Protein 2RPN (pdb70)

Nearest PDB structures (foldseek):
  2rpn-assembly1_A  TM=9.963E-01  e=4.600E-10  Saccharomyces cerevisiae
  4hxj-assembly2_B  TM=8.553E-01  e=1.019E-04  Homo sapiens
  3h0i-assembly2_B  TM=8.326E-01  e=1.019E-04  Homo sapiens
  4hvw-assembly1_A  TM=8.534E-01  e=1.618E-04  Gallus gallus
  3h0h-assembly1_A  TM=8.301E-01  e=1.714E-04  Homo sapiens

InterPro domains:
  IPR001452 SH3 domain [PF00018] (539-585)
  IPR001452 SH3 domain [PR00452] (535-545)
  IPR001452 SH3 domain [PR00452] (549-564)
  IPR001452 SH3 domain [PR00452] (566-575)
  IPR001452 SH3 domain [PR00452] (579-591)
  IPR001452 SH3 domain [PS50002] (532-592)
  IPR001452 SH3 domain [SM00326] (535-592)
  IPR002108 Actin-depolymerising factor homology domain [PF00241] (11-135)
  IPR002108 Actin-depolymerising factor homology domain [PS51263] (7-136)
  IPR002108 Actin-depolymerising factor homology domain [SM00102] (10-136)
  IPR029006 ADF-H/Gelsolin-like domain superfamily [G3DSA:3.40.20.10] (1-141)
  IPR035718 Fungal actin-binding protein 1, second SH3 domain [cd11961] (536-590)
  IPR036028 SH3-like domain superfamily [SSF50044] (514-589)

GO terms:
  GO:0051015 actin filament binding (F, IDA)
  GO:0005938 cell cortex (C, IDA)
  GO:0030479 actin cortical patch (C, IDA)
  GO:2000601 positive regulation of Arp2/3 complex-mediated actin nucleation (P, IDA)
  GO:0043332 mating projection tip (C, HDA)
  GO:0005737 cytoplasm (C, HDA)
  GO:0044379 protein localization to actin cortical patch (P, IMP)
  GO:0051016 barbed-end actin filament capping (P, IMP)
  GO:0000147 actin cortical patch assembly (P, IMP)
  GO:0005515 protein binding (F, IPI)

Solvent-accessible surface area: 4550 Å² total; per-residue (Å²): 85,38,85,0,42,3,74,55,60,3,108,22,71,75,115,64,11,3,61,7,87,89,104,6,62,0,44,49,0,84,131,66,10,146,56,0,34,42,0,50,10,103,107,118,31,45,125,9,22,0,0,21,72,0,7,52,60,37,112,142,75,191,96,60,40,116,29,39,115,18,27,98,142,25,58,53,252

CATH classification: 2.30.30.40

Organism: Saccharomyces cerevisiae (strain ATCC 204508 / S288c) (NCBI:txid559292)

Secondary structure (P-SEA, 3-state):
ccbbbbccccccccccbbbbcccbbbcccccccccbbbbbbcccbbbbbcccccccccc/cccccccccccccccccc

Radius of gyration: 11.12 Å; Cα contacts (8 Å, |Δi|>4): 176; chains: 2; bounding box: 30×29×27 Å

Sequence (77 aa):
APWATAEYDYDAAEDNELTFVENDKIINIEFVDDDWWLGELEKDGSKGLFPSNYVSLGNAKKTKPTPPPKPSHLKPKAPWATAEYDYDAAEDNELTFVENDKIINIEFVDDDWWLGELEKDGSKGLFPSNYVSLGNAKKTKPTPPPKPSHLKPKAPWATAEYDYDAAEDNELTFVENDKIINIEFVDDDWWLGELEKDGSKGLFPSNYVSLGNAKKTKPTPPPKPSHLKPKAPWATAEYDYDAAEDNELTFVENDKIINIEFVDDDWWLGELEKDGSKGLFPSNYVSLGNAKKTKPTPPPKPSHLKPKAPWATAEYDYDAAEDNELTFVENDKIINIEFVDDDWWLGELEKDGSKGLFPSNYVSLGNAKKTKPTPPPKPSHLKPKAPWATAEYDYDAAEDNELTFVENDKIINIEFVDDDWWLGELEKDGSKGLFPSNYVSLGNAKKTKPTPPPKPSHLKPKAPWATAEYDYDAAEDNELTFVENDKIINIEFVDDDWWLGELEKDGSKGLFPSNYVSLGNAKKTKPTPPPKPSHLKPKAPWATAEYDYDAAEDNELTFVENDKIINIEFVDDDWWLGELEKDGSKGLFPSNYVSLGNAKKTKPTPPPKPSHLKPKAPWATAEYDYDAAEDNELTFVENDKIINIEFVDDDWWLGELEKDGSKGLFPSNYVSLGNAKKTKPTPPPKPSHLKPKAPWATAEYDYDAAEDNELTFVENDKIINIEFVDDDWWLGELEKDGSKGLFPSNYVSLGNAKKTKPTPPPKPSHLKPKAPWATAEYDYDAAEDNELTFVENDKIINIEFVDDDWWLGELEKDGSKGLFPSNYVSLGNAKKTKPTPPPKPSHLKPKAPWATAEYDYDAAEDNELTFVENDKIINIEFVDDDWWLGELEKDGSKGLFPSNYVSLGNAKKTKPTPPPKPSHLKPKAPWATAEYDYDAAEDNELTFVENDKIINIEFVDDDWWLGELEKDGSKGLFPSNYVSLGNAKKTKPTPPPKPSHLKPKAPWATAEYDYDAAEDNELTFVENDKIINIEFVDDDWWLGELEKDGSKGLFPSNYVSLGNAKKTKPTPPPKPSHLKPKAPWATAEYDYDAAEDNELTFVENDKIINIEFVDDDWWLGELEKDGSKGLFPSNYVSLGNAKKTKPTPPPKPSHLKPKAPWATAEYDYDAAEDNELTFVENDKIINIEFVDDDWWLGELEKDGSKGLFPSNYVSLGNAKKTKPTPPPKPSHLKPKAPWATAEYDYDAAEDNELTFVENDKIINIEFVDDDWWLGELEKDGSKGLFPSNYVSLGNAKKTKPTPPPKPSHLKPKAPWATAEYDYDAAEDNELTFVENDKIINIEFVDDDWWLGELEKDGSKGLFPSNYVSLGNAKKTKPTPPPKPSHLKPKAPWATAEYDYDAAEDNELTFVENDKIINIEFVDDDWWLGELEKDGSKGLFPSNYVSLGNAKKTKPTPPPKPSHLKPKAPWATAEYDYDAAEDNELTFVENDKIINIEFVDDDWWLGELEKDGSKGLFPSNYVSLGNAKKTKPTPPPKPSHLKPK

Foldseek 3Di:
DWKWAFDAQDDPPPVQAWGGGRGWIWAPQAPPDPQWTWTATPVPGDIGIHGCVRIGTPD/DDPDDDDPPPPDPVPDDD

Structure (mmCIF, N/CA/C/O backbone):
data_2RPN
#
_entry.id   2RPN
#
loop_
_entity.id
_entity.type
_entity.pdbx_description
1 polymer 'Actin-binding protein'
2 polymer 'Actin-regulating kinase 1'
#
loop_
_atom_site.group_PDB
_atom_site.id
_atom_site.type_symbol
_atom_site.label_atom_id
_atom_site.label_alt_id
_atom_site.label_comp_id
_atom_site.label_asym_id
_atom_site.label_entity_id
_atom_site.label_seq_id
_atom_site.pdbx_PDB_ins_code
_atom_site.Cartn_x
_atom_site.Cartn_y
_atom_site.Cartn_z
_atom_site.occupancy
_atom_site.B_iso_or_equiv
_atom_site.auth_seq_id
_atom_site.auth_comp_id
_atom_site.auth_asym_id
_atom_site.auth_atom_id
_atom_site.pdbx_PDB_model_num
ATOM 1 N N . ALA A 1 1 ? 4.218 -14.237 -4.144 1.00 0.00 1 ALA A N 1
ATOM 2 C CA . ALA A 1 1 ? 3.435 -13.732 -2.988 1.00 0.00 1 ALA A CA 1
ATOM 3 C C . ALA A 1 1 ? 2.015 -13.355 -3.409 1.00 0.00 1 ALA A C 1
ATOM 4 O O . ALA A 1 1 ? 1.736 -13.179 -4.595 1.00 0.00 1 ALA A O 1
ATOM 13 N N . PRO A 1 2 ? 1.100 -13.229 -2.434 1.00 0.00 2 PRO A N 1
ATOM 14 C CA . PRO A 1 2 ? -0.301 -12.858 -2.690 1.00 0.00 2 PRO A CA 1
ATOM 15 C C . PRO A 1 2 ? -0.406 -11.523 -3.410 1.00 0.00 2 PRO A C 1
ATOM 16 O O . PRO A 1 2 ? 0.565 -10.778 -3.509 1.00 0.00 2 PRO A O 1
ATOM 24 N N . TRP A 1 3 ? -1.590 -11.237 -3.917 1.00 0.00 3 TRP A N 1
ATOM 25 C CA . TRP A 1 3 ? -1.839 -10.010 -4.654 1.00 0.00 3 TRP A CA 1
ATOM 26 C C . TRP A 1 3 ? -3.136 -9.364 -4.200 1.00 0.00 3 TRP A C 1
ATOM 27 O O . TRP A 1 3 ? -3.992 -9.996 -3.580 1.00 0.00 3 TRP A O 1
ATOM 47 N N . ALA A 1 4 ? -3.255 -8.084 -4.529 1.00 0.00 4 ALA A N 1
ATOM 48 C CA . ALA A 1 4 ? -4.437 -7.345 -4.139 1.00 0.00 4 ALA A CA 1
ATOM 49 C C . ALA A 1 4 ? -4.767 -6.206 -5.091 1.00 0.00 4 ALA A C 1
ATOM 50 O O . ALA A 1 4 ? -3.933 -5.786 -5.881 1.00 0.00 4 ALA A O 1
ATOM 57 N N . THR A 1 5 ? -5.983 -5.724 -5.010 1.00 0.00 5 THR A N 1
ATOM 58 C CA . THR A 1 5 ? -6.428 -4.613 -5.837 1.00 0.00 5 THR A CA 1
ATOM 59 C C . THR A 1 5 ? -6.742 -3.409 -4.974 1.00 0.00 5 THR A C 1
ATOM 60 O O . THR A 1 5 ? -7.182 -3.554 -3.834 1.00 0.00 5 THR A O 1
ATOM 71 N N . ALA A 1 6 ? -6.522 -2.209 -5.513 1.00 0.00 6 ALA A N 1
ATOM 72 C CA . ALA A 1 6 ? -6.802 -0.972 -4.789 1.00 0.00 6 ALA A CA 1
ATOM 73 C C . ALA A 1 6 ? -8.280 -0.615 -4.884 1.00 0.00 6 ALA A C 1
ATOM 74 O O . ALA A 1 6 ? -8.905 -0.764 -5.933 1.00 0.00 6 ALA A O 1
ATOM 81 N N . GLU A 1 7 ? -8.824 -0.137 -3.772 1.00 0.00 7 GLU A N 1
ATOM 82 C CA . GLU A 1 7 ? -10.225 0.261 -3.714 1.00 0.00 7 GLU A CA 1
ATOM 83 C C . GLU A 1 7 ? -10.383 1.771 -3.501 1.00 0.00 7 GLU A C 1
ATOM 84 O O . GLU A 1 7 ? -11.487 2.307 -3.608 1.00 0.00 7 GLU A O 1
ATOM 94 N N . TYR A 1 8 ? -9.274 2.452 -3.200 1.00 0.00 8 TYR A N 1
ATOM 95 C CA . TYR A 1 8 ? -9.274 3.894 -2.951 1.00 0.00 8 TYR A CA 1
ATOM 96 C C . TYR A 1 8 ? -7.954 4.502 -3.385 1.00 0.00 8 TYR A C 1
ATOM 97 O O . TYR A 1 8 ? -6.903 3.882 -3.224 1.00 0.00 8 TYR A O 1
ATOM 114 N N . ASP A 1 9 ? -7.992 5.713 -3.936 1.00 0.00 9 ASP A N 1
ATOM 115 C CA . ASP A 1 9 ? -6.811 6.426 -4.411 1.00 0.00 9 ASP A CA 1
ATOM 116 C C . ASP A 1 9 ? -5.914 6.745 -3.233 1.00 0.00 9 ASP A C 1
ATOM 117 O O . ASP A 1 9 ? -6.005 7.817 -2.634 1.00 0.00 9 ASP A O 1
ATOM 125 N N . TYR A 1 10 ? -5.051 5.804 -2.906 1.00 0.00 10 TYR A N 1
ATOM 126 C CA . TYR A 1 10 ? -4.166 5.946 -1.759 1.00 0.00 10 TYR A CA 1
ATOM 127 C C . TYR A 1 10 ? -2.944 6.798 -2.072 1.00 0.00 10 TYR A C 1
ATOM 128 O O . TYR A 1 10 ? -2.259 6.569 -3.068 1.00 0.00 10 TYR A O 1
ATOM 145 N N . ASP A 1 11 ? -2.691 7.798 -1.226 1.00 0.00 11 ASP A N 1
ATOM 146 C CA . ASP A 1 11 ? -1.522 8.647 -1.420 1.00 0.00 11 ASP A CA 1
ATOM 147 C C . ASP A 1 11 ? -0.533 8.543 -0.244 1.00 0.00 11 ASP A C 1
ATOM 148 O O . ASP A 1 11 ? -0.288 9.535 0.441 1.00 0.00 11 ASP A O 1
ATOM 156 N N . ALA A 1 12 ? 0.022 7.334 -0.029 1.00 0.00 12 ALA A N 1
ATOM 157 C CA . ALA A 1 12 ? 1.028 7.046 1.019 1.00 0.00 12 ALA A CA 1
ATOM 158 C C . ALA A 1 12 ? 1.186 8.164 2.063 1.00 0.00 12 ALA A C 1
ATOM 159 O O . ALA A 1 12 ? 1.957 9.102 1.869 1.00 0.00 12 ALA A O 1
ATOM 166 N N . ALA A 1 13 ? 0.451 8.050 3.158 1.00 0.00 13 ALA A N 1
ATOM 167 C CA . ALA A 1 13 ? 0.491 9.036 4.241 1.00 0.00 13 ALA A CA 1
ATOM 168 C C . ALA A 1 13 ? 1.869 9.191 4.954 1.00 0.00 13 ALA A C 1
ATOM 169 O O . ALA A 1 13 ? 2.150 10.268 5.479 1.00 0.00 13 ALA A O 1
ATOM 176 N N . GLU A 1 14 ? 2.721 8.163 4.991 1.00 0.00 14 GLU A N 1
ATOM 177 C CA . GLU A 1 14 ? 4.000 8.265 5.753 1.00 0.00 14 GLU A CA 1
ATOM 178 C C . GLU A 1 14 ? 5.329 8.275 4.971 1.00 0.00 14 GLU A C 1
ATOM 179 O O . GLU A 1 14 ? 6.383 8.376 5.597 1.00 0.00 14 GLU A O 1
ATOM 189 N N . ASP A 1 15 ? 5.294 8.152 3.653 1.00 0.00 15 ASP A N 1
ATOM 190 C CA . ASP A 1 15 ? 6.507 8.168 2.798 1.00 0.00 15 ASP A CA 1
ATOM 191 C C . ASP A 1 15 ? 6.825 6.736 2.412 1.00 0.00 15 ASP A C 1
ATOM 192 O O . ASP A 1 15 ? 6.726 6.398 1.230 1.00 0.00 15 ASP A O 1
ATOM 200 N N . ASN A 1 16 ? 7.209 5.867 3.371 1.00 0.00 16 ASN A N 1
ATOM 201 C CA . ASN A 1 16 ? 7.460 4.505 2.916 1.00 0.00 16 ASN A CA 1
ATOM 202 C C . ASN A 1 16 ? 6.189 3.698 3.096 1.00 0.00 16 ASN A C 1
ATOM 203 O O . ASN A 1 16 ? 6.149 2.688 3.804 1.00 0.00 16 ASN A O 1
ATOM 213 N N . GLU A 1 17 ? 5.155 4.144 2.437 1.00 0.00 17 GLU A N 1
ATOM 214 C CA . GLU A 1 17 ? 3.948 3.425 2.226 1.00 0.00 17 GLU A CA 1
ATOM 215 C C . GLU A 1 17 ? 3.873 3.221 0.722 1.00 0.00 17 GLU A C 1
ATOM 216 O O . GLU A 1 17 ? 4.662 3.830 -0.003 1.00 0.00 17 GLU A O 1
ATOM 226 N N . LEU A 1 18 ? 2.979 2.413 0.216 1.00 0.00 18 LEU A N 1
ATOM 227 C CA . LEU A 1 18 ? 2.851 2.303 -1.224 1.00 0.00 18 LEU A CA 1
ATOM 228 C C . LEU A 1 18 ? 1.779 3.297 -1.591 1.00 0.00 18 LEU A C 1
ATOM 229 O O . LEU A 1 18 ? 1.094 3.844 -0.727 1.00 0.00 18 LEU A O 1
ATOM 244 N N . THR A 1 19 ? 1.636 3.529 -2.879 1.00 0.00 19 THR A N 1
ATOM 245 C CA . THR A 1 19 ? 0.659 4.477 -3.343 1.00 0.00 19 THR A CA 1
ATOM 246 C C . THR A 1 19 ? -0.027 3.944 -4.568 1.00 0.00 19 THR A C 1
ATOM 247 O O . THR A 1 19 ? 0.627 3.499 -5.511 1.00 0.00 19 THR A O 1
ATOM 258 N N . PHE A 1 20 ? -1.335 3.981 -4.566 1.00 0.00 20 PHE A N 1
ATOM 259 C CA . PHE A 1 20 ? -2.074 3.446 -5.687 1.00 0.00 20 PHE A CA 1
ATOM 260 C C . PHE A 1 20 ? -3.398 4.155 -5.886 1.00 0.00 20 PHE A C 1
ATOM 261 O O . PHE A 1 20 ? -3.890 4.871 -5.014 1.00 0.00 20 PHE A O 1
ATOM 277 N N . VAL A 1 21 ? -3.954 3.930 -7.061 1.00 0.00 21 VAL A N 1
ATOM 278 C CA . VAL A 1 21 ? -5.224 4.514 -7.435 1.00 0.00 21 VAL A CA 1
ATOM 279 C C . VAL A 1 21 ? -6.206 3.417 -7.752 1.00 0.00 21 VAL A C 1
ATOM 280 O O . VAL A 1 21 ? -5.876 2.503 -8.499 1.00 0.00 21 VAL A O 1
ATOM 293 N N . GLU A 1 22 ? -7.405 3.514 -7.181 1.00 0.00 22 GLU A N 1
ATOM 294 C CA . GLU A 1 22 ? -8.471 2.541 -7.351 1.00 0.00 22 GLU A CA 1
ATOM 295 C C . GLU A 1 22 ? -8.328 1.637 -8.556 1.00 0.00 22 GLU A C 1
ATOM 296 O O . GLU A 1 22 ? -7.899 2.039 -9.638 1.00 0.00 22 GLU A O 1
ATOM 306 N N . ASN A 1 23 ? -8.759 0.415 -8.345 1.00 0.00 23 ASN A N 1
ATOM 307 C CA . ASN A 1 23 ? -8.660 -0.573 -9.397 1.00 0.00 23 ASN A CA 1
ATOM 308 C C . ASN A 1 23 ? -7.191 -0.889 -9.708 1.00 0.00 23 ASN A C 1
ATOM 309 O O . ASN A 1 23 ? -6.901 -1.623 -10.652 1.00 0.00 23 ASN A O 1
ATOM 319 N N . ASP A 1 24 ? -6.254 -0.333 -8.911 1.00 0.00 24 ASP A N 1
ATOM 320 C CA . ASP A 1 24 ? -4.833 -0.600 -9.120 1.00 0.00 24 ASP A CA 1
ATOM 321 C C . ASP A 1 24 ? -4.558 -2.001 -8.634 1.00 0.00 24 ASP A C 1
ATOM 322 O O . ASP A 1 24 ? -5.016 -2.421 -7.573 1.00 0.00 24 ASP A O 1
ATOM 330 N N . LYS A 1 25 ? -3.796 -2.711 -9.437 1.00 0.00 25 LYS A N 1
ATOM 331 C CA . LYS A 1 25 ? -3.442 -4.054 -9.119 1.00 0.00 25 LYS A CA 1
ATOM 332 C C . LYS A 1 25 ? -2.144 -4.059 -8.295 1.00 0.00 25 LYS A C 1
ATOM 333 O O . LYS A 1 25 ? -1.206 -3.319 -8.584 1.00 0.00 25 LYS A O 1
ATOM 348 N N . ILE A 1 26 ? -2.102 -4.902 -7.275 1.00 0.00 26 ILE A N 1
ATOM 349 C CA . ILE A 1 26 ? -0.924 -5.034 -6.420 1.00 0.00 26 ILE A CA 1
ATOM 350 C C . ILE A 1 26 ? -0.542 -6.509 -6.342 1.00 0.00 26 ILE A C 1
ATOM 351 O O . ILE A 1 26 ? -1.402 -7.374 -6.214 1.00 0.00 26 ILE A O 1
ATOM 366 N N . ILE A 1 27 ? 0.755 -6.777 -6.411 1.00 0.00 27 ILE A N 1
ATOM 367 C CA . ILE A 1 27 ? 1.248 -8.151 -6.409 1.00 0.00 27 ILE A CA 1
ATOM 368 C C . ILE A 1 27 ? 2.505 -8.300 -5.571 1.00 0.00 27 ILE A C 1
ATOM 369 O O . ILE A 1 27 ? 3.106 -7.318 -5.132 1.00 0.00 27 ILE A O 1
ATOM 384 N N . ASN A 1 28 ? 2.888 -9.552 -5.363 1.00 0.00 28 ASN A N 1
ATOM 385 C CA . ASN A 1 28 ? 4.031 -9.887 -4.549 1.00 0.00 28 ASN A CA 1
ATOM 386 C C . ASN A 1 28 ? 3.822 -9.328 -3.170 1.00 0.00 28 ASN A C 1
ATOM 387 O O . ASN A 1 28 ? 4.720 -8.757 -2.552 1.00 0.00 28 ASN A O 1
ATOM 397 N N . ILE A 1 29 ? 2.599 -9.511 -2.705 1.00 0.00 29 ILE A N 1
ATOM 398 C CA . ILE A 1 29 ? 2.201 -9.017 -1.416 1.00 0.00 29 ILE A CA 1
ATOM 399 C C . ILE A 1 29 ? 2.843 -9.854 -0.329 1.00 0.00 29 ILE A C 1
ATOM 400 O O . ILE A 1 29 ? 3.009 -11.056 -0.469 1.00 0.00 29 ILE A O 1
ATOM 415 N N . GLU A 1 30 ? 3.199 -9.210 0.754 1.00 0.00 30 GLU A N 1
ATOM 416 C CA . GLU A 1 30 ? 3.771 -9.954 1.866 1.00 0.00 30 GLU A CA 1
ATOM 417 C C . GLU A 1 30 ? 3.226 -9.471 3.192 1.00 0.00 30 GLU A C 1
ATOM 418 O O . GLU A 1 30 ? 2.689 -8.383 3.313 1.00 0.00 30 GLU A O 1
ATOM 428 N N . PHE A 1 31 ? 3.456 -10.295 4.200 1.00 0.00 31 PHE A N 1
ATOM 429 C CA . PHE A 1 31 ? 2.955 -9.964 5.522 1.00 0.00 31 PHE A CA 1
ATOM 430 C C . PHE A 1 31 ? 4.029 -9.412 6.439 1.00 0.00 31 PHE A C 1
ATOM 431 O O . PHE A 1 31 ? 4.279 -9.928 7.528 1.00 0.00 31 PHE A O 1
ATOM 447 N N . VAL A 1 32 ? 4.655 -8.348 5.966 1.00 0.00 32 VAL A N 1
ATOM 448 C CA . VAL A 1 32 ? 5.672 -7.641 6.716 1.00 0.00 32 VAL A CA 1
ATOM 449 C C . VAL A 1 32 ? 5.084 -7.182 8.046 1.00 0.00 32 VAL A C 1
ATOM 450 O O . VAL A 1 32 ? 5.746 -7.249 9.081 1.00 0.00 32 VAL A O 1
ATOM 463 N N . ASP A 1 33 ? 3.843 -6.719 8.018 1.00 0.00 33 ASP A N 1
ATOM 464 C CA . ASP A 1 33 ? 3.147 -6.298 9.222 1.00 0.00 33 ASP A CA 1
ATOM 465 C C . ASP A 1 33 ? 1.719 -6.832 9.188 1.00 0.00 33 ASP A C 1
ATOM 466 O O . ASP A 1 33 ? 1.185 -7.108 8.114 1.00 0.00 33 ASP A O 1
ATOM 474 N N . ASP A 1 34 ? 1.097 -6.980 10.352 1.00 0.00 34 ASP A N 1
ATOM 475 C CA . ASP A 1 34 ? -0.282 -7.451 10.409 1.00 0.00 34 ASP A CA 1
ATOM 476 C C . ASP A 1 34 ? -1.180 -6.489 9.635 1.00 0.00 34 ASP A C 1
ATOM 477 O O . ASP A 1 34 ? -1.992 -6.891 8.802 1.00 0.00 34 ASP A O 1
ATOM 485 N N . ASP A 1 35 ? -1.003 -5.208 9.940 1.00 0.00 35 ASP A N 1
ATOM 486 C CA . ASP A 1 35 ? -1.835 -4.144 9.383 1.00 0.00 35 ASP A CA 1
ATOM 487 C C . ASP A 1 35 ? -1.351 -3.562 8.056 1.00 0.00 35 ASP A C 1
ATOM 488 O O . ASP A 1 35 ? -2.169 -3.244 7.193 1.00 0.00 35 ASP A O 1
ATOM 496 N N . TRP A 1 36 ? -0.043 -3.415 7.876 1.00 0.00 36 TRP A N 1
ATOM 497 C CA . TRP A 1 36 ? 0.463 -2.939 6.585 1.00 0.00 36 TRP A CA 1
ATOM 498 C C . TRP A 1 36 ? 1.257 -4.029 5.910 1.00 0.00 36 TRP A C 1
ATOM 499 O O . TRP A 1 36 ? 2.311 -4.418 6.404 1.00 0.00 36 TRP A O 1
ATOM 519 N N . TRP A 1 37 ? 0.800 -4.530 4.774 1.00 0.00 37 TRP A N 1
ATOM 520 C CA . TRP A 1 37 ? 1.502 -5.554 4.045 1.00 0.00 37 TRP A CA 1
ATOM 521 C C . TRP A 1 37 ? 2.369 -4.860 3.029 1.00 0.00 37 TRP A C 1
ATOM 522 O O . TRP A 1 37 ? 2.214 -3.662 2.800 1.00 0.00 37 TRP A O 1
ATOM 542 N N . LEU A 1 38 ? 3.274 -5.584 2.412 1.00 0.00 38 LEU A N 1
ATOM 543 C CA . LEU A 1 38 ? 4.141 -4.989 1.438 1.00 0.00 38 LEU A CA 1
ATOM 544 C C . LEU A 1 38 ? 3.713 -5.423 0.060 1.00 0.00 38 LEU A C 1
ATOM 545 O O . LEU A 1 38 ? 3.110 -6.473 -0.105 1.00 0.00 38 LEU A O 1
ATOM 560 N N . GLY A 1 39 ? 4.017 -4.591 -0.913 1.00 0.00 39 GLY A N 1
ATOM 561 C CA . GLY A 1 39 ? 3.589 -4.945 -2.243 1.00 0.00 39 GLY A CA 1
ATOM 562 C C . GLY A 1 39 ? 4.609 -4.844 -3.347 1.00 0.00 39 GLY A C 1
ATOM 563 O O . GLY A 1 39 ? 5.815 -4.705 -3.141 1.00 0.00 39 GLY A O 1
ATOM 567 N N . GLU A 1 40 ? 4.035 -4.929 -4.534 1.00 0.00 40 GLU A N 1
ATOM 568 C CA . GLU A 1 40 ? 4.709 -4.811 -5.809 1.00 0.00 40 GLU A CA 1
ATOM 569 C C . GLU A 1 40 ? 3.587 -4.577 -6.813 1.00 0.00 40 GLU A C 1
ATOM 570 O O . GLU A 1 40 ? 2.736 -5.434 -6.956 1.00 0.00 40 GLU A O 1
ATOM 580 N N . LEU A 1 41 ? 3.550 -3.458 -7.504 1.00 0.00 41 LEU A N 1
ATOM 581 C CA . LEU A 1 41 ? 2.432 -3.250 -8.425 1.00 0.00 41 LEU A CA 1
ATOM 582 C C . LEU A 1 41 ? 2.631 -3.992 -9.735 1.00 0.00 41 LEU A C 1
ATOM 583 O O . LEU A 1 41 ? 3.647 -3.854 -10.387 1.00 0.00 41 LEU A O 1
ATOM 598 N N . GLU A 1 42 ? 1.689 -4.843 -10.091 1.00 0.00 42 GLU A N 1
ATOM 599 C CA . GLU A 1 42 ? 1.808 -5.583 -11.332 1.00 0.00 42 GLU A CA 1
ATOM 600 C C . GLU A 1 42 ? 1.879 -4.615 -12.517 1.00 0.00 42 GLU A C 1
ATOM 601 O O . GLU A 1 42 ? 2.586 -4.868 -13.493 1.00 0.00 42 GLU A O 1
ATOM 611 N N . LYS A 1 43 ? 1.144 -3.505 -12.425 1.00 0.00 43 LYS A N 1
ATOM 612 C CA . LYS A 1 43 ? 1.113 -2.539 -13.513 1.00 0.00 43 LYS A CA 1
ATOM 613 C C . LYS A 1 43 ? 2.443 -1.786 -13.669 1.00 0.00 43 LYS A C 1
ATOM 614 O O . LYS A 1 43 ? 2.912 -1.598 -14.792 1.00 0.00 43 LYS A O 1
ATOM 629 N N . ASP A 1 44 ? 3.058 -1.351 -12.566 1.00 0.00 44 ASP A N 1
ATOM 630 C CA . ASP A 1 44 ? 4.319 -0.586 -12.666 1.00 0.00 44 ASP A CA 1
ATOM 631 C C . ASP A 1 44 ? 5.482 -1.195 -11.878 1.00 0.00 44 ASP A C 1
ATOM 632 O O . ASP A 1 44 ? 6.629 -0.778 -12.032 1.00 0.00 44 ASP A O 1
ATOM 640 N N . GLY A 1 45 ? 5.185 -2.170 -11.044 1.00 0.00 45 GLY A N 1
ATOM 641 C CA . GLY A 1 45 ? 6.230 -2.805 -10.249 1.00 0.00 45 GLY A CA 1
ATOM 642 C C . GLY A 1 45 ? 6.654 -2.013 -9.022 1.00 0.00 45 GLY A C 1
ATOM 643 O O . GLY A 1 45 ? 7.802 -2.115 -8.590 1.00 0.00 45 GLY A O 1
ATOM 647 N N . SER A 1 46 ? 5.748 -1.226 -8.453 1.00 0.00 46 SER A N 1
ATOM 648 C CA . SER A 1 46 ? 6.082 -0.439 -7.267 1.00 0.00 46 SER A CA 1
ATOM 649 C C . SER A 1 46 ? 5.848 -1.248 -5.998 1.00 0.00 46 SER A C 1
ATOM 650 O O . SER A 1 46 ? 4.828 -1.918 -5.861 1.00 0.00 46 SER A O 1
ATOM 657 N N . LYS A 1 47 ? 6.780 -1.133 -5.048 1.00 0.00 47 LYS A N 1
ATOM 658 C CA . LYS A 1 47 ? 6.683 -1.861 -3.783 1.00 0.00 47 LYS A CA 1
ATOM 659 C C . LYS A 1 47 ? 6.634 -0.904 -2.605 1.00 0.00 47 LYS A C 1
ATOM 660 O O . LYS A 1 47 ? 7.255 0.158 -2.627 1.00 0.00 47 LYS A O 1
ATOM 675 N N . GLY A 1 48 ? 5.895 -1.286 -1.573 1.00 0.00 48 GLY A N 1
ATOM 676 C CA . GLY A 1 48 ? 5.795 -0.465 -0.383 1.00 0.00 48 GLY A CA 1
ATOM 677 C C . GLY A 1 48 ? 4.720 -0.948 0.566 1.00 0.00 48 GLY A C 1
ATOM 678 O O . GLY A 1 48 ? 3.807 -1.668 0.163 1.00 0.00 48 GLY A O 1
ATOM 682 N N . LEU A 1 49 ? 4.820 -0.557 1.831 1.00 0.00 49 LEU A N 1
ATOM 683 C CA . LEU A 1 49 ? 3.834 -0.979 2.809 1.00 0.00 49 LEU A CA 1
ATOM 684 C C . LEU A 1 49 ? 2.550 -0.211 2.547 1.00 0.00 49 LEU A C 1
ATOM 685 O O . LEU A 1 49 ? 2.591 0.971 2.226 1.00 0.00 49 LEU A O 1
ATOM 700 N N . PHE A 1 50 ? 1.407 -0.861 2.680 1.00 0.00 50 PHE A N 1
ATOM 701 C CA . PHE A 1 50 ? 0.124 -0.234 2.409 1.00 0.00 50 PHE A CA 1
ATOM 702 C C . PHE A 1 50 ? -0.867 -0.617 3.475 1.00 0.00 50 PHE A C 1
ATOM 703 O O . PHE A 1 50 ? -0.737 -1.687 4.069 1.00 0.00 50 PHE A O 1
ATOM 719 N N . PRO A 1 51 ? -1.882 0.215 3.757 1.00 0.00 51 PRO A N 1
ATOM 720 C CA . PRO A 1 51 ? -2.817 -0.165 4.778 1.00 0.00 51 PRO A CA 1
ATOM 721 C C . PRO A 1 51 ? -3.827 -1.077 4.135 1.00 0.00 51 PRO A C 1
ATOM 722 O O . PRO A 1 51 ? -4.702 -0.663 3.396 1.00 0.00 51 PRO A O 1
ATOM 730 N N . SER A 1 52 ? -3.569 -2.335 4.383 1.00 0.00 52 SER A N 1
ATOM 731 C CA . SER A 1 52 ? -4.382 -3.412 3.821 1.00 0.00 52 SER A CA 1
ATOM 732 C C . SER A 1 52 ? -5.887 -3.077 3.660 1.00 0.00 52 SER A C 1
ATOM 733 O O . SER A 1 52 ? -6.573 -3.671 2.828 1.00 0.00 52 SER A O 1
ATOM 740 N N . ASN A 1 53 ? -6.393 -2.121 4.467 1.00 0.00 53 ASN A N 1
ATOM 741 C CA . ASN A 1 53 ? -7.797 -1.716 4.399 1.00 0.00 53 ASN A CA 1
ATOM 742 C C . ASN A 1 53 ? -8.082 -0.787 3.206 1.00 0.00 53 ASN A C 1
ATOM 743 O O . ASN A 1 53 ? -9.236 -0.581 2.829 1.00 0.00 53 ASN A O 1
ATOM 753 N N . TYR A 1 54 ? -7.016 -0.232 2.620 1.00 0.00 54 TYR A N 1
ATOM 754 C CA . TYR A 1 54 ? -7.133 0.631 1.445 1.00 0.00 54 TYR A CA 1
ATOM 755 C C . TYR A 1 54 ? -7.157 -0.235 0.176 1.00 0.00 54 TYR A C 1
ATOM 756 O O . TYR A 1 54 ? -7.334 0.269 -0.933 1.00 0.00 54 TYR A O 1
ATOM 773 N N . VAL A 1 55 ? -6.972 -1.556 0.363 1.00 0.00 55 VAL A N 1
ATOM 774 C CA . VAL A 1 55 ? -6.915 -2.497 -0.746 1.00 0.00 55 VAL A CA 1
ATOM 775 C C . VAL A 1 55 ? -7.597 -3.822 -0.413 1.00 0.00 55 VAL A C 1
ATOM 776 O O . VAL A 1 55 ? -7.716 -4.198 0.753 1.00 0.00 55 VAL A O 1
ATOM 789 N N . SER A 1 56 ? -8.041 -4.516 -1.442 1.00 0.00 56 SER A N 1
ATOM 790 C CA . SER A 1 56 ? -8.669 -5.818 -1.286 1.00 0.00 56 SER A CA 1
ATOM 791 C C . SER A 1 56 ? -7.730 -6.904 -1.807 1.00 0.00 56 SER A C 1
ATOM 792 O O . SER A 1 56 ? -7.203 -6.793 -2.913 1.00 0.00 56 SER A O 1
ATOM 799 N N . LEU A 1 57 ? -7.539 -7.966 -1.022 1.00 0.00 57 LEU A N 1
ATOM 800 C CA . LEU A 1 57 ? -6.646 -9.037 -1.452 1.00 0.00 57 LEU A CA 1
ATOM 801 C C . LEU A 1 57 ? -7.331 -9.929 -2.463 1.00 0.00 57 LEU A C 1
ATOM 802 O O . LEU A 1 57 ? -8.446 -10.404 -2.245 1.00 0.00 57 LEU A O 1
ATOM 817 N N . GLY A 1 58 ? -6.651 -10.149 -3.569 1.00 0.00 58 GLY A N 1
ATOM 818 C CA . GLY A 1 58 ? -7.197 -10.979 -4.617 1.00 0.00 58 GLY A CA 1
ATOM 819 C C . GLY A 1 58 ? -7.016 -12.465 -4.345 1.00 0.00 58 GLY A C 1
ATOM 820 O O . GLY A 1 58 ? -7.320 -13.296 -5.201 1.00 0.00 58 GLY A O 1
ATOM 824 N N . ASN A 1 59 ? -6.521 -12.803 -3.155 1.00 0.00 59 ASN A N 1
ATOM 825 C CA . ASN A 1 59 ? -6.281 -14.194 -2.792 1.00 0.00 59 ASN A CA 1
ATOM 826 C C . ASN A 1 59 ? -7.180 -14.625 -1.638 1.00 0.00 59 ASN A C 1
ATOM 827 O O . ASN A 1 59 ? -7.838 -15.660 -1.716 1.00 0.00 59 ASN A O 1
ATOM 837 N N . ALA B 2 1 ? -9.233 15.490 -0.150 1.00 0.00 7 ALA B N 1
ATOM 838 C CA . ALA B 2 1 ? -8.882 15.145 -1.552 1.00 0.00 7 ALA B CA 1
ATOM 839 C C . ALA B 2 1 ? -9.119 13.662 -1.829 1.00 0.00 7 ALA B C 1
ATOM 840 O O . ALA B 2 1 ? -8.408 12.822 -1.286 1.00 0.00 7 ALA B O 1
ATOM 849 N N . LYS B 2 2 ? -10.141 13.387 -2.668 1.00 0.00 6 LYS B N 1
ATOM 850 C CA . LYS B 2 2 ? -10.568 12.015 -3.044 1.00 0.00 6 LYS B CA 1
ATOM 851 C C . LYS B 2 2 ? -12.043 11.788 -2.723 1.00 0.00 6 LYS B C 1
ATOM 852 O O . LYS B 2 2 ? -12.849 11.427 -3.580 1.00 0.00 6 LYS B O 1
ATOM 867 N N . LYS B 2 3 ? -12.360 12.016 -1.442 1.00 0.00 5 LYS B N 1
ATOM 868 C CA . LYS B 2 3 ? -13.720 11.887 -0.906 1.00 0.00 5 LYS B CA 1
ATOM 869 C C . LYS B 2 3 ? -14.255 10.467 -1.080 1.00 0.00 5 LYS B C 1
ATOM 870 O O . LYS B 2 3 ? -15.026 10.217 -2.003 1.00 0.00 5 LYS B O 1
ATOM 885 N N . THR B 2 4 ? -13.821 9.556 -0.178 1.00 0.00 4 THR B N 1
ATOM 886 C CA . THR B 2 4 ? -14.276 8.144 -0.146 1.00 0.00 4 THR B CA 1
ATOM 887 C C . THR B 2 4 ? -13.150 7.132 -0.040 1.00 0.00 4 THR B C 1
ATOM 888 O O . THR B 2 4 ? -13.247 6.044 -0.599 1.00 0.00 4 THR B O 1
ATOM 899 N N . LYS B 2 5 ? -12.095 7.467 0.697 1.00 0.00 3 LYS B N 1
ATOM 900 C CA . LYS B 2 5 ? -11.007 6.523 0.954 1.00 0.00 3 LYS B CA 1
ATOM 901 C C . LYS B 2 5 ? -10.773 6.394 2.453 1.00 0.00 3 LYS B C 1
ATOM 902 O O . LYS B 2 5 ? -10.656 7.399 3.153 1.00 0.00 3 LYS B O 1
ATOM 917 N N . PRO B 2 6 ? -10.698 5.163 2.970 1.00 0.00 2 PRO B N 1
ATOM 918 C CA . PRO B 2 6 ? -10.432 4.930 4.387 1.00 0.00 2 PRO B CA 1
ATOM 919 C C . PRO B 2 6 ? -9.277 5.800 4.868 1.00 0.00 2 PRO B C 1
ATOM 920 O O . PRO B 2 6 ? -8.566 6.375 4.056 1.00 0.00 2 PRO B O 1
ATOM 928 N N . THR B 2 7 ? -9.110 5.944 6.168 1.00 0.00 1 THR B N 1
ATOM 929 C CA . THR B 2 7 ? -7.988 6.716 6.687 1.00 0.00 1 THR B CA 1
ATOM 930 C C . THR B 2 7 ? -6.825 5.773 6.961 1.00 0.00 1 THR B C 1
ATOM 931 O O . THR B 2 7 ? -6.922 4.926 7.848 1.00 0.00 1 THR B O 1
ATOM 942 N N . PRO B 2 8 ? -5.698 5.888 6.222 1.00 0.00 0 PRO B N 1
ATOM 943 C CA . PRO B 2 8 ? -4.563 4.984 6.418 1.00 0.00 0 PRO B CA 1
ATOM 944 C C . PRO B 2 8 ? -4.251 4.799 7.897 1.00 0.00 0 PRO B C 1
ATOM 945 O O . PRO B 2 8 ? -3.595 5.639 8.514 1.00 0.00 0 PRO B O 1
ATOM 953 N N . PRO B 2 9 ? -4.725 3.684 8.485 1.00 0.00 -1 PRO B N 1
ATOM 954 C CA . PRO B 2 9 ? -4.541 3.401 9.907 1.00 0.00 -1 PRO B CA 1
ATOM 955 C C . PRO B 2 9 ? -3.089 3.472 10.348 1.00 0.00 -1 PRO B C 1
ATOM 956 O O . PRO B 2 9 ? -2.178 3.523 9.522 1.00 0.00 -1 PRO B O 1
ATOM 964 N N . PRO B 2 10 ? -2.866 3.484 11.673 1.00 0.00 -2 PRO B N 1
ATOM 965 C CA . PRO B 2 10 ? -1.531 3.520 12.262 1.00 0.00 -2 PRO B CA 1
ATOM 966 C C . PRO B 2 10 ? -0.533 2.688 11.474 1.00 0.00 -2 PRO B C 1
ATOM 967 O O . PRO B 2 10 ? -0.920 1.823 10.695 1.00 0.00 -2 PRO B O 1
ATOM 975 N N . LYS B 2 11 ? 0.743 2.933 11.694 1.00 0.00 -3 LYS B N 1
ATOM 976 C CA . LYS B 2 11 ? 1.798 2.206 11.013 1.00 0.00 -3 LYS B CA 1
ATOM 977 C C . LYS B 2 11 ? 2.798 1.711 12.027 1.00 0.00 -3 LYS B C 1
ATOM 978 O O . LYS B 2 11 ? 3.262 2.485 12.865 1.00 0.00 -3 LYS B O 1
ATOM 993 N N . PRO B 2 12 ? 3.162 0.426 11.988 1.00 0.00 -4 PRO B N 1
ATOM 994 C CA . PRO B 2 12 ? 4.121 -0.082 12.943 1.00 0.00 -4 PRO B CA 1
ATOM 995 C C . PRO B 2 12 ? 5.422 0.699 12.759 1.00 0.00 -4 PRO B C 1
ATOM 996 O O . PRO B 2 12 ? 6.076 0.632 11.719 1.00 0.00 -4 PRO B O 1
ATOM 1004 N N . SER B 2 13 ? 5.768 1.438 13.807 1.00 0.00 -5 SER B N 1
ATOM 1005 C CA . SER B 2 13 ? 6.890 2.378 13.802 1.00 0.00 -5 SER B CA 1
ATOM 1006 C C . SER B 2 13 ? 8.240 1.844 13.320 1.00 0.00 -5 SER B C 1
ATOM 1007 O O . SER B 2 13 ? 9.175 2.614 13.103 1.00 0.00 -5 SER B O 1
ATOM 1014 N N . HIS B 2 14 ? 8.337 0.531 13.151 1.00 0.00 -6 HIS B N 1
ATOM 1015 C CA . HIS B 2 14 ? 9.562 -0.090 12.654 1.00 0.00 -6 HIS B CA 1
ATOM 1016 C C . HIS B 2 14 ? 9.609 -0.075 11.119 1.00 0.00 -6 HIS B C 1
ATOM 1017 O O . HIS B 2 14 ? 10.586 -0.526 10.520 1.00 0.00 -6 HIS B O 1
ATOM 1031 N N . LEU B 2 15 ? 8.547 0.444 10.486 1.00 0.00 -7 LEU B N 1
ATOM 1032 C CA . LEU B 2 15 ? 8.524 0.484 9.020 1.00 0.00 -7 LEU B CA 1
ATOM 1033 C C . LEU B 2 15 ? 8.499 1.893 8.440 1.00 0.00 -7 LEU B C 1
ATOM 1034 O O . LEU B 2 15 ? 7.729 2.178 7.524 1.00 0.00 -7 LEU B O 1
ATOM 1049 N N . LYS B 2 16 ? 9.339 2.774 8.970 1.00 0.00 -8 LYS B N 1
ATOM 1050 C CA . LYS B 2 16 ? 9.433 4.138 8.465 1.00 0.00 -8 LYS B CA 1
ATOM 1051 C C . LYS B 2 16 ? 10.821 4.386 7.880 1.00 0.00 -8 LYS B C 1
ATOM 1052 O O . LYS B 2 16 ? 11.788 3.728 8.263 1.00 0.00 -8 LYS B O 1
ATOM 1067 N N . PRO B 2 17 ? 10.941 5.340 6.942 1.00 0.00 -9 PRO B N 1
ATOM 1068 C CA . PRO B 2 17 ? 12.222 5.647 6.296 1.00 0.00 -9 PRO B CA 1
ATOM 1069 C C . PRO B 2 17 ? 13.329 5.921 7.307 1.00 0.00 -9 PRO B C 1
ATOM 1070 O O . PRO B 2 17 ? 13.050 6.334 8.433 1.00 0.00 -9 PRO B O 1
ATOM 1078 N N . LYS B 2 18 ? 14.581 5.695 6.923 1.00 0.00 -10 LYS B N 1
ATOM 1079 C CA . LYS B 2 18 ? 15.700 5.960 7.819 1.00 0.00 -10 LYS B CA 1
ATOM 1080 C C . LYS B 2 18 ? 15.595 5.116 9.085 1.00 0.00 -10 LYS B C 1
ATOM 1081 O O . LYS B 2 18 ? 16.557 4.458 9.475 1.00 0.00 -10 LYS B O 1
ATOM 1096 N N . ALA A 1 1 ? 4.298 -14.056 -4.704 1.00 0.00 1 ALA A N 2
ATOM 1097 C CA . ALA A 1 1 ? 3.487 -13.768 -3.493 1.00 0.00 1 ALA A CA 2
ATOM 1098 C C . ALA A 1 1 ? 2.079 -13.307 -3.874 1.00 0.00 1 ALA A C 2
ATOM 1099 O O . ALA A 1 1 ? 1.818 -12.976 -5.030 1.00 0.00 1 ALA A O 2
ATOM 1108 N N . PRO A 1 2 ? 1.152 -13.283 -2.898 1.00 0.00 2 PRO A N 2
ATOM 1109 C CA . PRO A 1 2 ? -0.244 -12.866 -3.124 1.00 0.00 2 PRO A CA 2
ATOM 1110 C C . PRO A 1 2 ? -0.347 -11.489 -3.775 1.00 0.00 2 PRO A C 2
ATOM 1111 O O . PRO A 1 2 ? 0.623 -10.741 -3.844 1.00 0.00 2 PRO A O 2
ATOM 1119 N N . TRP A 1 3 ? -1.527 -11.188 -4.284 1.00 0.00 3 TRP A N 2
ATOM 1120 C CA . TRP A 1 3 ? -1.777 -9.934 -4.984 1.00 0.00 3 TRP A CA 2
ATOM 1121 C C . TRP A 1 3 ? -3.032 -9.267 -4.441 1.00 0.00 3 TRP A C 2
ATOM 1122 O O . TRP A 1 3 ? -3.952 -9.931 -3.964 1.00 0.00 3 TRP A O 2
ATOM 1142 N N . ALA A 1 4 ? -3.055 -7.936 -4.525 1.00 0.00 4 ALA A N 2
ATOM 1143 C CA . ALA A 1 4 ? -4.193 -7.187 -4.031 1.00 0.00 4 ALA A CA 2
ATOM 1144 C C . ALA A 1 4 ? -4.589 -6.054 -4.957 1.00 0.00 4 ALA A C 2
ATOM 1145 O O . ALA A 1 4 ? -3.794 -5.578 -5.759 1.00 0.00 4 ALA A O 2
ATOM 1152 N N . THR A 1 5 ? -5.822 -5.634 -4.827 1.00 0.00 5 THR A N 2
ATOM 1153 C CA . THR A 1 5 ? -6.349 -4.544 -5.616 1.00 0.00 5 THR A CA 2
ATOM 1154 C C . THR A 1 5 ? -6.706 -3.389 -4.713 1.00 0.00 5 THR A C 2
ATOM 1155 O O . THR A 1 5 ? -7.072 -3.587 -3.555 1.00 0.00 5 THR A O 2
ATOM 1166 N N . ALA A 1 6 ? -6.602 -2.179 -5.238 1.00 0.00 6 ALA A N 2
ATOM 1167 C CA . ALA A 1 6 ? -6.919 -0.993 -4.471 1.00 0.00 6 ALA A CA 2
ATOM 1168 C C . ALA A 1 6 ? -8.397 -0.685 -4.584 1.00 0.00 6 ALA A C 2
ATOM 1169 O O . ALA A 1 6 ? -8.985 -0.766 -5.663 1.00 0.00 6 ALA A O 2
ATOM 1176 N N . GLU A 1 7 ? -8.987 -0.331 -3.459 1.00 0.00 7 GLU A N 2
ATOM 1177 C CA . GLU A 1 7 ? -10.391 0.017 -3.408 1.00 0.00 7 GLU A CA 2
ATOM 1178 C C . GLU A 1 7 ? -10.577 1.507 -3.126 1.00 0.00 7 GLU A C 2
ATOM 1179 O O . GLU A 1 7 ? -11.691 2.029 -3.169 1.00 0.00 7 GLU A O 2
ATOM 1189 N N . TYR A 1 8 ? -9.458 2.186 -2.835 1.00 0.00 8 TYR A N 2
ATOM 1190 C CA . TYR A 1 8 ? -9.429 3.612 -2.556 1.00 0.00 8 TYR A CA 2
ATOM 1191 C C . TYR A 1 8 ? -8.121 4.207 -3.058 1.00 0.00 8 TYR A C 2
ATOM 1192 O O . TYR A 1 8 ? -7.067 3.582 -2.935 1.00 0.00 8 TYR A O 2
ATOM 1209 N N . ASP A 1 9 ? -8.177 5.400 -3.619 1.00 0.00 9 ASP A N 2
ATOM 1210 C CA . ASP A 1 9 ? -7.009 6.095 -4.163 1.00 0.00 9 ASP A CA 2
ATOM 1211 C C . ASP A 1 9 ? -6.043 6.467 -3.042 1.00 0.00 9 ASP A C 2
ATOM 1212 O O . ASP A 1 9 ? -6.148 7.547 -2.467 1.00 0.00 9 ASP A O 2
ATOM 1220 N N . TYR A 1 10 ? -5.093 5.581 -2.733 1.00 0.00 10 TYR A N 2
ATOM 1221 C CA . TYR A 1 10 ? -4.157 5.848 -1.640 1.00 0.00 10 TYR A CA 2
ATOM 1222 C C . TYR A 1 10 ? -2.984 6.731 -2.062 1.00 0.00 10 TYR A C 2
ATOM 1223 O O . TYR A 1 10 ? -2.344 6.509 -3.090 1.00 0.00 10 TYR A O 2
ATOM 1240 N N . ASP A 1 11 ? -2.729 7.737 -1.231 1.00 0.00 11 ASP A N 2
ATOM 1241 C CA . ASP A 1 11 ? -1.594 8.627 -1.448 1.00 0.00 11 ASP A CA 2
ATOM 1242 C C . ASP A 1 11 ? -0.569 8.559 -0.266 1.00 0.00 11 ASP A C 2
ATOM 1243 O O . ASP A 1 11 ? -0.386 9.543 0.449 1.00 0.00 11 ASP A O 2
ATOM 1251 N N . ALA A 1 12 ? 0.072 7.378 -0.065 1.00 0.00 12 ALA A N 2
ATOM 1252 C CA . ALA A 1 12 ? 1.092 7.133 0.983 1.00 0.00 12 ALA A CA 2
ATOM 1253 C C . ALA A 1 12 ? 1.158 8.215 2.063 1.00 0.00 12 ALA A C 2
ATOM 1254 O O . ALA A 1 12 ? 1.699 9.295 1.831 1.00 0.00 12 ALA A O 2
ATOM 1261 N N . ALA A 1 13 ? 0.607 7.925 3.246 1.00 0.00 13 ALA A N 2
ATOM 1262 C CA . ALA A 1 13 ? 0.561 8.854 4.373 1.00 0.00 13 ALA A CA 2
ATOM 1263 C C . ALA A 1 13 ? 1.904 9.001 5.141 1.00 0.00 13 ALA A C 2
ATOM 1264 O O . ALA A 1 13 ? 2.138 10.050 5.740 1.00 0.00 13 ALA A O 2
ATOM 1271 N N . GLU A 1 14 ? 2.781 7.992 5.140 1.00 0.00 14 GLU A N 2
ATOM 1272 C CA . GLU A 1 14 ? 4.037 8.080 5.934 1.00 0.00 14 GLU A CA 2
ATOM 1273 C C . GLU A 1 14 ? 5.372 8.180 5.166 1.00 0.00 14 GLU A C 2
ATOM 1274 O O . GLU A 1 14 ? 6.416 8.300 5.805 1.00 0.00 14 GLU A O 2
ATOM 1284 N N . ASP A 1 15 ? 5.346 8.113 3.842 1.00 0.00 15 ASP A N 2
ATOM 1285 C CA . ASP A 1 15 ? 6.558 8.224 2.994 1.00 0.00 15 ASP A CA 2
ATOM 1286 C C . ASP A 1 15 ? 6.932 6.835 2.514 1.00 0.00 15 ASP A C 2
ATOM 1287 O O . ASP A 1 15 ? 6.857 6.574 1.311 1.00 0.00 15 ASP A O 2
ATOM 1295 N N . ASN A 1 16 ? 7.338 5.923 3.418 1.00 0.00 16 ASN A N 2
ATOM 1296 C CA . ASN A 1 16 ? 7.664 4.608 2.883 1.00 0.00 16 ASN A CA 2
ATOM 1297 C C . ASN A 1 16 ? 6.431 3.728 2.957 1.00 0.00 16 ASN A C 2
ATOM 1298 O O . ASN A 1 16 ? 6.417 2.681 3.608 1.00 0.00 16 ASN A O 2
ATOM 1308 N N . GLU A 1 17 ? 5.404 4.152 2.274 1.00 0.00 17 GLU A N 2
ATOM 1309 C CA . GLU A 1 17 ? 4.255 3.365 1.975 1.00 0.00 17 GLU A CA 2
ATOM 1310 C C . GLU A 1 17 ? 4.264 3.199 0.468 1.00 0.00 17 GLU A C 2
ATOM 1311 O O . GLU A 1 17 ? 5.007 3.906 -0.214 1.00 0.00 17 GLU A O 2
ATOM 1321 N N . LEU A 1 18 ? 3.481 2.307 -0.075 1.00 0.00 18 LEU A N 2
ATOM 1322 C CA . LEU A 1 18 ? 3.357 2.222 -1.508 1.00 0.00 18 LEU A CA 2
ATOM 1323 C C . LEU A 1 18 ? 2.203 3.158 -1.823 1.00 0.00 18 LEU A C 2
ATOM 1324 O O . LEU A 1 18 ? 1.524 3.635 -0.915 1.00 0.00 18 LEU A O 2
ATOM 1339 N N . THR A 1 19 ? 1.959 3.438 -3.086 1.00 0.00 19 THR A N 2
ATOM 1340 C CA . THR A 1 19 ? 0.906 4.372 -3.434 1.00 0.00 19 THR A CA 2
ATOM 1341 C C . THR A 1 19 ? 0.160 3.890 -4.643 1.00 0.00 19 THR A C 2
ATOM 1342 O O . THR A 1 19 ? 0.770 3.520 -5.647 1.00 0.00 19 THR A O 2
ATOM 1353 N N . PHE A 1 20 ? -1.151 3.887 -4.566 1.00 0.00 20 PHE A N 2
ATOM 1354 C CA . PHE A 1 20 ? -1.933 3.374 -5.674 1.00 0.00 20 PHE A CA 2
ATOM 1355 C C . PHE A 1 20 ? -3.302 4.027 -5.781 1.00 0.00 20 PHE A C 2
ATOM 1356 O O . PHE A 1 20 ? -3.782 4.695 -4.865 1.00 0.00 20 PHE A O 2
ATOM 1372 N N . VAL A 1 21 ? -3.907 3.807 -6.931 1.00 0.00 21 VAL A N 2
ATOM 1373 C CA . VAL A 1 21 ? -5.228 4.328 -7.239 1.00 0.00 21 VAL A CA 2
ATOM 1374 C C . VAL A 1 21 ? -6.149 3.174 -7.549 1.00 0.00 21 VAL A C 2
ATOM 1375 O O . VAL A 1 21 ? -5.744 2.250 -8.249 1.00 0.00 21 VAL A O 2
ATOM 1388 N N . GLU A 1 22 ? -7.374 3.213 -7.015 1.00 0.00 22 GLU A N 2
ATOM 1389 C CA . GLU A 1 22 ? -8.364 2.151 -7.194 1.00 0.00 22 GLU A CA 2
ATOM 1390 C C . GLU A 1 22 ? -8.179 1.338 -8.466 1.00 0.00 22 GLU A C 2
ATOM 1391 O O . GLU A 1 22 ? -7.726 1.832 -9.498 1.00 0.00 22 GLU A O 2
ATOM 1401 N N . ASN A 1 23 ? -8.592 0.091 -8.368 1.00 0.00 23 ASN A N 2
ATOM 1402 C CA . ASN A 1 23 ? -8.443 -0.807 -9.497 1.00 0.00 23 ASN A CA 2
ATOM 1403 C C . ASN A 1 23 ? -6.956 -1.054 -9.797 1.00 0.00 23 ASN A C 2
ATOM 1404 O O . ASN A 1 23 ? -6.621 -1.697 -10.793 1.00 0.00 23 ASN A O 2
ATOM 1414 N N . ASP A 1 24 ? -6.060 -0.542 -8.929 1.00 0.00 24 ASP A N 2
ATOM 1415 C CA . ASP A 1 24 ? -4.623 -0.728 -9.113 1.00 0.00 24 ASP A CA 2
ATOM 1416 C C . ASP A 1 24 ? -4.260 -2.113 -8.620 1.00 0.00 24 ASP A C 2
ATOM 1417 O O . ASP A 1 24 ? -4.631 -2.522 -7.521 1.00 0.00 24 ASP A O 2
ATOM 1425 N N . LYS A 1 25 ? -3.522 -2.824 -9.454 1.00 0.00 25 LYS A N 2
ATOM 1426 C CA . LYS A 1 25 ? -3.111 -4.152 -9.127 1.00 0.00 25 LYS A CA 2
ATOM 1427 C C . LYS A 1 25 ? -1.878 -4.143 -8.233 1.00 0.00 25 LYS A C 2
ATOM 1428 O O . LYS A 1 25 ? -0.952 -3.359 -8.435 1.00 0.00 25 LYS A O 2
ATOM 1443 N N . ILE A 1 26 ? -1.880 -5.030 -7.249 1.00 0.00 26 ILE A N 2
ATOM 1444 C CA . ILE A 1 26 ? -0.763 -5.175 -6.331 1.00 0.00 26 ILE A CA 2
ATOM 1445 C C . ILE A 1 26 ? -0.346 -6.639 -6.320 1.00 0.00 26 ILE A C 2
ATOM 1446 O O . ILE A 1 26 ? -1.170 -7.527 -6.139 1.00 0.00 26 ILE A O 2
ATOM 1461 N N . ILE A 1 27 ? 0.935 -6.869 -6.494 1.00 0.00 27 ILE A N 2
ATOM 1462 C CA . ILE A 1 27 ? 1.443 -8.231 -6.557 1.00 0.00 27 ILE A CA 2
ATOM 1463 C C . ILE A 1 27 ? 2.681 -8.396 -5.695 1.00 0.00 27 ILE A C 2
ATOM 1464 O O . ILE A 1 27 ? 3.243 -7.426 -5.186 1.00 0.00 27 ILE A O 2
ATOM 1479 N N . ASN A 1 28 ? 3.095 -9.645 -5.542 1.00 0.00 28 ASN A N 2
ATOM 1480 C CA . ASN A 1 28 ? 4.221 -9.985 -4.710 1.00 0.00 28 ASN A CA 2
ATOM 1481 C C . ASN A 1 28 ? 3.953 -9.503 -3.305 1.00 0.00 28 ASN A C 2
ATOM 1482 O O . ASN A 1 28 ? 4.816 -8.926 -2.643 1.00 0.00 28 ASN A O 2
ATOM 1492 N N . ILE A 1 29 ? 2.725 -9.758 -2.862 1.00 0.00 29 ILE A N 2
ATOM 1493 C CA . ILE A 1 29 ? 2.301 -9.331 -1.553 1.00 0.00 29 ILE A CA 2
ATOM 1494 C C . ILE A 1 29 ? 2.983 -10.162 -0.485 1.00 0.00 29 ILE A C 2
ATOM 1495 O O . ILE A 1 29 ? 3.155 -11.369 -0.608 1.00 0.00 29 ILE A O 2
ATOM 1510 N N . GLU A 1 30 ? 3.321 -9.493 0.581 1.00 0.00 30 GLU A N 2
ATOM 1511 C CA . GLU A 1 30 ? 3.930 -10.166 1.697 1.00 0.00 30 GLU A CA 2
ATOM 1512 C C . GLU A 1 30 ? 3.355 -9.620 2.973 1.00 0.00 30 GLU A C 2
ATOM 1513 O O . GLU A 1 30 ? 2.752 -8.559 2.953 1.00 0.00 30 GLU A O 2
ATOM 1523 N N . PHE A 1 31 ? 3.583 -10.291 4.085 1.00 0.00 31 PHE A N 2
ATOM 1524 C CA . PHE A 1 31 ? 3.009 -9.808 5.329 1.00 0.00 31 PHE A CA 2
ATOM 1525 C C . PHE A 1 31 ? 4.068 -9.352 6.308 1.00 0.00 31 PHE A C 2
ATOM 1526 O O . PHE A 1 31 ? 4.237 -9.914 7.390 1.00 0.00 31 PHE A O 2
ATOM 1542 N N . VAL A 1 32 ? 4.780 -8.312 5.896 1.00 0.00 32 VAL A N 2
ATOM 1543 C CA . VAL A 1 32 ? 5.809 -7.695 6.708 1.00 0.00 32 VAL A CA 2
ATOM 1544 C C . VAL A 1 32 ? 5.204 -7.319 8.059 1.00 0.00 32 VAL A C 2
ATOM 1545 O O . VAL A 1 32 ? 5.879 -7.377 9.087 1.00 0.00 32 VAL A O 2
ATOM 1558 N N . ASP A 1 33 ? 3.931 -6.935 8.059 1.00 0.00 33 ASP A N 2
ATOM 1559 C CA . ASP A 1 33 ? 3.212 -6.623 9.290 1.00 0.00 33 ASP A CA 2
ATOM 1560 C C . ASP A 1 33 ? 1.803 -7.222 9.218 1.00 0.00 33 ASP A C 2
ATOM 1561 O O . ASP A 1 33 ? 1.397 -7.701 8.166 1.00 0.00 33 ASP A O 2
ATOM 1569 N N . ASP A 1 34 ? 1.073 -7.231 10.335 1.00 0.00 34 ASP A N 2
ATOM 1570 C CA . ASP A 1 34 ? -0.298 -7.757 10.347 1.00 0.00 34 ASP A CA 2
ATOM 1571 C C . A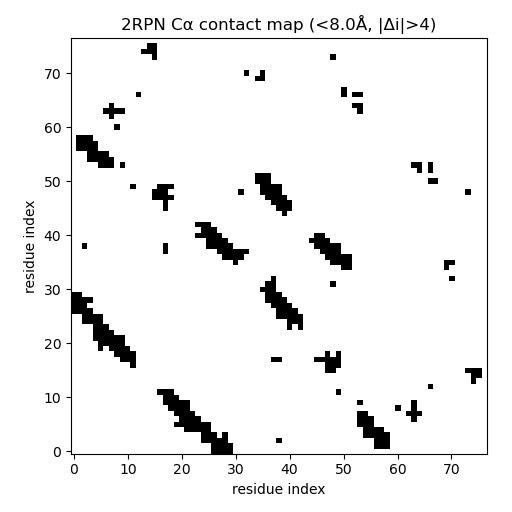SP A 1 34 ? -1.239 -6.812 9.606 1.00 0.00 34 ASP A C 2
ATOM 1572 O O . ASP A 1 34 ? -2.036 -7.227 8.767 1.00 0.00 34 ASP A O 2
ATOM 1580 N N . ASP A 1 35 ? -1.139 -5.538 9.954 1.00 0.00 35 ASP A N 2
ATOM 1581 C CA . ASP A 1 35 ? -2.023 -4.504 9.417 1.00 0.00 35 ASP A CA 2
ATOM 1582 C C . ASP A 1 35 ? -1.553 -3.883 8.109 1.00 0.00 35 ASP A C 2
ATOM 1583 O O . ASP A 1 35 ? -2.365 -3.573 7.237 1.00 0.00 35 ASP A O 2
ATOM 1591 N N . TRP A 1 36 ? -0.252 -3.700 7.969 1.00 0.00 36 TRP A N 2
ATOM 1592 C CA . TRP A 1 36 ? 0.305 -3.212 6.717 1.00 0.00 36 TRP A CA 2
ATOM 1593 C C . TRP A 1 36 ? 1.175 -4.310 6.133 1.00 0.00 36 TRP A C 2
ATOM 1594 O O . TRP A 1 36 ? 2.196 -4.655 6.729 1.00 0.00 36 TRP A O 2
ATOM 1614 N N . TRP A 1 37 ? 0.813 -4.876 4.988 1.00 0.00 37 TRP A N 2
ATOM 1615 C CA . TRP A 1 37 ? 1.581 -5.931 4.345 1.00 0.00 37 TRP A CA 2
ATOM 1616 C C . TRP A 1 37 ? 2.362 -5.274 3.229 1.00 0.00 37 TRP A C 2
ATOM 1617 O O . TRP A 1 37 ? 2.152 -4.093 2.953 1.00 0.00 37 TRP A O 2
ATOM 1637 N N . LEU A 1 38 ? 3.262 -5.998 2.570 1.00 0.00 38 LEU A N 2
ATOM 1638 C CA . LEU A 1 38 ? 4.061 -5.385 1.536 1.00 0.00 38 LEU A CA 2
ATOM 1639 C C . LEU A 1 38 ? 3.638 -5.825 0.152 1.00 0.00 38 LEU A C 2
ATOM 1640 O O . LEU A 1 38 ? 3.070 -6.892 -0.032 1.00 0.00 38 LEU A O 2
ATOM 1655 N N . GLY A 1 39 ? 3.919 -4.953 -0.798 1.00 0.00 39 GLY A N 2
ATOM 1656 C CA . GLY A 1 39 ? 3.536 -5.283 -2.151 1.00 0.00 39 GLY A CA 2
ATOM 1657 C C . GLY A 1 39 ? 4.585 -5.075 -3.220 1.00 0.00 39 GLY A C 2
ATOM 1658 O O . GLY A 1 39 ? 5.777 -4.914 -2.964 1.00 0.00 39 GLY A O 2
ATOM 1662 N N . GLU A 1 40 ? 4.060 -5.091 -4.433 1.00 0.00 40 GLU A N 2
ATOM 1663 C CA . GLU A 1 40 ? 4.785 -4.869 -5.666 1.00 0.00 40 GLU A CA 2
ATOM 1664 C C . GLU A 1 40 ? 3.698 -4.589 -6.699 1.00 0.00 40 GLU A C 2
ATOM 1665 O O . GLU A 1 40 ? 2.895 -5.466 -6.955 1.00 0.00 40 GLU A O 2
ATOM 1675 N N . LEU A 1 41 ? 3.645 -3.417 -7.303 1.00 0.00 41 LEU A N 2
ATOM 1676 C CA . LEU A 1 41 ? 2.552 -3.181 -8.243 1.00 0.00 41 LEU A CA 2
ATOM 1677 C C . LEU A 1 41 ? 2.786 -3.854 -9.576 1.00 0.00 41 LEU A C 2
ATOM 1678 O O . LEU A 1 41 ? 3.795 -3.648 -10.217 1.00 0.00 41 LEU A O 2
ATOM 1693 N N . GLU A 1 42 ? 1.873 -4.723 -9.956 1.00 0.00 42 GLU A N 2
ATOM 1694 C CA . GLU A 1 42 ? 1.985 -5.417 -11.222 1.00 0.00 42 GLU A CA 2
ATOM 1695 C C . GLU A 1 42 ? 2.065 -4.414 -12.368 1.00 0.00 42 GLU A C 2
ATOM 1696 O O . GLU A 1 42 ? 2.825 -4.596 -13.318 1.00 0.00 42 GLU A O 2
ATOM 1706 N N . LYS A 1 43 ? 1.272 -3.352 -12.264 1.00 0.00 43 LYS A N 2
ATOM 1707 C CA . LYS A 1 43 ? 1.214 -2.360 -13.320 1.00 0.00 43 LYS A CA 2
ATOM 1708 C C . LYS A 1 43 ? 2.530 -1.584 -13.499 1.00 0.00 43 LYS A C 2
ATOM 1709 O O . LYS A 1 43 ? 2.959 -1.359 -14.631 1.00 0.00 43 LYS A O 2
ATOM 1724 N N . ASP A 1 44 ? 3.178 -1.174 -12.406 1.00 0.00 44 ASP A N 2
ATOM 1725 C CA . ASP A 1 44 ? 4.423 -0.383 -12.525 1.00 0.00 44 ASP A CA 2
ATOM 1726 C C . ASP A 1 44 ? 5.610 -0.985 -11.761 1.00 0.00 44 ASP A C 2
ATOM 1727 O O . ASP A 1 44 ? 6.731 -0.487 -11.851 1.00 0.00 44 ASP A O 2
ATOM 1735 N N . GLY A 1 45 ? 5.355 -2.044 -11.019 1.00 0.00 45 GLY A N 2
ATOM 1736 C CA . GLY A 1 45 ? 6.420 -2.683 -10.256 1.00 0.00 45 GLY A CA 2
ATOM 1737 C C . GLY A 1 45 ? 6.847 -1.908 -9.021 1.00 0.00 45 GLY A C 2
ATOM 1738 O O . GLY A 1 45 ? 8.018 -1.946 -8.642 1.00 0.00 45 GLY A O 2
ATOM 1742 N N . SER A 1 46 ? 5.919 -1.203 -8.388 1.00 0.00 46 SER A N 2
ATOM 1743 C CA . SER A 1 46 ? 6.257 -0.431 -7.195 1.00 0.00 46 SER A CA 2
ATOM 1744 C C . SER A 1 46 ? 6.064 -1.282 -5.947 1.00 0.00 46 SER A C 2
ATOM 1745 O O . SER A 1 46 ? 5.059 -1.972 -5.819 1.00 0.00 46 SER A O 2
ATOM 1752 N N . LYS A 1 47 ? 6.996 -1.176 -4.997 1.00 0.00 47 LYS A N 2
ATOM 1753 C CA . LYS A 1 47 ? 6.912 -1.956 -3.762 1.00 0.00 47 LYS A CA 2
ATOM 1754 C C . LYS A 1 47 ? 6.836 -1.050 -2.542 1.00 0.00 47 LYS A C 2
ATOM 1755 O O . LYS A 1 47 ? 7.365 0.060 -2.550 1.00 0.00 47 LYS A O 2
ATOM 1770 N N . GLY A 1 48 ? 6.175 -1.529 -1.494 1.00 0.00 48 GLY A N 2
ATOM 1771 C CA . GLY A 1 48 ? 6.058 -0.773 -0.264 1.00 0.00 48 GLY A CA 2
ATOM 1772 C C . GLY A 1 48 ? 5.001 -1.343 0.659 1.00 0.00 48 GLY A C 2
ATOM 1773 O O . GLY A 1 48 ? 4.111 -2.067 0.210 1.00 0.00 48 GLY A O 2
ATOM 1777 N N . LEU A 1 49 ? 5.084 -1.025 1.947 1.00 0.00 49 LEU A N 2
ATOM 1778 C CA . LEU A 1 49 ? 4.098 -1.531 2.887 1.00 0.00 49 LEU A CA 2
ATOM 1779 C C . LEU A 1 49 ? 2.816 -0.791 2.632 1.00 0.00 49 LEU A C 2
ATOM 1780 O O . LEU A 1 49 ? 2.793 0.440 2.658 1.00 0.00 49 LEU A O 2
ATOM 1795 N N . PHE A 1 50 ? 1.743 -1.515 2.387 1.00 0.00 50 PHE A N 2
ATOM 1796 C CA . PHE A 1 50 ? 0.477 -0.906 2.084 1.00 0.00 50 PHE A CA 2
ATOM 1797 C C . PHE A 1 50 ? -0.554 -1.277 3.140 1.00 0.00 50 PHE A C 2
ATOM 1798 O O . PHE A 1 50 ? -0.344 -2.186 3.942 1.00 0.00 50 PHE A O 2
ATOM 1814 N N . PRO A 1 51 ? -1.680 -0.567 3.144 1.00 0.00 51 PRO A N 2
ATOM 1815 C CA . PRO A 1 51 ? -2.740 -0.733 4.113 1.00 0.00 51 PRO A CA 2
ATOM 1816 C C . PRO A 1 51 ? -3.729 -1.872 3.875 1.00 0.00 51 PRO A C 2
ATOM 1817 O O . PRO A 1 51 ? -3.632 -2.691 2.964 1.00 0.00 51 PRO A O 2
ATOM 1825 N N . SER A 1 52 ? -4.650 -1.853 4.815 1.00 0.00 52 SER A N 2
ATOM 1826 C CA . SER A 1 52 ? -5.770 -2.768 4.874 1.00 0.00 52 SER A CA 2
ATOM 1827 C C . SER A 1 52 ? -7.050 -2.127 4.367 1.00 0.00 52 SER A C 2
ATOM 1828 O O . SER A 1 52 ? -7.651 -2.594 3.402 1.00 0.00 52 SER A O 2
ATOM 1835 N N . ASN A 1 53 ? -7.467 -1.060 5.025 1.00 0.00 53 ASN A N 2
ATOM 1836 C CA . ASN A 1 53 ? -8.712 -0.397 4.708 1.00 0.00 53 ASN A CA 2
ATOM 1837 C C . ASN A 1 53 ? -8.730 0.221 3.316 1.00 0.00 53 ASN A C 2
ATOM 1838 O O . ASN A 1 53 ? -9.781 0.248 2.676 1.00 0.00 53 ASN A O 2
ATOM 1848 N N . TYR A 1 54 ? -7.591 0.723 2.823 1.00 0.00 54 TYR A N 2
ATOM 1849 C CA . TYR A 1 54 ? -7.571 1.356 1.514 1.00 0.00 54 TYR A CA 2
ATOM 1850 C C . TYR A 1 54 ? -7.539 0.290 0.389 1.00 0.00 54 TYR A C 2
ATOM 1851 O O . TYR A 1 54 ? -7.793 0.608 -0.773 1.00 0.00 54 TYR A O 2
ATOM 1868 N N . VAL A 1 55 ? -7.202 -0.984 0.731 1.00 0.00 55 VAL A N 2
ATOM 1869 C CA . VAL A 1 55 ? -7.071 -2.050 -0.290 1.00 0.00 55 VAL A CA 2
ATOM 1870 C C . VAL A 1 55 ? -7.655 -3.411 0.110 1.00 0.00 55 VAL A C 2
ATOM 1871 O O . VAL A 1 55 ? -7.816 -3.723 1.287 1.00 0.00 55 VAL A O 2
ATOM 1884 N N . SER A 1 56 ? -7.962 -4.206 -0.906 1.00 0.00 56 SER A N 2
ATOM 1885 C CA . SER A 1 56 ? -8.477 -5.558 -0.739 1.00 0.00 56 SER A CA 2
ATOM 1886 C C . SER A 1 56 ? -7.512 -6.574 -1.375 1.00 0.00 56 SER A C 2
ATOM 1887 O O . SER A 1 56 ? -6.932 -6.305 -2.425 1.00 0.00 56 SER A O 2
ATOM 1894 N N . LEU A 1 57 ? -7.379 -7.755 -0.758 1.00 0.00 57 LEU A N 2
ATOM 1895 C CA . LEU A 1 57 ? -6.474 -8.790 -1.285 1.00 0.00 57 LEU A CA 2
ATOM 1896 C C . LEU A 1 57 ? -7.177 -9.671 -2.314 1.00 0.00 57 LEU A C 2
ATOM 1897 O O . LEU A 1 57 ? -8.278 -10.166 -2.076 1.00 0.00 57 LEU A O 2
ATOM 1912 N N . GLY A 1 58 ? -6.531 -9.858 -3.457 1.00 0.00 58 GLY A N 2
ATOM 1913 C CA . GLY A 1 58 ? -7.097 -10.671 -4.514 1.00 0.00 58 GLY A CA 2
ATOM 1914 C C . GLY A 1 58 ? -6.866 -12.161 -4.298 1.00 0.00 58 GLY A C 2
ATOM 1915 O O . GLY A 1 58 ? -7.163 -12.969 -5.178 1.00 0.00 58 GLY A O 2
ATOM 1919 N N . ASN A 1 59 ? -6.353 -12.529 -3.119 1.00 0.00 59 ASN A N 2
ATOM 1920 C CA . ASN A 1 59 ? -6.082 -13.926 -2.797 1.00 0.00 59 ASN A CA 2
ATOM 1921 C C . ASN A 1 59 ? -5.483 -14.057 -1.395 1.00 0.00 59 ASN A C 2
ATOM 1922 O O . ASN A 1 59 ? -5.952 -14.859 -0.591 1.00 0.00 59 ASN A O 2
ATOM 1932 N N . ALA B 2 1 ? -15.461 7.719 -10.057 1.00 0.00 7 ALA B N 2
ATOM 1933 C CA . ALA B 2 1 ? -14.756 6.705 -9.232 1.00 0.00 7 ALA B CA 2
ATOM 1934 C C . ALA B 2 1 ? -15.412 6.572 -7.847 1.00 0.00 7 ALA B C 2
ATOM 1935 O O . ALA B 2 1 ? -16.638 6.566 -7.742 1.00 0.00 7 ALA B O 2
ATOM 1944 N N . LYS B 2 2 ? -14.603 6.466 -6.785 1.00 0.00 6 LYS B N 2
ATOM 1945 C CA . LYS B 2 2 ? -15.154 6.297 -5.445 1.00 0.00 6 LYS B CA 2
ATOM 1946 C C . LYS B 2 2 ? -14.880 7.503 -4.555 1.00 0.00 6 LYS B C 2
ATOM 1947 O O . LYS B 2 2 ? -14.192 7.379 -3.550 1.00 0.00 6 LYS B O 2
ATOM 1962 N N . LYS B 2 3 ? -15.397 8.673 -4.897 1.00 0.00 5 LYS B N 2
ATOM 1963 C CA . LYS B 2 3 ? -15.139 9.854 -4.074 1.00 0.00 5 LYS B CA 2
ATOM 1964 C C . LYS B 2 3 ? -15.370 9.547 -2.592 1.00 0.00 5 LYS B C 2
ATOM 1965 O O . LYS B 2 3 ? -16.471 9.182 -2.185 1.00 0.00 5 LYS B O 2
ATOM 1980 N N . THR B 2 4 ? -14.295 9.711 -1.821 1.00 0.00 4 THR B N 2
ATOM 1981 C CA . THR B 2 4 ? -14.231 9.394 -0.390 1.00 0.00 4 THR B CA 2
ATOM 1982 C C . THR B 2 4 ? -13.275 8.219 -0.243 1.00 0.00 4 THR B C 2
ATOM 1983 O O . THR B 2 4 ? -13.443 7.193 -0.902 1.00 0.00 4 THR B O 2
ATOM 1994 N N . LYS B 2 5 ? -12.281 8.362 0.619 1.00 0.00 3 LYS B N 2
ATOM 1995 C CA . LYS B 2 5 ? -11.342 7.278 0.869 1.00 0.00 3 LYS B CA 2
ATOM 1996 C C . LYS B 2 5 ? -11.039 7.183 2.363 1.00 0.00 3 LYS B C 2
ATOM 1997 O O . LYS B 2 5 ? -10.839 8.200 3.026 1.00 0.00 3 LYS B O 2
ATOM 2012 N N . PRO B 2 6 ? -11.029 5.958 2.910 1.00 0.00 2 PRO B N 2
ATOM 2013 C CA . PRO B 2 6 ? -10.734 5.712 4.322 1.00 0.00 2 PRO B CA 2
ATOM 2014 C C . PRO B 2 6 ? -9.568 6.555 4.828 1.00 0.00 2 PRO B C 2
ATOM 2015 O O . PRO B 2 6 ? -8.898 7.233 4.052 1.00 0.00 2 PRO B O 2
ATOM 2023 N N . THR B 2 7 ? -9.352 6.538 6.133 1.00 0.00 1 THR B N 2
ATOM 2024 C CA . THR B 2 7 ? -8.213 7.227 6.721 1.00 0.00 1 THR B CA 2
ATOM 2025 C C . THR B 2 7 ? -7.173 6.178 7.089 1.00 0.00 1 THR B C 2
ATOM 2026 O O . THR B 2 7 ? -7.419 5.350 7.965 1.00 0.00 1 THR B O 2
ATOM 2037 N N . PRO B 2 8 ? -5.998 6.180 6.433 1.00 0.00 0 PRO B N 2
ATOM 2038 C CA . PRO B 2 8 ? -4.970 5.171 6.688 1.00 0.00 0 PRO B CA 2
ATOM 2039 C C . PRO B 2 8 ? -4.797 4.875 8.169 1.00 0.00 0 PRO B C 2
ATOM 2040 O O . PRO B 2 8 ? -4.475 5.765 8.955 1.00 0.00 0 PRO B O 2
ATOM 2048 N N . PRO B 2 9 ? -5.006 3.609 8.573 1.00 0.00 -1 PRO B N 2
ATOM 2049 C CA . PRO B 2 9 ? -4.889 3.212 9.968 1.00 0.00 -1 PRO B CA 2
ATOM 2050 C C . PRO B 2 9 ? -3.461 3.306 10.458 1.00 0.00 -1 PRO B C 2
ATOM 2051 O O . PRO B 2 9 ? -2.538 3.505 9.666 1.00 0.00 -1 PRO B O 2
ATOM 2059 N N . PRO B 2 10 ? -3.256 3.172 11.774 1.00 0.00 -2 PRO B N 2
ATOM 2060 C CA . PRO B 2 10 ? -1.927 3.202 12.373 1.00 0.00 -2 PRO B CA 2
ATOM 2061 C C . PRO B 2 10 ? -0.908 2.476 11.501 1.00 0.00 -2 PRO B C 2
ATOM 2062 O O . PRO B 2 10 ? -1.279 1.586 10.742 1.00 0.00 -2 PRO B O 2
ATOM 2070 N N . LYS B 2 11 ? 0.355 2.830 11.608 1.00 0.00 -3 LYS B N 2
ATOM 2071 C CA . LYS B 2 11 ? 1.411 2.211 10.821 1.00 0.00 -3 LYS B CA 2
ATOM 2072 C C . LYS B 2 11 ? 2.541 1.795 11.730 1.00 0.00 -3 LYS B C 2
ATOM 2073 O O . LYS B 2 11 ? 3.059 2.615 12.488 1.00 0.00 -3 LYS B O 2
ATOM 2088 N N . PRO B 2 12 ? 2.956 0.526 11.686 1.00 0.00 -4 PRO B N 2
ATOM 2089 C CA . PRO B 2 12 ? 4.023 0.079 12.555 1.00 0.00 -4 PRO B CA 2
ATOM 2090 C C . PRO B 2 12 ? 5.273 0.910 12.267 1.00 0.00 -4 PRO B C 2
ATOM 2091 O O . PRO B 2 12 ? 5.785 0.937 11.149 1.00 0.00 -4 PRO B O 2
ATOM 2099 N N . SER B 2 13 ? 5.740 1.592 13.306 1.00 0.00 -5 SER B N 2
ATOM 2100 C CA . SER B 2 13 ? 6.845 2.547 13.208 1.00 0.00 -5 SER B CA 2
ATOM 2101 C C . SER B 2 13 ? 8.189 1.993 12.736 1.00 0.00 -5 SER B C 2
ATOM 2102 O O . SER B 2 13 ? 9.150 2.742 12.559 1.00 0.00 -5 SER B O 2
ATOM 2109 N N . HIS B 2 14 ? 8.250 0.678 12.529 1.00 0.00 -6 HIS B N 2
ATOM 2110 C CA . HIS B 2 14 ? 9.459 0.045 12.015 1.00 0.00 -6 HIS B CA 2
ATOM 2111 C C . HIS B 2 14 ? 9.451 0.059 10.481 1.00 0.00 -6 HIS B C 2
ATOM 2112 O O . HIS B 2 14 ? 10.444 -0.293 9.845 1.00 0.00 -6 HIS B O 2
ATOM 2126 N N . LEU B 2 15 ? 8.322 0.469 9.892 1.00 0.00 -7 LEU B N 2
ATOM 2127 C CA . LEU B 2 15 ? 8.224 0.517 8.436 1.00 0.00 -7 LEU B CA 2
ATOM 2128 C C . LEU B 2 15 ? 8.188 1.945 7.924 1.00 0.00 -7 LEU B C 2
ATOM 2129 O O . LEU B 2 15 ? 7.466 2.273 6.983 1.00 0.00 -7 LEU B O 2
ATOM 2144 N N . LYS B 2 16 ? 8.991 2.786 8.567 1.00 0.00 -8 LYS B N 2
ATOM 2145 C CA . LYS B 2 16 ? 9.148 4.181 8.192 1.00 0.00 -8 LYS B CA 2
ATOM 2146 C C . LYS B 2 16 ? 10.512 4.338 7.528 1.00 0.00 -8 LYS B C 2
ATOM 2147 O O . LYS B 2 16 ? 11.423 3.559 7.809 1.00 0.00 -8 LYS B O 2
ATOM 2162 N N . PRO B 2 17 ? 10.696 5.327 6.645 1.00 0.00 -9 PRO B N 2
ATOM 2163 C CA . PRO B 2 17 ? 11.974 5.496 5.960 1.00 0.00 -9 PRO B CA 2
ATOM 2164 C C . PRO B 2 17 ? 12.979 6.239 6.830 1.00 0.00 -9 PRO B C 2
ATOM 2165 O O . PRO B 2 17 ? 12.732 7.375 7.234 1.00 0.00 -9 PRO B O 2
ATOM 2173 N N . LYS B 2 18 ? 14.109 5.609 7.121 1.00 0.00 -10 LYS B N 2
ATOM 2174 C CA . LYS B 2 18 ? 15.138 6.225 7.951 1.00 0.00 -10 LYS B CA 2
ATOM 2175 C C . LYS B 2 18 ? 16.530 5.803 7.495 1.00 0.00 -10 LYS B C 2
ATOM 2176 O O . LYS B 2 18 ? 17.402 6.646 7.297 1.00 0.00 -10 LYS B O 2
ATOM 2191 N N . ALA A 1 1 ? 4.304 -13.959 -4.332 1.00 0.00 1 ALA A N 3
ATOM 2192 C CA . ALA A 1 1 ? 3.459 -13.663 -3.146 1.00 0.00 1 ALA A CA 3
ATOM 2193 C C . ALA A 1 1 ? 2.047 -13.254 -3.566 1.00 0.00 1 ALA A C 3
ATOM 2194 O O . ALA A 1 1 ? 1.796 -12.978 -4.739 1.00 0.00 1 ALA A O 3
ATOM 2203 N N . PRO A 1 2 ? 1.104 -13.215 -2.607 1.00 0.00 2 PRO A N 3
ATOM 2204 C CA . PRO A 1 2 ? -0.292 -12.832 -2.873 1.00 0.00 2 PRO A CA 3
ATOM 2205 C C . PRO A 1 2 ? -0.396 -11.472 -3.558 1.00 0.00 2 PRO A C 3
ATOM 2206 O O . PRO A 1 2 ? 0.570 -10.718 -3.616 1.00 0.00 2 PRO A O 3
ATOM 2214 N N . TRP A 1 3 ? -1.570 -11.176 -4.085 1.00 0.00 3 TRP A N 3
ATOM 2215 C CA . TRP A 1 3 ? -1.800 -9.931 -4.812 1.00 0.00 3 TRP A CA 3
ATOM 2216 C C . TRP A 1 3 ? -3.094 -9.270 -4.365 1.00 0.00 3 TRP A C 3
ATOM 2217 O O . TRP A 1 3 ? -4.002 -9.925 -3.855 1.00 0.00 3 TRP A O 3
ATOM 2237 N N . ALA A 1 4 ? -3.161 -7.949 -4.568 1.00 0.00 4 ALA A N 3
ATOM 2238 C CA . ALA A 1 4 ? -4.339 -7.200 -4.163 1.00 0.00 4 ALA A CA 3
ATOM 2239 C C . ALA A 1 4 ? -4.698 -6.077 -5.124 1.00 0.00 4 ALA A C 3
ATOM 2240 O O . ALA A 1 4 ? -3.886 -5.644 -5.937 1.00 0.00 4 ALA A O 3
ATOM 2247 N N . THR A 1 5 ? -5.925 -5.623 -5.014 1.00 0.00 5 THR A N 3
ATOM 2248 C CA . THR A 1 5 ? -6.426 -4.532 -5.827 1.00 0.00 5 THR A CA 3
ATOM 2249 C C . THR A 1 5 ? -6.763 -3.355 -4.945 1.00 0.00 5 THR A C 3
ATOM 2250 O O . THR A 1 5 ? -7.141 -3.526 -3.785 1.00 0.00 5 THR A O 3
ATOM 2261 N N . ALA A 1 6 ? -6.629 -2.154 -5.487 1.00 0.00 6 ALA A N 3
ATOM 2262 C CA . ALA A 1 6 ? -6.932 -0.944 -4.740 1.00 0.00 6 ALA A CA 3
ATOM 2263 C C . ALA A 1 6 ? -8.423 -0.654 -4.775 1.00 0.00 6 ALA A C 3
ATOM 2264 O O . ALA A 1 6 ? -9.088 -0.850 -5.792 1.00 0.00 6 ALA A O 3
ATOM 2271 N N . GLU A 1 7 ? -8.935 -0.184 -3.647 1.00 0.00 7 GLU A N 3
ATOM 2272 C CA . GLU A 1 7 ? -10.341 0.159 -3.521 1.00 0.00 7 GLU A CA 3
ATOM 2273 C C . GLU A 1 7 ? -10.531 1.661 -3.304 1.00 0.00 7 GLU A C 3
ATOM 2274 O O . GLU A 1 7 ? -11.644 2.179 -3.395 1.00 0.00 7 GLU A O 3
ATOM 2284 N N . TYR A 1 8 ? -9.422 2.349 -3.014 1.00 0.00 8 TYR A N 3
ATOM 2285 C CA . TYR A 1 8 ? -9.406 3.786 -2.777 1.00 0.00 8 TYR A CA 3
ATOM 2286 C C . TYR A 1 8 ? -8.082 4.369 -3.238 1.00 0.00 8 TYR A C 3
ATOM 2287 O O . TYR A 1 8 ? -7.042 3.722 -3.111 1.00 0.00 8 TYR A O 3
ATOM 2304 N N . ASP A 1 9 ? -8.103 5.576 -3.772 1.00 0.00 9 ASP A N 3
ATOM 2305 C CA . ASP A 1 9 ? -6.901 6.257 -4.250 1.00 0.00 9 ASP A CA 3
ATOM 2306 C C . ASP A 1 9 ? -5.977 6.515 -3.070 1.00 0.00 9 ASP A C 3
ATOM 2307 O O . ASP A 1 9 ? -6.041 7.569 -2.438 1.00 0.00 9 ASP A O 3
ATOM 2315 N N . TYR A 1 10 ? -5.114 5.545 -2.775 1.00 0.00 10 TYR A N 3
ATOM 2316 C CA . TYR A 1 10 ? -4.217 5.662 -1.625 1.00 0.00 10 TYR A CA 3
ATOM 2317 C C . TYR A 1 10 ? -3.008 6.529 -1.934 1.00 0.00 10 TYR A C 3
ATOM 2318 O O . TYR A 1 10 ? -2.329 6.330 -2.941 1.00 0.00 10 TYR A O 3
ATOM 2335 N N . ASP A 1 11 ? -2.758 7.507 -1.068 1.00 0.00 11 ASP A N 3
ATOM 2336 C CA . ASP A 1 11 ? -1.609 8.378 -1.264 1.00 0.00 11 ASP A CA 3
ATOM 2337 C C . ASP A 1 11 ? -0.585 8.266 -0.108 1.00 0.00 11 ASP A C 3
ATOM 2338 O O . ASP A 1 11 ? -0.364 9.231 0.622 1.00 0.00 11 ASP A O 3
ATOM 2346 N N . ALA A 1 12 ? 0.011 7.063 0.050 1.00 0.00 12 ALA A N 3
ATOM 2347 C CA . ALA A 1 12 ? 1.059 6.768 1.061 1.00 0.00 12 ALA A CA 3
ATOM 2348 C C . ALA A 1 12 ? 1.221 7.860 2.130 1.00 0.00 12 ALA A C 3
ATOM 2349 O O . ALA A 1 12 ? 1.964 8.822 1.936 1.00 0.00 12 ALA A O 3
ATOM 2356 N N . ALA A 1 13 ? 0.528 7.702 3.244 1.00 0.00 13 ALA A N 3
ATOM 2357 C CA . ALA A 1 13 ? 0.580 8.665 4.349 1.00 0.00 13 ALA A CA 3
ATOM 2358 C C . ALA A 1 13 ? 1.967 8.841 5.029 1.00 0.00 13 ALA A C 3
ATOM 2359 O O . ALA A 1 13 ? 2.236 9.931 5.536 1.00 0.00 13 ALA A O 3
ATOM 2366 N N . GLU A 1 14 ? 2.850 7.838 5.065 1.00 0.00 14 GLU A N 3
ATOM 2367 C CA . GLU A 1 14 ? 4.137 8.010 5.793 1.00 0.00 14 GLU A CA 3
ATOM 2368 C C . GLU A 1 14 ? 5.443 8.048 4.975 1.00 0.00 14 GLU A C 3
ATOM 2369 O O . GLU A 1 14 ? 6.511 8.144 5.579 1.00 0.00 14 GLU A O 3
ATOM 2379 N N . ASP A 1 15 ? 5.377 7.950 3.656 1.00 0.00 15 ASP A N 3
ATOM 2380 C CA . ASP A 1 15 ? 6.571 8.006 2.774 1.00 0.00 15 ASP A CA 3
ATOM 2381 C C . ASP A 1 15 ? 6.909 6.592 2.341 1.00 0.00 15 ASP A C 3
ATOM 2382 O O . ASP A 1 15 ? 6.840 6.298 1.146 1.00 0.00 15 ASP A O 3
ATOM 2390 N N . ASN A 1 16 ? 7.277 5.694 3.277 1.00 0.00 16 ASN A N 3
ATOM 2391 C CA . ASN A 1 16 ? 7.547 4.351 2.781 1.00 0.00 16 ASN A CA 3
ATOM 2392 C C . ASN A 1 16 ? 6.279 3.529 2.913 1.00 0.00 16 ASN A C 3
ATOM 2393 O O . ASN A 1 16 ? 6.237 2.503 3.593 1.00 0.00 16 ASN A O 3
ATOM 2403 N N . GLU A 1 17 ? 5.250 3.981 2.246 1.00 0.00 17 GLU A N 3
ATOM 2404 C CA . GLU A 1 17 ? 4.053 3.250 2.007 1.00 0.00 17 GLU A CA 3
ATOM 2405 C C . GLU A 1 17 ? 3.972 3.059 0.514 1.00 0.00 17 GLU A C 3
ATOM 2406 O O . GLU A 1 17 ? 4.772 3.643 -0.217 1.00 0.00 17 GLU A O 3
ATOM 2416 N N . LEU A 1 18 ? 3.051 2.276 0.037 1.00 0.00 18 LEU A N 3
ATOM 2417 C CA . LEU A 1 18 ? 2.870 2.173 -1.388 1.00 0.00 18 LEU A CA 3
ATOM 2418 C C . LEU A 1 18 ? 1.808 3.182 -1.716 1.00 0.00 18 LEU A C 3
ATOM 2419 O O . LEU A 1 18 ? 1.224 3.800 -0.826 1.00 0.00 18 LEU A O 3
ATOM 2434 N N . THR A 1 19 ? 1.554 3.351 -2.991 1.00 0.00 19 THR A N 3
ATOM 2435 C CA . THR A 1 19 ? 0.621 4.366 -3.411 1.00 0.00 19 THR A CA 3
ATOM 2436 C C . THR A 1 19 ? -0.058 3.930 -4.674 1.00 0.00 19 THR A C 3
ATOM 2437 O O . THR A 1 19 ? 0.600 3.581 -5.654 1.00 0.00 19 THR A O 3
ATOM 2448 N N . PHE A 1 20 ? -1.369 3.945 -4.669 1.00 0.00 20 PHE A N 3
ATOM 2449 C CA . PHE A 1 20 ? -2.098 3.479 -5.826 1.00 0.00 20 PHE A CA 3
ATOM 2450 C C . PHE A 1 20 ? -3.441 4.172 -5.977 1.00 0.00 20 PHE A C 3
ATOM 2451 O O . PHE A 1 20 ? -3.898 4.905 -5.100 1.00 0.00 20 PHE A O 3
ATOM 2467 N N . VAL A 1 21 ? -4.049 3.915 -7.114 1.00 0.00 21 VAL A N 3
ATOM 2468 C CA . VAL A 1 21 ? -5.345 4.474 -7.452 1.00 0.00 21 VAL A CA 3
ATOM 2469 C C . VAL A 1 21 ? -6.294 3.367 -7.826 1.00 0.00 21 VAL A C 3
ATOM 2470 O O . VAL A 1 21 ? -5.917 2.466 -8.569 1.00 0.00 21 VAL A O 3
ATOM 2483 N N . GLU A 1 22 ? -7.516 3.428 -7.298 1.00 0.00 22 GLU A N 3
ATOM 2484 C CA . GLU A 1 22 ? -8.555 2.443 -7.532 1.00 0.00 22 GLU A CA 3
ATOM 2485 C C . GLU A 1 22 ? -8.349 1.573 -8.758 1.00 0.00 22 GLU A C 3
ATOM 2486 O O . GLU A 1 22 ? -7.899 2.020 -9.813 1.00 0.00 22 GLU A O 3
ATOM 2496 N N . ASN A 1 23 ? -8.738 0.328 -8.592 1.00 0.00 23 ASN A N 3
ATOM 2497 C CA . ASN A 1 23 ? -8.581 -0.622 -9.674 1.00 0.00 23 ASN A CA 3
ATOM 2498 C C . ASN A 1 23 ? -7.096 -0.871 -9.974 1.00 0.00 23 ASN A C 3
ATOM 2499 O O . ASN A 1 23 ? -6.766 -1.571 -10.930 1.00 0.00 23 ASN A O 3
ATOM 2509 N N . ASP A 1 24 ? -6.193 -0.295 -9.154 1.00 0.00 24 ASP A N 3
ATOM 2510 C CA . ASP A 1 24 ? -4.760 -0.488 -9.357 1.00 0.00 24 ASP A CA 3
ATOM 2511 C C . ASP A 1 24 ? -4.379 -1.832 -8.787 1.00 0.00 24 ASP A C 3
ATOM 2512 O O . ASP A 1 24 ? -4.737 -2.180 -7.663 1.00 0.00 24 ASP A O 3
ATOM 2520 N N . LYS A 1 25 ? -3.644 -2.581 -9.586 1.00 0.00 25 LYS A N 3
ATOM 2521 C CA . LYS A 1 25 ? -3.232 -3.897 -9.200 1.00 0.00 25 LYS A CA 3
ATOM 2522 C C . LYS A 1 25 ? -1.992 -3.893 -8.306 1.00 0.00 25 LYS A C 3
ATOM 2523 O O . LYS A 1 25 ? -1.074 -3.094 -8.495 1.00 0.00 25 LYS A O 3
ATOM 2538 N N . ILE A 1 26 ? -1.982 -4.802 -7.328 1.00 0.00 26 ILE A N 3
ATOM 2539 C CA . ILE A 1 26 ? -0.856 -4.953 -6.411 1.00 0.00 26 ILE A CA 3
ATOM 2540 C C . ILE A 1 26 ? -0.464 -6.431 -6.334 1.00 0.00 26 ILE A C 3
ATOM 2541 O O . ILE A 1 26 ? -1.331 -7.298 -6.371 1.00 0.00 26 ILE A O 3
ATOM 2556 N N . ILE A 1 27 ? 0.825 -6.717 -6.217 1.00 0.00 27 ILE A N 3
ATOM 2557 C CA . ILE A 1 27 ? 1.287 -8.105 -6.168 1.00 0.00 27 ILE A CA 3
ATOM 2558 C C . ILE A 1 27 ? 2.467 -8.276 -5.225 1.00 0.00 27 ILE A C 3
ATOM 2559 O O . ILE A 1 27 ? 3.002 -7.306 -4.695 1.00 0.00 27 ILE A O 3
ATOM 2574 N N . ASN A 1 28 ? 2.860 -9.527 -5.021 1.00 0.00 28 ASN A N 3
ATOM 2575 C CA . ASN A 1 28 ? 3.938 -9.859 -4.112 1.00 0.00 28 ASN A CA 3
ATOM 2576 C C . ASN A 1 28 ? 3.625 -9.317 -2.726 1.00 0.00 28 ASN A C 3
ATOM 2577 O O . ASN A 1 28 ? 4.466 -8.705 -2.068 1.00 0.00 28 ASN A O 3
ATOM 2587 N N . ILE A 1 29 ? 2.387 -9.561 -2.298 1.00 0.00 29 ILE A N 3
ATOM 2588 C CA . ILE A 1 29 ? 1.890 -9.038 -1.037 1.00 0.00 29 ILE A CA 3
ATOM 2589 C C . ILE A 1 29 ? 2.478 -9.729 0.175 1.00 0.00 29 ILE A C 3
ATOM 2590 O O . ILE A 1 29 ? 1.753 -10.400 0.911 1.00 0.00 29 ILE A O 3
ATOM 2605 N N . GLU A 1 30 ? 3.768 -9.601 0.398 1.00 0.00 30 GLU A N 3
ATOM 2606 C CA . GLU A 1 30 ? 4.324 -10.213 1.587 1.00 0.00 30 GLU A CA 3
ATOM 2607 C C . GLU A 1 30 ? 3.688 -9.642 2.835 1.00 0.00 30 GLU A C 3
ATOM 2608 O O . GLU A 1 30 ? 3.034 -8.612 2.767 1.00 0.00 30 GLU A O 3
ATOM 2618 N N . PHE A 1 31 ? 3.898 -10.278 3.977 1.00 0.00 31 PHE A N 3
ATOM 2619 C CA . PHE A 1 31 ? 3.269 -9.774 5.191 1.00 0.00 31 PHE A CA 3
ATOM 2620 C C . PHE A 1 31 ? 4.269 -9.167 6.160 1.00 0.00 31 PHE A C 3
ATOM 2621 O O . PHE A 1 31 ? 4.504 -9.681 7.253 1.00 0.00 31 PHE A O 3
ATOM 2637 N N . VAL A 1 32 ? 4.853 -8.060 5.726 1.00 0.00 32 VAL A N 3
ATOM 2638 C CA . VAL A 1 32 ? 5.805 -7.308 6.525 1.00 0.00 32 VAL A CA 3
ATOM 2639 C C . VAL A 1 32 ? 5.165 -6.928 7.862 1.00 0.00 32 VAL A C 3
ATOM 2640 O O . VAL A 1 32 ? 5.821 -6.996 8.901 1.00 0.00 32 VAL A O 3
ATOM 2653 N N . ASP A 1 33 ? 3.900 -6.532 7.849 1.00 0.00 33 ASP A N 3
ATOM 2654 C CA . ASP A 1 33 ? 3.182 -6.219 9.082 1.00 0.00 33 ASP A CA 3
ATOM 2655 C C . ASP A 1 33 ? 1.774 -6.806 9.014 1.00 0.00 33 ASP A C 3
ATOM 2656 O O . ASP A 1 33 ? 1.212 -6.927 7.935 1.00 0.00 33 ASP A O 3
ATOM 2664 N N . ASP A 1 34 ? 1.197 -7.159 10.163 1.00 0.00 34 ASP A N 3
ATOM 2665 C CA . ASP A 1 34 ? -0.166 -7.693 10.188 1.00 0.00 34 ASP A CA 3
ATOM 2666 C C . ASP A 1 34 ? -1.090 -6.752 9.418 1.00 0.00 34 ASP A C 3
ATOM 2667 O O . ASP A 1 34 ? -1.880 -7.168 8.571 1.00 0.00 34 ASP A O 3
ATOM 2675 N N . ASP A 1 35 ? -0.958 -5.474 9.748 1.00 0.00 35 ASP A N 3
ATOM 2676 C CA . ASP A 1 35 ? -1.808 -4.426 9.198 1.00 0.00 35 ASP A CA 3
ATOM 2677 C C . ASP A 1 35 ? -1.312 -3.815 7.892 1.00 0.00 35 ASP A C 3
ATOM 2678 O O . ASP A 1 35 ? -2.115 -3.503 7.013 1.00 0.00 35 ASP A O 3
ATOM 2686 N N . TRP A 1 36 ? -0.002 -3.642 7.750 1.00 0.00 36 TRP A N 3
ATOM 2687 C CA . TRP A 1 36 ? 0.535 -3.152 6.484 1.00 0.00 36 TRP A CA 3
ATOM 2688 C C . TRP A 1 36 ? 1.386 -4.229 5.836 1.00 0.00 36 TRP A C 3
ATOM 2689 O O . TRP A 1 36 ? 2.458 -4.548 6.341 1.00 0.00 36 TRP A O 3
ATOM 2709 N N . TRP A 1 37 ? 0.947 -4.800 4.715 1.00 0.00 37 TRP A N 3
ATOM 2710 C CA . TRP A 1 37 ? 1.684 -5.831 4.006 1.00 0.00 37 TRP A CA 3
ATOM 2711 C C . TRP A 1 37 ? 2.509 -5.147 2.951 1.00 0.00 37 TRP A C 3
ATOM 2712 O O . TRP A 1 37 ? 2.278 -3.978 2.647 1.00 0.00 37 TRP A O 3
ATOM 2732 N N . LEU A 1 38 ? 3.464 -5.852 2.378 1.00 0.00 38 LEU A N 3
ATOM 2733 C CA . LEU A 1 38 ? 4.315 -5.258 1.382 1.00 0.00 38 LEU A CA 3
ATOM 2734 C C . LEU A 1 38 ? 3.922 -5.720 0.009 1.00 0.00 38 LEU A C 3
ATOM 2735 O O . LEU A 1 38 ? 3.444 -6.822 -0.164 1.00 0.00 38 LEU A O 3
ATOM 2750 N N . GLY A 1 39 ? 4.188 -4.869 -0.955 1.00 0.00 39 GLY A N 3
ATOM 2751 C CA . GLY A 1 39 ? 3.792 -5.244 -2.287 1.00 0.00 39 GLY A CA 3
ATOM 2752 C C . GLY A 1 39 ? 4.812 -5.080 -3.380 1.00 0.00 39 GLY A C 3
ATOM 2753 O O . GLY A 1 39 ? 6.016 -4.933 -3.164 1.00 0.00 39 GLY A O 3
ATOM 2757 N N . GLU A 1 40 ? 4.242 -5.121 -4.567 1.00 0.00 40 GLU A N 3
ATOM 2758 C CA . GLU A 1 40 ? 4.907 -4.945 -5.836 1.00 0.00 40 GLU A CA 3
ATOM 2759 C C . GLU A 1 40 ? 3.769 -4.685 -6.806 1.00 0.00 40 GLU A C 3
ATOM 2760 O O . GLU A 1 40 ? 2.880 -5.515 -6.916 1.00 0.00 40 GLU A O 3
ATOM 2770 N N . LEU A 1 41 ? 3.735 -3.559 -7.471 1.00 0.00 41 LEU A N 3
ATOM 2771 C CA . LEU A 1 41 ? 2.603 -3.320 -8.353 1.00 0.00 41 LEU A CA 3
ATOM 2772 C C . LEU A 1 41 ? 2.740 -4.056 -9.663 1.00 0.00 41 LEU A C 3
ATOM 2773 O O . LEU A 1 41 ? 3.708 -3.906 -10.385 1.00 0.00 41 LEU A O 3
ATOM 2788 N N . GLU A 1 42 ? 1.776 -4.913 -9.947 1.00 0.00 42 GLU A N 3
ATOM 2789 C CA . GLU A 1 42 ? 1.789 -5.647 -11.192 1.00 0.00 42 GLU A CA 3
ATOM 2790 C C . GLU A 1 42 ? 1.879 -4.658 -12.345 1.00 0.00 42 GLU A C 3
ATOM 2791 O O . GLU A 1 42 ? 2.558 -4.898 -13.344 1.00 0.00 42 GLU A O 3
ATOM 2801 N N . LYS A 1 43 ? 1.180 -3.539 -12.185 1.00 0.00 43 LYS A N 3
ATOM 2802 C CA . LYS A 1 43 ? 1.153 -2.527 -13.218 1.00 0.00 43 LYS A CA 3
ATOM 2803 C C . LYS A 1 43 ? 2.490 -1.770 -13.365 1.00 0.00 43 LYS A C 3
ATOM 2804 O O . LYS A 1 43 ? 2.950 -1.563 -14.488 1.00 0.00 43 LYS A O 3
ATOM 2819 N N . ASP A 1 44 ? 3.122 -1.354 -12.258 1.00 0.00 44 ASP A N 3
ATOM 2820 C CA . ASP A 1 44 ? 4.378 -0.575 -12.362 1.00 0.00 44 ASP A CA 3
ATOM 2821 C C . ASP A 1 44 ? 5.564 -1.162 -11.577 1.00 0.00 44 ASP A C 3
ATOM 2822 O O . ASP A 1 44 ? 6.697 -0.706 -11.728 1.00 0.00 44 ASP A O 3
ATOM 2830 N N . GLY A 1 45 ? 5.304 -2.157 -10.753 1.00 0.00 45 GLY A N 3
ATOM 2831 C CA . GLY A 1 45 ? 6.383 -2.773 -9.985 1.00 0.00 45 GLY A CA 3
ATOM 2832 C C . GLY A 1 45 ? 6.825 -1.989 -8.757 1.00 0.00 45 GLY A C 3
ATOM 2833 O O . GLY A 1 45 ? 7.980 -2.093 -8.347 1.00 0.00 45 GLY A O 3
ATOM 2837 N N . SER A 1 46 ? 5.933 -1.208 -8.164 1.00 0.00 46 SER A N 3
ATOM 2838 C CA . SER A 1 46 ? 6.305 -0.446 -6.970 1.00 0.00 46 SER A CA 3
ATOM 2839 C C . SER A 1 46 ? 6.151 -1.310 -5.719 1.00 0.00 46 SER A C 3
ATOM 2840 O O . SER A 1 46 ? 5.160 -2.018 -5.572 1.00 0.00 46 SER A O 3
ATOM 2847 N N . LYS A 1 47 ? 7.114 -1.203 -4.791 1.00 0.00 47 LYS A N 3
ATOM 2848 C CA . LYS A 1 47 ? 7.075 -1.993 -3.555 1.00 0.00 47 LYS A CA 3
ATOM 2849 C C . LYS A 1 47 ? 7.034 -1.106 -2.321 1.00 0.00 47 LYS A C 3
ATOM 2850 O O . LYS A 1 47 ? 7.595 -0.010 -2.312 1.00 0.00 47 LYS A O 3
ATOM 2865 N N . GLY A 1 48 ? 6.367 -1.586 -1.278 1.00 0.00 48 GLY A N 3
ATOM 2866 C CA . GLY A 1 48 ? 6.286 -0.867 -0.019 1.00 0.00 48 GLY A CA 3
ATOM 2867 C C . GLY A 1 48 ? 5.189 -1.412 0.871 1.00 0.00 48 GLY A C 3
ATOM 2868 O O . GLY A 1 48 ? 4.294 -2.104 0.388 1.00 0.00 48 GLY A O 3
ATOM 2872 N N . LEU A 1 49 ? 5.239 -1.125 2.172 1.00 0.00 49 LEU A N 3
ATOM 2873 C CA . LEU A 1 49 ? 4.185 -1.609 3.041 1.00 0.00 49 LEU A CA 3
ATOM 2874 C C . LEU A 1 49 ? 2.977 -0.778 2.741 1.00 0.00 49 LEU A C 3
ATOM 2875 O O . LEU A 1 49 ? 3.017 0.448 2.833 1.00 0.00 49 LEU A O 3
ATOM 2890 N N . PHE A 1 50 ? 1.901 -1.429 2.390 1.00 0.00 50 PHE A N 3
ATOM 2891 C CA . PHE A 1 50 ? 0.697 -0.727 2.017 1.00 0.00 50 PHE A CA 3
ATOM 2892 C C . PHE A 1 50 ? -0.422 -1.000 2.994 1.00 0.00 50 PHE A C 3
ATOM 2893 O O . PHE A 1 50 ? -0.395 -1.980 3.737 1.00 0.00 50 PHE A O 3
ATOM 2909 N N . PRO A 1 51 ? -1.427 -0.123 3.000 1.00 0.00 51 PRO A N 3
ATOM 2910 C CA . PRO A 1 51 ? -2.561 -0.244 3.884 1.00 0.00 51 PRO A CA 3
ATOM 2911 C C . PRO A 1 51 ? -3.363 -1.502 3.637 1.00 0.00 51 PRO A C 3
ATOM 2912 O O . PRO A 1 51 ? -3.064 -2.324 2.772 1.00 0.00 51 PRO A O 3
ATOM 2920 N N . SER A 1 52 ? -4.388 -1.601 4.456 1.00 0.00 52 SER A N 3
ATOM 2921 C CA . SER A 1 52 ? -5.259 -2.754 4.254 1.00 0.00 52 SER A CA 3
ATOM 2922 C C . SER A 1 52 ? -6.717 -2.409 4.116 1.00 0.00 52 SER A C 3
ATOM 2923 O O . SER A 1 52 ? -7.496 -3.160 3.527 1.00 0.00 52 SER A O 3
ATOM 2930 N N . ASN A 1 53 ? -7.087 -1.264 4.662 1.0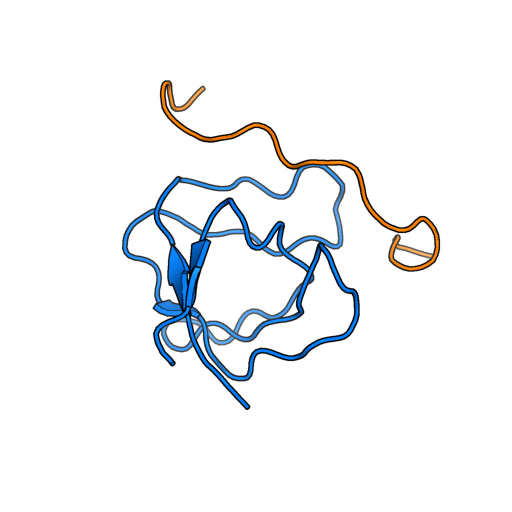0 0.00 53 ASN A N 3
ATOM 2931 C CA . ASN A 1 53 ? -8.429 -0.756 4.558 1.00 0.00 53 ASN A CA 3
ATOM 2932 C C . ASN A 1 53 ? -8.587 0.018 3.247 1.00 0.00 53 ASN A C 3
ATOM 2933 O O . ASN A 1 53 ? -9.694 0.146 2.723 1.00 0.00 53 ASN A O 3
ATOM 2943 N N . TYR A 1 54 ? -7.459 0.543 2.712 1.00 0.00 54 TYR A N 3
ATOM 2944 C CA . TYR A 1 54 ? -7.465 1.285 1.451 1.00 0.00 54 TYR A CA 3
ATOM 2945 C C . TYR A 1 54 ? -7.456 0.303 0.258 1.00 0.00 54 TYR A C 3
ATOM 2946 O O . TYR A 1 54 ? -7.702 0.701 -0.881 1.00 0.00 54 TYR A O 3
ATOM 2963 N N . VAL A 1 55 ? -7.167 -0.994 0.535 1.00 0.00 55 VAL A N 3
ATOM 2964 C CA . VAL A 1 55 ? -7.072 -2.019 -0.523 1.00 0.00 55 VAL A CA 3
ATOM 2965 C C . VAL A 1 55 ? -7.663 -3.371 -0.123 1.00 0.00 55 VAL A C 3
ATOM 2966 O O . VAL A 1 55 ? -7.771 -3.697 1.060 1.00 0.00 55 VAL A O 3
ATOM 2979 N N . SER A 1 56 ? -8.038 -4.145 -1.132 1.00 0.00 56 SER A N 3
ATOM 2980 C CA . SER A 1 56 ? -8.583 -5.484 -0.948 1.00 0.00 56 SER A CA 3
ATOM 2981 C C . SER A 1 56 ? -7.633 -6.532 -1.541 1.00 0.00 56 SER A C 3
ATOM 2982 O O . SER A 1 56 ? -7.115 -6.348 -2.639 1.00 0.00 56 SER A O 3
ATOM 2989 N N . LEU A 1 57 ? -7.458 -7.654 -0.836 1.00 0.00 57 LEU A N 3
ATOM 2990 C CA . LEU A 1 57 ? -6.558 -8.710 -1.320 1.00 0.00 57 LEU A CA 3
ATOM 2991 C C . LEU A 1 57 ? -7.263 -9.620 -2.317 1.00 0.00 57 LEU A C 3
ATOM 2992 O O . LEU A 1 57 ? -8.368 -10.102 -2.065 1.00 0.00 57 LEU A O 3
ATOM 3007 N N . GLY A 1 58 ? -6.614 -9.850 -3.449 1.00 0.00 58 GLY A N 3
ATOM 3008 C CA . GLY A 1 58 ? -7.184 -10.701 -4.475 1.00 0.00 58 GLY A CA 3
ATOM 3009 C C . GLY A 1 58 ? -6.945 -12.180 -4.201 1.00 0.00 58 GLY A C 3
ATOM 3010 O O . GLY A 1 58 ? -7.206 -13.022 -5.060 1.00 0.00 58 GLY A O 3
ATOM 3014 N N . ASN A 1 59 ? -6.447 -12.500 -3.005 1.00 0.00 59 ASN A N 3
ATOM 3015 C CA . ASN A 1 59 ? -6.171 -13.882 -2.634 1.00 0.00 59 ASN A CA 3
ATOM 3016 C C . ASN A 1 59 ? -6.305 -14.078 -1.127 1.00 0.00 59 ASN A C 3
ATOM 3017 O O . ASN A 1 59 ? -6.984 -14.998 -0.678 1.00 0.00 59 ASN A O 3
ATOM 3027 N N . ALA B 2 1 ? -13.433 8.740 -9.434 1.00 0.00 7 ALA B N 3
ATOM 3028 C CA . ALA B 2 1 ? -14.866 8.347 -9.459 1.00 0.00 7 ALA B CA 3
ATOM 3029 C C . ALA B 2 1 ? -15.466 8.311 -8.053 1.00 0.00 7 ALA B C 3
ATOM 3030 O O . ALA B 2 1 ? -16.686 8.296 -7.891 1.00 0.00 7 ALA B O 3
ATOM 3039 N N . LYS B 2 2 ? -14.602 8.299 -7.040 1.00 0.00 6 LYS B N 3
ATOM 3040 C CA . LYS B 2 2 ? -15.067 8.237 -5.660 1.00 0.00 6 LYS B CA 3
ATOM 3041 C C . LYS B 2 2 ? -14.672 9.484 -4.877 1.00 0.00 6 LYS B C 3
ATOM 3042 O O . LYS B 2 2 ? -13.791 10.221 -5.324 1.00 0.00 6 LYS B O 3
ATOM 3057 N N . LYS B 2 3 ? -15.288 9.750 -3.723 1.00 0.00 5 LYS B N 3
ATOM 3058 C CA . LYS B 2 3 ? -14.807 10.898 -2.962 1.00 0.00 5 LYS B CA 3
ATOM 3059 C C . LYS B 2 3 ? -14.685 10.651 -1.465 1.00 0.00 5 LYS B C 3
ATOM 3060 O O . LYS B 2 3 ? -14.668 11.582 -0.659 1.00 0.00 5 LYS B O 3
ATOM 3075 N N . THR B 2 4 ? -14.601 9.373 -1.113 1.00 0.00 4 THR B N 3
ATOM 3076 C CA . THR B 2 4 ? -14.371 8.996 0.275 1.00 0.00 4 THR B CA 3
ATOM 3077 C C . THR B 2 4 ? -13.403 7.824 0.338 1.00 0.00 4 THR B C 3
ATOM 3078 O O . THR B 2 4 ? -13.638 6.772 -0.256 1.00 0.00 4 THR B O 3
ATOM 3089 N N . LYS B 2 5 ? -12.316 8.021 1.066 1.00 0.00 3 LYS B N 3
ATOM 3090 C CA . LYS B 2 5 ? -11.317 6.980 1.237 1.00 0.00 3 LYS B CA 3
ATOM 3091 C C . LYS B 2 5 ? -10.975 6.836 2.714 1.00 0.00 3 LYS B C 3
ATOM 3092 O O . LYS B 2 5 ? -10.757 7.833 3.401 1.00 0.00 3 LYS B O 3
ATOM 3107 N N . PRO B 2 6 ? -10.952 5.596 3.226 1.00 0.00 2 PRO B N 3
ATOM 3108 C CA . PRO B 2 6 ? -10.623 5.325 4.624 1.00 0.00 2 PRO B CA 3
ATOM 3109 C C . PRO B 2 6 ? -9.446 6.159 5.110 1.00 0.00 2 PRO B C 3
ATOM 3110 O O . PRO B 2 6 ? -8.795 6.842 4.325 1.00 0.00 2 PRO B O 3
ATOM 3118 N N . THR B 2 7 ? -9.210 6.153 6.409 1.00 0.00 1 THR B N 3
ATOM 3119 C CA . THR B 2 7 ? -8.059 6.846 6.965 1.00 0.00 1 THR B CA 3
ATOM 3120 C C . THR B 2 7 ? -6.977 5.818 7.244 1.00 0.00 1 THR B C 3
ATOM 3121 O O . THR B 2 7 ? -7.177 4.928 8.072 1.00 0.00 1 THR B O 3
ATOM 3132 N N . PRO B 2 8 ? -5.811 5.901 6.573 1.00 0.00 0 PRO B N 3
ATOM 3133 C CA . PRO B 2 8 ? -4.743 4.919 6.767 1.00 0.00 0 PRO B CA 3
ATOM 3134 C C . PRO B 2 8 ? -4.534 4.618 8.248 1.00 0.00 0 PRO B C 3
ATOM 3135 O O . PRO B 2 8 ? -4.297 5.526 9.046 1.00 0.00 0 PRO B O 3
ATOM 3143 N N . PRO B 2 9 ? -4.620 3.334 8.635 1.00 0.00 -1 PRO B N 3
ATOM 3144 C CA . PRO B 2 9 ? -4.512 2.936 10.035 1.00 0.00 -1 PRO B CA 3
ATOM 3145 C C . PRO B 2 9 ? -3.104 3.060 10.609 1.00 0.00 -1 PRO B C 3
ATOM 3146 O O . PRO B 2 9 ? -2.125 3.082 9.870 1.00 0.00 -1 PRO B O 3
ATOM 3154 N N . PRO B 2 10 ? -3.021 3.167 11.956 1.00 0.00 -2 PRO B N 3
ATOM 3155 C CA . PRO B 2 10 ? -1.762 3.274 12.716 1.00 0.00 -2 PRO B CA 3
ATOM 3156 C C . PRO B 2 10 ? -0.631 2.366 12.194 1.00 0.00 -2 PRO B C 3
ATOM 3157 O O . PRO B 2 10 ? -0.286 1.392 12.871 1.00 0.00 -2 PRO B O 3
ATOM 3165 N N . LYS B 2 11 ? -0.023 2.604 11.035 1.00 0.00 -3 LYS B N 3
ATOM 3166 C CA . LYS B 2 11 ? 1.030 1.752 10.506 1.00 0.00 -3 LYS B CA 3
ATOM 3167 C C . LYS B 2 11 ? 2.163 1.619 11.511 1.00 0.00 -3 LYS B C 3
ATOM 3168 O O . LYS B 2 11 ? 2.496 2.570 12.219 1.00 0.00 -3 LYS B O 3
ATOM 3183 N N . PRO B 2 12 ? 2.763 0.420 11.595 1.00 0.00 -4 PRO B N 3
ATOM 3184 C CA . PRO B 2 12 ? 3.832 0.161 12.547 1.00 0.00 -4 PRO B CA 3
ATOM 3185 C C . PRO B 2 12 ? 5.068 1.008 12.252 1.00 0.00 -4 PRO B C 3
ATOM 3186 O O . PRO B 2 12 ? 5.599 1.015 11.142 1.00 0.00 -4 PRO B O 3
ATOM 3194 N N . SER B 2 13 ? 5.503 1.717 13.290 1.00 0.00 -5 SER B N 3
ATOM 3195 C CA . SER B 2 13 ? 6.591 2.688 13.202 1.00 0.00 -5 SER B CA 3
ATOM 3196 C C . SER B 2 13 ? 7.967 2.145 12.816 1.00 0.00 -5 SER B C 3
ATOM 3197 O O . SER B 2 13 ? 8.883 2.917 12.530 1.00 0.00 -5 SER B O 3
ATOM 3204 N N . HIS B 2 14 ? 8.118 0.822 12.806 1.00 0.00 -6 HIS B N 3
ATOM 3205 C CA . HIS B 2 14 ? 9.381 0.214 12.394 1.00 0.00 -6 HIS B CA 3
ATOM 3206 C C . HIS B 2 14 ? 9.469 0.168 10.863 1.00 0.00 -6 HIS B C 3
ATOM 3207 O O . HIS B 2 14 ? 10.490 -0.227 10.299 1.00 0.00 -6 HIS B O 3
ATOM 3221 N N . LEU B 2 15 ? 8.385 0.578 10.201 1.00 0.00 -7 LEU B N 3
ATOM 3222 C CA . LEU B 2 15 ? 8.368 0.547 8.743 1.00 0.00 -7 LEU B CA 3
ATOM 3223 C C . LEU B 2 15 ? 8.330 1.936 8.124 1.00 0.00 -7 LEU B C 3
ATOM 3224 O O . LEU B 2 15 ? 7.576 2.196 7.186 1.00 0.00 -7 LEU B O 3
ATOM 3239 N N . LYS B 2 16 ? 9.164 2.822 8.659 1.00 0.00 -8 LYS B N 3
ATOM 3240 C CA . LYS B 2 16 ? 9.311 4.174 8.139 1.00 0.00 -8 LYS B CA 3
ATOM 3241 C C . LYS B 2 16 ? 10.677 4.279 7.470 1.00 0.00 -8 LYS B C 3
ATOM 3242 O O . LYS B 2 16 ? 11.589 3.528 7.815 1.00 0.00 -8 LYS B O 3
ATOM 3257 N N . PRO B 2 17 ? 10.856 5.197 6.512 1.00 0.00 -9 PRO B N 3
ATOM 3258 C CA . PRO B 2 17 ? 12.130 5.320 5.813 1.00 0.00 -9 PRO B CA 3
ATOM 3259 C C . PRO B 2 17 ? 13.129 6.134 6.623 1.00 0.00 -9 PRO B C 3
ATOM 3260 O O . PRO B 2 17 ? 12.866 7.290 6.958 1.00 0.00 -9 PRO B O 3
ATOM 3268 N N . LYS B 2 18 ? 14.272 5.541 6.941 1.00 0.00 -10 LYS B N 3
ATOM 3269 C CA . LYS B 2 18 ? 15.305 6.225 7.710 1.00 0.00 -10 LYS B CA 3
ATOM 3270 C C . LYS B 2 18 ? 14.865 6.423 9.159 1.00 0.00 -10 LYS B C 3
ATOM 3271 O O . LYS B 2 18 ? 15.605 6.096 10.084 1.00 0.00 -10 LYS B O 3
ATOM 3286 N N . ALA A 1 1 ? 4.227 -14.102 -4.377 1.00 0.00 1 ALA A N 4
ATOM 3287 C CA . ALA A 1 1 ? 3.419 -13.757 -3.179 1.00 0.00 1 ALA A CA 4
ATOM 3288 C C . ALA A 1 1 ? 2.002 -13.340 -3.576 1.00 0.00 1 ALA A C 4
ATOM 3289 O O . ALA A 1 1 ? 1.724 -13.103 -4.752 1.00 0.00 1 ALA A O 4
ATOM 3298 N N . PRO A 1 2 ? 1.087 -13.245 -2.595 1.00 0.00 2 PRO A N 4
ATOM 3299 C CA . PRO A 1 2 ? -0.310 -12.854 -2.842 1.00 0.00 2 PRO A CA 4
ATOM 3300 C C . PRO A 1 2 ? -0.415 -11.491 -3.515 1.00 0.00 2 PRO A C 4
ATOM 3301 O O . PRO A 1 2 ? 0.551 -10.738 -3.573 1.00 0.00 2 PRO A O 4
ATOM 3309 N N . TRP A 1 3 ? -1.592 -11.193 -4.035 1.00 0.00 3 TRP A N 4
ATOM 3310 C CA . TRP A 1 3 ? -1.832 -9.937 -4.735 1.00 0.00 3 TRP A CA 4
ATOM 3311 C C . TRP A 1 3 ? -3.114 -9.283 -4.262 1.00 0.00 3 TRP A C 4
ATOM 3312 O O . TRP A 1 3 ? -3.972 -9.919 -3.648 1.00 0.00 3 TRP A O 4
ATOM 3332 N N . ALA A 1 4 ? -3.226 -7.988 -4.560 1.00 0.00 4 ALA A N 4
ATOM 3333 C CA . ALA A 1 4 ? -4.398 -7.236 -4.165 1.00 0.00 4 ALA A CA 4
ATOM 3334 C C . ALA A 1 4 ? -4.758 -6.138 -5.153 1.00 0.00 4 ALA A C 4
ATOM 3335 O O . ALA A 1 4 ? -3.937 -5.715 -5.965 1.00 0.00 4 ALA A O 4
ATOM 3342 N N . THR A 1 5 ? -5.988 -5.692 -5.070 1.00 0.00 5 THR A N 4
ATOM 3343 C CA . THR A 1 5 ? -6.479 -4.620 -5.913 1.00 0.00 5 THR A CA 4
ATOM 3344 C C . THR A 1 5 ? -6.845 -3.448 -5.037 1.00 0.00 5 THR A C 4
ATOM 3345 O O . THR A 1 5 ? -7.316 -3.632 -3.915 1.00 0.00 5 THR A O 4
ATOM 3356 N N . ALA A 1 6 ? -6.635 -2.238 -5.531 1.00 0.00 6 ALA A N 4
ATOM 3357 C CA . ALA A 1 6 ? -6.966 -1.044 -4.772 1.00 0.00 6 ALA A CA 4
ATOM 3358 C C . ALA A 1 6 ? -8.457 -0.753 -4.845 1.00 0.00 6 ALA A C 4
ATOM 3359 O O . ALA A 1 6 ? -9.086 -0.912 -5.892 1.00 0.00 6 ALA A O 4
ATOM 3366 N N . GLU A 1 7 ? -9.011 -0.321 -3.721 1.00 0.00 7 GLU A N 4
ATOM 3367 C CA . GLU A 1 7 ? -10.422 0.022 -3.634 1.00 0.00 7 GLU A CA 4
ATOM 3368 C C . GLU A 1 7 ? -10.606 1.520 -3.382 1.00 0.00 7 GLU A C 4
ATOM 3369 O O . GLU A 1 7 ? -11.709 2.052 -3.506 1.00 0.00 7 GLU A O 4
ATOM 3379 N N . TYR A 1 8 ? -9.507 2.191 -3.025 1.00 0.00 8 TYR A N 4
ATOM 3380 C CA . TYR A 1 8 ? -9.492 3.619 -2.744 1.00 0.00 8 TYR A CA 4
ATOM 3381 C C . TYR A 1 8 ? -8.174 4.216 -3.194 1.00 0.00 8 TYR A C 4
ATOM 3382 O O . TYR A 1 8 ? -7.126 3.587 -3.051 1.00 0.00 8 TYR A O 4
ATOM 3399 N N . ASP A 1 9 ? -8.208 5.421 -3.736 1.00 0.00 9 ASP A N 4
ATOM 3400 C CA . ASP A 1 9 ? -7.017 6.118 -4.212 1.00 0.00 9 ASP A CA 4
ATOM 3401 C C . ASP A 1 9 ? -6.099 6.401 -3.032 1.00 0.00 9 ASP A C 4
ATOM 3402 O O . ASP A 1 9 ? -6.177 7.461 -2.414 1.00 0.00 9 ASP A O 4
ATOM 3410 N N . TYR A 1 10 ? -5.228 5.447 -2.725 1.00 0.00 10 TYR A N 4
ATOM 3411 C CA . TYR A 1 10 ? -4.331 5.587 -1.580 1.00 0.00 10 TYR A CA 4
ATOM 3412 C C . TYR A 1 10 ? -3.134 6.465 -1.913 1.00 0.00 10 TYR A C 4
ATOM 3413 O O . TYR A 1 10 ? -2.433 6.225 -2.895 1.00 0.00 10 TYR A O 4
ATOM 3430 N N . ASP A 1 11 ? -2.912 7.491 -1.094 1.00 0.00 11 ASP A N 4
ATOM 3431 C CA . ASP A 1 11 ? -1.787 8.384 -1.328 1.00 0.00 11 ASP A CA 4
ATOM 3432 C C . ASP A 1 11 ? -0.755 8.359 -0.173 1.00 0.00 11 ASP A C 4
ATOM 3433 O O . ASP A 1 11 ? -0.563 9.364 0.511 1.00 0.00 11 ASP A O 4
ATOM 3441 N N . ALA A 1 12 ? -0.125 7.187 0.040 1.00 0.00 12 ALA A N 4
ATOM 3442 C CA . ALA A 1 12 ? 0.934 6.974 1.061 1.00 0.00 12 ALA A CA 4
ATOM 3443 C C . ALA A 1 12 ? 1.083 8.123 2.071 1.00 0.00 12 ALA A C 4
ATOM 3444 O O . ALA A 1 12 ? 1.790 9.098 1.814 1.00 0.00 12 ALA A O 4
ATOM 3451 N N . ALA A 1 13 ? 0.420 7.995 3.206 1.00 0.00 13 ALA A N 4
ATOM 3452 C CA . ALA A 1 13 ? 0.477 8.998 4.275 1.00 0.00 13 ALA A CA 4
ATOM 3453 C C . ALA A 1 13 ? 1.863 9.180 4.964 1.00 0.00 13 ALA A C 4
ATOM 3454 O O . ALA A 1 13 ? 2.131 10.271 5.466 1.00 0.00 13 ALA A O 4
ATOM 3461 N N . GLU A 1 14 ? 2.741 8.174 5.008 1.00 0.00 14 GLU A N 4
ATOM 3462 C CA . GLU A 1 14 ? 4.024 8.330 5.749 1.00 0.00 14 GLU A CA 4
ATOM 3463 C C . GLU A 1 14 ? 5.339 8.356 4.944 1.00 0.00 14 GLU A C 4
ATOM 3464 O O . GLU A 1 14 ? 6.394 8.529 5.551 1.00 0.00 14 GLU A O 4
ATOM 3474 N N . ASP A 1 15 ? 5.291 8.164 3.636 1.00 0.00 15 ASP A N 4
ATOM 3475 C CA . ASP A 1 15 ? 6.492 8.182 2.763 1.00 0.00 15 ASP A CA 4
ATOM 3476 C C . ASP A 1 15 ? 6.844 6.749 2.406 1.00 0.00 15 ASP A C 4
ATOM 3477 O O . ASP A 1 15 ? 6.764 6.394 1.227 1.00 0.00 15 ASP A O 4
ATOM 3485 N N . ASN A 1 16 ? 7.235 5.898 3.379 1.00 0.00 16 ASN A N 4
ATOM 3486 C CA . ASN A 1 16 ? 7.518 4.536 2.938 1.00 0.00 16 ASN A CA 4
ATOM 3487 C C . ASN A 1 16 ? 6.260 3.705 3.126 1.00 0.00 16 ASN A C 4
ATOM 3488 O O . ASN A 1 16 ? 6.241 2.702 3.843 1.00 0.00 16 ASN A O 4
ATOM 3498 N N . GLU A 1 17 ? 5.217 4.121 2.461 1.00 0.00 17 GLU A N 4
ATOM 3499 C CA . GLU A 1 17 ? 4.023 3.374 2.264 1.00 0.00 17 GLU A CA 4
ATOM 3500 C C . GLU A 1 17 ? 3.935 3.141 0.769 1.00 0.00 17 GLU A C 4
ATOM 3501 O O . GLU A 1 17 ? 4.717 3.731 0.022 1.00 0.00 17 GLU A O 4
ATOM 3511 N N . LEU A 1 18 ? 3.036 2.321 0.297 1.00 0.00 18 LEU A N 4
ATOM 3512 C CA . LEU A 1 18 ? 2.876 2.180 -1.136 1.00 0.00 18 LEU A CA 4
ATOM 3513 C C . LEU A 1 18 ? 1.806 3.187 -1.492 1.00 0.00 18 LEU A C 4
ATOM 3514 O O . LEU A 1 18 ? 1.216 3.814 -0.616 1.00 0.00 18 LEU A O 4
ATOM 3529 N N . THR A 1 19 ? 1.565 3.357 -2.774 1.00 0.00 19 THR A N 4
ATOM 3530 C CA . THR A 1 19 ? 0.640 4.377 -3.208 1.00 0.00 19 THR A CA 4
ATOM 3531 C C . THR A 1 19 ? -0.019 3.950 -4.490 1.00 0.00 19 THR A C 4
ATOM 3532 O O . THR A 1 19 ? 0.659 3.590 -5.453 1.00 0.00 19 THR A O 4
ATOM 3543 N N . PHE A 1 20 ? -1.330 3.984 -4.521 1.00 0.00 20 PHE A N 4
ATOM 3544 C CA . PHE A 1 20 ? -2.037 3.532 -5.697 1.00 0.00 20 PHE A CA 4
ATOM 3545 C C . PHE A 1 20 ? -3.372 4.238 -5.861 1.00 0.00 20 PHE A C 4
ATOM 3546 O O . PHE A 1 20 ? -3.815 4.996 -4.998 1.00 0.00 20 PHE A O 4
ATOM 3562 N N . VAL A 1 21 ? -3.989 3.967 -6.989 1.00 0.00 21 VAL A N 4
ATOM 3563 C CA . VAL A 1 21 ? -5.283 4.536 -7.323 1.00 0.00 21 VAL A CA 4
ATOM 3564 C C . VAL A 1 21 ? -6.258 3.427 -7.629 1.00 0.00 21 VAL A C 4
ATOM 3565 O O . VAL A 1 21 ? -5.904 2.493 -8.338 1.00 0.00 21 VAL A O 4
ATOM 3578 N N . GLU A 1 22 ? -7.473 3.512 -7.080 1.00 0.00 22 GLU A N 4
ATOM 3579 C CA . GLU A 1 22 ? -8.512 2.497 -7.253 1.00 0.00 22 GLU A CA 4
ATOM 3580 C C . GLU A 1 22 ? -8.350 1.648 -8.504 1.00 0.00 22 GLU A C 4
ATOM 3581 O O . GLU A 1 22 ? -7.907 2.107 -9.558 1.00 0.00 22 GLU A O 4
ATOM 3591 N N . ASN A 1 23 ? -8.772 0.414 -8.362 1.00 0.00 23 ASN A N 4
ATOM 3592 C CA . ASN A 1 23 ? -8.650 -0.523 -9.462 1.00 0.00 23 ASN A CA 4
ATOM 3593 C C . ASN A 1 23 ? -7.174 -0.791 -9.794 1.00 0.00 23 ASN A C 4
ATOM 3594 O O . ASN A 1 23 ? -6.875 -1.513 -10.745 1.00 0.00 23 ASN A O 4
ATOM 3604 N N . ASP A 1 24 ? -6.242 -0.211 -9.011 1.00 0.00 24 ASP A N 4
ATOM 3605 C CA . ASP A 1 24 ? -4.821 -0.428 -9.255 1.00 0.00 24 ASP A CA 4
ATOM 3606 C C . ASP A 1 24 ? -4.459 -1.773 -8.690 1.00 0.00 24 ASP A C 4
ATOM 3607 O O . ASP A 1 24 ? -4.861 -2.136 -7.584 1.00 0.00 24 ASP A O 4
ATOM 3615 N N . LYS A 1 25 ? -3.695 -2.509 -9.466 1.00 0.00 25 LYS A N 4
ATOM 3616 C CA . LYS A 1 25 ? -3.309 -3.833 -9.064 1.00 0.00 25 LYS A CA 4
ATOM 3617 C C . LYS A 1 25 ? -2.036 -3.806 -8.209 1.00 0.00 25 LYS A C 4
ATOM 3618 O O . LYS A 1 25 ? -1.129 -3.007 -8.434 1.00 0.00 25 LYS A O 4
ATOM 3633 N N . ILE A 1 26 ? -2.002 -4.707 -7.224 1.00 0.00 26 ILE A N 4
ATOM 3634 C CA . ILE A 1 26 ? -0.854 -4.860 -6.335 1.00 0.00 26 ILE A CA 4
ATOM 3635 C C . ILE A 1 26 ? -0.474 -6.342 -6.268 1.00 0.00 26 ILE A C 4
ATOM 3636 O O . ILE A 1 26 ? -1.346 -7.209 -6.326 1.00 0.00 26 ILE A O 4
ATOM 3651 N N . ILE A 1 27 ? 0.812 -6.636 -6.150 1.00 0.00 27 ILE A N 4
ATOM 3652 C CA . ILE A 1 27 ? 1.258 -8.028 -6.110 1.00 0.00 27 ILE A CA 4
ATOM 3653 C C . ILE A 1 27 ? 2.441 -8.218 -5.179 1.00 0.00 27 ILE A C 4
ATOM 3654 O O . ILE A 1 27 ? 2.997 -7.258 -4.648 1.00 0.00 27 ILE A O 4
ATOM 3669 N N . ASN A 1 28 ? 2.816 -9.475 -4.989 1.00 0.00 28 ASN A N 4
ATOM 3670 C CA . ASN A 1 28 ? 3.891 -9.829 -4.088 1.00 0.00 28 ASN A CA 4
ATOM 3671 C C . ASN A 1 28 ? 3.586 -9.293 -2.700 1.00 0.00 28 ASN A C 4
ATOM 3672 O O . ASN A 1 28 ? 4.434 -8.692 -2.041 1.00 0.00 28 ASN A O 4
ATOM 3682 N N . ILE A 1 29 ? 2.348 -9.529 -2.273 1.00 0.00 29 ILE A N 4
ATOM 3683 C CA . ILE A 1 29 ? 1.858 -9.009 -1.008 1.00 0.00 29 ILE A CA 4
ATOM 3684 C C . ILE A 1 29 ? 2.442 -9.720 0.193 1.00 0.00 29 ILE A C 4
ATOM 3685 O O . ILE A 1 29 ? 1.707 -10.377 0.931 1.00 0.00 29 ILE A O 4
ATOM 3700 N N . GLU A 1 30 ? 3.735 -9.614 0.408 1.00 0.00 30 GLU A N 4
ATOM 3701 C CA . GLU A 1 30 ? 4.289 -10.250 1.588 1.00 0.00 30 GLU A CA 4
ATOM 3702 C C . GLU A 1 30 ? 3.664 -9.689 2.845 1.00 0.00 30 GLU A C 4
ATOM 3703 O O . GLU A 1 30 ? 3.036 -8.641 2.800 1.00 0.00 30 GLU A O 4
ATOM 3713 N N . PHE A 1 31 ? 3.871 -10.351 3.973 1.00 0.00 31 PHE A N 4
ATOM 3714 C CA . PHE A 1 31 ? 3.252 -9.866 5.200 1.00 0.00 31 PHE A CA 4
ATOM 3715 C C . PHE A 1 31 ? 4.261 -9.260 6.161 1.00 0.00 31 PHE A C 4
ATOM 3716 O O . PHE A 1 31 ? 4.555 -9.810 7.222 1.00 0.00 31 PHE A O 4
ATOM 3732 N N . VAL A 1 32 ? 4.779 -8.112 5.754 1.00 0.00 32 VAL A N 4
ATOM 3733 C CA . VAL A 1 32 ? 5.731 -7.350 6.546 1.00 0.00 32 VAL A CA 4
ATOM 3734 C C . VAL A 1 32 ? 5.101 -6.960 7.883 1.00 0.00 32 VAL A C 4
ATOM 3735 O O . VAL A 1 32 ? 5.770 -7.003 8.916 1.00 0.00 32 VAL A O 4
ATOM 3748 N N . ASP A 1 33 ? 3.831 -6.581 7.879 1.00 0.00 33 ASP A N 4
ATOM 3749 C CA . ASP A 1 33 ? 3.123 -6.254 9.110 1.00 0.00 33 ASP A CA 4
ATOM 3750 C C . ASP A 1 33 ? 1.719 -6.847 9.051 1.00 0.00 33 ASP A C 4
ATOM 3751 O O . ASP A 1 33 ? 1.176 -7.045 7.972 1.00 0.00 33 ASP A O 4
ATOM 3759 N N . ASP A 1 34 ? 1.130 -7.125 10.209 1.00 0.00 34 ASP A N 4
ATOM 3760 C CA . ASP A 1 34 ? -0.228 -7.651 10.247 1.00 0.00 34 ASP A CA 4
ATOM 3761 C C . ASP A 1 34 ? -1.140 -6.709 9.468 1.00 0.00 34 ASP A C 4
ATOM 3762 O O . ASP A 1 34 ? -1.939 -7.126 8.630 1.00 0.00 34 ASP A O 4
ATOM 3770 N N . ASP A 1 35 ? -0.989 -5.427 9.776 1.00 0.00 35 ASP A N 4
ATOM 3771 C CA . ASP A 1 35 ? -1.823 -4.379 9.203 1.00 0.00 35 ASP A CA 4
ATOM 3772 C C . ASP A 1 35 ? -1.331 -3.809 7.873 1.00 0.00 35 ASP A C 4
ATOM 3773 O O . ASP A 1 35 ? -2.143 -3.516 6.997 1.00 0.00 35 ASP A O 4
ATOM 3781 N N . TRP A 1 36 ? -0.019 -3.645 7.702 1.00 0.00 36 TRP A N 4
ATOM 3782 C CA . TRP A 1 36 ? 0.492 -3.211 6.398 1.00 0.00 36 TRP A CA 4
ATOM 3783 C C . TRP A 1 36 ? 1.337 -4.315 5.796 1.00 0.00 36 TRP A C 4
ATOM 3784 O O . TRP A 1 36 ? 2.363 -4.681 6.364 1.00 0.00 36 TRP A O 4
ATOM 3804 N N . TRP A 1 37 ? 0.945 -4.858 4.655 1.00 0.00 37 TRP A N 4
ATOM 3805 C CA . TRP A 1 37 ? 1.685 -5.903 3.981 1.00 0.00 37 TRP A CA 4
ATOM 3806 C C . TRP A 1 37 ? 2.556 -5.225 2.960 1.00 0.00 37 TRP A C 4
ATOM 3807 O O . TRP A 1 37 ? 2.392 -4.034 2.704 1.00 0.00 37 TRP A O 4
ATOM 3827 N N . LEU A 1 38 ? 3.489 -5.949 2.373 1.00 0.00 38 LEU A N 4
ATOM 3828 C CA . LEU A 1 38 ? 4.369 -5.351 1.405 1.00 0.00 38 LEU A CA 4
ATOM 3829 C C . LEU A 1 38 ? 3.969 -5.763 0.021 1.00 0.00 38 LEU A C 4
ATOM 3830 O O . LEU A 1 38 ? 3.486 -6.856 -0.183 1.00 0.00 38 LEU A O 4
ATOM 3845 N N . GLY A 1 39 ? 4.247 -4.892 -0.922 1.00 0.00 39 GLY A N 4
ATOM 3846 C CA . GLY A 1 39 ? 3.837 -5.220 -2.260 1.00 0.00 39 GLY A CA 4
ATOM 3847 C C . GLY A 1 39 ? 4.859 -5.063 -3.353 1.00 0.00 39 GLY A C 4
ATOM 3848 O O . GLY A 1 39 ? 6.061 -4.918 -3.142 1.00 0.00 39 GLY A O 4
ATOM 3852 N N . GLU A 1 40 ? 4.285 -5.098 -4.535 1.00 0.00 40 GLU A N 4
ATOM 3853 C CA . GLU A 1 40 ? 4.946 -4.921 -5.801 1.00 0.00 40 GLU A CA 4
ATOM 3854 C C . GLU A 1 40 ? 3.807 -4.647 -6.764 1.00 0.00 40 GLU A C 4
ATOM 3855 O O . GLU A 1 40 ? 2.907 -5.468 -6.870 1.00 0.00 40 GLU A O 4
ATOM 3865 N N . LEU A 1 41 ? 3.778 -3.514 -7.416 1.00 0.00 41 LEU A N 4
ATOM 3866 C CA . LEU A 1 41 ? 2.651 -3.266 -8.300 1.00 0.00 41 LEU A CA 4
ATOM 3867 C C . LEU A 1 41 ? 2.818 -3.995 -9.615 1.00 0.00 41 LEU A C 4
ATOM 3868 O O . LEU A 1 41 ? 3.783 -3.800 -10.328 1.00 0.00 41 LEU A O 4
ATOM 3883 N N . GLU A 1 42 ? 1.898 -4.893 -9.922 1.00 0.00 42 GLU A N 4
ATOM 3884 C CA . GLU A 1 42 ? 1.990 -5.626 -11.167 1.00 0.00 42 GLU A CA 4
ATOM 3885 C C . GLU A 1 42 ? 2.030 -4.631 -12.330 1.00 0.00 42 GLU A C 4
ATOM 3886 O O . GLU A 1 42 ? 2.671 -4.876 -13.351 1.00 0.00 42 GLU A O 4
ATOM 3896 N N . LYS A 1 43 ? 1.332 -3.503 -12.157 1.00 0.00 43 LYS A N 4
ATOM 3897 C CA . LYS A 1 43 ? 1.279 -2.494 -13.203 1.00 0.00 43 LYS A CA 4
ATOM 3898 C C . LYS A 1 43 ? 2.608 -1.736 -13.361 1.00 0.00 43 LYS A C 4
ATOM 3899 O O . LYS A 1 43 ? 3.072 -1.546 -14.484 1.00 0.00 43 LYS A O 4
ATOM 3914 N N . ASP A 1 44 ? 3.228 -1.299 -12.257 1.00 0.00 44 ASP A N 4
ATOM 3915 C CA . ASP A 1 44 ? 4.479 -0.515 -12.365 1.00 0.00 44 ASP A CA 4
ATOM 3916 C C . ASP A 1 44 ? 5.661 -1.101 -11.580 1.00 0.00 44 ASP A C 4
ATOM 3917 O O . ASP A 1 44 ? 6.796 -0.648 -11.728 1.00 0.00 44 ASP A O 4
ATOM 3925 N N . GLY A 1 45 ? 5.396 -2.095 -10.758 1.00 0.00 45 GLY A N 4
ATOM 3926 C CA . GLY A 1 45 ? 6.464 -2.714 -9.983 1.00 0.00 45 GLY A CA 4
ATOM 3927 C C . GLY A 1 45 ? 6.876 -1.950 -8.733 1.00 0.00 45 GLY A C 4
ATOM 3928 O O . GLY A 1 45 ? 8.026 -2.052 -8.305 1.00 0.00 45 GLY A O 4
ATOM 3932 N N . SER A 1 46 ? 5.966 -1.186 -8.142 1.00 0.00 46 SER A N 4
ATOM 3933 C CA . SER A 1 46 ? 6.313 -0.440 -6.933 1.00 0.00 46 SER A CA 4
ATOM 3934 C C . SER A 1 46 ? 6.141 -1.315 -5.693 1.00 0.00 46 SER A C 4
ATOM 3935 O O . SER A 1 46 ? 5.141 -2.016 -5.558 1.00 0.00 46 SER A O 4
ATOM 3942 N N . LYS A 1 47 ? 7.096 -1.219 -4.756 1.00 0.00 47 LYS A N 4
ATOM 3943 C CA . LYS A 1 47 ? 7.056 -2.019 -3.526 1.00 0.00 47 LYS A CA 4
ATOM 3944 C C . LYS A 1 47 ? 7.018 -1.136 -2.288 1.00 0.00 47 LYS A C 4
ATOM 3945 O O . LYS A 1 47 ? 7.601 -0.051 -2.274 1.00 0.00 47 LYS A O 4
ATOM 3960 N N . GLY A 1 48 ? 6.334 -1.596 -1.244 1.00 0.00 48 GLY A N 4
ATOM 3961 C CA . GLY A 1 48 ? 6.267 -0.860 0.006 1.00 0.00 48 GLY A CA 4
ATOM 3962 C C . GLY A 1 48 ? 5.191 -1.388 0.934 1.00 0.00 48 GLY A C 4
ATOM 3963 O O . GLY A 1 48 ? 4.276 -2.081 0.487 1.00 0.00 48 GLY A O 4
ATOM 3967 N N . LEU A 1 49 ? 5.284 -1.070 2.227 1.00 0.00 49 LEU A N 4
ATOM 3968 C CA . LEU A 1 49 ? 4.270 -1.522 3.158 1.00 0.00 49 LEU A CA 4
ATOM 3969 C C . LEU A 1 49 ? 3.034 -0.703 2.876 1.00 0.00 49 LEU A C 4
ATOM 3970 O O . LEU A 1 49 ? 3.091 0.524 2.859 1.00 0.00 49 LEU A O 4
ATOM 3985 N N . PHE A 1 50 ? 1.914 -1.360 2.656 1.00 0.00 50 PHE A N 4
ATOM 3986 C CA . PHE A 1 50 ? 0.704 -0.666 2.288 1.00 0.00 50 PHE A CA 4
ATOM 3987 C C . PHE A 1 50 ? -0.442 -0.995 3.212 1.00 0.00 50 PHE A C 4
ATOM 3988 O O . PHE A 1 50 ? -0.453 -2.030 3.870 1.00 0.00 50 PHE A O 4
ATOM 4004 N N . PRO A 1 51 ? -1.435 -0.107 3.249 1.00 0.00 51 PRO A N 4
ATOM 4005 C CA . PRO A 1 51 ? -2.603 -0.271 4.080 1.00 0.00 51 PRO A CA 4
ATOM 4006 C C . PRO A 1 51 ? -3.395 -1.515 3.742 1.00 0.00 51 PRO A C 4
ATOM 4007 O O . PRO A 1 51 ? -3.046 -2.303 2.863 1.00 0.00 51 PRO A O 4
ATOM 4015 N N . SER A 1 52 ? -4.469 -1.642 4.493 1.00 0.00 52 SER A N 4
ATOM 4016 C CA . SER A 1 52 ? -5.325 -2.781 4.173 1.00 0.00 52 SER A CA 4
ATOM 4017 C C . SER A 1 52 ? -6.784 -2.440 4.018 1.00 0.00 52 SER A C 4
ATOM 4018 O O . SER A 1 52 ? -7.556 -3.199 3.431 1.00 0.00 52 SER A O 4
ATOM 4025 N N . ASN A 1 53 ? -7.161 -1.289 4.547 1.00 0.00 53 ASN A N 4
ATOM 4026 C CA . ASN A 1 53 ? -8.506 -0.790 4.433 1.00 0.00 53 ASN A CA 4
ATOM 4027 C C . ASN A 1 53 ? -8.667 -0.003 3.127 1.00 0.00 53 ASN A C 4
ATOM 4028 O O . ASN A 1 53 ? -9.776 0.132 2.610 1.00 0.00 53 ASN A O 4
ATOM 4038 N N . TYR A 1 54 ? -7.539 0.521 2.592 1.00 0.00 54 TYR A N 4
ATOM 4039 C CA . TYR A 1 54 ? -7.550 1.271 1.333 1.00 0.00 54 TYR A CA 4
ATOM 4040 C C . TYR A 1 54 ? -7.532 0.287 0.140 1.00 0.00 54 TYR A C 4
ATOM 4041 O O . TYR A 1 54 ? -7.768 0.682 -1.003 1.00 0.00 54 TYR A O 4
ATOM 4058 N N . VAL A 1 55 ? -7.246 -1.013 0.423 1.00 0.00 55 VAL A N 4
ATOM 4059 C CA . VAL A 1 55 ? -7.138 -2.044 -0.627 1.00 0.00 55 VAL A CA 4
ATOM 4060 C C . VAL A 1 55 ? -7.725 -3.397 -0.216 1.00 0.00 55 VAL A C 4
ATOM 4061 O O . VAL A 1 55 ? -7.832 -3.713 0.969 1.00 0.00 55 VAL A O 4
ATOM 4074 N N . SER A 1 56 ? -8.098 -4.184 -1.216 1.00 0.00 56 SER A N 4
ATOM 4075 C CA . SER A 1 56 ? -8.640 -5.523 -1.017 1.00 0.00 56 SER A CA 4
ATOM 4076 C C . SER A 1 56 ? -7.685 -6.580 -1.588 1.00 0.00 56 SER A C 4
ATOM 4077 O O . SER A 1 56 ? -7.160 -6.412 -2.686 1.00 0.00 56 SER A O 4
ATOM 4084 N N . LEU A 1 57 ? -7.501 -7.687 -0.859 1.00 0.00 57 LEU A N 4
ATOM 4085 C CA . LEU A 1 57 ? -6.598 -8.750 -1.324 1.00 0.00 57 LEU A CA 4
ATOM 4086 C C . LEU A 1 57 ? -7.302 -9.676 -2.306 1.00 0.00 57 LEU A C 4
ATOM 4087 O O . LEU A 1 57 ? -8.404 -10.159 -2.044 1.00 0.00 57 LEU A O 4
ATOM 4102 N N . GLY A 1 58 ? -6.657 -9.917 -3.435 1.00 0.00 58 GLY A N 4
ATOM 4103 C CA . GLY A 1 58 ? -7.229 -10.780 -4.447 1.00 0.00 58 GLY A CA 4
ATOM 4104 C C . GLY A 1 58 ? -6.999 -12.258 -4.162 1.00 0.00 58 GLY A C 4
ATOM 4105 O O . GLY A 1 58 ? -7.267 -13.105 -5.015 1.00 0.00 58 GLY A O 4
ATOM 4109 N N . ASN A 1 59 ? -6.504 -12.573 -2.965 1.00 0.00 59 ASN A N 4
ATOM 4110 C CA . ASN A 1 59 ? -6.235 -13.956 -2.586 1.00 0.00 59 ASN A CA 4
ATOM 4111 C C . ASN A 1 59 ? -6.696 -14.228 -1.159 1.00 0.00 59 ASN A C 4
ATOM 4112 O O . ASN A 1 59 ? -7.402 -15.202 -0.909 1.00 0.00 59 ASN A O 4
ATOM 4122 N N . ALA B 2 1 ? -16.210 8.824 -10.954 1.00 0.00 7 ALA B N 4
ATOM 4123 C CA . ALA B 2 1 ? -15.351 7.888 -10.186 1.00 0.00 7 ALA B CA 4
ATOM 4124 C C . ALA B 2 1 ? -15.723 7.866 -8.707 1.00 0.00 7 ALA B C 4
ATOM 4125 O O . ALA B 2 1 ? -16.217 8.842 -8.142 1.00 0.00 7 ALA B O 4
ATOM 4134 N N . LYS B 2 2 ? -15.462 6.702 -8.106 1.00 0.00 6 LYS B N 4
ATOM 4135 C CA . LYS B 2 2 ? -15.741 6.552 -6.677 1.00 0.00 6 LYS B CA 4
ATOM 4136 C C . LYS B 2 2 ? -15.332 7.770 -5.842 1.00 0.00 6 LYS B C 4
ATOM 4137 O O . LYS B 2 2 ? -14.405 8.493 -6.207 1.00 0.00 6 LYS B O 4
ATOM 4152 N N . LYS B 2 3 ? -16.019 7.999 -4.723 1.00 0.00 5 LYS B N 4
ATOM 4153 C CA . LYS B 2 3 ? -15.609 9.102 -3.860 1.00 0.00 5 LYS B CA 4
ATOM 4154 C C . LYS B 2 3 ? -15.804 8.808 -2.379 1.00 0.00 5 LYS B C 4
ATOM 4155 O O . LYS B 2 3 ? -16.873 8.375 -1.951 1.00 0.00 5 LYS B O 4
ATOM 4170 N N . THR B 2 4 ? -14.736 9.057 -1.628 1.00 0.00 4 THR B N 4
ATOM 4171 C CA . THR B 2 4 ? -14.647 8.810 -0.189 1.00 0.00 4 THR B CA 4
ATOM 4172 C C . THR B 2 4 ? -13.674 7.660 -0.015 1.00 0.00 4 THR B C 4
ATOM 4173 O O . THR B 2 4 ? -13.899 6.566 -0.533 1.00 0.00 4 THR B O 4
ATOM 4184 N N . LYS B 2 5 ? -12.598 7.897 0.710 1.00 0.00 3 LYS B N 4
ATOM 4185 C CA . LYS B 2 5 ? -11.614 6.855 0.934 1.00 0.00 3 LYS B CA 4
ATOM 4186 C C . LYS B 2 5 ? -11.204 6.808 2.403 1.00 0.00 3 LYS B C 4
ATOM 4187 O O . LYS B 2 5 ? -10.946 7.845 3.014 1.00 0.00 3 LYS B O 4
ATOM 4202 N N . PRO B 2 6 ? -11.169 5.598 2.993 1.00 0.00 2 PRO B N 4
ATOM 4203 C CA . PRO B 2 6 ? -10.779 5.398 4.391 1.00 0.00 2 PRO B CA 4
ATOM 4204 C C . PRO B 2 6 ? -9.569 6.236 4.783 1.00 0.00 2 PRO B C 4
ATOM 4205 O O . PRO B 2 6 ? -8.962 6.895 3.945 1.00 0.00 2 PRO B O 4
ATOM 4213 N N . THR B 2 7 ? -9.252 6.248 6.067 1.00 0.00 1 THR B N 4
ATOM 4214 C CA . THR B 2 7 ? -8.064 6.937 6.542 1.00 0.00 1 THR B CA 4
ATOM 4215 C C . THR B 2 7 ? -6.977 5.902 6.790 1.00 0.00 1 THR B C 4
ATOM 4216 O O . THR B 2 7 ? -7.168 4.988 7.594 1.00 0.00 1 THR B O 4
ATOM 4227 N N . PRO B 2 8 ? -5.819 6.006 6.114 1.00 0.00 0 PRO B N 4
ATOM 4228 C CA . PRO B 2 8 ? -4.744 5.026 6.273 1.00 0.00 0 PRO B CA 4
ATOM 4229 C C . PRO B 2 8 ? -4.493 4.722 7.745 1.00 0.00 0 PRO B C 4
ATOM 4230 O O . PRO B 2 8 ? -3.997 5.570 8.486 1.00 0.00 0 PRO B O 4
ATOM 4238 N N . PRO B 2 9 ? -4.834 3.499 8.188 1.00 0.00 -1 PRO B N 4
ATOM 4239 C CA . PRO B 2 9 ? -4.689 3.106 9.588 1.00 0.00 -1 PRO B CA 4
ATOM 4240 C C . PRO B 2 9 ? -3.251 3.176 10.078 1.00 0.00 -1 PRO B C 4
ATOM 4241 O O . PRO B 2 9 ? -2.317 3.280 9.285 1.00 0.00 -1 PRO B O 4
ATOM 4249 N N . PRO B 2 10 ? -3.068 3.130 11.410 1.00 0.00 -2 PRO B N 4
ATOM 4250 C CA . PRO B 2 10 ? -1.748 3.160 12.038 1.00 0.00 -2 PRO B CA 4
ATOM 4251 C C . PRO B 2 10 ? -0.711 2.391 11.233 1.00 0.00 -2 PRO B C 4
ATOM 4252 O O . PRO B 2 10 ? -1.063 1.550 10.411 1.00 0.00 -2 PRO B O 4
ATOM 4260 N N . LYS B 2 11 ? 0.560 2.655 11.480 1.00 0.00 -3 LYS B N 4
ATOM 4261 C CA . LYS B 2 11 ? 1.635 1.984 10.768 1.00 0.00 -3 LYS B CA 4
ATOM 4262 C C . LYS B 2 11 ? 2.726 1.588 11.739 1.00 0.00 -3 LYS B C 4
ATOM 4263 O O . LYS B 2 11 ? 3.217 2.425 12.497 1.00 0.00 -3 LYS B O 4
ATOM 4278 N N . PRO B 2 12 ? 3.131 0.314 11.744 1.00 0.00 -4 PRO B N 4
ATOM 4279 C CA . PRO B 2 12 ? 4.160 -0.122 12.664 1.00 0.00 -4 PRO B CA 4
ATOM 4280 C C . PRO B 2 12 ? 5.428 0.695 12.426 1.00 0.00 -4 PRO B C 4
ATOM 4281 O O . PRO B 2 12 ? 5.982 0.721 11.328 1.00 0.00 -4 PRO B O 4
ATOM 4289 N N . SER B 2 13 ? 5.862 1.367 13.486 1.00 0.00 -5 SER B N 4
ATOM 4290 C CA . SER B 2 13 ? 6.979 2.309 13.437 1.00 0.00 -5 SER B CA 4
ATOM 4291 C C . SER B 2 13 ? 8.347 1.755 13.029 1.00 0.00 -5 SER B C 4
ATOM 4292 O O . SER B 2 13 ? 9.324 2.501 12.953 1.00 0.00 -5 SER B O 4
ATOM 4299 N N . HIS B 2 14 ? 8.418 0.452 12.770 1.00 0.00 -6 HIS B N 4
ATOM 4300 C CA . HIS B 2 14 ? 9.660 -0.170 12.316 1.00 0.00 -6 HIS B CA 4
ATOM 4301 C C . HIS B 2 14 ? 9.718 -0.204 10.781 1.00 0.00 -6 HIS B C 4
ATOM 4302 O O . HIS B 2 14 ? 10.723 -0.614 10.199 1.00 0.00 -6 HIS B O 4
ATOM 4316 N N . LEU B 2 15 ? 8.632 0.231 10.137 1.00 0.00 -7 LEU B N 4
ATOM 4317 C CA . LEU B 2 15 ? 8.593 0.204 8.674 1.00 0.00 -7 LEU B CA 4
ATOM 4318 C C . LEU B 2 15 ? 8.487 1.589 8.046 1.00 0.00 -7 LEU B C 4
ATOM 4319 O O . LEU B 2 15 ? 7.711 1.803 7.116 1.00 0.00 -7 LEU B O 4
ATOM 4334 N N . LYS B 2 16 ? 9.273 2.528 8.561 1.00 0.00 -8 LYS B N 4
ATOM 4335 C CA . LYS B 2 16 ? 9.305 3.885 8.030 1.00 0.00 -8 LYS B CA 4
ATOM 4336 C C . LYS B 2 16 ? 10.692 4.188 7.469 1.00 0.00 -8 LYS B C 4
ATOM 4337 O O . LYS B 2 16 ? 11.632 3.422 7.684 1.00 0.00 -8 LYS B O 4
ATOM 4352 N N . PRO B 2 17 ? 10.845 5.305 6.741 1.00 0.00 -9 PRO B N 4
ATOM 4353 C CA . PRO B 2 17 ? 12.132 5.680 6.146 1.00 0.00 -9 PRO B CA 4
ATOM 4354 C C . PRO B 2 17 ? 13.204 5.916 7.205 1.00 0.00 -9 PRO B C 4
ATOM 4355 O O . PRO B 2 17 ? 12.885 6.278 8.337 1.00 0.00 -9 PRO B O 4
ATOM 4363 N N . LYS B 2 18 ? 14.472 5.715 6.856 1.00 0.00 -10 LYS B N 4
ATOM 4364 C CA . LYS B 2 18 ? 15.556 5.952 7.802 1.00 0.00 -10 LYS B CA 4
ATOM 4365 C C . LYS B 2 18 ? 15.802 7.447 7.987 1.00 0.00 -10 LYS B C 4
ATOM 4366 O O . LYS B 2 18 ? 15.867 7.932 9.114 1.00 0.00 -10 LYS B O 4
ATOM 4381 N N . ALA A 1 1 ? 4.341 -14.090 -4.030 1.00 0.00 1 ALA A N 5
ATOM 4382 C CA . ALA A 1 1 ? 3.523 -13.643 -2.874 1.00 0.00 1 ALA A CA 5
ATOM 4383 C C . ALA A 1 1 ? 2.101 -13.294 -3.310 1.00 0.00 1 ALA A C 5
ATOM 4384 O O . ALA A 1 1 ? 1.823 -13.165 -4.502 1.00 0.00 1 ALA A O 5
ATOM 4393 N N . PRO A 1 2 ? 1.184 -13.136 -2.341 1.00 0.00 2 PRO A N 5
ATOM 4394 C CA . PRO A 1 2 ? -0.216 -12.791 -2.622 1.00 0.00 2 PRO A CA 5
ATOM 4395 C C . PRO A 1 2 ? -0.333 -11.441 -3.314 1.00 0.00 2 PRO A C 5
ATOM 4396 O O . PRO A 1 2 ? 0.626 -10.686 -3.383 1.00 0.00 2 PRO A O 5
ATOM 4404 N N . TRP A 1 3 ? -1.503 -11.156 -3.845 1.00 0.00 3 TRP A N 5
ATOM 4405 C CA . TRP A 1 3 ? -1.722 -9.915 -4.573 1.00 0.00 3 TRP A CA 5
ATOM 4406 C C . TRP A 1 3 ? -3.038 -9.264 -4.180 1.00 0.00 3 TRP A C 5
ATOM 4407 O O . TRP A 1 3 ? -3.934 -9.913 -3.640 1.00 0.00 3 TRP A O 5
ATOM 4427 N N . ALA A 1 4 ? -3.141 -7.959 -4.462 1.00 0.00 4 ALA A N 5
ATOM 4428 C CA . ALA A 1 4 ? -4.342 -7.222 -4.112 1.00 0.00 4 ALA A CA 5
ATOM 4429 C C . ALA A 1 4 ? -4.706 -6.127 -5.107 1.00 0.00 4 ALA A C 5
ATOM 4430 O O . ALA A 1 4 ? -3.890 -5.705 -5.926 1.00 0.00 4 ALA A O 5
ATOM 4437 N N . THR A 1 5 ? -5.941 -5.686 -5.015 1.00 0.00 5 THR A N 5
ATOM 4438 C CA . THR A 1 5 ? -6.456 -4.623 -5.858 1.00 0.00 5 THR A CA 5
ATOM 4439 C C . THR A 1 5 ? -6.827 -3.436 -5.004 1.00 0.00 5 THR A C 5
ATOM 4440 O O . THR A 1 5 ? -7.235 -3.597 -3.854 1.00 0.00 5 THR A O 5
ATOM 4451 N N . ALA A 1 6 ? -6.688 -2.239 -5.555 1.00 0.00 6 ALA A N 5
ATOM 4452 C CA . ALA A 1 6 ? -7.025 -1.024 -4.829 1.00 0.00 6 ALA A CA 5
ATOM 4453 C C . ALA A 1 6 ? -8.522 -0.759 -4.891 1.00 0.00 6 ALA A C 5
ATOM 4454 O O . ALA A 1 6 ? -9.166 -0.968 -5.920 1.00 0.00 6 ALA A O 5
ATOM 4461 N N . GLU A 1 7 ? -9.064 -0.299 -3.773 1.00 0.00 7 GLU A N 5
ATOM 4462 C CA . GLU A 1 7 ? -10.479 0.024 -3.673 1.00 0.00 7 GLU A CA 5
ATOM 4463 C C . GLU A 1 7 ? -10.691 1.525 -3.466 1.00 0.00 7 GLU A C 5
ATOM 4464 O O . GLU A 1 7 ? -11.802 2.035 -3.606 1.00 0.00 7 GLU A O 5
ATOM 4474 N N . TYR A 1 8 ? -9.603 2.223 -3.131 1.00 0.00 8 TYR A N 5
ATOM 4475 C CA . TYR A 1 8 ? -9.607 3.661 -2.897 1.00 0.00 8 TYR A CA 5
ATOM 4476 C C . TYR A 1 8 ? -8.296 4.251 -3.376 1.00 0.00 8 TYR A C 5
ATOM 4477 O O . TYR A 1 8 ? -7.246 3.624 -3.238 1.00 0.00 8 TYR A O 5
ATOM 4494 N N . ASP A 1 9 ? -8.340 5.444 -3.935 1.00 0.00 9 ASP A N 5
ATOM 4495 C CA . ASP A 1 9 ? -7.158 6.131 -4.443 1.00 0.00 9 ASP A CA 5
ATOM 4496 C C . ASP A 1 9 ? -6.231 6.442 -3.275 1.00 0.00 9 ASP A C 5
ATOM 4497 O O . ASP A 1 9 ? -6.301 7.519 -2.687 1.00 0.00 9 ASP A O 5
ATOM 4505 N N . TYR A 1 10 ? -5.348 5.496 -2.955 1.00 0.00 10 TYR A N 5
ATOM 4506 C CA . TYR A 1 10 ? -4.455 5.651 -1.807 1.00 0.00 10 TYR A CA 5
ATOM 4507 C C . TYR A 1 10 ? -3.264 6.546 -2.108 1.00 0.00 10 TYR A C 5
ATOM 4508 O O . TYR A 1 10 ? -2.548 6.341 -3.088 1.00 0.00 10 TYR A O 5
ATOM 4525 N N . ASP A 1 11 ? -3.063 7.547 -1.255 1.00 0.00 11 ASP A N 5
ATOM 4526 C CA . ASP A 1 11 ? -1.942 8.453 -1.442 1.00 0.00 11 ASP A CA 5
ATOM 4527 C C . ASP A 1 11 ? -0.953 8.431 -0.251 1.00 0.00 11 ASP A C 5
ATOM 4528 O O . ASP A 1 11 ? -0.796 9.440 0.436 1.00 0.00 11 ASP A O 5
ATOM 4536 N N . ALA A 1 12 ? -0.312 7.267 -0.013 1.00 0.00 12 ALA A N 5
ATOM 4537 C CA . ALA A 1 12 ? 0.713 7.070 1.047 1.00 0.00 12 ALA A CA 5
ATOM 4538 C C . ALA A 1 12 ? 0.812 8.234 2.042 1.00 0.00 12 ALA A C 5
ATOM 4539 O O . ALA A 1 12 ? 1.399 9.271 1.735 1.00 0.00 12 ALA A O 5
ATOM 4546 N N . ALA A 1 13 ? 0.241 8.057 3.222 1.00 0.00 13 ALA A N 5
ATOM 4547 C CA . ALA A 1 13 ? 0.241 9.074 4.275 1.00 0.00 13 ALA A CA 5
ATOM 4548 C C . ALA A 1 13 ? 1.611 9.293 4.979 1.00 0.00 13 ALA A C 5
ATOM 4549 O O . ALA A 1 13 ? 1.851 10.394 5.476 1.00 0.00 13 ALA A O 5
ATOM 4556 N N . GLU A 1 14 ? 2.509 8.304 5.039 1.00 0.00 14 GLU A N 5
ATOM 4557 C CA . GLU A 1 14 ? 3.780 8.493 5.791 1.00 0.00 14 GLU A CA 5
ATOM 4558 C C . GLU A 1 14 ? 5.101 8.542 4.996 1.00 0.00 14 GLU A C 5
ATOM 4559 O O . GLU A 1 14 ? 6.144 8.727 5.614 1.00 0.00 14 GLU A O 5
ATOM 4569 N N . ASP A 1 15 ? 5.074 8.369 3.685 1.00 0.00 15 ASP A N 5
ATOM 4570 C CA . ASP A 1 15 ? 6.289 8.418 2.831 1.00 0.00 15 ASP A CA 5
ATOM 4571 C C . ASP A 1 15 ? 6.685 6.991 2.476 1.00 0.00 15 ASP A C 5
ATOM 4572 O O . ASP A 1 15 ? 6.628 6.636 1.296 1.00 0.00 15 ASP A O 5
ATOM 4580 N N . ASN A 1 16 ? 7.088 6.147 3.450 1.00 0.00 16 ASN A N 5
ATOM 4581 C CA . ASN A 1 16 ? 7.421 4.796 3.007 1.00 0.00 16 ASN A CA 5
ATOM 4582 C C . ASN A 1 16 ? 6.191 3.923 3.167 1.00 0.00 16 ASN A C 5
ATOM 4583 O O . ASN A 1 16 ? 6.191 2.925 3.891 1.00 0.00 16 ASN A O 5
ATOM 4593 N N . GLU A 1 17 ? 5.150 4.306 2.479 1.00 0.00 17 GLU A N 5
ATOM 4594 C CA . GLU A 1 17 ? 3.987 3.522 2.254 1.00 0.00 17 GLU A CA 5
ATOM 4595 C C . GLU A 1 17 ? 3.927 3.294 0.755 1.00 0.00 17 GLU A C 5
ATOM 4596 O O . GLU A 1 17 ? 4.704 3.907 0.023 1.00 0.00 17 GLU A O 5
ATOM 4606 N N . LEU A 1 18 ? 3.052 2.456 0.268 1.00 0.00 18 LEU A N 5
ATOM 4607 C CA . LEU A 1 18 ? 2.908 2.320 -1.166 1.00 0.00 18 LEU A CA 5
ATOM 4608 C C . LEU A 1 18 ? 1.809 3.298 -1.526 1.00 0.00 18 LEU A C 5
ATOM 4609 O O . LEU A 1 18 ? 1.191 3.897 -0.646 1.00 0.00 18 LEU A O 5
ATOM 4624 N N . THR A 1 19 ? 1.559 3.464 -2.808 1.00 0.00 19 THR A N 5
ATOM 4625 C CA . THR A 1 19 ? 0.599 4.451 -3.243 1.00 0.00 19 THR A CA 5
ATOM 4626 C C . THR A 1 19 ? -0.044 3.999 -4.524 1.00 0.00 19 THR A C 5
ATOM 4627 O O . THR A 1 19 ? 0.649 3.636 -5.475 1.00 0.00 19 THR A O 5
ATOM 4638 N N . PHE A 1 20 ? -1.353 4.011 -4.567 1.00 0.00 20 PHE A N 5
ATOM 4639 C CA . PHE A 1 20 ? -2.038 3.544 -5.750 1.00 0.00 20 PHE A CA 5
ATOM 4640 C C . PHE A 1 20 ? -3.377 4.233 -5.939 1.00 0.00 20 PHE A C 5
ATOM 4641 O O . PHE A 1 20 ? -3.859 4.966 -5.075 1.00 0.00 20 PHE A O 5
ATOM 4657 N N . VAL A 1 21 ? -3.955 3.975 -7.089 1.00 0.00 21 VAL A N 5
ATOM 4658 C CA . VAL A 1 21 ? -5.247 4.530 -7.452 1.00 0.00 21 VAL A CA 5
ATOM 4659 C C . VAL A 1 21 ? -6.200 3.414 -7.798 1.00 0.00 21 VAL A C 5
ATOM 4660 O O . VAL A 1 21 ? -5.822 2.497 -8.518 1.00 0.00 21 VAL A O 5
ATOM 4673 N N . GLU A 1 22 ? -7.428 3.478 -7.273 1.00 0.00 22 GLU A N 5
ATOM 4674 C CA . GLU A 1 22 ? -8.457 2.476 -7.486 1.00 0.00 22 GLU A CA 5
ATOM 4675 C C . GLU A 1 22 ? -8.255 1.612 -8.714 1.00 0.00 22 GLU A C 5
ATOM 4676 O O . GLU A 1 22 ? -7.803 2.061 -9.768 1.00 0.00 22 GLU A O 5
ATOM 4686 N N . ASN A 1 23 ? -8.651 0.372 -8.550 1.00 0.00 23 ASN A N 5
ATOM 4687 C CA . ASN A 1 23 ? -8.499 -0.582 -9.628 1.00 0.00 23 ASN A CA 5
ATOM 4688 C C . ASN A 1 23 ? -7.017 -0.829 -9.942 1.00 0.00 23 ASN A C 5
ATOM 4689 O O . ASN A 1 23 ? -6.698 -1.559 -10.880 1.00 0.00 23 ASN A O 5
ATOM 4699 N N . ASP A 1 24 ? -6.103 -0.223 -9.160 1.00 0.00 24 ASP A N 5
ATOM 4700 C CA . ASP A 1 24 ? -4.677 -0.419 -9.386 1.00 0.00 24 ASP A CA 5
ATOM 4701 C C . ASP A 1 24 ? -4.302 -1.765 -8.828 1.00 0.00 24 ASP A C 5
ATOM 4702 O O . ASP A 1 24 ? -4.658 -2.124 -7.706 1.00 0.00 24 ASP A O 5
ATOM 4710 N N . LYS A 1 25 ? -3.577 -2.504 -9.639 1.00 0.00 25 LYS A N 5
ATOM 4711 C CA . LYS A 1 25 ? -3.166 -3.834 -9.280 1.00 0.00 25 LYS A CA 5
ATOM 4712 C C . LYS A 1 25 ? -1.976 -3.834 -8.321 1.00 0.00 25 LYS A C 5
ATOM 4713 O O . LYS A 1 25 ? -1.038 -3.053 -8.480 1.00 0.00 25 LYS A O 5
ATOM 4728 N N . ILE A 1 26 ? -2.022 -4.718 -7.320 1.00 0.00 26 ILE A N 5
ATOM 4729 C CA . ILE A 1 26 ? -0.935 -4.852 -6.354 1.00 0.00 26 ILE A CA 5
ATOM 4730 C C . ILE A 1 26 ? -0.540 -6.323 -6.247 1.00 0.00 26 ILE A C 5
ATOM 4731 O O . ILE A 1 26 ? -1.406 -7.194 -6.270 1.00 0.00 26 ILE A O 5
ATOM 4746 N N . ILE A 1 27 ? 0.748 -6.606 -6.117 1.00 0.00 27 ILE A N 5
ATOM 4747 C CA . ILE A 1 27 ? 1.199 -7.994 -6.035 1.00 0.00 27 ILE A CA 5
ATOM 4748 C C . ILE A 1 27 ? 2.407 -8.134 -5.130 1.00 0.00 27 ILE A C 5
ATOM 4749 O O . ILE A 1 27 ? 2.944 -7.152 -4.628 1.00 0.00 27 ILE A O 5
ATOM 4764 N N . ASN A 1 28 ? 2.816 -9.375 -4.920 1.00 0.00 28 ASN A N 5
ATOM 4765 C CA . ASN A 1 28 ? 3.924 -9.679 -4.041 1.00 0.00 28 ASN A CA 5
ATOM 4766 C C . ASN A 1 28 ? 3.637 -9.120 -2.656 1.00 0.00 28 ASN A C 5
ATOM 4767 O O . ASN A 1 28 ? 4.487 -8.497 -2.021 1.00 0.00 28 ASN A O 5
ATOM 4777 N N . ILE A 1 29 ? 2.409 -9.367 -2.208 1.00 0.00 29 ILE A N 5
ATOM 4778 C CA . ILE A 1 29 ? 1.921 -8.850 -0.941 1.00 0.00 29 ILE A CA 5
ATOM 4779 C C . ILE A 1 29 ? 2.505 -9.575 0.254 1.00 0.00 29 ILE A C 5
ATOM 4780 O O . ILE A 1 29 ? 1.775 -10.255 0.977 1.00 0.00 29 ILE A O 5
ATOM 4795 N N . GLU A 1 30 ? 3.793 -9.457 0.482 1.00 0.00 30 GLU A N 5
ATOM 4796 C CA . GLU A 1 30 ? 4.343 -10.111 1.657 1.00 0.00 30 GLU A CA 5
ATOM 4797 C C . GLU A 1 30 ? 3.700 -9.580 2.918 1.00 0.00 30 GLU A C 5
ATOM 4798 O O . GLU A 1 30 ? 3.058 -8.542 2.888 1.00 0.00 30 GLU A O 5
ATOM 4808 N N . PHE A 1 31 ? 3.906 -10.268 4.030 1.00 0.00 31 PHE A N 5
ATOM 4809 C CA . PHE A 1 31 ? 3.283 -9.816 5.269 1.00 0.00 31 PHE A CA 5
ATOM 4810 C C . PHE A 1 31 ? 4.299 -9.301 6.269 1.00 0.00 31 PHE A C 5
ATOM 4811 O O . PHE A 1 31 ? 4.402 -9.794 7.392 1.00 0.00 31 PHE A O 5
ATOM 4827 N N . VAL A 1 32 ? 5.043 -8.296 5.839 1.00 0.00 32 VAL A N 5
ATOM 4828 C CA . VAL A 1 32 ? 6.032 -7.645 6.680 1.00 0.00 32 VAL A CA 5
ATOM 4829 C C . VAL A 1 32 ? 5.377 -7.231 8.001 1.00 0.00 32 VAL A C 5
ATOM 4830 O O . VAL A 1 32 ? 6.012 -7.283 9.054 1.00 0.00 32 VAL A O 5
ATOM 4843 N N . ASP A 1 33 ? 4.116 -6.821 7.946 1.00 0.00 33 ASP A N 5
ATOM 4844 C CA . ASP A 1 33 ? 3.363 -6.460 9.146 1.00 0.00 33 ASP A CA 5
ATOM 4845 C C . ASP A 1 33 ? 1.961 -7.075 9.071 1.00 0.00 33 ASP A C 5
ATOM 4846 O O . ASP A 1 33 ? 1.556 -7.569 8.024 1.00 0.00 33 ASP A O 5
ATOM 4854 N N . ASP A 1 34 ? 1.235 -7.064 10.187 1.00 0.00 34 ASP A N 5
ATOM 4855 C CA . ASP A 1 34 ? -0.131 -7.584 10.209 1.00 0.00 34 ASP A CA 5
ATOM 4856 C C . ASP A 1 34 ? -1.045 -6.638 9.431 1.00 0.00 34 ASP A C 5
ATOM 4857 O O . ASP A 1 34 ? -1.826 -7.052 8.576 1.00 0.00 34 ASP A O 5
ATOM 4865 N N . ASP A 1 35 ? -0.918 -5.358 9.759 1.00 0.00 35 ASP A N 5
ATOM 4866 C CA . ASP A 1 35 ? -1.773 -4.312 9.197 1.00 0.00 35 ASP A CA 5
ATOM 4867 C C . ASP A 1 35 ? -1.250 -3.680 7.909 1.00 0.00 35 ASP A C 5
ATOM 4868 O O . ASP A 1 35 ? -2.037 -3.363 7.018 1.00 0.00 35 ASP A O 5
ATOM 4876 N N . TRP A 1 36 ? 0.060 -3.493 7.797 1.00 0.00 36 TRP A N 5
ATOM 4877 C CA . TRP A 1 36 ? 0.616 -2.982 6.541 1.00 0.00 36 TRP A CA 5
ATOM 4878 C C . TRP A 1 36 ? 1.459 -4.056 5.880 1.00 0.00 36 TRP A C 5
ATOM 4879 O O . TRP A 1 36 ? 2.549 -4.351 6.352 1.00 0.00 36 TRP A O 5
ATOM 4899 N N . TRP A 1 37 ? 1.011 -4.632 4.771 1.00 0.00 37 TRP A N 5
ATOM 4900 C CA . TRP A 1 37 ? 1.755 -5.660 4.070 1.00 0.00 37 TRP A CA 5
ATOM 4901 C C . TRP A 1 37 ? 2.582 -4.977 3.015 1.00 0.00 37 TRP A C 5
ATOM 4902 O O . TRP A 1 37 ? 2.368 -3.800 2.726 1.00 0.00 37 TRP A O 5
ATOM 4922 N N . LEU A 1 38 ? 3.530 -5.687 2.436 1.00 0.00 38 LEU A N 5
ATOM 4923 C CA . LEU A 1 38 ? 4.384 -5.096 1.441 1.00 0.00 38 LEU A CA 5
ATOM 4924 C C . LEU A 1 38 ? 3.996 -5.560 0.063 1.00 0.00 38 LEU A C 5
ATOM 4925 O O . LEU A 1 38 ? 3.546 -6.672 -0.113 1.00 0.00 38 LEU A O 5
ATOM 4940 N N . GLY A 1 39 ? 4.250 -4.706 -0.907 1.00 0.00 39 GLY A N 5
ATOM 4941 C CA . GLY A 1 39 ? 3.841 -5.082 -2.239 1.00 0.00 39 GLY A CA 5
ATOM 4942 C C . GLY A 1 39 ? 4.849 -4.941 -3.350 1.00 0.00 39 GLY A C 5
ATOM 4943 O O . GLY A 1 39 ? 6.051 -4.764 -3.151 1.00 0.00 39 GLY A O 5
ATOM 4947 N N . GLU A 1 40 ? 4.270 -5.038 -4.534 1.00 0.00 40 GLU A N 5
ATOM 4948 C CA . GLU A 1 40 ? 4.924 -4.909 -5.813 1.00 0.00 40 GLU A CA 5
ATOM 4949 C C . GLU A 1 40 ? 3.777 -4.710 -6.795 1.00 0.00 40 GLU A C 5
ATOM 4950 O O . GLU A 1 40 ? 2.892 -5.550 -6.845 1.00 0.00 40 GLU A O 5
ATOM 4960 N N . LEU A 1 41 ? 3.728 -3.624 -7.532 1.00 0.00 41 LEU A N 5
ATOM 4961 C CA . LEU A 1 41 ? 2.592 -3.449 -8.431 1.00 0.00 41 LEU A CA 5
ATOM 4962 C C . LEU A 1 41 ? 2.778 -4.204 -9.732 1.00 0.00 41 LEU A C 5
ATOM 4963 O O . LEU A 1 41 ? 3.768 -4.044 -10.419 1.00 0.00 41 LEU A O 5
ATOM 4978 N N . GLU A 1 42 ? 1.842 -5.085 -10.039 1.00 0.00 42 GLU A N 5
ATOM 4979 C CA . GLU A 1 42 ? 1.918 -5.845 -11.271 1.00 0.00 42 GLU A CA 5
ATOM 4980 C C . GLU A 1 42 ? 1.978 -4.888 -12.463 1.00 0.00 42 GLU A C 5
ATOM 4981 O O . GLU A 1 42 ? 2.690 -5.133 -13.436 1.00 0.00 42 GLU A O 5
ATOM 4991 N N . LYS A 1 43 ? 1.222 -3.794 -12.369 1.00 0.00 43 LYS A N 5
ATOM 4992 C CA . LYS A 1 43 ? 1.157 -2.844 -13.469 1.00 0.00 43 LYS A CA 5
ATOM 4993 C C . LYS A 1 43 ? 2.465 -2.065 -13.682 1.00 0.00 43 LYS A C 5
ATOM 4994 O O . LYS A 1 43 ? 2.885 -1.885 -14.824 1.00 0.00 43 LYS A O 5
ATOM 5009 N N . ASP A 1 44 ? 3.118 -1.598 -12.615 1.00 0.00 44 ASP A N 5
ATOM 5010 C CA . ASP A 1 44 ? 4.353 -0.806 -12.782 1.00 0.00 44 ASP A CA 5
ATOM 5011 C C . ASP A 1 44 ? 5.542 -1.355 -11.985 1.00 0.00 44 ASP A C 5
ATOM 5012 O O . ASP A 1 44 ? 6.663 -0.858 -12.106 1.00 0.00 44 ASP A O 5
ATOM 5020 N N . GLY A 1 45 ? 5.292 -2.368 -11.182 1.00 0.00 45 GLY A N 5
ATOM 5021 C CA . GLY A 1 45 ? 6.359 -2.958 -10.387 1.00 0.00 45 GLY A CA 5
ATOM 5022 C C . GLY A 1 45 ? 6.778 -2.116 -9.195 1.00 0.00 45 GLY A C 5
ATOM 5023 O O . GLY A 1 45 ? 7.941 -2.159 -8.792 1.00 0.00 45 GLY A O 5
ATOM 5027 N N . SER A 1 46 ? 5.857 -1.351 -8.625 1.00 0.00 46 SER A N 5
ATOM 5028 C CA . SER A 1 46 ? 6.203 -0.523 -7.471 1.00 0.00 46 SER A CA 5
ATOM 5029 C C . SER A 1 46 ? 6.039 -1.321 -6.187 1.00 0.00 46 SER A C 5
ATOM 5030 O O . SER A 1 46 ? 5.047 -2.021 -6.010 1.00 0.00 46 SER A O 5
ATOM 5037 N N . LYS A 1 47 ? 6.992 -1.157 -5.264 1.00 0.00 47 LYS A N 5
ATOM 5038 C CA . LYS A 1 47 ? 6.950 -1.869 -3.989 1.00 0.00 47 LYS A CA 5
ATOM 5039 C C . LYS A 1 47 ? 6.886 -0.895 -2.827 1.00 0.00 47 LYS A C 5
ATOM 5040 O O . LYS A 1 47 ? 7.372 0.232 -2.924 1.00 0.00 47 LYS A O 5
ATOM 5055 N N . GLY A 1 48 ? 6.287 -1.329 -1.726 1.00 0.00 48 GLY A N 5
ATOM 5056 C CA . GLY A 1 48 ? 6.189 -0.501 -0.543 1.00 0.00 48 GLY A CA 5
ATOM 5057 C C . GLY A 1 48 ? 5.174 -1.030 0.442 1.00 0.00 48 GLY A C 5
ATOM 5058 O O . GLY A 1 48 ? 4.281 -1.790 0.067 1.00 0.00 48 GLY A O 5
ATOM 5062 N N . LEU A 1 49 ? 5.299 -0.635 1.702 1.00 0.00 49 LEU A N 5
ATOM 5063 C CA . LEU A 1 49 ? 4.361 -1.093 2.706 1.00 0.00 49 LEU A CA 5
ATOM 5064 C C . LEU A 1 49 ? 3.057 -0.387 2.441 1.00 0.00 49 LEU A C 5
ATOM 5065 O O . LEU A 1 49 ? 3.054 0.811 2.178 1.00 0.00 49 LEU A O 5
ATOM 5080 N N . PHE A 1 50 ? 1.943 -1.087 2.489 1.00 0.00 50 PHE A N 5
ATOM 5081 C CA . PHE A 1 50 ? 0.679 -0.473 2.179 1.00 0.00 50 PHE A CA 5
ATOM 5082 C C . PHE A 1 50 ? -0.405 -0.821 3.176 1.00 0.00 50 PHE A C 5
ATOM 5083 O O . PHE A 1 50 ? -0.332 -1.826 3.882 1.00 0.00 50 PHE A O 5
ATOM 5099 N N . PRO A 1 51 ? -1.433 0.032 3.232 1.00 0.00 51 PRO A N 5
ATOM 5100 C CA . PRO A 1 51 ? -2.566 -0.143 4.114 1.00 0.00 51 PRO A CA 5
ATOM 5101 C C . PRO A 1 51 ? -3.338 -1.412 3.825 1.00 0.00 51 PRO A C 5
ATOM 5102 O O . PRO A 1 51 ? -2.995 -2.217 2.958 1.00 0.00 51 PRO A O 5
ATOM 5110 N N . SER A 1 52 ? -4.388 -1.541 4.607 1.00 0.00 52 SER A N 5
ATOM 5111 C CA . SER A 1 52 ? -5.225 -2.713 4.348 1.00 0.00 52 SER A CA 5
ATOM 5112 C C . SER A 1 52 ? -6.693 -2.416 4.188 1.00 0.00 52 SER A C 5
ATOM 5113 O O . SER A 1 52 ? -7.443 -3.215 3.630 1.00 0.00 52 SER A O 5
ATOM 5120 N N . ASN A 1 53 ? -7.103 -1.263 4.682 1.00 0.00 53 ASN A N 5
ATOM 5121 C CA . ASN A 1 53 ? -8.464 -0.814 4.548 1.00 0.00 53 ASN A CA 5
ATOM 5122 C C . ASN A 1 53 ? -8.635 -0.036 3.239 1.00 0.00 53 ASN A C 5
ATOM 5123 O O . ASN A 1 53 ? -9.746 0.085 2.723 1.00 0.00 53 ASN A O 5
ATOM 5133 N N . TYR A 1 54 ? -7.514 0.496 2.700 1.00 0.00 54 TYR A N 5
ATOM 5134 C CA . TYR A 1 54 ? -7.527 1.242 1.441 1.00 0.00 54 TYR A CA 5
ATOM 5135 C C . TYR A 1 54 ? -7.513 0.268 0.241 1.00 0.00 54 TYR A C 5
ATOM 5136 O O . TYR A 1 54 ? -7.744 0.677 -0.897 1.00 0.00 54 TYR A O 5
ATOM 5153 N N . VAL A 1 55 ? -7.238 -1.031 0.507 1.00 0.00 55 VAL A N 5
ATOM 5154 C CA . VAL A 1 55 ? -7.151 -2.046 -0.558 1.00 0.00 55 VAL A CA 5
ATOM 5155 C C . VAL A 1 55 ? -7.748 -3.395 -0.161 1.00 0.00 55 VAL A C 5
ATOM 5156 O O . VAL A 1 55 ? -7.871 -3.716 1.021 1.00 0.00 55 VAL A O 5
ATOM 5169 N N . SER A 1 56 ? -8.117 -4.170 -1.169 1.00 0.00 56 SER A N 5
ATOM 5170 C CA . SER A 1 56 ? -8.667 -5.506 -0.984 1.00 0.00 56 SER A CA 5
ATOM 5171 C C . SER A 1 56 ? -7.701 -6.557 -1.540 1.00 0.00 56 SER A C 5
ATOM 5172 O O . SER A 1 56 ? -7.189 -6.403 -2.647 1.00 0.00 56 SER A O 5
ATOM 5179 N N . LEU A 1 57 ? -7.497 -7.647 -0.793 1.00 0.00 57 LEU A N 5
ATOM 5180 C CA . LEU A 1 57 ? -6.580 -8.700 -1.246 1.00 0.00 57 LEU A CA 5
ATOM 5181 C C . LEU A 1 57 ? -7.271 -9.638 -2.226 1.00 0.00 57 LEU A C 5
ATOM 5182 O O . LEU A 1 57 ? -8.368 -10.133 -1.964 1.00 0.00 57 LEU A O 5
ATOM 5197 N N . GLY A 1 58 ? -6.620 -9.875 -3.352 1.00 0.00 58 GLY A N 5
ATOM 5198 C CA . GLY A 1 58 ? -7.181 -10.745 -4.368 1.00 0.00 58 GLY A CA 5
ATOM 5199 C C . GLY A 1 58 ? -6.936 -12.220 -4.083 1.00 0.00 58 GLY A C 5
ATOM 5200 O O . GLY A 1 58 ? -7.175 -13.067 -4.943 1.00 0.00 58 GLY A O 5
ATOM 5204 N N . ASN A 1 59 ? -6.458 -12.531 -2.877 1.00 0.00 59 ASN A N 5
ATOM 5205 C CA . ASN A 1 59 ? -6.177 -13.911 -2.499 1.00 0.00 59 ASN A CA 5
ATOM 5206 C C . ASN A 1 59 ? -6.571 -14.170 -1.049 1.00 0.00 59 ASN A C 5
ATOM 5207 O O . ASN A 1 59 ? -7.268 -15.139 -0.758 1.00 0.00 59 ASN A O 5
ATOM 5217 N N . ALA B 2 1 ? -12.539 7.851 -9.973 1.00 0.00 7 ALA B N 5
ATOM 5218 C CA . ALA B 2 1 ? -12.244 9.174 -9.368 1.00 0.00 7 ALA B CA 5
ATOM 5219 C C . ALA B 2 1 ? -12.607 9.197 -7.888 1.00 0.00 7 ALA B C 5
ATOM 5220 O O . ALA B 2 1 ? -11.737 9.429 -7.048 1.00 0.00 7 ALA B O 5
ATOM 5229 N N . LYS B 2 2 ? -13.870 8.924 -7.559 1.00 0.00 6 LYS B N 5
ATOM 5230 C CA . LYS B 2 2 ? -14.288 8.844 -6.159 1.00 0.00 6 LYS B CA 5
ATOM 5231 C C . LYS B 2 2 ? -13.964 10.111 -5.371 1.00 0.00 6 LYS B C 5
ATOM 5232 O O . LYS B 2 2 ? -13.107 10.894 -5.779 1.00 0.00 6 LYS B O 5
ATOM 5247 N N . LYS B 2 3 ? -14.652 10.344 -4.248 1.00 0.00 5 LYS B N 5
ATOM 5248 C CA . LYS B 2 3 ? -14.255 11.496 -3.446 1.00 0.00 5 LYS B CA 5
ATOM 5249 C C . LYS B 2 3 ? -14.204 11.216 -1.947 1.00 0.00 5 LYS B C 5
ATOM 5250 O O . LYS B 2 3 ? -14.213 12.128 -1.119 1.00 0.00 5 LYS B O 5
ATOM 5265 N N . THR B 2 4 ? -14.148 9.924 -1.626 1.00 0.00 4 THR B N 5
ATOM 5266 C CA . THR B 2 4 ? -13.981 9.493 -0.243 1.00 0.00 4 THR B CA 5
ATOM 5267 C C . THR B 2 4 ? -13.076 8.270 -0.197 1.00 0.00 4 THR B C 5
ATOM 5268 O O . THR B 2 4 ? -13.204 7.355 -1.012 1.00 0.00 4 THR B O 5
ATOM 5279 N N . LYS B 2 5 ? -12.163 8.259 0.763 1.00 0.00 3 LYS B N 5
ATOM 5280 C CA . LYS B 2 5 ? -11.279 7.121 0.956 1.00 0.00 3 LYS B CA 5
ATOM 5281 C C . LYS B 2 5 ? -11.003 6.933 2.442 1.00 0.00 3 LYS B C 5
ATOM 5282 O O . LYS B 2 5 ? -10.819 7.908 3.169 1.00 0.00 3 LYS B O 5
ATOM 5297 N N . PRO B 2 6 ? -11.000 5.677 2.917 1.00 0.00 2 PRO B N 5
ATOM 5298 C CA . PRO B 2 6 ? -10.729 5.362 4.321 1.00 0.00 2 PRO B CA 5
ATOM 5299 C C . PRO B 2 6 ? -9.563 6.176 4.871 1.00 0.00 2 PRO B C 5
ATOM 5300 O O . PRO B 2 6 ? -8.890 6.881 4.129 1.00 0.00 2 PRO B O 5
ATOM 5308 N N . THR B 2 7 ? -9.363 6.127 6.175 1.00 0.00 1 THR B N 5
ATOM 5309 C CA . THR B 2 7 ? -8.225 6.802 6.785 1.00 0.00 1 THR B CA 5
ATOM 5310 C C . THR B 2 7 ? -7.123 5.777 7.020 1.00 0.00 1 THR B C 5
ATOM 5311 O O . THR B 2 7 ? -7.311 4.840 7.795 1.00 0.00 1 THR B O 5
ATOM 5322 N N . PRO B 2 8 ? -5.953 5.921 6.365 1.00 0.00 0 PRO B N 5
ATOM 5323 C CA . PRO B 2 8 ? -4.865 4.951 6.515 1.00 0.00 0 PRO B CA 5
ATOM 5324 C C . PRO B 2 8 ? -4.648 4.585 7.981 1.00 0.00 0 PRO B C 5
ATOM 5325 O O . PRO B 2 8 ? -4.219 5.417 8.781 1.00 0.00 0 PRO B O 5
ATOM 5333 N N . PRO B 2 9 ? -4.946 3.324 8.348 1.00 0.00 -1 PRO B N 5
ATOM 5334 C CA . PRO B 2 9 ? -4.837 2.854 9.733 1.00 0.00 -1 PRO B CA 5
ATOM 5335 C C . PRO B 2 9 ? -3.426 2.939 10.287 1.00 0.00 -1 PRO B C 5
ATOM 5336 O O . PRO B 2 9 ? -2.459 3.065 9.537 1.00 0.00 -1 PRO B O 5
ATOM 5344 N N . PRO B 2 10 ? -3.299 2.874 11.626 1.00 0.00 -2 PRO B N 5
ATOM 5345 C CA . PRO B 2 10 ? -2.008 2.902 12.310 1.00 0.00 -2 PRO B CA 5
ATOM 5346 C C . PRO B 2 10 ? -0.949 2.136 11.530 1.00 0.00 -2 PRO B C 5
ATOM 5347 O O . PRO B 2 10 ? -1.285 1.258 10.741 1.00 0.00 -2 PRO B O 5
ATOM 5355 N N . LYS B 2 11 ? 0.316 2.431 11.764 1.00 0.00 -3 LYS B N 5
ATOM 5356 C CA . LYS B 2 11 ? 1.398 1.764 11.059 1.00 0.00 -3 LYS B CA 5
ATOM 5357 C C . LYS B 2 11 ? 2.507 1.411 12.030 1.00 0.00 -3 LYS B C 5
ATOM 5358 O O . LYS B 2 11 ? 2.898 2.238 12.854 1.00 0.00 -3 LYS B O 5
ATOM 5373 N N . PRO B 2 12 ? 3.037 0.183 11.957 1.00 0.00 -4 PRO B N 5
ATOM 5374 C CA . PRO B 2 12 ? 4.086 -0.225 12.872 1.00 0.00 -4 PRO B CA 5
ATOM 5375 C C . PRO B 2 12 ? 5.347 0.599 12.628 1.00 0.00 -4 PRO B C 5
ATOM 5376 O O . PRO B 2 12 ? 5.895 0.632 11.526 1.00 0.00 -4 PRO B O 5
ATOM 5384 N N . SER B 2 13 ? 5.786 1.264 13.691 1.00 0.00 -5 SER B N 5
ATOM 5385 C CA . SER B 2 13 ? 6.900 2.209 13.642 1.00 0.00 -5 SER B CA 5
ATOM 5386 C C . SER B 2 13 ? 8.283 1.648 13.297 1.00 0.00 -5 SER B C 5
ATOM 5387 O O . SER B 2 13 ? 9.269 2.385 13.285 1.00 0.00 -5 SER B O 5
ATOM 5394 N N . HIS B 2 14 ? 8.357 0.346 13.023 1.00 0.00 -6 HIS B N 5
ATOM 5395 C CA . HIS B 2 14 ? 9.615 -0.274 12.618 1.00 0.00 -6 HIS B CA 5
ATOM 5396 C C . HIS B 2 14 ? 9.724 -0.307 11.087 1.00 0.00 -6 HIS B C 5
ATOM 5397 O O . HIS B 2 14 ? 10.758 -0.687 10.535 1.00 0.00 -6 HIS B O 5
ATOM 5411 N N . LEU B 2 15 ? 8.646 0.096 10.410 1.00 0.00 -7 LEU B N 5
ATOM 5412 C CA . LEU B 2 15 ? 8.652 0.074 8.949 1.00 0.00 -7 LEU B CA 5
ATOM 5413 C C . LEU B 2 15 ? 8.616 1.469 8.341 1.00 0.00 -7 LEU B C 5
ATOM 5414 O O . LEU B 2 15 ? 7.847 1.743 7.420 1.00 0.00 -7 LEU B O 5
ATOM 5429 N N . LYS B 2 16 ? 9.463 2.346 8.872 1.00 0.00 -8 LYS B N 5
ATOM 5430 C CA . LYS B 2 16 ? 9.603 3.704 8.369 1.00 0.00 -8 LYS B CA 5
ATOM 5431 C C . LYS B 2 16 ? 10.952 3.851 7.665 1.00 0.00 -8 LYS B C 5
ATOM 5432 O O . LYS B 2 16 ? 11.794 2.955 7.739 1.00 0.00 -8 LYS B O 5
ATOM 5447 N N . PRO B 2 17 ? 11.181 4.975 6.972 1.00 0.00 -9 PRO B N 5
ATOM 5448 C CA . PRO B 2 17 ? 12.440 5.217 6.254 1.00 0.00 -9 PRO B CA 5
ATOM 5449 C C . PRO B 2 17 ? 13.564 5.633 7.196 1.00 0.00 -9 PRO B C 5
ATOM 5450 O O . PRO B 2 17 ? 13.298 6.121 8.296 1.00 0.00 -9 PRO B O 5
ATOM 5458 N N . LYS B 2 18 ? 14.815 5.450 6.786 1.00 0.00 -10 LYS B N 5
ATOM 5459 C CA . LYS B 2 18 ? 15.944 5.847 7.619 1.00 0.00 -10 LYS B CA 5
ATOM 5460 C C . LYS B 2 18 ? 15.911 5.124 8.961 1.00 0.00 -10 LYS B C 5
ATOM 5461 O O . LYS B 2 18 ? 16.912 4.548 9.382 1.00 0.00 -10 LYS B O 5
ATOM 5476 N N . ALA A 1 1 ? 4.339 -13.925 -4.531 1.00 0.00 1 ALA A N 6
ATOM 5477 C CA . ALA A 1 1 ? 3.525 -13.656 -3.316 1.00 0.00 1 ALA A CA 6
ATOM 5478 C C . ALA A 1 1 ? 2.104 -13.228 -3.692 1.00 0.00 1 ALA A C 6
ATOM 5479 O O . ALA A 1 1 ? 1.833 -12.895 -4.846 1.00 0.00 1 ALA A O 6
ATOM 5488 N N . PRO A 1 2 ? 1.180 -13.230 -2.714 1.00 0.00 2 PRO A N 6
ATOM 5489 C CA . PRO A 1 2 ? -0.224 -12.837 -2.927 1.00 0.00 2 PRO A CA 6
ATOM 5490 C C . PRO A 1 2 ? -0.348 -11.486 -3.622 1.00 0.00 2 PRO A C 6
ATOM 5491 O O . PRO A 1 2 ? 0.613 -10.730 -3.711 1.00 0.00 2 PRO A O 6
ATOM 5499 N N . TRP A 1 3 ? -1.534 -11.202 -4.120 1.00 0.00 3 TRP A N 6
ATOM 5500 C CA . TRP A 1 3 ? -1.791 -9.966 -4.846 1.00 0.00 3 TRP A CA 6
ATOM 5501 C C . TRP A 1 3 ? -3.066 -9.312 -4.349 1.00 0.00 3 TRP A C 6
ATOM 5502 O O . TRP A 1 3 ? -3.943 -9.963 -3.782 1.00 0.00 3 TRP A O 6
ATOM 5522 N N . ALA A 1 4 ? -3.148 -8.003 -4.576 1.00 0.00 4 ALA A N 6
ATOM 5523 C CA . ALA A 1 4 ? -4.306 -7.253 -4.135 1.00 0.00 4 ALA A CA 6
ATOM 5524 C C . ALA A 1 4 ? -4.717 -6.162 -5.111 1.00 0.00 4 ALA A C 6
ATOM 5525 O O . ALA A 1 4 ? -3.938 -5.743 -5.961 1.00 0.00 4 ALA A O 6
ATOM 5532 N N . THR A 1 5 ? -5.948 -5.721 -4.977 1.00 0.00 5 THR A N 6
ATOM 5533 C CA . THR A 1 5 ? -6.483 -4.658 -5.808 1.00 0.00 5 THR A CA 6
ATOM 5534 C C . THR A 1 5 ? -6.802 -3.460 -4.951 1.00 0.00 5 THR A C 6
ATOM 5535 O O . THR A 1 5 ? -7.156 -3.602 -3.780 1.00 0.00 5 THR A O 6
ATOM 5546 N N . ALA A 1 6 ? -6.678 -2.274 -5.524 1.00 0.00 6 ALA A N 6
ATOM 5547 C CA . ALA A 1 6 ? -6.979 -1.049 -4.802 1.00 0.00 6 ALA A CA 6
ATOM 5548 C C . ALA A 1 6 ? -8.470 -0.762 -4.846 1.00 0.00 6 ALA A C 6
ATOM 5549 O O . ALA A 1 6 ? -9.120 -0.928 -5.879 1.00 0.00 6 ALA A O 6
ATOM 5556 N N . GLU A 1 7 ? -9.004 -0.327 -3.714 1.00 0.00 7 GLU A N 6
ATOM 5557 C CA . GLU A 1 7 ? -10.414 0.010 -3.602 1.00 0.00 7 GLU A CA 6
ATOM 5558 C C . GLU A 1 7 ? -10.603 1.509 -3.374 1.00 0.00 7 GLU A C 6
ATOM 5559 O O . GLU A 1 7 ? -11.713 2.033 -3.477 1.00 0.00 7 GLU A O 6
ATOM 5569 N N . TYR A 1 8 ? -9.499 2.194 -3.062 1.00 0.00 8 TYR A N 6
ATOM 5570 C CA . TYR A 1 8 ? -9.487 3.626 -2.806 1.00 0.00 8 TYR A CA 6
ATOM 5571 C C . TYR A 1 8 ? -8.173 4.217 -3.274 1.00 0.00 8 TYR A C 6
ATOM 5572 O O . TYR A 1 8 ? -7.116 3.613 -3.090 1.00 0.00 8 TYR A O 6
ATOM 5589 N N . ASP A 1 9 ? -8.228 5.386 -3.874 1.00 0.00 9 ASP A N 6
ATOM 5590 C CA . ASP A 1 9 ? -7.042 6.079 -4.371 1.00 0.00 9 ASP A CA 6
ATOM 5591 C C . ASP A 1 9 ? -6.104 6.374 -3.205 1.00 0.00 9 ASP A C 6
ATOM 5592 O O . ASP A 1 9 ? -6.171 7.442 -2.601 1.00 0.00 9 ASP A O 6
ATOM 5600 N N . TYR A 1 10 ? -5.219 5.429 -2.901 1.00 0.00 10 TYR A N 6
ATOM 5601 C CA . TYR A 1 10 ? -4.311 5.582 -1.760 1.00 0.00 10 TYR A CA 6
ATOM 5602 C C . TYR A 1 10 ? -3.122 6.472 -2.080 1.00 0.00 10 TYR A C 6
ATOM 5603 O O . TYR A 1 10 ? -2.425 6.264 -3.073 1.00 0.00 10 TYR A O 6
ATOM 5620 N N . ASP A 1 11 ? -2.896 7.471 -1.229 1.00 0.00 11 ASP A N 6
ATOM 5621 C CA . ASP A 1 11 ? -1.776 8.372 -1.437 1.00 0.00 11 ASP A CA 6
ATOM 5622 C C . ASP A 1 11 ? -0.756 8.345 -0.272 1.00 0.00 11 ASP A C 6
ATOM 5623 O O . ASP A 1 11 ? -0.565 9.353 0.408 1.00 0.00 11 ASP A O 6
ATOM 5631 N N . ALA A 1 12 ? -0.125 7.175 -0.053 1.00 0.00 12 ALA A N 6
ATOM 5632 C CA . ALA A 1 12 ? 0.922 6.960 0.978 1.00 0.00 12 ALA A CA 6
ATOM 5633 C C . ALA A 1 12 ? 1.063 8.104 1.996 1.00 0.00 12 ALA A C 6
ATOM 5634 O O . ALA A 1 12 ? 1.744 9.096 1.737 1.00 0.00 12 ALA A O 6
ATOM 5641 N N . ALA A 1 13 ? 0.418 7.952 3.141 1.00 0.00 13 ALA A N 6
ATOM 5642 C CA . ALA A 1 13 ? 0.454 8.937 4.227 1.00 0.00 13 ALA A CA 6
ATOM 5643 C C . ALA A 1 13 ? 1.823 9.084 4.956 1.00 0.00 13 ALA A C 6
ATOM 5644 O O . ALA A 1 13 ? 2.088 10.151 5.512 1.00 0.00 13 ALA A O 6
ATOM 5651 N N . GLU A 1 14 ? 2.687 8.065 4.972 1.00 0.00 14 GLU A N 6
ATOM 5652 C CA . GLU A 1 14 ? 3.955 8.163 5.751 1.00 0.00 14 GLU A CA 6
ATOM 5653 C C . GLU A 1 14 ? 5.293 8.229 4.986 1.00 0.00 14 GLU A C 6
ATOM 5654 O O . GLU A 1 14 ? 6.336 8.343 5.629 1.00 0.00 14 GLU A O 6
ATOM 5664 N N . ASP A 1 15 ? 5.277 8.138 3.667 1.00 0.00 15 ASP A N 6
ATOM 5665 C CA . ASP A 1 15 ? 6.500 8.206 2.829 1.00 0.00 15 ASP A CA 6
ATOM 5666 C C . ASP A 1 15 ? 6.854 6.793 2.415 1.00 0.00 15 ASP A C 6
ATOM 5667 O O . ASP A 1 15 ? 6.783 6.481 1.223 1.00 0.00 15 ASP A O 6
ATOM 5675 N N . ASN A 1 16 ? 7.239 5.911 3.359 1.00 0.00 16 ASN A N 6
ATOM 5676 C CA . ASN A 1 16 ? 7.525 4.568 2.878 1.00 0.00 16 ASN A CA 6
ATOM 5677 C C . ASN A 1 16 ? 6.268 3.732 3.012 1.00 0.00 16 ASN A C 6
ATOM 5678 O O . ASN A 1 16 ? 6.238 2.701 3.689 1.00 0.00 16 ASN A O 6
ATOM 5688 N N . GLU A 1 17 ? 5.235 4.169 2.346 1.00 0.00 17 GLU A N 6
ATOM 5689 C CA . GLU A 1 17 ? 4.054 3.418 2.114 1.00 0.00 17 GLU A CA 6
ATOM 5690 C C . GLU A 1 17 ? 3.997 3.209 0.612 1.00 0.00 17 GLU A C 6
ATOM 5691 O O . GLU A 1 17 ? 4.775 3.830 -0.111 1.00 0.00 17 GLU A O 6
ATOM 5701 N N . LEU A 1 18 ? 3.125 2.375 0.111 1.00 0.00 18 LEU A N 6
ATOM 5702 C CA . LEU A 1 18 ? 2.990 2.255 -1.327 1.00 0.00 18 LEU A CA 6
ATOM 5703 C C . LEU A 1 18 ? 1.902 3.242 -1.678 1.00 0.00 18 LEU A C 6
ATOM 5704 O O . LEU A 1 18 ? 1.304 3.859 -0.800 1.00 0.00 18 LEU A O 6
ATOM 5719 N N . THR A 1 19 ? 1.651 3.409 -2.957 1.00 0.00 19 THR A N 6
ATOM 5720 C CA . THR A 1 19 ? 0.695 4.403 -3.376 1.00 0.00 19 THR A CA 6
ATOM 5721 C C . THR A 1 19 ? 0.036 3.974 -4.656 1.00 0.00 19 THR A C 6
ATOM 5722 O O . THR A 1 19 ? 0.712 3.620 -5.622 1.00 0.00 19 THR A O 6
ATOM 5733 N N . PHE A 1 20 ? -1.274 4.000 -4.678 1.00 0.00 20 PHE A N 6
ATOM 5734 C CA . PHE A 1 20 ? -1.988 3.557 -5.851 1.00 0.00 20 PHE A CA 6
ATOM 5735 C C . PHE A 1 20 ? -3.323 4.262 -5.994 1.00 0.00 20 PHE A C 6
ATOM 5736 O O . PHE A 1 20 ? -3.763 5.004 -5.115 1.00 0.00 20 PHE A O 6
ATOM 5752 N N . VAL A 1 21 ? -3.946 4.009 -7.119 1.00 0.00 21 VAL A N 6
ATOM 5753 C CA . VAL A 1 21 ? -5.246 4.565 -7.422 1.00 0.00 21 VAL A CA 6
ATOM 5754 C C . VAL A 1 21 ? -6.212 3.437 -7.632 1.00 0.00 21 VAL A C 6
ATOM 5755 O O . VAL A 1 21 ? -5.859 2.460 -8.287 1.00 0.00 21 VAL A O 6
ATOM 5768 N N . GLU A 1 22 ? -7.407 3.532 -7.044 1.00 0.00 22 GLU A N 6
ATOM 5769 C CA . GLU A 1 22 ? -8.434 2.501 -7.138 1.00 0.00 22 GLU A CA 6
ATOM 5770 C C . GLU A 1 22 ? -8.319 1.635 -8.394 1.00 0.00 22 GLU A C 6
ATOM 5771 O O . GLU A 1 22 ? -7.886 2.083 -9.456 1.00 0.00 22 GLU A O 6
ATOM 5781 N N . ASN A 1 23 ? -8.770 0.400 -8.252 1.00 0.00 23 ASN A N 6
ATOM 5782 C CA . ASN A 1 23 ? -8.702 -0.554 -9.363 1.00 0.00 23 ASN A CA 6
ATOM 5783 C C . ASN A 1 23 ? -7.242 -0.847 -9.761 1.00 0.00 23 ASN A C 6
ATOM 5784 O O . ASN A 1 23 ? -7.000 -1.535 -10.752 1.00 0.00 23 ASN A O 6
ATOM 5794 N N . ASP A 1 24 ? -6.269 -0.326 -8.993 1.00 0.00 24 ASP A N 6
ATOM 5795 C CA . ASP A 1 24 ? -4.858 -0.571 -9.283 1.00 0.00 24 ASP A CA 6
ATOM 5796 C C . ASP A 1 24 ? -4.490 -1.931 -8.734 1.00 0.00 24 ASP A C 6
ATOM 5797 O O . ASP A 1 24 ? -4.877 -2.303 -7.627 1.00 0.00 24 ASP A O 6
ATOM 5805 N N . LYS A 1 25 ? -3.730 -2.666 -9.530 1.00 0.00 25 LYS A N 6
ATOM 5806 C CA . LYS A 1 25 ? -3.334 -3.996 -9.165 1.00 0.00 25 LYS A CA 6
ATOM 5807 C C . LYS A 1 25 ? -2.069 -3.985 -8.303 1.00 0.00 25 LYS A C 6
ATOM 5808 O O . LYS A 1 25 ? -1.154 -3.191 -8.524 1.00 0.00 25 LYS A O 6
ATOM 5823 N N . ILE A 1 26 ? -2.036 -4.881 -7.317 1.00 0.00 26 ILE A N 6
ATOM 5824 C CA . ILE A 1 26 ? -0.892 -5.027 -6.422 1.00 0.00 26 ILE A CA 6
ATOM 5825 C C . ILE A 1 26 ? -0.495 -6.504 -6.376 1.00 0.00 26 ILE A C 6
ATOM 5826 O O . ILE A 1 26 ? -1.355 -7.377 -6.328 1.00 0.00 26 ILE A O 6
ATOM 5841 N N . ILE A 1 27 ? 0.802 -6.771 -6.376 1.00 0.00 27 ILE A N 6
ATOM 5842 C CA . ILE A 1 27 ? 1.290 -8.147 -6.388 1.00 0.00 27 ILE A CA 6
ATOM 5843 C C . ILE A 1 27 ? 2.542 -8.307 -5.543 1.00 0.00 27 ILE A C 6
ATOM 5844 O O . ILE A 1 27 ? 3.119 -7.337 -5.055 1.00 0.00 27 ILE A O 6
ATOM 5859 N N . ASN A 1 28 ? 2.944 -9.564 -5.381 1.00 0.00 28 ASN A N 6
ATOM 5860 C CA . ASN A 1 28 ? 4.087 -9.914 -4.573 1.00 0.00 28 ASN A CA 6
ATOM 5861 C C . ASN A 1 28 ? 3.859 -9.408 -3.175 1.00 0.00 28 ASN A C 6
ATOM 5862 O O . ASN A 1 28 ? 4.740 -8.824 -2.542 1.00 0.00 28 ASN A O 6
ATOM 5872 N N . ILE A 1 29 ? 2.644 -9.647 -2.708 1.00 0.00 29 ILE A N 6
ATOM 5873 C CA . ILE A 1 29 ? 2.239 -9.214 -1.400 1.00 0.00 29 ILE A CA 6
ATOM 5874 C C . ILE A 1 29 ? 2.899 -10.082 -0.346 1.00 0.00 29 ILE A C 6
ATOM 5875 O O . ILE A 1 29 ? 3.000 -11.297 -0.477 1.00 0.00 29 ILE A O 6
ATOM 5890 N N . GLU A 1 30 ? 3.302 -9.441 0.713 1.00 0.00 30 GLU A N 6
ATOM 5891 C CA . GLU A 1 30 ? 3.898 -10.157 1.815 1.00 0.00 30 GLU A CA 6
ATOM 5892 C C . GLU A 1 30 ? 3.337 -9.619 3.100 1.00 0.00 30 GLU A C 6
ATOM 5893 O O . GLU A 1 30 ? 2.759 -8.548 3.103 1.00 0.00 30 GLU A O 6
ATOM 5903 N N . PHE A 1 31 ? 3.562 -10.320 4.197 1.00 0.00 31 PHE A N 6
ATOM 5904 C CA . PHE A 1 31 ? 3.001 -9.851 5.455 1.00 0.00 31 PHE A CA 6
ATOM 5905 C C . PHE A 1 31 ? 4.068 -9.407 6.433 1.00 0.00 31 PHE A C 6
ATOM 5906 O O . PHE A 1 31 ? 4.197 -9.938 7.536 1.00 0.00 31 PHE A O 6
ATOM 5922 N N . VAL A 1 32 ? 4.830 -8.417 5.998 1.00 0.00 32 VAL A N 6
ATOM 5923 C CA . VAL A 1 32 ? 5.871 -7.815 6.808 1.00 0.00 32 VAL A CA 6
ATOM 5924 C C . VAL A 1 32 ? 5.266 -7.374 8.141 1.00 0.00 32 VAL A C 6
ATOM 5925 O O . VAL A 1 32 ? 5.925 -7.435 9.179 1.00 0.00 32 VAL A O 6
ATOM 5938 N N . ASP A 1 33 ? 4.015 -6.930 8.107 1.00 0.00 33 ASP A N 6
ATOM 5939 C CA . ASP A 1 33 ? 3.291 -6.539 9.315 1.00 0.00 33 ASP A CA 6
ATOM 5940 C C . ASP A 1 33 ? 1.880 -7.127 9.259 1.00 0.00 33 ASP A C 6
ATOM 5941 O O . ASP A 1 33 ? 1.461 -7.633 8.222 1.00 0.00 33 ASP A O 6
ATOM 5949 N N . ASP A 1 34 ? 1.161 -7.085 10.376 1.00 0.00 34 ASP A N 6
ATOM 5950 C CA . ASP A 1 34 ? -0.216 -7.571 10.407 1.00 0.00 34 ASP A CA 6
ATOM 5951 C C . ASP A 1 34 ? -1.115 -6.587 9.665 1.00 0.00 34 ASP A C 6
ATOM 5952 O O . ASP A 1 34 ? -1.919 -6.965 8.814 1.00 0.00 34 ASP A O 6
ATOM 5960 N N . ASP A 1 35 ? -0.955 -5.314 10.014 1.00 0.00 35 ASP A N 6
ATOM 5961 C CA . ASP A 1 35 ? -1.797 -4.247 9.484 1.00 0.00 35 ASP A CA 6
ATOM 5962 C C . ASP A 1 35 ? -1.302 -3.617 8.185 1.00 0.00 35 ASP A C 6
ATOM 5963 O O . ASP A 1 35 ? -2.108 -3.289 7.315 1.00 0.00 35 ASP A O 6
ATOM 5971 N N . TRP A 1 36 ? 0.006 -3.443 8.036 1.00 0.00 36 TRP A N 6
ATOM 5972 C CA . TRP A 1 36 ? 0.530 -2.929 6.772 1.00 0.00 36 TRP A CA 6
ATOM 5973 C C . TRP A 1 36 ? 1.377 -3.998 6.111 1.00 0.00 36 TRP A C 6
ATOM 5974 O O . TRP A 1 36 ? 2.507 -4.221 6.528 1.00 0.00 36 TRP A O 6
ATOM 5994 N N . TRP A 1 37 ? 0.899 -4.646 5.052 1.00 0.00 37 TRP A N 6
ATOM 5995 C CA . TRP A 1 37 ? 1.648 -5.689 4.378 1.00 0.00 37 TRP A CA 6
ATOM 5996 C C . TRP A 1 37 ? 2.432 -5.043 3.264 1.00 0.00 37 TRP A C 6
ATOM 5997 O O . TRP A 1 37 ? 2.228 -3.865 2.971 1.00 0.00 37 TRP A O 6
ATOM 6017 N N . LEU A 1 38 ? 3.331 -5.782 2.627 1.00 0.00 38 LEU A N 6
ATOM 6018 C CA . LEU A 1 38 ? 4.142 -5.204 1.588 1.00 0.00 38 LEU A CA 6
ATOM 6019 C C . LEU A 1 38 ? 3.710 -5.679 0.221 1.00 0.00 38 LEU A C 6
ATOM 6020 O O . LEU A 1 38 ? 3.140 -6.750 0.071 1.00 0.00 38 LEU A O 6
ATOM 6035 N N . GLY A 1 39 ? 3.986 -4.842 -0.758 1.00 0.00 39 GLY A N 6
ATOM 6036 C CA . GLY A 1 39 ? 3.586 -5.216 -2.091 1.00 0.00 39 GLY A CA 6
ATOM 6037 C C . GLY A 1 39 ? 4.617 -5.048 -3.183 1.00 0.00 39 GLY A C 6
ATOM 6038 O O . GLY A 1 39 ? 5.820 -4.911 -2.956 1.00 0.00 39 GLY A O 6
ATOM 6042 N N . GLU A 1 40 ? 4.062 -5.067 -4.383 1.00 0.00 40 GLU A N 6
ATOM 6043 C CA . GLU A 1 40 ? 4.756 -4.873 -5.638 1.00 0.00 40 GLU A CA 6
ATOM 6044 C C . GLU A 1 40 ? 3.649 -4.579 -6.641 1.00 0.00 40 GLU A C 6
ATOM 6045 O O . GLU A 1 40 ? 2.803 -5.429 -6.841 1.00 0.00 40 GLU A O 6
ATOM 6055 N N . LEU A 1 41 ? 3.616 -3.423 -7.272 1.00 0.00 41 LEU A N 6
ATOM 6056 C CA . LEU A 1 41 ? 2.503 -3.172 -8.181 1.00 0.00 41 LEU A CA 6
ATOM 6057 C C . LEU A 1 41 ? 2.684 -3.879 -9.506 1.00 0.00 41 LEU A C 6
ATOM 6058 O O . LEU A 1 41 ? 3.666 -3.696 -10.193 1.00 0.00 41 LEU A O 6
ATOM 6073 N N . GLU A 1 42 ? 1.747 -4.749 -9.825 1.00 0.00 42 GLU A N 6
ATOM 6074 C CA . GLU A 1 42 ? 1.798 -5.484 -11.072 1.00 0.00 42 GLU A CA 6
ATOM 6075 C C . GLU A 1 42 ? 1.836 -4.516 -12.254 1.00 0.00 42 GLU A C 6
ATOM 6076 O O . GLU A 1 42 ? 2.521 -4.759 -13.248 1.00 0.00 42 GLU A O 6
ATOM 6086 N N . LYS A 1 43 ? 1.094 -3.417 -12.135 1.00 0.00 43 LYS A N 6
ATOM 6087 C CA . LYS A 1 43 ? 1.013 -2.456 -13.223 1.00 0.00 43 LYS A CA 6
ATOM 6088 C C . LYS A 1 43 ? 2.342 -1.724 -13.488 1.00 0.00 43 LYS A C 6
ATOM 6089 O O . LYS A 1 43 ? 2.721 -1.543 -14.644 1.00 0.00 43 LYS A O 6
ATOM 6104 N N . ASP A 1 44 ? 3.051 -1.303 -12.440 1.00 0.00 44 ASP A N 6
ATOM 6105 C CA . ASP A 1 44 ? 4.311 -0.553 -12.635 1.00 0.00 44 ASP A CA 6
ATOM 6106 C C . ASP A 1 44 ? 5.505 -1.152 -11.881 1.00 0.00 44 ASP A C 6
ATOM 6107 O O . ASP A 1 44 ? 6.630 -0.667 -11.998 1.00 0.00 44 ASP A O 6
ATOM 6115 N N . GLY A 1 45 ? 5.252 -2.196 -11.119 1.00 0.00 45 GLY A N 6
ATOM 6116 C CA . GLY A 1 45 ? 6.320 -2.836 -10.362 1.00 0.00 45 GLY A CA 6
ATOM 6117 C C . GLY A 1 45 ? 6.797 -2.028 -9.170 1.00 0.00 45 GLY A C 6
ATOM 6118 O O . GLY A 1 45 ? 7.980 -2.062 -8.836 1.00 0.00 45 GLY A O 6
ATOM 6122 N N . SER A 1 46 ? 5.897 -1.293 -8.529 1.00 0.00 46 SER A N 6
ATOM 6123 C CA . SER A 1 46 ? 6.288 -0.493 -7.373 1.00 0.00 46 SER A CA 6
ATOM 6124 C C . SER A 1 46 ? 6.151 -1.312 -6.098 1.00 0.00 46 SER A C 6
ATOM 6125 O O . SER A 1 46 ? 5.151 -1.990 -5.902 1.00 0.00 46 SER A O 6
ATOM 6132 N N . LYS A 1 47 ? 7.133 -1.191 -5.201 1.00 0.00 47 LYS A N 6
ATOM 6133 C CA . LYS A 1 47 ? 7.110 -1.937 -3.946 1.00 0.00 47 LYS A CA 6
ATOM 6134 C C . LYS A 1 47 ? 7.057 -0.999 -2.758 1.00 0.00 47 LYS A C 6
ATOM 6135 O O . LYS A 1 47 ? 7.623 0.093 -2.789 1.00 0.00 47 LYS A O 6
ATOM 6150 N N . GLY A 1 48 ? 6.374 -1.428 -1.708 1.00 0.00 48 GLY A N 6
ATOM 6151 C CA . GLY A 1 48 ? 6.277 -0.635 -0.506 1.00 0.00 48 GLY A CA 6
ATOM 6152 C C . GLY A 1 48 ? 5.229 -1.162 0.445 1.00 0.00 48 GLY A C 6
ATOM 6153 O O . GLY A 1 48 ? 4.338 -1.909 0.044 1.00 0.00 48 GLY A O 6
ATOM 6157 N N . LEU A 1 49 ? 5.330 -0.785 1.710 1.00 0.00 49 LEU A N 6
ATOM 6158 C CA . LEU A 1 49 ? 4.361 -1.238 2.683 1.00 0.00 49 LEU A CA 6
ATOM 6159 C C . LEU A 1 49 ? 3.072 -0.514 2.406 1.00 0.00 49 LEU A C 6
ATOM 6160 O O . LEU A 1 49 ? 3.045 0.710 2.360 1.00 0.00 49 LEU A O 6
ATOM 6175 N N . PHE A 1 50 ? 1.992 -1.239 2.214 1.00 0.00 50 PHE A N 6
ATOM 6176 C CA . PHE A 1 50 ? 0.738 -0.617 1.872 1.00 0.00 50 PHE A CA 6
ATOM 6177 C C . PHE A 1 50 ? -0.346 -0.933 2.881 1.00 0.00 50 PHE A C 6
ATOM 6178 O O . PHE A 1 50 ? -0.270 -1.917 3.615 1.00 0.00 50 PHE A O 6
ATOM 6194 N N . PRO A 1 51 ? -1.372 -0.080 2.921 1.00 0.00 51 PRO A N 6
ATOM 6195 C CA . PRO A 1 51 ? -2.495 -0.234 3.815 1.00 0.00 51 PRO A CA 6
ATOM 6196 C C . PRO A 1 51 ? -3.271 -1.507 3.590 1.00 0.00 51 PRO A C 6
ATOM 6197 O O . PRO A 1 51 ? -2.965 -2.341 2.739 1.00 0.00 51 PRO A O 6
ATOM 6205 N N . SER A 1 52 ? -4.287 -1.598 4.417 1.00 0.00 52 SER A N 6
ATOM 6206 C CA . SER A 1 52 ? -5.144 -2.759 4.241 1.00 0.00 52 SER A CA 6
ATOM 6207 C C . SER A 1 52 ? -6.609 -2.432 4.128 1.00 0.00 52 SER A C 6
ATOM 6208 O O . SER A 1 52 ? -7.395 -3.216 3.596 1.00 0.00 52 SER A O 6
ATOM 6215 N N . ASN A 1 53 ? -6.980 -1.267 4.632 1.00 0.00 53 ASN A N 6
ATOM 6216 C CA . ASN A 1 53 ? -8.332 -0.779 4.543 1.00 0.00 53 ASN A CA 6
ATOM 6217 C C . ASN A 1 53 ? -8.527 0.000 3.238 1.00 0.00 53 ASN A C 6
ATOM 6218 O O . ASN A 1 53 ? -9.647 0.126 2.744 1.00 0.00 53 ASN A O 6
ATOM 6228 N N . TYR A 1 54 ? -7.414 0.527 2.675 1.00 0.00 54 TYR A N 6
ATOM 6229 C CA . TYR A 1 54 ? -7.452 1.275 1.415 1.00 0.00 54 TYR A CA 6
ATOM 6230 C C . TYR A 1 54 ? -7.457 0.295 0.220 1.00 0.00 54 TYR A C 6
ATOM 6231 O O . TYR A 1 54 ? -7.714 0.693 -0.916 1.00 0.00 54 TYR A O 6
ATOM 6248 N N . VAL A 1 55 ? -7.165 -0.999 0.495 1.00 0.00 55 VAL A N 6
ATOM 6249 C CA . VAL A 1 55 ? -7.083 -2.028 -0.558 1.00 0.00 55 VAL A CA 6
ATOM 6250 C C . VAL A 1 55 ? -7.646 -3.382 -0.124 1.00 0.00 55 VAL A C 6
ATOM 6251 O O . VAL A 1 55 ? -7.737 -3.685 1.066 1.00 0.00 55 VAL A O 6
ATOM 6264 N N . SER A 1 56 ? -8.018 -4.183 -1.111 1.00 0.00 56 SER A N 6
ATOM 6265 C CA . SER A 1 56 ? -8.545 -5.523 -0.894 1.00 0.00 56 SER A CA 6
ATOM 6266 C C . SER A 1 56 ? -7.587 -6.571 -1.474 1.00 0.00 56 SER A C 6
ATOM 6267 O O . SER A 1 56 ? -7.050 -6.385 -2.565 1.00 0.00 56 SER A O 6
ATOM 6274 N N . LEU A 1 57 ? -7.404 -7.684 -0.757 1.00 0.00 57 LEU A N 6
ATOM 6275 C CA . LEU A 1 57 ? -6.499 -8.739 -1.229 1.00 0.00 57 LEU A CA 6
ATOM 6276 C C . LEU A 1 57 ? -7.205 -9.675 -2.197 1.00 0.00 57 LEU A C 6
ATOM 6277 O O . LEU A 1 57 ? -8.299 -10.168 -1.921 1.00 0.00 57 LEU A O 6
ATOM 6292 N N . GLY A 1 58 ? -6.568 -9.911 -3.330 1.00 0.00 58 GLY A N 6
ATOM 6293 C CA . GLY A 1 58 ? -7.140 -10.781 -4.338 1.00 0.00 58 GLY A CA 6
ATOM 6294 C C . GLY A 1 58 ? -6.897 -12.255 -4.049 1.00 0.00 58 GLY A C 6
ATOM 6295 O O . GLY A 1 58 ? -7.173 -13.107 -4.893 1.00 0.00 58 GLY A O 6
ATOM 6299 N N . ASN A 1 59 ? -6.382 -12.562 -2.858 1.00 0.00 59 ASN A N 6
ATOM 6300 C CA . ASN A 1 59 ? -6.101 -13.941 -2.478 1.00 0.00 59 ASN A CA 6
ATOM 6301 C C . ASN A 1 59 ? -6.579 -14.226 -1.059 1.00 0.00 59 ASN A C 6
ATOM 6302 O O . ASN A 1 59 ? -7.275 -15.211 -0.823 1.00 0.00 59 ASN A O 6
ATOM 6312 N N . ALA B 2 1 ? -13.350 7.056 -9.472 1.00 0.00 7 ALA B N 6
ATOM 6313 C CA . ALA B 2 1 ? -14.759 6.647 -9.236 1.00 0.00 7 ALA B CA 6
ATOM 6314 C C . ALA B 2 1 ? -15.043 6.656 -7.738 1.00 0.00 7 ALA B C 6
ATOM 6315 O O . ALA B 2 1 ? -14.106 6.823 -6.964 1.00 0.00 7 ALA B O 6
ATOM 6324 N N . LYS B 2 2 ? -16.291 6.423 -7.319 1.00 0.00 6 LYS B N 6
ATOM 6325 C CA . LYS B 2 2 ? -16.651 6.307 -5.887 1.00 0.00 6 LYS B CA 6
ATOM 6326 C C . LYS B 2 2 ? -16.311 7.523 -4.980 1.00 0.00 6 LYS B C 6
ATOM 6327 O O . LYS B 2 2 ? -17.176 8.077 -4.303 1.00 0.00 6 LYS B O 6
ATOM 6342 N N . LYS B 2 3 ? -15.038 7.906 -5.000 1.00 0.00 5 LYS B N 6
ATOM 6343 C CA . LYS B 2 3 ? -14.617 8.970 -4.089 1.00 0.00 5 LYS B CA 6
ATOM 6344 C C . LYS B 2 3 ? -14.635 8.561 -2.624 1.00 0.00 5 LYS B C 6
ATOM 6345 O O . LYS B 2 3 ? -15.043 7.448 -2.304 1.00 0.00 5 LYS B O 6
ATOM 6360 N N . THR B 2 4 ? -14.256 9.466 -1.729 1.00 0.00 4 THR B N 6
ATOM 6361 C CA . THR B 2 4 ? -14.114 9.105 -0.318 1.00 0.00 4 THR B CA 6
ATOM 6362 C C . THR B 2 4 ? -13.156 7.933 -0.187 1.00 0.00 4 THR B C 6
ATOM 6363 O O . THR B 2 4 ? -13.349 6.872 -0.777 1.00 0.00 4 THR B O 6
ATOM 6374 N N . LYS B 2 5 ? -12.124 8.129 0.607 1.00 0.00 3 LYS B N 6
ATOM 6375 C CA . LYS B 2 5 ? -11.161 7.079 0.844 1.00 0.00 3 LYS B CA 6
ATOM 6376 C C . LYS B 2 5 ? -10.892 6.940 2.338 1.00 0.00 3 LYS B C 6
ATOM 6377 O O . LYS B 2 5 ? -10.714 7.941 3.032 1.00 0.00 3 LYS B O 6
ATOM 6392 N N . PRO B 2 6 ? -10.893 5.700 2.853 1.00 0.00 2 PRO B N 6
ATOM 6393 C CA . PRO B 2 6 ? -10.623 5.429 4.267 1.00 0.00 2 PRO B CA 6
ATOM 6394 C C . PRO B 2 6 ? -9.461 6.262 4.793 1.00 0.00 2 PRO B C 6
ATOM 6395 O O . PRO B 2 6 ? -8.791 6.951 4.033 1.00 0.00 2 PRO B O 6
ATOM 6403 N N . THR B 2 7 ? -9.257 6.243 6.096 1.00 0.00 1 THR B N 6
ATOM 6404 C CA . THR B 2 7 ? -8.120 6.933 6.684 1.00 0.00 1 THR B CA 6
ATOM 6405 C C . THR B 2 7 ? -7.032 5.907 6.961 1.00 0.00 1 THR B C 6
ATOM 6406 O O . THR B 2 7 ? -7.237 5.000 7.770 1.00 0.00 1 THR B O 6
ATOM 6417 N N . PRO B 2 8 ? -5.856 6.009 6.308 1.00 0.00 0 PRO B N 6
ATOM 6418 C CA . PRO B 2 8 ? -4.784 5.030 6.502 1.00 0.00 0 PRO B CA 6
ATOM 6419 C C . PRO B 2 8 ? -4.589 4.711 7.979 1.00 0.00 0 PRO B C 6
ATOM 6420 O O . PRO B 2 8 ? -4.238 5.586 8.770 1.00 0.00 0 PRO B O 6
ATOM 6428 N N . PRO B 2 9 ? -4.817 3.445 8.370 1.00 0.00 -1 PRO B N 6
ATOM 6429 C CA . PRO B 2 9 ? -4.719 3.033 9.767 1.00 0.00 -1 PRO B CA 6
ATOM 6430 C C . PRO B 2 9 ? -3.295 3.031 10.290 1.00 0.00 -1 PRO B C 6
ATOM 6431 O O . PRO B 2 9 ? -2.338 3.036 9.514 1.00 0.00 -1 PRO B O 6
ATOM 6439 N N . PRO B 2 10 ? -3.143 3.032 11.628 1.00 0.00 -2 PRO B N 6
ATOM 6440 C CA . PRO B 2 10 ? -1.841 3.005 12.288 1.00 0.00 -2 PRO B CA 6
ATOM 6441 C C . PRO B 2 10 ? -0.827 2.168 11.523 1.00 0.00 -2 PRO B C 6
ATOM 6442 O O . PRO B 2 10 ? -1.207 1.207 10.859 1.00 0.00 -2 PRO B O 6
ATOM 6450 N N . LYS B 2 11 ? 0.448 2.490 11.631 1.00 0.00 -3 LYS B N 6
ATOM 6451 C CA . LYS B 2 11 ? 1.487 1.728 10.954 1.00 0.00 -3 LYS B CA 6
ATOM 6452 C C . LYS B 2 11 ? 2.615 1.439 11.918 1.00 0.00 -3 LYS B C 6
ATOM 6453 O O . LYS B 2 11 ? 3.061 2.327 12.643 1.00 0.00 -3 LYS B O 6
ATOM 6468 N N . PRO B 2 12 ? 3.096 0.197 11.948 1.00 0.00 -4 PRO B N 6
ATOM 6469 C CA . PRO B 2 12 ? 4.169 -0.155 12.853 1.00 0.00 -4 PRO B CA 6
ATOM 6470 C C . PRO B 2 12 ? 5.402 0.694 12.543 1.00 0.00 -4 PRO B C 6
ATOM 6471 O O . PRO B 2 12 ? 5.924 0.692 11.432 1.00 0.00 -4 PRO B O 6
ATOM 6479 N N . SER B 2 13 ? 5.833 1.437 13.553 1.00 0.00 -5 SER B N 6
ATOM 6480 C CA . SER B 2 13 ? 6.912 2.419 13.414 1.00 0.00 -5 SER B CA 6
ATOM 6481 C C . SER B 2 13 ? 8.268 1.878 12.975 1.00 0.00 -5 SER B C 6
ATOM 6482 O O . SER B 2 13 ? 9.190 2.647 12.699 1.00 0.00 -5 SER B O 6
ATOM 6489 N N . HIS B 2 14 ? 8.392 0.557 12.911 1.00 0.00 -6 HIS B N 6
ATOM 6490 C CA . HIS B 2 14 ? 9.631 -0.060 12.450 1.00 0.00 -6 HIS B CA 6
ATOM 6491 C C . HIS B 2 14 ? 9.673 -0.083 10.918 1.00 0.00 -6 HIS B C 6
ATOM 6492 O O . HIS B 2 14 ? 10.671 -0.488 10.321 1.00 0.00 -6 HIS B O 6
ATOM 6506 N N . LEU B 2 15 ? 8.577 0.357 10.292 1.00 0.00 -7 LEU B N 6
ATOM 6507 C CA . LEU B 2 15 ? 8.522 0.360 8.835 1.00 0.00 -7 LEU B CA 6
ATOM 6508 C C . LEU B 2 15 ? 8.411 1.764 8.254 1.00 0.00 -7 LEU B C 6
ATOM 6509 O O . LEU B 2 15 ? 7.656 1.999 7.310 1.00 0.00 -7 LEU B O 6
ATOM 6524 N N . LYS B 2 16 ? 9.172 2.695 8.823 1.00 0.00 -8 LYS B N 6
ATOM 6525 C CA . LYS B 2 16 ? 9.194 4.070 8.343 1.00 0.00 -8 LYS B CA 6
ATOM 6526 C C . LYS B 2 16 ? 10.588 4.418 7.825 1.00 0.00 -8 LYS B C 6
ATOM 6527 O O . LYS B 2 16 ? 11.569 3.774 8.195 1.00 0.00 -8 LYS B O 6
ATOM 6542 N N . PRO B 2 17 ? 10.697 5.441 6.962 1.00 0.00 -9 PRO B N 6
ATOM 6543 C CA . PRO B 2 17 ? 11.984 5.843 6.385 1.00 0.00 -9 PRO B CA 6
ATOM 6544 C C . PRO B 2 17 ? 13.047 6.098 7.450 1.00 0.00 -9 PRO B C 6
ATOM 6545 O O . PRO B 2 17 ? 12.714 6.472 8.574 1.00 0.00 -9 PRO B O 6
ATOM 6553 N N . LYS B 2 18 ? 14.317 5.904 7.113 1.00 0.00 -10 LYS B N 6
ATOM 6554 C CA . LYS B 2 18 ? 15.393 6.151 8.067 1.00 0.00 -10 LYS B CA 6
ATOM 6555 C C . LYS B 2 18 ? 15.372 5.120 9.191 1.00 0.00 -10 LYS B C 6
ATOM 6556 O O . LYS B 2 18 ? 16.398 4.519 9.503 1.00 0.00 -10 LYS B O 6
ATOM 6571 N N . ALA A 1 1 ? 4.156 -14.259 -4.129 1.00 0.00 1 ALA A N 7
ATOM 6572 C CA . ALA A 1 1 ? 3.417 -13.671 -2.982 1.00 0.00 1 ALA A CA 7
ATOM 6573 C C . ALA A 1 1 ? 1.986 -13.318 -3.375 1.00 0.00 1 ALA A C 7
ATOM 6574 O O . ALA A 1 1 ? 1.682 -13.146 -4.556 1.00 0.00 1 ALA A O 7
ATOM 6583 N N . PRO A 1 2 ? 1.087 -13.206 -2.383 1.00 0.00 2 PRO A N 7
ATOM 6584 C CA . PRO A 1 2 ? -0.319 -12.844 -2.616 1.00 0.00 2 PRO A CA 7
ATOM 6585 C C . PRO A 1 2 ? -0.425 -11.511 -3.339 1.00 0.00 2 PRO A C 7
ATOM 6586 O O . PRO A 1 2 ? 0.552 -10.778 -3.452 1.00 0.00 2 PRO A O 7
ATOM 6594 N N . TRP A 1 3 ? -1.606 -11.208 -3.835 1.00 0.00 3 TRP A N 7
ATOM 6595 C CA . TRP A 1 3 ? -1.829 -9.976 -4.574 1.00 0.00 3 TRP A CA 7
ATOM 6596 C C . TRP A 1 3 ? -3.127 -9.325 -4.153 1.00 0.00 3 TRP A C 7
ATOM 6597 O O . TRP A 1 3 ? -3.991 -9.953 -3.545 1.00 0.00 3 TRP A O 7
ATOM 6617 N N . ALA A 1 4 ? -3.239 -8.042 -4.485 1.00 0.00 4 ALA A N 7
ATOM 6618 C CA . ALA A 1 4 ? -4.423 -7.299 -4.106 1.00 0.00 4 ALA A CA 7
ATOM 6619 C C . ALA A 1 4 ? -4.741 -6.143 -5.041 1.00 0.00 4 ALA A C 7
ATOM 6620 O O . ALA A 1 4 ? -3.901 -5.711 -5.825 1.00 0.00 4 ALA A O 7
ATOM 6627 N N . THR A 1 5 ? -5.959 -5.658 -4.948 1.00 0.00 5 THR A N 7
ATOM 6628 C CA . THR A 1 5 ? -6.408 -4.533 -5.752 1.00 0.00 5 THR A CA 7
ATOM 6629 C C . THR A 1 5 ? -6.715 -3.341 -4.866 1.00 0.00 5 THR A C 7
ATOM 6630 O O . THR A 1 5 ? -7.111 -3.502 -3.712 1.00 0.00 5 THR A O 7
ATOM 6641 N N . ALA A 1 6 ? -6.532 -2.138 -5.407 1.00 0.00 6 ALA A N 7
ATOM 6642 C CA . ALA A 1 6 ? -6.802 -0.910 -4.670 1.00 0.00 6 ALA A CA 7
ATOM 6643 C C . ALA A 1 6 ? -8.276 -0.547 -4.755 1.00 0.00 6 ALA A C 7
ATOM 6644 O O . ALA A 1 6 ? -8.909 -0.691 -5.801 1.00 0.00 6 ALA A O 7
ATOM 6651 N N . GLU A 1 7 ? -8.811 -0.074 -3.638 1.00 0.00 7 GLU A N 7
ATOM 6652 C CA . GLU A 1 7 ? -10.206 0.331 -3.568 1.00 0.00 7 GLU A CA 7
ATOM 6653 C C . GLU A 1 7 ? -10.352 1.838 -3.344 1.00 0.00 7 GLU A C 7
ATOM 6654 O O . GLU A 1 7 ? -11.452 2.383 -3.437 1.00 0.00 7 GLU A O 7
ATOM 6664 N N . TYR A 1 8 ? -9.236 2.506 -3.048 1.00 0.00 8 TYR A N 7
ATOM 6665 C CA . TYR A 1 8 ? -9.213 3.942 -2.793 1.00 0.00 8 TYR A CA 7
ATOM 6666 C C . TYR A 1 8 ? -7.907 4.545 -3.270 1.00 0.00 8 TYR A C 7
ATOM 6667 O O . TYR A 1 8 ? -6.863 3.898 -3.188 1.00 0.00 8 TYR A O 7
ATOM 6684 N N . ASP A 1 9 ? -7.939 5.784 -3.774 1.00 0.00 9 ASP A N 7
ATOM 6685 C CA . ASP A 1 9 ? -6.769 6.488 -4.284 1.00 0.00 9 ASP A CA 7
ATOM 6686 C C . ASP A 1 9 ? -5.849 6.813 -3.127 1.00 0.00 9 ASP A C 7
ATOM 6687 O O . ASP A 1 9 ? -5.921 7.890 -2.537 1.00 0.00 9 ASP A O 7
ATOM 6695 N N . TYR A 1 10 ? -4.986 5.868 -2.808 1.00 0.00 10 TYR A N 7
ATOM 6696 C CA . TYR A 1 10 ? -4.083 6.011 -1.683 1.00 0.00 10 TYR A CA 7
ATOM 6697 C C . TYR A 1 10 ? -2.855 6.840 -2.024 1.00 0.00 10 TYR A C 7
ATOM 6698 O O . TYR A 1 10 ? -2.196 6.601 -3.034 1.00 0.00 10 TYR A O 7
ATOM 6715 N N . ASP A 1 11 ? -2.573 7.834 -1.185 1.00 0.00 11 ASP A N 7
ATOM 6716 C CA . ASP A 1 11 ? -1.395 8.666 -1.399 1.00 0.00 11 ASP A CA 7
ATOM 6717 C C . ASP A 1 11 ? -0.389 8.532 -0.243 1.00 0.00 11 ASP A C 7
ATOM 6718 O O . ASP A 1 11 ? -0.116 9.512 0.448 1.00 0.00 11 ASP A O 7
ATOM 6726 N N . ALA A 1 12 ? 0.148 7.311 -0.053 1.00 0.00 12 ALA A N 7
ATOM 6727 C CA . ALA A 1 12 ? 1.164 6.994 0.979 1.00 0.00 12 ALA A CA 7
ATOM 6728 C C . ALA A 1 12 ? 1.341 8.095 2.034 1.00 0.00 12 ALA A C 7
ATOM 6729 O O . ALA A 1 12 ? 2.128 9.023 1.846 1.00 0.00 12 ALA A O 7
ATOM 6736 N N . ALA A 1 13 ? 0.608 7.988 3.130 1.00 0.00 13 ALA A N 7
ATOM 6737 C CA . ALA A 1 13 ? 0.678 8.975 4.210 1.00 0.00 13 ALA A CA 7
ATOM 6738 C C . ALA A 1 13 ? 2.078 9.151 4.872 1.00 0.00 13 ALA A C 7
ATOM 6739 O O . ALA A 1 13 ? 2.370 10.245 5.354 1.00 0.00 13 ALA A O 7
ATOM 6746 N N . GLU A 1 14 ? 2.939 8.132 4.915 1.00 0.00 14 GLU A N 7
ATOM 6747 C CA . GLU A 1 14 ? 4.236 8.278 5.634 1.00 0.00 14 GLU A CA 7
ATOM 6748 C C . GLU A 1 14 ? 5.544 8.271 4.812 1.00 0.00 14 GLU A C 7
ATOM 6749 O O . GLU A 1 14 ? 6.616 8.324 5.414 1.00 0.00 14 GLU A O 7
ATOM 6759 N N . ASP A 1 15 ? 5.476 8.186 3.494 1.00 0.00 15 ASP A N 7
ATOM 6760 C CA . ASP A 1 15 ? 6.675 8.199 2.621 1.00 0.00 15 ASP A CA 7
ATOM 6761 C C . ASP A 1 15 ? 6.990 6.765 2.246 1.00 0.00 15 ASP A C 7
ATOM 6762 O O . ASP A 1 15 ? 6.874 6.415 1.069 1.00 0.00 15 ASP A O 7
ATOM 6770 N N . ASN A 1 16 ? 7.391 5.910 3.209 1.00 0.00 16 ASN A N 7
ATOM 6771 C CA . ASN A 1 16 ? 7.632 4.543 2.769 1.00 0.00 16 ASN A CA 7
ATOM 6772 C C . ASN A 1 16 ? 6.367 3.738 3.000 1.00 0.00 16 ASN A C 7
ATOM 6773 O O . ASN A 1 16 ? 6.352 2.742 3.728 1.00 0.00 16 ASN A O 7
ATOM 6783 N N . GLU A 1 17 ? 5.316 4.174 2.364 1.00 0.00 17 GLU A N 7
ATOM 6784 C CA . GLU A 1 17 ? 4.101 3.456 2.190 1.00 0.00 17 GLU A CA 7
ATOM 6785 C C . GLU A 1 17 ? 3.997 3.246 0.688 1.00 0.00 17 GLU A C 7
ATOM 6786 O O . GLU A 1 17 ? 4.770 3.856 -0.054 1.00 0.00 17 GLU A O 7
ATOM 6796 N N . LEU A 1 18 ? 3.100 2.432 0.199 1.00 0.00 18 LEU A N 7
ATOM 6797 C CA . LEU A 1 18 ? 2.957 2.316 -1.239 1.00 0.00 18 LEU A CA 7
ATOM 6798 C C . LEU A 1 18 ? 1.875 3.300 -1.605 1.00 0.00 18 LEU A C 7
ATOM 6799 O O . LEU A 1 18 ? 1.189 3.844 -0.742 1.00 0.00 18 LEU A O 7
ATOM 6814 N N . THR A 1 19 ? 1.732 3.527 -2.894 1.00 0.00 19 THR A N 7
ATOM 6815 C CA . THR A 1 19 ? 0.744 4.463 -3.359 1.00 0.00 19 THR A CA 7
ATOM 6816 C C . THR A 1 19 ? 0.040 3.912 -4.567 1.00 0.00 19 THR A C 7
ATOM 6817 O O . THR A 1 19 ? 0.680 3.462 -5.518 1.00 0.00 19 THR A O 7
ATOM 6828 N N . PHE A 1 20 ? -1.269 3.941 -4.539 1.00 0.00 20 PHE A N 7
ATOM 6829 C CA . PHE A 1 20 ? -2.028 3.392 -5.640 1.00 0.00 20 PHE A CA 7
ATOM 6830 C C . PHE A 1 20 ? -3.366 4.090 -5.802 1.00 0.00 20 PHE A C 7
ATOM 6831 O O . PHE A 1 20 ? -3.856 4.773 -4.903 1.00 0.00 20 PHE A O 7
ATOM 6847 N N . VAL A 1 21 ? -3.937 3.891 -6.971 1.00 0.00 21 VAL A N 7
ATOM 6848 C CA . VAL A 1 21 ? -5.223 4.466 -7.315 1.00 0.00 21 VAL A CA 7
ATOM 6849 C C . VAL A 1 21 ? -6.197 3.362 -7.642 1.00 0.00 21 VAL A C 7
ATOM 6850 O O . VAL A 1 21 ? -5.844 2.429 -8.353 1.00 0.00 21 VAL A O 7
ATOM 6863 N N . GLU A 1 22 ? -7.411 3.461 -7.107 1.00 0.00 22 GLU A N 7
ATOM 6864 C CA . GLU A 1 22 ? -8.462 2.477 -7.301 1.00 0.00 22 GLU A CA 7
ATOM 6865 C C . GLU A 1 22 ? -8.307 1.616 -8.541 1.00 0.00 22 GLU A C 7
ATOM 6866 O O . GLU A 1 22 ? -7.851 2.054 -9.598 1.00 0.00 22 GLU A O 7
ATOM 6876 N N . ASN A 1 23 ? -8.741 0.389 -8.374 1.00 0.00 23 ASN A N 7
ATOM 6877 C CA . ASN A 1 23 ? -8.646 -0.567 -9.459 1.00 0.00 23 ASN A CA 7
ATOM 6878 C C . ASN A 1 23 ? -7.181 -0.864 -9.818 1.00 0.00 23 ASN A C 7
ATOM 6879 O O . ASN A 1 23 ? -6.916 -1.615 -10.756 1.00 0.00 23 ASN A O 7
ATOM 6889 N N . ASP A 1 24 ? -6.221 -0.281 -9.070 1.00 0.00 24 ASP A N 7
ATOM 6890 C CA . ASP A 1 24 ? -4.806 -0.523 -9.344 1.00 0.00 24 ASP A CA 7
ATOM 6891 C C . ASP A 1 24 ? -4.438 -1.856 -8.747 1.00 0.00 24 ASP A C 7
ATOM 6892 O O . ASP A 1 24 ? -4.755 -2.160 -7.597 1.00 0.00 24 ASP A O 7
ATOM 6900 N N . LYS A 1 25 ? -3.761 -2.646 -9.555 1.00 0.00 25 LYS A N 7
ATOM 6901 C CA . LYS A 1 25 ? -3.360 -3.959 -9.151 1.00 0.00 25 LYS A CA 7
ATOM 6902 C C . LYS A 1 25 ? -2.086 -3.946 -8.303 1.00 0.00 25 LYS A C 7
ATOM 6903 O O . LYS A 1 25 ? -1.136 -3.221 -8.593 1.00 0.00 25 LYS A O 7
ATOM 6918 N N . ILE A 1 26 ? -2.085 -4.762 -7.248 1.00 0.00 26 ILE A N 7
ATOM 6919 C CA . ILE A 1 26 ? -0.937 -4.900 -6.355 1.00 0.00 26 ILE A CA 7
ATOM 6920 C C . ILE A 1 26 ? -0.563 -6.384 -6.289 1.00 0.00 26 ILE A C 7
ATOM 6921 O O . ILE A 1 26 ? -1.437 -7.245 -6.210 1.00 0.00 26 ILE A O 7
ATOM 6936 N N . ILE A 1 27 ? 0.733 -6.669 -6.318 1.00 0.00 27 ILE A N 7
ATOM 6937 C CA . ILE A 1 27 ? 1.205 -8.050 -6.331 1.00 0.00 27 ILE A CA 7
ATOM 6938 C C . ILE A 1 27 ? 2.455 -8.229 -5.490 1.00 0.00 27 ILE A C 7
ATOM 6939 O O . ILE A 1 27 ? 3.064 -7.264 -5.027 1.00 0.00 27 ILE A O 7
ATOM 6954 N N . ASN A 1 28 ? 2.821 -9.489 -5.304 1.00 0.00 28 ASN A N 7
ATOM 6955 C CA . ASN A 1 28 ? 3.963 -9.849 -4.501 1.00 0.00 28 ASN A CA 7
ATOM 6956 C C . ASN A 1 28 ? 3.773 -9.303 -3.116 1.00 0.00 28 ASN A C 7
ATOM 6957 O O . ASN A 1 28 ? 4.677 -8.731 -2.509 1.00 0.00 28 ASN A O 7
ATOM 6967 N N . ILE A 1 29 ? 2.559 -9.494 -2.634 1.00 0.00 29 ILE A N 7
ATOM 6968 C CA . ILE A 1 29 ? 2.180 -9.013 -1.338 1.00 0.00 29 ILE A CA 7
ATOM 6969 C C . ILE A 1 29 ? 2.830 -9.869 -0.272 1.00 0.00 29 ILE A C 7
ATOM 6970 O O . ILE A 1 29 ? 3.008 -11.066 -0.437 1.00 0.00 29 ILE A O 7
ATOM 6985 N N . GLU A 1 30 ? 3.189 -9.238 0.816 1.00 0.00 30 GLU A N 7
ATOM 6986 C CA . GLU A 1 30 ? 3.762 -9.997 1.914 1.00 0.00 30 GLU A CA 7
ATOM 6987 C C . GLU A 1 30 ? 3.225 -9.522 3.244 1.00 0.00 30 GLU A C 7
ATOM 6988 O O . GLU A 1 30 ? 2.692 -8.434 3.377 1.00 0.00 30 GLU A O 7
ATOM 6998 N N . PHE A 1 31 ? 3.453 -10.357 4.241 1.00 0.00 31 PHE A N 7
ATOM 6999 C CA . PHE A 1 31 ? 2.958 -10.032 5.565 1.00 0.00 31 PHE A CA 7
ATOM 7000 C C . PHE A 1 31 ? 4.039 -9.488 6.474 1.00 0.00 31 PHE A C 7
ATOM 7001 O O . PHE A 1 31 ? 4.285 -10.001 7.566 1.00 0.00 31 PHE A O 7
ATOM 7017 N N . VAL A 1 32 ? 4.679 -8.432 5.995 1.00 0.00 32 VAL A N 7
ATOM 7018 C CA . VAL A 1 32 ? 5.703 -7.738 6.749 1.00 0.00 32 VAL A CA 7
ATOM 7019 C C . VAL A 1 32 ? 5.107 -7.301 8.085 1.00 0.00 32 VAL A C 7
ATOM 7020 O O . VAL A 1 32 ? 5.768 -7.383 9.119 1.00 0.00 32 VAL A O 7
ATOM 7033 N N . ASP A 1 33 ? 3.862 -6.837 8.064 1.00 0.00 33 ASP A N 7
ATOM 7034 C CA . ASP A 1 33 ? 3.159 -6.469 9.287 1.00 0.00 33 ASP A CA 7
ATOM 7035 C C . ASP A 1 33 ? 1.720 -6.977 9.220 1.00 0.00 33 ASP A C 7
ATOM 7036 O O . ASP A 1 33 ? 1.224 -7.303 8.142 1.00 0.00 33 ASP A O 7
ATOM 7044 N N . ASP A 1 34 ? 1.052 -7.046 10.367 1.00 0.00 34 ASP A N 7
ATOM 7045 C CA . ASP A 1 34 ? -0.337 -7.494 10.410 1.00 0.00 34 ASP A CA 7
ATOM 7046 C C . ASP A 1 34 ? -1.232 -6.518 9.646 1.00 0.00 34 ASP A C 7
ATOM 7047 O O . ASP A 1 34 ? -2.045 -6.909 8.809 1.00 0.00 34 ASP A O 7
ATOM 7055 N N . ASP A 1 35 ? -1.053 -5.239 9.959 1.00 0.00 35 ASP A N 7
ATOM 7056 C CA . ASP A 1 35 ? -1.887 -4.171 9.410 1.00 0.00 35 ASP A CA 7
ATOM 7057 C C . ASP A 1 35 ? -1.405 -3.585 8.084 1.00 0.00 35 ASP A C 7
ATOM 7058 O O . ASP A 1 35 ? -2.223 -3.263 7.221 1.00 0.00 35 ASP A O 7
ATOM 7066 N N . TRP A 1 36 ? -0.099 -3.443 7.907 1.00 0.00 36 TRP A N 7
ATOM 7067 C CA . TRP A 1 36 ? 0.419 -2.966 6.628 1.00 0.00 36 TRP A CA 7
ATOM 7068 C C . TRP A 1 36 ? 1.240 -4.052 5.973 1.00 0.00 36 TRP A C 7
ATOM 7069 O O . TRP A 1 36 ? 2.259 -4.465 6.524 1.00 0.00 36 TRP A O 7
ATOM 7089 N N . TRP A 1 37 ? 0.831 -4.534 4.806 1.00 0.00 37 TRP A N 7
ATOM 7090 C CA . TRP A 1 37 ? 1.552 -5.552 4.077 1.00 0.00 37 TRP A CA 7
ATOM 7091 C C . TRP A 1 37 ? 2.439 -4.856 3.075 1.00 0.00 37 TRP A C 7
ATOM 7092 O O . TRP A 1 37 ? 2.307 -3.651 2.864 1.00 0.00 37 TRP A O 7
ATOM 7112 N N . LEU A 1 38 ? 3.339 -5.587 2.452 1.00 0.00 38 LEU A N 7
ATOM 7113 C CA . LEU A 1 38 ? 4.219 -4.996 1.483 1.00 0.00 38 LEU A CA 7
ATOM 7114 C C . LEU A 1 38 ? 3.790 -5.422 0.102 1.00 0.00 38 LEU A C 7
ATOM 7115 O O . LEU A 1 38 ? 3.183 -6.468 -0.065 1.00 0.00 38 LEU A O 7
ATOM 7130 N N . GLY A 1 39 ? 4.099 -4.590 -0.871 1.00 0.00 39 GLY A N 7
ATOM 7131 C CA . GLY A 1 39 ? 3.662 -4.942 -2.201 1.00 0.00 39 GLY A CA 7
ATOM 7132 C C . GLY A 1 39 ? 4.667 -4.847 -3.321 1.00 0.00 39 GLY A C 7
ATOM 7133 O O . GLY A 1 39 ? 5.877 -4.719 -3.135 1.00 0.00 39 GLY A O 7
ATOM 7137 N N . GLU A 1 40 ? 4.070 -4.922 -4.499 1.00 0.00 40 GLU A N 7
ATOM 7138 C CA . GLU A 1 40 ? 4.719 -4.808 -5.793 1.00 0.00 40 GLU A CA 7
ATOM 7139 C C . GLU A 1 40 ? 3.585 -4.552 -6.773 1.00 0.00 40 GLU A C 7
ATOM 7140 O O . GLU A 1 40 ? 2.747 -5.421 -6.948 1.00 0.00 40 GLU A O 7
ATOM 7150 N N . LEU A 1 41 ? 3.547 -3.418 -7.439 1.00 0.00 41 LEU A N 7
ATOM 7151 C CA . LEU A 1 41 ? 2.415 -3.185 -8.327 1.00 0.00 41 LEU A CA 7
ATOM 7152 C C . LEU A 1 41 ? 2.539 -3.949 -9.624 1.00 0.00 41 LEU A C 7
ATOM 7153 O O . LEU A 1 41 ? 3.517 -3.841 -10.336 1.00 0.00 41 LEU A O 7
ATOM 7168 N N . GLU A 1 42 ? 1.563 -4.789 -9.895 1.00 0.00 42 GLU A N 7
ATOM 7169 C CA . GLU A 1 42 ? 1.568 -5.556 -11.119 1.00 0.00 42 GLU A CA 7
ATOM 7170 C C . GLU A 1 42 ? 1.615 -4.608 -12.312 1.00 0.00 42 GLU A C 7
ATOM 7171 O O . GLU A 1 42 ? 2.256 -4.894 -13.324 1.00 0.00 42 GLU A O 7
ATOM 7181 N N . LYS A 1 43 ? 0.927 -3.477 -12.180 1.00 0.00 43 LYS A N 7
ATOM 7182 C CA . LYS A 1 43 ? 0.856 -2.525 -13.272 1.00 0.00 43 LYS A CA 7
ATOM 7183 C C . LYS A 1 43 ? 2.188 -1.797 -13.526 1.00 0.00 43 LYS A C 7
ATOM 7184 O O . LYS A 1 43 ? 2.577 -1.622 -14.682 1.00 0.00 43 LYS A O 7
ATOM 7199 N N . ASP A 1 44 ? 2.892 -1.369 -12.475 1.00 0.00 44 ASP A N 7
ATOM 7200 C CA . ASP A 1 44 ? 4.153 -0.623 -12.667 1.00 0.00 44 ASP A CA 7
ATOM 7201 C C . ASP A 1 44 ? 5.346 -1.217 -11.910 1.00 0.00 44 ASP A C 7
ATOM 7202 O O . ASP A 1 44 ? 6.485 -0.790 -12.097 1.00 0.00 44 ASP A O 7
ATOM 7210 N N . GLY A 1 45 ? 5.078 -2.192 -11.065 1.00 0.00 45 GLY A N 7
ATOM 7211 C CA . GLY A 1 45 ? 6.148 -2.816 -10.300 1.00 0.00 45 GLY A CA 7
ATOM 7212 C C . GLY A 1 45 ? 6.601 -2.016 -9.091 1.00 0.00 45 GLY A C 7
ATOM 7213 O O . GLY A 1 45 ? 7.759 -2.114 -8.685 1.00 0.00 45 GLY A O 7
ATOM 7217 N N . SER A 1 46 ? 5.708 -1.223 -8.509 1.00 0.00 46 SER A N 7
ATOM 7218 C CA . SER A 1 46 ? 6.067 -0.427 -7.338 1.00 0.00 46 SER A CA 7
ATOM 7219 C C . SER A 1 46 ? 5.859 -1.231 -6.064 1.00 0.00 46 SER A C 7
ATOM 7220 O O . SER A 1 46 ? 4.846 -1.907 -5.908 1.00 0.00 46 SER A O 7
ATOM 7227 N N . LYS A 1 47 ? 6.803 -1.113 -5.133 1.00 0.00 47 LYS A N 7
ATOM 7228 C CA . LYS A 1 47 ? 6.723 -1.841 -3.872 1.00 0.00 47 LYS A CA 7
ATOM 7229 C C . LYS A 1 47 ? 6.692 -0.889 -2.690 1.00 0.00 47 LYS A C 7
ATOM 7230 O O . LYS A 1 47 ? 7.317 0.170 -2.714 1.00 0.00 47 LYS A O 7
ATOM 7245 N N . GLY A 1 48 ? 5.959 -1.272 -1.655 1.00 0.00 48 GLY A N 7
ATOM 7246 C CA . GLY A 1 48 ? 5.874 -0.457 -0.461 1.00 0.00 48 GLY A CA 7
ATOM 7247 C C . GLY A 1 48 ? 4.808 -0.940 0.498 1.00 0.00 48 GLY A C 7
ATOM 7248 O O . GLY A 1 48 ? 3.883 -1.649 0.101 1.00 0.00 48 GLY A O 7
ATOM 7252 N N . LEU A 1 49 ? 4.931 -0.563 1.764 1.00 0.00 49 LEU A N 7
ATOM 7253 C CA . LEU A 1 49 ? 3.958 -0.979 2.758 1.00 0.00 49 LEU A CA 7
ATOM 7254 C C . LEU A 1 49 ? 2.673 -0.195 2.533 1.00 0.00 49 LEU A C 7
ATOM 7255 O O . LEU A 1 49 ? 2.719 0.988 2.214 1.00 0.00 49 LEU A O 7
ATOM 7270 N N . PHE A 1 50 ? 1.525 -0.834 2.701 1.00 0.00 50 PHE A N 7
ATOM 7271 C CA . PHE A 1 50 ? 0.236 -0.202 2.457 1.00 0.00 50 PHE A CA 7
ATOM 7272 C C . PHE A 1 50 ? -0.752 -0.612 3.519 1.00 0.00 50 PHE A C 7
ATOM 7273 O O . PHE A 1 50 ? -0.601 -1.676 4.115 1.00 0.00 50 PHE A O 7
ATOM 7289 N N . PRO A 1 51 ? -1.790 0.196 3.790 1.00 0.00 51 PRO A N 7
ATOM 7290 C CA . PRO A 1 51 ? -2.726 -0.200 4.808 1.00 0.00 51 PRO A CA 7
ATOM 7291 C C . PRO A 1 51 ? -3.741 -1.111 4.167 1.00 0.00 51 PRO A C 7
ATOM 7292 O O . PRO A 1 51 ? -4.625 -0.697 3.438 1.00 0.00 51 PRO A O 7
ATOM 7300 N N . SER A 1 52 ? -3.482 -2.371 4.413 1.00 0.00 52 SER A N 7
ATOM 7301 C CA . SER A 1 52 ? -4.298 -3.450 3.856 1.00 0.00 52 SER A CA 7
ATOM 7302 C C . SER A 1 52 ? -5.805 -3.118 3.708 1.00 0.00 52 SER A C 7
ATOM 7303 O O . SER A 1 52 ? -6.494 -3.712 2.878 1.00 0.00 52 SER A O 7
ATOM 7310 N N . ASN A 1 53 ? -6.307 -2.164 4.517 1.00 0.00 53 ASN A N 7
ATOM 7311 C CA . ASN A 1 53 ? -7.715 -1.772 4.460 1.00 0.00 53 ASN A CA 7
ATOM 7312 C C . ASN A 1 53 ? -8.010 -0.844 3.271 1.00 0.00 53 ASN A C 7
ATOM 7313 O O . ASN A 1 53 ? -9.167 -0.631 2.907 1.00 0.00 53 ASN A O 7
ATOM 7323 N N . TYR A 1 54 ? -6.946 -0.298 2.675 1.00 0.00 54 TYR A N 7
ATOM 7324 C CA . TYR A 1 54 ? -7.064 0.569 1.505 1.00 0.00 54 TYR A CA 7
ATOM 7325 C C . TYR A 1 54 ? -7.095 -0.283 0.228 1.00 0.00 54 TYR A C 7
ATOM 7326 O O . TYR A 1 54 ? -7.271 0.235 -0.874 1.00 0.00 54 TYR A O 7
ATOM 7343 N N . VAL A 1 55 ? -6.922 -1.604 0.398 1.00 0.00 55 VAL A N 7
ATOM 7344 C CA . VAL A 1 55 ? -6.873 -2.531 -0.722 1.00 0.00 55 VAL A CA 7
ATOM 7345 C C . VAL A 1 55 ? -7.554 -3.860 -0.403 1.00 0.00 55 VAL A C 7
ATOM 7346 O O . VAL A 1 55 ? -7.650 -4.258 0.757 1.00 0.00 55 VAL A O 7
ATOM 7359 N N . SER A 1 56 ? -8.022 -4.533 -1.437 1.00 0.00 56 SER A N 7
ATOM 7360 C CA . SER A 1 56 ? -8.643 -5.837 -1.290 1.00 0.00 56 SER A CA 7
ATOM 7361 C C . SER A 1 56 ? -7.698 -6.915 -1.823 1.00 0.00 56 SER A C 7
ATOM 7362 O O . SER A 1 56 ? -7.191 -6.802 -2.938 1.00 0.00 56 SER A O 7
ATOM 7369 N N . LEU A 1 57 ? -7.490 -7.973 -1.038 1.00 0.00 57 LEU A N 7
ATOM 7370 C CA . LEU A 1 57 ? -6.581 -9.033 -1.469 1.00 0.00 57 LEU A CA 7
ATOM 7371 C C . LEU A 1 57 ? -7.229 -9.913 -2.519 1.00 0.00 57 LEU A C 7
ATOM 7372 O O . LEU A 1 57 ? -8.345 -10.404 -2.347 1.00 0.00 57 LEU A O 7
ATOM 7387 N N . GLY A 1 58 ? -6.506 -10.098 -3.607 1.00 0.00 58 GLY A N 7
ATOM 7388 C CA . GLY A 1 58 ? -6.995 -10.910 -4.695 1.00 0.00 58 GLY A CA 7
ATOM 7389 C C . GLY A 1 58 ? -6.803 -12.395 -4.434 1.00 0.00 58 GLY A C 7
ATOM 7390 O O . GLY A 1 58 ? -7.176 -13.225 -5.264 1.00 0.00 58 GLY A O 7
ATOM 7394 N N . ASN A 1 59 ? -6.231 -12.731 -3.274 1.00 0.00 59 ASN A N 7
ATOM 7395 C CA . ASN A 1 59 ? -5.969 -14.121 -2.914 1.00 0.00 59 ASN A CA 7
ATOM 7396 C C . ASN A 1 59 ? -5.215 -14.202 -1.590 1.00 0.00 59 ASN A C 7
ATOM 7397 O O . ASN A 1 59 ? -5.610 -14.944 -0.694 1.00 0.00 59 ASN A O 7
ATOM 7407 N N . ALA B 2 1 ? -6.417 16.071 1.776 1.00 0.00 7 ALA B N 7
ATOM 7408 C CA . ALA B 2 1 ? -7.844 15.704 1.964 1.00 0.00 7 ALA B CA 7
ATOM 7409 C C . ALA B 2 1 ? -8.032 14.184 1.803 1.00 0.00 7 ALA B C 7
ATOM 7410 O O . ALA B 2 1 ? -7.196 13.426 2.284 1.00 0.00 7 ALA B O 7
ATOM 7419 N N . LYS B 2 2 ? -9.139 13.780 1.125 1.00 0.00 6 LYS B N 7
ATOM 7420 C CA . LYS B 2 2 ? -9.529 12.356 0.945 1.00 0.00 6 LYS B CA 7
ATOM 7421 C C . LYS B 2 2 ? -10.940 12.154 1.494 1.00 0.00 6 LYS B C 7
ATOM 7422 O O . LYS B 2 2 ? -11.092 12.019 2.710 1.00 0.00 6 LYS B O 7
ATOM 7437 N N . LYS B 2 3 ? -11.979 12.140 0.672 1.00 0.00 5 LYS B N 7
ATOM 7438 C CA . LYS B 2 3 ? -13.319 11.979 1.230 1.00 0.00 5 LYS B CA 7
ATOM 7439 C C . LYS B 2 3 ? -13.720 10.504 1.221 1.00 0.00 5 LYS B C 7
ATOM 7440 O O . LYS B 2 3 ? -13.378 9.771 2.146 1.00 0.00 5 LYS B O 7
ATOM 7455 N N . THR B 2 4 ? -14.460 10.076 0.203 1.00 0.00 4 THR B N 7
ATOM 7456 C CA . THR B 2 4 ? -14.950 8.693 0.112 1.00 0.00 4 THR B CA 7
ATOM 7457 C C . THR B 2 4 ? -13.892 7.588 0.061 1.00 0.00 4 THR B C 7
ATOM 7458 O O . THR B 2 4 ? -13.933 6.732 -0.822 1.00 0.00 4 THR B O 7
ATOM 7469 N N . LYS B 2 5 ? -12.946 7.595 0.999 1.00 0.00 3 LYS B N 7
ATOM 7470 C CA . LYS B 2 5 ? -11.972 6.523 1.100 1.00 0.00 3 LYS B CA 7
ATOM 7471 C C . LYS B 2 5 ? -11.531 6.377 2.555 1.00 0.00 3 LYS B C 7
ATOM 7472 O O . LYS B 2 5 ? -11.620 7.330 3.329 1.00 0.00 3 LYS B O 7
ATOM 7487 N N . PRO B 2 6 ? -11.068 5.188 2.958 1.00 0.00 2 PRO B N 7
ATOM 7488 C CA . PRO B 2 6 ? -10.611 4.949 4.330 1.00 0.00 2 PRO B CA 7
ATOM 7489 C C . PRO B 2 6 ? -9.390 5.797 4.658 1.00 0.00 2 PRO B C 7
ATOM 7490 O O . PRO B 2 6 ? -8.726 6.288 3.759 1.00 0.00 2 PRO B O 7
ATOM 7498 N N . THR B 2 7 ? -9.117 6.002 5.937 1.00 0.00 1 THR B N 7
ATOM 7499 C CA . THR B 2 7 ? -7.944 6.770 6.340 1.00 0.00 1 THR B CA 7
ATOM 7500 C C . THR B 2 7 ? -6.811 5.815 6.686 1.00 0.00 1 THR B C 7
ATOM 7501 O O . THR B 2 7 ? -6.966 4.976 7.572 1.00 0.00 1 THR B O 7
ATOM 7512 N N . PRO B 2 8 ? -5.648 5.917 6.011 1.00 0.00 0 PRO B N 7
ATOM 7513 C CA . PRO B 2 8 ? -4.531 5.008 6.273 1.00 0.00 0 PRO B CA 7
ATOM 7514 C C . PRO B 2 8 ? -4.280 4.861 7.767 1.00 0.00 0 PRO B C 7
ATOM 7515 O O . PRO B 2 8 ? -3.656 5.720 8.390 1.00 0.00 0 PRO B O 7
ATOM 7523 N N . PRO B 2 9 ? -4.771 3.758 8.363 1.00 0.00 -1 PRO B N 7
ATOM 7524 C CA . PRO B 2 9 ? -4.638 3.512 9.798 1.00 0.00 -1 PRO B CA 7
ATOM 7525 C C . PRO B 2 9 ? -3.201 3.584 10.277 1.00 0.00 -1 PRO B C 7
ATOM 7526 O O . PRO B 2 9 ? -2.270 3.674 9.477 1.00 0.00 -1 PRO B O 7
ATOM 7534 N N . PRO B 2 10 ? -3.006 3.549 11.607 1.00 0.00 -2 PRO B N 7
ATOM 7535 C CA . PRO B 2 10 ? -1.682 3.576 12.222 1.00 0.00 -2 PRO B CA 7
ATOM 7536 C C . PRO B 2 10 ? -0.672 2.767 11.420 1.00 0.00 -2 PRO B C 7
ATOM 7537 O O . PRO B 2 10 ? -1.052 1.916 10.617 1.00 0.00 -2 PRO B O 7
ATOM 7545 N N . LYS B 2 11 ? 0.604 3.015 11.639 1.00 0.00 -3 LYS B N 7
ATOM 7546 C CA . LYS B 2 11 ? 1.662 2.309 10.936 1.00 0.00 -3 LYS B CA 7
ATOM 7547 C C . LYS B 2 11 ? 2.684 1.820 11.936 1.00 0.00 -3 LYS B C 7
ATOM 7548 O O . LYS B 2 11 ? 3.213 2.612 12.716 1.00 0.00 -3 LYS B O 7
ATOM 7563 N N . PRO B 2 12 ? 2.995 0.517 11.948 1.00 0.00 -4 PRO B N 7
ATOM 7564 C CA . PRO B 2 12 ? 3.963 0.007 12.900 1.00 0.00 -4 PRO B CA 7
ATOM 7565 C C . PRO B 2 12 ? 5.273 0.771 12.715 1.00 0.00 -4 PRO B C 7
ATOM 7566 O O . PRO B 2 12 ? 5.892 0.744 11.651 1.00 0.00 -4 PRO B O 7
ATOM 7574 N N . SER B 2 13 ? 5.674 1.451 13.784 1.00 0.00 -5 SER B N 7
ATOM 7575 C CA . SER B 2 13 ? 6.822 2.358 13.778 1.00 0.00 -5 SER B CA 7
ATOM 7576 C C . SER B 2 13 ? 8.156 1.788 13.289 1.00 0.00 -5 SER B C 7
ATOM 7577 O O . SER B 2 13 ? 9.123 2.529 13.106 1.00 0.00 -5 SER B O 7
ATOM 7584 N N . HIS B 2 14 ? 8.205 0.478 13.079 1.00 0.00 -6 HIS B N 7
ATOM 7585 C CA . HIS B 2 14 ? 9.408 -0.171 12.570 1.00 0.00 -6 HIS B CA 7
ATOM 7586 C C . HIS B 2 14 ? 9.409 -0.193 11.033 1.00 0.00 -6 HIS B C 7
ATOM 7587 O O . HIS B 2 14 ? 10.370 -0.650 10.415 1.00 0.00 -6 HIS B O 7
ATOM 7601 N N . LEU B 2 15 ? 8.324 0.303 10.424 1.00 0.00 -7 LEU B N 7
ATOM 7602 C CA . LEU B 2 15 ? 8.246 0.302 8.962 1.00 0.00 -7 LEU B CA 7
ATOM 7603 C C . LEU B 2 15 ? 8.242 1.696 8.352 1.00 0.00 -7 LEU B C 7
ATOM 7604 O O . LEU B 2 15 ? 7.462 1.985 7.445 1.00 0.00 -7 LEU B O 7
ATOM 7619 N N . LYS B 2 16 ? 9.117 2.558 8.853 1.00 0.00 -8 LYS B N 7
ATOM 7620 C CA . LYS B 2 16 ? 9.277 3.900 8.314 1.00 0.00 -8 LYS B CA 7
ATOM 7621 C C . LYS B 2 16 ? 10.637 3.983 7.630 1.00 0.00 -8 LYS B C 7
ATOM 7622 O O . LYS B 2 16 ? 11.530 3.191 7.934 1.00 0.00 -8 LYS B O 7
ATOM 7637 N N . PRO B 2 17 ? 10.831 4.928 6.702 1.00 0.00 -9 PRO B N 7
ATOM 7638 C CA . PRO B 2 17 ? 12.099 5.032 5.979 1.00 0.00 -9 PRO B CA 7
ATOM 7639 C C . PRO B 2 17 ? 13.162 5.742 6.806 1.00 0.00 -9 PRO B C 7
ATOM 7640 O O . PRO B 2 17 ? 12.979 6.895 7.196 1.00 0.00 -9 PRO B O 7
ATOM 7648 N N . LYS B 2 18 ? 14.269 5.065 7.076 1.00 0.00 -10 LYS B N 7
ATOM 7649 C CA . LYS B 2 18 ? 15.352 5.643 7.858 1.00 0.00 -10 LYS B CA 7
ATOM 7650 C C . LYS B 2 18 ? 14.885 5.978 9.272 1.00 0.00 -10 LYS B C 7
ATOM 7651 O O . LYS B 2 18 ? 15.535 5.605 10.246 1.00 0.00 -10 LYS B O 7
ATOM 7666 N N . ALA A 1 1 ? 4.243 -14.027 -4.501 1.00 0.00 1 ALA A N 8
ATOM 7667 C CA . ALA A 1 1 ? 3.432 -13.733 -3.292 1.00 0.00 1 ALA A CA 8
ATOM 7668 C C . ALA A 1 1 ? 2.018 -13.290 -3.675 1.00 0.00 1 ALA A C 8
ATOM 7669 O O . ALA A 1 1 ? 1.754 -12.961 -4.832 1.00 0.00 1 ALA A O 8
ATOM 7678 N N . PRO A 1 2 ? 1.091 -13.277 -2.699 1.00 0.00 2 PRO A N 8
ATOM 7679 C CA . PRO A 1 2 ? -0.308 -12.870 -2.920 1.00 0.00 2 PRO A CA 8
ATOM 7680 C C . PRO A 1 2 ? -0.414 -11.519 -3.618 1.00 0.00 2 PRO A C 8
ATOM 7681 O O . PRO A 1 2 ? 0.557 -10.777 -3.713 1.00 0.00 2 PRO A O 8
ATOM 7689 N N . TRP A 1 3 ? -1.597 -11.220 -4.118 1.00 0.00 3 TRP A N 8
ATOM 7690 C CA . TRP A 1 3 ? -1.835 -9.984 -4.855 1.00 0.00 3 TRP A CA 8
ATOM 7691 C C . TRP A 1 3 ? -3.112 -9.310 -4.377 1.00 0.00 3 TRP A C 8
ATOM 7692 O O . TRP A 1 3 ? -4.008 -9.953 -3.832 1.00 0.00 3 TRP A O 8
ATOM 7712 N N . ALA A 1 4 ? -3.175 -7.994 -4.595 1.00 0.00 4 ALA A N 8
ATOM 7713 C CA . ALA A 1 4 ? -4.333 -7.234 -4.163 1.00 0.00 4 ALA A CA 8
ATOM 7714 C C . ALA A 1 4 ? -4.700 -6.109 -5.115 1.00 0.00 4 ALA A C 8
ATOM 7715 O O . ALA A 1 4 ? -3.897 -5.683 -5.932 1.00 0.00 4 ALA A O 8
ATOM 7722 N N . THR A 1 5 ? -5.923 -5.645 -5.002 1.00 0.00 5 THR A N 8
ATOM 7723 C CA . THR A 1 5 ? -6.408 -4.549 -5.821 1.00 0.00 5 THR A CA 8
ATOM 7724 C C . THR A 1 5 ? -6.728 -3.351 -4.960 1.00 0.00 5 THR A C 8
ATOM 7725 O O . THR A 1 5 ? -7.056 -3.489 -3.781 1.00 0.00 5 THR A O 8
ATOM 7736 N N . ALA A 1 6 ? -6.632 -2.169 -5.550 1.00 0.00 6 ALA A N 8
ATOM 7737 C CA . ALA A 1 6 ? -6.928 -0.936 -4.839 1.00 0.00 6 ALA A CA 8
ATOM 7738 C C . ALA A 1 6 ? -8.408 -0.610 -4.944 1.00 0.00 6 ALA A C 8
ATOM 7739 O O . ALA A 1 6 ? -9.016 -0.741 -6.007 1.00 0.00 6 ALA A O 8
ATOM 7746 N N . GLU A 1 7 ? -8.980 -0.185 -3.828 1.00 0.00 7 GLU A N 8
ATOM 7747 C CA . GLU A 1 7 ? -10.388 0.176 -3.775 1.00 0.00 7 GLU A CA 8
ATOM 7748 C C . GLU A 1 7 ? -10.572 1.681 -3.571 1.00 0.00 7 GLU A C 8
ATOM 7749 O O . GLU A 1 7 ? -11.685 2.201 -3.666 1.00 0.00 7 GLU A O 8
ATOM 7759 N N . TYR A 1 8 ? -9.467 2.374 -3.291 1.00 0.00 8 TYR A N 8
ATOM 7760 C CA . TYR A 1 8 ? -9.462 3.812 -3.064 1.00 0.00 8 TYR A CA 8
ATOM 7761 C C . TYR A 1 8 ? -8.150 4.416 -3.523 1.00 0.00 8 TYR A C 8
ATOM 7762 O O . TYR A 1 8 ? -7.106 3.773 -3.414 1.00 0.00 8 TYR A O 8
ATOM 7779 N N . ASP A 1 9 ? -8.176 5.640 -4.037 1.00 0.00 9 ASP A N 8
ATOM 7780 C CA . ASP A 1 9 ? -6.972 6.329 -4.491 1.00 0.00 9 ASP A CA 8
ATOM 7781 C C . ASP A 1 9 ? -6.066 6.575 -3.290 1.00 0.00 9 ASP A C 8
ATOM 7782 O O . ASP A 1 9 ? -6.142 7.622 -2.649 1.00 0.00 9 ASP A O 8
ATOM 7790 N N . TYR A 1 10 ? -5.208 5.602 -2.989 1.00 0.00 10 TYR A N 8
ATOM 7791 C CA . TYR A 1 10 ? -4.334 5.698 -1.820 1.00 0.00 10 TYR A CA 8
ATOM 7792 C C . TYR A 1 10 ? -3.115 6.572 -2.072 1.00 0.00 10 TYR A C 8
ATOM 7793 O O . TYR A 1 10 ? -2.405 6.398 -3.062 1.00 0.00 10 TYR A O 8
ATOM 7810 N N . ASP A 1 11 ? -2.877 7.520 -1.165 1.00 0.00 11 ASP A N 8
ATOM 7811 C CA . ASP A 1 11 ? -1.725 8.396 -1.310 1.00 0.00 11 ASP A CA 8
ATOM 7812 C C . ASP A 1 11 ? -0.736 8.303 -0.118 1.00 0.00 11 ASP A C 8
ATOM 7813 O O . ASP A 1 11 ? -0.552 9.276 0.613 1.00 0.00 11 ASP A O 8
ATOM 7821 N N . ALA A 1 12 ? -0.133 7.113 0.075 1.00 0.00 12 ALA A N 8
ATOM 7822 C CA . ALA A 1 12 ? 0.892 6.844 1.120 1.00 0.00 12 ALA A CA 8
ATOM 7823 C C . ALA A 1 12 ? 1.050 7.966 2.159 1.00 0.00 12 ALA A C 8
ATOM 7824 O O . ALA A 1 12 ? 1.767 8.938 1.927 1.00 0.00 12 ALA A O 8
ATOM 7831 N N . ALA A 1 13 ? 0.384 7.821 3.291 1.00 0.00 13 ALA A N 8
ATOM 7832 C CA . ALA A 1 13 ? 0.443 8.799 4.384 1.00 0.00 13 ALA A CA 8
ATOM 7833 C C . ALA A 1 13 ? 1.817 8.930 5.105 1.00 0.00 13 ALA A C 8
ATOM 7834 O O . ALA A 1 13 ? 2.097 9.993 5.659 1.00 0.00 13 ALA A O 8
ATOM 7841 N N . GLU A 1 14 ? 2.670 7.903 5.120 1.00 0.00 14 GLU A N 8
ATOM 7842 C CA . GLU A 1 14 ? 3.941 7.994 5.895 1.00 0.00 14 GLU A CA 8
ATOM 7843 C C . GLU A 1 14 ? 5.276 8.044 5.125 1.00 0.00 14 GLU A C 8
ATOM 7844 O O . GLU A 1 14 ? 6.326 8.092 5.765 1.00 0.00 14 GLU A O 8
ATOM 7854 N N . ASP A 1 15 ? 5.255 8.012 3.802 1.00 0.00 15 ASP A N 8
ATOM 7855 C CA . ASP A 1 15 ? 6.482 8.077 2.973 1.00 0.00 15 ASP A CA 8
ATOM 7856 C C . ASP A 1 15 ? 6.840 6.659 2.575 1.00 0.00 15 ASP A C 8
ATOM 7857 O O . ASP A 1 15 ? 6.755 6.333 1.388 1.00 0.00 15 ASP A O 8
ATOM 7865 N N . ASN A 1 16 ? 7.244 5.789 3.525 1.00 0.00 16 ASN A N 8
ATOM 7866 C CA . ASN A 1 16 ? 7.533 4.442 3.050 1.00 0.00 16 ASN A CA 8
ATOM 7867 C C . ASN A 1 16 ? 6.271 3.609 3.181 1.00 0.00 16 ASN A C 8
ATOM 7868 O O . ASN A 1 16 ? 6.234 2.582 3.861 1.00 0.00 16 ASN A O 8
ATOM 7878 N N . GLU A 1 17 ? 5.242 4.050 2.509 1.00 0.00 17 GLU A N 8
ATOM 7879 C CA . GLU A 1 17 ? 4.057 3.307 2.273 1.00 0.00 17 GLU A CA 8
ATOM 7880 C C . GLU A 1 17 ? 3.992 3.098 0.774 1.00 0.00 17 GLU A C 8
ATOM 7881 O O . GLU A 1 17 ? 4.785 3.697 0.046 1.00 0.00 17 GLU A O 8
ATOM 7891 N N . LEU A 1 18 ? 3.095 2.288 0.280 1.00 0.00 18 LEU A N 8
ATOM 7892 C CA . LEU A 1 18 ? 2.945 2.170 -1.156 1.00 0.00 18 LEU A CA 8
ATOM 7893 C C . LEU A 1 18 ? 1.874 3.181 -1.502 1.00 0.00 18 LEU A C 8
ATOM 7894 O O . LEU A 1 18 ? 1.268 3.786 -0.618 1.00 0.00 18 LEU A O 8
ATOM 7909 N N . THR A 1 19 ? 1.636 3.364 -2.786 1.00 0.00 19 THR A N 8
ATOM 7910 C CA . THR A 1 19 ? 0.712 4.387 -3.213 1.00 0.00 19 THR A CA 8
ATOM 7911 C C . THR A 1 19 ? 0.075 3.986 -4.514 1.00 0.00 19 THR A C 8
ATOM 7912 O O . THR A 1 19 ? 0.770 3.628 -5.465 1.00 0.00 19 THR A O 8
ATOM 7923 N N . PHE A 1 20 ? -1.233 4.041 -4.576 1.00 0.00 20 PHE A N 8
ATOM 7924 C CA . PHE A 1 20 ? -1.916 3.623 -5.777 1.00 0.00 20 PHE A CA 8
ATOM 7925 C C . PHE A 1 20 ? -3.234 4.347 -5.959 1.00 0.00 20 PHE A C 8
ATOM 7926 O O . PHE A 1 20 ? -3.677 5.115 -5.105 1.00 0.00 20 PHE A O 8
ATOM 7942 N N . VAL A 1 21 ? -3.842 4.083 -7.095 1.00 0.00 21 VAL A N 8
ATOM 7943 C CA . VAL A 1 21 ? -5.128 4.656 -7.429 1.00 0.00 21 VAL A CA 8
ATOM 7944 C C . VAL A 1 21 ? -6.107 3.544 -7.671 1.00 0.00 21 VAL A C 8
ATOM 7945 O O . VAL A 1 21 ? -5.781 2.606 -8.387 1.00 0.00 21 VAL A O 8
ATOM 7958 N N . GLU A 1 22 ? -7.293 3.638 -7.064 1.00 0.00 22 GLU A N 8
ATOM 7959 C CA . GLU A 1 22 ? -8.342 2.626 -7.172 1.00 0.00 22 GLU A CA 8
ATOM 7960 C C . GLU A 1 22 ? -8.222 1.736 -8.409 1.00 0.00 22 GLU A C 8
ATOM 7961 O O . GLU A 1 22 ? -7.811 2.168 -9.486 1.00 0.00 22 GLU A O 8
ATOM 7971 N N . ASN A 1 23 ? -8.663 0.500 -8.240 1.00 0.00 23 ASN A N 8
ATOM 7972 C CA . ASN A 1 23 ? -8.583 -0.475 -9.329 1.00 0.00 23 ASN A CA 8
ATOM 7973 C C . ASN A 1 23 ? -7.117 -0.783 -9.682 1.00 0.00 23 ASN A C 8
ATOM 7974 O O . ASN A 1 23 ? -6.850 -1.469 -10.669 1.00 0.00 23 ASN A O 8
ATOM 7984 N N . ASP A 1 24 ? -6.164 -0.279 -8.876 1.00 0.00 24 ASP A N 8
ATOM 7985 C CA . ASP A 1 24 ? -4.744 -0.547 -9.115 1.00 0.00 24 ASP A CA 8
ATOM 7986 C C . ASP A 1 24 ? -4.451 -1.955 -8.654 1.00 0.00 24 ASP A C 8
ATOM 7987 O O . ASP A 1 24 ? -4.920 -2.402 -7.608 1.00 0.00 24 ASP A O 8
ATOM 7995 N N . LYS A 1 25 ? -3.665 -2.643 -9.458 1.00 0.00 25 LYS A N 8
ATOM 7996 C CA . LYS A 1 25 ? -3.289 -3.977 -9.138 1.00 0.00 25 LYS A CA 8
ATOM 7997 C C . LYS A 1 25 ? -2.032 -4.000 -8.274 1.00 0.00 25 LYS A C 8
ATOM 7998 O O . LYS A 1 25 ? -1.104 -3.225 -8.490 1.00 0.00 25 LYS A O 8
ATOM 8013 N N . ILE A 1 26 ? -2.013 -4.906 -7.303 1.00 0.00 26 ILE A N 8
ATOM 8014 C CA . ILE A 1 26 ? -0.873 -5.071 -6.409 1.00 0.00 26 ILE A CA 8
ATOM 8015 C C . ILE A 1 26 ? -0.490 -6.549 -6.364 1.00 0.00 26 ILE A C 8
ATOM 8016 O O . ILE A 1 26 ? -1.356 -7.417 -6.302 1.00 0.00 26 ILE A O 8
ATOM 8031 N N . ILE A 1 27 ? 0.804 -6.820 -6.383 1.00 0.00 27 ILE A N 8
ATOM 8032 C CA . ILE A 1 27 ? 1.288 -8.196 -6.398 1.00 0.00 27 ILE A CA 8
ATOM 8033 C C . ILE A 1 27 ? 2.525 -8.366 -5.534 1.00 0.00 27 ILE A C 8
ATOM 8034 O O . ILE A 1 27 ? 3.071 -7.403 -4.999 1.00 0.00 27 ILE A O 8
ATOM 8049 N N . ASN A 1 28 ? 2.925 -9.620 -5.381 1.00 0.00 28 ASN A N 8
ATOM 8050 C CA . ASN A 1 28 ? 4.057 -9.980 -4.553 1.00 0.00 28 ASN A CA 8
ATOM 8051 C C . ASN A 1 28 ? 3.814 -9.475 -3.157 1.00 0.00 28 ASN A C 8
ATOM 8052 O O . ASN A 1 28 ? 4.691 -8.902 -2.511 1.00 0.00 28 ASN A O 8
ATOM 8062 N N . ILE A 1 29 ? 2.590 -9.702 -2.707 1.00 0.00 29 ILE A N 8
ATOM 8063 C CA . ILE A 1 29 ? 2.176 -9.265 -1.405 1.00 0.00 29 ILE A CA 8
ATOM 8064 C C . ILE A 1 29 ? 2.829 -10.132 -0.347 1.00 0.00 29 ILE A C 8
ATOM 8065 O O . ILE A 1 29 ? 2.922 -11.347 -0.473 1.00 0.00 29 ILE A O 8
ATOM 8080 N N . GLU A 1 30 ? 3.237 -9.490 0.711 1.00 0.00 30 GLU A N 8
ATOM 8081 C CA . GLU A 1 30 ? 3.833 -10.213 1.812 1.00 0.00 30 GLU A CA 8
ATOM 8082 C C . GLU A 1 30 ? 3.292 -9.684 3.110 1.00 0.00 30 GLU A C 8
ATOM 8083 O O . GLU A 1 30 ? 2.753 -8.596 3.151 1.00 0.00 30 GLU A O 8
ATOM 8093 N N . PHE A 1 31 ? 3.513 -10.422 4.182 1.00 0.00 31 PHE A N 8
ATOM 8094 C CA . PHE A 1 31 ? 2.980 -9.979 5.461 1.00 0.00 31 PHE A CA 8
ATOM 8095 C C . PHE A 1 31 ? 4.068 -9.540 6.415 1.00 0.00 31 PHE A C 8
ATOM 8096 O O . PHE A 1 31 ? 4.198 -10.051 7.527 1.00 0.00 31 PHE A O 8
ATOM 8112 N N . VAL A 1 32 ? 4.847 -8.575 5.951 1.00 0.00 32 VAL A N 8
ATOM 8113 C CA . VAL A 1 32 ? 5.909 -7.984 6.742 1.00 0.00 32 VAL A CA 8
ATOM 8114 C C . VAL A 1 32 ? 5.321 -7.514 8.072 1.00 0.00 32 VAL A C 8
ATOM 8115 O O . VAL A 1 32 ? 5.986 -7.563 9.106 1.00 0.00 32 VAL A O 8
ATOM 8128 N N . ASP A 1 33 ? 4.070 -7.060 8.040 1.00 0.00 33 ASP A N 8
ATOM 8129 C CA . ASP A 1 33 ? 3.363 -6.645 9.246 1.00 0.00 33 ASP A CA 8
ATOM 8130 C C . ASP A 1 33 ? 1.931 -7.190 9.210 1.00 0.00 33 ASP A C 8
ATOM 8131 O O . ASP A 1 33 ? 1.467 -7.645 8.167 1.00 0.00 33 ASP A O 8
ATOM 8139 N N . ASP A 1 34 ? 1.235 -7.158 10.349 1.00 0.00 34 ASP A N 8
ATOM 8140 C CA . ASP A 1 34 ? -0.155 -7.620 10.404 1.00 0.00 34 ASP A CA 8
ATOM 8141 C C . ASP A 1 34 ? -1.064 -6.643 9.656 1.00 0.00 34 ASP A C 8
ATOM 8142 O O . ASP A 1 34 ? -1.864 -7.030 8.806 1.00 0.00 34 ASP A O 8
ATOM 8150 N N . ASP A 1 35 ? -0.913 -5.366 10.000 1.00 0.00 35 ASP A N 8
ATOM 8151 C CA . ASP A 1 35 ? -1.771 -4.303 9.471 1.00 0.00 35 ASP A CA 8
ATOM 8152 C C . ASP A 1 35 ? -1.303 -3.687 8.159 1.00 0.00 35 ASP A C 8
ATOM 8153 O O . ASP A 1 35 ? -2.123 -3.368 7.298 1.00 0.00 35 ASP A O 8
ATOM 8161 N N . TRP A 1 36 ? -0.001 -3.518 7.995 1.00 0.00 36 TRP A N 8
ATOM 8162 C CA . TRP A 1 36 ? 0.520 -3.022 6.727 1.00 0.00 36 TRP A CA 8
ATOM 8163 C C . TRP A 1 36 ? 1.339 -4.116 6.078 1.00 0.00 36 TRP A C 8
ATOM 8164 O O . TRP A 1 36 ? 2.400 -4.469 6.594 1.00 0.00 36 TRP A O 8
ATOM 8184 N N . TRP A 1 37 ? 0.886 -4.673 4.956 1.00 0.00 37 TRP A N 8
ATOM 8185 C CA . TRP A 1 37 ? 1.599 -5.718 4.253 1.00 0.00 37 TRP A CA 8
ATOM 8186 C C . TRP A 1 37 ? 2.426 -5.055 3.177 1.00 0.00 37 TRP A C 8
ATOM 8187 O O . TRP A 1 37 ? 2.254 -3.864 2.917 1.00 0.00 37 TRP A O 8
ATOM 8207 N N . LEU A 1 38 ? 3.322 -5.794 2.537 1.00 0.00 38 LEU A N 8
ATOM 8208 C CA . LEU A 1 38 ? 4.157 -5.208 1.521 1.00 0.00 38 LEU A CA 8
ATOM 8209 C C . LEU A 1 38 ? 3.731 -5.664 0.143 1.00 0.00 38 LEU A C 8
ATOM 8210 O O . LEU A 1 38 ? 3.150 -6.728 -0.021 1.00 0.00 38 LEU A O 8
ATOM 8225 N N . GLY A 1 39 ? 4.025 -4.827 -0.831 1.00 0.00 39 GLY A N 8
ATOM 8226 C CA . GLY A 1 39 ? 3.616 -5.194 -2.166 1.00 0.00 39 GLY A CA 8
ATOM 8227 C C . GLY A 1 39 ? 4.637 -5.041 -3.272 1.00 0.00 39 GLY A C 8
ATOM 8228 O O . GLY A 1 39 ? 5.843 -4.912 -3.064 1.00 0.00 39 GLY A O 8
ATOM 8232 N N . GLU A 1 40 ? 4.060 -5.064 -4.463 1.00 0.00 40 GLU A N 8
ATOM 8233 C CA . GLU A 1 40 ? 4.730 -4.884 -5.742 1.00 0.00 40 GLU A CA 8
ATOM 8234 C C . GLU A 1 40 ? 3.602 -4.586 -6.720 1.00 0.00 40 GLU A C 8
ATOM 8235 O O . GLU A 1 40 ? 2.749 -5.433 -6.901 1.00 0.00 40 GLU A O 8
ATOM 8245 N N . LEU A 1 41 ? 3.560 -3.433 -7.358 1.00 0.00 41 LEU A N 8
ATOM 8246 C CA . LEU A 1 41 ? 2.422 -3.191 -8.242 1.00 0.00 41 LEU A CA 8
ATOM 8247 C C . LEU A 1 41 ? 2.550 -3.943 -9.546 1.00 0.00 41 LEU A C 8
ATOM 8248 O O . LEU A 1 41 ? 3.513 -3.797 -10.271 1.00 0.00 41 LEU A O 8
ATOM 8263 N N . GLU A 1 42 ? 1.588 -4.805 -9.812 1.00 0.00 42 GLU A N 8
ATOM 8264 C CA . GLU A 1 42 ? 1.588 -5.571 -11.040 1.00 0.00 42 GLU A CA 8
ATOM 8265 C C . GLU A 1 42 ? 1.654 -4.630 -12.237 1.00 0.00 42 GLU A C 8
ATOM 8266 O O . GLU A 1 42 ? 2.328 -4.906 -13.229 1.00 0.00 42 GLU A O 8
ATOM 8276 N N . LYS A 1 43 ? 0.942 -3.516 -12.126 1.00 0.00 43 LYS A N 8
ATOM 8277 C CA . LYS A 1 43 ? 0.879 -2.567 -13.221 1.00 0.00 43 LYS A CA 8
ATOM 8278 C C . LYS A 1 43 ? 2.220 -1.854 -13.500 1.00 0.00 43 LYS A C 8
ATOM 8279 O O . LYS A 1 43 ? 2.587 -1.684 -14.663 1.00 0.00 43 LYS A O 8
ATOM 8294 N N . ASP A 1 44 ? 2.955 -1.435 -12.465 1.00 0.00 44 ASP A N 8
ATOM 8295 C CA . ASP A 1 44 ? 4.218 -0.698 -12.685 1.00 0.00 44 ASP A CA 8
ATOM 8296 C C . ASP A 1 44 ? 5.418 -1.284 -11.925 1.00 0.00 44 ASP A C 8
ATOM 8297 O O . ASP A 1 44 ? 6.545 -0.812 -12.070 1.00 0.00 44 ASP A O 8
ATOM 8305 N N . GLY A 1 45 ? 5.166 -2.302 -11.127 1.00 0.00 45 GLY A N 8
ATOM 8306 C CA . GLY A 1 45 ? 6.240 -2.925 -10.363 1.00 0.00 45 GLY A CA 8
ATOM 8307 C C . GLY A 1 45 ? 6.700 -2.113 -9.167 1.00 0.00 45 GLY A C 8
ATOM 8308 O O . GLY A 1 45 ? 7.865 -2.194 -8.780 1.00 0.00 45 GLY A O 8
ATOM 8312 N N . SER A 1 46 ? 5.808 -1.336 -8.575 1.00 0.00 46 SER A N 8
ATOM 8313 C CA . SER A 1 46 ? 6.192 -0.531 -7.420 1.00 0.00 46 SER A CA 8
ATOM 8314 C C . SER A 1 46 ? 6.050 -1.348 -6.146 1.00 0.00 46 SER A C 8
ATOM 8315 O O . SER A 1 46 ? 5.038 -2.003 -5.933 1.00 0.00 46 SER A O 8
ATOM 8322 N N . LYS A 1 47 ? 7.045 -1.241 -5.267 1.00 0.00 47 LYS A N 8
ATOM 8323 C CA . LYS A 1 47 ? 7.031 -1.986 -4.010 1.00 0.00 47 LYS A CA 8
ATOM 8324 C C . LYS A 1 47 ? 6.992 -1.047 -2.818 1.00 0.00 47 LYS A C 8
ATOM 8325 O O . LYS A 1 47 ? 7.568 0.041 -2.853 1.00 0.00 47 LYS A O 8
ATOM 8340 N N . GLY A 1 48 ? 6.311 -1.468 -1.760 1.00 0.00 48 GLY A N 8
ATOM 8341 C CA . GLY A 1 48 ? 6.227 -0.673 -0.557 1.00 0.00 48 GLY A CA 8
ATOM 8342 C C . GLY A 1 48 ? 5.191 -1.203 0.407 1.00 0.00 48 GLY A C 8
ATOM 8343 O O . GLY A 1 48 ? 4.287 -1.938 0.010 1.00 0.00 48 GLY A O 8
ATOM 8347 N N . LEU A 1 49 ? 5.315 -0.834 1.673 1.00 0.00 49 LEU A N 8
ATOM 8348 C CA . LEU A 1 49 ? 4.364 -1.293 2.668 1.00 0.00 49 LEU A CA 8
ATOM 8349 C C . LEU A 1 49 ? 3.070 -0.570 2.411 1.00 0.00 49 LEU A C 8
ATOM 8350 O O . LEU A 1 49 ? 3.045 0.651 2.352 1.00 0.00 49 LEU A O 8
ATOM 8365 N N . PHE A 1 50 ? 1.982 -1.291 2.245 1.00 0.00 50 PHE A N 8
ATOM 8366 C CA . PHE A 1 50 ? 0.726 -0.664 1.923 1.00 0.00 50 PHE A CA 8
ATOM 8367 C C . PHE A 1 50 ? -0.354 -0.996 2.932 1.00 0.00 50 PHE A C 8
ATOM 8368 O O . PHE A 1 50 ? -0.282 -2.001 3.640 1.00 0.00 50 PHE A O 8
ATOM 8384 N N . PRO A 1 51 ? -1.372 -0.137 2.999 1.00 0.00 51 PRO A N 8
ATOM 8385 C CA . PRO A 1 51 ? -2.499 -0.305 3.892 1.00 0.00 51 PRO A CA 8
ATOM 8386 C C . PRO A 1 51 ? -3.270 -1.584 3.633 1.00 0.00 51 PRO A C 8
ATOM 8387 O O . PRO A 1 51 ? -2.936 -2.399 2.773 1.00 0.00 51 PRO A O 8
ATOM 8395 N N . SER A 1 52 ? -4.312 -1.703 4.433 1.00 0.00 52 SER A N 8
ATOM 8396 C CA . SER A 1 52 ? -5.147 -2.881 4.195 1.00 0.00 52 SER A CA 8
ATOM 8397 C C . SER A 1 52 ? -6.614 -2.583 4.067 1.00 0.00 52 SER A C 8
ATOM 8398 O O . SER A 1 52 ? -7.378 -3.384 3.525 1.00 0.00 52 SER A O 8
ATOM 8405 N N . ASN A 1 53 ? -7.017 -1.432 4.565 1.00 0.00 53 ASN A N 8
ATOM 8406 C CA . ASN A 1 53 ? -8.385 -1.012 4.438 1.00 0.00 53 ASN A CA 8
ATOM 8407 C C . ASN A 1 53 ? -8.570 -0.115 3.203 1.00 0.00 53 ASN A C 8
ATOM 8408 O O . ASN A 1 53 ? -9.696 0.116 2.762 1.00 0.00 53 ASN A O 8
ATOM 8418 N N . TYR A 1 54 ? -7.442 0.398 2.640 1.00 0.00 54 TYR A N 8
ATOM 8419 C CA . TYR A 1 54 ? -7.465 1.209 1.416 1.00 0.00 54 TYR A CA 8
ATOM 8420 C C . TYR A 1 54 ? -7.467 0.271 0.185 1.00 0.00 54 TYR A C 8
ATOM 8421 O O . TYR A 1 54 ? -7.697 0.712 -0.942 1.00 0.00 54 TYR A O 8
ATOM 8438 N N . VAL A 1 55 ? -7.206 -1.040 0.423 1.00 0.00 55 VAL A N 8
ATOM 8439 C CA . VAL A 1 55 ? -7.128 -2.040 -0.655 1.00 0.00 55 VAL A CA 8
ATOM 8440 C C . VAL A 1 55 ? -7.701 -3.401 -0.247 1.00 0.00 55 VAL A C 8
ATOM 8441 O O . VAL A 1 55 ? -7.807 -3.719 0.938 1.00 0.00 55 VAL A O 8
ATOM 8454 N N . SER A 1 56 ? -8.067 -4.191 -1.246 1.00 0.00 56 SER A N 8
ATOM 8455 C CA . SER A 1 56 ? -8.601 -5.534 -1.042 1.00 0.00 56 SER A CA 8
ATOM 8456 C C . SER A 1 56 ? -7.637 -6.584 -1.612 1.00 0.00 56 SER A C 8
ATOM 8457 O O . SER A 1 56 ? -7.102 -6.408 -2.703 1.00 0.00 56 SER A O 8
ATOM 8464 N N . LEU A 1 57 ? -7.453 -7.692 -0.883 1.00 0.00 57 LEU A N 8
ATOM 8465 C CA . LEU A 1 57 ? -6.539 -8.747 -1.341 1.00 0.00 57 LEU A CA 8
ATOM 8466 C C . LEU A 1 57 ? -7.214 -9.667 -2.348 1.00 0.00 57 LEU A C 8
ATOM 8467 O O . LEU A 1 57 ? -8.317 -10.162 -2.119 1.00 0.00 57 LEU A O 8
ATOM 8482 N N . GLY A 1 58 ? -6.535 -9.885 -3.462 1.00 0.00 58 GLY A N 8
ATOM 8483 C CA . GLY A 1 58 ? -7.067 -10.740 -4.503 1.00 0.00 58 GLY A CA 8
ATOM 8484 C C . GLY A 1 58 ? -6.833 -12.215 -4.214 1.00 0.00 58 GLY A C 8
ATOM 8485 O O . GLY A 1 58 ? -7.119 -13.067 -5.056 1.00 0.00 58 GLY A O 8
ATOM 8489 N N . ASN A 1 59 ? -6.314 -12.523 -3.022 1.00 0.00 59 ASN A N 8
ATOM 8490 C CA . ASN A 1 59 ? -6.038 -13.901 -2.639 1.00 0.00 59 ASN A CA 8
ATOM 8491 C C . ASN A 1 59 ? -6.070 -14.062 -1.123 1.00 0.00 59 ASN A C 8
ATOM 8492 O O . ASN A 1 59 ? -6.733 -14.959 -0.607 1.00 0.00 59 ASN A O 8
ATOM 8502 N N . ALA B 2 1 ? -17.038 11.842 -7.102 1.00 0.00 7 ALA B N 8
ATOM 8503 C CA . ALA B 2 1 ? -15.615 12.265 -7.075 1.00 0.00 7 ALA B CA 8
ATOM 8504 C C . ALA B 2 1 ? -14.804 11.380 -6.122 1.00 0.00 7 ALA B C 8
ATOM 8505 O O . ALA B 2 1 ? -14.502 10.240 -6.474 1.00 0.00 7 ALA B O 8
ATOM 8514 N N . LYS B 2 2 ? -14.436 11.882 -4.930 1.00 0.00 6 LYS B N 8
ATOM 8515 C CA . LYS B 2 2 ? -13.611 11.077 -4.018 1.00 0.00 6 LYS B CA 8
ATOM 8516 C C . LYS B 2 2 ? -13.920 9.583 -3.991 1.00 0.00 6 LYS B C 8
ATOM 8517 O O . LYS B 2 2 ? -13.040 8.732 -3.862 1.00 0.00 6 LYS B O 8
ATOM 8532 N N . LYS B 2 3 ? -15.237 9.308 -4.120 1.00 0.00 5 LYS B N 8
ATOM 8533 C CA . LYS B 2 3 ? -15.660 7.928 -3.946 1.00 0.00 5 LYS B CA 8
ATOM 8534 C C . LYS B 2 3 ? -15.280 7.427 -2.547 1.00 0.00 5 LYS B C 8
ATOM 8535 O O . LYS B 2 3 ? -15.265 6.224 -2.290 1.00 0.00 5 LYS B O 8
ATOM 8550 N N . THR B 2 4 ? -14.994 8.391 -1.646 1.00 0.00 4 THR B N 8
ATOM 8551 C CA . THR B 2 4 ? -14.649 8.140 -0.244 1.00 0.00 4 THR B CA 8
ATOM 8552 C C . THR B 2 4 ? -13.585 7.079 -0.074 1.00 0.00 4 THR B C 8
ATOM 8553 O O . THR B 2 4 ? -13.746 5.932 -0.483 1.00 0.00 4 THR B O 8
ATOM 8564 N N . LYS B 2 5 ? -12.491 7.475 0.566 1.00 0.00 3 LYS B N 8
ATOM 8565 C CA . LYS B 2 5 ? -11.398 6.576 0.849 1.00 0.00 3 LYS B CA 8
ATOM 8566 C C . LYS B 2 5 ? -11.066 6.592 2.337 1.00 0.00 3 LYS B C 8
ATOM 8567 O O . LYS B 2 5 ? -10.844 7.657 2.913 1.00 0.00 3 LYS B O 8
ATOM 8582 N N . PRO B 2 6 ? -11.073 5.410 2.980 1.00 0.00 2 PRO B N 8
ATOM 8583 C CA . PRO B 2 6 ? -10.745 5.260 4.401 1.00 0.00 2 PRO B CA 8
ATOM 8584 C C . PRO B 2 6 ? -9.577 6.138 4.837 1.00 0.00 2 PRO B C 8
ATOM 8585 O O . PRO B 2 6 ? -8.941 6.791 4.016 1.00 0.00 2 PRO B O 8
ATOM 8593 N N . THR B 2 7 ? -9.323 6.190 6.133 1.00 0.00 1 THR B N 8
ATOM 8594 C CA . THR B 2 7 ? -8.178 6.929 6.644 1.00 0.00 1 THR B CA 8
ATOM 8595 C C . THR B 2 7 ? -7.059 5.941 6.948 1.00 0.00 1 THR B C 8
ATOM 8596 O O . THR B 2 7 ? -7.230 5.055 7.786 1.00 0.00 1 THR B O 8
ATOM 8607 N N . PRO B 2 8 ? -5.893 6.062 6.284 1.00 0.00 0 PRO B N 8
ATOM 8608 C CA . PRO B 2 8 ? -4.780 5.132 6.494 1.00 0.00 0 PRO B CA 8
ATOM 8609 C C . PRO B 2 8 ? -4.568 4.845 7.976 1.00 0.00 0 PRO B C 8
ATOM 8610 O O . PRO B 2 8 ? -4.196 5.735 8.741 1.00 0.00 0 PRO B O 8
ATOM 8618 N N . PRO B 2 9 ? -4.805 3.588 8.397 1.00 0.00 -1 PRO B N 8
ATOM 8619 C CA . PRO B 2 9 ? -4.694 3.201 9.801 1.00 0.00 -1 PRO B CA 8
ATOM 8620 C C . PRO B 2 9 ? -3.278 3.296 10.335 1.00 0.00 -1 PRO B C 8
ATOM 8621 O O . PRO B 2 9 ? -2.318 3.370 9.567 1.00 0.00 -1 PRO B O 8
ATOM 8629 N N . PRO B 2 10 ? -3.134 3.304 11.675 1.00 0.00 -2 PRO B N 8
ATOM 8630 C CA . PRO B 2 10 ? -1.835 3.349 12.340 1.00 0.00 -2 PRO B CA 8
ATOM 8631 C C . PRO B 2 10 ? -0.803 2.525 11.584 1.00 0.00 -2 PRO B C 8
ATOM 8632 O O . PRO B 2 10 ? -1.174 1.620 10.842 1.00 0.00 -2 PRO B O 8
ATOM 8640 N N . LYS B 2 11 ? 0.472 2.796 11.775 1.00 0.00 -3 LYS B N 8
ATOM 8641 C CA . LYS B 2 11 ? 1.508 2.035 11.099 1.00 0.00 -3 LYS B CA 8
ATOM 8642 C C . LYS B 2 11 ? 2.588 1.645 12.076 1.00 0.00 -3 LYS B C 8
ATOM 8643 O O . LYS B 2 11 ? 2.982 2.445 12.925 1.00 0.00 -3 LYS B O 8
ATOM 8658 N N . PRO B 2 12 ? 3.092 0.414 11.981 1.00 0.00 -4 PRO B N 8
ATOM 8659 C CA . PRO B 2 12 ? 4.136 -0.021 12.880 1.00 0.00 -4 PRO B CA 8
ATOM 8660 C C . PRO B 2 12 ? 5.389 0.806 12.604 1.00 0.00 -4 PRO B C 8
ATOM 8661 O O . PRO B 2 12 ? 5.996 0.729 11.536 1.00 0.00 -4 PRO B O 8
ATOM 8669 N N . SER B 2 13 ? 5.750 1.599 13.605 1.00 0.00 -5 SER B N 8
ATOM 8670 C CA . SER B 2 13 ? 6.823 2.584 13.493 1.00 0.00 -5 SER B CA 8
ATOM 8671 C C . SER B 2 13 ? 8.196 2.055 13.095 1.00 0.00 -5 SER B C 8
ATOM 8672 O O . SER B 2 13 ? 9.106 2.834 12.810 1.00 0.00 -5 SER B O 8
ATOM 8679 N N . HIS B 2 14 ? 8.350 0.736 13.073 1.00 0.00 -6 HIS B N 8
ATOM 8680 C CA . HIS B 2 14 ? 9.608 0.143 12.642 1.00 0.00 -6 HIS B CA 8
ATOM 8681 C C . HIS B 2 14 ? 9.698 0.158 11.109 1.00 0.00 -6 HIS B C 8
ATOM 8682 O O . HIS B 2 14 ? 10.697 -0.267 10.529 1.00 0.00 -6 HIS B O 8
ATOM 8696 N N . LEU B 2 15 ? 8.633 0.654 10.464 1.00 0.00 -7 LEU B N 8
ATOM 8697 C CA . LEU B 2 15 ? 8.614 0.715 9.007 1.00 0.00 -7 LEU B CA 8
ATOM 8698 C C . LEU B 2 15 ? 8.595 2.148 8.488 1.00 0.00 -7 LEU B C 8
ATOM 8699 O O . LEU B 2 15 ? 7.852 2.476 7.564 1.00 0.00 -7 LEU B O 8
ATOM 8714 N N . LYS B 2 16 ? 9.423 2.997 9.094 1.00 0.00 -8 LYS B N 8
ATOM 8715 C CA . LYS B 2 16 ? 9.543 4.391 8.687 1.00 0.00 -8 LYS B CA 8
ATOM 8716 C C . LYS B 2 16 ? 10.870 4.613 7.965 1.00 0.00 -8 LYS B C 8
ATOM 8717 O O . LYS B 2 16 ? 11.871 3.974 8.290 1.00 0.00 -8 LYS B O 8
ATOM 8732 N N . PRO B 2 17 ? 10.903 5.518 6.974 1.00 0.00 -9 PRO B N 8
ATOM 8733 C CA . PRO B 2 17 ? 12.127 5.802 6.221 1.00 0.00 -9 PRO B CA 8
ATOM 8734 C C . PRO B 2 17 ? 13.284 6.162 7.144 1.00 0.00 -9 PRO B C 8
ATOM 8735 O O . PRO B 2 17 ? 13.060 6.631 8.261 1.00 0.00 -9 PRO B O 8
ATOM 8743 N N . LYS B 2 18 ? 14.519 5.953 6.700 1.00 0.00 -10 LYS B N 8
ATOM 8744 C CA . LYS B 2 18 ? 15.674 6.301 7.517 1.00 0.00 -10 LYS B CA 8
ATOM 8745 C C . LYS B 2 18 ? 15.624 5.589 8.865 1.00 0.00 -10 LYS B C 8
ATOM 8746 O O . LYS B 2 18 ? 16.602 4.970 9.278 1.00 0.00 -10 LYS B O 8
ATOM 8761 N N . ALA A 1 1 ? 4.256 -13.727 -4.197 1.00 0.00 1 ALA A N 9
ATOM 8762 C CA . ALA A 1 1 ? 3.373 -13.464 -3.031 1.00 0.00 1 ALA A CA 9
ATOM 8763 C C . ALA A 1 1 ? 1.978 -13.031 -3.484 1.00 0.00 1 ALA A C 9
ATOM 8764 O O . ALA A 1 1 ? 1.772 -12.695 -4.651 1.00 0.00 1 ALA A O 9
ATOM 8773 N N . PRO A 1 2 ? 1.003 -13.035 -2.560 1.00 0.00 2 PRO A N 9
ATOM 8774 C CA . PRO A 1 2 ? -0.386 -12.644 -2.852 1.00 0.00 2 PRO A CA 9
ATOM 8775 C C . PRO A 1 2 ? -0.485 -11.294 -3.550 1.00 0.00 2 PRO A C 9
ATOM 8776 O O . PRO A 1 2 ? 0.474 -10.524 -3.592 1.00 0.00 2 PRO A O 9
ATOM 8784 N N . TRP A 1 3 ? -1.654 -11.023 -4.096 1.00 0.00 3 TRP A N 9
ATOM 8785 C CA . TRP A 1 3 ? -1.903 -9.797 -4.842 1.00 0.00 3 TRP A CA 9
ATOM 8786 C C . TRP A 1 3 ? -3.198 -9.143 -4.392 1.00 0.00 3 TRP A C 9
ATOM 8787 O O . TRP A 1 3 ? -4.036 -9.765 -3.738 1.00 0.00 3 TRP A O 9
ATOM 8807 N N . ALA A 1 4 ? -3.347 -7.867 -4.751 1.00 0.00 4 ALA A N 9
ATOM 8808 C CA . ALA A 1 4 ? -4.531 -7.127 -4.363 1.00 0.00 4 ALA A CA 9
ATOM 8809 C C . ALA A 1 4 ? -4.888 -5.990 -5.319 1.00 0.00 4 ALA A C 9
ATOM 8810 O O . ALA A 1 4 ? -4.054 -5.528 -6.099 1.00 0.00 4 ALA A O 9
ATOM 8817 N N . THR A 1 5 ? -6.132 -5.550 -5.244 1.00 0.00 5 THR A N 9
ATOM 8818 C CA . THR A 1 5 ? -6.612 -4.430 -6.041 1.00 0.00 5 THR A CA 9
ATOM 8819 C C . THR A 1 5 ? -7.043 -3.364 -5.089 1.00 0.00 5 THR A C 9
ATOM 8820 O O . THR A 1 5 ? -7.889 -3.607 -4.228 1.00 0.00 5 THR A O 9
ATOM 8831 N N . ALA A 1 6 ? -6.489 -2.181 -5.213 1.00 0.00 6 ALA A N 9
ATOM 8832 C CA . ALA A 1 6 ? -6.844 -1.101 -4.322 1.00 0.00 6 ALA A CA 9
ATOM 8833 C C . ALA A 1 6 ? -8.357 -0.912 -4.240 1.00 0.00 6 ALA A C 9
ATOM 8834 O O . ALA A 1 6 ? -9.137 -1.545 -4.948 1.00 0.00 6 ALA A O 9
ATOM 8841 N N . GLU A 1 7 ? -8.735 -0.074 -3.302 1.00 0.00 7 GLU A N 9
ATOM 8842 C CA . GLU A 1 7 ? -10.145 0.239 -3.089 1.00 0.00 7 GLU A CA 9
ATOM 8843 C C . GLU A 1 7 ? -10.408 1.745 -3.026 1.00 0.00 7 GLU A C 9
ATOM 8844 O O . GLU A 1 7 ? -11.550 2.195 -3.111 1.00 0.00 7 GLU A O 9
ATOM 8854 N N . TYR A 1 8 ? -9.334 2.513 -2.878 1.00 0.00 8 TYR A N 9
ATOM 8855 C CA . TYR A 1 8 ? -9.395 3.960 -2.777 1.00 0.00 8 TYR A CA 9
ATOM 8856 C C . TYR A 1 8 ? -8.092 4.560 -3.263 1.00 0.00 8 TYR A C 9
ATOM 8857 O O . TYR A 1 8 ? -7.034 3.953 -3.092 1.00 0.00 8 TYR A O 9
ATOM 8874 N N . ASP A 1 9 ? -8.142 5.731 -3.865 1.00 0.00 9 ASP A N 9
ATOM 8875 C CA . ASP A 1 9 ? -6.942 6.408 -4.353 1.00 0.00 9 ASP A CA 9
ATOM 8876 C C . ASP A 1 9 ? -6.019 6.646 -3.169 1.00 0.00 9 ASP A C 9
ATOM 8877 O O . ASP A 1 9 ? -6.054 7.702 -2.543 1.00 0.00 9 ASP A O 9
ATOM 8885 N N . TYR A 1 10 ? -5.182 5.652 -2.868 1.00 0.00 10 TYR A N 9
ATOM 8886 C CA . TYR A 1 10 ? -4.293 5.744 -1.714 1.00 0.00 10 TYR A CA 9
ATOM 8887 C C . TYR A 1 10 ? -3.081 6.612 -2.010 1.00 0.00 10 TYR A C 9
ATOM 8888 O O . TYR A 1 10 ? -2.379 6.396 -2.998 1.00 0.00 10 TYR A O 9
ATOM 8905 N N . ASP A 1 11 ? -2.846 7.599 -1.155 1.00 0.00 11 ASP A N 9
ATOM 8906 C CA . ASP A 1 11 ? -1.699 8.470 -1.351 1.00 0.00 11 ASP A CA 9
ATOM 8907 C C . ASP A 1 11 ? -0.690 8.391 -0.179 1.00 0.00 11 ASP A C 9
ATOM 8908 O O . ASP A 1 11 ? -0.491 9.370 0.540 1.00 0.00 11 ASP A O 9
ATOM 8916 N N . ALA A 1 12 ? -0.087 7.198 0.008 1.00 0.00 12 ALA A N 9
ATOM 8917 C CA . ALA A 1 12 ? 0.953 6.928 1.034 1.00 0.00 12 ALA A CA 9
ATOM 8918 C C . ALA A 1 12 ? 1.104 8.044 2.080 1.00 0.00 12 ALA A C 9
ATOM 8919 O O . ALA A 1 12 ? 1.846 9.005 1.870 1.00 0.00 12 ALA A O 9
ATOM 8926 N N . ALA A 1 13 ? 0.400 7.911 3.194 1.00 0.00 13 ALA A N 9
ATOM 8927 C CA . ALA A 1 13 ? 0.434 8.903 4.274 1.00 0.00 13 ALA A CA 9
ATOM 8928 C C . ALA A 1 13 ? 1.816 9.123 4.956 1.00 0.00 13 ALA A C 9
ATOM 8929 O O . ALA A 1 13 ? 2.067 10.232 5.428 1.00 0.00 13 ALA A O 9
ATOM 8936 N N . GLU A 1 14 ? 2.712 8.132 5.028 1.00 0.00 14 GLU A N 9
ATOM 8937 C CA . GLU A 1 14 ? 3.997 8.342 5.755 1.00 0.00 14 GLU A CA 9
ATOM 8938 C C . GLU A 1 14 ? 5.301 8.378 4.933 1.00 0.00 14 GLU A C 9
ATOM 8939 O O . GLU A 1 14 ? 6.364 8.561 5.523 1.00 0.00 14 GLU A O 9
ATOM 8949 N N . ASP A 1 15 ? 5.233 8.187 3.623 1.00 0.00 15 ASP A N 9
ATOM 8950 C CA . ASP A 1 15 ? 6.417 8.229 2.729 1.00 0.00 15 ASP A CA 9
ATOM 8951 C C . ASP A 1 15 ? 6.776 6.808 2.341 1.00 0.00 15 ASP A C 9
ATOM 8952 O O . ASP A 1 15 ? 6.737 6.484 1.152 1.00 0.00 15 ASP A O 9
ATOM 8960 N N . ASN A 1 16 ? 7.129 5.935 3.306 1.00 0.00 16 ASN A N 9
ATOM 8961 C CA . ASN A 1 16 ? 7.432 4.586 2.845 1.00 0.00 16 ASN A CA 9
ATOM 8962 C C . ASN A 1 16 ? 6.180 3.735 2.948 1.00 0.00 16 ASN A C 9
ATOM 8963 O O . ASN A 1 16 ? 6.144 2.704 3.624 1.00 0.00 16 ASN A O 9
ATOM 8973 N N . GLU A 1 17 ? 5.163 4.166 2.254 1.00 0.00 17 GLU A N 9
ATOM 8974 C CA . GLU A 1 17 ? 3.989 3.414 1.978 1.00 0.00 17 GLU A CA 9
ATOM 8975 C C . GLU A 1 17 ? 3.951 3.222 0.475 1.00 0.00 17 GLU A C 9
ATOM 8976 O O . GLU A 1 17 ? 4.753 3.828 -0.236 1.00 0.00 17 GLU A O 9
ATOM 8986 N N . LEU A 1 18 ? 3.061 2.413 -0.027 1.00 0.00 18 LEU A N 9
ATOM 8987 C CA . LEU A 1 18 ? 2.908 2.301 -1.462 1.00 0.00 18 LEU A CA 9
ATOM 8988 C C . LEU A 1 18 ? 1.819 3.292 -1.802 1.00 0.00 18 LEU A C 9
ATOM 8989 O O . LEU A 1 18 ? 1.246 3.920 -0.913 1.00 0.00 18 LEU A O 9
ATOM 9004 N N . THR A 1 19 ? 1.534 3.455 -3.072 1.00 0.00 19 THR A N 9
ATOM 9005 C CA . THR A 1 19 ? 0.563 4.444 -3.480 1.00 0.00 19 THR A CA 9
ATOM 9006 C C . THR A 1 19 ? -0.148 3.969 -4.716 1.00 0.00 19 THR A C 9
ATOM 9007 O O . THR A 1 19 ? 0.488 3.620 -5.710 1.00 0.00 19 THR A O 9
ATOM 9018 N N . PHE A 1 20 ? -1.460 3.953 -4.667 1.00 0.00 20 PHE A N 9
ATOM 9019 C CA . PHE A 1 20 ? -2.216 3.434 -5.787 1.00 0.00 20 PHE A CA 9
ATOM 9020 C C . PHE A 1 20 ? -3.608 4.041 -5.896 1.00 0.00 20 PHE A C 9
ATOM 9021 O O . PHE A 1 20 ? -4.020 4.885 -5.100 1.00 0.00 20 PHE A O 9
ATOM 9037 N N . VAL A 1 21 ? -4.305 3.574 -6.911 1.00 0.00 21 VAL A N 9
ATOM 9038 C CA . VAL A 1 21 ? -5.685 3.945 -7.165 1.00 0.00 21 VAL A CA 9
ATOM 9039 C C . VAL A 1 21 ? -6.509 2.676 -7.069 1.00 0.00 21 VAL A C 9
ATOM 9040 O O . VAL A 1 21 ? -6.033 1.628 -7.445 1.00 0.00 21 VAL A O 9
ATOM 9053 N N . GLU A 1 22 ? -7.712 2.751 -6.521 1.00 0.00 22 GLU A N 9
ATOM 9054 C CA . GLU A 1 22 ? -8.579 1.582 -6.312 1.00 0.00 22 GLU A CA 9
ATOM 9055 C C . GLU A 1 22 ? -8.490 0.479 -7.371 1.00 0.00 22 GLU A C 9
ATOM 9056 O O . GLU A 1 22 ? -8.671 -0.700 -7.093 1.00 0.00 22 GLU A O 9
ATOM 9066 N N . ASN A 1 23 ? -8.214 0.884 -8.558 1.00 0.00 23 ASN A N 9
ATOM 9067 C CA . ASN A 1 23 ? -8.138 -0.100 -9.647 1.00 0.00 23 ASN A CA 9
ATOM 9068 C C . ASN A 1 23 ? -6.702 -0.458 -10.001 1.00 0.00 23 ASN A C 9
ATOM 9069 O O . ASN A 1 23 ? -6.450 -1.125 -11.004 1.00 0.00 23 ASN A O 9
ATOM 9079 N N . ASP A 1 24 ? -5.772 -0.019 -9.184 1.00 0.00 24 ASP A N 9
ATOM 9080 C CA . ASP A 1 24 ? -4.377 -0.333 -9.399 1.00 0.00 24 ASP A CA 9
ATOM 9081 C C . ASP A 1 24 ? -4.089 -1.696 -8.826 1.00 0.00 24 ASP A C 9
ATOM 9082 O O . ASP A 1 24 ? -4.412 -1.987 -7.675 1.00 0.00 24 ASP A O 9
ATOM 9090 N N . LYS A 1 25 ? -3.480 -2.526 -9.635 1.00 0.00 25 LYS A N 9
ATOM 9091 C CA . LYS A 1 25 ? -3.152 -3.864 -9.236 1.00 0.00 25 LYS A CA 9
ATOM 9092 C C . LYS A 1 25 ? -1.947 -3.861 -8.296 1.00 0.00 25 LYS A C 9
ATOM 9093 O O . LYS A 1 25 ? -1.031 -3.051 -8.445 1.00 0.00 25 LYS A O 9
ATOM 9108 N N . ILE A 1 26 ? -1.957 -4.778 -7.327 1.00 0.00 26 ILE A N 9
ATOM 9109 C CA . ILE A 1 26 ? -0.859 -4.914 -6.379 1.00 0.00 26 ILE A CA 9
ATOM 9110 C C . ILE A 1 26 ? -0.467 -6.389 -6.277 1.00 0.00 26 ILE A C 9
ATOM 9111 O O . ILE A 1 26 ? -1.331 -7.260 -6.303 1.00 0.00 26 ILE A O 9
ATOM 9126 N N . ILE A 1 27 ? 0.819 -6.665 -6.153 1.00 0.00 27 ILE A N 9
ATOM 9127 C CA . ILE A 1 27 ? 1.287 -8.046 -6.085 1.00 0.00 27 ILE A CA 9
ATOM 9128 C C . ILE A 1 27 ? 2.458 -8.193 -5.135 1.00 0.00 27 ILE A C 9
ATOM 9129 O O . ILE A 1 27 ? 2.980 -7.212 -4.616 1.00 0.00 27 ILE A O 9
ATOM 9144 N N . ASN A 1 28 ? 2.852 -9.433 -4.908 1.00 0.00 28 ASN A N 9
ATOM 9145 C CA . ASN A 1 28 ? 3.925 -9.735 -3.989 1.00 0.00 28 ASN A CA 9
ATOM 9146 C C . ASN A 1 28 ? 3.578 -9.183 -2.616 1.00 0.00 28 ASN A C 9
ATOM 9147 O O . ASN A 1 28 ? 4.400 -8.552 -1.951 1.00 0.00 28 ASN A O 9
ATOM 9157 N N . ILE A 1 29 ? 2.334 -9.436 -2.206 1.00 0.00 29 ILE A N 9
ATOM 9158 C CA . ILE A 1 29 ? 1.817 -8.910 -0.952 1.00 0.00 29 ILE A CA 9
ATOM 9159 C C . ILE A 1 29 ? 2.381 -9.641 0.252 1.00 0.00 29 ILE A C 9
ATOM 9160 O O . ILE A 1 29 ? 1.640 -10.338 0.947 1.00 0.00 29 ILE A O 9
ATOM 9175 N N . GLU A 1 30 ? 3.661 -9.518 0.517 1.00 0.00 30 GLU A N 9
ATOM 9176 C CA . GLU A 1 30 ? 4.181 -10.171 1.703 1.00 0.00 30 GLU A CA 9
ATOM 9177 C C . GLU A 1 30 ? 3.527 -9.605 2.941 1.00 0.00 30 GLU A C 9
ATOM 9178 O O . GLU A 1 30 ? 2.875 -8.576 2.870 1.00 0.00 30 GLU A O 9
ATOM 9188 N N . PHE A 1 31 ? 3.728 -10.258 4.076 1.00 0.00 31 PHE A N 9
ATOM 9189 C CA . PHE A 1 31 ? 3.103 -9.768 5.297 1.00 0.00 31 PHE A CA 9
ATOM 9190 C C . PHE A 1 31 ? 4.129 -9.323 6.318 1.00 0.00 31 PHE A C 9
ATOM 9191 O O . PHE A 1 31 ? 4.187 -9.836 7.435 1.00 0.00 31 PHE A O 9
ATOM 9207 N N . VAL A 1 32 ? 4.938 -8.359 5.912 1.00 0.00 32 VAL A N 9
ATOM 9208 C CA . VAL A 1 32 ? 5.952 -7.782 6.775 1.00 0.00 32 VAL A CA 9
ATOM 9209 C C . VAL A 1 32 ? 5.304 -7.351 8.093 1.00 0.00 32 VAL A C 9
ATOM 9210 O O . VAL A 1 32 ? 5.949 -7.384 9.141 1.00 0.00 32 VAL A O 9
ATOM 9223 N N . ASP A 1 33 ? 4.038 -6.951 8.049 1.00 0.00 33 ASP A N 9
ATOM 9224 C CA . ASP A 1 33 ? 3.308 -6.595 9.262 1.00 0.00 33 ASP A CA 9
ATOM 9225 C C . ASP A 1 33 ? 1.886 -7.153 9.198 1.00 0.00 33 ASP A C 9
ATOM 9226 O O . ASP A 1 33 ? 1.463 -7.660 8.162 1.00 0.00 33 ASP A O 9
ATOM 9234 N N . ASP A 1 34 ? 1.154 -7.076 10.313 1.00 0.00 34 ASP A N 9
ATOM 9235 C CA . ASP A 1 34 ? -0.234 -7.536 10.345 1.00 0.00 34 ASP A CA 9
ATOM 9236 C C . ASP A 1 34 ? -1.122 -6.560 9.572 1.00 0.00 34 ASP A C 9
ATOM 9237 O O . ASP A 1 34 ? -1.907 -6.952 8.709 1.00 0.00 34 ASP A O 9
ATOM 9245 N N . ASP A 1 35 ? -0.977 -5.279 9.905 1.00 0.00 35 ASP A N 9
ATOM 9246 C CA . ASP A 1 35 ? -1.822 -4.230 9.344 1.00 0.00 35 ASP A CA 9
ATOM 9247 C C . ASP A 1 35 ? -1.304 -3.621 8.049 1.00 0.00 35 ASP A C 9
ATOM 9248 O O . ASP A 1 35 ? -2.090 -3.317 7.150 1.00 0.00 35 ASP A O 9
ATOM 9256 N N . TRP A 1 36 ? 0.005 -3.435 7.939 1.00 0.00 36 TRP A N 9
ATOM 9257 C CA . TRP A 1 36 ? 0.571 -2.944 6.689 1.00 0.00 36 TRP A CA 9
ATOM 9258 C C . TRP A 1 36 ? 1.434 -4.027 6.069 1.00 0.00 36 TRP A C 9
ATOM 9259 O O . TRP A 1 36 ? 2.496 -4.342 6.605 1.00 0.00 36 TRP A O 9
ATOM 9279 N N . TRP A 1 37 ? 1.010 -4.611 4.949 1.00 0.00 37 TRP A N 9
ATOM 9280 C CA . TRP A 1 37 ? 1.755 -5.649 4.258 1.00 0.00 37 TRP A CA 9
ATOM 9281 C C . TRP A 1 37 ? 2.557 -4.981 3.169 1.00 0.00 37 TRP A C 9
ATOM 9282 O O . TRP A 1 37 ? 2.329 -3.810 2.864 1.00 0.00 37 TRP A O 9
ATOM 9302 N N . LEU A 1 38 ? 3.492 -5.695 2.576 1.00 0.00 38 LEU A N 9
ATOM 9303 C CA . LEU A 1 38 ? 4.320 -5.112 1.553 1.00 0.00 38 LEU A CA 9
ATOM 9304 C C . LEU A 1 38 ? 3.917 -5.591 0.185 1.00 0.00 38 LEU A C 9
ATOM 9305 O O . LEU A 1 38 ? 3.424 -6.694 0.026 1.00 0.00 38 LEU A O 9
ATOM 9320 N N . GLY A 1 39 ? 4.182 -4.754 -0.796 1.00 0.00 39 GLY A N 9
ATOM 9321 C CA . GLY A 1 39 ? 3.776 -5.133 -2.126 1.00 0.00 39 GLY A CA 9
ATOM 9322 C C . GLY A 1 39 ? 4.801 -4.995 -3.227 1.00 0.00 39 GLY A C 9
ATOM 9323 O O . GLY A 1 39 ? 6.002 -4.840 -3.014 1.00 0.00 39 GLY A O 9
ATOM 9327 N N . GLU A 1 40 ? 4.232 -5.063 -4.419 1.00 0.00 40 GLU A N 9
ATOM 9328 C CA . GLU A 1 40 ? 4.903 -4.922 -5.688 1.00 0.00 40 GLU A CA 9
ATOM 9329 C C . GLU A 1 40 ? 3.778 -4.682 -6.687 1.00 0.00 40 GLU A C 9
ATOM 9330 O O . GLU A 1 40 ? 2.902 -5.519 -6.792 1.00 0.00 40 GLU A O 9
ATOM 9340 N N . LEU A 1 41 ? 3.737 -3.569 -7.389 1.00 0.00 41 LEU A N 9
ATOM 9341 C CA . LEU A 1 41 ? 2.620 -3.377 -8.309 1.00 0.00 41 LEU A CA 9
ATOM 9342 C C . LEU A 1 41 ? 2.853 -4.107 -9.615 1.00 0.00 41 LEU A C 9
ATOM 9343 O O . LEU A 1 41 ? 3.849 -3.900 -10.276 1.00 0.00 41 LEU A O 9
ATOM 9358 N N . GLU A 1 42 ? 1.960 -5.018 -9.957 1.00 0.00 42 GLU A N 9
ATOM 9359 C CA . GLU A 1 42 ? 2.109 -5.767 -11.191 1.00 0.00 42 GLU A CA 9
ATOM 9360 C C . GLU A 1 42 ? 2.136 -4.818 -12.392 1.00 0.00 42 GLU A C 9
ATOM 9361 O O . GLU A 1 42 ? 2.851 -5.058 -13.365 1.00 0.00 42 GLU A O 9
ATOM 9371 N N . LYS A 1 43 ? 1.352 -3.741 -12.320 1.00 0.00 43 LYS A N 9
ATOM 9372 C CA . LYS A 1 43 ? 1.267 -2.811 -13.437 1.00 0.00 43 LYS A CA 9
ATOM 9373 C C . LYS A 1 43 ? 2.570 -2.039 -13.675 1.00 0.00 43 LYS A C 9
ATOM 9374 O O . LYS A 1 43 ? 2.974 -1.863 -14.825 1.00 0.00 43 LYS A O 9
ATOM 9389 N N . ASP A 1 44 ? 3.236 -1.575 -12.619 1.00 0.00 44 ASP A N 9
ATOM 9390 C CA . ASP A 1 44 ? 4.479 -0.800 -12.801 1.00 0.00 44 ASP A CA 9
ATOM 9391 C C . ASP A 1 44 ? 5.665 -1.357 -12.006 1.00 0.00 44 ASP A C 9
ATOM 9392 O O . ASP A 1 44 ? 6.786 -0.861 -12.119 1.00 0.00 44 ASP A O 9
ATOM 9400 N N . GLY A 1 45 ? 5.412 -2.380 -11.212 1.00 0.00 45 GLY A N 9
ATOM 9401 C CA . GLY A 1 45 ? 6.474 -2.978 -10.415 1.00 0.00 45 GLY A CA 9
ATOM 9402 C C . GLY A 1 45 ? 6.902 -2.137 -9.227 1.00 0.00 45 GLY A C 9
ATOM 9403 O O . GLY A 1 45 ? 8.070 -2.167 -8.840 1.00 0.00 45 GLY A O 9
ATOM 9407 N N . SER A 1 46 ? 5.977 -1.388 -8.641 1.00 0.00 46 SER A N 9
ATOM 9408 C CA . SER A 1 46 ? 6.326 -0.557 -7.493 1.00 0.00 46 SER A CA 9
ATOM 9409 C C . SER A 1 46 ? 6.185 -1.353 -6.208 1.00 0.00 46 SER A C 9
ATOM 9410 O O . SER A 1 46 ? 5.195 -2.049 -6.014 1.00 0.00 46 SER A O 9
ATOM 9417 N N . LYS A 1 47 ? 7.151 -1.192 -5.303 1.00 0.00 47 LYS A N 9
ATOM 9418 C CA . LYS A 1 47 ? 7.128 -1.913 -4.036 1.00 0.00 47 LYS A CA 9
ATOM 9419 C C . LYS A 1 47 ? 7.065 -0.954 -2.864 1.00 0.00 47 LYS A C 9
ATOM 9420 O O . LYS A 1 47 ? 7.647 0.131 -2.902 1.00 0.00 47 LYS A O 9
ATOM 9435 N N . GLY A 1 48 ? 6.359 -1.358 -1.824 1.00 0.00 48 GLY A N 9
ATOM 9436 C CA . GLY A 1 48 ? 6.251 -0.550 -0.634 1.00 0.00 48 GLY A CA 9
ATOM 9437 C C . GLY A 1 48 ? 5.185 -1.070 0.297 1.00 0.00 48 GLY A C 9
ATOM 9438 O O . GLY A 1 48 ? 4.322 -1.844 -0.116 1.00 0.00 48 GLY A O 9
ATOM 9442 N N . LEU A 1 49 ? 5.237 -0.669 1.554 1.00 0.00 49 LEU A N 9
ATOM 9443 C CA . LEU A 1 49 ? 4.235 -1.127 2.492 1.00 0.00 49 LEU A CA 9
ATOM 9444 C C . LEU A 1 49 ? 2.954 -0.430 2.167 1.00 0.00 49 LEU A C 9
ATOM 9445 O O . LEU A 1 49 ? 2.950 0.757 1.863 1.00 0.00 49 LEU A O 9
ATOM 9460 N N . PHE A 1 50 ? 1.861 -1.141 2.213 1.00 0.00 50 PHE A N 9
ATOM 9461 C CA . PHE A 1 50 ? 0.594 -0.551 1.876 1.00 0.00 50 PHE A CA 9
ATOM 9462 C C . PHE A 1 50 ? -0.485 -0.903 2.875 1.00 0.00 50 PHE A C 9
ATOM 9463 O O . PHE A 1 50 ? -0.434 -1.940 3.538 1.00 0.00 50 PHE A O 9
ATOM 9479 N N . PRO A 1 51 ? -1.480 -0.023 2.984 1.00 0.00 51 PRO A N 9
ATOM 9480 C CA . PRO A 1 51 ? -2.602 -0.198 3.878 1.00 0.00 51 PRO A CA 9
ATOM 9481 C C . PRO A 1 51 ? -3.336 -1.501 3.670 1.00 0.00 51 PRO A C 9
ATOM 9482 O O . PRO A 1 51 ? -2.981 -2.343 2.844 1.00 0.00 51 PRO A O 9
ATOM 9490 N N . SER A 1 52 ? -4.370 -1.607 4.472 1.00 0.00 52 SER A N 9
ATOM 9491 C CA . SER A 1 52 ? -5.183 -2.803 4.286 1.00 0.00 52 SER A CA 9
ATOM 9492 C C . SER A 1 52 ? -6.657 -2.532 4.154 1.00 0.00 52 SER A C 9
ATOM 9493 O O . SER A 1 52 ? -7.416 -3.371 3.668 1.00 0.00 52 SER A O 9
ATOM 9500 N N . ASN A 1 53 ? -7.067 -1.354 4.589 1.00 0.00 53 ASN A N 9
ATOM 9501 C CA . ASN A 1 53 ? -8.436 -0.927 4.466 1.00 0.00 53 ASN A CA 9
ATOM 9502 C C . ASN A 1 53 ? -8.624 -0.105 3.185 1.00 0.00 53 ASN A C 9
ATOM 9503 O O . ASN A 1 53 ? -9.741 0.041 2.689 1.00 0.00 53 ASN A O 9
ATOM 9513 N N . TYR A 1 54 ? -7.504 0.438 2.650 1.00 0.00 54 TYR A N 9
ATOM 9514 C CA . TYR A 1 54 ? -7.517 1.224 1.412 1.00 0.00 54 TYR A CA 9
ATOM 9515 C C . TYR A 1 54 ? -7.504 0.281 0.185 1.00 0.00 54 TYR A C 9
ATOM 9516 O O . TYR A 1 54 ? -7.714 0.724 -0.945 1.00 0.00 54 TYR A O 9
ATOM 9533 N N . VAL A 1 55 ? -7.252 -1.028 0.422 1.00 0.00 55 VAL A N 9
ATOM 9534 C CA . VAL A 1 55 ? -7.171 -2.019 -0.667 1.00 0.00 55 VAL A CA 9
ATOM 9535 C C . VAL A 1 55 ? -7.821 -3.355 -0.316 1.00 0.00 55 VAL A C 9
ATOM 9536 O O . VAL A 1 55 ? -7.976 -3.698 0.856 1.00 0.00 55 VAL A O 9
ATOM 9549 N N . SER A 1 56 ? -8.194 -4.098 -1.346 1.00 0.00 56 SER A N 9
ATOM 9550 C CA . SER A 1 56 ? -8.784 -5.418 -1.186 1.00 0.00 56 SER A CA 9
ATOM 9551 C C . SER A 1 56 ? -7.819 -6.482 -1.715 1.00 0.00 56 SER A C 9
ATOM 9552 O O . SER A 1 56 ? -7.325 -6.366 -2.834 1.00 0.00 56 SER A O 9
ATOM 9559 N N . LEU A 1 57 ? -7.591 -7.539 -0.933 1.00 0.00 57 LEU A N 9
ATOM 9560 C CA . LEU A 1 57 ? -6.666 -8.591 -1.369 1.00 0.00 57 LEU A CA 9
ATOM 9561 C C . LEU A 1 57 ? -7.333 -9.549 -2.339 1.00 0.00 57 LEU A C 9
ATOM 9562 O O . LEU A 1 57 ? -8.429 -10.051 -2.091 1.00 0.00 57 LEU A O 9
ATOM 9577 N N . GLY A 1 58 ? -6.653 -9.795 -3.448 1.00 0.00 58 GLY A N 9
ATOM 9578 C CA . GLY A 1 58 ? -7.180 -10.688 -4.461 1.00 0.00 58 GLY A CA 9
ATOM 9579 C C . GLY A 1 58 ? -6.926 -12.154 -4.136 1.00 0.00 58 GLY A C 9
ATOM 9580 O O . GLY A 1 58 ? -7.186 -13.028 -4.964 1.00 0.00 58 GLY A O 9
ATOM 9584 N N . ASN A 1 59 ? -6.419 -12.428 -2.933 1.00 0.00 59 ASN A N 9
ATOM 9585 C CA . ASN A 1 59 ? -6.131 -13.794 -2.516 1.00 0.00 59 ASN A CA 9
ATOM 9586 C C . ASN A 1 59 ? -6.204 -13.928 -0.999 1.00 0.00 59 ASN A C 9
ATOM 9587 O O . ASN A 1 59 ? -6.866 -14.827 -0.485 1.00 0.00 59 ASN A O 9
ATOM 9597 N N . ALA B 2 1 ? -5.680 12.652 -6.224 1.00 0.00 7 ALA B N 9
ATOM 9598 C CA . ALA B 2 1 ? -6.100 12.912 -4.822 1.00 0.00 7 ALA B CA 9
ATOM 9599 C C . ALA B 2 1 ? -7.542 12.481 -4.578 1.00 0.00 7 ALA B C 9
ATOM 9600 O O . ALA B 2 1 ? -8.283 12.170 -5.510 1.00 0.00 7 ALA B O 9
ATOM 9609 N N . LYS B 2 2 ? -7.923 12.468 -3.303 1.00 0.00 6 LYS B N 9
ATOM 9610 C CA . LYS B 2 2 ? -9.291 12.107 -2.940 1.00 0.00 6 LYS B CA 9
ATOM 9611 C C . LYS B 2 2 ? -9.593 12.427 -1.474 1.00 0.00 6 LYS B C 9
ATOM 9612 O O . LYS B 2 2 ? -8.701 12.791 -0.708 1.00 0.00 6 LYS B O 9
ATOM 9627 N N . LYS B 2 3 ? -10.859 12.285 -1.101 1.00 0.00 5 LYS B N 9
ATOM 9628 C CA . LYS B 2 3 ? -11.304 12.551 0.270 1.00 0.00 5 LYS B CA 9
ATOM 9629 C C . LYS B 2 3 ? -12.458 11.637 0.713 1.00 0.00 5 LYS B C 9
ATOM 9630 O O . LYS B 2 3 ? -12.969 11.749 1.827 1.00 0.00 5 LYS B O 9
ATOM 9645 N N . THR B 2 4 ? -12.853 10.734 -0.183 1.00 0.00 4 THR B N 9
ATOM 9646 C CA . THR B 2 4 ? -13.817 9.681 0.093 1.00 0.00 4 THR B CA 9
ATOM 9647 C C . THR B 2 4 ? -13.038 8.381 -0.020 1.00 0.00 4 THR B C 9
ATOM 9648 O O . THR B 2 4 ? -13.221 7.575 -0.931 1.00 0.00 4 THR B O 9
ATOM 9659 N N . LYS B 2 5 ? -12.156 8.226 0.966 1.00 0.00 3 LYS B N 9
ATOM 9660 C CA . LYS B 2 5 ? -11.330 7.043 1.132 1.00 0.00 3 LYS B CA 9
ATOM 9661 C C . LYS B 2 5 ? -11.109 6.799 2.617 1.00 0.00 3 LYS B C 9
ATOM 9662 O O . LYS B 2 5 ? -11.073 7.744 3.404 1.00 0.00 3 LYS B O 9
ATOM 9677 N N . PRO B 2 6 ? -10.956 5.540 3.026 1.00 0.00 2 PRO B N 9
ATOM 9678 C CA . PRO B 2 6 ? -10.700 5.206 4.427 1.00 0.00 2 PRO B CA 9
ATOM 9679 C C . PRO B 2 6 ? -9.527 6.019 4.965 1.00 0.00 2 PRO B C 9
ATOM 9680 O O . PRO B 2 6 ? -8.930 6.804 4.234 1.00 0.00 2 PRO B O 9
ATOM 9688 N N . THR B 2 7 ? -9.257 5.901 6.256 1.00 0.00 1 THR B N 9
ATOM 9689 C CA . THR B 2 7 ? -8.092 6.555 6.843 1.00 0.00 1 THR B CA 9
ATOM 9690 C C . THR B 2 7 ? -6.971 5.529 6.971 1.00 0.00 1 THR B C 9
ATOM 9691 O O . THR B 2 7 ? -7.122 4.540 7.688 1.00 0.00 1 THR B O 9
ATOM 9702 N N . PRO B 2 8 ? -5.827 5.729 6.286 1.00 0.00 0 PRO B N 9
ATOM 9703 C CA . PRO B 2 8 ? -4.730 4.762 6.330 1.00 0.00 0 PRO B CA 9
ATOM 9704 C C . PRO B 2 8 ? -4.433 4.307 7.758 1.00 0.00 0 PRO B C 9
ATOM 9705 O O . PRO B 2 8 ? -3.919 5.077 8.570 1.00 0.00 0 PRO B O 9
ATOM 9713 N N . PRO B 2 9 ? -4.764 3.040 8.077 1.00 0.00 -1 PRO B N 9
ATOM 9714 C CA . PRO B 2 9 ? -4.579 2.479 9.408 1.00 0.00 -1 PRO B CA 9
ATOM 9715 C C . PRO B 2 9 ? -3.293 2.901 10.071 1.00 0.00 -1 PRO B C 9
ATOM 9716 O O . PRO B 2 9 ? -2.379 3.411 9.424 1.00 0.00 -1 PRO B O 9
ATOM 9724 N N . PRO B 2 10 ? -3.206 2.684 11.392 1.00 0.00 -2 PRO B N 9
ATOM 9725 C CA . PRO B 2 10 ? -1.976 2.927 12.125 1.00 0.00 -2 PRO B CA 9
ATOM 9726 C C . PRO B 2 10 ? -0.895 2.112 11.441 1.00 0.00 -2 PRO B C 9
ATOM 9727 O O . PRO B 2 10 ? -1.214 1.099 10.823 1.00 0.00 -2 PRO B O 9
ATOM 9735 N N . LYS B 2 11 ? 0.351 2.486 11.544 1.00 0.00 -3 LYS B N 9
ATOM 9736 C CA . LYS B 2 11 ? 1.414 1.741 10.899 1.00 0.00 -3 LYS B CA 9
ATOM 9737 C C . LYS B 2 11 ? 2.514 1.439 11.893 1.00 0.00 -3 LYS B C 9
ATOM 9738 O O . LYS B 2 11 ? 3.068 2.349 12.508 1.00 0.00 -3 LYS B O 9
ATOM 9753 N N . PRO B 2 12 ? 2.851 0.156 12.082 1.00 0.00 -4 PRO B N 9
ATOM 9754 C CA . PRO B 2 12 ? 3.883 -0.211 13.032 1.00 0.00 -4 PRO B CA 9
ATOM 9755 C C . PRO B 2 12 ? 5.138 0.636 12.793 1.00 0.00 -4 PRO B C 9
ATOM 9756 O O . PRO B 2 12 ? 5.730 0.634 11.716 1.00 0.00 -4 PRO B O 9
ATOM 9764 N N . SER B 2 13 ? 5.514 1.369 13.836 1.00 0.00 -5 SER B N 9
ATOM 9765 C CA . SER B 2 13 ? 6.600 2.350 13.782 1.00 0.00 -5 SER B CA 9
ATOM 9766 C C . SER B 2 13 ? 7.999 1.842 13.417 1.00 0.00 -5 SER B C 9
ATOM 9767 O O . SER B 2 13 ? 8.953 2.619 13.391 1.00 0.00 -5 SER B O 9
ATOM 9774 N N . HIS B 2 14 ? 8.125 0.547 13.136 1.00 0.00 -6 HIS B N 9
ATOM 9775 C CA . HIS B 2 14 ? 9.404 -0.018 12.724 1.00 0.00 -6 HIS B CA 9
ATOM 9776 C C . HIS B 2 14 ? 9.521 -0.049 11.191 1.00 0.00 -6 HIS B C 9
ATOM 9777 O O . HIS B 2 14 ? 10.539 -0.473 10.645 1.00 0.00 -6 HIS B O 9
ATOM 9791 N N . LEU B 2 15 ? 8.464 0.405 10.507 1.00 0.00 -7 LEU B N 9
ATOM 9792 C CA . LEU B 2 15 ? 8.490 0.405 9.042 1.00 0.00 -7 LEU B CA 9
ATOM 9793 C C . LEU B 2 15 ? 8.455 1.802 8.441 1.00 0.00 -7 LEU B C 9
ATOM 9794 O O . LEU B 2 15 ? 7.675 2.074 7.528 1.00 0.00 -7 LEU B O 9
ATOM 9809 N N . LYS B 2 16 ? 9.301 2.688 8.956 1.00 0.00 -8 LYS B N 9
ATOM 9810 C CA . LYS B 2 16 ? 9.414 4.039 8.428 1.00 0.00 -8 LYS B CA 9
ATOM 9811 C C . LYS B 2 16 ? 10.737 4.188 7.678 1.00 0.00 -8 LYS B C 9
ATOM 9812 O O . LYS B 2 16 ? 11.646 3.376 7.849 1.00 0.00 -8 LYS B O 9
ATOM 9827 N N . PRO B 2 17 ? 10.867 5.225 6.837 1.00 0.00 -9 PRO B N 9
ATOM 9828 C CA . PRO B 2 17 ? 12.085 5.450 6.049 1.00 0.00 -9 PRO B CA 9
ATOM 9829 C C . PRO B 2 17 ? 13.236 5.976 6.900 1.00 0.00 -9 PRO B C 9
ATOM 9830 O O . PRO B 2 17 ? 13.007 6.548 7.967 1.00 0.00 -9 PRO B O 9
ATOM 9838 N N . LYS B 2 18 ? 14.471 5.791 6.445 1.00 0.00 -10 LYS B N 9
ATOM 9839 C CA . LYS B 2 18 ? 15.627 6.282 7.185 1.00 0.00 -10 LYS B CA 9
ATOM 9840 C C . LYS B 2 18 ? 15.774 5.550 8.514 1.00 0.00 -10 LYS B C 9
ATOM 9841 O O . LYS B 2 18 ? 16.855 5.064 8.840 1.00 0.00 -10 LYS B O 9
ATOM 9856 N N . ALA A 1 1 ? 4.272 -14.082 -4.310 1.00 0.00 1 ALA A N 10
ATOM 9857 C CA . ALA A 1 1 ? 3.430 -13.730 -3.138 1.00 0.00 1 ALA A CA 10
ATOM 9858 C C . ALA A 1 1 ? 2.023 -13.320 -3.575 1.00 0.00 1 ALA A C 10
ATOM 9859 O O . ALA A 1 1 ? 1.777 -13.078 -4.757 1.00 0.00 1 ALA A O 10
ATOM 9868 N N . PRO A 1 2 ? 1.081 -13.238 -2.619 1.00 0.00 2 PRO A N 10
ATOM 9869 C CA . PRO A 1 2 ? -0.313 -12.851 -2.897 1.00 0.00 2 PRO A CA 10
ATOM 9870 C C . PRO A 1 2 ? -0.406 -11.491 -3.580 1.00 0.00 2 PRO A C 10
ATOM 9871 O O . PRO A 1 2 ? 0.562 -10.740 -3.625 1.00 0.00 2 PRO A O 10
ATOM 9879 N N . TRP A 1 3 ? -1.570 -11.191 -4.126 1.00 0.00 3 TRP A N 10
ATOM 9880 C CA . TRP A 1 3 ? -1.787 -9.942 -4.848 1.00 0.00 3 TRP A CA 10
ATOM 9881 C C . TRP A 1 3 ? -3.099 -9.293 -4.437 1.00 0.00 3 TRP A C 10
ATOM 9882 O O . TRP A 1 3 ? -3.972 -9.932 -3.847 1.00 0.00 3 TRP A O 10
ATOM 9902 N N . ALA A 1 4 ? -3.222 -8.004 -4.759 1.00 0.00 4 ALA A N 10
ATOM 9903 C CA . ALA A 1 4 ? -4.420 -7.272 -4.401 1.00 0.00 4 ALA A CA 10
ATOM 9904 C C . ALA A 1 4 ? -4.765 -6.145 -5.363 1.00 0.00 4 ALA A C 10
ATOM 9905 O O . ALA A 1 4 ? -3.934 -5.702 -6.156 1.00 0.00 4 ALA A O 10
ATOM 9912 N N . THR A 1 5 ? -6.000 -5.696 -5.275 1.00 0.00 5 THR A N 10
ATOM 9913 C CA . THR A 1 5 ? -6.479 -4.584 -6.067 1.00 0.00 5 THR A CA 10
ATOM 9914 C C . THR A 1 5 ? -6.895 -3.519 -5.108 1.00 0.00 5 THR A C 10
ATOM 9915 O O . THR A 1 5 ? -7.682 -3.778 -4.198 1.00 0.00 5 THR A O 10
ATOM 9926 N N . ALA A 1 6 ? -6.392 -2.325 -5.282 1.00 0.00 6 ALA A N 10
ATOM 9927 C CA . ALA A 1 6 ? -6.726 -1.247 -4.387 1.00 0.00 6 ALA A CA 10
ATOM 9928 C C . ALA A 1 6 ? -8.229 -1.049 -4.294 1.00 0.00 6 ALA A C 10
ATOM 9929 O O . ALA A 1 6 ? -9.005 -1.571 -5.092 1.00 0.00 6 ALA A O 10
ATOM 9936 N N . GLU A 1 7 ? -8.611 -0.305 -3.280 1.00 0.00 7 GLU A N 10
ATOM 9937 C CA . GLU A 1 7 ? -10.016 0.011 -3.035 1.00 0.00 7 GLU A CA 10
ATOM 9938 C C . GLU A 1 7 ? -10.247 1.518 -2.890 1.00 0.00 7 GLU A C 10
ATOM 9939 O O . GLU A 1 7 ? -11.377 1.998 -2.987 1.00 0.00 7 GLU A O 10
ATOM 9949 N N . TYR A 1 8 ? -9.162 2.253 -2.656 1.00 0.00 8 TYR A N 10
ATOM 9950 C CA . TYR A 1 8 ? -9.195 3.695 -2.467 1.00 0.00 8 TYR A CA 10
ATOM 9951 C C . TYR A 1 8 ? -7.876 4.297 -2.915 1.00 0.00 8 TYR A C 10
ATOM 9952 O O . TYR A 1 8 ? -6.819 3.699 -2.718 1.00 0.00 8 TYR A O 10
ATOM 9969 N N . ASP A 1 9 ? -7.929 5.472 -3.515 1.00 0.00 9 ASP A N 10
ATOM 9970 C CA . ASP A 1 9 ? -6.751 6.180 -4.006 1.00 0.00 9 ASP A CA 10
ATOM 9971 C C . ASP A 1 9 ? -5.847 6.564 -2.842 1.00 0.00 9 ASP A C 10
ATOM 9972 O O . ASP A 1 9 ? -5.955 7.663 -2.300 1.00 0.00 9 ASP A O 10
ATOM 9980 N N . TYR A 1 10 ? -4.945 5.664 -2.465 1.00 0.00 10 TYR A N 10
ATOM 9981 C CA . TYR A 1 10 ? -4.049 5.940 -1.346 1.00 0.00 10 TYR A CA 10
ATOM 9982 C C . TYR A 1 10 ? -2.863 6.791 -1.781 1.00 0.00 10 TYR A C 10
ATOM 9983 O O . TYR A 1 10 ? -2.152 6.448 -2.725 1.00 0.00 10 TYR A O 10
ATOM 10000 N N . ASP A 1 11 ? -2.664 7.900 -1.089 1.00 0.00 11 ASP A N 10
ATOM 10001 C CA . ASP A 1 11 ? -1.534 8.753 -1.375 1.00 0.00 11 ASP A CA 10
ATOM 10002 C C . ASP A 1 11 ? -0.501 8.649 -0.235 1.00 0.00 11 ASP A C 10
ATOM 10003 O O . ASP A 1 11 ? -0.219 9.637 0.442 1.00 0.00 11 ASP A O 10
ATOM 10011 N N . ALA A 1 12 ? 0.053 7.429 -0.043 1.00 0.00 12 ALA A N 10
ATOM 10012 C CA . ALA A 1 12 ? 1.090 7.129 0.967 1.00 0.00 12 ALA A CA 10
ATOM 10013 C C . ALA A 1 12 ? 1.219 8.185 2.056 1.00 0.00 12 ALA A C 10
ATOM 10014 O O . ALA A 1 12 ? 1.978 9.145 1.923 1.00 0.00 12 ALA A O 10
ATOM 10021 N N . ALA A 1 13 ? 0.472 7.999 3.132 1.00 0.00 13 ALA A N 10
ATOM 10022 C CA . ALA A 1 13 ? 0.479 8.928 4.254 1.00 0.00 13 ALA A CA 10
ATOM 10023 C C . ALA A 1 13 ? 1.855 9.111 4.962 1.00 0.00 13 ALA A C 10
ATOM 10024 O O . ALA A 1 13 ? 2.111 10.196 5.483 1.00 0.00 13 ALA A O 10
ATOM 10031 N N . GLU A 1 14 ? 2.738 8.106 4.998 1.00 0.00 14 GLU A N 10
ATOM 10032 C CA . GLU A 1 14 ? 4.021 8.260 5.745 1.00 0.00 14 GLU A CA 10
ATOM 10033 C C . GLU A 1 14 ? 5.343 8.305 4.950 1.00 0.00 14 GLU A C 10
ATOM 10034 O O . GLU A 1 14 ? 6.401 8.374 5.574 1.00 0.00 14 GLU A O 10
ATOM 10044 N N . ASP A 1 15 ? 5.305 8.243 3.627 1.00 0.00 15 ASP A N 10
ATOM 10045 C CA . ASP A 1 15 ? 6.523 8.316 2.778 1.00 0.00 15 ASP A CA 10
ATOM 10046 C C . ASP A 1 15 ? 6.889 6.907 2.354 1.00 0.00 15 ASP A C 10
ATOM 10047 O O . ASP A 1 15 ? 6.789 6.594 1.166 1.00 0.00 15 ASP A O 10
ATOM 10055 N N . ASN A 1 16 ? 7.313 6.034 3.289 1.00 0.00 16 ASN A N 10
ATOM 10056 C CA . ASN A 1 16 ? 7.631 4.697 2.798 1.00 0.00 16 ASN A CA 10
ATOM 10057 C C . ASN A 1 16 ? 6.377 3.846 2.869 1.00 0.00 16 ASN A C 10
ATOM 10058 O O . ASN A 1 16 ? 6.325 2.823 3.549 1.00 0.00 16 ASN A O 10
ATOM 10068 N N . GLU A 1 17 ? 5.368 4.269 2.157 1.00 0.00 17 GLU A N 10
ATOM 10069 C CA . GLU A 1 17 ? 4.205 3.503 1.876 1.00 0.00 17 GLU A CA 10
ATOM 10070 C C . GLU A 1 17 ? 4.158 3.259 0.386 1.00 0.00 17 GLU A C 10
ATOM 10071 O O . GLU A 1 17 ? 4.973 3.797 -0.363 1.00 0.00 17 GLU A O 10
ATOM 10081 N N . LEU A 1 18 ? 3.224 2.460 -0.047 1.00 0.00 18 LEU A N 10
ATOM 10082 C CA . LEU A 1 18 ? 2.992 2.259 -1.454 1.00 0.00 18 LEU A CA 10
ATOM 10083 C C . LEU A 1 18 ? 1.888 3.238 -1.799 1.00 0.00 18 LEU A C 10
ATOM 10084 O O . LEU A 1 18 ? 1.352 3.896 -0.919 1.00 0.00 18 LEU A O 10
ATOM 10099 N N . THR A 1 19 ? 1.553 3.372 -3.060 1.00 0.00 19 THR A N 10
ATOM 10100 C CA . THR A 1 19 ? 0.565 4.356 -3.440 1.00 0.00 19 THR A CA 10
ATOM 10101 C C . THR A 1 19 ? -0.237 3.854 -4.599 1.00 0.00 19 THR A C 10
ATOM 10102 O O . THR A 1 19 ? 0.318 3.469 -5.628 1.00 0.00 19 THR A O 10
ATOM 10113 N N . PHE A 1 20 ? -1.542 3.852 -4.451 1.00 0.00 20 PHE A N 10
ATOM 10114 C CA . PHE A 1 20 ? -2.367 3.290 -5.501 1.00 0.00 20 PHE A CA 10
ATOM 10115 C C . PHE A 1 20 ? -3.776 3.871 -5.564 1.00 0.00 20 PHE A C 10
ATOM 10116 O O . PHE A 1 20 ? -4.170 4.738 -4.783 1.00 0.00 20 PHE A O 10
ATOM 10132 N N . VAL A 1 21 ? -4.504 3.345 -6.531 1.00 0.00 21 VAL A N 10
ATOM 10133 C CA . VAL A 1 21 ? -5.894 3.682 -6.781 1.00 0.00 21 VAL A CA 10
ATOM 10134 C C . VAL A 1 21 ? -6.703 2.396 -6.812 1.00 0.00 21 VAL A C 10
ATOM 10135 O O . VAL A 1 21 ? -6.181 1.341 -7.156 1.00 0.00 21 VAL A O 10
ATOM 10148 N N . GLU A 1 22 ? -7.974 2.475 -6.439 1.00 0.00 22 GLU A N 10
ATOM 10149 C CA . GLU A 1 22 ? -8.877 1.325 -6.365 1.00 0.00 22 GLU A CA 10
ATOM 10150 C C . GLU A 1 22 ? -8.726 0.323 -7.515 1.00 0.00 22 GLU A C 10
ATOM 10151 O O . GLU A 1 22 ? -9.009 -0.866 -7.384 1.00 0.00 22 GLU A O 10
ATOM 10161 N N . ASN A 1 23 ? -8.290 0.836 -8.611 1.00 0.00 23 ASN A N 10
ATOM 10162 C CA . ASN A 1 23 ? -8.164 0.007 -9.808 1.00 0.00 23 ASN A CA 10
ATOM 10163 C C . ASN A 1 23 ? -6.713 -0.346 -10.136 1.00 0.00 23 ASN A C 10
ATOM 10164 O O . ASN A 1 23 ? -6.453 -1.044 -11.116 1.00 0.00 23 ASN A O 10
ATOM 10174 N N . ASP A 1 24 ? -5.767 0.126 -9.331 1.00 0.00 24 ASP A N 10
ATOM 10175 C CA . ASP A 1 24 ? -4.363 -0.216 -9.560 1.00 0.00 24 ASP A CA 10
ATOM 10176 C C . ASP A 1 24 ? -4.066 -1.580 -8.968 1.00 0.00 24 ASP A C 10
ATOM 10177 O O . ASP A 1 24 ? -4.439 -1.876 -7.833 1.00 0.00 24 ASP A O 10
ATOM 10185 N N . LYS A 1 25 ? -3.394 -2.402 -9.745 1.00 0.00 25 LYS A N 10
ATOM 10186 C CA . LYS A 1 25 ? -3.063 -3.737 -9.323 1.00 0.00 25 LYS A CA 10
ATOM 10187 C C . LYS A 1 25 ? -1.873 -3.769 -8.364 1.00 0.00 25 LYS A C 10
ATOM 10188 O O . LYS A 1 25 ? -0.935 -2.983 -8.496 1.00 0.00 25 LYS A O 10
ATOM 10203 N N . ILE A 1 26 ? -1.920 -4.692 -7.394 1.00 0.00 26 ILE A N 10
ATOM 10204 C CA . ILE A 1 26 ? -0.835 -4.863 -6.430 1.00 0.00 26 ILE A CA 10
ATOM 10205 C C . ILE A 1 26 ? -0.459 -6.347 -6.352 1.00 0.00 26 ILE A C 10
ATOM 10206 O O . ILE A 1 26 ? -1.332 -7.211 -6.412 1.00 0.00 26 ILE A O 10
ATOM 10221 N N . ILE A 1 27 ? 0.827 -6.641 -6.213 1.00 0.00 27 ILE A N 10
ATOM 10222 C CA . ILE A 1 27 ? 1.279 -8.032 -6.160 1.00 0.00 27 ILE A CA 10
ATOM 10223 C C . ILE A 1 27 ? 2.444 -8.216 -5.199 1.00 0.00 27 ILE A C 10
ATOM 10224 O O . ILE A 1 27 ? 2.982 -7.253 -4.658 1.00 0.00 27 ILE A O 10
ATOM 10239 N N . ASN A 1 28 ? 2.818 -9.473 -4.994 1.00 0.00 28 ASN A N 10
ATOM 10240 C CA . ASN A 1 28 ? 3.881 -9.824 -4.075 1.00 0.00 28 ASN A CA 10
ATOM 10241 C C . ASN A 1 28 ? 3.554 -9.290 -2.692 1.00 0.00 28 ASN A C 10
ATOM 10242 O O . ASN A 1 28 ? 4.390 -8.685 -2.021 1.00 0.00 28 ASN A O 10
ATOM 10252 N N . ILE A 1 29 ? 2.311 -9.529 -2.279 1.00 0.00 29 ILE A N 10
ATOM 10253 C CA . ILE A 1 29 ? 1.806 -9.011 -1.021 1.00 0.00 29 ILE A CA 10
ATOM 10254 C C . ILE A 1 29 ? 2.388 -9.714 0.189 1.00 0.00 29 ILE A C 10
ATOM 10255 O O . ILE A 1 29 ? 1.658 -10.384 0.920 1.00 0.00 29 ILE A O 10
ATOM 10270 N N . GLU A 1 30 ? 3.680 -9.596 0.418 1.00 0.00 30 GLU A N 10
ATOM 10271 C CA . GLU A 1 30 ? 4.231 -10.220 1.605 1.00 0.00 30 GLU A CA 10
ATOM 10272 C C . GLU A 1 30 ? 3.599 -9.646 2.851 1.00 0.00 30 GLU A C 10
ATOM 10273 O O . GLU A 1 30 ? 2.967 -8.601 2.790 1.00 0.00 30 GLU A O 10
ATOM 10283 N N . PHE A 1 31 ? 3.805 -10.293 3.986 1.00 0.00 31 PHE A N 10
ATOM 10284 C CA . PHE A 1 31 ? 3.179 -9.802 5.207 1.00 0.00 31 PHE A CA 10
ATOM 10285 C C . PHE A 1 31 ? 4.179 -9.199 6.181 1.00 0.00 31 PHE A C 10
ATOM 10286 O O . PHE A 1 31 ? 4.484 -9.765 7.231 1.00 0.00 31 PHE A O 10
ATOM 10302 N N . VAL A 1 32 ? 4.677 -8.030 5.801 1.00 0.00 32 VAL A N 10
ATOM 10303 C CA . VAL A 1 32 ? 5.620 -7.267 6.607 1.00 0.00 32 VAL A CA 10
ATOM 10304 C C . VAL A 1 32 ? 4.974 -6.888 7.945 1.00 0.00 32 VAL A C 10
ATOM 10305 O O . VAL A 1 32 ? 5.636 -6.944 8.981 1.00 0.00 32 VAL A O 10
ATOM 10318 N N . ASP A 1 33 ? 3.701 -6.514 7.944 1.00 0.00 33 ASP A N 10
ATOM 10319 C CA . ASP A 1 33 ? 2.999 -6.206 9.188 1.00 0.00 33 ASP A CA 10
ATOM 10320 C C . ASP A 1 33 ? 1.577 -6.780 9.136 1.00 0.00 33 ASP A C 10
ATOM 10321 O O . ASP A 1 33 ? 0.969 -6.821 8.073 1.00 0.00 33 ASP A O 10
ATOM 10329 N N . ASP A 1 34 ? 1.037 -7.208 10.285 1.00 0.00 34 ASP A N 10
ATOM 10330 C CA . ASP A 1 34 ? -0.331 -7.749 10.333 1.00 0.00 34 ASP A CA 10
ATOM 10331 C C . ASP A 1 34 ? -1.271 -6.830 9.559 1.00 0.00 34 ASP A C 10
ATOM 10332 O O . ASP A 1 34 ? -2.067 -7.263 8.726 1.00 0.00 34 ASP A O 10
ATOM 10340 N N . ASP A 1 35 ? -1.145 -5.551 9.872 1.00 0.00 35 ASP A N 10
ATOM 10341 C CA . ASP A 1 35 ? -2.008 -4.515 9.308 1.00 0.00 35 ASP A CA 10
ATOM 10342 C C . ASP A 1 35 ? -1.495 -3.936 8.004 1.00 0.00 35 ASP A C 10
ATOM 10343 O O . ASP A 1 35 ? -2.281 -3.629 7.108 1.00 0.00 35 ASP A O 10
ATOM 10351 N N . TRP A 1 36 ? -0.183 -3.782 7.884 1.00 0.00 36 TRP A N 10
ATOM 10352 C CA . TRP A 1 36 ? 0.381 -3.329 6.620 1.00 0.00 36 TRP A CA 10
ATOM 10353 C C . TRP A 1 36 ? 1.224 -4.429 5.997 1.00 0.00 36 TRP A C 10
ATOM 10354 O O . TRP A 1 36 ? 2.212 -4.855 6.587 1.00 0.00 36 TRP A O 10
ATOM 10374 N N . TRP A 1 37 ? 0.862 -4.908 4.812 1.00 0.00 37 TRP A N 10
ATOM 10375 C CA . TRP A 1 37 ? 1.604 -5.937 4.110 1.00 0.00 37 TRP A CA 10
ATOM 10376 C C . TRP A 1 37 ? 2.459 -5.245 3.078 1.00 0.00 37 TRP A C 10
ATOM 10377 O O . TRP A 1 37 ? 2.281 -4.054 2.827 1.00 0.00 37 TRP A O 10
ATOM 10397 N N . LEU A 1 38 ? 3.388 -5.960 2.471 1.00 0.00 38 LEU A N 10
ATOM 10398 C CA . LEU A 1 38 ? 4.254 -5.354 1.493 1.00 0.00 38 LEU A CA 10
ATOM 10399 C C . LEU A 1 38 ? 3.850 -5.756 0.106 1.00 0.00 38 LEU A C 10
ATOM 10400 O O . LEU A 1 38 ? 3.340 -6.835 -0.103 1.00 0.00 38 LEU A O 10
ATOM 10415 N N . GLY A 1 39 ? 4.142 -4.884 -0.835 1.00 0.00 39 GLY A N 10
ATOM 10416 C CA . GLY A 1 39 ? 3.734 -5.196 -2.178 1.00 0.00 39 GLY A CA 10
ATOM 10417 C C . GLY A 1 39 ? 4.767 -5.045 -3.261 1.00 0.00 39 GLY A C 10
ATOM 10418 O O . GLY A 1 39 ? 5.971 -4.922 -3.036 1.00 0.00 39 GLY A O 10
ATOM 10422 N N . GLU A 1 40 ? 4.206 -5.063 -4.454 1.00 0.00 40 GLU A N 10
ATOM 10423 C CA . GLU A 1 40 ? 4.892 -4.889 -5.709 1.00 0.00 40 GLU A CA 10
ATOM 10424 C C . GLU A 1 40 ? 3.779 -4.587 -6.702 1.00 0.00 40 GLU A C 10
ATOM 10425 O O . GLU A 1 40 ? 2.888 -5.408 -6.861 1.00 0.00 40 GLU A O 10
ATOM 10435 N N . LEU A 1 41 ? 3.768 -3.437 -7.338 1.00 0.00 41 LEU A N 10
ATOM 10436 C CA . LEU A 1 41 ? 2.661 -3.173 -8.246 1.00 0.00 41 LEU A CA 10
ATOM 10437 C C . LEU A 1 41 ? 2.836 -3.896 -9.558 1.00 0.00 41 LEU A C 10
ATOM 10438 O O . LEU A 1 41 ? 3.818 -3.727 -10.253 1.00 0.00 41 LEU A O 10
ATOM 10453 N N . GLU A 1 42 ? 1.891 -4.761 -9.867 1.00 0.00 42 GLU A N 10
ATOM 10454 C CA . GLU A 1 42 ? 1.937 -5.501 -11.108 1.00 0.00 42 GLU A CA 10
ATOM 10455 C C . GLU A 1 42 ? 2.038 -4.531 -12.280 1.00 0.00 42 GLU A C 10
ATOM 10456 O O . GLU A 1 42 ? 2.729 -4.793 -13.265 1.00 0.00 42 GLU A O 10
ATOM 10466 N N . LYS A 1 43 ? 1.340 -3.409 -12.155 1.00 0.00 43 LYS A N 10
ATOM 10467 C CA . LYS A 1 43 ? 1.316 -2.430 -13.225 1.00 0.00 43 LYS A CA 10
ATOM 10468 C C . LYS A 1 43 ? 2.665 -1.710 -13.431 1.00 0.00 43 LYS A C 10
ATOM 10469 O O . LYS A 1 43 ? 3.097 -1.542 -14.571 1.00 0.00 43 LYS A O 10
ATOM 10484 N N . ASP A 1 44 ? 3.338 -1.286 -12.355 1.00 0.00 44 ASP A N 10
ATOM 10485 C CA . ASP A 1 44 ? 4.606 -0.541 -12.508 1.00 0.00 44 ASP A CA 10
ATOM 10486 C C . ASP A 1 44 ? 5.774 -1.135 -11.708 1.00 0.00 44 ASP A C 10
ATOM 10487 O O . ASP A 1 44 ? 6.906 -0.661 -11.806 1.00 0.00 44 ASP A O 10
ATOM 10495 N N . GLY A 1 45 ? 5.496 -2.159 -10.928 1.00 0.00 45 GLY A N 10
ATOM 10496 C CA . GLY A 1 45 ? 6.545 -2.794 -10.138 1.00 0.00 45 GLY A CA 10
ATOM 10497 C C . GLY A 1 45 ? 6.963 -2.014 -8.902 1.00 0.00 45 GLY A C 10
ATOM 10498 O O . GLY A 1 45 ? 8.120 -2.094 -8.486 1.00 0.00 45 GLY A O 10
ATOM 10502 N N . SER A 1 46 ? 6.046 -1.262 -8.310 1.00 0.00 46 SER A N 10
ATOM 10503 C CA . SER A 1 46 ? 6.384 -0.494 -7.115 1.00 0.00 46 SER A CA 10
ATOM 10504 C C . SER A 1 46 ? 6.176 -1.344 -5.864 1.00 0.00 46 SER A C 10
ATOM 10505 O O . SER A 1 46 ? 5.158 -2.018 -5.740 1.00 0.00 46 SER A O 10
ATOM 10512 N N . LYS A 1 47 ? 7.112 -1.254 -4.908 1.00 0.00 47 LYS A N 10
ATOM 10513 C CA . LYS A 1 47 ? 7.025 -2.041 -3.672 1.00 0.00 47 LYS A CA 10
ATOM 10514 C C . LYS A 1 47 ? 6.982 -1.150 -2.439 1.00 0.00 47 LYS A C 10
ATOM 10515 O O . LYS A 1 47 ? 7.559 -0.064 -2.428 1.00 0.00 47 LYS A O 10
ATOM 10530 N N . GLY A 1 48 ? 6.296 -1.614 -1.397 1.00 0.00 48 GLY A N 10
ATOM 10531 C CA . GLY A 1 48 ? 6.216 -0.885 -0.146 1.00 0.00 48 GLY A CA 10
ATOM 10532 C C . GLY A 1 48 ? 5.110 -1.409 0.747 1.00 0.00 48 GLY A C 10
ATOM 10533 O O . GLY A 1 48 ? 4.226 -2.125 0.277 1.00 0.00 48 GLY A O 10
ATOM 10537 N N . LEU A 1 49 ? 5.145 -1.072 2.035 1.00 0.00 49 LEU A N 10
ATOM 10538 C CA . LEU A 1 49 ? 4.096 -1.525 2.921 1.00 0.00 49 LEU A CA 10
ATOM 10539 C C . LEU A 1 49 ? 2.837 -0.779 2.572 1.00 0.00 49 LEU A C 10
ATOM 10540 O O . LEU A 1 49 ? 2.892 0.336 2.056 1.00 0.00 49 LEU A O 10
ATOM 10555 N N . PHE A 1 50 ? 1.704 -1.390 2.831 1.00 0.00 50 PHE A N 10
ATOM 10556 C CA . PHE A 1 50 ? 0.441 -0.791 2.478 1.00 0.00 50 PHE A CA 10
ATOM 10557 C C . PHE A 1 50 ? -0.685 -1.239 3.380 1.00 0.00 50 PHE A C 10
ATOM 10558 O O . PHE A 1 50 ? -0.629 -2.298 3.997 1.00 0.00 50 PHE A O 10
ATOM 10574 N N . PRO A 1 51 ? -1.744 -0.426 3.429 1.00 0.00 51 PRO A N 10
ATOM 10575 C CA . PRO A 1 51 ? -2.910 -0.676 4.245 1.00 0.00 51 PRO A CA 10
ATOM 10576 C C . PRO A 1 51 ? -3.614 -1.974 3.935 1.00 0.00 51 PRO A C 10
ATOM 10577 O O . PRO A 1 51 ? -3.215 -2.776 3.090 1.00 0.00 51 PRO A O 10
ATOM 10585 N N . SER A 1 52 ? -4.679 -2.115 4.683 1.00 0.00 52 SER A N 10
ATOM 10586 C CA . SER A 1 52 ? -5.491 -3.290 4.397 1.00 0.00 52 SER A CA 10
ATOM 10587 C C . SER A 1 52 ? -6.947 -2.977 4.202 1.00 0.00 52 SER A C 10
ATOM 10588 O O . SER A 1 52 ? -7.705 -3.786 3.665 1.00 0.00 52 SER A O 10
ATOM 10595 N N . ASN A 1 53 ? -7.341 -1.795 4.642 1.00 0.00 53 ASN A N 10
ATOM 10596 C CA . ASN A 1 53 ? -8.682 -1.321 4.469 1.00 0.00 53 ASN A CA 10
ATOM 10597 C C . ASN A 1 53 ? -8.777 -0.433 3.219 1.00 0.00 53 ASN A C 10
ATOM 10598 O O . ASN A 1 53 ? -9.860 -0.235 2.670 1.00 0.00 53 ASN A O 10
ATOM 10608 N N . TYR A 1 54 ? -7.611 0.105 2.770 1.00 0.00 54 TYR A N 10
ATOM 10609 C CA . TYR A 1 54 ? -7.539 0.947 1.574 1.00 0.00 54 TYR A CA 10
ATOM 10610 C C . TYR A 1 54 ? -7.491 0.066 0.299 1.00 0.00 54 TYR A C 10
ATOM 10611 O O . TYR A 1 54 ? -7.642 0.568 -0.814 1.00 0.00 54 TYR A O 10
ATOM 10628 N N . VAL A 1 55 ? -7.273 -1.261 0.482 1.00 0.00 55 VAL A N 10
ATOM 10629 C CA . VAL A 1 55 ? -7.174 -2.211 -0.648 1.00 0.00 55 VAL A CA 10
ATOM 10630 C C . VAL A 1 55 ? -7.811 -3.569 -0.346 1.00 0.00 55 VAL A C 10
ATOM 10631 O O . VAL A 1 55 ? -7.975 -3.950 0.813 1.00 0.00 55 VAL A O 10
ATOM 10644 N N . SER A 1 56 ? -8.165 -4.283 -1.406 1.00 0.00 56 SER A N 10
ATOM 10645 C CA . SER A 1 56 ? -8.742 -5.618 -1.296 1.00 0.00 56 SER A CA 10
ATOM 10646 C C . SER A 1 56 ? -7.768 -6.665 -1.852 1.00 0.00 56 SER A C 10
ATOM 10647 O O . SER A 1 56 ? -7.258 -6.509 -2.958 1.00 0.00 56 SER A O 10
ATOM 10654 N N . LEU A 1 57 ? -7.564 -7.756 -1.108 1.00 0.00 57 LEU A N 10
ATOM 10655 C CA . LEU A 1 57 ? -6.635 -8.802 -1.561 1.00 0.00 57 LEU A CA 10
ATOM 10656 C C . LEU A 1 57 ? -7.280 -9.712 -2.594 1.00 0.00 57 LEU A C 10
ATOM 10657 O O . LEU A 1 57 ? -8.389 -10.212 -2.402 1.00 0.00 57 LEU A O 10
ATOM 10672 N N . GLY A 1 58 ? -6.567 -9.916 -3.691 1.00 0.00 58 GLY A N 10
ATOM 10673 C CA . GLY A 1 58 ? -7.063 -10.755 -4.763 1.00 0.00 58 GLY A CA 10
ATOM 10674 C C . GLY A 1 58 ? -6.839 -12.234 -4.490 1.00 0.00 58 GLY A C 10
ATOM 10675 O O . GLY A 1 58 ? -7.111 -13.074 -5.348 1.00 0.00 58 GLY A O 10
ATOM 10679 N N . ASN A 1 59 ? -6.341 -12.557 -3.295 1.00 0.00 59 ASN A N 10
ATOM 10680 C CA . ASN A 1 59 ? -6.069 -13.940 -2.929 1.00 0.00 59 ASN A CA 10
ATOM 10681 C C . ASN A 1 59 ? -5.700 -14.050 -1.454 1.00 0.00 59 ASN A C 10
ATOM 10682 O O . ASN A 1 59 ? -6.259 -14.873 -0.733 1.00 0.00 59 ASN A O 10
ATOM 10692 N N . ALA B 2 1 ? -13.440 6.206 -9.768 1.00 0.00 7 ALA B N 10
ATOM 10693 C CA . ALA B 2 1 ? -13.119 7.566 -9.266 1.00 0.00 7 ALA B CA 10
ATOM 10694 C C . ALA B 2 1 ? -13.439 7.698 -7.782 1.00 0.00 7 ALA B C 10
ATOM 10695 O O . ALA B 2 1 ? -12.563 8.036 -6.986 1.00 0.00 7 ALA B O 10
ATOM 10704 N N . LYS B 2 2 ? -14.688 7.438 -7.402 1.00 0.00 6 LYS B N 10
ATOM 10705 C CA . LYS B 2 2 ? -15.064 7.493 -5.997 1.00 0.00 6 LYS B CA 10
ATOM 10706 C C . LYS B 2 2 ? -14.751 8.885 -5.414 1.00 0.00 6 LYS B C 10
ATOM 10707 O O . LYS B 2 2 ? -15.496 9.831 -5.665 1.00 0.00 6 LYS B O 10
ATOM 10722 N N . LYS B 2 3 ? -13.643 8.965 -4.629 1.00 0.00 5 LYS B N 10
ATOM 10723 C CA . LYS B 2 3 ? -13.154 10.226 -4.039 1.00 0.00 5 LYS B CA 10
ATOM 10724 C C . LYS B 2 3 ? -13.027 10.098 -2.532 1.00 0.00 5 LYS B C 10
ATOM 10725 O O . LYS B 2 3 ? -11.960 10.361 -1.978 1.00 0.00 5 LYS B O 10
ATOM 10740 N N . THR B 2 4 ? -14.105 9.697 -1.855 1.00 0.00 4 THR B N 10
ATOM 10741 C CA . THR B 2 4 ? -14.009 9.506 -0.413 1.00 0.00 4 THR B CA 10
ATOM 10742 C C . THR B 2 4 ? -13.030 8.367 -0.188 1.00 0.00 4 THR B C 10
ATOM 10743 O O . THR B 2 4 ? -13.207 7.276 -0.732 1.00 0.00 4 THR B O 10
ATOM 10754 N N . LYS B 2 5 ? -12.000 8.609 0.607 1.00 0.00 3 LYS B N 10
ATOM 10755 C CA . LYS B 2 5 ? -11.027 7.570 0.895 1.00 0.00 3 LYS B CA 10
ATOM 10756 C C . LYS B 2 5 ? -10.824 7.401 2.400 1.00 0.00 3 LYS B C 10
ATOM 10757 O O . LYS B 2 5 ? -10.632 8.380 3.120 1.00 0.00 3 LYS B O 10
ATOM 10772 N N . PRO B 2 6 ? -10.871 6.151 2.892 1.00 0.00 2 PRO B N 10
ATOM 10773 C CA . PRO B 2 6 ? -10.659 5.846 4.307 1.00 0.00 2 PRO B CA 10
ATOM 10774 C C . PRO B 2 6 ? -9.481 6.625 4.874 1.00 0.00 2 PRO B C 10
ATOM 10775 O O . PRO B 2 6 ? -8.737 7.258 4.132 1.00 0.00 2 PRO B O 10
ATOM 10783 N N . THR B 2 7 ? -9.324 6.597 6.184 1.00 0.00 1 THR B N 10
ATOM 10784 C CA . THR B 2 7 ? -8.181 7.239 6.812 1.00 0.00 1 THR B CA 10
ATOM 10785 C C . THR B 2 7 ? -7.135 6.169 7.102 1.00 0.00 1 THR B C 10
ATOM 10786 O O . THR B 2 7 ? -7.319 5.364 8.015 1.00 0.00 1 THR B O 10
ATOM 10797 N N . PRO B 2 8 ? -6.024 6.133 6.333 1.00 0.00 0 PRO B N 10
ATOM 10798 C CA . PRO B 2 8 ? -4.985 5.112 6.510 1.00 0.00 0 PRO B CA 10
ATOM 10799 C C . PRO B 2 8 ? -4.726 4.796 7.981 1.00 0.00 0 PRO B C 10
ATOM 10800 O O . PRO B 2 8 ? -4.262 5.652 8.733 1.00 0.00 0 PRO B O 10
ATOM 10808 N N . PRO B 2 9 ? -5.027 3.555 8.410 1.00 0.00 -1 PRO B N 10
ATOM 10809 C CA . PRO B 2 9 ? -4.854 3.148 9.802 1.00 0.00 -1 PRO B CA 10
ATOM 10810 C C . PRO B 2 9 ? -3.424 3.308 10.279 1.00 0.00 -1 PRO B C 10
ATOM 10811 O O . PRO B 2 9 ? -2.507 3.481 9.480 1.00 0.00 -1 PRO B O 10
ATOM 10819 N N . PRO B 2 10 ? -3.219 3.264 11.603 1.00 0.00 -2 PRO B N 10
ATOM 10820 C CA . PRO B 2 10 ? -1.891 3.363 12.204 1.00 0.00 -2 PRO B CA 10
ATOM 10821 C C . PRO B 2 10 ? -0.851 2.606 11.387 1.00 0.00 -2 PRO B C 10
ATOM 10822 O O . PRO B 2 10 ? -1.204 1.757 10.573 1.00 0.00 -2 PRO B O 10
ATOM 10830 N N . LYS B 2 11 ? 0.417 2.892 11.606 1.00 0.00 -3 LYS B N 10
ATOM 10831 C CA . LYS B 2 11 ? 1.490 2.238 10.875 1.00 0.00 -3 LYS B CA 10
ATOM 10832 C C . LYS B 2 11 ? 2.560 1.791 11.841 1.00 0.00 -3 LYS B C 10
ATOM 10833 O O . LYS B 2 11 ? 3.027 2.586 12.656 1.00 0.00 -3 LYS B O 10
ATOM 10848 N N . PRO B 2 12 ? 2.976 0.524 11.785 1.00 0.00 -4 PRO B N 10
ATOM 10849 C CA . PRO B 2 12 ? 3.996 0.062 12.695 1.00 0.00 -4 PRO B CA 10
ATOM 10850 C C . PRO B 2 12 ? 5.266 0.862 12.423 1.00 0.00 -4 PRO B C 10
ATOM 10851 O O . PRO B 2 12 ? 5.811 0.846 11.319 1.00 0.00 -4 PRO B O 10
ATOM 10859 N N . SER B 2 13 ? 5.719 1.561 13.454 1.00 0.00 -5 SER B N 10
ATOM 10860 C CA . SER B 2 13 ? 6.834 2.503 13.353 1.00 0.00 -5 SER B CA 10
ATOM 10861 C C . SER B 2 13 ? 8.198 1.957 12.911 1.00 0.00 -5 SER B C 10
ATOM 10862 O O . SER B 2 13 ? 9.184 2.692 12.889 1.00 0.00 -5 SER B O 10
ATOM 10869 N N . HIS B 2 14 ? 8.254 0.671 12.561 1.00 0.00 -6 HIS B N 10
ATOM 10870 C CA . HIS B 2 14 ? 9.486 0.065 12.075 1.00 0.00 -6 HIS B CA 10
ATOM 10871 C C . HIS B 2 14 ? 9.530 0.050 10.539 1.00 0.00 -6 HIS B C 10
ATOM 10872 O O . HIS B 2 14 ? 10.524 -0.372 9.947 1.00 0.00 -6 HIS B O 10
ATOM 10886 N N . LEU B 2 15 ? 8.447 0.511 9.897 1.00 0.00 -7 LEU B N 10
ATOM 10887 C CA . LEU B 2 15 ? 8.413 0.516 8.432 1.00 0.00 -7 LEU B CA 10
ATOM 10888 C C . LEU B 2 15 ? 8.372 1.912 7.827 1.00 0.00 -7 LEU B C 10
ATOM 10889 O O . LEU B 2 15 ? 7.612 2.169 6.895 1.00 0.00 -7 LEU B O 10
ATOM 10904 N N . LYS B 2 16 ? 9.187 2.813 8.352 1.00 0.00 -8 LYS B N 10
ATOM 10905 C CA . LYS B 2 16 ? 9.285 4.158 7.810 1.00 0.00 -8 LYS B CA 10
ATOM 10906 C C . LYS B 2 16 ? 10.664 4.335 7.187 1.00 0.00 -8 LYS B C 10
ATOM 10907 O O . LYS B 2 16 ? 11.537 3.488 7.373 1.00 0.00 -8 LYS B O 10
ATOM 10922 N N . PRO B 2 17 ? 10.897 5.422 6.438 1.00 0.00 -9 PRO B N 10
ATOM 10923 C CA . PRO B 2 17 ? 12.187 5.624 5.784 1.00 0.00 -9 PRO B CA 10
ATOM 10924 C C . PRO B 2 17 ? 13.210 6.192 6.761 1.00 0.00 -9 PRO B C 10
ATOM 10925 O O . PRO B 2 17 ? 13.028 7.301 7.265 1.00 0.00 -9 PRO B O 10
ATOM 10933 N N . LYS B 2 18 ? 14.281 5.459 7.041 1.00 0.00 -10 LYS B N 10
ATOM 10934 C CA . LYS B 2 18 ? 15.305 5.926 7.967 1.00 0.00 -10 LYS B CA 10
ATOM 10935 C C . LYS B 2 18 ? 16.651 5.275 7.664 1.00 0.00 -10 LYS B C 10
ATOM 10936 O O . LYS B 2 18 ? 17.663 5.963 7.549 1.00 0.00 -10 LYS B O 10
ATOM 10951 N N . ALA A 1 1 ? 4.116 -14.118 -4.603 1.00 0.00 1 ALA A N 11
ATOM 10952 C CA . ALA A 1 1 ? 3.340 -13.807 -3.375 1.00 0.00 1 ALA A CA 11
ATOM 10953 C C . ALA A 1 1 ? 1.925 -13.340 -3.725 1.00 0.00 1 ALA A C 11
ATOM 10954 O O . ALA A 1 1 ? 1.635 -13.026 -4.880 1.00 0.00 1 ALA A O 11
ATOM 10963 N N . PRO A 1 2 ? 1.024 -13.292 -2.725 1.00 0.00 2 PRO A N 11
ATOM 10964 C CA . PRO A 1 2 ? -0.372 -12.862 -2.920 1.00 0.00 2 PRO A CA 11
ATOM 10965 C C . PRO A 1 2 ? -0.471 -11.509 -3.621 1.00 0.00 2 PRO A C 11
ATOM 10966 O O . PRO A 1 2 ? 0.506 -10.777 -3.726 1.00 0.00 2 PRO A O 11
ATOM 10974 N N . TRP A 1 3 ? -1.655 -11.203 -4.120 1.00 0.00 3 TRP A N 11
ATOM 10975 C CA . TRP A 1 3 ? -1.891 -9.969 -4.862 1.00 0.00 3 TRP A CA 11
ATOM 10976 C C . TRP A 1 3 ? -3.143 -9.268 -4.358 1.00 0.00 3 TRP A C 11
ATOM 10977 O O . TRP A 1 3 ? -4.051 -9.901 -3.822 1.00 0.00 3 TRP A O 11
ATOM 10997 N N . ALA A 1 4 ? -3.174 -7.941 -4.532 1.00 0.00 4 ALA A N 11
ATOM 10998 C CA . ALA A 1 4 ? -4.313 -7.160 -4.075 1.00 0.00 4 ALA A CA 11
ATOM 10999 C C . ALA A 1 4 ? -4.664 -6.006 -5.006 1.00 0.00 4 ALA A C 11
ATOM 11000 O O . ALA A 1 4 ? -3.854 -5.571 -5.819 1.00 0.00 4 ALA A O 11
ATOM 11007 N N . THR A 1 5 ? -5.886 -5.532 -4.874 1.00 0.00 5 THR A N 11
ATOM 11008 C CA . THR A 1 5 ? -6.375 -4.413 -5.664 1.00 0.00 5 THR A CA 11
ATOM 11009 C C . THR A 1 5 ? -6.705 -3.230 -4.772 1.00 0.00 5 THR A C 11
ATOM 11010 O O . THR A 1 5 ? -7.055 -3.399 -3.604 1.00 0.00 5 THR A O 11
ATOM 11021 N N . ALA A 1 6 ? -6.593 -2.026 -5.326 1.00 0.00 6 ALA A N 11
ATOM 11022 C CA . ALA A 1 6 ? -6.883 -0.806 -4.586 1.00 0.00 6 ALA A CA 11
ATOM 11023 C C . ALA A 1 6 ? -8.363 -0.470 -4.669 1.00 0.00 6 ALA A C 11
ATOM 11024 O O . ALA A 1 6 ? -9.004 -0.658 -5.703 1.00 0.00 6 ALA A O 11
ATOM 11031 N N . GLU A 1 7 ? -8.892 0.028 -3.561 1.00 0.00 7 GLU A N 11
ATOM 11032 C CA . GLU A 1 7 ? -10.292 0.414 -3.486 1.00 0.00 7 GLU A CA 11
ATOM 11033 C C . GLU A 1 7 ? -10.460 1.922 -3.282 1.00 0.00 7 GLU A C 11
ATOM 11034 O O . GLU A 1 7 ? -11.568 2.451 -3.349 1.00 0.00 7 GLU A O 11
ATOM 11044 N N . TYR A 1 8 ? -9.336 2.605 -3.031 1.00 0.00 8 TYR A N 11
ATOM 11045 C CA . TYR A 1 8 ? -9.297 4.049 -2.826 1.00 0.00 8 TYR A CA 11
ATOM 11046 C C . TYR A 1 8 ? -7.981 4.607 -3.345 1.00 0.00 8 TYR A C 11
ATOM 11047 O O . TYR A 1 8 ? -6.942 3.957 -3.223 1.00 0.00 8 TYR A O 11
ATOM 11064 N N . ASP A 1 9 ? -8.006 5.798 -3.919 1.00 0.00 9 ASP A N 11
ATOM 11065 C CA . ASP A 1 9 ? -6.817 6.455 -4.452 1.00 0.00 9 ASP A CA 11
ATOM 11066 C C . ASP A 1 9 ? -5.892 6.807 -3.297 1.00 0.00 9 ASP A C 11
ATOM 11067 O O . ASP A 1 9 ? -5.974 7.900 -2.735 1.00 0.00 9 ASP A O 11
ATOM 11075 N N . TYR A 1 10 ? -5.009 5.879 -2.945 1.00 0.00 10 TYR A N 11
ATOM 11076 C CA . TYR A 1 10 ? -4.112 6.093 -1.811 1.00 0.00 10 TYR A CA 11
ATOM 11077 C C . TYR A 1 10 ? -2.891 6.938 -2.185 1.00 0.00 10 TYR A C 11
ATOM 11078 O O . TYR A 1 10 ? -2.243 6.710 -3.206 1.00 0.00 10 TYR A O 11
ATOM 11095 N N . ASP A 1 11 ? -2.605 7.928 -1.333 1.00 0.00 11 ASP A N 11
ATOM 11096 C CA . ASP A 1 11 ? -1.416 8.764 -1.512 1.00 0.00 11 ASP A CA 11
ATOM 11097 C C . ASP A 1 11 ? -0.426 8.611 -0.313 1.00 0.00 11 ASP A C 11
ATOM 11098 O O . ASP A 1 11 ? -0.198 9.571 0.421 1.00 0.00 11 ASP A O 11
ATOM 11106 N N . ALA A 1 12 ? 0.142 7.390 -0.136 1.00 0.00 12 ALA A N 11
ATOM 11107 C CA . ALA A 1 12 ? 1.119 7.047 0.930 1.00 0.00 12 ALA A CA 11
ATOM 11108 C C . ALA A 1 12 ? 1.220 8.110 2.035 1.00 0.00 12 ALA A C 11
ATOM 11109 O O . ALA A 1 12 ? 1.875 9.136 1.854 1.00 0.00 12 ALA A O 11
ATOM 11116 N N . ALA A 1 13 ? 0.570 7.862 3.180 1.00 0.00 13 ALA A N 11
ATOM 11117 C CA . ALA A 1 13 ? 0.529 8.796 4.300 1.00 0.00 13 ALA A CA 11
ATOM 11118 C C . ALA A 1 13 ? 1.885 8.977 5.034 1.00 0.00 13 ALA A C 11
ATOM 11119 O O . ALA A 1 13 ? 2.133 10.058 5.568 1.00 0.00 13 ALA A O 11
ATOM 11126 N N . GLU A 1 14 ? 2.760 7.969 5.079 1.00 0.00 14 GLU A N 11
ATOM 11127 C CA . GLU A 1 14 ? 4.034 8.110 5.834 1.00 0.00 14 GLU A CA 11
ATOM 11128 C C . GLU A 1 14 ? 5.344 8.142 5.025 1.00 0.00 14 GLU A C 11
ATOM 11129 O O . GLU A 1 14 ? 6.408 8.286 5.626 1.00 0.00 14 GLU A O 11
ATOM 11139 N N . ASP A 1 15 ? 5.280 7.991 3.709 1.00 0.00 15 ASP A N 11
ATOM 11140 C CA . ASP A 1 15 ? 6.468 8.028 2.823 1.00 0.00 15 ASP A CA 11
ATOM 11141 C C . ASP A 1 15 ? 6.800 6.608 2.410 1.00 0.00 15 ASP A C 11
ATOM 11142 O O . ASP A 1 15 ? 6.780 6.312 1.212 1.00 0.00 15 ASP A O 11
ATOM 11150 N N . ASN A 1 16 ? 7.110 5.707 3.361 1.00 0.00 16 ASN A N 11
ATOM 11151 C CA . ASN A 1 16 ? 7.385 4.362 2.880 1.00 0.00 16 ASN A CA 11
ATOM 11152 C C . ASN A 1 16 ? 6.113 3.548 2.992 1.00 0.00 16 ASN A C 11
ATOM 11153 O O . ASN A 1 16 ? 6.053 2.517 3.666 1.00 0.00 16 ASN A O 11
ATOM 11163 N N . GLU A 1 17 ? 5.103 4.012 2.310 1.00 0.00 17 GLU A N 11
ATOM 11164 C CA . GLU A 1 17 ? 3.902 3.296 2.044 1.00 0.00 17 GLU A CA 11
ATOM 11165 C C . GLU A 1 17 ? 3.883 3.103 0.546 1.00 0.00 17 GLU A C 11
ATOM 11166 O O . GLU A 1 17 ? 4.708 3.694 -0.154 1.00 0.00 17 GLU A O 11
ATOM 11176 N N . LEU A 1 18 ? 2.991 2.313 0.026 1.00 0.00 18 LEU A N 11
ATOM 11177 C CA . LEU A 1 18 ? 2.875 2.219 -1.408 1.00 0.00 18 LEU A CA 11
ATOM 11178 C C . LEU A 1 18 ? 1.830 3.246 -1.761 1.00 0.00 18 LEU A C 11
ATOM 11179 O O . LEU A 1 18 ? 1.220 3.859 -0.885 1.00 0.00 18 LEU A O 11
ATOM 11194 N N . THR A 1 19 ? 1.622 3.432 -3.042 1.00 0.00 19 THR A N 11
ATOM 11195 C CA . THR A 1 19 ? 0.712 4.464 -3.479 1.00 0.00 19 THR A CA 11
ATOM 11196 C C . THR A 1 19 ? 0.008 3.998 -4.717 1.00 0.00 19 THR A C 11
ATOM 11197 O O . THR A 1 19 ? 0.649 3.619 -5.697 1.00 0.00 19 THR A O 11
ATOM 11208 N N . PHE A 1 20 ? -1.300 4.018 -4.691 1.00 0.00 20 PHE A N 11
ATOM 11209 C CA . PHE A 1 20 ? -2.037 3.509 -5.828 1.00 0.00 20 PHE A CA 11
ATOM 11210 C C . PHE A 1 20 ? -3.383 4.184 -6.002 1.00 0.00 20 PHE A C 11
ATOM 11211 O O . PHE A 1 20 ? -3.862 4.923 -5.143 1.00 0.00 20 PHE A O 11
ATOM 11227 N N . VAL A 1 21 ? -3.970 3.900 -7.146 1.00 0.00 21 VAL A N 11
ATOM 11228 C CA . VAL A 1 21 ? -5.268 4.427 -7.512 1.00 0.00 21 VAL A CA 11
ATOM 11229 C C . VAL A 1 21 ? -6.191 3.273 -7.812 1.00 0.00 21 VAL A C 11
ATOM 11230 O O . VAL A 1 21 ? -5.791 2.341 -8.504 1.00 0.00 21 VAL A O 11
ATOM 11243 N N . GLU A 1 22 ? -7.410 3.330 -7.282 1.00 0.00 22 GLU A N 11
ATOM 11244 C CA . GLU A 1 22 ? -8.406 2.272 -7.446 1.00 0.00 22 GLU A CA 11
ATOM 11245 C C . GLU A 1 22 ? -8.223 1.426 -8.699 1.00 0.00 22 GLU A C 11
ATOM 11246 O O . GLU A 1 22 ? -7.768 1.891 -9.745 1.00 0.00 22 GLU A O 11
ATOM 11256 N N . ASN A 1 23 ? -8.642 0.185 -8.564 1.00 0.00 23 ASN A N 11
ATOM 11257 C CA . ASN A 1 23 ? -8.506 -0.750 -9.667 1.00 0.00 23 ASN A CA 11
ATOM 11258 C C . ASN A 1 23 ? -7.026 -1.048 -9.958 1.00 0.00 23 ASN A C 11
ATOM 11259 O O . ASN A 1 23 ? -6.715 -1.757 -10.915 1.00 0.00 23 ASN A O 11
ATOM 11269 N N . ASP A 1 24 ? -6.108 -0.507 -9.134 1.00 0.00 24 ASP A N 11
ATOM 11270 C CA . ASP A 1 24 ? -4.680 -0.757 -9.326 1.00 0.00 24 ASP A CA 11
ATOM 11271 C C . ASP A 1 24 ? -4.383 -2.169 -8.859 1.00 0.00 24 ASP A C 11
ATOM 11272 O O . ASP A 1 24 ? -4.864 -2.623 -7.820 1.00 0.00 24 ASP A O 11
ATOM 11280 N N . LYS A 1 25 ? -3.575 -2.851 -9.656 1.00 0.00 25 LYS A N 11
ATOM 11281 C CA . LYS A 1 25 ? -3.202 -4.207 -9.367 1.00 0.00 25 LYS A CA 11
ATOM 11282 C C . LYS A 1 25 ? -1.960 -4.231 -8.471 1.00 0.00 25 LYS A C 11
ATOM 11283 O O . LYS A 1 25 ? -0.989 -3.519 -8.727 1.00 0.00 25 LYS A O 11
ATOM 11298 N N . ILE A 1 26 ? -1.993 -5.051 -7.423 1.00 0.00 26 ILE A N 11
ATOM 11299 C CA . ILE A 1 26 ? -0.861 -5.185 -6.505 1.00 0.00 26 ILE A CA 11
ATOM 11300 C C . ILE A 1 26 ? -0.461 -6.655 -6.441 1.00 0.00 26 ILE A C 11
ATOM 11301 O O . ILE A 1 26 ? -1.309 -7.526 -6.281 1.00 0.00 26 ILE A O 11
ATOM 11316 N N . ILE A 1 27 ? 0.831 -6.915 -6.542 1.00 0.00 27 ILE A N 11
ATOM 11317 C CA . ILE A 1 27 ? 1.316 -8.291 -6.550 1.00 0.00 27 ILE A CA 11
ATOM 11318 C C . ILE A 1 27 ? 2.553 -8.464 -5.685 1.00 0.00 27 ILE A C 11
ATOM 11319 O O . ILE A 1 27 ? 3.135 -7.496 -5.195 1.00 0.00 27 ILE A O 11
ATOM 11334 N N . ASN A 1 28 ? 2.940 -9.723 -5.510 1.00 0.00 28 ASN A N 11
ATOM 11335 C CA . ASN A 1 28 ? 4.066 -10.082 -4.681 1.00 0.00 28 ASN A CA 11
ATOM 11336 C C . ASN A 1 28 ? 3.835 -9.560 -3.286 1.00 0.00 28 ASN A C 11
ATOM 11337 O O . ASN A 1 28 ? 4.719 -8.979 -2.658 1.00 0.00 28 ASN A O 11
ATOM 11347 N N . ILE A 1 29 ? 2.617 -9.782 -2.811 1.00 0.00 29 ILE A N 11
ATOM 11348 C CA . ILE A 1 29 ? 2.230 -9.321 -1.504 1.00 0.00 29 ILE A CA 11
ATOM 11349 C C . ILE A 1 29 ? 2.919 -10.143 -0.429 1.00 0.00 29 ILE A C 11
ATOM 11350 O O . ILE A 1 29 ? 3.058 -11.357 -0.527 1.00 0.00 29 ILE A O 11
ATOM 11365 N N . GLU A 1 30 ? 3.309 -9.455 0.610 1.00 0.00 30 GLU A N 11
ATOM 11366 C CA . GLU A 1 30 ? 3.932 -10.113 1.731 1.00 0.00 30 GLU A CA 11
ATOM 11367 C C . GLU A 1 30 ? 3.398 -9.521 3.004 1.00 0.00 30 GLU A C 11
ATOM 11368 O O . GLU A 1 30 ? 2.844 -8.435 2.980 1.00 0.00 30 GLU A O 11
ATOM 11378 N N . PHE A 1 31 ? 3.631 -10.182 4.121 1.00 0.00 31 PHE A N 11
ATOM 11379 C CA . PHE A 1 31 ? 3.086 -9.669 5.368 1.00 0.00 31 PHE A CA 11
ATOM 11380 C C . PHE A 1 31 ? 4.153 -9.116 6.298 1.00 0.00 31 PHE A C 11
ATOM 11381 O O . PHE A 1 31 ? 4.397 -9.636 7.386 1.00 0.00 31 PHE A O 11
ATOM 11397 N N . VAL A 1 32 ? 4.777 -8.042 5.832 1.00 0.00 32 VAL A N 11
ATOM 11398 C CA . VAL A 1 32 ? 5.789 -7.326 6.591 1.00 0.00 32 VAL A CA 11
ATOM 11399 C C . VAL A 1 32 ? 5.203 -6.942 7.950 1.00 0.00 32 VAL A C 11
ATOM 11400 O O . VAL A 1 32 ? 5.910 -6.975 8.957 1.00 0.00 32 VAL A O 11
ATOM 11413 N N . ASP A 1 33 ? 3.929 -6.580 7.992 1.00 0.00 33 ASP A N 11
ATOM 11414 C CA . ASP A 1 33 ? 3.261 -6.288 9.257 1.00 0.00 33 ASP A CA 11
ATOM 11415 C C . ASP A 1 33 ? 1.840 -6.849 9.225 1.00 0.00 33 ASP A C 11
ATOM 11416 O O . ASP A 1 33 ? 1.360 -7.236 8.169 1.00 0.00 33 ASP A O 11
ATOM 11424 N N . ASP A 1 34 ? 1.176 -6.920 10.376 1.00 0.00 34 ASP A N 11
ATOM 11425 C CA . ASP A 1 34 ? -0.200 -7.428 10.428 1.00 0.00 34 ASP A CA 11
ATOM 11426 C C . ASP A 1 34 ? -1.129 -6.509 9.641 1.00 0.00 34 ASP A C 11
ATOM 11427 O O . ASP A 1 34 ? -1.916 -6.949 8.802 1.00 0.00 34 ASP A O 11
ATOM 11435 N N . ASP A 1 35 ? -1.010 -5.226 9.939 1.00 0.00 35 ASP A N 11
ATOM 11436 C CA . ASP A 1 35 ? -1.873 -4.202 9.368 1.00 0.00 35 ASP A CA 11
ATOM 11437 C C . ASP A 1 35 ? -1.389 -3.635 8.042 1.00 0.00 35 ASP A C 11
ATOM 11438 O O . ASP A 1 35 ? -2.195 -3.337 7.162 1.00 0.00 35 ASP A O 11
ATOM 11446 N N . TRP A 1 36 ? -0.083 -3.482 7.894 1.00 0.00 36 TRP A N 11
ATOM 11447 C CA . TRP A 1 36 ? 0.464 -3.042 6.621 1.00 0.00 36 TRP A CA 11
ATOM 11448 C C . TRP A 1 36 ? 1.307 -4.155 6.024 1.00 0.00 36 TRP A C 11
ATOM 11449 O O . TRP A 1 36 ? 2.358 -4.485 6.573 1.00 0.00 36 TRP A O 11
ATOM 11469 N N . TRP A 1 37 ? 0.877 -4.751 4.909 1.00 0.00 37 TRP A N 11
ATOM 11470 C CA . TRP A 1 37 ? 1.603 -5.818 4.243 1.00 0.00 37 TRP A CA 11
ATOM 11471 C C . TRP A 1 37 ? 2.414 -5.176 3.140 1.00 0.00 37 TRP A C 11
ATOM 11472 O O . TRP A 1 37 ? 2.242 -3.991 2.868 1.00 0.00 37 TRP A O 11
ATOM 11492 N N . LEU A 1 38 ? 3.298 -5.924 2.488 1.00 0.00 38 LEU A N 11
ATOM 11493 C CA . LEU A 1 38 ? 4.113 -5.340 1.449 1.00 0.00 38 LEU A CA 11
ATOM 11494 C C . LEU A 1 38 ? 3.665 -5.787 0.079 1.00 0.00 38 LEU A C 11
ATOM 11495 O O . LEU A 1 38 ? 3.074 -6.844 -0.084 1.00 0.00 38 LEU A O 11
ATOM 11510 N N . GLY A 1 39 ? 3.953 -4.937 -0.885 1.00 0.00 39 GLY A N 11
ATOM 11511 C CA . GLY A 1 39 ? 3.544 -5.277 -2.224 1.00 0.00 39 GLY A CA 11
ATOM 11512 C C . GLY A 1 39 ? 4.587 -5.125 -3.304 1.00 0.00 39 GLY A C 11
ATOM 11513 O O . GLY A 1 39 ? 5.784 -4.969 -3.064 1.00 0.00 39 GLY A O 11
ATOM 11517 N N . GLU A 1 40 ? 4.053 -5.174 -4.509 1.00 0.00 40 GLU A N 11
ATOM 11518 C CA . GLU A 1 40 ? 4.774 -5.007 -5.750 1.00 0.00 40 GLU A CA 11
ATOM 11519 C C . GLU A 1 40 ? 3.690 -4.734 -6.780 1.00 0.00 40 GLU A C 11
ATOM 11520 O O . GLU A 1 40 ? 2.860 -5.594 -7.009 1.00 0.00 40 GLU A O 11
ATOM 11530 N N . LEU A 1 41 ? 3.665 -3.576 -7.398 1.00 0.00 41 LEU A N 11
ATOM 11531 C CA . LEU A 1 41 ? 2.583 -3.322 -8.343 1.00 0.00 41 LEU A CA 11
ATOM 11532 C C . LEU A 1 41 ? 2.817 -4.016 -9.669 1.00 0.00 41 LEU A C 11
ATOM 11533 O O . LEU A 1 41 ? 3.826 -3.823 -10.313 1.00 0.00 41 LEU A O 11
ATOM 11548 N N . GLU A 1 42 ? 1.903 -4.885 -10.049 1.00 0.00 42 GLU A N 11
ATOM 11549 C CA . GLU A 1 42 ? 2.035 -5.592 -11.307 1.00 0.00 42 GLU A CA 11
ATOM 11550 C C . GLU A 1 42 ? 2.143 -4.589 -12.456 1.00 0.00 42 GLU A C 11
ATOM 11551 O O . GLU A 1 42 ? 2.878 -4.809 -13.419 1.00 0.00 42 GLU A O 11
ATOM 11561 N N . LYS A 1 43 ? 1.401 -3.487 -12.344 1.00 0.00 43 LYS A N 11
ATOM 11562 C CA . LYS A 1 43 ? 1.397 -2.483 -13.397 1.00 0.00 43 LYS A CA 11
ATOM 11563 C C . LYS A 1 43 ? 2.738 -1.736 -13.517 1.00 0.00 43 LYS A C 11
ATOM 11564 O O . LYS A 1 43 ? 3.215 -1.514 -14.630 1.00 0.00 43 LYS A O 11
ATOM 11579 N N . ASP A 1 44 ? 3.352 -1.346 -12.395 1.00 0.00 44 ASP A N 11
ATOM 11580 C CA . ASP A 1 44 ? 4.618 -0.582 -12.467 1.00 0.00 44 ASP A CA 11
ATOM 11581 C C . ASP A 1 44 ? 5.774 -1.201 -11.669 1.00 0.00 44 ASP A C 11
ATOM 11582 O O . ASP A 1 44 ? 6.915 -0.750 -11.769 1.00 0.00 44 ASP A O 11
ATOM 11590 N N . GLY A 1 45 ? 5.478 -2.221 -10.892 1.00 0.00 45 GLY A N 11
ATOM 11591 C CA . GLY A 1 45 ? 6.513 -2.872 -10.097 1.00 0.00 45 GLY A CA 11
ATOM 11592 C C . GLY A 1 45 ? 6.938 -2.098 -8.858 1.00 0.00 45 GLY A C 11
ATOM 11593 O O . GLY A 1 45 ? 8.098 -2.177 -8.451 1.00 0.00 45 GLY A O 11
ATOM 11597 N N . SER A 1 46 ? 6.022 -1.354 -8.251 1.00 0.00 46 SER A N 11
ATOM 11598 C CA . SER A 1 46 ? 6.365 -0.589 -7.051 1.00 0.00 46 SER A CA 11
ATOM 11599 C C . SER A 1 46 ? 6.148 -1.439 -5.802 1.00 0.00 46 SER A C 11
ATOM 11600 O O . SER A 1 46 ? 5.124 -2.103 -5.679 1.00 0.00 46 SER A O 11
ATOM 11607 N N . LYS A 1 47 ? 7.081 -1.355 -4.844 1.00 0.00 47 LYS A N 11
ATOM 11608 C CA . LYS A 1 47 ? 6.982 -2.139 -3.608 1.00 0.00 47 LYS A CA 11
ATOM 11609 C C . LYS A 1 47 ? 6.951 -1.247 -2.375 1.00 0.00 47 LYS A C 11
ATOM 11610 O O . LYS A 1 47 ? 7.551 -0.172 -2.361 1.00 0.00 47 LYS A O 11
ATOM 11625 N N . GLY A 1 48 ? 6.251 -1.696 -1.339 1.00 0.00 48 GLY A N 11
ATOM 11626 C CA . GLY A 1 48 ? 6.184 -0.963 -0.089 1.00 0.00 48 GLY A CA 11
ATOM 11627 C C . GLY A 1 48 ? 5.105 -1.492 0.834 1.00 0.00 48 GLY A C 11
ATOM 11628 O O . GLY A 1 48 ? 4.198 -2.193 0.387 1.00 0.00 48 GLY A O 11
ATOM 11632 N N . LEU A 1 49 ? 5.192 -1.170 2.124 1.00 0.00 49 LEU A N 11
ATOM 11633 C CA . LEU A 1 49 ? 4.178 -1.625 3.051 1.00 0.00 49 LEU A CA 11
ATOM 11634 C C . LEU A 1 49 ? 2.941 -0.814 2.776 1.00 0.00 49 LEU A C 11
ATOM 11635 O O . LEU A 1 49 ? 2.977 0.415 2.811 1.00 0.00 49 LEU A O 11
ATOM 11650 N N . PHE A 1 50 ? 1.844 -1.484 2.504 1.00 0.00 50 PHE A N 11
ATOM 11651 C CA . PHE A 1 50 ? 0.613 -0.821 2.161 1.00 0.00 50 PHE A CA 11
ATOM 11652 C C . PHE A 1 50 ? -0.465 -1.158 3.179 1.00 0.00 50 PHE A C 11
ATOM 11653 O O . PHE A 1 50 ? -0.351 -2.138 3.913 1.00 0.00 50 PHE A O 11
ATOM 11669 N N . PRO A 1 51 ? -1.528 -0.354 3.229 1.00 0.00 51 PRO A N 11
ATOM 11670 C CA . PRO A 1 51 ? -2.620 -0.532 4.175 1.00 0.00 51 PRO A CA 11
ATOM 11671 C C . PRO A 1 51 ? -3.467 -1.744 3.868 1.00 0.00 51 PRO A C 11
ATOM 11672 O O . PRO A 1 51 ? -3.189 -2.533 2.966 1.00 0.00 51 PRO A O 11
ATOM 11680 N N . SER A 1 52 ? -4.506 -1.852 4.673 1.00 0.00 52 SER A N 11
ATOM 11681 C CA . SER A 1 52 ? -5.389 -2.985 4.414 1.00 0.00 52 SER A CA 11
ATOM 11682 C C . SER A 1 52 ? -6.845 -2.636 4.242 1.00 0.00 52 SER A C 11
ATOM 11683 O O . SER A 1 52 ? -7.617 -3.419 3.689 1.00 0.00 52 SER A O 11
ATOM 11690 N N . ASN A 1 53 ? -7.228 -1.461 4.710 1.00 0.00 53 ASN A N 11
ATOM 11691 C CA . ASN A 1 53 ? -8.585 -0.995 4.556 1.00 0.00 53 ASN A CA 11
ATOM 11692 C C . ASN A 1 53 ? -8.730 -0.132 3.294 1.00 0.00 53 ASN A C 11
ATOM 11693 O O . ASN A 1 53 ? -9.840 0.057 2.794 1.00 0.00 53 ASN A O 11
ATOM 11703 N N . TYR A 1 54 ? -7.595 0.399 2.773 1.00 0.00 54 TYR A N 11
ATOM 11704 C CA . TYR A 1 54 ? -7.608 1.198 1.540 1.00 0.00 54 TYR A CA 11
ATOM 11705 C C . TYR A 1 54 ? -7.575 0.259 0.313 1.00 0.00 54 TYR A C 11
ATOM 11706 O O . TYR A 1 54 ? -7.798 0.691 -0.818 1.00 0.00 54 TYR A O 11
ATOM 11723 N N . VAL A 1 55 ? -7.290 -1.042 0.562 1.00 0.00 55 VAL A N 11
ATOM 11724 C CA . VAL A 1 55 ? -7.164 -2.035 -0.515 1.00 0.00 55 VAL A CA 11
ATOM 11725 C C . VAL A 1 55 ? -7.730 -3.404 -0.135 1.00 0.00 55 VAL A C 11
ATOM 11726 O O . VAL A 1 55 ? -7.851 -3.739 1.043 1.00 0.00 55 VAL A O 11
ATOM 11739 N N . SER A 1 56 ? -8.068 -4.182 -1.152 1.00 0.00 56 SER A N 11
ATOM 11740 C CA . SER A 1 56 ? -8.594 -5.527 -0.974 1.00 0.00 56 SER A CA 11
ATOM 11741 C C . SER A 1 56 ? -7.620 -6.562 -1.549 1.00 0.00 56 SER A C 11
ATOM 11742 O O . SER A 1 56 ? -7.055 -6.358 -2.620 1.00 0.00 56 SER A O 11
ATOM 11749 N N . LEU A 1 57 ? -7.459 -7.687 -0.846 1.00 0.00 57 LEU A N 11
ATOM 11750 C CA . LEU A 1 57 ? -6.545 -8.735 -1.312 1.00 0.00 57 LEU A CA 11
ATOM 11751 C C . LEU A 1 57 ? -7.221 -9.627 -2.342 1.00 0.00 57 LEU A C 11
ATOM 11752 O O . LEU A 1 57 ? -8.331 -10.114 -2.132 1.00 0.00 57 LEU A O 11
ATOM 11767 N N . GLY A 1 58 ? -6.536 -9.830 -3.454 1.00 0.00 58 GLY A N 11
ATOM 11768 C CA . GLY A 1 58 ? -7.070 -10.645 -4.522 1.00 0.00 58 GLY A CA 11
ATOM 11769 C C . GLY A 1 58 ? -6.871 -12.135 -4.287 1.00 0.00 58 GLY A C 11
ATOM 11770 O O . GLY A 1 58 ? -7.214 -12.946 -5.145 1.00 0.00 58 GLY A O 11
ATOM 11774 N N . ASN A 1 59 ? -6.336 -12.490 -3.113 1.00 0.00 59 ASN A N 11
ATOM 11775 C CA . ASN A 1 59 ? -6.081 -13.887 -2.753 1.00 0.00 59 ASN A CA 11
ATOM 11776 C C . ASN A 1 59 ? -5.232 -13.968 -1.488 1.00 0.00 59 ASN A C 11
ATOM 11777 O O . ASN A 1 59 ? -5.576 -14.688 -0.553 1.00 0.00 59 ASN A O 11
ATOM 11787 N N . ALA B 2 1 ? -5.414 13.916 5.196 1.00 0.00 7 ALA B N 11
ATOM 11788 C CA . ALA B 2 1 ? -6.739 13.300 5.453 1.00 0.00 7 ALA B CA 11
ATOM 11789 C C . ALA B 2 1 ? -7.777 13.771 4.440 1.00 0.00 7 ALA B C 11
ATOM 11790 O O . ALA B 2 1 ? -8.171 14.937 4.442 1.00 0.00 7 ALA B O 11
ATOM 11799 N N . LYS B 2 2 ? -8.215 12.863 3.574 1.00 0.00 6 LYS B N 11
ATOM 11800 C CA . LYS B 2 2 ? -9.244 13.221 2.597 1.00 0.00 6 LYS B CA 11
ATOM 11801 C C . LYS B 2 2 ? -10.642 12.838 3.117 1.00 0.00 6 LYS B C 11
ATOM 11802 O O . LYS B 2 2 ? -10.811 12.617 4.315 1.00 0.00 6 LYS B O 11
ATOM 11817 N N . LYS B 2 3 ? -11.647 12.758 2.232 1.00 0.00 5 LYS B N 11
ATOM 11818 C CA . LYS B 2 3 ? -13.005 12.442 2.652 1.00 0.00 5 LYS B CA 11
ATOM 11819 C C . LYS B 2 3 ? -13.377 10.961 2.378 1.00 0.00 5 LYS B C 11
ATOM 11820 O O . LYS B 2 3 ? -13.116 10.091 3.209 1.00 0.00 5 LYS B O 11
ATOM 11835 N N . THR B 2 4 ? -13.986 10.686 1.211 1.00 0.00 4 THR B N 11
ATOM 11836 C CA . THR B 2 4 ? -14.468 9.334 0.834 1.00 0.00 4 THR B CA 11
ATOM 11837 C C . THR B 2 4 ? -13.453 8.174 0.727 1.00 0.00 4 THR B C 11
ATOM 11838 O O . THR B 2 4 ? -13.537 7.369 -0.201 1.00 0.00 4 THR B O 11
ATOM 11849 N N . LYS B 2 5 ? -12.511 8.083 1.655 1.00 0.00 3 LYS B N 11
ATOM 11850 C CA . LYS B 2 5 ? -11.597 6.942 1.714 1.00 0.00 3 LYS B CA 11
ATOM 11851 C C . LYS B 2 5 ? -11.192 6.730 3.157 1.00 0.00 3 LYS B C 11
ATOM 11852 O O . LYS B 2 5 ? -10.992 7.688 3.896 1.00 0.00 3 LYS B O 11
ATOM 11867 N N . PRO B 2 6 ? -11.080 5.481 3.597 1.00 0.00 2 PRO B N 11
ATOM 11868 C CA . PRO B 2 6 ? -10.683 5.185 4.969 1.00 0.00 2 PRO B CA 11
ATOM 11869 C C . PRO B 2 6 ? -9.482 6.022 5.386 1.00 0.00 2 PRO B C 11
ATOM 11870 O O . PRO B 2 6 ? -8.839 6.643 4.546 1.00 0.00 2 PRO B O 11
ATOM 11878 N N . THR B 2 7 ? -9.225 6.102 6.676 1.00 0.00 1 THR B N 11
ATOM 11879 C CA . THR B 2 7 ? -8.059 6.820 7.158 1.00 0.00 1 THR B CA 11
ATOM 11880 C C . THR B 2 7 ? -6.958 5.808 7.409 1.00 0.00 1 THR B C 11
ATOM 11881 O O . THR B 2 7 ? -7.123 4.924 8.250 1.00 0.00 1 THR B O 11
ATOM 11892 N N . PRO B 2 8 ? -5.814 5.894 6.699 1.00 0.00 0 PRO B N 11
ATOM 11893 C CA . PRO B 2 8 ? -4.742 4.917 6.879 1.00 0.00 0 PRO B CA 11
ATOM 11894 C C . PRO B 2 8 ? -4.469 4.699 8.363 1.00 0.00 0 PRO B C 11
ATOM 11895 O O . PRO B 2 8 ? -4.269 5.658 9.110 1.00 0.00 0 PRO B O 11
ATOM 11903 N N . PRO B 2 9 ? -4.456 3.434 8.813 1.00 0.00 -1 PRO B N 11
ATOM 11904 C CA . PRO B 2 9 ? -4.300 3.124 10.223 1.00 0.00 -1 PRO B CA 11
ATOM 11905 C C . PRO B 2 9 ? -2.879 3.270 10.746 1.00 0.00 -1 PRO B C 11
ATOM 11906 O O . PRO B 2 9 ? -1.938 3.452 9.979 1.00 0.00 -1 PRO B O 11
ATOM 11914 N N . PRO B 2 10 ? -2.746 3.224 12.089 1.00 0.00 -2 PRO B N 11
ATOM 11915 C CA . PRO B 2 10 ? -1.459 3.317 12.802 1.00 0.00 -2 PRO B CA 11
ATOM 11916 C C . PRO B 2 10 ? -0.379 2.384 12.227 1.00 0.00 -2 PRO B C 11
ATOM 11917 O O . PRO B 2 10 ? 0.045 1.459 12.927 1.00 0.00 -2 PRO B O 11
ATOM 11925 N N . LYS B 2 11 ? 0.111 2.553 11.001 1.00 0.00 -3 LYS B N 11
ATOM 11926 C CA . LYS B 2 11 ? 1.095 1.653 10.426 1.00 0.00 -3 LYS B CA 11
ATOM 11927 C C . LYS B 2 11 ? 2.309 1.551 11.342 1.00 0.00 -3 LYS B C 11
ATOM 11928 O O . LYS B 2 11 ? 2.937 2.556 11.673 1.00 0.00 -3 LYS B O 11
ATOM 11943 N N . PRO B 2 12 ? 2.651 0.319 11.765 1.00 0.00 -4 PRO B N 11
ATOM 11944 C CA . PRO B 2 12 ? 3.758 0.087 12.681 1.00 0.00 -4 PRO B CA 11
ATOM 11945 C C . PRO B 2 12 ? 4.981 0.928 12.318 1.00 0.00 -4 PRO B C 11
ATOM 11946 O O . PRO B 2 12 ? 5.468 0.911 11.188 1.00 0.00 -4 PRO B O 11
ATOM 11954 N N . SER B 2 13 ? 5.457 1.665 13.322 1.00 0.00 -5 SER B N 11
ATOM 11955 C CA . SER B 2 13 ? 6.542 2.634 13.169 1.00 0.00 -5 SER B CA 11
ATOM 11956 C C . SER B 2 13 ? 7.919 2.071 12.815 1.00 0.00 -5 SER B C 11
ATOM 11957 O O . SER B 2 13 ? 8.892 2.818 12.701 1.00 0.00 -5 SER B O 11
ATOM 11964 N N . HIS B 2 14 ? 7.997 0.756 12.641 1.00 0.00 -6 HIS B N 11
ATOM 11965 C CA . HIS B 2 14 ? 9.244 0.107 12.234 1.00 0.00 -6 HIS B CA 11
ATOM 11966 C C . HIS B 2 14 ? 9.338 0.076 10.702 1.00 0.00 -6 HIS B C 11
ATOM 11967 O O . HIS B 2 14 ? 10.356 -0.327 10.139 1.00 0.00 -6 HIS B O 11
ATOM 11981 N N . LEU B 2 15 ? 8.260 0.505 10.040 1.00 0.00 -7 LEU B N 11
ATOM 11982 C CA . LEU B 2 15 ? 8.245 0.491 8.581 1.00 0.00 -7 LEU B CA 11
ATOM 11983 C C . LEU B 2 15 ? 8.214 1.887 7.979 1.00 0.00 -7 LEU B C 11
ATOM 11984 O O . LEU B 2 15 ? 7.485 2.146 7.021 1.00 0.00 -7 LEU B O 11
ATOM 11999 N N . LYS B 2 16 ? 9.026 2.780 8.533 1.00 0.00 -8 LYS B N 11
ATOM 12000 C CA . LYS B 2 16 ? 9.134 4.141 8.034 1.00 0.00 -8 LYS B CA 11
ATOM 12001 C C . LYS B 2 16 ? 10.538 4.385 7.485 1.00 0.00 -8 LYS B C 11
ATOM 12002 O O . LYS B 2 16 ? 11.469 3.643 7.798 1.00 0.00 -8 LYS B O 11
ATOM 12017 N N . PRO B 2 17 ? 10.711 5.428 6.659 1.00 0.00 -9 PRO B N 11
ATOM 12018 C CA . PRO B 2 17 ? 12.013 5.752 6.061 1.00 0.00 -9 PRO B CA 11
ATOM 12019 C C . PRO B 2 17 ? 13.081 5.990 7.124 1.00 0.00 -9 PRO B C 11
ATOM 12020 O O . PRO B 2 17 ? 12.756 6.369 8.250 1.00 0.00 -9 PRO B O 11
ATOM 12028 N N . LYS B 2 18 ? 14.349 5.777 6.788 1.00 0.00 -10 LYS B N 11
ATOM 12029 C CA . LYS B 2 18 ? 15.424 6.012 7.745 1.00 0.00 -10 LYS B CA 11
ATOM 12030 C C . LYS B 2 18 ? 15.445 7.469 8.195 1.00 0.00 -10 LYS B C 11
ATOM 12031 O O . LYS B 2 18 ? 15.484 7.750 9.391 1.00 0.00 -10 LYS B O 11
ATOM 12046 N N . ALA A 1 1 ? 4.289 -13.870 -4.409 1.00 0.00 1 ALA A N 12
ATOM 12047 C CA . ALA A 1 1 ? 3.438 -13.553 -3.233 1.00 0.00 1 ALA A CA 12
ATOM 12048 C C . ALA A 1 1 ? 2.028 -13.152 -3.668 1.00 0.00 1 ALA A C 12
ATOM 12049 O O . ALA A 1 1 ? 1.784 -12.900 -4.849 1.00 0.00 1 ALA A O 12
ATOM 12058 N N . PRO A 1 2 ? 1.082 -13.086 -2.716 1.00 0.00 2 PRO A N 12
ATOM 12059 C CA . PRO A 1 2 ? -0.314 -12.711 -2.999 1.00 0.00 2 PRO A CA 12
ATOM 12060 C C . PRO A 1 2 ? -0.423 -11.349 -3.669 1.00 0.00 2 PRO A C 12
ATOM 12061 O O . PRO A 1 2 ? 0.539 -10.587 -3.717 1.00 0.00 2 PRO A O 12
ATOM 12069 N N . TRP A 1 3 ? -1.601 -11.058 -4.192 1.00 0.00 3 TRP A N 12
ATOM 12070 C CA . TRP A 1 3 ? -1.848 -9.808 -4.902 1.00 0.00 3 TRP A CA 12
ATOM 12071 C C . TRP A 1 3 ? -3.160 -9.181 -4.459 1.00 0.00 3 TRP A C 12
ATOM 12072 O O . TRP A 1 3 ? -3.998 -9.824 -3.827 1.00 0.00 3 TRP A O 12
ATOM 12092 N N . ALA A 1 4 ? -3.318 -7.904 -4.808 1.00 0.00 4 ALA A N 12
ATOM 12093 C CA . ALA A 1 4 ? -4.524 -7.193 -4.430 1.00 0.00 4 ALA A CA 12
ATOM 12094 C C . ALA A 1 4 ? -4.902 -6.066 -5.382 1.00 0.00 4 ALA A C 12
ATOM 12095 O O . ALA A 1 4 ? -4.095 -5.612 -6.192 1.00 0.00 4 ALA A O 12
ATOM 12102 N N . THR A 1 5 ? -6.142 -5.627 -5.264 1.00 0.00 5 THR A N 12
ATOM 12103 C CA . THR A 1 5 ? -6.652 -4.516 -6.046 1.00 0.00 5 THR A CA 12
ATOM 12104 C C . THR A 1 5 ? -7.077 -3.468 -5.072 1.00 0.00 5 THR A C 12
ATOM 12105 O O . THR A 1 5 ? -7.926 -3.730 -4.219 1.00 0.00 5 THR A O 12
ATOM 12116 N N . ALA A 1 6 ? -6.524 -2.287 -5.161 1.00 0.00 6 ALA A N 12
ATOM 12117 C CA . ALA A 1 6 ? -6.890 -1.242 -4.235 1.00 0.00 6 ALA A CA 12
ATOM 12118 C C . ALA A 1 6 ? -8.405 -1.036 -4.195 1.00 0.00 6 ALA A C 12
ATOM 12119 O O . ALA A 1 6 ? -9.149 -1.533 -5.035 1.00 0.00 6 ALA A O 12
ATOM 12126 N N . GLU A 1 7 ? -8.829 -0.325 -3.174 1.00 0.00 7 GLU A N 12
ATOM 12127 C CA . GLU A 1 7 ? -10.254 -0.027 -2.980 1.00 0.00 7 GLU A CA 12
ATOM 12128 C C . GLU A 1 7 ? -10.516 1.471 -2.839 1.00 0.00 7 GLU A C 12
ATOM 12129 O O . GLU A 1 7 ? -11.657 1.923 -2.930 1.00 0.00 7 GLU A O 12
ATOM 12139 N N . TYR A 1 8 ? -9.456 2.229 -2.616 1.00 0.00 8 TYR A N 12
ATOM 12140 C CA . TYR A 1 8 ? -9.539 3.661 -2.421 1.00 0.00 8 TYR A CA 12
ATOM 12141 C C . TYR A 1 8 ? -8.252 4.274 -2.887 1.00 0.00 8 TYR A C 12
ATOM 12142 O O . TYR A 1 8 ? -7.186 3.681 -2.724 1.00 0.00 8 TYR A O 12
ATOM 12159 N N . ASP A 1 9 ? -8.326 5.446 -3.467 1.00 0.00 9 ASP A N 12
ATOM 12160 C CA . ASP A 1 9 ? -7.166 6.141 -3.970 1.00 0.00 9 ASP A CA 12
ATOM 12161 C C . ASP A 1 9 ? -6.193 6.383 -2.831 1.00 0.00 9 ASP A C 12
ATOM 12162 O O . ASP A 1 9 ? -6.196 7.442 -2.216 1.00 0.00 9 ASP A O 12
ATOM 12170 N N . TYR A 1 10 ? -5.343 5.398 -2.558 1.00 0.00 10 TYR A N 12
ATOM 12171 C CA . TYR A 1 10 ? -4.396 5.518 -1.461 1.00 0.00 10 TYR A CA 12
ATOM 12172 C C . TYR A 1 10 ? -3.220 6.371 -1.878 1.00 0.00 10 TYR A C 12
ATOM 12173 O O . TYR A 1 10 ? -2.519 6.056 -2.838 1.00 0.00 10 TYR A O 12
ATOM 12190 N N . ASP A 1 11 ? -3.010 7.457 -1.155 1.00 0.00 11 ASP A N 12
ATOM 12191 C CA . ASP A 1 11 ? -1.918 8.341 -1.498 1.00 0.00 11 ASP A CA 12
ATOM 12192 C C . ASP A 1 11 ? -0.836 8.403 -0.411 1.00 0.00 11 ASP A C 12
ATOM 12193 O O . ASP A 1 11 ? -0.595 9.466 0.163 1.00 0.00 11 ASP A O 12
ATOM 12201 N N . ALA A 1 12 ? -0.191 7.253 -0.154 1.00 0.00 12 ALA A N 12
ATOM 12202 C CA . ALA A 1 12 ? 0.919 7.110 0.807 1.00 0.00 12 ALA A CA 12
ATOM 12203 C C . ALA A 1 12 ? 1.050 8.270 1.797 1.00 0.00 12 ALA A C 12
ATOM 12204 O O . ALA A 1 12 ? 1.487 9.359 1.425 1.00 0.00 12 ALA A O 12
ATOM 12211 N N . ALA A 1 13 ? 0.672 8.042 3.058 1.00 0.00 13 ALA A N 12
ATOM 12212 C CA . ALA A 1 13 ? 0.720 9.047 4.127 1.00 0.00 13 ALA A CA 12
ATOM 12213 C C . ALA A 1 13 ? 2.110 9.222 4.826 1.00 0.00 13 ALA A C 12
ATOM 12214 O O . ALA A 1 13 ? 2.384 10.306 5.342 1.00 0.00 13 ALA A O 12
ATOM 12221 N N . GLU A 1 14 ? 2.979 8.204 4.855 1.00 0.00 14 GLU A N 12
ATOM 12222 C CA . GLU A 1 14 ? 4.282 8.297 5.575 1.00 0.00 14 GLU A CA 12
ATOM 12223 C C . GLU A 1 14 ? 5.591 8.336 4.744 1.00 0.00 14 GLU A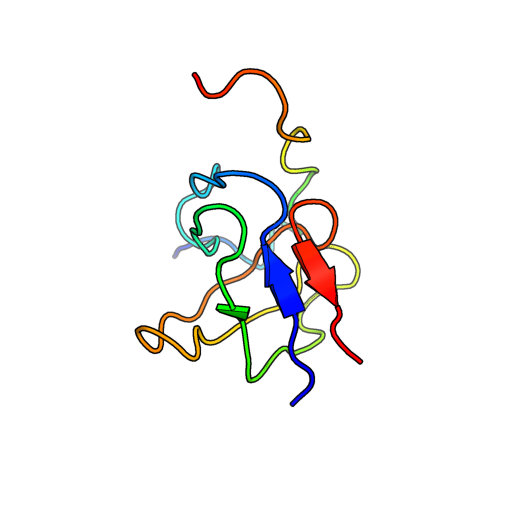 C 12
ATOM 12224 O O . GLU A 1 14 ? 6.598 8.801 5.273 1.00 0.00 14 GLU A O 12
ATOM 12234 N N . ASP A 1 15 ? 5.578 7.856 3.497 1.00 0.00 15 ASP A N 12
ATOM 12235 C CA . ASP A 1 15 ? 6.760 7.832 2.582 1.00 0.00 15 ASP A CA 12
ATOM 12236 C C . ASP A 1 15 ? 7.075 6.402 2.145 1.00 0.00 15 ASP A C 12
ATOM 12237 O O . ASP A 1 15 ? 6.885 6.081 0.970 1.00 0.00 15 ASP A O 12
ATOM 12245 N N . ASN A 1 16 ? 7.550 5.521 3.050 1.00 0.00 16 ASN A N 12
ATOM 12246 C CA . ASN A 1 16 ? 7.839 4.175 2.543 1.00 0.00 16 ASN A CA 12
ATOM 12247 C C . ASN A 1 16 ? 6.610 3.294 2.715 1.00 0.00 16 ASN A C 12
ATOM 12248 O O . ASN A 1 16 ? 6.632 2.269 3.399 1.00 0.00 16 ASN A O 12
ATOM 12258 N N . GLU A 1 17 ? 5.555 3.692 2.065 1.00 0.00 17 GLU A N 12
ATOM 12259 C CA . GLU A 1 17 ? 4.376 2.909 1.862 1.00 0.00 17 GLU A CA 12
ATOM 12260 C C . GLU A 1 17 ? 4.245 2.684 0.371 1.00 0.00 17 GLU A C 12
ATOM 12261 O O . GLU A 1 17 ? 5.039 3.218 -0.402 1.00 0.00 17 GLU A O 12
ATOM 12271 N N . LEU A 1 18 ? 3.276 1.916 -0.052 1.00 0.00 18 LEU A N 12
ATOM 12272 C CA . LEU A 1 18 ? 3.006 1.802 -1.467 1.00 0.00 18 LEU A CA 12
ATOM 12273 C C . LEU A 1 18 ? 1.909 2.828 -1.730 1.00 0.00 18 LEU A C 12
ATOM 12274 O O . LEU A 1 18 ? 1.374 3.411 -0.790 1.00 0.00 18 LEU A O 12
ATOM 12289 N N . THR A 1 19 ? 1.577 3.075 -2.986 1.00 0.00 19 THR A N 12
ATOM 12290 C CA . THR A 1 19 ? 0.581 4.063 -3.329 1.00 0.00 19 THR A CA 12
ATOM 12291 C C . THR A 1 19 ? -0.238 3.529 -4.467 1.00 0.00 19 THR A C 12
ATOM 12292 O O . THR A 1 19 ? 0.307 3.125 -5.493 1.00 0.00 19 THR A O 12
ATOM 12303 N N . PHE A 1 20 ? -1.538 3.520 -4.307 1.00 0.00 20 PHE A N 12
ATOM 12304 C CA . PHE A 1 20 ? -2.369 2.933 -5.320 1.00 0.00 20 PHE A CA 12
ATOM 12305 C C . PHE A 1 20 ? -3.743 3.534 -5.354 1.00 0.00 20 PHE A C 12
ATOM 12306 O O . PHE A 1 20 ? -4.144 4.327 -4.503 1.00 0.00 20 PHE A O 12
ATOM 12322 N N . VAL A 1 21 ? -4.434 3.124 -6.369 1.00 0.00 21 VAL A N 12
ATOM 12323 C CA . VAL A 1 21 ? -5.780 3.539 -6.608 1.00 0.00 21 VAL A CA 12
ATOM 12324 C C . VAL A 1 21 ? -6.663 2.300 -6.691 1.00 0.00 21 VAL A C 12
ATOM 12325 O O . VAL A 1 21 ? -6.181 1.223 -7.019 1.00 0.00 21 VAL A O 12
ATOM 12338 N N . GLU A 1 22 ? -7.943 2.437 -6.374 1.00 0.00 22 GLU A N 12
ATOM 12339 C CA . GLU A 1 22 ? -8.908 1.331 -6.322 1.00 0.00 22 GLU A CA 12
ATOM 12340 C C . GLU A 1 22 ? -8.798 0.326 -7.460 1.00 0.00 22 GLU A C 12
ATOM 12341 O O . GLU A 1 22 ? -9.100 -0.857 -7.320 1.00 0.00 22 GLU A O 12
ATOM 12351 N N . ASN A 1 23 ? -8.385 0.826 -8.555 1.00 0.00 23 ASN A N 12
ATOM 12352 C CA . ASN A 1 23 ? -8.282 -0.028 -9.737 1.00 0.00 23 ASN A CA 12
ATOM 12353 C C . ASN A 1 23 ? -6.836 -0.363 -10.076 1.00 0.00 23 ASN A C 12
ATOM 12354 O O . ASN A 1 23 ? -6.562 -1.006 -11.090 1.00 0.00 23 ASN A O 12
ATOM 12364 N N . ASP A 1 24 ? -5.914 0.071 -9.231 1.00 0.00 24 ASP A N 12
ATOM 12365 C CA . ASP A 1 24 ? -4.511 -0.225 -9.430 1.00 0.00 24 ASP A CA 12
ATOM 12366 C C . ASP A 1 24 ? -4.210 -1.606 -8.882 1.00 0.00 24 ASP A C 12
ATOM 12367 O O . ASP A 1 24 ? -4.568 -1.934 -7.751 1.00 0.00 24 ASP A O 12
ATOM 12375 N N . LYS A 1 25 ? -3.553 -2.409 -9.693 1.00 0.00 25 LYS A N 12
ATOM 12376 C CA . LYS A 1 25 ? -3.224 -3.757 -9.318 1.00 0.00 25 LYS A CA 12
ATOM 12377 C C . LYS A 1 25 ? -1.984 -3.779 -8.418 1.00 0.00 25 LYS A C 12
ATOM 12378 O O . LYS A 1 25 ? -1.032 -3.035 -8.645 1.00 0.00 25 LYS A O 12
ATOM 12393 N N . ILE A 1 26 ? -1.996 -4.644 -7.402 1.00 0.00 26 ILE A N 12
ATOM 12394 C CA . ILE A 1 26 ? -0.859 -4.783 -6.495 1.00 0.00 26 ILE A CA 12
ATOM 12395 C C . ILE A 1 26 ? -0.474 -6.261 -6.404 1.00 0.00 26 ILE A C 12
ATOM 12396 O O . ILE A 1 26 ? -1.344 -7.126 -6.436 1.00 0.00 26 ILE A O 12
ATOM 12411 N N . ILE A 1 27 ? 0.814 -6.550 -6.285 1.00 0.00 27 ILE A N 12
ATOM 12412 C CA . ILE A 1 27 ? 1.267 -7.936 -6.225 1.00 0.00 27 ILE A CA 12
ATOM 12413 C C . ILE A 1 27 ? 2.443 -8.099 -5.283 1.00 0.00 27 ILE A C 12
ATOM 12414 O O . ILE A 1 27 ? 2.987 -7.125 -4.768 1.00 0.00 27 ILE A O 12
ATOM 12429 N N . ASN A 1 28 ? 2.825 -9.347 -5.063 1.00 0.00 28 ASN A N 12
ATOM 12430 C CA . ASN A 1 28 ? 3.894 -9.673 -4.148 1.00 0.00 28 ASN A CA 12
ATOM 12431 C C . ASN A 1 28 ? 3.567 -9.140 -2.760 1.00 0.00 28 ASN A C 12
ATOM 12432 O O . ASN A 1 28 ? 4.406 -8.539 -2.089 1.00 0.00 28 ASN A O 12
ATOM 12442 N N . ILE A 1 29 ? 2.319 -9.377 -2.347 1.00 0.00 29 ILE A N 12
ATOM 12443 C CA . ILE A 1 29 ? 1.819 -8.866 -1.079 1.00 0.00 29 ILE A CA 12
ATOM 12444 C C . ILE A 1 29 ? 2.393 -9.604 0.113 1.00 0.00 29 ILE A C 12
ATOM 12445 O O . ILE A 1 29 ? 1.655 -10.280 0.831 1.00 0.00 29 ILE A O 12
ATOM 12460 N N . GLU A 1 30 ? 3.684 -9.506 0.340 1.00 0.00 30 GLU A N 12
ATOM 12461 C CA . GLU A 1 30 ? 4.230 -10.166 1.510 1.00 0.00 30 GLU A CA 12
ATOM 12462 C C . GLU A 1 30 ? 3.612 -9.616 2.774 1.00 0.00 30 GLU A C 12
ATOM 12463 O O . GLU A 1 30 ? 2.986 -8.568 2.739 1.00 0.00 30 GLU A O 12
ATOM 12473 N N . PHE A 1 31 ? 3.821 -10.286 3.895 1.00 0.00 31 PHE A N 12
ATOM 12474 C CA . PHE A 1 31 ? 3.214 -9.808 5.130 1.00 0.00 31 PHE A CA 12
ATOM 12475 C C . PHE A 1 31 ? 4.245 -9.310 6.124 1.00 0.00 31 PHE A C 12
ATOM 12476 O O . PHE A 1 31 ? 4.452 -9.895 7.187 1.00 0.00 31 PHE A O 12
ATOM 12492 N N . VAL A 1 32 ? 4.889 -8.216 5.752 1.00 0.00 32 VAL A N 12
ATOM 12493 C CA . VAL A 1 32 ? 5.878 -7.573 6.593 1.00 0.00 32 VAL A CA 12
ATOM 12494 C C . VAL A 1 32 ? 5.237 -7.194 7.929 1.00 0.00 32 VAL A C 12
ATOM 12495 O O . VAL A 1 32 ? 5.884 -7.288 8.972 1.00 0.00 32 VAL A O 12
ATOM 12508 N N . ASP A 1 33 ? 3.979 -6.769 7.909 1.00 0.00 33 ASP A N 12
ATOM 12509 C CA . ASP A 1 33 ? 3.262 -6.453 9.142 1.00 0.00 33 ASP A CA 12
ATOM 12510 C C . ASP A 1 33 ? 1.837 -7.005 9.075 1.00 0.00 33 ASP A C 12
ATOM 12511 O O . ASP A 1 33 ? 1.364 -7.370 8.005 1.00 0.00 33 ASP A O 12
ATOM 12519 N N . ASP A 1 34 ? 1.158 -7.079 10.220 1.00 0.00 34 ASP A N 12
ATOM 12520 C CA . ASP A 1 34 ? -0.221 -7.570 10.255 1.00 0.00 34 ASP A CA 12
ATOM 12521 C C . ASP A 1 34 ? -1.137 -6.615 9.491 1.00 0.00 34 ASP A C 12
ATOM 12522 O O . ASP A 1 34 ? -1.931 -7.025 8.644 1.00 0.00 34 ASP A O 12
ATOM 12530 N N . ASP A 1 35 ? -1.002 -5.336 9.816 1.00 0.00 35 ASP A N 12
ATOM 12531 C CA . ASP A 1 35 ? -1.860 -4.295 9.258 1.00 0.00 35 ASP A CA 12
ATOM 12532 C C . ASP A 1 35 ? -1.386 -3.719 7.933 1.00 0.00 35 ASP A C 12
ATOM 12533 O O . ASP A 1 35 ? -2.200 -3.420 7.060 1.00 0.00 35 ASP A O 12
ATOM 12541 N N . TRP A 1 36 ? -0.081 -3.559 7.772 1.00 0.00 36 TRP A N 12
ATOM 12542 C CA . TRP A 1 36 ? 0.443 -3.111 6.490 1.00 0.00 36 TRP A CA 12
ATOM 12543 C C . TRP A 1 36 ? 1.300 -4.210 5.889 1.00 0.00 36 TRP A C 12
ATOM 12544 O O . TRP A 1 36 ? 2.264 -4.646 6.517 1.00 0.00 36 TRP A O 12
ATOM 12564 N N . TRP A 1 37 ? 0.976 -4.671 4.688 1.00 0.00 37 TRP A N 12
ATOM 12565 C CA . TRP A 1 37 ? 1.722 -5.704 3.992 1.00 0.00 37 TRP A CA 12
ATOM 12566 C C . TRP A 1 37 ? 2.583 -5.013 2.964 1.00 0.00 37 TRP A C 12
ATOM 12567 O O . TRP A 1 37 ? 2.411 -3.821 2.717 1.00 0.00 37 TRP A O 12
ATOM 12587 N N . LEU A 1 38 ? 3.515 -5.730 2.361 1.00 0.00 38 LEU A N 12
ATOM 12588 C CA . LEU A 1 38 ? 4.390 -5.127 1.387 1.00 0.00 38 LEU A CA 12
ATOM 12589 C C . LEU A 1 38 ? 3.993 -5.539 -0.008 1.00 0.00 38 LEU A C 12
ATOM 12590 O O . LEU A 1 38 ? 3.476 -6.621 -0.213 1.00 0.00 38 LEU A O 12
ATOM 12605 N N . GLY A 1 39 ? 4.287 -4.676 -0.958 1.00 0.00 39 GLY A N 12
ATOM 12606 C CA . GLY A 1 39 ? 3.880 -5.008 -2.303 1.00 0.00 39 GLY A CA 12
ATOM 12607 C C . GLY A 1 39 ? 4.912 -4.893 -3.398 1.00 0.00 39 GLY A C 12
ATOM 12608 O O . GLY A 1 39 ? 6.110 -4.713 -3.183 1.00 0.00 39 GLY A O 12
ATOM 12612 N N . GLU A 1 40 ? 4.351 -5.011 -4.590 1.00 0.00 40 GLU A N 12
ATOM 12613 C CA . GLU A 1 40 ? 5.026 -4.913 -5.863 1.00 0.00 40 GLU A CA 12
ATOM 12614 C C . GLU A 1 40 ? 3.891 -4.691 -6.849 1.00 0.00 40 GLU A C 12
ATOM 12615 O O . GLU A 1 40 ? 2.981 -5.501 -6.892 1.00 0.00 40 GLU A O 12
ATOM 12625 N N . LEU A 1 41 ? 3.869 -3.608 -7.589 1.00 0.00 41 LEU A N 12
ATOM 12626 C CA . LEU A 1 41 ? 2.749 -3.407 -8.489 1.00 0.00 41 LEU A CA 12
ATOM 12627 C C . LEU A 1 41 ? 2.942 -4.122 -9.809 1.00 0.00 41 LEU A C 12
ATOM 12628 O O . LEU A 1 41 ? 3.948 -3.963 -10.474 1.00 0.00 41 LEU A O 12
ATOM 12643 N N . GLU A 1 42 ? 1.995 -4.972 -10.149 1.00 0.00 42 GLU A N 12
ATOM 12644 C CA . GLU A 1 42 ? 2.061 -5.704 -11.397 1.00 0.00 42 GLU A CA 12
ATOM 12645 C C . GLU A 1 42 ? 2.083 -4.736 -12.583 1.00 0.00 42 GLU A C 12
ATOM 12646 O O . GLU A 1 42 ? 2.771 -4.977 -13.576 1.00 0.00 42 GLU A O 12
ATOM 12656 N N . LYS A 1 43 ? 1.330 -3.640 -12.473 1.00 0.00 43 LYS A N 12
ATOM 12657 C CA . LYS A 1 43 ? 1.241 -2.681 -13.568 1.00 0.00 43 LYS A CA 12
ATOM 12658 C C . LYS A 1 43 ? 2.558 -1.924 -13.803 1.00 0.00 43 LYS A C 12
ATOM 12659 O O . LYS A 1 43 ? 2.974 -1.763 -14.950 1.00 0.00 43 LYS A O 12
ATOM 12674 N N . ASP A 1 44 ? 3.218 -1.458 -12.741 1.00 0.00 44 ASP A N 12
ATOM 12675 C CA . ASP A 1 44 ? 4.466 -0.685 -12.913 1.00 0.00 44 ASP A CA 12
ATOM 12676 C C . ASP A 1 44 ? 5.658 -1.267 -12.142 1.00 0.00 44 ASP A C 12
ATOM 12677 O O . ASP A 1 44 ? 6.785 -0.794 -12.281 1.00 0.00 44 ASP A O 12
ATOM 12685 N N . GLY A 1 45 ? 5.402 -2.282 -11.340 1.00 0.00 45 GLY A N 12
ATOM 12686 C CA . GLY A 1 45 ? 6.478 -2.904 -10.572 1.00 0.00 45 GLY A CA 12
ATOM 12687 C C . GLY A 1 45 ? 6.919 -2.111 -9.354 1.00 0.00 45 GLY A C 12
ATOM 12688 O O . GLY A 1 45 ? 8.084 -2.179 -8.964 1.00 0.00 45 GLY A O 12
ATOM 12692 N N . SER A 1 46 ? 6.009 -1.361 -8.745 1.00 0.00 46 SER A N 12
ATOM 12693 C CA . SER A 1 46 ? 6.366 -0.576 -7.567 1.00 0.00 46 SER A CA 12
ATOM 12694 C C . SER A 1 46 ? 6.168 -1.408 -6.305 1.00 0.00 46 SER A C 12
ATOM 12695 O O . SER A 1 46 ? 5.144 -2.058 -6.145 1.00 0.00 46 SER A O 12
ATOM 12702 N N . LYS A 1 47 ? 7.111 -1.313 -5.372 1.00 0.00 47 LYS A N 12
ATOM 12703 C CA . LYS A 1 47 ? 7.033 -2.081 -4.131 1.00 0.00 47 LYS A CA 12
ATOM 12704 C C . LYS A 1 47 ? 6.979 -1.161 -2.931 1.00 0.00 47 LYS A C 12
ATOM 12705 O O . LYS A 1 47 ? 7.551 -0.070 -2.948 1.00 0.00 47 LYS A O 12
ATOM 12720 N N . GLY A 1 48 ? 6.291 -1.594 -1.886 1.00 0.00 48 GLY A N 12
ATOM 12721 C CA . GLY A 1 48 ? 6.203 -0.803 -0.683 1.00 0.00 48 GLY A CA 12
ATOM 12722 C C . GLY A 1 48 ? 5.200 -1.338 0.310 1.00 0.00 48 GLY A C 12
ATOM 12723 O O . GLY A 1 48 ? 4.292 -2.089 -0.046 1.00 0.00 48 GLY A O 12
ATOM 12727 N N . LEU A 1 49 ? 5.373 -0.946 1.560 1.00 0.00 49 LEU A N 12
ATOM 12728 C CA . LEU A 1 49 ? 4.506 -1.371 2.623 1.00 0.00 49 LEU A CA 12
ATOM 12729 C C . LEU A 1 49 ? 3.186 -0.648 2.424 1.00 0.00 49 LEU A C 12
ATOM 12730 O O . LEU A 1 49 ? 3.182 0.504 2.024 1.00 0.00 49 LEU A O 12
ATOM 12745 N N . PHE A 1 50 ? 2.054 -1.287 2.651 1.00 0.00 50 PHE A N 12
ATOM 12746 C CA . PHE A 1 50 ? 0.802 -0.621 2.385 1.00 0.00 50 PHE A CA 12
ATOM 12747 C C . PHE A 1 50 ? -0.316 -0.992 3.332 1.00 0.00 50 PHE A C 12
ATOM 12748 O O . PHE A 1 50 ? -0.346 -2.081 3.896 1.00 0.00 50 PHE A O 12
ATOM 12764 N N . PRO A 1 51 ? -1.270 -0.063 3.479 1.00 0.00 51 PRO A N 12
ATOM 12765 C CA . PRO A 1 51 ? -2.435 -0.238 4.322 1.00 0.00 51 PRO A CA 12
ATOM 12766 C C . PRO A 1 51 ? -3.249 -1.457 3.942 1.00 0.00 51 PRO A C 12
ATOM 12767 O O . PRO A 1 51 ? -2.898 -2.228 3.047 1.00 0.00 51 PRO A O 12
ATOM 12775 N N . SER A 1 52 ? -4.344 -1.590 4.670 1.00 0.00 52 SER A N 12
ATOM 12776 C CA . SER A 1 52 ? -5.198 -2.721 4.303 1.00 0.00 52 SER A CA 12
ATOM 12777 C C . SER A 1 52 ? -6.662 -2.398 4.147 1.00 0.00 52 SER A C 12
ATOM 12778 O O . SER A 1 52 ? -7.427 -3.179 3.583 1.00 0.00 52 SER A O 12
ATOM 12785 N N . ASN A 1 53 ? -7.053 -1.241 4.651 1.00 0.00 53 ASN A N 12
ATOM 12786 C CA . ASN A 1 53 ? -8.410 -0.773 4.531 1.00 0.00 53 ASN A CA 12
ATOM 12787 C C . ASN A 1 53 ? -8.598 -0.007 3.216 1.00 0.00 53 ASN A C 12
ATOM 12788 O O . ASN A 1 53 ? -9.717 0.120 2.720 1.00 0.00 53 ASN A O 12
ATOM 12798 N N . TYR A 1 54 ? -7.483 0.505 2.648 1.00 0.00 54 TYR A N 12
ATOM 12799 C CA . TYR A 1 54 ? -7.518 1.243 1.385 1.00 0.00 54 TYR A CA 12
ATOM 12800 C C . TYR A 1 54 ? -7.548 0.258 0.186 1.00 0.00 54 TYR A C 12
ATOM 12801 O O . TYR A 1 54 ? -7.786 0.671 -0.948 1.00 0.00 54 TYR A O 12
ATOM 12818 N N . VAL A 1 55 ? -7.302 -1.056 0.445 1.00 0.00 55 VAL A N 12
ATOM 12819 C CA . VAL A 1 55 ? -7.251 -2.075 -0.635 1.00 0.00 55 VAL A CA 12
ATOM 12820 C C . VAL A 1 55 ? -7.892 -3.417 -0.269 1.00 0.00 55 VAL A C 12
ATOM 12821 O O . VAL A 1 55 ? -8.053 -3.750 0.905 1.00 0.00 55 VAL A O 12
ATOM 12834 N N . SER A 1 56 ? -8.254 -4.174 -1.301 1.00 0.00 56 SER A N 12
ATOM 12835 C CA . SER A 1 56 ? -8.817 -5.509 -1.145 1.00 0.00 56 SER A CA 12
ATOM 12836 C C . SER A 1 56 ? -7.854 -6.548 -1.736 1.00 0.00 56 SER A C 12
ATOM 12837 O O . SER A 1 56 ? -7.370 -6.381 -2.853 1.00 0.00 56 SER A O 12
ATOM 12844 N N . LEU A 1 57 ? -7.630 -7.640 -1.005 1.00 0.00 57 LEU A N 12
ATOM 12845 C CA . LEU A 1 57 ? -6.709 -8.679 -1.482 1.00 0.00 57 LEU A CA 12
ATOM 12846 C C . LEU A 1 57 ? -7.386 -9.606 -2.482 1.00 0.00 57 LEU A C 12
ATOM 12847 O O . LEU A 1 57 ? -8.484 -10.108 -2.244 1.00 0.00 57 LEU A O 12
ATOM 12862 N N . GLY A 1 58 ? -6.714 -9.819 -3.604 1.00 0.00 58 GLY A N 12
ATOM 12863 C CA . GLY A 1 58 ? -7.251 -10.673 -4.647 1.00 0.00 58 GLY A CA 12
ATOM 12864 C C . GLY A 1 58 ? -7.018 -12.151 -4.372 1.00 0.00 58 GLY A C 12
ATOM 12865 O O . GLY A 1 58 ? -7.283 -12.991 -5.232 1.00 0.00 58 GLY A O 12
ATOM 12869 N N . ASN A 1 59 ? -6.522 -12.474 -3.177 1.00 0.00 59 ASN A N 12
ATOM 12870 C CA . ASN A 1 59 ? -6.245 -13.857 -2.813 1.00 0.00 59 ASN A CA 12
ATOM 12871 C C . ASN A 1 59 ? -6.596 -14.116 -1.351 1.00 0.00 59 ASN A C 12
ATOM 12872 O O . ASN A 1 59 ? -7.294 -15.078 -1.040 1.00 0.00 59 ASN A O 12
ATOM 12882 N N . ALA B 2 1 ? -15.697 7.534 -10.190 1.00 0.00 7 ALA B N 12
ATOM 12883 C CA . ALA B 2 1 ? -15.471 8.832 -9.504 1.00 0.00 7 ALA B CA 12
ATOM 12884 C C . ALA B 2 1 ? -16.051 8.812 -8.094 1.00 0.00 7 ALA B C 12
ATOM 12885 O O . ALA B 2 1 ? -17.269 8.784 -7.917 1.00 0.00 7 ALA B O 12
ATOM 12894 N N . LYS B 2 2 ? -15.178 8.828 -7.092 1.00 0.00 6 LYS B N 12
ATOM 12895 C CA . LYS B 2 2 ? -15.641 8.803 -5.712 1.00 0.00 6 LYS B CA 12
ATOM 12896 C C . LYS B 2 2 ? -15.391 10.163 -5.025 1.00 0.00 6 LYS B C 12
ATOM 12897 O O . LYS B 2 2 ? -16.005 11.153 -5.412 1.00 0.00 6 LYS B O 12
ATOM 12912 N N . LYS B 2 3 ? -14.483 10.169 -4.026 1.00 0.00 5 LYS B N 12
ATOM 12913 C CA . LYS B 2 3 ? -14.089 11.379 -3.269 1.00 0.00 5 LYS B CA 12
ATOM 12914 C C . LYS B 2 3 ? -14.051 11.137 -1.757 1.00 0.00 5 LYS B C 12
ATOM 12915 O O . LYS B 2 3 ? -14.045 12.071 -0.955 1.00 0.00 5 LYS B O 12
ATOM 12930 N N . THR B 2 4 ? -14.027 9.852 -1.395 1.00 0.00 4 THR B N 12
ATOM 12931 C CA . THR B 2 4 ? -13.875 9.460 -0.010 1.00 0.00 4 THR B CA 12
ATOM 12932 C C . THR B 2 4 ? -12.966 8.254 0.043 1.00 0.00 4 THR B C 12
ATOM 12933 O O . THR B 2 4 ? -13.173 7.269 -0.667 1.00 0.00 4 THR B O 12
ATOM 12944 N N . LYS B 2 5 ? -11.962 8.339 0.883 1.00 0.00 3 LYS B N 12
ATOM 12945 C CA . LYS B 2 5 ? -11.039 7.244 1.055 1.00 0.00 3 LYS B CA 12
ATOM 12946 C C . LYS B 2 5 ? -10.679 7.117 2.530 1.00 0.00 3 LYS B C 12
ATOM 12947 O O . LYS B 2 5 ? -10.380 8.118 3.181 1.00 0.00 3 LYS B O 12
ATOM 12962 N N . PRO B 2 6 ? -10.744 5.893 3.083 1.00 0.00 2 PRO B N 12
ATOM 12963 C CA . PRO B 2 6 ? -10.414 5.632 4.485 1.00 0.00 2 PRO B CA 12
ATOM 12964 C C . PRO B 2 6 ? -9.208 6.433 4.944 1.00 0.00 2 PRO B C 12
ATOM 12965 O O . PRO B 2 6 ? -8.507 7.020 4.135 1.00 0.00 2 PRO B O 12
ATOM 12973 N N . THR B 2 7 ? -8.980 6.490 6.237 1.00 0.00 1 THR B N 12
ATOM 12974 C CA . THR B 2 7 ? -7.800 7.164 6.743 1.00 0.00 1 THR B CA 12
ATOM 12975 C C . THR B 2 7 ? -6.729 6.108 6.935 1.00 0.00 1 THR B C 12
ATOM 12976 O O . THR B 2 7 ? -6.903 5.215 7.766 1.00 0.00 1 THR B O 12
ATOM 12987 N N . PRO B 2 8 ? -5.606 6.160 6.180 1.00 0.00 0 PRO B N 12
ATOM 12988 C CA . PRO B 2 8 ? -4.557 5.140 6.293 1.00 0.00 0 PRO B CA 12
ATOM 12989 C C . PRO B 2 8 ? -4.295 4.793 7.752 1.00 0.00 0 PRO B C 12
ATOM 12990 O O . PRO B 2 8 ? -3.653 5.551 8.477 1.00 0.00 0 PRO B O 12
ATOM 12998 N N . PRO B 2 9 ? -4.801 3.626 8.198 1.00 0.00 -1 PRO B N 12
ATOM 12999 C CA . PRO B 2 9 ? -4.693 3.211 9.591 1.00 0.00 -1 PRO B CA 12
ATOM 13000 C C . PRO B 2 9 ? -3.271 3.257 10.099 1.00 0.00 -1 PRO B C 12
ATOM 13001 O O . PRO B 2 9 ? -2.325 3.356 9.317 1.00 0.00 -1 PRO B O 12
ATOM 13009 N N . PRO B 2 10 ? -3.107 3.196 11.429 1.00 0.00 -2 PRO B N 12
ATOM 13010 C CA . PRO B 2 10 ? -1.797 3.203 12.066 1.00 0.00 -2 PRO B CA 12
ATOM 13011 C C . PRO B 2 10 ? -0.769 2.423 11.258 1.00 0.00 -2 PRO B C 12
ATOM 13012 O O . PRO B 2 10 ? -1.130 1.573 10.445 1.00 0.00 -2 PRO B O 12
ATOM 13020 N N . LYS B 2 11 ? 0.495 2.701 11.477 1.00 0.00 -3 LYS B N 12
ATOM 13021 C CA . LYS B 2 11 ? 1.562 2.012 10.780 1.00 0.00 -3 LYS B CA 12
ATOM 13022 C C . LYS B 2 11 ? 2.597 1.600 11.793 1.00 0.00 -3 LYS B C 12
ATOM 13023 O O . LYS B 2 11 ? 3.225 2.462 12.409 1.00 0.00 -3 LYS B O 12
ATOM 13038 N N . PRO B 2 12 ? 2.788 0.286 12.008 1.00 0.00 -4 PRO B N 12
ATOM 13039 C CA . PRO B 2 12 ? 3.752 -0.187 12.989 1.00 0.00 -4 PRO B CA 12
ATOM 13040 C C . PRO B 2 12 ? 5.041 0.637 12.891 1.00 0.00 -4 PRO B C 12
ATOM 13041 O O . PRO B 2 12 ? 5.765 0.604 11.897 1.00 0.00 -4 PRO B O 12
ATOM 13049 N N . SER B 2 13 ? 5.285 1.382 13.966 1.00 0.00 -5 SER B N 12
ATOM 13050 C CA . SER B 2 13 ? 6.366 2.364 14.045 1.00 0.00 -5 SER B CA 12
ATOM 13051 C C . SER B 2 13 ? 7.734 1.897 13.557 1.00 0.00 -5 SER B C 12
ATOM 13052 O O . SER B 2 13 ? 8.625 2.711 13.314 1.00 0.00 -5 SER B O 12
ATOM 13059 N N . HIS B 2 14 ? 7.896 0.590 13.412 1.00 0.00 -6 HIS B N 12
ATOM 13060 C CA . HIS B 2 14 ? 9.137 0.028 12.901 1.00 0.00 -6 HIS B CA 12
ATOM 13061 C C . HIS B 2 14 ? 9.190 0.120 11.367 1.00 0.00 -6 HIS B C 12
ATOM 13062 O O . HIS B 2 14 ? 10.163 -0.311 10.747 1.00 0.00 -6 HIS B O 12
ATOM 13076 N N . LEU B 2 15 ? 8.131 0.684 10.757 1.00 0.00 -7 LEU B N 12
ATOM 13077 C CA . LEU B 2 15 ? 8.096 0.823 9.299 1.00 0.00 -7 LEU B CA 12
ATOM 13078 C C . LEU B 2 15 ? 8.089 2.274 8.847 1.00 0.00 -7 LEU B C 12
ATOM 13079 O O . LEU B 2 15 ? 7.356 2.646 7.931 1.00 0.00 -7 LEU B O 12
ATOM 13094 N N . LYS B 2 16 ? 8.909 3.097 9.493 1.00 0.00 -8 LYS B N 12
ATOM 13095 C CA . LYS B 2 16 ? 9.034 4.501 9.131 1.00 0.00 -8 LYS B CA 12
ATOM 13096 C C . LYS B 2 16 ? 10.421 4.769 8.552 1.00 0.00 -8 LYS B C 12
ATOM 13097 O O . LYS B 2 16 ? 11.421 4.257 9.059 1.00 0.00 -8 LYS B O 12
ATOM 13112 N N . PRO B 2 17 ? 10.503 5.575 7.482 1.00 0.00 -9 PRO B N 12
ATOM 13113 C CA . PRO B 2 17 ? 11.776 5.888 6.825 1.00 0.00 -9 PRO B CA 12
ATOM 13114 C C . PRO B 2 17 ? 12.881 6.201 7.827 1.00 0.00 -9 PRO B C 12
ATOM 13115 O O . PRO B 2 17 ? 12.599 6.624 8.948 1.00 0.00 -9 PRO B O 12
ATOM 13123 N N . LYS B 2 18 ? 14.138 6.000 7.441 1.00 0.00 -10 LYS B N 12
ATOM 13124 C CA . LYS B 2 18 ? 15.253 6.300 8.332 1.00 0.00 -10 LYS B CA 12
ATOM 13125 C C . LYS B 2 18 ? 16.547 6.485 7.544 1.00 0.00 -10 LYS B C 12
ATOM 13126 O O . LYS B 2 18 ? 17.254 7.472 7.732 1.00 0.00 -10 LYS B O 12
ATOM 13141 N N . ALA A 1 1 ? 4.047 -14.455 -3.922 1.00 0.00 1 ALA A N 13
ATOM 13142 C CA . ALA A 1 1 ? 3.281 -13.862 -2.795 1.00 0.00 1 ALA A CA 13
ATOM 13143 C C . ALA A 1 1 ? 1.847 -13.546 -3.213 1.00 0.00 1 ALA A C 13
ATOM 13144 O O . ALA A 1 1 ? 1.505 -13.624 -4.394 1.00 0.00 1 ALA A O 13
ATOM 13153 N N . PRO A 1 2 ? 0.990 -13.185 -2.244 1.00 0.00 2 PRO A N 13
ATOM 13154 C CA . PRO A 1 2 ? -0.412 -12.845 -2.509 1.00 0.00 2 PRO A CA 13
ATOM 13155 C C . PRO A 1 2 ? -0.528 -11.505 -3.218 1.00 0.00 2 PRO A C 13
ATOM 13156 O O . PRO A 1 2 ? 0.444 -10.763 -3.323 1.00 0.00 2 PRO A O 13
ATOM 13164 N N . TRP A 1 3 ? -1.716 -11.206 -3.709 1.00 0.00 3 TRP A N 13
ATOM 13165 C CA . TRP A 1 3 ? -1.951 -9.966 -4.435 1.00 0.00 3 TRP A CA 13
ATOM 13166 C C . TRP A 1 3 ? -3.287 -9.355 -4.050 1.00 0.00 3 TRP A C 13
ATOM 13167 O O . TRP A 1 3 ? -4.160 -10.009 -3.480 1.00 0.00 3 TRP A O 13
ATOM 13187 N N . ALA A 1 4 ? -3.418 -8.076 -4.383 1.00 0.00 4 ALA A N 13
ATOM 13188 C CA . ALA A 1 4 ? -4.627 -7.355 -4.044 1.00 0.00 4 ALA A CA 13
ATOM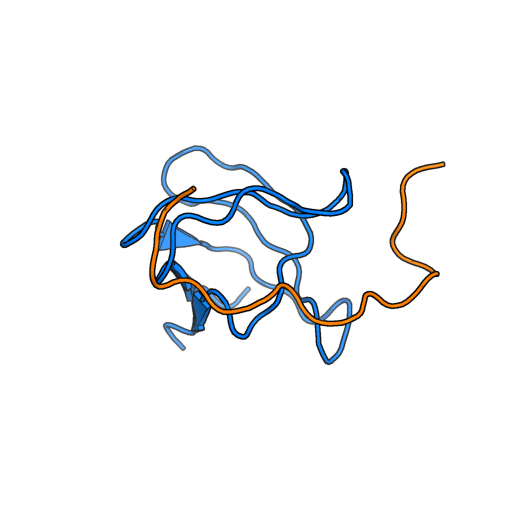 13189 C C . ALA A 1 4 ? -5.007 -6.301 -5.064 1.00 0.00 4 ALA A C 13
ATOM 13190 O O . ALA A 1 4 ? -4.205 -5.899 -5.907 1.00 0.00 4 ALA A O 13
ATOM 13197 N N . THR A 1 5 ? -6.244 -5.865 -4.967 1.00 0.00 5 THR A N 13
ATOM 13198 C CA . THR A 1 5 ? -6.769 -4.821 -5.818 1.00 0.00 5 THR A CA 13
ATOM 13199 C C . THR A 1 5 ? -7.073 -3.602 -4.980 1.00 0.00 5 THR A C 13
ATOM 13200 O O . THR A 1 5 ? -7.357 -3.712 -3.788 1.00 0.00 5 THR A O 13
ATOM 13211 N N . ALA A 1 6 ? -7.015 -2.437 -5.599 1.00 0.00 6 ALA A N 13
ATOM 13212 C CA . ALA A 1 6 ? -7.265 -1.206 -4.889 1.00 0.00 6 ALA A CA 13
ATOM 13213 C C . ALA A 1 6 ? -8.752 -0.919 -4.816 1.00 0.00 6 ALA A C 13
ATOM 13214 O O . ALA A 1 6 ? -9.507 -1.197 -5.747 1.00 0.00 6 ALA A O 13
ATOM 13221 N N . GLU A 1 7 ? -9.155 -0.353 -3.689 1.00 0.00 7 GLU A N 13
ATOM 13222 C CA . GLU A 1 7 ? -10.538 -0.004 -3.446 1.00 0.00 7 GLU A CA 13
ATOM 13223 C C . GLU A 1 7 ? -10.729 1.509 -3.356 1.00 0.00 7 GLU A C 13
ATOM 13224 O O . GLU A 1 7 ? -11.841 2.020 -3.490 1.00 0.00 7 GLU A O 13
ATOM 13234 N N . TYR A 1 8 ? -9.615 2.220 -3.126 1.00 0.00 8 TYR A N 13
ATOM 13235 C CA . TYR A 1 8 ? -9.609 3.676 -3.065 1.00 0.00 8 TYR A CA 13
ATOM 13236 C C . TYR A 1 8 ? -8.375 4.179 -3.802 1.00 0.00 8 TYR A C 13
ATOM 13237 O O . TYR A 1 8 ? -7.781 3.436 -4.579 1.00 0.00 8 TYR A O 13
ATOM 13254 N N . ASP A 1 9 ? -8.007 5.439 -3.609 1.00 0.00 9 ASP A N 13
ATOM 13255 C CA . ASP A 1 9 ? -6.809 6.067 -4.156 1.00 0.00 9 ASP A CA 13
ATOM 13256 C C . ASP A 1 9 ? -5.894 6.292 -2.962 1.00 0.00 9 ASP A C 13
ATOM 13257 O O . ASP A 1 9 ? -6.369 6.671 -1.891 1.00 0.00 9 ASP A O 13
ATOM 13265 N N . TYR A 1 10 ? -4.596 6.073 -3.111 1.00 0.00 10 TYR A N 13
ATOM 13266 C CA . TYR A 1 10 ? -3.710 6.175 -1.970 1.00 0.00 10 TYR A CA 13
ATOM 13267 C C . TYR A 1 10 ? -2.472 7.002 -2.264 1.00 0.00 10 TYR A C 13
ATOM 13268 O O . TYR A 1 10 ? -1.761 6.757 -3.240 1.00 0.00 10 TYR A O 13
ATOM 13285 N N . ASP A 1 11 ? -2.220 7.986 -1.411 1.00 0.00 11 ASP A N 13
ATOM 13286 C CA . ASP A 1 11 ? -1.034 8.811 -1.581 1.00 0.00 11 ASP A CA 13
ATOM 13287 C C . ASP A 1 11 ? -0.046 8.607 -0.423 1.00 0.00 11 ASP A C 13
ATOM 13288 O O . ASP A 1 11 ? 0.243 9.546 0.317 1.00 0.00 11 ASP A O 13
ATOM 13296 N N . ALA A 1 12 ? 0.463 7.364 -0.297 1.00 0.00 12 ALA A N 13
ATOM 13297 C CA . ALA A 1 12 ? 1.462 6.965 0.724 1.00 0.00 12 ALA A CA 13
ATOM 13298 C C . ALA A 1 12 ? 1.633 7.996 1.848 1.00 0.00 12 ALA A C 13
ATOM 13299 O O . ALA A 1 12 ? 2.444 8.915 1.737 1.00 0.00 12 ALA A O 13
ATOM 13306 N N . ALA A 1 13 ? 0.869 7.837 2.918 1.00 0.00 13 ALA A N 13
ATOM 13307 C CA . ALA A 1 13 ? 0.913 8.771 4.047 1.00 0.00 13 ALA A CA 13
ATOM 13308 C C . ALA A 1 13 ? 2.294 8.932 4.747 1.00 0.00 13 ALA A C 13
ATOM 13309 O O . ALA A 1 13 ? 2.575 10.023 5.242 1.00 0.00 13 ALA A O 13
ATOM 13316 N N . GLU A 1 14 ? 3.157 7.915 4.811 1.00 0.00 14 GLU A N 13
ATOM 13317 C CA . GLU A 1 14 ? 4.440 8.083 5.556 1.00 0.00 14 GLU A CA 13
ATOM 13318 C C . GLU A 1 14 ? 5.759 8.078 4.754 1.00 0.00 14 GLU A C 13
ATOM 13319 O O . GLU A 1 14 ? 6.821 8.151 5.371 1.00 0.00 14 GLU A O 13
ATOM 13329 N N . ASP A 1 15 ? 5.708 7.972 3.433 1.00 0.00 15 ASP A N 13
ATOM 13330 C CA . ASP A 1 15 ? 6.911 7.985 2.566 1.00 0.00 15 ASP A CA 13
ATOM 13331 C C . ASP A 1 15 ? 7.204 6.564 2.117 1.00 0.00 15 ASP A C 13
ATOM 13332 O O . ASP A 1 15 ? 7.223 6.310 0.909 1.00 0.00 15 ASP A O 13
ATOM 13340 N N . ASN A 1 16 ? 7.435 5.616 3.048 1.00 0.00 16 ASN A N 13
ATOM 13341 C CA . ASN A 1 16 ? 7.673 4.277 2.526 1.00 0.00 16 ASN A CA 13
ATOM 13342 C C . ASN A 1 16 ? 6.380 3.489 2.588 1.00 0.00 16 ASN A C 13
ATOM 13343 O O . ASN A 1 16 ? 6.287 2.433 3.218 1.00 0.00 16 ASN A O 13
ATOM 13353 N N . GLU A 1 17 ? 5.394 4.010 1.917 1.00 0.00 17 GLU A N 13
ATOM 13354 C CA . GLU A 1 17 ? 4.183 3.342 1.584 1.00 0.00 17 GLU A CA 13
ATOM 13355 C C . GLU A 1 17 ? 4.190 3.246 0.076 1.00 0.00 17 GLU A C 13
ATOM 13356 O O . GLU A 1 17 ? 5.039 3.865 -0.568 1.00 0.00 17 GLU A O 13
ATOM 13366 N N . LEU A 1 18 ? 3.297 2.510 -0.507 1.00 0.00 18 LEU A N 13
ATOM 13367 C CA . LEU A 1 18 ? 3.216 2.485 -1.948 1.00 0.00 18 LEU A CA 13
ATOM 13368 C C . LEU A 1 18 ? 2.175 3.527 -2.292 1.00 0.00 18 LEU A C 13
ATOM 13369 O O . LEU A 1 18 ? 1.476 4.036 -1.415 1.00 0.00 18 LEU A O 13
ATOM 13384 N N . THR A 1 19 ? 2.070 3.846 -3.570 1.00 0.00 19 THR A N 13
ATOM 13385 C CA . THR A 1 19 ? 1.121 4.842 -4.002 1.00 0.00 19 THR A CA 13
ATOM 13386 C C . THR A 1 19 ? 0.368 4.301 -5.177 1.00 0.00 19 THR A C 13
ATOM 13387 O O . THR A 1 19 ? 0.958 3.907 -6.183 1.00 0.00 19 THR A O 13
ATOM 13398 N N . PHE A 1 20 ? -0.934 4.279 -5.054 1.00 0.00 20 PHE A N 13
ATOM 13399 C CA . PHE A 1 20 ? -1.724 3.660 -6.084 1.00 0.00 20 PHE A CA 13
ATOM 13400 C C . PHE A 1 20 ? -3.105 4.290 -6.207 1.00 0.00 20 PHE A C 13
ATOM 13401 O O . PHE A 1 20 ? -3.427 5.271 -5.539 1.00 0.00 20 PHE A O 13
ATOM 13417 N N . VAL A 1 21 ? -3.869 3.758 -7.146 1.00 0.00 21 VAL A N 13
ATOM 13418 C CA . VAL A 1 21 ? -5.226 4.224 -7.395 1.00 0.00 21 VAL A CA 13
ATOM 13419 C C . VAL A 1 21 ? -6.151 3.060 -7.637 1.00 0.00 21 VAL A C 13
ATOM 13420 O O . VAL A 1 21 ? -5.749 2.073 -8.236 1.00 0.00 21 VAL A O 13
ATOM 13433 N N . GLU A 1 22 ? -7.380 3.158 -7.141 1.00 0.00 22 GLU A N 13
ATOM 13434 C CA . GLU A 1 22 ? -8.378 2.105 -7.281 1.00 0.00 22 GLU A CA 13
ATOM 13435 C C . GLU A 1 22 ? -8.228 1.292 -8.565 1.00 0.00 22 GLU A C 13
ATOM 13436 O O . GLU A 1 22 ? -7.714 1.765 -9.580 1.00 0.00 22 GLU A O 13
ATOM 13446 N N . ASN A 1 23 ? -8.720 0.066 -8.490 1.00 0.00 23 ASN A N 13
ATOM 13447 C CA . ASN A 1 23 ? -8.638 -0.852 -9.631 1.00 0.00 23 ASN A CA 13
ATOM 13448 C C . ASN A 1 23 ? -7.180 -1.181 -9.997 1.00 0.00 23 ASN A C 13
ATOM 13449 O O . ASN A 1 23 ? -6.937 -1.915 -10.955 1.00 0.00 23 ASN A O 13
ATOM 13459 N N . ASP A 1 24 ? -6.210 -0.648 -9.244 1.00 0.00 24 ASP A N 13
ATOM 13460 C CA . ASP A 1 24 ? -4.807 -0.914 -9.522 1.00 0.00 24 ASP A CA 13
ATOM 13461 C C . ASP A 1 24 ? -4.425 -2.224 -8.884 1.00 0.00 24 ASP A C 13
ATOM 13462 O O . ASP A 1 24 ? -4.953 -2.624 -7.846 1.00 0.00 24 ASP A O 13
ATOM 13470 N N . LYS A 1 25 ? -3.495 -2.879 -9.538 1.00 0.00 25 LYS A N 13
ATOM 13471 C CA . LYS A 1 25 ? -3.031 -4.155 -9.070 1.00 0.00 25 LYS A CA 13
ATOM 13472 C C . LYS A 1 25 ? -1.846 -4.054 -8.137 1.00 0.00 25 LYS A C 13
ATOM 13473 O O . LYS A 1 25 ? -0.829 -3.435 -8.452 1.00 0.00 25 LYS A O 13
ATOM 13488 N N . ILE A 1 26 ? -1.996 -4.676 -6.983 1.00 0.00 26 ILE A N 13
ATOM 13489 C CA . ILE A 1 26 ? -0.944 -4.723 -5.999 1.00 0.00 26 ILE A CA 13
ATOM 13490 C C . ILE A 1 26 ? -0.558 -6.184 -5.874 1.00 0.00 26 ILE A C 13
ATOM 13491 O O . ILE A 1 26 ? -1.373 -7.026 -5.504 1.00 0.00 26 ILE A O 13
ATOM 13506 N N . ILE A 1 27 ? 0.671 -6.474 -6.185 1.00 0.00 27 ILE A N 13
ATOM 13507 C CA . ILE A 1 27 ? 1.102 -7.854 -6.161 1.00 0.00 27 ILE A CA 13
ATOM 13508 C C . ILE A 1 27 ? 2.334 -8.036 -5.299 1.00 0.00 27 ILE A C 13
ATOM 13509 O O . ILE A 1 27 ? 2.937 -7.075 -4.829 1.00 0.00 27 ILE A O 13
ATOM 13524 N N . ASN A 1 28 ? 2.689 -9.290 -5.097 1.00 0.00 28 ASN A N 13
ATOM 13525 C CA . ASN A 1 28 ? 3.793 -9.649 -4.238 1.00 0.00 28 ASN A CA 13
ATOM 13526 C C . ASN A 1 28 ? 3.528 -9.106 -2.841 1.00 0.00 28 ASN A C 13
ATOM 13527 O O . ASN A 1 28 ? 4.403 -8.528 -2.198 1.00 0.00 28 ASN A O 13
ATOM 13537 N N . ILE A 1 29 ? 2.289 -9.312 -2.390 1.00 0.00 29 ILE A N 13
ATOM 13538 C CA . ILE A 1 29 ? 1.833 -8.788 -1.109 1.00 0.00 29 ILE A CA 13
ATOM 13539 C C . ILE A 1 29 ? 2.446 -9.509 0.077 1.00 0.00 29 ILE A C 13
ATOM 13540 O O . ILE A 1 29 ? 1.736 -10.187 0.820 1.00 0.00 29 ILE A O 13
ATOM 13555 N N . GLU A 1 30 ? 3.744 -9.400 0.264 1.00 0.00 30 GLU A N 13
ATOM 13556 C CA . GLU A 1 30 ? 4.324 -10.053 1.429 1.00 0.00 30 GLU A CA 13
ATOM 13557 C C . GLU A 1 30 ? 3.744 -9.517 2.724 1.00 0.00 30 GLU A C 13
ATOM 13558 O O . GLU A 1 30 ? 3.125 -8.462 2.751 1.00 0.00 30 GLU A O 13
ATOM 13568 N N . PHE A 1 31 ? 3.988 -10.251 3.801 1.00 0.00 31 PHE A N 13
ATOM 13569 C CA . PHE A 1 31 ? 3.454 -9.834 5.091 1.00 0.00 31 PHE A CA 13
ATOM 13570 C C . PHE A 1 31 ? 4.513 -9.243 6.002 1.00 0.00 31 PHE A C 13
ATOM 13571 O O . PHE A 1 31 ? 4.865 -9.813 7.035 1.00 0.00 31 PHE A O 13
ATOM 13587 N N . VAL A 1 32 ? 5.010 -8.090 5.594 1.00 0.00 32 VAL A N 13
ATOM 13588 C CA . VAL A 1 32 ? 6.000 -7.352 6.356 1.00 0.00 32 VAL A CA 13
ATOM 13589 C C . VAL A 1 32 ? 5.404 -6.914 7.698 1.00 0.00 32 VAL A C 13
ATOM 13590 O O . VAL A 1 32 ? 6.084 -6.970 8.722 1.00 0.00 32 VAL A O 13
ATOM 13603 N N . ASP A 1 33 ? 4.149 -6.481 7.706 1.00 0.00 33 ASP A N 13
ATOM 13604 C CA . ASP A 1 33 ? 3.476 -6.102 8.948 1.00 0.00 33 ASP A CA 13
ATOM 13605 C C . ASP A 1 33 ? 2.054 -6.667 8.955 1.00 0.00 33 ASP A C 13
ATOM 13606 O O . ASP A 1 33 ? 1.497 -6.956 7.904 1.00 0.00 33 ASP A O 13
ATOM 13614 N N . ASP A 1 34 ? 1.467 -6.818 10.139 1.00 0.00 34 ASP A N 13
ATOM 13615 C CA . ASP A 1 34 ? 0.098 -7.318 10.235 1.00 0.00 34 ASP A CA 13
ATOM 13616 C C . ASP A 1 34 ? -0.826 -6.382 9.464 1.00 0.00 34 ASP A C 13
ATOM 13617 O O . ASP A 1 34 ? -1.631 -6.801 8.633 1.00 0.00 34 ASP A O 13
ATOM 13625 N N . ASP A 1 35 ? -0.676 -5.101 9.776 1.00 0.00 35 ASP A N 13
ATOM 13626 C CA . ASP A 1 35 ? -1.524 -4.047 9.229 1.00 0.00 35 ASP A CA 13
ATOM 13627 C C . ASP A 1 35 ? -1.057 -3.463 7.902 1.00 0.00 35 ASP A C 13
ATOM 13628 O O . ASP A 1 35 ? -1.882 -3.149 7.045 1.00 0.00 35 ASP A O 13
ATOM 13636 N N . TRP A 1 36 ? 0.247 -3.312 7.714 1.00 0.00 36 TRP A N 13
ATOM 13637 C CA . TRP A 1 36 ? 0.735 -2.833 6.420 1.00 0.00 36 TRP A CA 13
ATOM 13638 C C . TRP A 1 36 ? 1.562 -3.916 5.735 1.00 0.00 36 TRP A C 13
ATOM 13639 O O . TRP A 1 36 ? 2.660 -4.223 6.184 1.00 0.00 36 TRP A O 13
ATOM 13659 N N . TRP A 1 37 ? 1.079 -4.493 4.631 1.00 0.00 37 TRP A N 13
ATOM 13660 C CA . TRP A 1 37 ? 1.795 -5.528 3.896 1.00 0.00 37 TRP A CA 13
ATOM 13661 C C . TRP A 1 37 ? 2.612 -4.849 2.841 1.00 0.00 37 TRP A C 13
ATOM 13662 O O . TRP A 1 37 ? 2.453 -3.652 2.610 1.00 0.00 37 TRP A O 13
ATOM 13682 N N . LEU A 1 38 ? 3.479 -5.588 2.187 1.00 0.00 38 LEU A N 13
ATOM 13683 C CA . LEU A 1 38 ? 4.314 -4.998 1.181 1.00 0.00 38 LEU A CA 13
ATOM 13684 C C . LEU A 1 38 ? 3.842 -5.374 -0.191 1.00 0.00 38 LEU A C 13
ATOM 13685 O O . LEU A 1 38 ? 3.246 -6.409 -0.380 1.00 0.00 38 LEU A O 13
ATOM 13700 N N . GLY A 1 39 ? 4.146 -4.513 -1.138 1.00 0.00 39 GLY A N 13
ATOM 13701 C CA . GLY A 1 39 ? 3.669 -4.806 -2.465 1.00 0.00 39 GLY A CA 13
ATOM 13702 C C . GLY A 1 39 ? 4.657 -4.722 -3.596 1.00 0.00 39 GLY A C 13
ATOM 13703 O O . GLY A 1 39 ? 5.868 -4.575 -3.427 1.00 0.00 39 GLY A O 13
ATOM 13707 N N . GLU A 1 40 ? 4.048 -4.826 -4.762 1.00 0.00 40 GLU A N 13
ATOM 13708 C CA . GLU A 1 40 ? 4.679 -4.734 -6.056 1.00 0.00 40 GLU A CA 13
ATOM 13709 C C . GLU A 1 40 ? 3.526 -4.488 -7.018 1.00 0.00 40 GLU A C 13
ATOM 13710 O O . GLU A 1 40 ? 2.648 -5.324 -7.120 1.00 0.00 40 GLU A O 13
ATOM 13720 N N . LEU A 1 41 ? 3.494 -3.376 -7.712 1.00 0.00 41 LEU A N 13
ATOM 13721 C CA . LEU A 1 41 ? 2.351 -3.143 -8.586 1.00 0.00 41 LEU A CA 13
ATOM 13722 C C . LEU A 1 41 ? 2.495 -3.881 -9.901 1.00 0.00 41 LEU A C 13
ATOM 13723 O O . LEU A 1 41 ? 3.472 -3.724 -10.605 1.00 0.00 41 LEU A O 13
ATOM 13738 N N . GLU A 1 42 ? 1.537 -4.740 -10.207 1.00 0.00 42 GLU A N 13
ATOM 13739 C CA . GLU A 1 42 ? 1.588 -5.495 -11.446 1.00 0.00 42 GLU A CA 13
ATOM 13740 C C . GLU A 1 42 ? 1.656 -4.542 -12.645 1.00 0.00 42 GLU A C 13
ATOM 13741 O O . GLU A 1 42 ? 2.317 -4.831 -13.643 1.00 0.00 42 GLU A O 13
ATOM 13751 N N . LYS A 1 43 ? 0.962 -3.406 -12.536 1.00 0.00 43 LYS A N 13
ATOM 13752 C CA . LYS A 1 43 ? 0.922 -2.453 -13.646 1.00 0.00 43 LYS A CA 13
ATOM 13753 C C . LYS A 1 43 ? 2.263 -1.739 -13.888 1.00 0.00 43 LYS A C 13
ATOM 13754 O O . LYS A 1 43 ? 2.660 -1.571 -15.041 1.00 0.00 43 LYS A O 13
ATOM 13769 N N . ASP A 1 44 ? 2.966 -1.314 -12.838 1.00 0.00 44 ASP A N 13
ATOM 13770 C CA . ASP A 1 44 ? 4.234 -0.583 -13.025 1.00 0.00 44 ASP A CA 13
ATOM 13771 C C . ASP A 1 44 ? 5.402 -1.198 -12.246 1.00 0.00 44 ASP A C 13
ATOM 13772 O O . ASP A 1 44 ? 6.541 -0.743 -12.353 1.00 0.00 44 ASP A O 13
ATOM 13780 N N . GLY A 1 45 ? 5.110 -2.225 -11.474 1.00 0.00 45 GLY A N 13
ATOM 13781 C CA . GLY A 1 45 ? 6.146 -2.872 -10.686 1.00 0.00 45 GLY A CA 13
ATOM 13782 C C . GLY A 1 45 ? 6.624 -2.034 -9.518 1.00 0.00 45 GLY A C 13
ATOM 13783 O O . GLY A 1 45 ? 7.796 -2.103 -9.146 1.00 0.00 45 GLY A O 13
ATOM 13787 N N . SER A 1 46 ? 5.735 -1.243 -8.931 1.00 0.00 46 SER A N 13
ATOM 13788 C CA . SER A 1 46 ? 6.121 -0.403 -7.805 1.00 0.00 46 SER A CA 13
ATOM 13789 C C . SER A 1 46 ? 5.928 -1.169 -6.508 1.00 0.00 46 SER A C 13
ATOM 13790 O O . SER A 1 46 ? 4.916 -1.836 -6.322 1.00 0.00 46 SER A O 13
ATOM 13797 N N . LYS A 1 47 ? 6.878 -1.027 -5.588 1.00 0.00 47 LYS A N 13
ATOM 13798 C CA . LYS A 1 47 ? 6.793 -1.720 -4.312 1.00 0.00 47 LYS A CA 13
ATOM 13799 C C . LYS A 1 47 ? 6.728 -0.737 -3.158 1.00 0.00 47 LYS A C 13
ATOM 13800 O O . LYS A 1 47 ? 7.323 0.339 -3.202 1.00 0.00 47 LYS A O 13
ATOM 13815 N N . GLY A 1 48 ? 5.997 -1.123 -2.126 1.00 0.00 48 GLY A N 13
ATOM 13816 C CA . GLY A 1 48 ? 5.849 -0.294 -0.953 1.00 0.00 48 GLY A CA 13
ATOM 13817 C C . GLY A 1 48 ? 4.744 -0.795 -0.055 1.00 0.00 48 GLY A C 13
ATOM 13818 O O . GLY A 1 48 ? 3.843 -1.501 -0.510 1.00 0.00 48 GLY A O 13
ATOM 13822 N N . LEU A 1 49 ? 4.796 -0.437 1.219 1.00 0.00 49 LEU A N 13
ATOM 13823 C CA . LEU A 1 49 ? 3.777 -0.891 2.145 1.00 0.00 49 LEU A CA 13
ATOM 13824 C C . LEU A 1 49 ? 2.479 -0.150 1.882 1.00 0.00 49 LEU A C 13
ATOM 13825 O O . LEU A 1 49 ? 2.478 0.922 1.281 1.00 0.00 49 LEU A O 13
ATOM 13840 N N . PHE A 1 50 ? 1.377 -0.722 2.331 1.00 0.00 50 PHE A N 13
ATOM 13841 C CA . PHE A 1 50 ? 0.054 -0.145 2.131 1.00 0.00 50 PHE A CA 13
ATOM 13842 C C . PHE A 1 50 ? -0.867 -0.496 3.280 1.00 0.00 50 PHE A C 13
ATOM 13843 O O . PHE A 1 50 ? -0.665 -1.519 3.935 1.00 0.00 50 PHE A O 13
ATOM 13859 N N . PRO A 1 51 ? -1.899 0.324 3.568 1.00 0.00 51 PRO A N 13
ATOM 13860 C CA . PRO A 1 51 ? -2.768 -0.003 4.670 1.00 0.00 51 PRO A CA 13
ATOM 13861 C C . PRO A 1 51 ? -3.795 -0.999 4.214 1.00 0.00 51 PRO A C 13
ATOM 13862 O O . PRO A 1 51 ? -4.725 -0.720 3.480 1.00 0.00 51 PRO A O 13
ATOM 13870 N N . SER A 1 52 ? -3.463 -2.186 4.611 1.00 0.00 52 SER A N 13
ATOM 13871 C CA . SER A 1 52 ? -4.260 -3.352 4.284 1.00 0.00 52 SER A CA 13
ATOM 13872 C C . SER A 1 52 ? -5.795 -3.102 4.225 1.00 0.00 52 SER A C 13
ATOM 13873 O O . SER A 1 52 ? -6.516 -3.850 3.565 1.00 0.00 52 SER A O 13
ATOM 13880 N N . ASN A 1 53 ? -6.290 -2.049 4.915 1.00 0.00 53 ASN A N 13
ATOM 13881 C CA . ASN A 1 53 ? -7.729 -1.725 4.897 1.00 0.00 53 ASN A CA 13
ATOM 13882 C C . ASN A 1 53 ? -8.105 -0.801 3.717 1.00 0.00 53 ASN A C 13
ATOM 13883 O O . ASN A 1 53 ? -9.284 -0.610 3.421 1.00 0.00 53 ASN A O 13
ATOM 13893 N N . TYR A 1 54 ? -7.097 -0.240 3.058 1.00 0.00 54 TYR A N 13
ATOM 13894 C CA . TYR A 1 54 ? -7.303 0.629 1.902 1.00 0.00 54 TYR A CA 13
ATOM 13895 C C . TYR A 1 54 ? -7.411 -0.237 0.620 1.00 0.00 54 TYR A C 13
ATOM 13896 O O . TYR A 1 54 ? -7.798 0.256 -0.440 1.00 0.00 54 TYR A O 13
ATOM 13913 N N . VAL A 1 55 ? -7.192 -1.560 0.762 1.00 0.00 55 VAL A N 13
ATOM 13914 C CA . VAL A 1 55 ? -7.188 -2.475 -0.390 1.00 0.00 55 VAL A CA 13
ATOM 13915 C C . VAL A 1 55 ? -7.845 -3.818 -0.097 1.00 0.00 55 VAL A C 13
ATOM 13916 O O . VAL A 1 55 ? -7.971 -4.228 1.057 1.00 0.00 55 VAL A O 13
ATOM 13929 N N . SER A 1 56 ? -8.260 -4.489 -1.158 1.00 0.00 56 SER A N 13
ATOM 13930 C CA . SER A 1 56 ? -8.856 -5.811 -1.062 1.00 0.00 56 SER A CA 13
ATOM 13931 C C . SER A 1 56 ? -7.890 -6.867 -1.614 1.00 0.00 56 SER A C 13
ATOM 13932 O O . SER A 1 56 ? -7.367 -6.719 -2.716 1.00 0.00 56 SER A O 13
ATOM 13939 N N . LEU A 1 57 ? -7.702 -7.954 -0.864 1.00 0.00 57 LEU A N 13
ATOM 13940 C CA . LEU A 1 57 ? -6.778 -9.005 -1.307 1.00 0.00 57 LEU A CA 13
ATOM 13941 C C . LEU A 1 57 ? -7.428 -9.913 -2.335 1.00 0.00 57 LEU A C 13
ATOM 13942 O O . LEU A 1 57 ? -8.541 -10.403 -2.146 1.00 0.00 57 LEU A O 13
ATOM 13957 N N . GLY A 1 58 ? -6.712 -10.125 -3.427 1.00 0.00 58 GLY A N 13
ATOM 13958 C CA . GLY A 1 58 ? -7.215 -10.963 -4.495 1.00 0.00 58 GLY A CA 13
ATOM 13959 C C . GLY A 1 58 ? -7.014 -12.445 -4.209 1.00 0.00 58 GLY A C 13
ATOM 13960 O O . GLY A 1 58 ? -7.309 -13.286 -5.056 1.00 0.00 58 GLY A O 13
ATOM 13964 N N . ASN A 1 59 ? -6.511 -12.765 -3.015 1.00 0.00 59 ASN A N 13
ATOM 13965 C CA . ASN A 1 59 ? -6.265 -14.150 -2.634 1.00 0.00 59 ASN A CA 13
ATOM 13966 C C . ASN A 1 59 ? -6.673 -14.398 -1.186 1.00 0.00 59 ASN A C 13
ATOM 13967 O O . ASN A 1 59 ? -7.394 -15.350 -0.897 1.00 0.00 59 ASN A O 13
ATOM 13977 N N . ALA B 2 1 ? -18.774 2.515 -5.937 1.00 0.00 7 ALA B N 13
ATOM 13978 C CA . ALA B 2 1 ? -18.527 3.857 -5.353 1.00 0.00 7 ALA B CA 13
ATOM 13979 C C . ALA B 2 1 ? -17.023 4.181 -5.344 1.00 0.00 7 ALA B C 13
ATOM 13980 O O . ALA B 2 1 ? -16.351 3.898 -6.334 1.00 0.00 7 ALA B O 13
ATOM 13989 N N . LYS B 2 2 ? -16.505 4.748 -4.226 1.00 0.00 6 LYS B N 13
ATOM 13990 C CA . LYS B 2 2 ? -15.070 5.078 -4.088 1.00 0.00 6 LYS B CA 13
ATOM 13991 C C . LYS B 2 2 ? -14.811 6.331 -3.264 1.00 0.00 6 LYS B C 13
ATOM 13992 O O . LYS B 2 2 ? -14.153 6.255 -2.227 1.00 0.00 6 LYS B O 13
ATOM 14007 N N . LYS B 2 3 ? -15.312 7.485 -3.709 1.00 0.00 5 LYS B N 13
ATOM 14008 C CA . LYS B 2 3 ? -15.055 8.729 -2.990 1.00 0.00 5 LYS B CA 13
ATOM 14009 C C . LYS B 2 3 ? -15.270 8.556 -1.494 1.00 0.00 5 LYS B C 13
ATOM 14010 O O . LYS B 2 3 ? -16.378 8.289 -1.032 1.00 0.00 5 LYS B O 13
ATOM 14025 N N . THR B 2 4 ? -14.173 8.750 -0.773 1.00 0.00 4 THR B N 13
ATOM 14026 C CA . THR B 2 4 ? -14.062 8.563 0.665 1.00 0.00 4 THR B CA 13
ATOM 14027 C C . THR B 2 4 ? -13.086 7.419 0.856 1.00 0.00 4 THR B C 13
ATOM 14028 O O . THR B 2 4 ? -13.341 6.299 0.414 1.00 0.00 4 THR B O 13
ATOM 14039 N N . LYS B 2 5 ? -11.981 7.689 1.511 1.00 0.00 3 LYS B N 13
ATOM 14040 C CA . LYS B 2 5 ? -10.984 6.662 1.726 1.00 0.00 3 LYS B CA 13
ATOM 14041 C C . LYS B 2 5 ? -10.568 6.609 3.185 1.00 0.00 3 LYS B C 13
ATOM 14042 O O . LYS B 2 5 ? -10.327 7.643 3.809 1.00 0.00 3 LYS B O 13
ATOM 14057 N N . PRO B 2 6 ? -10.485 5.397 3.752 1.00 0.00 2 PRO B N 13
ATOM 14058 C CA . PRO B 2 6 ? -10.082 5.208 5.142 1.00 0.00 2 PRO B CA 13
ATOM 14059 C C . PRO B 2 6 ? -8.859 6.044 5.478 1.00 0.00 2 PRO B C 13
ATOM 14060 O O . PRO B 2 6 ? -8.265 6.652 4.596 1.00 0.00 2 PRO B O 13
ATOM 14068 N N . THR B 2 7 ? -8.520 6.133 6.746 1.00 0.00 1 THR B N 13
ATOM 14069 C CA . THR B 2 7 ? -7.313 6.838 7.134 1.00 0.00 1 THR B CA 13
ATOM 14070 C C . THR B 2 7 ? -6.205 5.808 7.253 1.00 0.00 1 THR B C 13
ATOM 14071 O O . THR B 2 7 ? -6.263 4.956 8.138 1.00 0.00 1 THR B O 13
ATOM 14082 N N . PRO B 2 8 ? -5.184 5.847 6.366 1.00 0.00 0 PRO B N 13
ATOM 14083 C CA . PRO B 2 8 ? -4.093 4.862 6.382 1.00 0.00 0 PRO B CA 13
ATOM 14084 C C . PRO B 2 8 ? -3.701 4.457 7.802 1.00 0.00 0 PRO B C 13
ATOM 14085 O O . PRO B 2 8 ? -2.884 5.112 8.447 1.00 0.00 0 PRO B O 13
ATOM 14093 N N . PRO B 2 9 ? -4.317 3.357 8.298 1.00 0.00 -1 PRO B N 13
ATOM 14094 C CA . PRO B 2 9 ? -4.123 2.834 9.642 1.00 0.00 -1 PRO B CA 13
ATOM 14095 C C . PRO B 2 9 ? -2.766 3.138 10.266 1.00 0.00 -1 PRO B C 13
ATOM 14096 O O . PRO B 2 9 ? -1.772 3.297 9.562 1.00 0.00 -1 PRO B O 13
ATOM 14104 N N . PRO B 2 10 ? -2.738 3.236 11.617 1.00 0.00 -2 PRO B N 13
ATOM 14105 C CA . PRO B 2 10 ? -1.512 3.464 12.405 1.00 0.00 -2 PRO B CA 13
ATOM 14106 C C . PRO B 2 10 ? -0.363 2.546 11.955 1.00 0.00 -2 PRO B C 13
ATOM 14107 O O . PRO B 2 10 ? -0.010 1.619 12.692 1.00 0.00 -2 PRO B O 13
ATOM 14115 N N . LYS B 2 11 ? 0.262 2.728 10.797 1.00 0.00 -3 LYS B N 13
ATOM 14116 C CA . LYS B 2 11 ? 1.303 1.826 10.351 1.00 0.00 -3 LYS B CA 13
ATOM 14117 C C . LYS B 2 11 ? 2.380 1.709 11.431 1.00 0.00 -3 LYS B C 13
ATOM 14118 O O . LYS B 2 11 ? 3.026 2.694 11.794 1.00 0.00 -3 LYS B O 13
ATOM 14133 N N . PRO B 2 12 ? 2.574 0.480 11.957 1.00 0.00 -4 PRO B N 13
ATOM 14134 C CA . PRO B 2 12 ? 3.504 0.207 13.046 1.00 0.00 -4 PRO B CA 13
ATOM 14135 C C . PRO B 2 12 ? 4.769 1.058 12.998 1.00 0.00 -4 PRO B C 13
ATOM 14136 O O . PRO B 2 12 ? 5.431 1.174 11.970 1.00 0.00 -4 PRO B O 13
ATOM 14144 N N . SER B 2 13 ? 5.063 1.671 14.152 1.00 0.00 -5 SER B N 13
ATOM 14145 C CA . SER B 2 13 ? 6.179 2.601 14.303 1.00 0.00 -5 SER B CA 13
ATOM 14146 C C . SER B 2 13 ? 7.535 2.038 13.902 1.00 0.00 -5 SER B C 13
ATOM 14147 O O . SER B 2 13 ? 8.400 2.764 13.413 1.00 0.00 -5 SER B O 13
ATOM 14154 N N . HIS B 2 14 ? 7.717 0.734 14.111 1.00 0.00 -6 HIS B N 13
ATOM 14155 C CA . HIS B 2 14 ? 8.932 0.062 13.663 1.00 0.00 -6 HIS B CA 13
ATOM 14156 C C . HIS B 2 14 ? 8.896 -0.059 12.132 1.00 0.00 -6 HIS B C 13
ATOM 14157 O O . HIS B 2 14 ? 9.868 -0.472 11.501 1.00 0.00 -6 HIS B O 13
ATOM 14171 N N . LEU B 2 15 ? 7.746 0.310 11.554 1.00 0.00 -7 LEU B N 13
ATOM 14172 C CA . LEU B 2 15 ? 7.550 0.233 10.125 1.00 0.00 -7 LEU B CA 13
ATOM 14173 C C . LEU B 2 15 ? 7.512 1.620 9.496 1.00 0.00 -7 LEU B C 13
ATOM 14174 O O . LEU B 2 15 ? 6.763 1.878 8.553 1.00 0.00 -7 LEU B O 13
ATOM 14189 N N . LYS B 2 16 ? 8.344 2.509 10.043 1.00 0.00 -8 LYS B N 13
ATOM 14190 C CA . LYS B 2 16 ? 8.484 3.875 9.557 1.00 0.00 -8 LYS B CA 13
ATOM 14191 C C . LYS B 2 16 ? 9.790 4.018 8.780 1.00 0.00 -8 LYS B C 13
ATOM 14192 O O . LYS B 2 16 ? 10.652 3.141 8.843 1.00 0.00 -8 LYS B O 13
ATOM 14207 N N . PRO B 2 17 ? 9.956 5.121 8.038 1.00 0.00 -9 PRO B N 13
ATOM 14208 C CA . PRO B 2 17 ? 11.169 5.363 7.260 1.00 0.00 -9 PRO B CA 13
ATOM 14209 C C . PRO B 2 17 ? 12.351 5.729 8.150 1.00 0.00 -9 PRO B C 13
ATOM 14210 O O . PRO B 2 17 ? 12.157 6.218 9.263 1.00 0.00 -9 PRO B O 13
ATOM 14218 N N . LYS B 2 18 ? 13.573 5.499 7.676 1.00 0.00 -10 LYS B N 13
ATOM 14219 C CA . LYS B 2 18 ? 14.759 5.852 8.451 1.00 0.00 -10 LYS B CA 13
ATOM 14220 C C . LYS B 2 18 ? 14.665 5.314 9.875 1.00 0.00 -10 LYS B C 13
ATOM 14221 O O . LYS B 2 18 ? 15.596 4.675 10.361 1.00 0.00 -10 LYS B O 13
ATOM 14236 N N . ALA A 1 1 ? 4.188 -14.226 -4.596 1.00 0.00 1 ALA A N 14
ATOM 14237 C CA . ALA A 1 1 ? 3.394 -13.858 -3.396 1.00 0.00 1 ALA A CA 14
ATOM 14238 C C . ALA A 1 1 ? 1.979 -13.423 -3.782 1.00 0.00 1 ALA A C 14
ATOM 14239 O O . ALA A 1 1 ? 1.702 -13.152 -4.951 1.00 0.00 1 ALA A O 14
ATOM 14248 N N . PRO A 1 2 ? 1.067 -13.350 -2.796 1.00 0.00 2 PRO A N 14
ATOM 14249 C CA . PRO A 1 2 ? -0.330 -12.940 -3.020 1.00 0.00 2 PRO A CA 14
ATOM 14250 C C . PRO A 1 2 ? -0.428 -11.582 -3.703 1.00 0.00 2 PRO A C 14
ATOM 14251 O O . PRO A 1 2 ? 0.549 -10.845 -3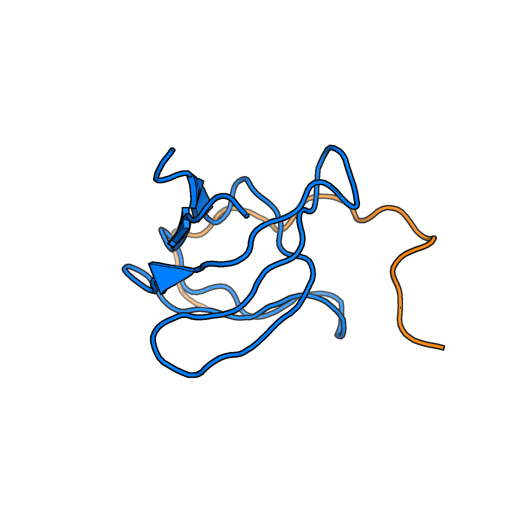.794 1.00 0.00 2 PRO A O 14
ATOM 14259 N N . TRP A 1 3 ? -1.609 -11.274 -4.201 1.00 0.00 3 TRP A N 14
ATOM 14260 C CA . TRP A 1 3 ? -1.844 -10.032 -4.924 1.00 0.00 3 TRP A CA 14
ATOM 14261 C C . TRP A 1 3 ? -3.114 -9.361 -4.433 1.00 0.00 3 TRP A C 14
ATOM 14262 O O . TRP A 1 3 ? -3.986 -9.997 -3.841 1.00 0.00 3 TRP A O 14
ATOM 14282 N N . ALA A 1 4 ? -3.204 -8.057 -4.691 1.00 0.00 4 ALA A N 14
ATOM 14283 C CA . ALA A 1 4 ? -4.362 -7.306 -4.252 1.00 0.00 4 ALA A CA 14
ATOM 14284 C C . ALA A 1 4 ? -4.729 -6.157 -5.177 1.00 0.00 4 ALA A C 14
ATOM 14285 O O . ALA A 1 4 ? -3.922 -5.705 -5.990 1.00 0.00 4 ALA A O 14
ATOM 14292 N N . THR A 1 5 ? -5.957 -5.699 -5.037 1.00 0.00 5 THR A N 14
ATOM 14293 C CA . THR A 1 5 ? -6.451 -4.571 -5.798 1.00 0.00 5 THR A CA 14
ATOM 14294 C C . THR A 1 5 ? -6.846 -3.507 -4.820 1.00 0.00 5 THR A C 14
ATOM 14295 O O . THR A 1 5 ? -7.452 -3.801 -3.790 1.00 0.00 5 THR A O 14
ATOM 14306 N N . ALA A 1 6 ? -6.518 -2.276 -5.117 1.00 0.00 6 ALA A N 14
ATOM 14307 C CA . ALA A 1 6 ? -6.854 -1.190 -4.238 1.00 0.00 6 ALA A CA 14
ATOM 14308 C C . ALA A 1 6 ? -8.363 -0.973 -4.178 1.00 0.00 6 ALA A C 14
ATOM 14309 O O . ALA A 1 6 ? -9.122 -1.453 -5.018 1.00 0.00 6 ALA A O 14
ATOM 14316 N N . GLU A 1 7 ? -8.763 -0.263 -3.153 1.00 0.00 7 GLU A N 14
ATOM 14317 C CA . GLU A 1 7 ? -10.176 0.048 -2.929 1.00 0.00 7 GLU A CA 14
ATOM 14318 C C . GLU A 1 7 ? -10.420 1.557 -2.810 1.00 0.00 7 GLU A C 14
ATOM 14319 O O . GLU A 1 7 ? -11.556 2.027 -2.880 1.00 0.00 7 GLU A O 14
ATOM 14329 N N . TYR A 1 8 ? -9.334 2.299 -2.628 1.00 0.00 8 TYR A N 14
ATOM 14330 C CA . TYR A 1 8 ? -9.363 3.744 -2.485 1.00 0.00 8 TYR A CA 14
ATOM 14331 C C . TYR A 1 8 ? -8.101 4.331 -3.066 1.00 0.00 8 TYR A C 14
ATOM 14332 O O . TYR A 1 8 ? -7.033 3.732 -2.943 1.00 0.00 8 TYR A O 14
ATOM 14349 N N . ASP A 1 9 ? -8.196 5.487 -3.703 1.00 0.00 9 ASP A N 14
ATOM 14350 C CA . ASP A 1 9 ? -7.037 6.165 -4.255 1.00 0.00 9 ASP A CA 14
ATOM 14351 C C . ASP A 1 9 ? -6.087 6.462 -3.105 1.00 0.00 9 ASP A C 14
ATOM 14352 O O . ASP A 1 9 ? -6.106 7.550 -2.533 1.00 0.00 9 ASP A O 14
ATOM 14360 N N . TYR A 1 10 ? -5.244 5.487 -2.776 1.00 0.00 10 TYR A N 14
ATOM 14361 C CA . TYR A 1 10 ? -4.331 5.628 -1.648 1.00 0.00 10 TYR A CA 14
ATOM 14362 C C . TYR A 1 10 ? -3.141 6.496 -2.001 1.00 0.00 10 TYR A C 14
ATOM 14363 O O . TYR A 1 10 ? -2.477 6.272 -3.011 1.00 0.00 10 TYR A O 14
ATOM 14380 N N . ASP A 1 11 ? -2.896 7.504 -1.173 1.00 0.00 11 ASP A N 14
ATOM 14381 C CA . ASP A 1 11 ? -1.773 8.389 -1.416 1.00 0.00 11 ASP A CA 14
ATOM 14382 C C . ASP A 1 11 ? -0.740 8.357 -0.268 1.00 0.00 11 ASP A C 14
ATOM 14383 O O . ASP A 1 11 ? -0.527 9.363 0.406 1.00 0.00 11 ASP A O 14
ATOM 14391 N N . ALA A 1 12 ? -0.122 7.179 -0.057 1.00 0.00 12 ALA A N 14
ATOM 14392 C CA . ALA A 1 12 ? 0.934 6.953 0.959 1.00 0.00 12 ALA A CA 14
ATOM 14393 C C . ALA A 1 12 ? 1.083 8.089 1.982 1.00 0.00 12 ALA A C 14
ATOM 14394 O O . ALA A 1 12 ? 1.782 9.073 1.736 1.00 0.00 12 ALA A O 14
ATOM 14401 N N . ALA A 1 13 ? 0.422 7.940 3.120 1.00 0.00 13 ALA A N 14
ATOM 14402 C CA . ALA A 1 13 ? 0.460 8.927 4.203 1.00 0.00 13 ALA A CA 14
ATOM 14403 C C . ALA A 1 13 ? 1.846 9.103 4.887 1.00 0.00 13 ALA A C 14
ATOM 14404 O O . ALA A 1 13 ? 2.119 10.189 5.397 1.00 0.00 13 ALA A O 14
ATOM 14411 N N . GLU A 1 14 ? 2.720 8.093 4.918 1.00 0.00 14 GLU A N 14
ATOM 14412 C CA . GLU A 1 14 ? 4.012 8.237 5.643 1.00 0.00 14 GLU A CA 14
ATOM 14413 C C . GLU A 1 14 ? 5.310 8.259 4.816 1.00 0.00 14 GLU A C 14
ATOM 14414 O O . GLU A 1 14 ? 6.382 8.375 5.408 1.00 0.00 14 GLU A O 14
ATOM 14424 N N . ASP A 1 15 ? 5.232 8.126 3.500 1.00 0.00 15 ASP A N 14
ATOM 14425 C CA . ASP A 1 15 ? 6.417 8.148 2.610 1.00 0.00 15 ASP A CA 14
ATOM 14426 C C . ASP A 1 15 ? 6.756 6.716 2.243 1.00 0.00 15 ASP A C 14
ATOM 14427 O O . ASP A 1 15 ? 6.655 6.362 1.066 1.00 0.00 15 ASP A O 14
ATOM 14435 N N . ASN A 1 16 ? 7.159 5.864 3.210 1.00 0.00 16 ASN A N 14
ATOM 14436 C CA . ASN A 1 16 ? 7.434 4.502 2.768 1.00 0.00 16 ASN A CA 14
ATOM 14437 C C . ASN A 1 16 ? 6.180 3.672 2.975 1.00 0.00 16 ASN A C 14
ATOM 14438 O O . ASN A 1 16 ? 6.168 2.670 3.694 1.00 0.00 16 ASN A O 14
ATOM 14448 N N . GLU A 1 17 ? 5.131 4.089 2.322 1.00 0.00 17 GLU A N 14
ATOM 14449 C CA . GLU A 1 17 ? 3.934 3.341 2.142 1.00 0.00 17 GLU A CA 14
ATOM 14450 C C . GLU A 1 17 ? 3.834 3.110 0.647 1.00 0.00 17 GLU A C 14
ATOM 14451 O O . GLU A 1 17 ? 4.598 3.717 -0.106 1.00 0.00 17 GLU A O 14
ATOM 14461 N N . LEU A 1 18 ? 2.945 2.279 0.181 1.00 0.00 18 LEU A N 14
ATOM 14462 C CA . LEU A 1 18 ? 2.779 2.140 -1.252 1.00 0.00 18 LEU A CA 14
ATOM 14463 C C . LEU A 1 18 ? 1.695 3.124 -1.612 1.00 0.00 18 LEU A C 14
ATOM 14464 O O . LEU A 1 18 ? 1.094 3.749 -0.739 1.00 0.00 18 LEU A O 14
ATOM 14479 N N . THR A 1 19 ? 1.443 3.262 -2.898 1.00 0.00 19 THR A N 14
ATOM 14480 C CA . THR A 1 19 ? 0.492 4.255 -3.342 1.00 0.00 19 THR A CA 14
ATOM 14481 C C . THR A 1 19 ? -0.227 3.750 -4.566 1.00 0.00 19 THR A C 14
ATOM 14482 O O . THR A 1 19 ? 0.403 3.373 -5.555 1.00 0.00 19 THR A O 14
ATOM 14493 N N . PHE A 1 20 ? -1.537 3.739 -4.508 1.00 0.00 20 PHE A N 14
ATOM 14494 C CA . PHE A 1 20 ? -2.304 3.197 -5.614 1.00 0.00 20 PHE A CA 14
ATOM 14495 C C . PHE A 1 20 ? -3.705 3.781 -5.708 1.00 0.00 20 PHE A C 14
ATOM 14496 O O . PHE A 1 20 ? -4.120 4.632 -4.920 1.00 0.00 20 PHE A O 14
ATOM 14512 N N . VAL A 1 21 ? -4.405 3.280 -6.707 1.00 0.00 21 VAL A N 14
ATOM 14513 C CA . VAL A 1 21 ? -5.791 3.616 -6.964 1.00 0.00 21 VAL A CA 14
ATOM 14514 C C . VAL A 1 21 ? -6.602 2.325 -6.934 1.00 0.00 21 VAL A C 14
ATOM 14515 O O . VAL A 1 21 ? -6.080 1.263 -7.239 1.00 0.00 21 VAL A O 14
ATOM 14528 N N . GLU A 1 22 ? -7.870 2.406 -6.554 1.00 0.00 22 GLU A N 14
ATOM 14529 C CA . GLU A 1 22 ? -8.761 1.245 -6.422 1.00 0.00 22 GLU A CA 14
ATOM 14530 C C . GLU A 1 22 ? -8.642 0.207 -7.538 1.00 0.00 22 GLU A C 14
ATOM 14531 O O . GLU A 1 22 ? -8.903 -0.981 -7.362 1.00 0.00 22 GLU A O 14
ATOM 14541 N N . ASN A 1 23 ? -8.251 0.696 -8.651 1.00 0.00 23 ASN A N 14
ATOM 14542 C CA . ASN A 1 23 ? -8.145 -0.168 -9.831 1.00 0.00 23 ASN A CA 14
ATOM 14543 C C . ASN A 1 23 ? -6.694 -0.534 -10.153 1.00 0.00 23 ASN A C 14
ATOM 14544 O O . ASN A 1 23 ? -6.406 -1.074 -11.221 1.00 0.00 23 ASN A O 14
ATOM 14554 N N . ASP A 1 24 ? -5.787 -0.237 -9.230 1.00 0.00 24 ASP A N 14
ATOM 14555 C CA . ASP A 1 24 ? -4.380 -0.584 -9.408 1.00 0.00 24 ASP A CA 14
ATOM 14556 C C . ASP A 1 24 ? -4.146 -2.017 -8.953 1.00 0.00 24 ASP A C 14
ATOM 14557 O O . ASP A 1 24 ? -4.610 -2.436 -7.894 1.00 0.00 24 ASP A O 14
ATOM 14565 N N . LYS A 1 25 ? -3.417 -2.753 -9.771 1.00 0.00 25 LYS A N 14
ATOM 14566 C CA . LYS A 1 25 ? -3.107 -4.124 -9.473 1.00 0.00 25 LYS A CA 14
ATOM 14567 C C . LYS A 1 25 ? -1.873 -4.182 -8.571 1.00 0.00 25 LYS A C 14
ATOM 14568 O O . LYS A 1 25 ? -0.881 -3.502 -8.830 1.00 0.00 25 LYS A O 14
ATOM 14583 N N . ILE A 1 26 ? -1.929 -4.991 -7.512 1.00 0.00 26 ILE A N 14
ATOM 14584 C CA . ILE A 1 26 ? -0.801 -5.136 -6.596 1.00 0.00 26 ILE A CA 14
ATOM 14585 C C . ILE A 1 26 ? -0.404 -6.610 -6.544 1.00 0.00 26 ILE A C 14
ATOM 14586 O O . ILE A 1 26 ? -1.258 -7.481 -6.420 1.00 0.00 26 ILE A O 14
ATOM 14601 N N . ILE A 1 27 ? 0.891 -6.876 -6.621 1.00 0.00 27 ILE A N 14
ATOM 14602 C CA . ILE A 1 27 ? 1.376 -8.255 -6.639 1.00 0.00 27 ILE A CA 14
ATOM 14603 C C . ILE A 1 27 ? 2.605 -8.436 -5.764 1.00 0.00 27 ILE A C 14
ATOM 14604 O O . ILE A 1 27 ? 3.184 -7.473 -5.262 1.00 0.00 27 ILE A O 14
ATOM 14619 N N . ASN A 1 28 ? 2.989 -9.697 -5.595 1.00 0.00 28 ASN A N 14
ATOM 14620 C CA . ASN A 1 28 ? 4.108 -10.062 -4.757 1.00 0.00 28 ASN A CA 14
ATOM 14621 C C . ASN A 1 28 ? 3.865 -9.542 -3.365 1.00 0.00 28 ASN A C 14
ATOM 14622 O O . ASN A 1 28 ? 4.747 -8.970 -2.724 1.00 0.00 28 ASN A O 14
ATOM 14632 N N . ILE A 1 29 ? 2.640 -9.756 -2.910 1.00 0.00 29 ILE A N 14
ATOM 14633 C CA . ILE A 1 29 ? 2.240 -9.290 -1.610 1.00 0.00 29 ILE A CA 14
ATOM 14634 C C . ILE A 1 29 ? 2.914 -10.116 -0.532 1.00 0.00 29 ILE A C 14
ATOM 14635 O O . ILE A 1 29 ? 3.051 -11.329 -0.639 1.00 0.00 29 ILE A O 14
ATOM 14650 N N . GLU A 1 30 ? 3.308 -9.438 0.512 1.00 0.00 30 GLU A N 14
ATOM 14651 C CA . GLU A 1 30 ? 3.924 -10.117 1.629 1.00 0.00 30 GLU A CA 14
ATOM 14652 C C . GLU A 1 30 ? 3.394 -9.549 2.916 1.00 0.00 30 GLU A C 14
ATOM 14653 O O . GLU A 1 30 ? 2.851 -8.459 2.923 1.00 0.00 30 GLU A O 14
ATOM 14663 N N . PHE A 1 31 ? 3.632 -10.236 4.016 1.00 0.00 31 PHE A N 14
ATOM 14664 C CA . PHE A 1 31 ? 3.088 -9.756 5.276 1.00 0.00 31 PHE A CA 14
ATOM 14665 C C . PHE A 1 31 ? 4.149 -9.190 6.203 1.00 0.00 31 PHE A C 14
ATOM 14666 O O . PHE A 1 31 ? 4.405 -9.709 7.289 1.00 0.00 31 PHE A O 14
ATOM 14682 N N . VAL A 1 32 ? 4.757 -8.109 5.736 1.00 0.00 32 VAL A N 14
ATOM 14683 C CA . VAL A 1 32 ? 5.760 -7.379 6.490 1.00 0.00 32 VAL A CA 14
ATOM 14684 C C . VAL A 1 32 ? 5.173 -6.970 7.841 1.00 0.00 32 VAL A C 14
ATOM 14685 O O . VAL A 1 32 ? 5.863 -7.023 8.859 1.00 0.00 32 VAL A O 14
ATOM 14698 N N . ASP A 1 33 ? 3.911 -6.567 7.859 1.00 0.00 33 ASP A N 14
ATOM 14699 C CA . ASP A 1 33 ? 3.230 -6.218 9.099 1.00 0.00 33 ASP A CA 14
ATOM 14700 C C . ASP A 1 33 ? 1.814 -6.793 9.074 1.00 0.00 33 ASP A C 14
ATOM 14701 O O . ASP A 1 33 ? 1.242 -6.972 8.006 1.00 0.00 33 ASP A O 14
ATOM 14709 N N . ASP A 1 34 ? 1.247 -7.081 10.244 1.00 0.00 34 ASP A N 14
ATOM 14710 C CA . ASP A 1 34 ? -0.122 -7.594 10.307 1.00 0.00 34 ASP A CA 14
ATOM 14711 C C . ASP A 1 34 ? -1.038 -6.636 9.559 1.00 0.00 34 ASP A C 14
ATOM 14712 O O . ASP A 1 34 ? -1.854 -7.034 8.728 1.00 0.00 34 ASP A O 14
ATOM 14720 N N . ASP A 1 35 ? -0.874 -5.362 9.886 1.00 0.00 35 ASP A N 14
ATOM 14721 C CA . ASP A 1 35 ? -1.718 -4.306 9.349 1.00 0.00 35 ASP A CA 14
ATOM 14722 C C . ASP A 1 35 ? -1.263 -3.739 8.011 1.00 0.00 35 ASP A C 14
ATOM 14723 O O . ASP A 1 35 ? -2.098 -3.435 7.159 1.00 0.00 35 ASP A O 14
ATOM 14731 N N . TRP A 1 36 ? 0.043 -3.588 7.803 1.00 0.00 36 TRP A N 14
ATOM 14732 C CA . TRP A 1 36 ? 0.511 -3.159 6.486 1.00 0.00 36 TRP A CA 14
ATOM 14733 C C . TRP A 1 36 ? 1.326 -4.261 5.846 1.00 0.00 36 TRP A C 14
ATOM 14734 O O . TRP A 1 36 ? 2.387 -4.614 6.352 1.00 0.00 36 TRP A O 14
ATOM 14754 N N . TRP A 1 37 ? 0.867 -4.818 4.732 1.00 0.00 37 TRP A N 14
ATOM 14755 C CA . TRP A 1 37 ? 1.570 -5.865 4.028 1.00 0.00 37 TRP A CA 14
ATOM 14756 C C . TRP A 1 37 ? 2.407 -5.192 2.969 1.00 0.00 37 TRP A C 14
ATOM 14757 O O . TRP A 1 37 ? 2.231 -4.002 2.715 1.00 0.00 37 TRP A O 14
ATOM 14777 N N . LEU A 1 38 ? 3.313 -5.916 2.338 1.00 0.00 38 LEU A N 14
ATOM 14778 C CA . LEU A 1 38 ? 4.158 -5.310 1.341 1.00 0.00 38 LEU A CA 14
ATOM 14779 C C . LEU A 1 38 ? 3.730 -5.736 -0.041 1.00 0.00 38 LEU A C 14
ATOM 14780 O O . LEU A 1 38 ? 3.147 -6.793 -0.225 1.00 0.00 38 LEU A O 14
ATOM 14795 N N . GLY A 1 39 ? 4.020 -4.878 -0.996 1.00 0.00 39 GLY A N 14
ATOM 14796 C CA . GLY A 1 39 ? 3.616 -5.210 -2.338 1.00 0.00 39 GLY A CA 14
ATOM 14797 C C . GLY A 1 39 ? 4.662 -5.061 -3.417 1.00 0.00 39 GLY A C 14
ATOM 14798 O O . GLY A 1 39 ? 5.858 -4.900 -3.175 1.00 0.00 39 GLY A O 14
ATOM 14802 N N . GLU A 1 40 ? 4.129 -5.117 -4.622 1.00 0.00 40 GLU A N 14
ATOM 14803 C CA . GLU A 1 40 ? 4.850 -4.962 -5.865 1.00 0.00 40 GLU A CA 14
ATOM 14804 C C . GLU A 1 40 ? 3.768 -4.691 -6.898 1.00 0.00 40 GLU A C 14
ATOM 14805 O O . GLU A 1 40 ? 2.923 -5.541 -7.115 1.00 0.00 40 GLU A O 14
ATOM 14815 N N . LEU A 1 41 ? 3.754 -3.536 -7.522 1.00 0.00 41 LEU A N 14
ATOM 14816 C CA . LEU A 1 41 ? 2.681 -3.273 -8.472 1.00 0.00 41 LEU A CA 14
ATOM 14817 C C . LEU A 1 41 ? 2.911 -3.952 -9.804 1.00 0.00 41 LEU A C 14
ATOM 14818 O O . LEU A 1 41 ? 3.925 -3.769 -10.448 1.00 0.00 41 LEU A O 14
ATOM 14833 N N . GLU A 1 42 ? 1.983 -4.804 -10.186 1.00 0.00 42 GLU A N 14
ATOM 14834 C CA . GLU A 1 42 ? 2.090 -5.491 -11.454 1.00 0.00 42 GLU A CA 14
ATOM 14835 C C . GLU A 1 42 ? 2.200 -4.467 -12.580 1.00 0.00 42 GLU A C 14
ATOM 14836 O O . GLU A 1 42 ? 2.910 -4.680 -13.563 1.00 0.00 42 GLU A O 14
ATOM 14846 N N . LYS A 1 43 ? 1.489 -3.353 -12.424 1.00 0.00 43 LYS A N 14
ATOM 14847 C CA . LYS A 1 43 ? 1.485 -2.320 -13.444 1.00 0.00 43 LYS A CA 14
ATOM 14848 C C . LYS A 1 43 ? 2.821 -1.556 -13.529 1.00 0.00 43 LYS A C 14
ATOM 14849 O O . LYS A 1 43 ? 3.308 -1.306 -14.632 1.00 0.00 43 LYS A O 14
ATOM 14864 N N . ASP A 1 44 ? 3.422 -1.182 -12.393 1.00 0.00 44 ASP A N 14
ATOM 14865 C CA . ASP A 1 44 ? 4.682 -0.413 -12.439 1.00 0.00 44 ASP A CA 14
ATOM 14866 C C . ASP A 1 44 ? 5.829 -1.041 -11.639 1.00 0.00 44 ASP A C 14
ATOM 14867 O O . ASP A 1 44 ? 6.978 -0.611 -11.750 1.00 0.00 44 ASP A O 14
ATOM 14875 N N . GLY A 1 45 ? 5.520 -2.047 -10.844 1.00 0.00 45 GLY A N 14
ATOM 14876 C CA . GLY A 1 45 ? 6.548 -2.705 -10.047 1.00 0.00 45 GLY A CA 14
ATOM 14877 C C . GLY A 1 45 ? 6.947 -1.964 -8.781 1.00 0.00 45 GLY A C 14
ATOM 14878 O O . GLY A 1 45 ? 8.097 -2.061 -8.350 1.00 0.00 45 GLY A O 14
ATOM 14882 N N . SER A 1 46 ? 6.024 -1.225 -8.174 1.00 0.00 46 SER A N 14
ATOM 14883 C CA . SER A 1 46 ? 6.354 -0.494 -6.948 1.00 0.00 46 SER A CA 14
ATOM 14884 C C . SER A 1 46 ? 6.133 -1.373 -5.718 1.00 0.00 46 SER A C 14
ATOM 14885 O O . SER A 1 46 ? 5.119 -2.057 -5.616 1.00 0.00 46 SER A O 14
ATOM 14892 N N . LYS A 1 47 ? 7.061 -1.295 -4.755 1.00 0.00 47 LYS A N 14
ATOM 14893 C CA . LYS A 1 47 ? 6.974 -2.097 -3.530 1.00 0.00 47 LYS A CA 14
ATOM 14894 C C . LYS A 1 47 ? 6.963 -1.218 -2.288 1.00 0.00 47 LYS A C 14
ATOM 14895 O O . LYS A 1 47 ? 7.563 -0.143 -2.275 1.00 0.00 47 LYS A O 14
ATOM 14910 N N . GLY A 1 48 ? 6.279 -1.672 -1.241 1.00 0.00 48 GLY A N 14
ATOM 14911 C CA . GLY A 1 48 ? 6.236 -0.937 0.012 1.00 0.00 48 GLY A CA 14
ATOM 14912 C C . GLY A 1 48 ? 5.174 -1.463 0.959 1.00 0.00 48 GLY A C 14
ATOM 14913 O O . GLY A 1 48 ? 4.262 -2.172 0.534 1.00 0.00 48 GLY A O 14
ATOM 14917 N N . LEU A 1 49 ? 5.283 -1.131 2.245 1.00 0.00 49 LEU A N 14
ATOM 14918 C CA . LEU A 1 49 ? 4.286 -1.580 3.198 1.00 0.00 49 LEU A CA 14
ATOM 14919 C C . LEU A 1 49 ? 3.043 -0.769 2.927 1.00 0.00 49 LEU A C 14
ATOM 14920 O O . LEU A 1 49 ? 3.089 0.459 2.921 1.00 0.00 49 LEU A O 14
ATOM 14935 N N . PHE A 1 50 ? 1.930 -1.438 2.705 1.00 0.00 50 PHE A N 14
ATOM 14936 C CA . PHE A 1 50 ? 0.711 -0.757 2.331 1.00 0.00 50 PHE A CA 14
ATOM 14937 C C . PHE A 1 50 ? -0.432 -1.062 3.269 1.00 0.00 50 PHE A C 14
ATOM 14938 O O . PHE A 1 50 ? -0.437 -2.079 3.954 1.00 0.00 50 PHE A O 14
ATOM 14954 N N . PRO A 1 51 ? -1.432 -0.177 3.282 1.00 0.00 51 PRO A N 14
ATOM 14955 C CA . PRO A 1 51 ? -2.588 -0.316 4.133 1.00 0.00 51 PRO A CA 14
ATOM 14956 C C . PRO A 1 51 ? -3.402 -1.553 3.819 1.00 0.00 51 PRO A C 14
ATOM 14957 O O . PRO A 1 51 ? -3.078 -2.354 2.943 1.00 0.00 51 PRO A O 14
ATOM 14965 N N . SER A 1 52 ? -4.461 -1.664 4.592 1.00 0.00 52 SER A N 14
ATOM 14966 C CA . SER A 1 52 ? -5.336 -2.798 4.301 1.00 0.00 52 SER A CA 14
ATOM 14967 C C . SER A 1 52 ? -6.789 -2.434 4.159 1.00 0.00 52 SER A C 14
ATOM 14968 O O . SER A 1 52 ? -7.579 -3.180 3.580 1.00 0.00 52 SER A O 14
ATOM 14975 N N . ASN A 1 53 ? -7.139 -1.277 4.694 1.00 0.00 53 ASN A N 14
ATOM 14976 C CA . ASN A 1 53 ? -8.469 -0.744 4.588 1.00 0.00 53 ASN A CA 14
ATOM 14977 C C . ASN A 1 53 ? -8.618 0.015 3.267 1.00 0.00 53 ASN A C 14
ATOM 14978 O O . ASN A 1 53 ? -9.722 0.138 2.735 1.00 0.00 53 ASN A O 14
ATOM 14988 N N . TYR A 1 54 ? -7.485 0.529 2.734 1.00 0.00 54 TYR A N 14
ATOM 14989 C CA . TYR A 1 54 ? -7.481 1.268 1.472 1.00 0.00 54 TYR A CA 14
ATOM 14990 C C . TYR A 1 54 ? -7.479 0.279 0.274 1.00 0.00 54 TYR A C 14
ATOM 14991 O O . TYR A 1 54 ? -7.722 0.680 -0.864 1.00 0.00 54 TYR A O 14
ATOM 15008 N N . VAL A 1 55 ? -7.199 -1.027 0.549 1.00 0.00 55 VAL A N 14
ATOM 15009 C CA . VAL A 1 55 ? -7.115 -2.063 -0.514 1.00 0.00 55 VAL A CA 14
ATOM 15010 C C . VAL A 1 55 ? -7.700 -3.420 -0.108 1.00 0.00 55 VAL A C 14
ATOM 15011 O O . VAL A 1 55 ? -7.835 -3.729 1.076 1.00 0.00 55 VAL A O 14
ATOM 15024 N N . SER A 1 56 ? -8.041 -4.212 -1.118 1.00 0.00 56 SER A N 14
ATOM 15025 C CA . SER A 1 56 ? -8.576 -5.555 -0.931 1.00 0.00 56 SER A CA 14
ATOM 15026 C C . SER A 1 56 ? -7.634 -6.598 -1.555 1.00 0.00 56 SER A C 14
ATOM 15027 O O . SER A 1 56 ? -7.098 -6.381 -2.638 1.00 0.00 56 SER A O 14
ATOM 15034 N N . LEU A 1 57 ? -7.480 -7.748 -0.887 1.00 0.00 57 LEU A N 14
ATOM 15035 C CA . LEU A 1 57 ? -6.590 -8.804 -1.395 1.00 0.00 57 LEU A CA 14
ATOM 15036 C C . LEU A 1 57 ? -7.289 -9.690 -2.417 1.00 0.00 57 LEU A C 14
ATOM 15037 O O . LEU A 1 57 ? -8.404 -10.161 -2.194 1.00 0.00 57 LEU A O 14
ATOM 15052 N N . GLY A 1 58 ? -6.618 -9.906 -3.539 1.00 0.00 58 GLY A N 14
ATOM 15053 C CA . GLY A 1 58 ? -7.168 -10.732 -4.593 1.00 0.00 58 GLY A CA 14
ATOM 15054 C C . GLY A 1 58 ? -6.953 -12.217 -4.337 1.00 0.00 58 GLY A C 14
ATOM 15055 O O . GLY A 1 58 ? -7.265 -13.047 -5.191 1.00 0.00 58 GLY A O 14
ATOM 15059 N N . ASN A 1 59 ? -6.427 -12.556 -3.157 1.00 0.00 59 ASN A N 14
ATOM 15060 C CA . ASN A 1 59 ? -6.170 -13.948 -2.803 1.00 0.00 59 ASN A CA 14
ATOM 15061 C C . ASN A 1 59 ? -5.585 -14.055 -1.393 1.00 0.00 59 ASN A C 14
ATOM 15062 O O . ASN A 1 59 ? -6.068 -14.837 -0.577 1.00 0.00 59 ASN A O 14
ATOM 15072 N N . ALA B 2 1 ? -12.848 4.259 -3.231 1.00 0.00 7 ALA B N 14
ATOM 15073 C CA . ALA B 2 1 ? -12.258 4.483 -4.577 1.00 0.00 7 ALA B CA 14
ATOM 15074 C C . ALA B 2 1 ? -12.776 5.764 -5.195 1.00 0.00 7 ALA B C 14
ATOM 15075 O O . ALA B 2 1 ? -13.487 5.736 -6.199 1.00 0.00 7 ALA B O 14
ATOM 15084 N N . LYS B 2 2 ? -12.403 6.901 -4.589 1.00 0.00 6 LYS B N 14
ATOM 15085 C CA . LYS B 2 2 ? -12.896 8.198 -5.069 1.00 0.00 6 LYS B CA 14
ATOM 15086 C C . LYS B 2 2 ? -12.471 9.330 -4.125 1.00 0.00 6 LYS B C 14
ATOM 15087 O O . LYS B 2 2 ? -11.770 9.084 -3.150 1.00 0.00 6 LYS B O 14
ATOM 15102 N N . LYS B 2 3 ? -12.887 10.557 -4.397 1.00 0.00 5 LYS B N 14
ATOM 15103 C CA . LYS B 2 3 ? -12.466 11.697 -3.588 1.00 0.00 5 LYS B CA 14
ATOM 15104 C C . LYS B 2 3 ? -12.397 11.432 -2.076 1.00 0.00 5 LYS B C 14
ATOM 15105 O O . LYS B 2 3 ? -11.333 11.606 -1.482 1.00 0.00 5 LYS B O 14
ATOM 15120 N N . THR B 2 4 ? -13.492 11.016 -1.433 1.00 0.00 4 THR B N 14
ATOM 15121 C CA . THR B 2 4 ? -13.402 10.738 0.010 1.00 0.00 4 THR B CA 14
ATOM 15122 C C . THR B 2 4 ? -12.441 9.557 0.196 1.00 0.00 4 THR B C 14
ATOM 15123 O O . THR B 2 4 ? -12.582 8.533 -0.474 1.00 0.00 4 THR B O 14
ATOM 15134 N N . LYS B 2 5 ? -11.466 9.691 1.101 1.00 0.00 3 LYS B N 14
ATOM 15135 C CA . LYS B 2 5 ? -10.525 8.605 1.372 1.00 0.00 3 LYS B CA 14
ATOM 15136 C C . LYS B 2 5 ? -10.471 8.221 2.852 1.00 0.00 3 LYS B C 14
ATOM 15137 O O . LYS B 2 5 ? -10.351 9.087 3.720 1.00 0.00 3 LYS B O 14
ATOM 15152 N N . PRO B 2 6 ? -10.559 6.912 3.156 1.00 0.00 2 PRO B N 14
ATOM 15153 C CA . PRO B 2 6 ? -10.440 6.409 4.525 1.00 0.00 2 PRO B CA 14
ATOM 15154 C C . PRO B 2 6 ? -9.244 7.045 5.218 1.00 0.00 2 PRO B C 14
ATOM 15155 O O . PRO B 2 6 ? -8.483 7.777 4.595 1.00 0.00 2 PRO B O 14
ATOM 15163 N N . THR B 2 7 ? -9.089 6.796 6.502 1.00 0.00 1 THR B N 14
ATOM 15164 C CA . THR B 2 7 ? -7.920 7.291 7.212 1.00 0.00 1 THR B CA 14
ATOM 15165 C C . THR B 2 7 ? -6.918 6.152 7.363 1.00 0.00 1 THR B C 14
ATOM 15166 O O . THR B 2 7 ? -7.115 5.266 8.194 1.00 0.00 1 THR B O 14
ATOM 15177 N N . PRO B 2 8 ? -5.828 6.143 6.560 1.00 0.00 0 PRO B N 14
ATOM 15178 C CA . PRO B 2 8 ? -4.823 5.073 6.616 1.00 0.00 0 PRO B CA 14
ATOM 15179 C C . PRO B 2 8 ? -4.540 4.623 8.052 1.00 0.00 0 PRO B C 14
ATOM 15180 O O . PRO B 2 8 ? -4.159 5.428 8.900 1.00 0.00 0 PRO B O 14
ATOM 15188 N N . PRO B 2 9 ? -4.729 3.317 8.336 1.00 0.00 -1 PRO B N 14
ATOM 15189 C CA . PRO B 2 9 ? -4.561 2.761 9.682 1.00 0.00 -1 PRO B CA 14
ATOM 15190 C C . PRO B 2 9 ? -3.223 3.089 10.354 1.00 0.00 -1 PRO B C 14
ATOM 15191 O O . PRO B 2 9 ? -2.254 3.474 9.700 1.00 0.00 -1 PRO B O 14
ATOM 15199 N N . PRO B 2 10 ? -3.185 2.928 11.695 1.00 0.00 -2 PRO B N 14
ATOM 15200 C CA . PRO B 2 10 ? -1.988 3.165 12.532 1.00 0.00 -2 PRO B CA 14
ATOM 15201 C C . PRO B 2 10 ? -0.810 2.282 12.102 1.00 0.00 -2 PRO B C 14
ATOM 15202 O O . PRO B 2 10 ? -0.449 1.351 12.827 1.00 0.00 -2 PRO B O 14
ATOM 15210 N N . LYS B 2 11 ? -0.179 2.491 10.957 1.00 0.00 -3 LYS B N 14
ATOM 15211 C CA . LYS B 2 11 ? 0.913 1.634 10.533 1.00 0.00 -3 LYS B CA 14
ATOM 15212 C C . LYS B 2 11 ? 1.991 1.568 11.601 1.00 0.00 -3 LYS B C 14
ATOM 15213 O O . LYS B 2 11 ? 2.171 2.500 12.386 1.00 0.00 -3 LYS B O 14
ATOM 15228 N N . PRO B 2 12 ? 2.717 0.441 11.643 1.00 0.00 -4 PRO B N 14
ATOM 15229 C CA . PRO B 2 12 ? 3.765 0.227 12.625 1.00 0.00 -4 PRO B CA 14
ATOM 15230 C C . PRO B 2 12 ? 5.006 1.036 12.287 1.00 0.00 -4 PRO B C 14
ATOM 15231 O O . PRO B 2 12 ? 5.469 1.039 11.146 1.00 0.00 -4 PRO B O 14
ATOM 15239 N N . SER B 2 13 ? 5.541 1.723 13.289 1.00 0.00 -5 SER B N 14
ATOM 15240 C CA . SER B 2 13 ? 6.673 2.607 13.072 1.00 0.00 -5 SER B CA 14
ATOM 15241 C C . SER B 2 13 ? 8.015 1.910 13.003 1.00 0.00 -5 SER B C 14
ATOM 15242 O O . SER B 2 13 ? 9.048 2.570 12.889 1.00 0.00 -5 SER B O 14
ATOM 15249 N N . HIS B 2 14 ? 8.027 0.577 13.072 1.00 0.00 -6 HIS B N 14
ATOM 15250 C CA . HIS B 2 14 ? 9.286 -0.117 12.846 1.00 0.00 -6 HIS B CA 14
ATOM 15251 C C . HIS B 2 14 ? 9.62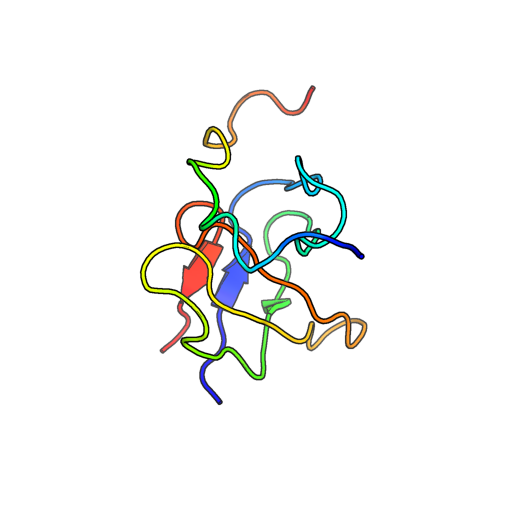3 0.011 11.351 1.00 0.00 -6 HIS B C 14
ATOM 15252 O O . HIS B 2 14 ? 10.699 -0.374 10.894 1.00 0.00 -6 HIS B O 14
ATOM 15266 N N . LEU B 2 15 ? 8.654 0.569 10.612 1.00 0.00 -7 LEU B N 14
ATOM 15267 C CA . LEU B 2 15 ? 8.839 0.812 9.221 1.00 0.00 -7 LEU B CA 14
ATOM 15268 C C . LEU B 2 15 ? 9.035 2.314 9.037 1.00 0.00 -7 LEU B C 14
ATOM 15269 O O . LEU B 2 15 ? 9.514 2.983 9.952 1.00 0.00 -7 LEU B O 14
ATOM 15284 N N . LYS B 2 16 ? 8.701 2.840 7.886 1.00 0.00 -8 LYS B N 14
ATOM 15285 C CA . LYS B 2 16 ? 8.885 4.259 7.583 1.00 0.00 -8 LYS B CA 14
ATOM 15286 C C . LYS B 2 16 ? 10.320 4.519 7.128 1.00 0.00 -8 LYS B C 14
ATOM 15287 O O . LYS B 2 16 ? 11.225 3.741 7.432 1.00 0.00 -8 LYS B O 14
ATOM 15302 N N . PRO B 2 17 ? 10.543 5.620 6.395 1.00 0.00 -9 PRO B N 14
ATOM 15303 C CA . PRO B 2 17 ? 11.875 5.977 5.875 1.00 0.00 -9 PRO B CA 14
ATOM 15304 C C . PRO B 2 17 ? 12.906 6.151 6.985 1.00 0.00 -9 PRO B C 14
ATOM 15305 O O . PRO B 2 17 ? 12.546 6.477 8.116 1.00 0.00 -9 PRO B O 14
ATOM 15313 N N . LYS B 2 18 ? 14.182 5.938 6.681 1.00 0.00 -10 LYS B N 14
ATOM 15314 C CA . LYS B 2 18 ? 15.230 6.117 7.678 1.00 0.00 -10 LYS B CA 14
ATOM 15315 C C . LYS B 2 18 ? 15.011 5.192 8.871 1.00 0.00 -10 LYS B C 14
ATOM 15316 O O . LYS B 2 18 ? 15.928 4.488 9.289 1.00 0.00 -10 LYS B O 14
ATOM 15331 N N . ALA A 1 1 ? 4.259 -14.168 -4.545 1.00 0.00 1 ALA A N 15
ATOM 15332 C CA . ALA A 1 1 ? 3.491 -13.820 -3.324 1.00 0.00 1 ALA A CA 15
ATOM 15333 C C . ALA A 1 1 ? 2.063 -13.400 -3.675 1.00 0.00 1 ALA A C 15
ATOM 15334 O O . ALA A 1 1 ? 1.756 -13.124 -4.835 1.00 0.00 1 ALA A O 15
ATOM 15343 N N . PRO A 1 2 ? 1.172 -13.346 -2.669 1.00 0.00 2 PRO A N 15
ATOM 15344 C CA . PRO A 1 2 ? -0.234 -12.952 -2.858 1.00 0.00 2 PRO A CA 15
ATOM 15345 C C . PRO A 1 2 ? -0.359 -11.611 -3.572 1.00 0.00 2 PRO A C 15
ATOM 15346 O O . PRO A 1 2 ? 0.611 -10.872 -3.703 1.00 0.00 2 PRO A O 15
ATOM 15354 N N . TRP A 1 3 ? -1.556 -11.318 -4.043 1.00 0.00 3 TRP A N 15
ATOM 15355 C CA . TRP A 1 3 ? -1.814 -10.089 -4.782 1.00 0.00 3 TRP A CA 15
ATOM 15356 C C . TRP A 1 3 ? -3.068 -9.413 -4.275 1.00 0.00 3 TRP A C 15
ATOM 15357 O O . TRP A 1 3 ? -3.969 -10.054 -3.738 1.00 0.00 3 TRP A O 15
ATOM 15377 N N . ALA A 1 4 ? -3.104 -8.095 -4.454 1.00 0.00 4 ALA A N 15
ATOM 15378 C CA . ALA A 1 4 ? -4.241 -7.323 -4.007 1.00 0.00 4 ALA A CA 15
ATOM 15379 C C . ALA A 1 4 ? -4.582 -6.193 -4.959 1.00 0.00 4 ALA A C 15
ATOM 15380 O O . ALA A 1 4 ? -3.761 -5.772 -5.758 1.00 0.00 4 ALA A O 15
ATOM 15387 N N . THR A 1 5 ? -5.793 -5.721 -4.866 1.00 0.00 5 THR A N 15
ATOM 15388 C CA . THR A 1 5 ? -6.254 -4.625 -5.692 1.00 0.00 5 THR A CA 15
ATOM 15389 C C . THR A 1 5 ? -6.502 -3.409 -4.841 1.00 0.00 5 THR A C 15
ATOM 15390 O O . THR A 1 5 ? -6.891 -3.524 -3.678 1.00 0.00 5 THR A O 15
ATOM 15401 N N . ALA A 1 6 ? -6.278 -2.229 -5.416 1.00 0.00 6 ALA A N 15
ATOM 15402 C CA . ALA A 1 6 ? -6.479 -0.978 -4.704 1.00 0.00 6 ALA A CA 15
ATOM 15403 C C . ALA A 1 6 ? -7.932 -0.571 -4.775 1.00 0.00 6 ALA A C 15
ATOM 15404 O O . ALA A 1 6 ? -8.603 -0.747 -5.792 1.00 0.00 6 ALA A O 15
ATOM 15411 N N . GLU A 1 7 ? -8.401 -0.024 -3.671 1.00 0.00 7 GLU A N 15
ATOM 15412 C CA . GLU A 1 7 ? -9.768 0.432 -3.586 1.00 0.00 7 GLU A CA 15
ATOM 15413 C C . GLU A 1 7 ? -9.871 1.946 -3.387 1.00 0.00 7 GLU A C 15
ATOM 15414 O O . GLU A 1 7 ? -10.963 2.512 -3.367 1.00 0.00 7 GLU A O 15
ATOM 15424 N N . TYR A 1 8 ? -8.700 2.597 -3.242 1.00 0.00 8 TYR A N 15
ATOM 15425 C CA . TYR A 1 8 ? -8.589 4.043 -3.072 1.00 0.00 8 TYR A CA 15
ATOM 15426 C C . TYR A 1 8 ? -7.244 4.559 -3.611 1.00 0.00 8 TYR A C 15
ATOM 15427 O O . TYR A 1 8 ? -6.216 3.932 -3.374 1.00 0.00 8 TYR A O 15
ATOM 15444 N N . ASP A 1 9 ? -7.249 5.698 -4.297 1.00 0.00 9 ASP A N 15
ATOM 15445 C CA . ASP A 1 9 ? -6.024 6.296 -4.886 1.00 0.00 9 ASP A CA 15
ATOM 15446 C C . ASP A 1 9 ? -4.925 6.406 -3.835 1.00 0.00 9 ASP A C 15
ATOM 15447 O O . ASP A 1 9 ? -3.758 6.116 -4.079 1.00 0.00 9 ASP A O 15
ATOM 15455 N N . TYR A 1 10 ? -5.355 6.815 -2.706 1.00 0.00 10 TYR A N 15
ATOM 15456 C CA . TYR A 1 10 ? -4.450 6.966 -1.565 1.00 0.00 10 TYR A CA 15
ATOM 15457 C C . TYR A 1 10 ? -3.189 7.788 -1.865 1.00 0.00 10 TYR A C 15
ATOM 15458 O O . TYR A 1 10 ? -2.554 7.655 -2.904 1.00 0.00 10 TYR A O 15
ATOM 15475 N N . ASP A 1 11 ? -2.842 8.644 -0.934 1.00 0.00 11 ASP A N 15
ATOM 15476 C CA . ASP A 1 11 ? -1.619 9.415 -1.081 1.00 0.00 11 ASP A CA 15
ATOM 15477 C C . ASP A 1 11 ? -0.631 9.096 0.054 1.00 0.00 11 ASP A C 15
ATOM 15478 O O . ASP A 1 11 ? -0.312 9.975 0.853 1.00 0.00 11 ASP A O 15
ATOM 15486 N N . ALA A 1 12 ? -0.157 7.820 0.103 1.00 0.00 12 ALA A N 15
ATOM 15487 C CA . ALA A 1 12 ? 0.843 7.331 1.082 1.00 0.00 12 ALA A CA 15
ATOM 15488 C C . ALA A 1 12 ? 1.096 8.326 2.228 1.00 0.00 12 ALA A C 15
ATOM 15489 O O . ALA A 1 12 ? 1.938 9.216 2.110 1.00 0.00 12 ALA A O 15
ATOM 15496 N N . ALA A 1 13 ? 0.370 8.166 3.323 1.00 0.00 13 ALA A N 15
ATOM 15497 C CA . ALA A 1 13 ? 0.478 9.063 4.477 1.00 0.00 13 ALA A CA 15
ATOM 15498 C C . ALA A 1 13 ? 1.878 9.173 5.155 1.00 0.00 13 ALA A C 15
ATOM 15499 O O . ALA A 1 13 ? 2.185 10.229 5.707 1.00 0.00 13 ALA A O 15
ATOM 15506 N N . GLU A 1 14 ? 2.724 8.142 5.134 1.00 0.00 14 GLU A N 15
ATOM 15507 C CA . GLU A 1 14 ? 4.020 8.216 5.866 1.00 0.00 14 GLU A CA 15
ATOM 15508 C C . GLU A 1 14 ? 5.328 8.253 5.049 1.00 0.00 14 GLU A C 15
ATOM 15509 O O . GLU A 1 14 ? 6.391 8.417 5.646 1.00 0.00 14 GLU A O 15
ATOM 15519 N N . ASP A 1 15 ? 5.263 8.086 3.735 1.00 0.00 15 ASP A N 15
ATOM 15520 C CA . ASP A 1 15 ? 6.450 8.119 2.841 1.00 0.00 15 ASP A CA 15
ATOM 15521 C C . ASP A 1 15 ? 6.751 6.701 2.399 1.00 0.00 15 ASP A C 15
ATOM 15522 O O . ASP A 1 15 ? 6.651 6.409 1.205 1.00 0.00 15 ASP A O 15
ATOM 15530 N N . ASN A 1 16 ? 7.119 5.795 3.325 1.00 0.00 16 ASN A N 15
ATOM 15531 C CA . ASN A 1 16 ? 7.348 4.447 2.827 1.00 0.00 16 ASN A CA 15
ATOM 15532 C C . ASN A 1 16 ? 6.066 3.656 3.001 1.00 0.00 16 ASN A C 15
ATOM 15533 O O . ASN A 1 16 ? 6.020 2.629 3.682 1.00 0.00 16 ASN A O 15
ATOM 15543 N N . GLU A 1 17 ? 5.027 4.127 2.364 1.00 0.00 17 GLU A N 15
ATOM 15544 C CA . GLU A 1 17 ? 3.807 3.421 2.181 1.00 0.00 17 GLU A CA 15
ATOM 15545 C C . GLU A 1 17 ? 3.664 3.199 0.691 1.00 0.00 17 GLU A C 15
ATOM 15546 O O . GLU A 1 17 ? 4.433 3.771 -0.081 1.00 0.00 17 GLU A O 15
ATOM 15556 N N . LEU A 1 18 ? 2.726 2.403 0.254 1.00 0.00 18 LEU A N 15
ATOM 15557 C CA . LEU A 1 18 ? 2.504 2.262 -1.167 1.00 0.00 18 LEU A CA 15
ATOM 15558 C C . LEU A 1 18 ? 1.402 3.250 -1.496 1.00 0.00 18 LEU A C 15
ATOM 15559 O O . LEU A 1 18 ? 0.825 3.874 -0.607 1.00 0.00 18 LEU A O 15
ATOM 15574 N N . THR A 1 19 ? 1.114 3.386 -2.773 1.00 0.00 19 THR A N 15
ATOM 15575 C CA . THR A 1 19 ? 0.145 4.348 -3.227 1.00 0.00 19 THR A CA 15
ATOM 15576 C C . THR A 1 19 ? -0.480 3.808 -4.484 1.00 0.00 19 THR A C 15
ATOM 15577 O O . THR A 1 19 ? 0.222 3.406 -5.411 1.00 0.00 19 THR A O 15
ATOM 15588 N N . PHE A 1 20 ? -1.781 3.791 -4.526 1.00 0.00 20 PHE A N 15
ATOM 15589 C CA . PHE A 1 20 ? -2.438 3.201 -5.694 1.00 0.00 20 PHE A CA 15
ATOM 15590 C C . PHE A 1 20 ? -3.806 3.772 -5.916 1.00 0.00 20 PHE A C 15
ATOM 15591 O O . PHE A 1 20 ? -4.504 4.097 -4.984 1.00 0.00 20 PHE A O 15
ATOM 15607 N N . VAL A 1 21 ? -4.225 3.701 -7.165 1.00 0.00 21 VAL A N 15
ATOM 15608 C CA . VAL A 1 21 ? -5.515 4.225 -7.577 1.00 0.00 21 VAL A CA 15
ATOM 15609 C C . VAL A 1 21 ? -6.469 3.102 -7.837 1.00 0.00 21 VAL A C 15
ATOM 15610 O O . VAL A 1 21 ? -6.142 2.184 -8.582 1.00 0.00 21 VAL A O 15
ATOM 15623 N N . GLU A 1 22 ? -7.647 3.179 -7.205 1.00 0.00 22 GLU A N 15
ATOM 15624 C CA . GLU A 1 22 ? -8.694 2.162 -7.317 1.00 0.00 22 GLU A CA 15
ATOM 15625 C C . GLU A 1 22 ? -8.566 1.272 -8.541 1.00 0.00 22 GLU A C 15
ATOM 15626 O O . GLU A 1 22 ? -8.196 1.708 -9.632 1.00 0.00 22 GLU A O 15
ATOM 15636 N N . ASN A 1 23 ? -8.951 0.033 -8.343 1.00 0.00 23 ASN A N 15
ATOM 15637 C CA . ASN A 1 23 ? -8.836 -0.928 -9.421 1.00 0.00 23 ASN A CA 15
ATOM 15638 C C . ASN A 1 23 ? -7.360 -1.195 -9.751 1.00 0.00 23 ASN A C 15
ATOM 15639 O O . ASN A 1 23 ? -7.058 -1.928 -10.693 1.00 0.00 23 ASN A O 15
ATOM 15649 N N . ASP A 1 24 ? -6.431 -0.597 -8.974 1.00 0.00 24 ASP A N 15
ATOM 15650 C CA . ASP A 1 24 ? -5.005 -0.803 -9.210 1.00 0.00 24 ASP A CA 15
ATOM 15651 C C . ASP A 1 24 ? -4.675 -2.193 -8.730 1.00 0.00 24 ASP A C 15
ATOM 15652 O O . ASP A 1 24 ? -5.182 -2.662 -7.716 1.00 0.00 24 ASP A O 15
ATOM 15660 N N . LYS A 1 25 ? -3.808 -2.833 -9.486 1.00 0.00 25 LYS A N 15
ATOM 15661 C CA . LYS A 1 25 ? -3.411 -4.170 -9.170 1.00 0.00 25 LYS A CA 15
ATOM 15662 C C . LYS A 1 25 ? -2.104 -4.164 -8.369 1.00 0.00 25 LYS A C 15
ATOM 15663 O O . LYS A 1 25 ? -1.170 -3.428 -8.686 1.00 0.00 25 LYS A O 15
ATOM 15678 N N . ILE A 1 26 ? -2.055 -5.000 -7.339 1.00 0.00 26 ILE A N 15
ATOM 15679 C CA . ILE A 1 26 ? -0.872 -5.140 -6.490 1.00 0.00 26 ILE A CA 15
ATOM 15680 C C . ILE A 1 26 ? -0.478 -6.613 -6.448 1.00 0.00 26 ILE A C 15
ATOM 15681 O O . ILE A 1 26 ? -1.336 -7.489 -6.357 1.00 0.00 26 ILE A O 15
ATOM 15696 N N . ILE A 1 27 ? 0.817 -6.873 -6.508 1.00 0.00 27 ILE A N 15
ATOM 15697 C CA . ILE A 1 27 ? 1.309 -8.248 -6.529 1.00 0.00 27 ILE A CA 15
ATOM 15698 C C . ILE A 1 27 ? 2.563 -8.413 -5.685 1.00 0.00 27 ILE A C 15
ATOM 15699 O O . ILE A 1 27 ? 3.155 -7.442 -5.214 1.00 0.00 27 ILE A O 15
ATOM 15714 N N . ASN A 1 28 ? 2.954 -9.671 -5.505 1.00 0.00 28 ASN A N 15
ATOM 15715 C CA . ASN A 1 28 ? 4.096 -10.027 -4.692 1.00 0.00 28 ASN A CA 15
ATOM 15716 C C . ASN A 1 28 ? 3.884 -9.514 -3.291 1.00 0.00 28 ASN A C 15
ATOM 15717 O O . ASN A 1 28 ? 4.780 -8.944 -2.668 1.00 0.00 28 ASN A O 15
ATOM 15727 N N . ILE A 1 29 ? 2.671 -9.734 -2.808 1.00 0.00 29 ILE A N 15
ATOM 15728 C CA . ILE A 1 29 ? 2.293 -9.282 -1.495 1.00 0.00 29 ILE A CA 15
ATOM 15729 C C . ILE A 1 29 ? 2.963 -10.131 -0.435 1.00 0.00 29 ILE A C 15
ATOM 15730 O O . ILE A 1 29 ? 3.113 -11.337 -0.573 1.00 0.00 29 ILE A O 15
ATOM 15745 N N . GLU A 1 30 ? 3.337 -9.480 0.633 1.00 0.00 30 GLU A N 15
ATOM 15746 C CA . GLU A 1 30 ? 3.933 -10.197 1.737 1.00 0.00 30 GLU A CA 15
ATOM 15747 C C . GLU A 1 30 ? 3.391 -9.683 3.046 1.00 0.00 30 GLU A C 15
ATOM 15748 O O . GLU A 1 30 ? 2.845 -8.595 3.111 1.00 0.00 30 GLU A O 15
ATOM 15758 N N . PHE A 1 31 ? 3.617 -10.441 4.102 1.00 0.00 31 PHE A N 15
ATOM 15759 C CA . PHE A 1 31 ? 3.086 -10.027 5.389 1.00 0.00 31 PHE A CA 15
ATOM 15760 C C . PHE A 1 31 ? 4.161 -9.507 6.320 1.00 0.00 31 PHE A C 15
ATOM 15761 O O . PHE A 1 31 ? 4.364 -10.015 7.422 1.00 0.00 31 PHE A O 15
ATOM 15777 N N . VAL A 1 32 ? 4.846 -8.479 5.844 1.00 0.00 32 VAL A N 15
ATOM 15778 C CA . VAL A 1 32 ? 5.876 -7.805 6.611 1.00 0.00 32 VAL A CA 15
ATOM 15779 C C . VAL A 1 32 ? 5.278 -7.359 7.942 1.00 0.00 32 VAL A C 15
ATOM 15780 O O . VAL A 1 32 ? 5.929 -7.444 8.983 1.00 0.00 32 VAL A O 15
ATOM 15793 N N . ASP A 1 33 ? 4.037 -6.885 7.905 1.00 0.00 33 ASP A N 15
ATOM 15794 C CA . ASP A 1 33 ? 3.319 -6.483 9.109 1.00 0.00 33 ASP A CA 15
ATOM 15795 C C . ASP A 1 33 ? 1.909 -7.068 9.075 1.00 0.00 33 ASP A C 15
ATOM 15796 O O . ASP A 1 33 ? 1.448 -7.526 8.033 1.00 0.00 33 ASP A O 15
ATOM 15804 N N . ASP A 1 34 ? 1.233 -7.057 10.217 1.00 0.00 34 ASP A N 15
ATOM 15805 C CA . ASP A 1 34 ? -0.137 -7.547 10.284 1.00 0.00 34 ASP A CA 15
ATOM 15806 C C . ASP A 1 34 ? -1.048 -6.581 9.532 1.00 0.00 34 ASP A C 15
ATOM 15807 O O . ASP A 1 34 ? -1.862 -6.978 8.698 1.00 0.00 34 ASP A O 15
ATOM 15815 N N . ASP A 1 35 ? -0.883 -5.303 9.856 1.00 0.00 35 ASP A N 15
ATOM 15816 C CA . ASP A 1 35 ? -1.726 -4.242 9.314 1.00 0.00 35 ASP A CA 15
ATOM 15817 C C . ASP A 1 35 ? -1.264 -3.665 7.979 1.00 0.00 35 ASP A C 15
ATOM 15818 O O . ASP A 1 35 ? -2.097 -3.358 7.126 1.00 0.00 35 ASP A O 15
ATOM 15826 N N . TRP A 1 36 ? 0.042 -3.509 7.776 1.00 0.00 36 TRP A N 15
ATOM 15827 C CA . TRP A 1 36 ? 0.515 -3.060 6.463 1.00 0.00 36 TRP A CA 15
ATOM 15828 C C . TRP A 1 36 ? 1.330 -4.153 5.813 1.00 0.00 36 TRP A C 15
ATOM 15829 O O . TRP A 1 36 ? 2.414 -4.472 6.287 1.00 0.00 36 TRP A O 15
ATOM 15849 N N . TRP A 1 37 ? 0.865 -4.724 4.715 1.00 0.00 37 TRP A N 15
ATOM 15850 C CA . TRP A 1 37 ? 1.577 -5.769 4.023 1.00 0.00 37 TRP A CA 15
ATOM 15851 C C . TRP A 1 37 ? 2.420 -5.100 2.974 1.00 0.00 37 TRP A C 15
ATOM 15852 O O . TRP A 1 37 ? 2.239 -3.912 2.702 1.00 0.00 37 TRP A O 15
ATOM 15872 N N . LEU A 1 38 ? 3.343 -5.825 2.374 1.00 0.00 38 LEU A N 15
ATOM 15873 C CA . LEU A 1 38 ? 4.199 -5.232 1.388 1.00 0.00 38 LEU A CA 15
ATOM 15874 C C . LEU A 1 38 ? 3.779 -5.678 0.016 1.00 0.00 38 LEU A C 15
ATOM 15875 O O . LEU A 1 38 ? 3.197 -6.741 -0.150 1.00 0.00 38 LEU A O 15
ATOM 15890 N N . GLY A 1 39 ? 4.069 -4.839 -0.950 1.00 0.00 39 GLY A N 15
ATOM 15891 C CA . GLY A 1 39 ? 3.655 -5.200 -2.280 1.00 0.00 39 GLY A CA 15
ATOM 15892 C C . GLY A 1 39 ? 4.671 -5.050 -3.379 1.00 0.00 39 GLY A C 15
ATOM 15893 O O . GLY A 1 39 ? 5.877 -4.919 -3.172 1.00 0.00 39 GLY A O 15
ATOM 15897 N N . GLU A 1 40 ? 4.095 -5.083 -4.563 1.00 0.00 40 GLU A N 15
ATOM 15898 C CA . GLU A 1 40 ? 4.762 -4.907 -5.831 1.00 0.00 40 GLU A CA 15
ATOM 15899 C C . GLU A 1 40 ? 3.633 -4.627 -6.812 1.00 0.00 40 GLU A C 15
ATOM 15900 O O . GLU A 1 40 ? 2.796 -5.489 -7.009 1.00 0.00 40 GLU A O 15
ATOM 15910 N N . LEU A 1 41 ? 3.581 -3.468 -7.435 1.00 0.00 41 LEU A N 15
ATOM 15911 C CA . LEU A 1 41 ? 2.451 -3.226 -8.326 1.00 0.00 41 LEU A CA 15
ATOM 15912 C C . LEU A 1 41 ? 2.620 -3.949 -9.644 1.00 0.00 41 LEU A C 15
ATOM 15913 O O . LEU A 1 41 ? 3.593 -3.770 -10.343 1.00 0.00 41 LEU A O 15
ATOM 15928 N N . GLU A 1 42 ? 1.690 -4.827 -9.950 1.00 0.00 42 GLU A N 15
ATOM 15929 C CA . GLU A 1 42 ? 1.747 -5.572 -11.191 1.00 0.00 42 GLU A CA 15
ATOM 15930 C C . GLU A 1 42 ? 1.821 -4.610 -12.374 1.00 0.00 42 GLU A C 15
ATOM 15931 O O . GLU A 1 42 ? 2.536 -4.854 -13.346 1.00 0.00 42 GLU A O 15
ATOM 15941 N N . LYS A 1 43 ? 1.074 -3.516 -12.275 1.00 0.00 43 LYS A N 15
ATOM 15942 C CA . LYS A 1 43 ? 1.020 -2.545 -13.354 1.00 0.00 43 LYS A CA 15
ATOM 15943 C C . LYS A 1 43 ? 2.352 -1.803 -13.570 1.00 0.00 43 LYS A C 15
ATOM 15944 O O . LYS A 1 43 ? 2.772 -1.627 -14.714 1.00 0.00 43 LYS A O 15
ATOM 15959 N N . ASP A 1 44 ? 3.021 -1.369 -12.500 1.00 0.00 44 ASP A N 15
ATOM 15960 C CA . ASP A 1 44 ? 4.278 -0.605 -12.661 1.00 0.00 44 ASP A CA 15
ATOM 15961 C C . ASP A 1 44 ? 5.472 -1.203 -11.903 1.00 0.00 44 ASP A C 15
ATOM 15962 O O . ASP A 1 44 ? 6.605 -0.747 -12.056 1.00 0.00 44 ASP A O 15
ATOM 15970 N N . GLY A 1 45 ? 5.211 -2.211 -11.100 1.00 0.00 45 GLY A N 15
ATOM 15971 C CA . GLY A 1 45 ? 6.279 -2.849 -10.338 1.00 0.00 45 GLY A CA 15
ATOM 15972 C C . GLY A 1 45 ? 6.723 -2.071 -9.110 1.00 0.00 45 GLY A C 15
ATOM 15973 O O . GLY A 1 45 ? 7.884 -2.162 -8.709 1.00 0.00 45 GLY A O 15
ATOM 15977 N N . SER A 1 46 ? 5.820 -1.308 -8.507 1.00 0.00 46 SER A N 15
ATOM 15978 C CA . SER A 1 46 ? 6.171 -0.529 -7.319 1.00 0.00 46 SER A CA 15
ATOM 15979 C C . SER A 1 46 ? 5.976 -1.357 -6.056 1.00 0.00 46 SER A C 15
ATOM 15980 O O . SER A 1 46 ? 4.956 -2.019 -5.894 1.00 0.00 46 SER A O 15
ATOM 15987 N N . LYS A 1 47 ? 6.937 -1.257 -5.133 1.00 0.00 47 LYS A N 15
ATOM 15988 C CA . LYS A 1 47 ? 6.878 -2.003 -3.879 1.00 0.00 47 LYS A CA 15
ATOM 15989 C C . LYS A 1 47 ? 6.851 -1.063 -2.687 1.00 0.00 47 LYS A C 15
ATOM 15990 O O . LYS A 1 47 ? 7.431 0.023 -2.727 1.00 0.00 47 LYS A O 15
ATOM 16005 N N . GLY A 1 48 ? 6.177 -1.480 -1.626 1.00 0.00 48 GLY A N 15
ATOM 16006 C CA . GLY A 1 48 ? 6.102 -0.684 -0.421 1.00 0.00 48 GLY A CA 15
ATOM 16007 C C . GLY A 1 48 ? 5.068 -1.209 0.544 1.00 0.00 48 GLY A C 15
ATOM 16008 O O . GLY A 1 48 ? 4.157 -1.937 0.148 1.00 0.00 48 GLY A O 15
ATOM 16012 N N . LEU A 1 49 ? 5.196 -0.847 1.813 1.00 0.00 49 LEU A N 15
ATOM 16013 C CA . LEU A 1 49 ? 4.241 -1.303 2.800 1.00 0.00 49 LEU A CA 15
ATOM 16014 C C . LEU A 1 49 ? 2.950 -0.579 2.526 1.00 0.00 49 LEU A C 15
ATOM 16015 O O . LEU A 1 49 ? 2.959 0.615 2.252 1.00 0.00 49 LEU A O 15
ATOM 16030 N N . PHE A 1 50 ? 1.835 -1.275 2.572 1.00 0.00 50 PHE A N 15
ATOM 16031 C CA . PHE A 1 50 ? 0.575 -0.677 2.236 1.00 0.00 50 PHE A CA 15
ATOM 16032 C C . PHE A 1 50 ? -0.507 -1.057 3.214 1.00 0.00 50 PHE A C 15
ATOM 16033 O O . PHE A 1 50 ? -0.430 -2.081 3.885 1.00 0.00 50 PHE A O 15
ATOM 16049 N N . PRO A 1 51 ? -1.544 -0.227 3.278 1.00 0.00 51 PRO A N 15
ATOM 16050 C CA . PRO A 1 51 ? -2.667 -0.434 4.165 1.00 0.00 51 PRO A CA 15
ATOM 16051 C C . PRO A 1 51 ? -3.386 -1.748 3.942 1.00 0.00 51 PRO A C 15
ATOM 16052 O O . PRO A 1 51 ? -3.037 -2.579 3.104 1.00 0.00 51 PRO A O 15
ATOM 16060 N N . SER A 1 52 ? -4.403 -1.868 4.763 1.00 0.00 52 SER A N 15
ATOM 16061 C CA . SER A 1 52 ? -5.228 -3.058 4.568 1.00 0.00 52 SER A CA 15
ATOM 16062 C C . SER A 1 52 ? -6.692 -2.745 4.444 1.00 0.00 52 SER A C 15
ATOM 16063 O O . SER A 1 52 ? -7.472 -3.538 3.916 1.00 0.00 52 SER A O 15
ATOM 16070 N N . ASN A 1 53 ? -7.066 -1.578 4.934 1.00 0.00 53 ASN A N 15
ATOM 16071 C CA . ASN A 1 53 ? -8.411 -1.093 4.823 1.00 0.00 53 ASN A CA 15
ATOM 16072 C C . ASN A 1 53 ? -8.564 -0.283 3.529 1.00 0.00 53 ASN A C 15
ATOM 16073 O O . ASN A 1 53 ? -9.672 -0.115 3.020 1.00 0.00 53 ASN A O 15
ATOM 16083 N N . TYR A 1 54 ? -7.424 0.224 2.996 1.00 0.00 54 TYR A N 15
ATOM 16084 C CA . TYR A 1 54 ? -7.408 1.003 1.758 1.00 0.00 54 TYR A CA 15
ATOM 16085 C C . TYR A 1 54 ? -7.394 0.067 0.527 1.00 0.00 54 TYR A C 15
ATOM 16086 O O . TYR A 1 54 ? -7.591 0.510 -0.603 1.00 0.00 54 TYR A O 15
ATOM 16103 N N . VAL A 1 55 ? -7.139 -1.240 0.761 1.00 0.00 55 VAL A N 15
ATOM 16104 C CA . VAL A 1 55 ? -7.050 -2.223 -0.334 1.00 0.00 55 VAL A CA 15
ATOM 16105 C C . VAL A 1 55 ? -7.632 -3.588 0.032 1.00 0.00 55 VAL A C 15
ATOM 16106 O O . VAL A 1 55 ? -7.745 -3.940 1.206 1.00 0.00 55 VAL A O 15
ATOM 16119 N N . SER A 1 56 ? -7.996 -4.343 -0.994 1.00 0.00 56 SER A N 15
ATOM 16120 C CA . SER A 1 56 ? -8.533 -5.686 -0.833 1.00 0.00 56 SER A CA 15
ATOM 16121 C C . SER A 1 56 ? -7.567 -6.723 -1.427 1.00 0.00 56 SER A C 15
ATOM 16122 O O . SER A 1 56 ? -7.024 -6.519 -2.510 1.00 0.00 56 SER A O 15
ATOM 16129 N N . LEU A 1 57 ? -7.393 -7.848 -0.727 1.00 0.00 57 LEU A N 15
ATOM 16130 C CA . LEU A 1 57 ? -6.480 -8.894 -1.207 1.00 0.00 57 LEU A CA 15
ATOM 16131 C C . LEU A 1 57 ? -7.151 -9.781 -2.246 1.00 0.00 57 LEU A C 15
ATOM 16132 O O . LEU A 1 57 ? -8.262 -10.273 -2.046 1.00 0.00 57 LEU A O 15
ATOM 16147 N N . GLY A 1 58 ? -6.456 -9.972 -3.354 1.00 0.00 58 GLY A N 15
ATOM 16148 C CA . GLY A 1 58 ? -6.973 -10.780 -4.435 1.00 0.00 58 GLY A CA 15
ATOM 16149 C C . GLY A 1 58 ? -6.778 -12.272 -4.208 1.00 0.00 58 GLY A C 15
ATOM 16150 O O . GLY A 1 58 ? -7.147 -13.078 -5.059 1.00 0.00 58 GLY A O 15
ATOM 16154 N N . ASN A 1 59 ? -6.218 -12.635 -3.049 1.00 0.00 59 ASN A N 15
ATOM 16155 C CA . ASN A 1 59 ? -5.964 -14.036 -2.709 1.00 0.00 59 ASN A CA 15
ATOM 16156 C C . ASN A 1 59 ? -5.118 -14.141 -1.444 1.00 0.00 59 ASN A C 15
ATOM 16157 O O . ASN A 1 59 ? -5.465 -14.877 -0.523 1.00 0.00 59 ASN A O 15
ATOM 16167 N N . ALA B 2 1 ? -18.798 3.864 -4.881 1.00 0.00 7 ALA B N 15
ATOM 16168 C CA . ALA B 2 1 ? -18.722 5.160 -4.158 1.00 0.00 7 ALA B CA 15
ATOM 16169 C C . ALA B 2 1 ? -17.282 5.565 -3.870 1.00 0.00 7 ALA B C 15
ATOM 16170 O O . ALA B 2 1 ? -16.929 5.812 -2.718 1.00 0.00 7 ALA B O 15
ATOM 16179 N N . LYS B 2 2 ? -16.445 5.636 -4.902 1.00 0.00 6 LYS B N 15
ATOM 16180 C CA . LYS B 2 2 ? -15.056 6.042 -4.706 1.00 0.00 6 LYS B CA 15
ATOM 16181 C C . LYS B 2 2 ? -14.862 7.342 -3.949 1.00 0.00 6 LYS B C 15
ATOM 16182 O O . LYS B 2 2 ? -14.171 7.356 -2.929 1.00 0.00 6 LYS B O 15
ATOM 16197 N N . LYS B 2 3 ? -15.449 8.441 -4.432 1.00 0.00 5 LYS B N 15
ATOM 16198 C CA . LYS B 2 3 ? -15.262 9.734 -3.774 1.00 0.00 5 LYS B CA 15
ATOM 16199 C C . LYS B 2 3 ? -15.409 9.594 -2.260 1.00 0.00 5 LYS B C 15
ATOM 16200 O O . LYS B 2 3 ? -16.495 9.334 -1.743 1.00 0.00 5 LYS B O 15
ATOM 16215 N N . THR B 2 4 ? -14.279 9.805 -1.591 1.00 0.00 4 THR B N 15
ATOM 16216 C CA . THR B 2 4 ? -14.100 9.640 -0.149 1.00 0.00 4 THR B CA 15
ATOM 16217 C C . THR B 2 4 ? -13.098 8.512 0.021 1.00 0.00 4 THR B C 15
ATOM 16218 O O . THR B 2 4 ? -13.310 7.412 -0.489 1.00 0.00 4 THR B O 15
ATOM 16229 N N . LYS B 2 5 ? -12.011 8.767 0.724 1.00 0.00 3 LYS B N 15
ATOM 16230 C CA . LYS B 2 5 ? -11.005 7.740 0.917 1.00 0.00 3 LYS B CA 15
ATOM 16231 C C . LYS B 2 5 ? -10.745 7.481 2.399 1.00 0.00 3 LYS B C 15
ATOM 16232 O O . LYS B 2 5 ? -10.483 8.411 3.159 1.00 0.00 3 LYS B O 15
ATOM 16247 N N . PRO B 2 6 ? -10.832 6.205 2.830 1.00 0.00 2 PRO B N 15
ATOM 16248 C CA . PRO B 2 6 ? -10.582 5.817 4.219 1.00 0.00 2 PRO B CA 15
ATOM 16249 C C . PRO B 2 6 ? -9.389 6.554 4.808 1.00 0.00 2 PRO B C 15
ATOM 16250 O O . PRO B 2 6 ? -8.625 7.186 4.087 1.00 0.00 2 PRO B O 15
ATOM 16258 N N . THR B 2 7 ? -9.246 6.497 6.120 1.00 0.00 1 THR B N 15
ATOM 16259 C CA . THR B 2 7 ? -8.102 7.107 6.776 1.00 0.00 1 THR B CA 15
ATOM 16260 C C . THR B 2 7 ? -7.050 6.033 7.013 1.00 0.00 1 THR B C 15
ATOM 16261 O O . THR B 2 7 ? -7.255 5.142 7.838 1.00 0.00 1 THR B O 15
ATOM 16272 N N . PRO B 2 8 ? -5.908 6.085 6.302 1.00 0.00 0 PRO B N 15
ATOM 16273 C CA . PRO B 2 8 ? -4.859 5.071 6.444 1.00 0.00 0 PRO B CA 15
ATOM 16274 C C . PRO B 2 8 ? -4.620 4.708 7.905 1.00 0.00 0 PRO B C 15
ATOM 16275 O O . PRO B 2 8 ? -4.139 5.529 8.685 1.00 0.00 0 PRO B O 15
ATOM 16283 N N . PRO B 2 9 ? -4.954 3.465 8.296 1.00 0.00 -1 PRO B N 15
ATOM 16284 C CA . PRO B 2 9 ? -4.806 3.016 9.678 1.00 0.00 -1 PRO B CA 15
ATOM 16285 C C . PRO B 2 9 ? -3.365 3.072 10.157 1.00 0.00 -1 PRO B C 15
ATOM 16286 O O . PRO B 2 9 ? -2.435 3.144 9.352 1.00 0.00 -1 PRO B O 15
ATOM 16294 N N . PRO B 2 10 ? -3.167 3.049 11.486 1.00 0.00 -2 PRO B N 15
ATOM 16295 C CA . PRO B 2 10 ? -1.841 3.070 12.099 1.00 0.00 -2 PRO B CA 15
ATOM 16296 C C . PRO B 2 10 ? -0.821 2.276 11.291 1.00 0.00 -2 PRO B C 15
ATOM 16297 O O . PRO B 2 10 ? -1.195 1.410 10.504 1.00 0.00 -2 PRO B O 15
ATOM 16305 N N . LYS B 2 11 ? 0.456 2.548 11.494 1.00 0.00 -3 LYS B N 15
ATOM 16306 C CA . LYS B 2 11 ? 1.525 1.851 10.794 1.00 0.00 -3 LYS B CA 15
ATOM 16307 C C . LYS B 2 11 ? 2.626 1.507 11.778 1.00 0.00 -3 LYS B C 15
ATOM 16308 O O . LYS B 2 11 ? 3.237 2.404 12.359 1.00 0.00 -3 LYS B O 15
ATOM 16323 N N . PRO B 2 12 ? 2.904 0.213 11.992 1.00 0.00 -4 PRO B N 15
ATOM 16324 C CA . PRO B 2 12 ? 3.928 -0.189 12.943 1.00 0.00 -4 PRO B CA 15
ATOM 16325 C C . PRO B 2 12 ? 5.203 0.638 12.740 1.00 0.00 -4 PRO B C 15
ATOM 16326 O O . PRO B 2 12 ? 5.807 0.648 11.670 1.00 0.00 -4 PRO B O 15
ATOM 16334 N N . SER B 2 13 ? 5.573 1.340 13.809 1.00 0.00 -5 SER B N 15
ATOM 16335 C CA . SER B 2 13 ? 6.674 2.305 13.803 1.00 0.00 -5 SER B CA 15
ATOM 16336 C C . SER B 2 13 ? 8.046 1.790 13.368 1.00 0.00 -5 SER B C 15
ATOM 16337 O O . SER B 2 13 ? 8.976 2.574 13.182 1.00 0.00 -5 SER B O 15
ATOM 16344 N N . HIS B 2 14 ? 8.173 0.478 13.203 1.00 0.00 -6 HIS B N 15
ATOM 16345 C CA . HIS B 2 14 ? 9.427 -0.109 12.743 1.00 0.00 -6 HIS B CA 15
ATOM 16346 C C . HIS B 2 14 ? 9.489 -0.115 11.209 1.00 0.00 -6 HIS B C 15
ATOM 16347 O O . HIS B 2 14 ? 10.475 -0.558 10.618 1.00 0.00 -6 HIS B O 15
ATOM 16361 N N . LEU B 2 15 ? 8.424 0.385 10.573 1.00 0.00 -7 LEU B N 15
ATOM 16362 C CA . LEU B 2 15 ? 8.383 0.393 9.113 1.00 0.00 -7 LEU B CA 15
ATOM 16363 C C . LEU B 2 15 ? 8.304 1.792 8.509 1.00 0.00 -7 LEU B C 15
ATOM 16364 O O . LEU B 2 15 ? 7.513 2.038 7.599 1.00 0.00 -7 LEU B O 15
ATOM 16379 N N . LYS B 2 16 ? 9.125 2.704 9.017 1.00 0.00 -8 LYS B N 15
ATOM 16380 C CA . LYS B 2 16 ? 9.179 4.065 8.496 1.00 0.00 -8 LYS B CA 15
ATOM 16381 C C . LYS B 2 16 ? 10.567 4.350 7.928 1.00 0.00 -8 LYS B C 15
ATOM 16382 O O . LYS B 2 16 ? 11.551 3.739 8.346 1.00 0.00 -8 LYS B O 15
ATOM 16397 N N . PRO B 2 17 ? 10.671 5.282 6.967 1.00 0.00 -9 PRO B N 15
ATOM 16398 C CA . PRO B 2 17 ? 11.951 5.621 6.339 1.00 0.00 -9 PRO B CA 15
ATOM 16399 C C . PRO B 2 17 ? 13.052 5.871 7.363 1.00 0.00 -9 PRO B C 15
ATOM 16400 O O . PRO B 2 17 ? 12.764 6.254 8.498 1.00 0.00 -9 PRO B O 15
ATOM 16408 N N . LYS B 2 18 ? 14.307 5.659 6.983 1.00 0.00 -10 LYS B N 15
ATOM 16409 C CA . LYS B 2 18 ? 15.419 5.903 7.894 1.00 0.00 -10 LYS B CA 15
ATOM 16410 C C . LYS B 2 18 ? 16.254 7.091 7.427 1.00 0.00 -10 LYS B C 15
ATOM 16411 O O . LYS B 2 18 ? 16.541 7.995 8.209 1.00 0.00 -10 LYS B O 15
ATOM 16426 N N . ALA A 1 1 ? 4.100 -14.049 -4.269 1.00 0.00 1 ALA A N 16
ATOM 16427 C CA . ALA A 1 1 ? 3.250 -13.730 -3.094 1.00 0.00 1 ALA A CA 16
ATOM 16428 C C . ALA A 1 1 ? 1.858 -13.274 -3.530 1.00 0.00 1 ALA A C 16
ATOM 16429 O O . ALA A 1 1 ? 1.632 -12.980 -4.704 1.00 0.00 1 ALA A O 16
ATOM 16438 N N . PRO A 1 2 ? 0.904 -13.215 -2.585 1.00 0.00 2 PRO A N 16
ATOM 16439 C CA . PRO A 1 2 ? -0.478 -12.792 -2.864 1.00 0.00 2 PRO A CA 16
ATOM 16440 C C . PRO A 1 2 ? -0.544 -11.418 -3.517 1.00 0.00 2 PRO A C 16
ATOM 16441 O O . PRO A 1 2 ? 0.434 -10.675 -3.535 1.00 0.00 2 PRO A O 16
ATOM 16449 N N . TRP A 1 3 ? -1.704 -11.095 -4.059 1.00 0.00 3 TRP A N 16
ATOM 16450 C CA . TRP A 1 3 ? -1.908 -9.838 -4.766 1.00 0.00 3 TRP A CA 16
ATOM 16451 C C . TRP A 1 3 ? -3.199 -9.169 -4.316 1.00 0.00 3 TRP A C 16
ATOM 16452 O O . TRP A 1 3 ? -4.116 -9.820 -3.816 1.00 0.00 3 TRP A O 16
ATOM 16472 N N . ALA A 1 4 ? -3.252 -7.847 -4.503 1.00 0.00 4 ALA A N 16
ATOM 16473 C CA . ALA A 1 4 ? -4.423 -7.095 -4.093 1.00 0.00 4 ALA A CA 16
ATOM 16474 C C . ALA A 1 4 ? -4.774 -5.959 -5.039 1.00 0.00 4 ALA A C 16
ATOM 16475 O O . ALA A 1 4 ? -3.962 -5.526 -5.850 1.00 0.00 4 ALA A O 16
ATOM 16482 N N . THR A 1 5 ? -5.997 -5.495 -4.917 1.00 0.00 5 THR A N 16
ATOM 16483 C CA . THR A 1 5 ? -6.493 -4.390 -5.714 1.00 0.00 5 THR A CA 16
ATOM 16484 C C . THR A 1 5 ? -6.834 -3.221 -4.817 1.00 0.00 5 THR A C 16
ATOM 16485 O O . THR A 1 5 ? -7.213 -3.406 -3.661 1.00 0.00 5 THR A O 16
ATOM 16496 N N . ALA A 1 6 ? -6.701 -2.013 -5.346 1.00 0.00 6 ALA A N 16
ATOM 16497 C CA . ALA A 1 6 ? -7.006 -0.813 -4.594 1.00 0.00 6 ALA A CA 16
ATOM 16498 C C . ALA A 1 6 ? -8.461 -0.441 -4.781 1.00 0.00 6 ALA A C 16
ATOM 16499 O O . ALA A 1 6 ? -8.998 -0.498 -5.887 1.00 0.00 6 ALA A O 16
ATOM 16506 N N . GLU A 1 7 ? -9.091 -0.060 -3.688 1.00 0.00 7 GLU A N 16
ATOM 16507 C CA . GLU A 1 7 ? -10.481 0.345 -3.715 1.00 0.00 7 GLU A CA 16
ATOM 16508 C C . GLU A 1 7 ? -10.628 1.841 -3.442 1.00 0.00 7 GLU A C 16
ATOM 16509 O O . GLU A 1 7 ? -11.733 2.381 -3.462 1.00 0.00 7 GLU A O 16
ATOM 16519 N N . TYR A 1 8 ? -9.492 2.506 -3.184 1.00 0.00 8 TYR A N 16
ATOM 16520 C CA . TYR A 1 8 ? -9.444 3.934 -2.909 1.00 0.00 8 TYR A CA 16
ATOM 16521 C C . TYR A 1 8 ? -8.099 4.506 -3.337 1.00 0.00 8 TYR A C 16
ATOM 16522 O O . TYR A 1 8 ? -7.069 3.849 -3.182 1.00 0.00 8 TYR A O 16
ATOM 16539 N N . ASP A 1 9 ? -8.095 5.718 -3.873 1.00 0.00 9 ASP A N 16
ATOM 16540 C CA . ASP A 1 9 ? -6.876 6.390 -4.326 1.00 0.00 9 ASP A CA 16
ATOM 16541 C C . ASP A 1 9 ? -5.962 6.626 -3.130 1.00 0.00 9 ASP A C 16
ATOM 16542 O O . ASP A 1 9 ? -6.000 7.684 -2.503 1.00 0.00 9 ASP A O 16
ATOM 16550 N N . TYR A 1 10 ? -5.125 5.635 -2.827 1.00 0.00 10 TYR A N 16
ATOM 16551 C CA . TYR A 1 10 ? -4.243 5.720 -1.666 1.00 0.00 10 TYR A CA 16
ATOM 16552 C C . TYR A 1 10 ? -3.007 6.562 -1.961 1.00 0.00 10 TYR A C 16
ATOM 16553 O O . TYR A 1 10 ? -2.308 6.332 -2.946 1.00 0.00 10 TYR A O 16
ATOM 16570 N N . ASP A 1 11 ? -2.749 7.543 -1.102 1.00 0.00 11 ASP A N 16
ATOM 16571 C CA . ASP A 1 11 ? -1.587 8.399 -1.299 1.00 0.00 11 ASP A CA 16
ATOM 16572 C C . ASP A 1 11 ? -0.563 8.287 -0.140 1.00 0.00 11 ASP A C 16
ATOM 16573 O O . ASP A 1 11 ? -0.341 9.251 0.592 1.00 0.00 11 ASP A O 16
ATOM 16581 N N . ALA A 1 12 ? 0.027 7.086 0.017 1.00 0.00 12 ALA A N 16
ATOM 16582 C CA . ALA A 1 12 ? 1.069 6.787 1.036 1.00 0.00 12 ALA A CA 16
ATOM 16583 C C . ALA A 1 12 ? 1.216 7.861 2.122 1.00 0.00 12 ALA A C 16
ATOM 16584 O O . ALA A 1 12 ? 1.980 8.813 1.969 1.00 0.00 12 ALA A O 16
ATOM 16591 N N . ALA A 1 13 ? 0.482 7.692 3.209 1.00 0.00 13 ALA A N 16
ATOM 16592 C CA . ALA A 1 13 ? 0.517 8.626 4.340 1.00 0.00 13 ALA A CA 16
ATOM 16593 C C . ALA A 1 13 ? 1.881 8.752 5.074 1.00 0.00 13 ALA A C 16
ATOM 16594 O O . ALA A 1 13 ? 2.155 9.818 5.624 1.00 0.00 13 ALA A O 16
ATOM 16601 N N . GLU A 1 14 ? 2.737 7.727 5.106 1.00 0.00 14 GLU A N 16
ATOM 16602 C CA . GLU A 1 14 ? 4.001 7.841 5.883 1.00 0.00 14 GLU A CA 16
ATOM 16603 C C . GLU A 1 14 ? 5.333 7.876 5.110 1.00 0.00 14 GLU A C 16
ATOM 16604 O O . GLU A 1 14 ? 6.374 8.026 5.745 1.00 0.00 14 GLU A O 16
ATOM 16614 N N . ASP A 1 15 ? 5.312 7.721 3.792 1.00 0.00 15 ASP A N 16
ATOM 16615 C CA . ASP A 1 15 ? 6.529 7.760 2.939 1.00 0.00 15 ASP A CA 16
ATOM 16616 C C . ASP A 1 15 ? 6.872 6.344 2.516 1.00 0.00 15 ASP A C 16
ATOM 16617 O O . ASP A 1 15 ? 6.830 6.053 1.318 1.00 0.00 15 ASP A O 16
ATOM 16625 N N . ASN A 1 16 ? 7.215 5.437 3.456 1.00 0.00 16 ASN A N 16
ATOM 16626 C CA . ASN A 1 16 ? 7.510 4.097 2.947 1.00 0.00 16 ASN A CA 16
ATOM 16627 C C . ASN A 1 16 ? 6.236 3.271 3.001 1.00 0.00 16 ASN A C 16
ATOM 16628 O O . ASN A 1 16 ? 6.155 2.237 3.662 1.00 0.00 16 ASN A O 16
ATOM 16638 N N . GLU A 1 17 ? 5.240 3.743 2.300 1.00 0.00 17 GLU A N 16
ATOM 16639 C CA . GLU A 1 17 ? 4.056 3.029 1.967 1.00 0.00 17 GLU A CA 16
ATOM 16640 C C . GLU A 1 17 ? 4.048 2.926 0.457 1.00 0.00 17 GLU A C 16
ATOM 16641 O O . GLU A 1 17 ? 4.879 3.550 -0.202 1.00 0.00 17 GLU A O 16
ATOM 16651 N N . LEU A 1 18 ? 3.151 2.171 -0.108 1.00 0.00 18 LEU A N 16
ATOM 16652 C CA . LEU A 1 18 ? 3.015 2.136 -1.539 1.00 0.00 18 LEU A CA 16
ATOM 16653 C C . LEU A 1 18 ? 1.952 3.157 -1.830 1.00 0.00 18 LEU A C 16
ATOM 16654 O O . LEU A 1 18 ? 1.354 3.725 -0.913 1.00 0.00 18 LEU A O 16
ATOM 16669 N N . THR A 1 19 ? 1.702 3.402 -3.084 1.00 0.00 19 THR A N 16
ATOM 16670 C CA . THR A 1 19 ? 0.736 4.399 -3.451 1.00 0.00 19 THR A CA 16
ATOM 16671 C C . THR A 1 19 ? 0.018 3.934 -4.675 1.00 0.00 19 THR A C 16
ATOM 16672 O O . THR A 1 19 ? 0.643 3.566 -5.669 1.00 0.00 19 THR A O 16
ATOM 16683 N N . PHE A 1 20 ? -1.288 3.942 -4.622 1.00 0.00 20 PHE A N 16
ATOM 16684 C CA . PHE A 1 20 ? -2.040 3.430 -5.735 1.00 0.00 20 PHE A CA 16
ATOM 16685 C C . PHE A 1 20 ? -3.386 4.106 -5.882 1.00 0.00 20 PHE A C 16
ATOM 16686 O O . PHE A 1 20 ? -3.867 4.810 -4.993 1.00 0.00 20 PHE A O 16
ATOM 16702 N N . VAL A 1 21 ? -3.968 3.865 -7.031 1.00 0.00 21 VAL A N 16
ATOM 16703 C CA . VAL A 1 21 ? -5.261 4.407 -7.381 1.00 0.00 21 VAL A CA 16
ATOM 16704 C C . VAL A 1 21 ? -6.192 3.274 -7.718 1.00 0.00 21 VAL A C 16
ATOM 16705 O O . VAL A 1 21 ? -5.794 2.346 -8.418 1.00 0.00 21 VAL A O 16
ATOM 16718 N N . GLU A 1 22 ? -7.417 3.339 -7.196 1.00 0.00 22 GLU A N 16
ATOM 16719 C CA . GLU A 1 22 ? -8.435 2.327 -7.395 1.00 0.00 22 GLU A CA 16
ATOM 16720 C C . GLU A 1 22 ? -8.231 1.460 -8.620 1.00 0.00 22 GLU A C 16
ATOM 16721 O O . GLU A 1 22 ? -7.772 1.906 -9.672 1.00 0.00 22 GLU A O 16
ATOM 16731 N N . ASN A 1 23 ? -8.630 0.220 -8.457 1.00 0.00 23 ASN A N 16
ATOM 16732 C CA . ASN A 1 23 ? -8.470 -0.733 -9.535 1.00 0.00 23 ASN A CA 16
ATOM 16733 C C . ASN A 1 23 ? -6.982 -1.008 -9.806 1.00 0.00 23 ASN A C 16
ATOM 16734 O O . ASN A 1 23 ? -6.645 -1.712 -10.758 1.00 0.00 23 ASN A O 16
ATOM 16744 N N . ASP A 1 24 ? -6.085 -0.448 -8.966 1.00 0.00 24 ASP A N 16
ATOM 16745 C CA . ASP A 1 24 ? -4.647 -0.658 -9.138 1.00 0.00 24 ASP A CA 16
ATOM 16746 C C . ASP A 1 24 ? -4.296 -2.033 -8.603 1.00 0.00 24 ASP A C 16
ATOM 16747 O O . ASP A 1 24 ? -4.711 -2.427 -7.512 1.00 0.00 24 ASP A O 16
ATOM 16755 N N . LYS A 1 25 ? -3.521 -2.754 -9.400 1.00 0.00 25 LYS A N 16
ATOM 16756 C CA . LYS A 1 25 ? -3.108 -4.079 -9.045 1.00 0.00 25 LYS A CA 16
ATOM 16757 C C . LYS A 1 25 ? -1.876 -4.062 -8.155 1.00 0.00 25 LYS A C 16
ATOM 16758 O O . LYS A 1 25 ? -0.919 -3.331 -8.410 1.00 0.00 25 LYS A O 16
ATOM 16773 N N . ILE A 1 26 ? -1.909 -4.875 -7.113 1.00 0.00 26 ILE A N 16
ATOM 16774 C CA . ILE A 1 26 ? -0.796 -4.996 -6.191 1.00 0.00 26 ILE A CA 16
ATOM 16775 C C . ILE A 1 26 ? -0.416 -6.466 -6.095 1.00 0.00 26 ILE A C 16
ATOM 16776 O O . ILE A 1 26 ? -1.286 -7.325 -6.009 1.00 0.00 26 ILE A O 16
ATOM 16791 N N . ILE A 1 27 ? 0.865 -6.748 -6.092 1.00 0.00 27 ILE A N 16
ATOM 16792 C CA . ILE A 1 27 ? 1.316 -8.134 -6.049 1.00 0.00 27 ILE A CA 16
ATOM 16793 C C . ILE A 1 27 ? 2.498 -8.312 -5.120 1.00 0.00 27 ILE A C 16
ATOM 16794 O O . ILE A 1 27 ? 3.048 -7.348 -4.591 1.00 0.00 27 ILE A O 16
ATOM 16809 N N . ASN A 1 28 ? 2.878 -9.565 -4.925 1.00 0.00 28 ASN A N 16
ATOM 16810 C CA . ASN A 1 28 ? 3.942 -9.913 -4.013 1.00 0.00 28 ASN A CA 16
ATOM 16811 C C . ASN A 1 28 ? 3.598 -9.376 -2.634 1.00 0.00 28 ASN A C 16
ATOM 16812 O O . ASN A 1 28 ? 4.430 -8.791 -1.941 1.00 0.00 28 ASN A O 16
ATOM 16822 N N . ILE A 1 29 ? 2.336 -9.594 -2.255 1.00 0.00 29 ILE A N 16
ATOM 16823 C CA . ILE A 1 29 ? 1.807 -9.065 -1.008 1.00 0.00 29 ILE A CA 16
ATOM 16824 C C . ILE A 1 29 ? 2.384 -9.756 0.204 1.00 0.00 29 ILE A C 16
ATOM 16825 O O . ILE A 1 29 ? 1.659 -10.428 0.938 1.00 0.00 29 ILE A O 16
ATOM 16840 N N . GLU A 1 30 ? 3.674 -9.631 0.424 1.00 0.00 30 GLU A N 16
ATOM 16841 C CA . GLU A 1 30 ? 4.227 -10.260 1.609 1.00 0.00 30 GLU A CA 16
ATOM 16842 C C . GLU A 1 30 ? 3.595 -9.707 2.868 1.00 0.00 30 GLU A C 16
ATOM 16843 O O . GLU A 1 30 ? 2.959 -8.662 2.829 1.00 0.00 30 GLU A O 16
ATOM 16853 N N . PHE A 1 31 ? 3.800 -10.383 3.989 1.00 0.00 31 PHE A N 16
ATOM 16854 C CA . PHE A 1 31 ? 3.193 -9.911 5.226 1.00 0.00 31 PHE A CA 16
ATOM 16855 C C . PHE A 1 31 ? 4.227 -9.433 6.226 1.00 0.00 31 PHE A C 16
ATOM 16856 O O . PHE A 1 31 ? 4.331 -9.947 7.339 1.00 0.00 31 PHE A O 16
ATOM 16872 N N . VAL A 1 32 ? 4.989 -8.439 5.804 1.00 0.00 32 VAL A N 16
ATOM 16873 C CA . VAL A 1 32 ? 6.001 -7.825 6.645 1.00 0.00 32 VAL A CA 16
ATOM 16874 C C . VAL A 1 32 ? 5.372 -7.404 7.972 1.00 0.00 32 VAL A C 16
ATOM 16875 O O . VAL A 1 32 ? 6.012 -7.489 9.020 1.00 0.00 32 VAL A O 16
ATOM 16888 N N . ASP A 1 33 ? 4.125 -6.949 7.933 1.00 0.00 33 ASP A N 16
ATOM 16889 C CA . ASP A 1 33 ? 3.407 -6.571 9.147 1.00 0.00 33 ASP A CA 16
ATOM 16890 C C . ASP A 1 33 ? 1.979 -7.122 9.103 1.00 0.00 33 ASP A C 16
ATOM 16891 O O . ASP A 1 33 ? 1.502 -7.513 8.044 1.00 0.00 33 ASP A O 16
ATOM 16899 N N . ASP A 1 34 ? 1.302 -7.171 10.254 1.00 0.00 34 ASP A N 16
ATOM 16900 C CA . ASP A 1 34 ? -0.082 -7.651 10.301 1.00 0.00 34 ASP A CA 16
ATOM 16901 C C . ASP A 1 34 ? -0.997 -6.691 9.536 1.00 0.00 34 ASP A C 16
ATOM 16902 O O . ASP A 1 34 ? -1.783 -7.095 8.679 1.00 0.00 34 ASP A O 16
ATOM 16910 N N . ASP A 1 35 ? -0.866 -5.414 9.875 1.00 0.00 35 ASP A N 16
ATOM 16911 C CA . ASP A 1 35 ? -1.727 -4.361 9.333 1.00 0.00 35 ASP A CA 16
ATOM 16912 C C . ASP A 1 35 ? -1.264 -3.763 8.014 1.00 0.00 35 ASP A C 16
ATOM 16913 O O . ASP A 1 35 ? -2.087 -3.450 7.154 1.00 0.00 35 ASP A O 16
ATOM 16921 N N . TRP A 1 36 ? 0.036 -3.600 7.840 1.00 0.00 36 TRP A N 16
ATOM 16922 C CA . TRP A 1 36 ? 0.541 -3.120 6.560 1.00 0.00 36 TRP A CA 16
ATOM 16923 C C . TRP A 1 36 ? 1.370 -4.216 5.910 1.00 0.00 36 TRP A C 16
ATOM 16924 O O . TRP A 1 36 ? 2.408 -4.595 6.451 1.00 0.00 36 TRP A O 16
ATOM 16944 N N . TRP A 1 37 ? 0.948 -4.739 4.758 1.00 0.00 37 TRP A N 16
ATOM 16945 C CA . TRP A 1 37 ? 1.667 -5.779 4.039 1.00 0.00 37 TRP A CA 16
ATOM 16946 C C . TRP A 1 37 ? 2.483 -5.099 2.966 1.00 0.00 37 TRP A C 16
ATOM 16947 O O . TRP A 1 37 ? 2.285 -3.914 2.695 1.00 0.00 37 TRP A O 16
ATOM 16967 N N . LEU A 1 38 ? 3.401 -5.822 2.345 1.00 0.00 38 LEU A N 16
ATOM 16968 C CA . LEU A 1 38 ? 4.248 -5.231 1.336 1.00 0.00 38 LEU A CA 16
ATOM 16969 C C . LEU A 1 38 ? 3.825 -5.650 -0.050 1.00 0.00 38 LEU A C 16
ATOM 16970 O O . LEU A 1 38 ? 3.310 -6.730 -0.241 1.00 0.00 38 LEU A O 16
ATOM 16985 N N . GLY A 1 39 ? 4.097 -4.782 -1.008 1.00 0.00 39 GLY A N 16
ATOM 16986 C CA . GLY A 1 39 ? 3.647 -5.117 -2.343 1.00 0.00 39 GLY A CA 16
ATOM 16987 C C . GLY A 1 39 ? 4.623 -4.966 -3.486 1.00 0.00 39 GLY A C 16
ATOM 16988 O O . GLY A 1 39 ? 5.832 -4.799 -3.333 1.00 0.00 39 GLY A O 16
ATOM 16992 N N . GLU A 1 40 ? 3.999 -5.016 -4.652 1.00 0.00 40 GLU A N 16
ATOM 16993 C CA . GLU A 1 40 ? 4.626 -4.852 -5.947 1.00 0.00 40 GLU A CA 16
ATOM 16994 C C . GLU A 1 40 ? 3.486 -4.585 -6.916 1.00 0.00 40 GLU A C 16
ATOM 16995 O O . GLU A 1 40 ? 2.640 -5.435 -7.087 1.00 0.00 40 GLU A O 16
ATOM 17005 N N . LEU A 1 41 ? 3.428 -3.440 -7.544 1.00 0.00 41 LEU A N 16
ATOM 17006 C CA . LEU A 1 41 ? 2.313 -3.221 -8.454 1.00 0.00 41 LEU A CA 16
ATOM 17007 C C . LEU A 1 41 ? 2.536 -3.921 -9.774 1.00 0.00 41 LEU A C 16
ATOM 17008 O O . LEU A 1 41 ? 3.441 -3.594 -10.509 1.00 0.00 41 LEU A O 16
ATOM 17023 N N . GLU A 1 42 ? 1.699 -4.897 -10.086 1.00 0.00 42 GLU A N 16
ATOM 17024 C CA . GLU A 1 42 ? 1.839 -5.635 -11.334 1.00 0.00 42 GLU A CA 16
ATOM 17025 C C . GLU A 1 42 ? 2.037 -4.651 -12.490 1.00 0.00 42 GLU A C 16
ATOM 17026 O O . GLU A 1 42 ? 2.768 -4.915 -13.445 1.00 0.00 42 GLU A O 16
ATOM 17036 N N . LYS A 1 43 ? 1.362 -3.517 -12.369 1.00 0.00 43 LYS A N 16
ATOM 17037 C CA . LYS A 1 43 ? 1.434 -2.483 -13.393 1.00 0.00 43 LYS A CA 16
ATOM 17038 C C . LYS A 1 43 ? 2.800 -1.778 -13.454 1.00 0.00 43 LYS A C 16
ATOM 17039 O O . LYS A 1 43 ? 3.322 -1.554 -14.546 1.00 0.00 43 LYS A O 16
ATOM 17054 N N . ASP A 1 44 ? 3.387 -1.423 -12.306 1.00 0.00 44 ASP A N 16
ATOM 17055 C CA . ASP A 1 44 ? 4.672 -0.685 -12.331 1.00 0.00 44 ASP A CA 16
ATOM 17056 C C . ASP A 1 44 ? 5.799 -1.319 -11.503 1.00 0.00 44 ASP A C 16
ATOM 17057 O O . ASP A 1 44 ? 6.944 -0.869 -11.561 1.00 0.00 44 ASP A O 16
ATOM 17065 N N . GLY A 1 45 ? 5.480 -2.346 -10.745 1.00 0.00 45 GLY A N 16
ATOM 17066 C CA . GLY A 1 45 ? 6.486 -2.992 -9.916 1.00 0.00 45 GLY A CA 16
ATOM 17067 C C . GLY A 1 45 ? 6.937 -2.144 -8.741 1.00 0.00 45 GLY A C 16
ATOM 17068 O O . GLY A 1 45 ? 8.094 -2.228 -8.329 1.00 0.00 45 GLY A O 16
ATOM 17072 N N . SER A 1 46 ? 6.043 -1.326 -8.193 1.00 0.00 46 SER A N 16
ATOM 17073 C CA . SER A 1 46 ? 6.414 -0.479 -7.060 1.00 0.00 46 SER A CA 16
ATOM 17074 C C . SER A 1 46 ? 6.255 -1.232 -5.741 1.00 0.00 46 SER A C 16
ATOM 17075 O O . SER A 1 46 ? 5.265 -1.922 -5.523 1.00 0.00 46 SER A O 16
ATOM 17082 N N . LYS A 1 47 ? 7.225 -1.038 -4.845 1.00 0.00 47 LYS A N 16
ATOM 17083 C CA . LYS A 1 47 ? 7.206 -1.674 -3.528 1.00 0.00 47 LYS A CA 16
ATOM 17084 C C . LYS A 1 47 ? 7.264 -0.616 -2.435 1.00 0.00 47 LYS A C 16
ATOM 17085 O O . LYS A 1 47 ? 7.424 0.569 -2.726 1.00 0.00 47 LYS A O 16
ATOM 17100 N N . GLY A 1 48 ? 7.137 -1.033 -1.175 1.00 0.00 48 GLY A N 16
ATOM 17101 C CA . GLY A 1 48 ? 7.250 -0.106 -0.066 1.00 0.00 48 GLY A CA 16
ATOM 17102 C C . GLY A 1 48 ? 6.537 -0.574 1.183 1.00 0.00 48 GLY A C 16
ATOM 17103 O O . GLY A 1 48 ? 7.178 -0.807 2.197 1.00 0.00 48 GLY A O 16
ATOM 17107 N N . LEU A 1 49 ? 5.217 -0.678 1.083 1.00 0.00 49 LEU A N 16
ATOM 17108 C CA . LEU A 1 49 ? 4.330 -1.157 2.126 1.00 0.00 49 LEU A CA 16
ATOM 17109 C C . LEU A 1 49 ? 2.920 -0.732 1.786 1.00 0.00 49 LEU A C 16
ATOM 17110 O O . LEU A 1 49 ? 2.737 -0.004 0.836 1.00 0.00 49 LEU A O 16
ATOM 17125 N N . PHE A 1 50 ? 1.925 -1.154 2.536 1.00 0.00 50 PHE A N 16
ATOM 17126 C CA . PHE A 1 50 ? 0.588 -0.710 2.207 1.00 0.00 50 PHE A CA 16
ATOM 17127 C C . PHE A 1 50 ? -0.472 -1.080 3.220 1.00 0.00 50 PHE A C 16
ATOM 17128 O O . PHE A 1 50 ? -0.379 -2.090 3.916 1.00 0.00 50 PHE A O 16
ATOM 17144 N N . PRO A 1 51 ? -1.510 -0.228 3.290 1.00 0.00 51 PRO A N 16
ATOM 17145 C CA . PRO A 1 51 ? -2.631 -0.402 4.187 1.00 0.00 51 PRO A CA 16
ATOM 17146 C C . PRO A 1 51 ? -3.454 -1.620 3.836 1.00 0.00 51 PRO A C 16
ATOM 17147 O O . PRO A 1 51 ? -3.137 -2.391 2.930 1.00 0.00 51 PRO A O 16
ATOM 17155 N N . SER A 1 52 ? -4.515 -1.746 4.604 1.00 0.00 52 SER A N 16
ATOM 17156 C CA . SER A 1 52 ? -5.392 -2.869 4.281 1.00 0.00 52 SER A CA 16
ATOM 17157 C C . SER A 1 52 ? -6.843 -2.508 4.106 1.00 0.00 52 SER A C 16
ATOM 17158 O O . SER A 1 52 ? -7.618 -3.270 3.528 1.00 0.00 52 SER A O 16
ATOM 17165 N N . ASN A 1 53 ? -7.216 -1.341 4.605 1.00 0.00 53 ASN A N 16
ATOM 17166 C CA . ASN A 1 53 ? -8.559 -0.843 4.463 1.00 0.00 53 ASN A CA 16
ATOM 17167 C C . ASN A 1 53 ? -8.694 -0.009 3.182 1.00 0.00 53 ASN A C 16
ATOM 17168 O O . ASN A 1 53 ? -9.797 0.164 2.664 1.00 0.00 53 ASN A O 16
ATOM 17178 N N . TYR A 1 54 ? -7.556 0.512 2.668 1.00 0.00 54 TYR A N 16
ATOM 17179 C CA . TYR A 1 54 ? -7.549 1.296 1.427 1.00 0.00 54 TYR A CA 16
ATOM 17180 C C . TYR A 1 54 ? -7.530 0.345 0.210 1.00 0.00 54 TYR A C 16
ATOM 17181 O O . TYR A 1 54 ? -7.745 0.772 -0.924 1.00 0.00 54 TYR A O 16
ATOM 17198 N N . VAL A 1 55 ? -7.265 -0.961 0.467 1.00 0.00 55 VAL A N 16
ATOM 17199 C CA . VAL A 1 55 ? -7.167 -1.969 -0.600 1.00 0.00 55 VAL A CA 16
ATOM 17200 C C . VAL A 1 55 ? -7.760 -3.323 -0.199 1.00 0.00 55 VAL A C 16
ATOM 17201 O O . VAL A 1 55 ? -7.866 -3.647 0.983 1.00 0.00 55 VAL A O 16
ATOM 17214 N N . SER A 1 56 ? -8.139 -4.099 -1.202 1.00 0.00 56 SER A N 16
ATOM 17215 C CA . SER A 1 56 ? -8.686 -5.437 -1.004 1.00 0.00 56 SER A CA 16
ATOM 17216 C C . SER A 1 56 ? -7.733 -6.493 -1.578 1.00 0.00 56 SER A C 16
ATOM 17217 O O . SER A 1 56 ? -7.199 -6.319 -2.672 1.00 0.00 56 SER A O 16
ATOM 17224 N N . LEU A 1 57 ? -7.561 -7.609 -0.857 1.00 0.00 57 LEU A N 16
ATOM 17225 C CA . LEU A 1 57 ? -6.656 -8.668 -1.322 1.00 0.00 57 LEU A CA 16
ATOM 17226 C C . LEU A 1 57 ? -7.336 -9.557 -2.353 1.00 0.00 57 LEU A C 16
ATOM 17227 O O . LEU A 1 57 ? -8.449 -10.038 -2.144 1.00 0.00 57 LEU A O 16
ATOM 17242 N N . GLY A 1 58 ? -6.651 -9.766 -3.467 1.00 0.00 58 GLY A N 16
ATOM 17243 C CA . GLY A 1 58 ? -7.192 -10.585 -4.534 1.00 0.00 58 GLY A CA 16
ATOM 17244 C C . GLY A 1 58 ? -6.982 -12.073 -4.292 1.00 0.00 58 GLY A C 16
ATOM 17245 O O . GLY A 1 58 ? -7.250 -12.889 -5.173 1.00 0.00 58 GLY A O 16
ATOM 17249 N N . ASN A 1 59 ? -6.504 -12.429 -3.099 1.00 0.00 59 ASN A N 16
ATOM 17250 C CA . ASN A 1 59 ? -6.253 -13.824 -2.765 1.00 0.00 59 ASN A CA 16
ATOM 17251 C C . ASN A 1 59 ? -6.055 -14.000 -1.262 1.00 0.00 59 ASN A C 16
ATOM 17252 O O . ASN A 1 59 ? -6.680 -14.863 -0.649 1.00 0.00 59 ASN A O 16
ATOM 17262 N N . ALA B 2 1 ? -15.710 7.098 -10.110 1.00 0.00 7 ALA B N 16
ATOM 17263 C CA . ALA B 2 1 ? -15.476 8.388 -9.411 1.00 0.00 7 ALA B CA 16
ATOM 17264 C C . ALA B 2 1 ? -16.065 8.360 -8.005 1.00 0.00 7 ALA B C 16
ATOM 17265 O O . ALA B 2 1 ? -17.284 8.344 -7.831 1.00 0.00 7 ALA B O 16
ATOM 17274 N N . LYS B 2 2 ? -15.191 8.355 -7.005 1.00 0.00 6 LYS B N 16
ATOM 17275 C CA . LYS B 2 2 ? -15.642 8.308 -5.620 1.00 0.00 6 LYS B CA 16
ATOM 17276 C C . LYS B 2 2 ? -15.211 9.551 -4.848 1.00 0.00 6 LYS B C 16
ATOM 17277 O O . LYS B 2 2 ? -14.329 10.268 -5.321 1.00 0.00 6 LYS B O 16
ATOM 17292 N N . LYS B 2 3 ? -15.793 9.838 -3.682 1.00 0.00 5 LYS B N 16
ATOM 17293 C CA . LYS B 2 3 ? -15.266 10.984 -2.942 1.00 0.00 5 LYS B CA 16
ATOM 17294 C C . LYS B 2 3 ? -15.085 10.736 -1.452 1.00 0.00 5 LYS B C 16
ATOM 17295 O O . LYS B 2 3 ? -15.028 11.670 -0.651 1.00 0.00 5 LYS B O 16
ATOM 17310 N N . THR B 2 4 ? -14.994 9.459 -1.096 1.00 0.00 4 THR B N 16
ATOM 17311 C CA . THR B 2 4 ? -14.721 9.086 0.286 1.00 0.00 4 THR B CA 16
ATOM 17312 C C . THR B 2 4 ? -13.791 7.879 0.341 1.00 0.00 4 THR B C 16
ATOM 17313 O O . THR B 2 4 ? -14.000 6.888 -0.359 1.00 0.00 4 THR B O 16
ATOM 17324 N N . LYS B 2 5 ? -12.765 7.970 1.177 1.00 0.00 3 LYS B N 16
ATOM 17325 C CA . LYS B 2 5 ? -11.848 6.855 1.367 1.00 0.00 3 LYS B CA 16
ATOM 17326 C C . LYS B 2 5 ? -11.433 6.763 2.822 1.00 0.00 3 LYS B C 16
ATOM 17327 O O . LYS B 2 5 ? -11.203 7.780 3.476 1.00 0.00 3 LYS B O 16
ATOM 17342 N N . PRO B 2 6 ? -11.346 5.540 3.356 1.00 0.00 2 PRO B N 16
ATOM 17343 C CA . PRO B 2 6 ? -10.934 5.316 4.738 1.00 0.00 2 PRO B CA 16
ATOM 17344 C C . PRO B 2 6 ? -9.715 6.153 5.098 1.00 0.00 2 PRO B C 16
ATOM 17345 O O . PRO B 2 6 ? -9.136 6.810 4.239 1.00 0.00 2 PRO B O 16
ATOM 17353 N N . THR B 2 7 ? -9.369 6.182 6.369 1.00 0.00 1 THR B N 16
ATOM 17354 C CA . THR B 2 7 ? -8.168 6.876 6.801 1.00 0.00 1 THR B CA 16
ATOM 17355 C C . THR B 2 7 ? -7.082 5.834 7.013 1.00 0.00 1 THR B C 16
ATOM 17356 O O . THR B 2 7 ? -7.275 4.910 7.804 1.00 0.00 1 THR B O 16
ATOM 17367 N N . PRO B 2 8 ? -5.928 5.936 6.320 1.00 0.00 0 PRO B N 16
ATOM 17368 C CA . PRO B 2 8 ? -4.861 4.942 6.459 1.00 0.00 0 PRO B CA 16
ATOM 17369 C C . PRO B 2 8 ? -4.646 4.571 7.921 1.00 0.00 0 PRO B C 16
ATOM 17370 O O . PRO B 2 8 ? -4.149 5.376 8.709 1.00 0.00 0 PRO B O 16
ATOM 17378 N N . PRO B 2 9 ? -5.020 3.336 8.302 1.00 0.00 -1 PRO B N 16
ATOM 17379 C CA . PRO B 2 9 ? -4.929 2.882 9.687 1.00 0.00 -1 PRO B CA 16
ATOM 17380 C C . PRO B 2 9 ? -3.535 3.020 10.250 1.00 0.00 -1 PRO B C 16
ATOM 17381 O O . PRO B 2 9 ? -2.571 3.197 9.505 1.00 0.00 -1 PRO B O 16
ATOM 17389 N N . PRO B 2 10 ? -3.410 2.954 11.587 1.00 0.00 -2 PRO B N 16
ATOM 17390 C CA . PRO B 2 10 ? -2.120 3.021 12.264 1.00 0.00 -2 PRO B CA 16
ATOM 17391 C C . PRO B 2 10 ? -1.064 2.257 11.480 1.00 0.00 -2 PRO B C 16
ATOM 17392 O O . PRO B 2 10 ? -1.406 1.409 10.657 1.00 0.00 -2 PRO B O 16
ATOM 17400 N N . LYS B 2 11 ? 0.199 2.523 11.724 1.00 0.00 -3 LYS B N 16
ATOM 17401 C CA . LYS B 2 11 ? 1.259 1.843 11.010 1.00 0.00 -3 LYS B CA 16
ATOM 17402 C C . LYS B 2 11 ? 2.382 1.514 11.964 1.00 0.00 -3 LYS B C 16
ATOM 17403 O O . LYS B 2 11 ? 2.781 2.356 12.768 1.00 0.00 -3 LYS B O 16
ATOM 17418 N N . PRO B 2 12 ? 2.918 0.295 11.903 1.00 0.00 -4 PRO B N 16
ATOM 17419 C CA . PRO B 2 12 ? 3.977 -0.081 12.809 1.00 0.00 -4 PRO B CA 16
ATOM 17420 C C . PRO B 2 12 ? 5.215 0.764 12.526 1.00 0.00 -4 PRO B C 16
ATOM 17421 O O . PRO B 2 12 ? 5.809 0.712 11.449 1.00 0.00 -4 PRO B O 16
ATOM 17429 N N . SER B 2 13 ? 5.578 1.544 13.542 1.00 0.00 -5 SER B N 16
ATOM 17430 C CA . SER B 2 13 ? 6.643 2.545 13.459 1.00 0.00 -5 SER B CA 16
ATOM 17431 C C . SER B 2 13 ? 8.013 2.050 13.004 1.00 0.00 -5 SER B C 16
ATOM 17432 O O . SER B 2 13 ? 8.920 2.847 12.761 1.00 0.00 -5 SER B O 16
ATOM 17439 N N . HIS B 2 14 ? 8.162 0.736 12.889 1.00 0.00 -6 HIS B N 16
ATOM 17440 C CA . HIS B 2 14 ? 9.407 0.154 12.409 1.00 0.00 -6 HIS B CA 16
ATOM 17441 C C . HIS B 2 14 ? 9.456 0.170 10.872 1.00 0.00 -6 HIS B C 16
ATOM 17442 O O . HIS B 2 14 ? 10.441 -0.258 10.272 1.00 0.00 -6 HIS B O 16
ATOM 17456 N N . LEU B 2 15 ? 8.380 0.669 10.242 1.00 0.00 -7 LEU B N 16
ATOM 17457 C CA . LEU B 2 15 ? 8.334 0.724 8.779 1.00 0.00 -7 LEU B CA 16
ATOM 17458 C C . LEU B 2 15 ? 8.339 2.146 8.237 1.00 0.00 -7 LEU B C 16
ATOM 17459 O O . LEU B 2 15 ? 7.586 2.478 7.322 1.00 0.00 -7 LEU B O 16
ATOM 17474 N N . LYS B 2 16 ? 9.200 2.982 8.813 1.00 0.00 -8 LYS B N 16
ATOM 17475 C CA . LYS B 2 16 ? 9.370 4.357 8.366 1.00 0.00 -8 LYS B CA 16
ATOM 17476 C C . LYS B 2 16 ? 10.733 4.518 7.694 1.00 0.00 -8 LYS B C 16
ATOM 17477 O O . LYS B 2 16 ? 11.691 3.836 8.055 1.00 0.00 -8 LYS B O 16
ATOM 17492 N N . PRO B 2 17 ? 10.839 5.421 6.707 1.00 0.00 -9 PRO B N 16
ATOM 17493 C CA . PRO B 2 17 ? 12.098 5.652 5.984 1.00 0.00 -9 PRO B CA 16
ATOM 17494 C C . PRO B 2 17 ? 13.240 5.995 6.933 1.00 0.00 -9 PRO B C 16
ATOM 17495 O O . PRO B 2 17 ? 12.998 6.451 8.050 1.00 0.00 -9 PRO B O 16
ATOM 17503 N N . LYS B 2 18 ? 14.480 5.783 6.507 1.00 0.00 -10 LYS B N 16
ATOM 17504 C CA . LYS B 2 18 ? 15.626 6.113 7.347 1.00 0.00 -10 LYS B CA 16
ATOM 17505 C C . LYS B 2 18 ? 16.396 7.298 6.772 1.00 0.00 -10 LYS B C 16
ATOM 17506 O O . LYS B 2 18 ? 16.689 8.255 7.486 1.00 0.00 -10 LYS B O 16
ATOM 17521 N N . ALA A 1 1 ? 4.283 -13.976 -4.842 1.00 0.00 1 ALA A N 17
ATOM 17522 C CA . ALA A 1 1 ? 3.501 -13.715 -3.606 1.00 0.00 1 ALA A CA 17
ATOM 17523 C C . ALA A 1 1 ? 2.066 -13.307 -3.941 1.00 0.00 1 ALA A C 17
ATOM 17524 O O . ALA A 1 1 ? 1.759 -12.973 -5.085 1.00 0.00 1 ALA A O 17
ATOM 17533 N N . PRO A 1 2 ? 1.169 -13.333 -2.937 1.00 0.00 2 PRO A N 17
ATOM 17534 C CA . PRO A 1 2 ? -0.240 -12.948 -3.112 1.00 0.00 2 PRO A CA 17
ATOM 17535 C C . PRO A 1 2 ? -0.371 -11.582 -3.771 1.00 0.00 2 PRO A C 17
ATOM 17536 O O . PRO A 1 2 ? 0.597 -10.837 -3.877 1.00 0.00 2 PRO A O 17
ATOM 17544 N N . TRP A 1 3 ? -1.566 -11.268 -4.228 1.00 0.00 3 TRP A N 17
ATOM 17545 C CA . TRP A 1 3 ? -1.813 -10.013 -4.924 1.00 0.00 3 TRP A CA 17
ATOM 17546 C C . TRP A 1 3 ? -3.076 -9.343 -4.414 1.00 0.00 3 TRP A C 17
ATOM 17547 O O . TRP A 1 3 ? -3.970 -9.992 -3.869 1.00 0.00 3 TRP A O 17
ATOM 17567 N N . ALA A 1 4 ? -3.133 -8.022 -4.602 1.00 0.00 4 ALA A N 17
ATOM 17568 C CA . ALA A 1 4 ? -4.278 -7.263 -4.136 1.00 0.00 4 ALA A CA 17
ATOM 17569 C C . ALA A 1 4 ? -4.639 -6.098 -5.048 1.00 0.00 4 ALA A C 17
ATOM 17570 O O . ALA A 1 4 ? -3.830 -5.649 -5.848 1.00 0.00 4 ALA A O 17
ATOM 17577 N N . THR A 1 5 ? -5.857 -5.628 -4.920 1.00 0.00 5 THR A N 17
ATOM 17578 C CA . THR A 1 5 ? -6.336 -4.499 -5.704 1.00 0.00 5 THR A CA 17
ATOM 17579 C C . THR A 1 5 ? -6.612 -3.314 -4.809 1.00 0.00 5 THR A C 17
ATOM 17580 O O . THR A 1 5 ? -6.935 -3.473 -3.631 1.00 0.00 5 THR A O 17
ATOM 17591 N N . ALA A 1 6 ? -6.488 -2.114 -5.369 1.00 0.00 6 ALA A N 17
ATOM 17592 C CA . ALA A 1 6 ? -6.733 -0.888 -4.631 1.00 0.00 6 ALA A CA 17
ATOM 17593 C C . ALA A 1 6 ? -8.196 -0.510 -4.728 1.00 0.00 6 ALA A C 17
ATOM 17594 O O . ALA A 1 6 ? -8.812 -0.609 -5.788 1.00 0.00 6 ALA A O 17
ATOM 17601 N N . GLU A 1 7 ? -8.743 -0.084 -3.607 1.00 0.00 7 GLU A N 17
ATOM 17602 C CA . GLU A 1 7 ? -10.131 0.325 -3.556 1.00 0.00 7 GLU A CA 17
ATOM 17603 C C . GLU A 1 7 ? -10.273 1.823 -3.291 1.00 0.00 7 GLU A C 17
ATOM 17604 O O . GLU A 1 7 ? -11.371 2.372 -3.376 1.00 0.00 7 GLU A O 17
ATOM 17614 N N . TYR A 1 8 ? -9.148 2.487 -2.991 1.00 0.00 8 TYR A N 17
ATOM 17615 C CA . TYR A 1 8 ? -9.123 3.917 -2.695 1.00 0.00 8 TYR A CA 17
ATOM 17616 C C . TYR A 1 8 ? -7.800 4.535 -3.121 1.00 0.00 8 TYR A C 17
ATOM 17617 O O . TYR A 1 8 ? -6.747 3.908 -2.992 1.00 0.00 8 TYR A O 17
ATOM 17634 N N . ASP A 1 9 ? -7.847 5.760 -3.630 1.00 0.00 9 ASP A N 17
ATOM 17635 C CA . ASP A 1 9 ? -6.677 6.502 -4.105 1.00 0.00 9 ASP A CA 17
ATOM 17636 C C . ASP A 1 9 ? -5.750 6.846 -2.945 1.00 0.00 9 ASP A C 17
ATOM 17637 O O . ASP A 1 9 ? -5.881 7.905 -2.332 1.00 0.00 9 ASP A O 17
ATOM 17645 N N . TYR A 1 10 ? -4.813 5.954 -2.645 1.00 0.00 10 TYR A N 17
ATOM 17646 C CA . TYR A 1 10 ? -3.895 6.179 -1.531 1.00 0.00 10 TYR A CA 17
ATOM 17647 C C . TYR A 1 10 ? -2.691 7.025 -1.921 1.00 0.00 10 TYR A C 17
ATOM 17648 O O . TYR A 1 10 ? -2.042 6.791 -2.941 1.00 0.00 10 TYR A O 17
ATOM 17665 N N . ASP A 1 11 ? -2.409 8.011 -1.081 1.00 0.00 11 ASP A N 17
ATOM 17666 C CA . ASP A 1 11 ? -1.231 8.839 -1.261 1.00 0.00 11 ASP A CA 17
ATOM 17667 C C . ASP A 1 11 ? -0.217 8.599 -0.108 1.00 0.00 11 ASP A C 17
ATOM 17668 O O . ASP A 1 11 ? 0.083 9.520 0.651 1.00 0.00 11 ASP A O 17
ATOM 17676 N N . ALA A 1 12 ? 0.301 7.346 0.004 1.00 0.00 12 ALA A N 17
ATOM 17677 C CA . ALA A 1 12 ? 1.324 6.937 1.000 1.00 0.00 12 ALA A CA 17
ATOM 17678 C C . ALA A 1 12 ? 1.491 7.920 2.156 1.00 0.00 12 ALA A C 17
ATOM 17679 O O . ALA A 1 12 ? 2.194 8.923 2.027 1.00 0.00 12 ALA A O 17
ATOM 17686 N N . ALA A 1 13 ? 0.850 7.635 3.285 1.00 0.00 13 ALA A N 17
ATOM 17687 C CA . ALA A 1 13 ? 0.888 8.489 4.463 1.00 0.00 13 ALA A CA 17
ATOM 17688 C C . ALA A 1 13 ? 2.261 8.524 5.189 1.00 0.00 13 ALA A C 17
ATOM 17689 O O . ALA A 1 13 ? 2.566 9.504 5.870 1.00 0.00 13 ALA A O 17
ATOM 17696 N N . GLU A 1 14 ? 3.082 7.478 5.052 1.00 0.00 14 GLU A N 17
ATOM 17697 C CA . GLU A 1 14 ? 4.360 7.389 5.811 1.00 0.00 14 GLU A CA 17
ATOM 17698 C C . GLU A 1 14 ? 5.709 7.523 5.069 1.00 0.00 14 GLU A C 17
ATOM 17699 O O . GLU A 1 14 ? 6.752 7.413 5.710 1.00 0.00 14 GLU A O 17
ATOM 17709 N N . ASP A 1 15 ? 5.701 7.735 3.764 1.00 0.00 15 ASP A N 17
ATOM 17710 C CA . ASP A 1 15 ? 6.942 7.906 2.972 1.00 0.00 15 ASP A CA 17
ATOM 17711 C C . ASP A 1 15 ? 7.291 6.535 2.441 1.00 0.00 15 ASP A C 17
ATOM 17712 O O . ASP A 1 15 ? 7.252 6.328 1.226 1.00 0.00 15 ASP A O 17
ATOM 17720 N N . ASN A 1 16 ? 7.636 5.577 3.320 1.00 0.00 16 ASN A N 17
ATOM 17721 C CA . ASN A 1 16 ? 7.909 4.270 2.745 1.00 0.00 16 ASN A CA 17
ATOM 17722 C C . ASN A 1 16 ? 6.631 3.463 2.814 1.00 0.00 16 ASN A C 17
ATOM 17723 O O . ASN A 1 16 ? 6.567 2.392 3.421 1.00 0.00 16 ASN A O 17
ATOM 17733 N N . GLU A 1 17 ? 5.619 3.983 2.174 1.00 0.00 17 GLU A N 17
ATOM 17734 C CA . GLU A 1 17 ? 4.404 3.311 1.888 1.00 0.00 17 GLU A CA 17
ATOM 17735 C C . GLU A 1 17 ? 4.342 3.152 0.379 1.00 0.00 17 GLU A C 17
ATOM 17736 O O . GLU A 1 17 ? 5.142 3.760 -0.333 1.00 0.00 17 GLU A O 17
ATOM 17746 N N . LEU A 1 18 ? 3.427 2.366 -0.122 1.00 0.00 18 LEU A N 17
ATOM 17747 C CA . LEU A 1 18 ? 3.225 2.273 -1.548 1.00 0.00 18 LEU A CA 17
ATOM 17748 C C . LEU A 1 18 ? 2.134 3.275 -1.838 1.00 0.00 18 LEU A C 17
ATOM 17749 O O . LEU A 1 18 ? 1.576 3.881 -0.923 1.00 0.00 18 LEU A O 17
ATOM 17764 N N . THR A 1 19 ? 1.822 3.456 -3.104 1.00 0.00 19 THR A N 17
ATOM 17765 C CA . THR A 1 19 ? 0.852 4.461 -3.468 1.00 0.00 19 THR A CA 17
ATOM 17766 C C . THR A 1 19 ? 0.095 4.029 -4.685 1.00 0.00 19 THR A C 17
ATOM 17767 O O . THR A 1 19 ? 0.691 3.654 -5.694 1.00 0.00 19 THR A O 17
ATOM 17778 N N . PHE A 1 20 ? -1.213 4.073 -4.609 1.00 0.00 20 PHE A N 17
ATOM 17779 C CA . PHE A 1 20 ? -2.003 3.617 -5.731 1.00 0.00 20 PHE A CA 17
ATOM 17780 C C . PHE A 1 20 ? -3.340 4.326 -5.828 1.00 0.00 20 PHE A C 17
ATOM 17781 O O . PHE A 1 20 ? -3.777 5.025 -4.914 1.00 0.00 20 PHE A O 17
ATOM 17797 N N . VAL A 1 21 ? -3.966 4.117 -6.964 1.00 0.00 21 VAL A N 17
ATOM 17798 C CA . VAL A 1 21 ? -5.266 4.686 -7.254 1.00 0.00 21 VAL A CA 17
ATOM 17799 C C . VAL A 1 21 ? -6.241 3.568 -7.486 1.00 0.00 21 VAL A C 17
ATOM 17800 O O . VAL A 1 21 ? -5.911 2.612 -8.182 1.00 0.00 21 VAL A O 17
ATOM 17813 N N . GLU A 1 22 ? -7.424 3.662 -6.880 1.00 0.00 22 GLU A N 17
ATOM 17814 C CA . GLU A 1 22 ? -8.469 2.647 -6.982 1.00 0.00 22 GLU A CA 17
ATOM 17815 C C . GLU A 1 22 ? -8.363 1.775 -8.231 1.00 0.00 22 GLU A C 17
ATOM 17816 O O . GLU A 1 22 ? -7.978 2.225 -9.311 1.00 0.00 22 GLU A O 17
ATOM 17826 N N . ASN A 1 23 ? -8.759 0.531 -8.055 1.00 0.00 23 ASN A N 17
ATOM 17827 C CA . ASN A 1 23 ? -8.688 -0.417 -9.158 1.00 0.00 23 ASN A CA 17
ATOM 17828 C C . ASN A 1 23 ? -7.230 -0.696 -9.565 1.00 0.00 23 ASN A C 17
ATOM 17829 O O . ASN A 1 23 ? -6.986 -1.404 -10.542 1.00 0.00 23 ASN A O 17
ATOM 17839 N N . ASP A 1 24 ? -6.257 -0.140 -8.818 1.00 0.00 24 ASP A N 17
ATOM 17840 C CA . ASP A 1 24 ? -4.845 -0.360 -9.124 1.00 0.00 24 ASP A CA 17
ATOM 17841 C C . ASP A 1 24 ? -4.451 -1.716 -8.593 1.00 0.00 24 ASP A C 17
ATOM 17842 O O . ASP A 1 24 ? -4.768 -2.083 -7.462 1.00 0.00 24 ASP A O 17
ATOM 17850 N N . LYS A 1 25 ? -3.752 -2.454 -9.435 1.00 0.00 25 LYS A N 17
ATOM 17851 C CA . LYS A 1 25 ? -3.337 -3.781 -9.097 1.00 0.00 25 LYS A CA 17
ATOM 17852 C C . LYS A 1 25 ? -2.078 -3.817 -8.232 1.00 0.00 25 LYS A C 17
ATOM 17853 O O . LYS A 1 25 ? -1.170 -3.001 -8.390 1.00 0.00 25 LYS A O 17
ATOM 17868 N N . ILE A 1 26 ? -2.047 -4.784 -7.317 1.00 0.00 26 ILE A N 17
ATOM 17869 C CA . ILE A 1 26 ? -0.912 -4.998 -6.429 1.00 0.00 26 ILE A CA 17
ATOM 17870 C C . ILE A 1 26 ? -0.556 -6.487 -6.439 1.00 0.00 26 ILE A C 17
ATOM 17871 O O . ILE A 1 26 ? -1.441 -7.336 -6.476 1.00 0.00 26 ILE A O 17
ATOM 17886 N N . ILE A 1 27 ? 0.731 -6.793 -6.401 1.00 0.00 27 ILE A N 17
ATOM 17887 C CA . ILE A 1 27 ? 1.184 -8.184 -6.460 1.00 0.00 27 ILE A CA 17
ATOM 17888 C C . ILE A 1 27 ? 2.422 -8.405 -5.622 1.00 0.00 27 ILE A C 17
ATOM 17889 O O . ILE A 1 27 ? 3.025 -7.466 -5.103 1.00 0.00 27 ILE A O 17
ATOM 17904 N N . ASN A 1 28 ? 2.791 -9.674 -5.500 1.00 0.00 28 ASN A N 17
ATOM 17905 C CA . ASN A 1 28 ? 3.945 -10.060 -4.735 1.00 0.00 28 ASN A CA 17
ATOM 17906 C C . ASN A 1 28 ? 3.801 -9.542 -3.326 1.00 0.00 28 ASN A C 17
ATOM 17907 O O . ASN A 1 28 ? 4.721 -8.972 -2.740 1.00 0.00 28 ASN A O 17
ATOM 17917 N N . ILE A 1 29 ? 2.604 -9.762 -2.803 1.00 0.00 29 ILE A N 17
ATOM 17918 C CA . ILE A 1 29 ? 2.257 -9.328 -1.480 1.00 0.00 29 ILE A CA 17
ATOM 17919 C C . ILE A 1 29 ? 2.936 -10.209 -0.449 1.00 0.00 29 ILE A C 17
ATOM 17920 O O . ILE A 1 29 ? 3.053 -11.421 -0.605 1.00 0.00 29 ILE A O 17
ATOM 17935 N N . GLU A 1 30 ? 3.346 -9.581 0.618 1.00 0.00 30 GLU A N 17
ATOM 17936 C CA . GLU A 1 30 ? 3.957 -10.314 1.702 1.00 0.00 30 GLU A CA 17
ATOM 17937 C C . GLU A 1 30 ? 3.432 -9.799 3.015 1.00 0.00 30 GLU A C 17
ATOM 17938 O O . GLU A 1 30 ? 2.877 -8.717 3.069 1.00 0.00 30 GLU A O 17
ATOM 17948 N N . PHE A 1 31 ? 3.672 -10.534 4.084 1.00 0.00 31 PHE A N 17
ATOM 17949 C CA . PHE A 1 31 ? 3.143 -10.101 5.369 1.00 0.00 31 PHE A CA 17
ATOM 17950 C C . PHE A 1 31 ? 4.226 -9.629 6.315 1.00 0.00 31 PHE A C 17
ATOM 17951 O O . PHE A 1 31 ? 4.577 -10.295 7.289 1.00 0.00 31 PHE A O 17
ATOM 17967 N N . VAL A 1 32 ? 4.743 -8.453 5.995 1.00 0.00 32 VAL A N 17
ATOM 17968 C CA . VAL A 1 32 ? 5.767 -7.800 6.786 1.00 0.00 32 VAL A CA 17
ATOM 17969 C C . VAL A 1 32 ? 5.177 -7.383 8.134 1.00 0.00 32 VAL A C 17
ATOM 17970 O O . VAL A 1 32 ? 5.850 -7.471 9.162 1.00 0.00 32 VAL A O 17
ATOM 17983 N N . ASP A 1 33 ? 3.927 -6.929 8.135 1.00 0.00 33 ASP A N 17
ATOM 17984 C CA . ASP A 1 33 ? 3.234 -6.556 9.364 1.00 0.00 33 ASP A CA 17
ATOM 17985 C C . ASP A 1 33 ? 1.804 -7.103 9.324 1.00 0.00 33 ASP A C 17
ATOM 17986 O O . ASP A 1 33 ? 1.245 -7.288 8.248 1.00 0.00 33 ASP A O 17
ATOM 17994 N N . ASP A 1 34 ? 1.211 -7.361 10.487 1.00 0.00 34 ASP A N 17
ATOM 17995 C CA . ASP A 1 34 ? -0.164 -7.867 10.548 1.00 0.00 34 ASP A CA 17
ATOM 17996 C C . ASP A 1 34 ? -1.117 -6.917 9.824 1.00 0.00 34 ASP A C 17
ATOM 17997 O O . ASP A 1 34 ? -1.945 -7.329 9.011 1.00 0.00 34 ASP A O 17
ATOM 18005 N N . ASP A 1 35 ? -0.972 -5.641 10.144 1.00 0.00 35 ASP A N 17
ATOM 18006 C CA . ASP A 1 35 ? -1.857 -4.596 9.633 1.00 0.00 35 ASP A CA 17
ATOM 18007 C C . ASP A 1 35 ? -1.437 -3.993 8.302 1.00 0.00 35 ASP A C 17
ATOM 18008 O O . ASP A 1 35 ? -2.285 -3.666 7.471 1.00 0.00 35 ASP A O 17
ATOM 18016 N N . TRP A 1 36 ? -0.142 -3.842 8.094 1.00 0.00 36 TRP A N 17
ATOM 18017 C CA . TRP A 1 36 ? 0.349 -3.334 6.822 1.00 0.00 36 TRP A CA 17
ATOM 18018 C C . TRP A 1 36 ? 1.234 -4.372 6.149 1.00 0.00 36 TRP A C 17
ATOM 18019 O O . TRP A 1 36 ? 2.313 -4.672 6.656 1.00 0.00 36 TRP A O 17
ATOM 18039 N N . TRP A 1 37 ? 0.817 -4.935 5.012 1.00 0.00 37 TRP A N 17
ATOM 18040 C CA . TRP A 1 37 ? 1.583 -5.938 4.283 1.00 0.00 37 TRP A CA 17
ATOM 18041 C C . TRP A 1 37 ? 2.409 -5.234 3.224 1.00 0.00 37 TRP A C 17
ATOM 18042 O O . TRP A 1 37 ? 2.247 -4.033 3.014 1.00 0.00 37 TRP A O 17
ATOM 18062 N N . LEU A 1 38 ? 3.298 -5.960 2.547 1.00 0.00 38 LEU A N 17
ATOM 18063 C CA . LEU A 1 38 ? 4.140 -5.352 1.542 1.00 0.00 38 LEU A CA 17
ATOM 18064 C C . LEU A 1 38 ? 3.707 -5.773 0.153 1.00 0.00 38 LEU A C 17
ATOM 18065 O O . LEU A 1 38 ? 3.153 -6.846 -0.035 1.00 0.00 38 LEU A O 17
ATOM 18080 N N . GLY A 1 39 ? 3.980 -4.906 -0.805 1.00 0.00 39 GLY A N 17
ATOM 18081 C CA . GLY A 1 39 ? 3.561 -5.239 -2.149 1.00 0.00 39 GLY A CA 17
ATOM 18082 C C . GLY A 1 39 ? 4.582 -5.074 -3.254 1.00 0.00 39 GLY A C 17
ATOM 18083 O O . GLY A 1 39 ? 5.780 -4.891 -3.035 1.00 0.00 39 GLY A O 17
ATOM 18087 N N . GLU A 1 40 ? 4.025 -5.149 -4.453 1.00 0.00 40 GLU A N 17
ATOM 18088 C CA . GLU A 1 40 ? 4.717 -4.987 -5.719 1.00 0.00 40 GLU A CA 17
ATOM 18089 C C . GLU A 1 40 ? 3.605 -4.769 -6.741 1.00 0.00 40 GLU A C 17
ATOM 18090 O O . GLU A 1 40 ? 2.823 -5.673 -6.962 1.00 0.00 40 GLU A O 17
ATOM 18100 N N . LEU A 1 41 ? 3.528 -3.622 -7.386 1.00 0.00 41 LEU A N 17
ATOM 18101 C CA . LEU A 1 41 ? 2.413 -3.409 -8.307 1.00 0.00 41 LEU A CA 17
ATOM 18102 C C . LEU A 1 41 ? 2.591 -4.106 -9.638 1.00 0.00 41 LEU A C 17
ATOM 18103 O O . LEU A 1 41 ? 3.578 -3.923 -10.324 1.00 0.00 41 LEU A O 17
ATOM 18118 N N . GLU A 1 42 ? 1.641 -4.964 -9.967 1.00 0.00 42 GLU A N 17
ATOM 18119 C CA . GLU A 1 42 ? 1.676 -5.686 -11.222 1.00 0.00 42 GLU A CA 17
ATOM 18120 C C . GLU A 1 42 ? 1.692 -4.708 -12.396 1.00 0.00 42 GLU A C 17
ATOM 18121 O O . GLU A 1 42 ? 2.381 -4.927 -13.392 1.00 0.00 42 GLU A O 17
ATOM 18131 N N . LYS A 1 43 ? 0.926 -3.627 -12.267 1.00 0.00 43 LYS A N 17
ATOM 18132 C CA . LYS A 1 43 ? 0.814 -2.662 -13.348 1.00 0.00 43 LYS A CA 17
ATOM 18133 C C . LYS A 1 43 ? 2.118 -1.900 -13.617 1.00 0.00 43 LYS A C 17
ATOM 18134 O O . LYS A 1 43 ? 2.480 -1.705 -14.777 1.00 0.00 43 LYS A O 17
ATOM 18149 N N . ASP A 1 44 ? 2.833 -1.465 -12.579 1.00 0.00 44 ASP A N 17
ATOM 18150 C CA . ASP A 1 44 ? 4.073 -0.693 -12.797 1.00 0.00 44 ASP A CA 17
ATOM 18151 C C . ASP A 1 44 ? 5.291 -1.289 -12.082 1.00 0.00 44 ASP A C 17
ATOM 18152 O O . ASP A 1 44 ? 6.414 -0.814 -12.251 1.00 0.00 44 ASP A O 17
ATOM 18160 N N . GLY A 1 45 ? 5.062 -2.320 -11.292 1.00 0.00 45 GLY A N 17
ATOM 18161 C CA . GLY A 1 45 ? 6.159 -2.952 -10.572 1.00 0.00 45 GLY A CA 17
ATOM 18162 C C . GLY A 1 45 ? 6.658 -2.150 -9.384 1.00 0.00 45 GLY A C 17
ATOM 18163 O O . GLY A 1 45 ? 7.838 -2.226 -9.041 1.00 0.00 45 GLY A O 17
ATOM 18167 N N . SER A 1 46 ? 5.781 -1.385 -8.751 1.00 0.00 46 SER A N 17
ATOM 18168 C CA . SER A 1 46 ? 6.193 -0.591 -7.596 1.00 0.00 46 SER A CA 17
ATOM 18169 C C . SER A 1 46 ? 6.068 -1.417 -6.328 1.00 0.00 46 SER A C 17
ATOM 18170 O O . SER A 1 46 ? 5.067 -2.094 -6.125 1.00 0.00 46 SER A O 17
ATOM 18177 N N . LYS A 1 47 ? 7.063 -1.309 -5.448 1.00 0.00 47 LYS A N 17
ATOM 18178 C CA . LYS A 1 47 ? 7.053 -2.062 -4.198 1.00 0.00 47 LYS A CA 17
ATOM 18179 C C . LYS A 1 47 ? 7.056 -1.130 -3.001 1.00 0.00 47 LYS A C 17
ATOM 18180 O O . LYS A 1 47 ? 7.621 -0.037 -3.054 1.00 0.00 47 LYS A O 17
ATOM 18195 N N . GLY A 1 48 ? 6.426 -1.565 -1.921 1.00 0.00 48 GLY A N 17
ATOM 18196 C CA . GLY A 1 48 ? 6.380 -0.780 -0.711 1.00 0.00 48 GLY A CA 17
ATOM 18197 C C . GLY A 1 48 ? 5.358 -1.312 0.266 1.00 0.00 48 GLY A C 17
ATOM 18198 O O . GLY A 1 48 ? 4.457 -2.056 -0.119 1.00 0.00 48 GLY A O 17
ATOM 18202 N N . LEU A 1 49 ? 5.491 -0.949 1.531 1.00 0.00 49 LEU A N 17
ATOM 18203 C CA . LEU A 1 49 ? 4.544 -1.415 2.523 1.00 0.00 49 LEU A CA 17
ATOM 18204 C C . LEU A 1 49 ? 3.246 -0.695 2.297 1.00 0.00 49 LEU A C 17
ATOM 18205 O O . LEU A 1 49 ? 3.211 0.534 2.270 1.00 0.00 49 LEU A O 17
ATOM 18220 N N . PHE A 1 50 ? 2.168 -1.438 2.132 1.00 0.00 50 PHE A N 17
ATOM 18221 C CA . PHE A 1 50 ? 0.885 -0.854 1.861 1.00 0.00 50 PHE A CA 17
ATOM 18222 C C . PHE A 1 50 ? -0.104 -1.216 2.958 1.00 0.00 50 PHE A C 17
ATOM 18223 O O . PHE A 1 50 ? 0.159 -2.085 3.790 1.00 0.00 50 PHE A O 17
ATOM 18239 N N . PRO A 1 51 ? -1.252 -0.546 2.966 1.00 0.00 51 PRO A N 17
ATOM 18240 C CA . PRO A 1 51 ? -2.296 -0.724 3.953 1.00 0.00 51 PRO A CA 17
ATOM 18241 C C . PRO A 1 51 ? -3.142 -1.955 3.723 1.00 0.00 51 PRO A C 17
ATOM 18242 O O . PRO A 1 51 ? -2.921 -2.760 2.820 1.00 0.00 51 PRO A O 17
ATOM 18250 N N . SER A 1 52 ? -4.115 -2.047 4.603 1.00 0.00 52 SER A N 17
ATOM 18251 C CA . SER A 1 52 ? -5.020 -3.177 4.443 1.00 0.00 52 SER A CA 17
ATOM 18252 C C . SER A 1 52 ? -6.477 -2.806 4.359 1.00 0.00 52 SER A C 17
ATOM 18253 O O . SER A 1 52 ? -7.293 -3.565 3.835 1.00 0.00 52 SER A O 17
ATOM 18260 N N . ASN A 1 53 ? -6.809 -1.635 4.876 1.00 0.00 53 ASN A N 17
ATOM 18261 C CA . ASN A 1 53 ? -8.148 -1.115 4.815 1.00 0.00 53 ASN A CA 17
ATOM 18262 C C . ASN A 1 53 ? -8.342 -0.313 3.522 1.00 0.00 53 ASN A C 17
ATOM 18263 O O . ASN A 1 53 ? -9.464 -0.166 3.035 1.00 0.00 53 ASN A O 17
ATOM 18273 N N . TYR A 1 54 ? -7.225 0.208 2.964 1.00 0.00 54 TYR A N 17
ATOM 18274 C CA . TYR A 1 54 ? -7.247 0.991 1.731 1.00 0.00 54 TYR A CA 17
ATOM 18275 C C . TYR A 1 54 ? -7.297 0.071 0.493 1.00 0.00 54 TYR A C 17
ATOM 18276 O O . TYR A 1 54 ? -7.566 0.527 -0.618 1.00 0.00 54 TYR A O 17
ATOM 18293 N N . VAL A 1 55 ? -7.029 -1.233 0.702 1.00 0.00 55 VAL A N 17
ATOM 18294 C CA . VAL A 1 55 ? -6.989 -2.203 -0.402 1.00 0.00 55 VAL A CA 17
ATOM 18295 C C . VAL A 1 55 ? -7.557 -3.571 -0.021 1.00 0.00 55 VAL A C 17
ATOM 18296 O O . VAL A 1 55 ? -7.628 -3.926 1.156 1.00 0.00 55 VAL A O 17
ATOM 18309 N N . SER A 1 56 ? -7.956 -4.324 -1.035 1.00 0.00 56 SER A N 17
ATOM 18310 C CA . SER A 1 56 ? -8.491 -5.669 -0.861 1.00 0.00 56 SER A CA 17
ATOM 18311 C C . SER A 1 56 ? -7.546 -6.701 -1.488 1.00 0.00 56 SER A C 17
ATOM 18312 O O . SER A 1 56 ? -7.034 -6.491 -2.585 1.00 0.00 56 SER A O 17
ATOM 18319 N N . LEU A 1 57 ? -7.351 -7.834 -0.803 1.00 0.00 57 LEU A N 17
ATOM 18320 C CA . LEU A 1 57 ? -6.454 -8.876 -1.318 1.00 0.00 57 LEU A CA 17
ATOM 18321 C C . LEU A 1 57 ? -7.153 -9.753 -2.344 1.00 0.00 57 LEU A C 17
ATOM 18322 O O . LEU A 1 57 ? -8.256 -10.248 -2.115 1.00 0.00 57 LEU A O 17
ATOM 18337 N N . GLY A 1 58 ? -6.493 -9.937 -3.477 1.00 0.00 58 GLY A N 17
ATOM 18338 C CA . GLY A 1 58 ? -7.047 -10.755 -4.536 1.00 0.00 58 GLY A CA 17
ATOM 18339 C C . GLY A 1 58 ? -6.817 -12.241 -4.295 1.00 0.00 58 GLY A C 17
ATOM 18340 O O . GLY A 1 58 ? -7.137 -13.067 -5.150 1.00 0.00 58 GLY A O 17
ATOM 18344 N N . ASN A 1 59 ? -6.260 -12.584 -3.129 1.00 0.00 59 ASN A N 17
ATOM 18345 C CA . ASN A 1 59 ? -5.979 -13.974 -2.793 1.00 0.00 59 ASN A CA 17
ATOM 18346 C C . ASN A 1 59 ? -6.152 -14.217 -1.296 1.00 0.00 59 ASN A C 17
ATOM 18347 O O . ASN A 1 59 ? -6.833 -15.157 -0.893 1.00 0.00 59 ASN A O 17
ATOM 18357 N N . ALA B 2 1 ? -9.392 16.026 -1.910 1.00 0.00 7 ALA B N 17
ATOM 18358 C CA . ALA B 2 1 ? -8.633 15.075 -1.055 1.00 0.00 7 ALA B CA 17
ATOM 18359 C C . ALA B 2 1 ? -8.891 13.617 -1.441 1.00 0.00 7 ALA B C 17
ATOM 18360 O O . ALA B 2 1 ? -8.159 12.737 -0.996 1.00 0.00 7 ALA B O 17
ATOM 18369 N N . LYS B 2 2 ? -9.944 13.399 -2.260 1.00 0.00 6 LYS B N 17
ATOM 18370 C CA . LYS B 2 2 ? -10.385 12.057 -2.713 1.00 0.00 6 LYS B CA 17
ATOM 18371 C C . LYS B 2 2 ? -11.854 11.826 -2.387 1.00 0.00 6 LYS B C 17
ATOM 18372 O O . LYS B 2 2 ? -12.670 11.488 -3.245 1.00 0.00 6 LYS B O 17
ATOM 18387 N N . LYS B 2 3 ? -12.155 12.025 -1.097 1.00 0.00 5 LYS B N 17
ATOM 18388 C CA . LYS B 2 3 ? -13.506 11.881 -0.552 1.00 0.00 5 LYS B CA 17
ATOM 18389 C C . LYS B 2 3 ? -14.032 10.476 -0.816 1.00 0.00 5 LYS B C 17
ATOM 18390 O O . LYS B 2 3 ? -14.871 10.296 -1.691 1.00 0.00 5 LYS B O 17
ATOM 18405 N N . THR B 2 4 ? -13.544 9.513 -0.010 1.00 0.00 4 THR B N 17
ATOM 18406 C CA . THR B 2 4 ? -13.928 8.085 -0.099 1.00 0.00 4 THR B CA 17
ATOM 18407 C C . THR B 2 4 ? -12.744 7.141 0.062 1.00 0.00 4 THR B C 17
ATOM 18408 O O . THR B 2 4 ? -12.779 6.033 -0.458 1.00 0.00 4 THR B O 17
ATOM 18419 N N . LYS B 2 5 ? -11.708 7.536 0.795 1.00 0.00 3 LYS B N 17
ATOM 18420 C CA . LYS B 2 5 ? -10.582 6.642 1.044 1.00 0.00 3 LYS B CA 17
ATOM 18421 C C . LYS B 2 5 ? -10.361 6.453 2.542 1.00 0.00 3 LYS B C 17
ATOM 18422 O O . LYS B 2 5 ? -9.855 7.354 3.208 1.00 0.00 3 LYS B O 17
ATOM 18437 N N . PRO B 2 6 ? -10.739 5.287 3.091 1.00 0.00 2 PRO B N 17
ATOM 18438 C CA . PRO B 2 6 ? -10.574 4.984 4.514 1.00 0.00 2 PRO B CA 17
ATOM 18439 C C . PRO B 2 6 ? -9.314 5.606 5.151 1.00 0.00 2 PRO B C 17
ATOM 18440 O O . PRO B 2 6 ? -8.287 4.932 5.207 1.00 0.00 2 PRO B O 17
ATOM 18448 N N . THR B 2 7 ? -9.379 6.885 5.617 1.00 0.00 1 THR B N 17
ATOM 18449 C CA . THR B 2 7 ? -8.185 7.440 6.373 1.00 0.00 1 THR B CA 17
ATOM 18450 C C . THR B 2 7 ? -7.296 6.351 7.001 1.00 0.00 1 THR B C 17
ATOM 18451 O O . THR B 2 7 ? -7.722 5.618 7.893 1.00 0.00 1 THR B O 17
ATOM 18462 N N . PRO B 2 8 ? -6.026 6.250 6.514 1.00 0.00 0 PRO B N 17
ATOM 18463 C CA . PRO B 2 8 ? -5.076 5.201 6.936 1.00 0.00 0 PRO B CA 17
ATOM 18464 C C . PRO B 2 8 ? -5.050 4.979 8.447 1.00 0.00 0 PRO B C 17
ATOM 18465 O O . PRO B 2 8 ? -5.057 5.933 9.224 1.00 0.00 0 PRO B O 17
ATOM 18473 N N . PRO B 2 9 ? -5.016 3.698 8.880 1.00 0.00 -1 PRO B N 17
ATOM 18474 C CA . PRO B 2 9 ? -5.020 3.348 10.296 1.00 0.00 -1 PRO B CA 17
ATOM 18475 C C . PRO B 2 9 ? -3.678 3.540 10.992 1.00 0.00 -1 PRO B C 17
ATOM 18476 O O . PRO B 2 9 ? -2.690 3.938 10.375 1.00 0.00 -1 PRO B O 17
ATOM 18484 N N . PRO B 2 10 ? -3.657 3.265 12.314 1.00 0.00 -2 PRO B N 17
ATOM 18485 C CA . PRO B 2 10 ? -2.449 3.354 13.154 1.00 0.00 -2 PRO B CA 17
ATOM 18486 C C . PRO B 2 10 ? -1.304 2.474 12.630 1.00 0.00 -2 PRO B C 17
ATOM 18487 O O . PRO B 2 10 ? -0.846 1.584 13.352 1.00 0.00 -2 PRO B O 17
ATOM 18495 N N . LYS B 2 11 ? -0.799 2.670 11.416 1.00 0.00 -3 LYS B N 17
ATOM 18496 C CA . LYS B 2 11 ? 0.259 1.842 10.852 1.00 0.00 -3 LYS B CA 17
ATOM 18497 C C . LYS B 2 11 ? 1.443 1.757 11.808 1.00 0.00 -3 LYS B C 17
ATOM 18498 O O . LYS B 2 11 ? 1.721 2.700 12.549 1.00 0.00 -3 LYS B O 17
ATOM 18513 N N . PRO B 2 12 ? 2.159 0.614 11.803 1.00 0.00 -4 PRO B N 17
ATOM 18514 C CA . PRO B 2 12 ? 3.285 0.405 12.703 1.00 0.00 -4 PRO B CA 17
ATOM 18515 C C . PRO B 2 12 ? 4.481 1.271 12.327 1.00 0.00 -4 PRO B C 17
ATOM 18516 O O . PRO B 2 12 ? 4.967 1.250 11.197 1.00 0.00 -4 PRO B O 17
ATOM 18524 N N . SER B 2 13 ? 4.936 2.033 13.319 1.00 0.00 -5 SER B N 17
ATOM 18525 C CA . SER B 2 13 ? 5.985 3.029 13.135 1.00 0.00 -5 SER B CA 17
ATOM 18526 C C . SER B 2 13 ? 7.365 2.495 12.762 1.00 0.00 -5 SER B C 17
ATOM 18527 O O . SER B 2 13 ? 8.267 3.270 12.444 1.00 0.00 -5 SER B O 17
ATOM 18534 N N . HIS B 2 14 ? 7.534 1.176 12.801 1.00 0.00 -6 HIS B N 17
ATOM 18535 C CA . HIS B 2 14 ? 8.806 0.576 12.393 1.00 0.00 -6 HIS B CA 17
ATOM 18536 C C . HIS B 2 14 ? 8.909 0.580 10.858 1.00 0.00 -6 HIS B C 17
ATOM 18537 O O . HIS B 2 14 ? 9.923 0.176 10.289 1.00 0.00 -6 HIS B O 17
ATOM 18551 N N . LEU B 2 15 ? 7.838 1.043 10.208 1.00 0.00 -7 LEU B N 17
ATOM 18552 C CA . LEU B 2 15 ? 7.827 1.076 8.752 1.00 0.00 -7 LEU B CA 17
ATOM 18553 C C . LEU B 2 15 ? 7.848 2.498 8.204 1.00 0.00 -7 LEU B C 17
ATOM 18554 O O . LEU B 2 15 ? 7.050 2.863 7.341 1.00 0.00 -7 LEU B O 17
ATOM 18569 N N . LYS B 2 16 ? 8.781 3.291 8.728 1.00 0.00 -8 LYS B N 17
ATOM 18570 C CA . LYS B 2 16 ? 9.010 4.657 8.279 1.00 0.00 -8 LYS B CA 17
ATOM 18571 C C . LYS B 2 16 ? 10.455 4.760 7.792 1.00 0.00 -8 LYS B C 17
ATOM 18572 O O . LYS B 2 16 ? 11.355 4.199 8.417 1.00 0.00 -8 LYS B O 17
ATOM 18587 N N . PRO B 2 17 ? 10.714 5.466 6.683 1.00 0.00 -9 PRO B N 17
ATOM 18588 C CA . PRO B 2 17 ? 12.064 5.581 6.147 1.00 0.00 -9 PRO B CA 17
ATOM 18589 C C . PRO B 2 17 ? 12.890 6.643 6.864 1.00 0.00 -9 PRO B C 17
ATOM 18590 O O . PRO B 2 17 ? 12.451 7.772 7.084 1.00 0.00 -9 PRO B O 17
ATOM 18598 N N . LYS B 2 18 ? 14.103 6.232 7.219 1.00 0.00 -10 LYS B N 17
ATOM 18599 C CA . LYS B 2 18 ? 15.050 7.114 7.892 1.00 0.00 -10 LYS B CA 17
ATOM 18600 C C . LYS B 2 18 ? 16.470 6.876 7.388 1.00 0.00 -10 LYS B C 17
ATOM 18601 O O . LYS B 2 18 ? 17.169 7.821 7.028 1.00 0.00 -10 LYS B O 17
ATOM 18616 N N . ALA A 1 1 ? 4.091 -14.146 -4.892 1.00 0.00 1 ALA A N 18
ATOM 18617 C CA . ALA A 1 1 ? 3.335 -13.859 -3.646 1.00 0.00 1 ALA A CA 18
ATOM 18618 C C . ALA A 1 1 ? 1.916 -13.383 -3.963 1.00 0.00 1 ALA A C 18
ATOM 18619 O O . ALA A 1 1 ? 1.606 -13.047 -5.106 1.00 0.00 1 ALA A O 18
ATOM 18628 N N . PRO A 1 2 ? 1.034 -13.349 -2.947 1.00 0.00 2 PRO A N 18
ATOM 18629 C CA . PRO A 1 2 ? -0.366 -12.913 -3.108 1.00 0.00 2 PRO A CA 18
ATOM 18630 C C . PRO A 1 2 ? -0.481 -11.548 -3.780 1.00 0.00 2 PRO A C 18
ATOM 18631 O O . PRO A 1 2 ? 0.495 -10.814 -3.901 1.00 0.00 2 PRO A O 18
ATOM 18639 N N . TRP A 1 3 ? -1.677 -11.233 -4.240 1.00 0.00 3 TRP A N 18
ATOM 18640 C CA . TRP A 1 3 ? -1.930 -9.987 -4.954 1.00 0.00 3 TRP A CA 18
ATOM 18641 C C . TRP A 1 3 ? -3.176 -9.298 -4.414 1.00 0.00 3 TRP A C 18
ATOM 18642 O O . TRP A 1 3 ? -4.076 -9.944 -3.879 1.00 0.00 3 TRP A O 18
ATOM 18662 N N . ALA A 1 4 ? -3.215 -7.969 -4.565 1.00 0.00 4 ALA A N 18
ATOM 18663 C CA . ALA A 1 4 ? -4.347 -7.204 -4.068 1.00 0.00 4 ALA A CA 18
ATOM 18664 C C . ALA A 1 4 ? -4.756 -6.068 -4.997 1.00 0.00 4 ALA A C 18
ATOM 18665 O O . ALA A 1 4 ? -3.981 -5.619 -5.838 1.00 0.00 4 ALA A O 18
ATOM 18672 N N . THR A 1 5 ? -5.980 -5.617 -4.826 1.00 0.00 5 THR A N 18
ATOM 18673 C CA . THR A 1 5 ? -6.521 -4.519 -5.611 1.00 0.00 5 THR A CA 18
ATOM 18674 C C . THR A 1 5 ? -6.824 -3.326 -4.723 1.00 0.00 5 THR A C 18
ATOM 18675 O O . THR A 1 5 ? -7.088 -3.478 -3.531 1.00 0.00 5 THR A O 18
ATOM 18686 N N . ALA A 1 6 ? -6.784 -2.135 -5.313 1.00 0.00 6 ALA A N 18
ATOM 18687 C CA . ALA A 1 6 ? -7.060 -0.909 -4.583 1.00 0.00 6 ALA A CA 18
ATOM 18688 C C . ALA A 1 6 ? -8.536 -0.562 -4.667 1.00 0.00 6 ALA A C 18
ATOM 18689 O O . ALA A 1 6 ? -9.158 -0.672 -5.723 1.00 0.00 6 ALA A O 18
ATOM 18696 N N . GLU A 1 7 ? -9.086 -0.141 -3.539 1.00 0.00 7 GLU A N 18
ATOM 18697 C CA . GLU A 1 7 ? -10.482 0.246 -3.470 1.00 0.00 7 GLU A CA 18
ATOM 18698 C C . GLU A 1 7 ? -10.640 1.747 -3.221 1.00 0.00 7 GLU A C 18
ATOM 18699 O O . GLU A 1 7 ? -11.753 2.274 -3.205 1.00 0.00 7 GLU A O 18
ATOM 18709 N N . TYR A 1 8 ? -9.505 2.430 -3.023 1.00 0.00 8 TYR A N 18
ATOM 18710 C CA . TYR A 1 8 ? -9.460 3.867 -2.787 1.00 0.00 8 TYR A CA 18
ATOM 18711 C C . TYR A 1 8 ? -8.153 4.437 -3.309 1.00 0.00 8 TYR A C 18
ATOM 18712 O O . TYR A 1 8 ? -7.118 3.777 -3.234 1.00 0.00 8 TYR A O 18
ATOM 18729 N N . ASP A 1 9 ? -8.182 5.646 -3.833 1.00 0.00 9 ASP A N 18
ATOM 18730 C CA . ASP A 1 9 ? -6.986 6.304 -4.347 1.00 0.00 9 ASP A CA 18
ATOM 18731 C C . ASP A 1 9 ? -6.060 6.543 -3.165 1.00 0.00 9 ASP A C 18
ATOM 18732 O O . ASP A 1 9 ? -6.108 7.595 -2.525 1.00 0.00 9 ASP A O 18
ATOM 18740 N N . TYR A 1 10 ? -5.215 5.558 -2.882 1.00 0.00 10 TYR A N 18
ATOM 18741 C CA . TYR A 1 10 ? -4.333 5.630 -1.722 1.00 0.00 10 TYR A CA 18
ATOM 18742 C C . TYR A 1 10 ? -3.113 6.492 -1.997 1.00 0.00 10 TYR A C 18
ATOM 18743 O O . TYR A 1 10 ? -2.432 6.315 -3.007 1.00 0.00 10 TYR A O 18
ATOM 18760 N N . ASP A 1 11 ? -2.837 7.427 -1.096 1.00 0.00 11 ASP A N 18
ATOM 18761 C CA . ASP A 1 11 ? -1.685 8.288 -1.288 1.00 0.00 11 ASP A CA 18
ATOM 18762 C C . ASP A 1 11 ? -0.631 8.165 -0.154 1.00 0.00 11 ASP A C 18
ATOM 18763 O O . ASP A 1 11 ? -0.419 9.130 0.578 1.00 0.00 11 ASP A O 18
ATOM 18771 N N . ALA A 1 12 ? -0.002 6.961 0.001 1.00 0.00 12 ALA A N 18
ATOM 18772 C CA . ALA A 1 12 ? 1.090 6.702 0.998 1.00 0.00 12 ALA A CA 18
ATOM 18773 C C . ALA A 1 12 ? 1.310 7.875 1.945 1.00 0.00 12 ALA A C 18
ATOM 18774 O O . ALA A 1 12 ? 1.972 8.846 1.575 1.00 0.00 12 ALA A O 18
ATOM 18781 N N . ALA A 1 13 ? 0.781 7.810 3.140 1.00 0.00 13 ALA A N 18
ATOM 18782 C CA . ALA A 1 13 ? 0.974 8.921 4.064 1.00 0.00 13 ALA A CA 18
ATOM 18783 C C . ALA A 1 13 ? 2.475 9.242 4.347 1.00 0.00 13 ALA A C 18
ATOM 18784 O O . ALA A 1 13 ? 2.777 10.405 4.617 1.00 0.00 13 ALA A O 18
ATOM 18791 N N . GLU A 1 14 ? 3.421 8.289 4.302 1.00 0.00 14 GLU A N 18
ATOM 18792 C CA . GLU A 1 14 ? 4.829 8.628 4.666 1.00 0.00 14 GLU A CA 18
ATOM 18793 C C . GLU A 1 14 ? 5.970 8.523 3.603 1.00 0.00 14 GLU A C 18
ATOM 18794 O O . GLU A 1 14 ? 7.081 8.938 3.932 1.00 0.00 14 GLU A O 18
ATOM 18804 N N . ASP A 1 15 ? 5.752 7.985 2.385 1.00 0.00 15 ASP A N 18
ATOM 18805 C CA . ASP A 1 15 ? 6.857 7.783 1.367 1.00 0.00 15 ASP A CA 18
ATOM 18806 C C . ASP A 1 15 ? 7.290 6.310 1.462 1.00 0.00 15 ASP A C 18
ATOM 18807 O O . ASP A 1 15 ? 7.631 5.633 0.493 1.00 0.00 15 ASP A O 18
ATOM 18815 N N . ASN A 1 16 ? 7.242 5.896 2.719 1.00 0.00 16 ASN A N 18
ATOM 18816 C CA . ASN A 1 16 ? 7.347 4.557 3.253 1.00 0.00 16 ASN A CA 18
ATOM 18817 C C . ASN A 1 16 ? 6.356 3.795 2.368 1.00 0.00 16 ASN A C 18
ATOM 18818 O O . ASN A 1 16 ? 6.664 3.393 1.247 1.00 0.00 16 ASN A O 18
ATOM 18828 N N . GLU A 1 17 ? 5.224 3.545 2.987 1.00 0.00 17 GLU A N 18
ATOM 18829 C CA . GLU A 1 17 ? 4.103 2.901 2.335 1.00 0.00 17 GLU A CA 18
ATOM 18830 C C . GLU A 1 17 ? 4.055 3.114 0.814 1.00 0.00 17 GLU A C 18
ATOM 18831 O O . GLU A 1 17 ? 4.673 4.024 0.262 1.00 0.00 17 GLU A O 18
ATOM 18841 N N . LEU A 1 18 ? 3.227 2.312 0.169 1.00 0.00 18 LEU A N 18
ATOM 18842 C CA . LEU A 1 18 ? 3.050 2.330 -1.274 1.00 0.00 18 LEU A CA 18
ATOM 18843 C C . LEU A 1 18 ? 1.950 3.309 -1.585 1.00 0.00 18 LEU A C 18
ATOM 18844 O O . LEU A 1 18 ? 1.338 3.890 -0.691 1.00 0.00 18 LEU A O 18
ATOM 18859 N N . THR A 1 19 ? 1.696 3.473 -2.871 1.00 0.00 19 THR A N 18
ATOM 18860 C CA . THR A 1 19 ? 0.729 4.448 -3.304 1.00 0.00 19 THR A CA 18
ATOM 18861 C C . THR A 1 19 ? 0.064 3.990 -4.582 1.00 0.00 19 THR A C 18
ATOM 18862 O O . THR A 1 19 ? 0.742 3.620 -5.541 1.00 0.00 19 THR A O 18
ATOM 18873 N N . PHE A 1 20 ? -1.253 4.012 -4.608 1.00 0.00 20 PHE A N 18
ATOM 18874 C CA . PHE A 1 20 ? -1.965 3.546 -5.780 1.00 0.00 20 PHE A CA 18
ATOM 18875 C C . PHE A 1 20 ? -3.310 4.232 -5.940 1.00 0.00 20 PHE A C 18
ATOM 18876 O O . PHE A 1 20 ? -3.757 4.994 -5.083 1.00 0.00 20 PHE A O 18
ATOM 18892 N N . VAL A 1 21 ? -3.936 3.934 -7.065 1.00 0.00 21 VAL A N 18
ATOM 18893 C CA . VAL A 1 21 ? -5.242 4.475 -7.392 1.00 0.00 21 VAL A CA 18
ATOM 18894 C C . VAL A 1 21 ? -6.204 3.343 -7.666 1.00 0.00 21 VAL A C 18
ATOM 18895 O O . VAL A 1 21 ? -5.880 2.446 -8.435 1.00 0.00 21 VAL A O 18
ATOM 18908 N N . GLU A 1 22 ? -7.382 3.392 -7.042 1.00 0.00 22 GLU A N 18
ATOM 18909 C CA . GLU A 1 22 ? -8.416 2.360 -7.165 1.00 0.00 22 GLU A CA 18
ATOM 18910 C C . GLU A 1 22 ? -8.305 1.484 -8.404 1.00 0.00 22 GLU A C 18
ATOM 18911 O O . GLU A 1 22 ? -7.928 1.927 -9.490 1.00 0.00 22 GLU A O 18
ATOM 18921 N N . ASN A 1 23 ? -8.711 0.241 -8.217 1.00 0.00 23 ASN A N 18
ATOM 18922 C CA . ASN A 1 23 ? -8.642 -0.714 -9.306 1.00 0.00 23 ASN A CA 18
ATOM 18923 C C . ASN A 1 23 ? -7.182 -1.023 -9.660 1.00 0.00 23 ASN A C 18
ATOM 18924 O O . ASN A 1 23 ? -6.918 -1.717 -10.641 1.00 0.00 23 ASN A O 18
ATOM 18934 N N . ASP A 1 24 ? -6.229 -0.507 -8.863 1.00 0.00 24 ASP A N 18
ATOM 18935 C CA . ASP A 1 24 ? -4.815 -0.779 -9.114 1.00 0.00 24 ASP A CA 18
ATOM 18936 C C . ASP A 1 24 ? -4.522 -2.207 -8.706 1.00 0.00 24 ASP A C 18
ATOM 18937 O O . ASP A 1 24 ? -4.961 -2.678 -7.658 1.00 0.00 24 ASP A O 18
ATOM 18945 N N . LYS A 1 25 ? -3.772 -2.882 -9.557 1.00 0.00 25 LYS A N 18
ATOM 18946 C CA . LYS A 1 25 ? -3.401 -4.243 -9.306 1.00 0.00 25 LYS A CA 18
ATOM 18947 C C . LYS A 1 25 ? -2.117 -4.272 -8.469 1.00 0.00 25 LYS A C 18
ATOM 18948 O O . LYS A 1 25 ? -1.155 -3.571 -8.779 1.00 0.00 25 LYS A O 18
ATOM 18963 N N . ILE A 1 26 ? -2.101 -5.084 -7.417 1.00 0.00 26 ILE A N 18
ATOM 18964 C CA . ILE A 1 26 ? -0.928 -5.208 -6.553 1.00 0.00 26 ILE A CA 18
ATOM 18965 C C . ILE A 1 26 ? -0.511 -6.675 -6.509 1.00 0.00 26 ILE A C 18
ATOM 18966 O O . ILE A 1 26 ? -1.348 -7.553 -6.348 1.00 0.00 26 ILE A O 18
ATOM 18981 N N . ILE A 1 27 ? 0.784 -6.927 -6.625 1.00 0.00 27 ILE A N 18
ATOM 18982 C CA . ILE A 1 27 ? 1.286 -8.298 -6.663 1.00 0.00 27 ILE A CA 18
ATOM 18983 C C . ILE A 1 27 ? 2.530 -8.481 -5.808 1.00 0.00 27 ILE A C 18
ATOM 18984 O O . ILE A 1 27 ? 3.082 -7.524 -5.266 1.00 0.00 27 ILE A O 18
ATOM 18999 N N . ASN A 1 28 ? 2.934 -9.740 -5.674 1.00 0.00 28 ASN A N 18
ATOM 19000 C CA . ASN A 1 28 ? 4.069 -10.114 -4.861 1.00 0.00 28 ASN A CA 18
ATOM 19001 C C . ASN A 1 28 ? 3.841 -9.625 -3.455 1.00 0.00 28 ASN A C 18
ATOM 19002 O O . ASN A 1 28 ? 4.726 -9.053 -2.818 1.00 0.00 28 ASN A O 18
ATOM 19012 N N . ILE A 1 29 ? 2.627 -9.863 -2.980 1.00 0.00 29 ILE A N 18
ATOM 19013 C CA . ILE A 1 29 ? 2.248 -9.427 -1.664 1.00 0.00 29 ILE A CA 18
ATOM 19014 C C . ILE A 1 29 ? 2.967 -10.251 -0.614 1.00 0.00 29 ILE A C 18
ATOM 19015 O O . ILE A 1 29 ? 3.111 -11.466 -0.726 1.00 0.00 29 ILE A O 18
ATOM 19030 N N . GLU A 1 30 ? 3.378 -9.568 0.419 1.00 0.00 30 GLU A N 18
ATOM 19031 C CA . GLU A 1 30 ? 4.031 -10.231 1.520 1.00 0.00 30 GLU A CA 18
ATOM 19032 C C . GLU A 1 30 ? 3.514 -9.665 2.813 1.00 0.00 30 GLU A C 18
ATOM 19033 O O . GLU A 1 30 ? 2.933 -8.594 2.815 1.00 0.00 30 GLU A O 18
ATOM 19043 N N . PHE A 1 31 ? 3.786 -10.332 3.919 1.00 0.00 31 PHE A N 18
ATOM 19044 C CA . PHE A 1 31 ? 3.251 -9.843 5.180 1.00 0.00 31 PHE A CA 18
ATOM 19045 C C . PHE A 1 31 ? 4.318 -9.284 6.105 1.00 0.00 31 PHE A C 18
ATOM 19046 O O . PHE A 1 31 ? 4.615 -9.839 7.163 1.00 0.00 31 PHE A O 18
ATOM 19062 N N . VAL A 1 32 ? 4.886 -8.167 5.669 1.00 0.00 32 VAL A N 18
ATOM 19063 C CA . VAL A 1 32 ? 5.886 -7.442 6.433 1.00 0.00 32 VAL A CA 18
ATOM 19064 C C . VAL A 1 32 ? 5.305 -7.088 7.801 1.00 0.00 32 VAL A C 18
ATOM 19065 O O . VAL A 1 32 ? 6.006 -7.171 8.808 1.00 0.00 32 VAL A O 18
ATOM 19078 N N . ASP A 1 33 ? 4.037 -6.695 7.853 1.00 0.00 33 ASP A N 18
ATOM 19079 C CA . ASP A 1 33 ? 3.381 -6.422 9.128 1.00 0.00 33 ASP A CA 18
ATOM 19080 C C . ASP A 1 33 ? 1.946 -6.949 9.099 1.00 0.00 33 ASP A C 18
ATOM 19081 O O . ASP A 1 33 ? 1.357 -7.066 8.034 1.00 0.00 33 ASP A O 18
ATOM 19089 N N . ASP A 1 34 ? 1.380 -7.259 10.265 1.00 0.00 34 ASP A N 18
ATOM 19090 C CA . ASP A 1 34 ? 0.001 -7.754 10.335 1.00 0.00 34 ASP A CA 18
ATOM 19091 C C . ASP A 1 34 ? -0.940 -6.805 9.598 1.00 0.00 34 ASP A C 18
ATOM 19092 O O . ASP A 1 34 ? -1.752 -7.218 8.769 1.00 0.00 34 ASP A O 18
ATOM 19100 N N . ASP A 1 35 ? -0.807 -5.527 9.924 1.00 0.00 35 ASP A N 18
ATOM 19101 C CA . ASP A 1 35 ? -1.688 -4.490 9.391 1.00 0.00 35 ASP A CA 18
ATOM 19102 C C . ASP A 1 35 ? -1.249 -3.914 8.056 1.00 0.00 35 ASP A C 18
ATOM 19103 O O . ASP A 1 35 ? -2.083 -3.619 7.200 1.00 0.00 35 ASP A O 18
ATOM 19111 N N . TRP A 1 36 ? 0.051 -3.753 7.872 1.00 0.00 36 TRP A N 18
ATOM 19112 C CA . TRP A 1 36 ? 0.565 -3.302 6.586 1.00 0.00 36 TRP A CA 18
ATOM 19113 C C . TRP A 1 36 ? 1.369 -4.420 5.940 1.00 0.00 36 TRP A C 18
ATOM 19114 O O . TRP A 1 36 ? 2.390 -4.829 6.494 1.00 0.00 36 TRP A O 18
ATOM 19134 N N . TRP A 1 37 ? 0.948 -4.933 4.783 1.00 0.00 37 TRP A N 18
ATOM 19135 C CA . TRP A 1 37 ? 1.660 -5.985 4.072 1.00 0.00 37 TRP A CA 18
ATOM 19136 C C . TRP A 1 37 ? 2.437 -5.317 2.958 1.00 0.00 37 TRP A C 18
ATOM 19137 O O . TRP A 1 37 ? 2.204 -4.145 2.672 1.00 0.00 37 TRP A O 18
ATOM 19157 N N . LEU A 1 38 ? 3.345 -6.037 2.301 1.00 0.00 38 LEU A N 18
ATOM 19158 C CA . LEU A 1 38 ? 4.149 -5.434 1.262 1.00 0.00 38 LEU A CA 18
ATOM 19159 C C . LEU A 1 38 ? 3.714 -5.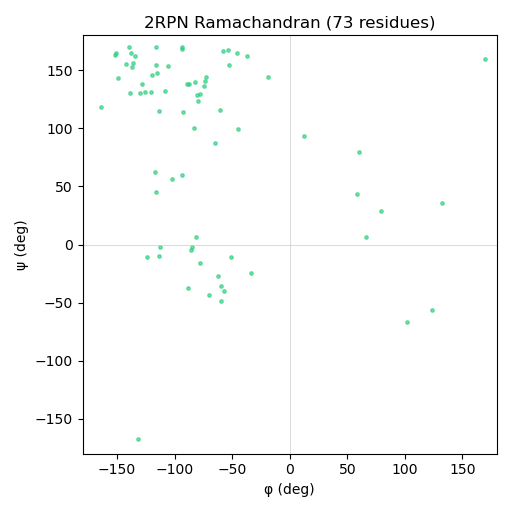890 -0.113 1.00 0.00 38 LEU A C 18
ATOM 19160 O O . LEU A 1 38 ? 3.146 -6.959 -0.272 1.00 0.00 38 LEU A O 18
ATOM 19175 N N . GLY A 1 39 ? 3.981 -5.037 -1.088 1.00 0.00 39 GLY A N 18
ATOM 19176 C CA . GLY A 1 39 ? 3.577 -5.398 -2.427 1.00 0.00 39 GLY A CA 18
ATOM 19177 C C . GLY A 1 39 ? 4.604 -5.212 -3.526 1.00 0.00 39 GLY A C 18
ATOM 19178 O O . GLY A 1 39 ? 5.805 -5.062 -3.306 1.00 0.00 39 GLY A O 18
ATOM 19182 N N . GLU A 1 40 ? 4.043 -5.230 -4.724 1.00 0.00 40 GLU A N 18
ATOM 19183 C CA . GLU A 1 40 ? 4.732 -5.030 -5.993 1.00 0.00 40 GLU A CA 18
ATOM 19184 C C . GLU A 1 40 ? 3.620 -4.732 -6.978 1.00 0.00 40 GLU A C 18
ATOM 19185 O O . GLU A 1 40 ? 2.766 -5.576 -7.175 1.00 0.00 40 GLU A O 18
ATOM 19195 N N . LEU A 1 41 ? 3.584 -3.574 -7.590 1.00 0.00 41 LEU A N 18
ATOM 19196 C CA . LEU A 1 41 ? 2.477 -3.314 -8.500 1.00 0.00 41 LEU A CA 18
ATOM 19197 C C . LEU A 1 41 ? 2.669 -3.988 -9.844 1.00 0.00 41 LEU A C 18
ATOM 19198 O O . LEU A 1 41 ? 3.670 -3.812 -10.508 1.00 0.00 41 LEU A O 18
ATOM 19213 N N . GLU A 1 42 ? 1.733 -4.837 -10.210 1.00 0.00 42 GLU A N 18
ATOM 19214 C CA . GLU A 1 42 ? 1.814 -5.514 -11.487 1.00 0.00 42 GLU A CA 18
ATOM 19215 C C . GLU A 1 42 ? 1.879 -4.483 -12.611 1.00 0.00 42 GLU A C 18
ATOM 19216 O O . GLU A 1 42 ? 2.578 -4.678 -13.606 1.00 0.00 42 GLU A O 18
ATOM 19226 N N . LYS A 1 43 ? 1.144 -3.386 -12.442 1.00 0.00 43 LYS A N 18
ATOM 19227 C CA . LYS A 1 43 ? 1.100 -2.354 -13.466 1.00 0.00 43 LYS A CA 18
ATOM 19228 C C . LYS A 1 43 ? 2.411 -1.555 -13.559 1.00 0.00 43 LYS A C 18
ATOM 19229 O O . LYS A 1 43 ? 2.869 -1.265 -14.665 1.00 0.00 43 LYS A O 18
ATOM 19244 N N . ASP A 1 44 ? 3.025 -1.194 -12.427 1.00 0.00 44 ASP A N 18
ATOM 19245 C CA . ASP A 1 44 ? 4.273 -0.403 -12.484 1.00 0.00 44 ASP A CA 18
ATOM 19246 C C . ASP A 1 44 ? 5.450 -1.025 -11.722 1.00 0.00 44 ASP A C 18
ATOM 19247 O O . ASP A 1 44 ? 6.588 -0.576 -11.855 1.00 0.00 44 ASP A O 18
ATOM 19255 N N . GLY A 1 45 ? 5.174 -2.043 -10.932 1.00 0.00 45 GLY A N 18
ATOM 19256 C CA . GLY A 1 45 ? 6.230 -2.701 -10.170 1.00 0.00 45 GLY A CA 18
ATOM 19257 C C . GLY A 1 45 ? 6.683 -1.953 -8.927 1.00 0.00 45 GLY A C 18
ATOM 19258 O O . GLY A 1 45 ? 7.851 -2.044 -8.548 1.00 0.00 45 GLY A O 18
ATOM 19262 N N . SER A 1 46 ? 5.786 -1.214 -8.286 1.00 0.00 46 SER A N 18
ATOM 19263 C CA . SER A 1 46 ? 6.166 -0.482 -7.078 1.00 0.00 46 SER A CA 18
ATOM 19264 C C . SER A 1 46 ? 6.018 -1.372 -5.845 1.00 0.00 46 SER A C 18
ATOM 19265 O O . SER A 1 46 ? 5.036 -2.098 -5.716 1.00 0.00 46 SER A O 18
ATOM 19272 N N . LYS A 1 47 ? 6.977 -1.274 -4.914 1.00 0.00 47 LYS A N 18
ATOM 19273 C CA . LYS A 1 47 ? 6.948 -2.089 -3.696 1.00 0.00 47 LYS A CA 18
ATOM 19274 C C . LYS A 1 47 ? 6.936 -1.230 -2.437 1.00 0.00 47 LYS A C 18
ATOM 19275 O O . LYS A 1 47 ? 7.561 -0.170 -2.391 1.00 0.00 47 LYS A O 18
ATOM 19290 N N . GLY A 1 48 ? 6.223 -1.695 -1.418 1.00 0.00 48 GLY A N 18
ATOM 19291 C CA . GLY A 1 48 ? 6.169 -1.004 -0.145 1.00 0.00 48 GLY A CA 18
ATOM 19292 C C . GLY A 1 48 ? 5.086 -1.568 0.751 1.00 0.00 48 GLY A C 18
ATOM 19293 O O . GLY A 1 48 ? 4.180 -2.249 0.268 1.00 0.00 48 GLY A O 18
ATOM 19297 N N . LEU A 1 49 ? 5.163 -1.310 2.053 1.00 0.00 49 LEU A N 18
ATOM 19298 C CA . LEU A 1 49 ? 4.128 -1.811 2.937 1.00 0.00 49 LEU A CA 18
ATOM 19299 C C . LEU A 1 49 ? 2.901 -0.971 2.707 1.00 0.00 49 LEU A C 18
ATOM 19300 O O . LEU A 1 49 ? 2.929 0.237 2.867 1.00 0.00 49 LEU A O 18
ATOM 19315 N N . PHE A 1 50 ? 1.811 -1.604 2.375 1.00 0.00 50 PHE A N 18
ATOM 19316 C CA . PHE A 1 50 ? 0.608 -0.883 2.051 1.00 0.00 50 PHE A CA 18
ATOM 19317 C C . PHE A 1 50 ? -0.470 -1.134 3.074 1.00 0.00 50 PHE A C 18
ATOM 19318 O O . PHE A 1 50 ? -0.452 -2.140 3.784 1.00 0.00 50 PHE A O 18
ATOM 19334 N N . PRO A 1 51 ? -1.432 -0.217 3.161 1.00 0.00 51 PRO A N 18
ATOM 19335 C CA . PRO A 1 51 ? -2.521 -0.332 4.092 1.00 0.00 51 PRO A CA 18
ATOM 19336 C C . PRO A 1 51 ? -3.364 -1.552 3.810 1.00 0.00 51 PRO A C 18
ATOM 19337 O O . PRO A 1 51 ? -3.094 -2.340 2.904 1.00 0.00 51 PRO A O 18
ATOM 19345 N N . SER A 1 52 ? -4.385 -1.670 4.631 1.00 0.00 52 SER A N 18
ATOM 19346 C CA . SER A 1 52 ? -5.278 -2.794 4.371 1.00 0.00 52 SER A CA 18
ATOM 19347 C C . SER A 1 52 ? -6.719 -2.402 4.215 1.00 0.00 52 SER A C 18
ATOM 19348 O O . SER A 1 52 ? -7.519 -3.132 3.630 1.00 0.00 52 SER A O 18
ATOM 19355 N N . ASN A 1 53 ? -7.051 -1.238 4.742 1.00 0.00 53 ASN A N 18
ATOM 19356 C CA . ASN A 1 53 ? -8.364 -0.670 4.620 1.00 0.00 53 ASN A CA 18
ATOM 19357 C C . ASN A 1 53 ? -8.499 0.044 3.268 1.00 0.00 53 ASN A C 18
ATOM 19358 O O . ASN A 1 53 ? -9.594 0.124 2.711 1.00 0.00 53 ASN A O 18
ATOM 19368 N N . TYR A 1 54 ? -7.367 0.570 2.732 1.00 0.00 54 TYR A N 18
ATOM 19369 C CA . TYR A 1 54 ? -7.372 1.284 1.450 1.00 0.00 54 TYR A CA 18
ATOM 19370 C C . TYR A 1 54 ? -7.412 0.281 0.276 1.00 0.00 54 TYR A C 18
ATOM 19371 O O . TYR A 1 54 ? -7.727 0.652 -0.855 1.00 0.00 54 TYR A O 18
ATOM 19388 N N . VAL A 1 55 ? -7.088 -1.004 0.561 1.00 0.00 55 VAL A N 18
ATOM 19389 C CA . VAL A 1 55 ? -7.034 -2.047 -0.481 1.00 0.00 55 VAL A CA 18
ATOM 19390 C C . VAL A 1 55 ? -7.557 -3.409 -0.009 1.00 0.00 55 VAL A C 18
ATOM 19391 O O . VAL A 1 55 ? -7.600 -3.697 1.187 1.00 0.00 55 VAL A O 18
ATOM 19404 N N . SER A 1 56 ? -7.948 -4.231 -0.973 1.00 0.00 56 SER A N 18
ATOM 19405 C CA . SER A 1 56 ? -8.442 -5.580 -0.718 1.00 0.00 56 SER A CA 18
ATOM 19406 C C . SER A 1 56 ? -7.514 -6.619 -1.361 1.00 0.00 56 SER A C 18
ATOM 19407 O O . SER A 1 56 ? -7.007 -6.404 -2.459 1.00 0.00 56 SER A O 18
ATOM 19414 N N . LEU A 1 57 ? -7.330 -7.758 -0.686 1.00 0.00 57 LEU A N 18
ATOM 19415 C CA . LEU A 1 57 ? -6.450 -8.809 -1.215 1.00 0.00 57 LEU A CA 18
ATOM 19416 C C . LEU A 1 57 ? -7.180 -9.692 -2.215 1.00 0.00 57 LEU A C 18
ATOM 19417 O O . LEU A 1 57 ? -8.284 -10.170 -1.955 1.00 0.00 57 LEU A O 18
ATOM 19432 N N . GLY A 1 58 ? -6.551 -9.901 -3.361 1.00 0.00 58 GLY A N 18
ATOM 19433 C CA . GLY A 1 58 ? -7.140 -10.731 -4.391 1.00 0.00 58 GLY A CA 18
ATOM 19434 C C . GLY A 1 58 ? -6.891 -12.212 -4.148 1.00 0.00 58 GLY A C 18
ATOM 19435 O O . GLY A 1 58 ? -7.202 -13.045 -4.999 1.00 0.00 58 GLY A O 18
ATOM 19439 N N . ASN A 1 59 ? -6.329 -12.546 -2.981 1.00 0.00 59 ASN A N 18
ATOM 19440 C CA . ASN A 1 59 ? -6.031 -13.930 -2.639 1.00 0.00 59 ASN A CA 18
ATOM 19441 C C . ASN A 1 59 ? -5.678 -14.060 -1.161 1.00 0.00 59 ASN A C 18
ATOM 19442 O O . ASN A 1 59 ? -6.228 -14.909 -0.463 1.00 0.00 59 ASN A O 18
ATOM 19452 N N . ALA B 2 1 ? -8.480 13.180 -3.800 1.00 0.00 7 ALA B N 18
ATOM 19453 C CA . ALA B 2 1 ? -9.414 13.929 -4.679 1.00 0.00 7 ALA B CA 18
ATOM 19454 C C . ALA B 2 1 ? -10.859 13.472 -4.456 1.00 0.00 7 ALA B C 18
ATOM 19455 O O . ALA B 2 1 ? -11.549 14.045 -3.614 1.00 0.00 7 ALA B O 18
ATOM 19464 N N . LYS B 2 2 ? -11.330 12.513 -5.284 1.00 0.00 6 LYS B N 18
ATOM 19465 C CA . LYS B 2 2 ? -12.693 11.952 -5.127 1.00 0.00 6 LYS B CA 18
ATOM 19466 C C . LYS B 2 2 ? -13.226 12.027 -3.687 1.00 0.00 6 LYS B C 18
ATOM 19467 O O . LYS B 2 2 ? -12.465 12.119 -2.724 1.00 0.00 6 LYS B O 18
ATOM 19482 N N . LYS B 2 3 ? -14.539 11.893 -3.550 1.00 0.00 5 LYS B N 18
ATOM 19483 C CA . LYS B 2 3 ? -15.179 11.988 -2.247 1.00 0.00 5 LYS B CA 18
ATOM 19484 C C . LYS B 2 3 ? -14.702 10.948 -1.239 1.00 0.00 5 LYS B C 18
ATOM 19485 O O . LYS B 2 3 ? -14.932 9.750 -1.393 1.00 0.00 5 LYS B O 18
ATOM 19500 N N . THR B 2 4 ? -14.071 11.469 -0.186 1.00 0.00 4 THR B N 18
ATOM 19501 C CA . THR B 2 4 ? -13.556 10.699 0.944 1.00 0.00 4 THR B CA 18
ATOM 19502 C C . THR B 2 4 ? -12.795 9.423 0.586 1.00 0.00 4 THR B C 18
ATOM 19503 O O . THR B 2 4 ? -12.972 8.815 -0.467 1.00 0.00 4 THR B O 18
ATOM 19514 N N . LYS B 2 5 ? -11.922 9.056 1.517 1.00 0.00 3 LYS B N 18
ATOM 19515 C CA . LYS B 2 5 ? -11.121 7.841 1.428 1.00 0.00 3 LYS B CA 18
ATOM 19516 C C . LYS B 2 5 ? -10.828 7.376 2.836 1.00 0.00 3 LYS B C 18
ATOM 19517 O O . LYS B 2 5 ? -10.643 8.201 3.730 1.00 0.00 3 LYS B O 18
ATOM 19532 N N . PRO B 2 6 ? -10.774 6.065 3.079 1.00 0.00 2 PRO B N 18
ATOM 19533 C CA . PRO B 2 6 ? -10.444 5.559 4.406 1.00 0.00 2 PRO B CA 18
ATOM 19534 C C . PRO B 2 6 ? -9.209 6.288 4.927 1.00 0.00 2 PRO B C 18
ATOM 19535 O O . PRO B 2 6 ? -8.514 6.936 4.153 1.00 0.00 2 PRO B O 18
ATOM 19543 N N . THR B 2 7 ? -8.962 6.251 6.217 1.00 0.00 1 THR B N 18
ATOM 19544 C CA . THR B 2 7 ? -7.768 6.889 6.750 1.00 0.00 1 THR B CA 18
ATOM 19545 C C . THR B 2 7 ? -6.686 5.838 6.925 1.00 0.00 1 THR B C 18
ATOM 19546 O O . THR B 2 7 ? -6.889 4.877 7.668 1.00 0.00 1 THR B O 18
ATOM 19557 N N . PRO B 2 8 ? -5.515 5.970 6.258 1.00 0.00 0 PRO B N 18
ATOM 19558 C CA . PRO B 2 8 ? -4.459 4.962 6.388 1.00 0.00 0 PRO B CA 18
ATOM 19559 C C . PRO B 2 8 ? -4.237 4.634 7.857 1.00 0.00 0 PRO B C 18
ATOM 19560 O O . PRO B 2 8 ? -3.660 5.429 8.599 1.00 0.00 0 PRO B O 18
ATOM 19568 N N . PRO B 2 9 ? -4.693 3.448 8.297 1.00 0.00 -1 PRO B N 18
ATOM 19569 C CA . PRO B 2 9 ? -4.610 3.062 9.697 1.00 0.00 -1 PRO B CA 18
ATOM 19570 C C . PRO B 2 9 ? -3.212 3.217 10.244 1.00 0.00 -1 PRO B C 18
ATOM 19571 O O . PRO B 2 9 ? -2.257 3.382 9.485 1.00 0.00 -1 PRO B O 18
ATOM 19579 N N . PRO B 2 10 ? -3.074 3.189 11.580 1.00 0.00 -2 PRO B N 18
ATOM 19580 C CA . PRO B 2 10 ? -1.779 3.289 12.243 1.00 0.00 -2 PRO B CA 18
ATOM 19581 C C . PRO B 2 10 ? -0.713 2.527 11.472 1.00 0.00 -2 PRO B C 18
ATOM 19582 O O . PRO B 2 10 ? -1.034 1.664 10.655 1.00 0.00 -2 PRO B O 18
ATOM 19590 N N . LYS B 2 11 ? 0.541 2.814 11.731 1.00 0.00 -3 LYS B N 18
ATOM 19591 C CA . LYS B 2 11 ? 1.641 2.147 11.072 1.00 0.00 -3 LYS B CA 18
ATOM 19592 C C . LYS B 2 11 ? 2.592 1.659 12.132 1.00 0.00 -3 LYS B C 18
ATOM 19593 O O . LYS B 2 11 ? 2.996 2.433 12.999 1.00 0.00 -3 LYS B O 18
ATOM 19608 N N . PRO B 2 12 ? 2.970 0.382 12.115 1.00 0.00 -4 PRO B N 18
ATOM 19609 C CA . PRO B 2 12 ? 3.877 -0.115 13.126 1.00 0.00 -4 PRO B CA 18
ATOM 19610 C C . PRO B 2 12 ? 5.169 0.705 13.041 1.00 0.00 -4 PRO B C 18
ATOM 19611 O O . PRO B 2 12 ? 5.891 0.675 12.046 1.00 0.00 -4 PRO B O 18
ATOM 19619 N N . SER B 2 13 ? 5.427 1.438 14.124 1.00 0.00 -5 SER B N 18
ATOM 19620 C CA . SER B 2 13 ? 6.521 2.411 14.199 1.00 0.00 -5 SER B CA 18
ATOM 19621 C C . SER B 2 13 ? 7.882 1.925 13.719 1.00 0.00 -5 SER B C 18
ATOM 19622 O O . SER B 2 13 ? 8.777 2.727 13.452 1.00 0.00 -5 SER B O 18
ATOM 19629 N N . HIS B 2 14 ? 8.037 0.614 13.609 1.00 0.00 -6 HIS B N 18
ATOM 19630 C CA . HIS B 2 14 ? 9.271 0.040 13.098 1.00 0.00 -6 HIS B CA 18
ATOM 19631 C C . HIS B 2 14 ? 9.291 0.108 11.563 1.00 0.00 -6 HIS B C 18
ATOM 19632 O O . HIS B 2 14 ? 10.265 -0.292 10.926 1.00 0.00 -6 HIS B O 18
ATOM 19646 N N . LEU B 2 15 ? 8.198 0.623 10.980 1.00 0.00 -7 LEU B N 18
ATOM 19647 C CA . LEU B 2 15 ? 8.111 0.733 9.527 1.00 0.00 -7 LEU B CA 18
ATOM 19648 C C . LEU B 2 15 ? 8.007 2.172 9.052 1.00 0.00 -7 LEU B C 18
ATOM 19649 O O . LEU B 2 15 ? 7.235 2.480 8.146 1.00 0.00 -7 LEU B O 18
ATOM 19664 N N . LYS B 2 16 ? 8.775 3.052 9.674 1.00 0.00 -8 LYS B N 18
ATOM 19665 C CA . LYS B 2 16 ? 8.781 4.458 9.308 1.00 0.00 -8 LYS B CA 18
ATOM 19666 C C . LYS B 2 16 ? 10.078 4.796 8.587 1.00 0.00 -8 LYS B C 18
ATOM 19667 O O . LYS B 2 16 ? 11.120 4.206 8.874 1.00 0.00 -8 LYS B O 18
ATOM 19682 N N . PRO B 2 17 ? 10.044 5.745 7.642 1.00 0.00 -9 PRO B N 18
ATOM 19683 C CA . PRO B 2 17 ? 11.232 6.113 6.885 1.00 0.00 -9 PRO B CA 18
ATOM 19684 C C . PRO B 2 17 ? 12.407 6.441 7.800 1.00 0.00 -9 PRO B C 18
ATOM 19685 O O . PRO B 2 17 ? 12.202 6.869 8.935 1.00 0.00 -9 PRO B O 18
ATOM 19693 N N . LYS B 2 18 ? 13.635 6.248 7.329 1.00 0.00 -10 LYS B N 18
ATOM 19694 C CA . LYS B 2 18 ? 14.804 6.568 8.141 1.00 0.00 -10 LYS B CA 18
ATOM 19695 C C . LYS B 2 18 ? 14.945 8.076 8.323 1.00 0.00 -10 LYS B C 18
ATOM 19696 O O . LYS B 2 18 ? 15.107 8.555 9.443 1.00 0.00 -10 LYS B O 18
ATOM 19711 N N . ALA A 1 1 ? 4.284 -13.932 -4.178 1.00 0.00 1 ALA A N 19
ATOM 19712 C CA . ALA A 1 1 ? 3.444 -13.604 -2.997 1.00 0.00 1 ALA A CA 19
ATOM 19713 C C . ALA A 1 1 ? 2.032 -13.205 -3.424 1.00 0.00 1 ALA A C 19
ATOM 19714 O O . ALA A 1 1 ? 1.777 -12.971 -4.605 1.00 0.00 1 ALA A O 19
ATOM 19723 N N . PRO A 1 2 ? 1.095 -13.123 -2.462 1.00 0.00 2 PRO A N 19
ATOM 19724 C CA . PRO A 1 2 ? -0.301 -12.749 -2.741 1.00 0.00 2 PRO A CA 19
ATOM 19725 C C . PRO A 1 2 ? -0.405 -11.391 -3.425 1.00 0.00 2 PRO A C 19
ATOM 19726 O O . PRO A 1 2 ? 0.551 -10.618 -3.454 1.00 0.00 2 PRO A O 19
ATOM 19734 N N . TRP A 1 3 ? -1.573 -11.117 -3.975 1.00 0.00 3 TRP A N 19
ATOM 19735 C CA . TRP A 1 3 ? -1.820 -9.877 -4.701 1.00 0.00 3 TRP A CA 19
ATOM 19736 C C . TRP A 1 3 ? -3.133 -9.245 -4.261 1.00 0.00 3 TRP A C 19
ATOM 19737 O O . TRP A 1 3 ? -4.027 -9.917 -3.748 1.00 0.00 3 TRP A O 19
ATOM 19757 N N . ALA A 1 4 ? -3.225 -7.933 -4.473 1.00 0.00 4 ALA A N 19
ATOM 19758 C CA . ALA A 1 4 ? -4.424 -7.208 -4.094 1.00 0.00 4 ALA A CA 19
ATOM 19759 C C . ALA A 1 4 ? -4.818 -6.154 -5.112 1.00 0.00 4 ALA A C 19
ATOM 19760 O O . ALA A 1 4 ? -4.017 -5.731 -5.946 1.00 0.00 4 ALA A O 19
ATOM 19767 N N . THR A 1 5 ? -6.063 -5.744 -5.023 1.00 0.00 5 THR A N 19
ATOM 19768 C CA . THR A 1 5 ? -6.604 -4.716 -5.885 1.00 0.00 5 THR A CA 19
ATOM 19769 C C . THR A 1 5 ? -6.980 -3.519 -5.054 1.00 0.00 5 THR A C 19
ATOM 19770 O O . THR A 1 5 ? -7.326 -3.647 -3.879 1.00 0.00 5 THR A O 19
ATOM 19781 N N . ALA A 1 6 ? -6.910 -2.352 -5.660 1.00 0.00 6 ALA A N 19
ATOM 19782 C CA . ALA A 1 6 ? -7.246 -1.123 -4.969 1.00 0.00 6 ALA A CA 19
ATOM 19783 C C . ALA A 1 6 ? -8.747 -0.864 -5.003 1.00 0.00 6 ALA A C 19
ATOM 19784 O O . ALA A 1 6 ? -9.423 -1.139 -5.994 1.00 0.00 6 ALA A O 19
ATOM 19791 N N . GLU A 1 7 ? -9.251 -0.325 -3.895 1.00 0.00 7 GLU A N 19
ATOM 19792 C CA . GLU A 1 7 ? -10.657 -0.003 -3.752 1.00 0.00 7 GLU A CA 19
ATOM 19793 C C . GLU A 1 7 ? -10.891 1.504 -3.630 1.00 0.00 7 GLU A C 19
ATOM 19794 O O . GLU A 1 7 ? -12.011 1.987 -3.793 1.00 0.00 7 GLU A O 19
ATOM 19804 N N . TYR A 1 8 ? -9.807 2.241 -3.336 1.00 0.00 8 TYR A N 19
ATOM 19805 C CA . TYR A 1 8 ? -9.848 3.699 -3.231 1.00 0.00 8 TYR A CA 19
ATOM 19806 C C . TYR A 1 8 ? -8.593 4.255 -3.897 1.00 0.00 8 TYR A C 19
ATOM 19807 O O . TYR A 1 8 ? -7.954 3.549 -4.670 1.00 0.00 8 TYR A O 19
ATOM 19824 N N . ASP A 1 9 ? -8.261 5.519 -3.662 1.00 0.00 9 ASP A N 19
ATOM 19825 C CA . ASP A 1 9 ? -7.049 6.177 -4.144 1.00 0.00 9 ASP A CA 19
ATOM 19826 C C . ASP A 1 9 ? -6.162 6.364 -2.920 1.00 0.00 9 ASP A C 19
ATOM 19827 O O . ASP A 1 9 ? -6.668 6.668 -1.840 1.00 0.00 9 ASP A O 19
ATOM 19835 N N . TYR A 1 10 ? -4.855 6.184 -3.056 1.00 0.00 10 TYR A N 19
ATOM 19836 C CA . TYR A 1 10 ? -3.984 6.265 -1.897 1.00 0.00 10 TYR A CA 19
ATOM 19837 C C . TYR A 1 10 ? -2.761 7.130 -2.145 1.00 0.00 10 TYR A C 19
ATOM 19838 O O . TYR A 1 10 ? -2.036 6.942 -3.121 1.00 0.00 10 TYR A O 19
ATOM 19855 N N . ASP A 1 11 ? -2.552 8.089 -1.253 1.00 0.00 11 ASP A N 19
ATOM 19856 C CA . ASP A 1 11 ? -1.389 8.952 -1.362 1.00 0.00 11 ASP A CA 19
ATOM 19857 C C . ASP A 1 11 ? -0.461 8.799 -0.145 1.00 0.00 11 ASP A C 19
ATOM 19858 O O . ASP A 1 11 ? -0.263 9.759 0.599 1.00 0.00 11 ASP A O 19
ATOM 19866 N N . ALA A 1 12 ? 0.100 7.581 0.032 1.00 0.00 12 ALA A N 19
ATOM 19867 C CA . ALA A 1 12 ? 1.049 7.242 1.123 1.00 0.00 12 ALA A CA 19
ATOM 19868 C C . ALA A 1 12 ? 1.111 8.304 2.230 1.00 0.00 12 ALA A C 19
ATOM 19869 O O . ALA A 1 12 ? 1.868 9.271 2.134 1.00 0.00 12 ALA A O 19
ATOM 19876 N N . ALA A 1 13 ? 0.316 8.116 3.271 1.00 0.00 13 ALA A N 19
ATOM 19877 C CA . ALA A 1 13 ? 0.244 9.066 4.383 1.00 0.00 13 ALA A CA 19
ATOM 19878 C C . ALA A 1 13 ? 1.570 9.314 5.153 1.00 0.00 13 ALA A C 19
ATOM 19879 O O . ALA A 1 13 ? 1.753 10.416 5.668 1.00 0.00 13 ALA A O 19
ATOM 19886 N N . GLU A 1 14 ? 2.488 8.359 5.257 1.00 0.00 14 GLU A N 19
ATOM 19887 C CA . GLU A 1 14 ? 3.708 8.608 6.070 1.00 0.00 14 GLU A CA 19
ATOM 19888 C C . GLU A 1 14 ? 5.056 8.737 5.339 1.00 0.00 14 GLU A C 19
ATOM 19889 O O . GLU A 1 14 ? 5.883 9.518 5.801 1.00 0.00 14 GLU A O 19
ATOM 19899 N N . ASP A 1 15 ? 5.239 8.071 4.206 1.00 0.00 15 ASP A N 19
ATOM 19900 C CA . ASP A 1 15 ? 6.505 8.112 3.421 1.00 0.00 15 ASP A CA 19
ATOM 19901 C C . ASP A 1 15 ? 6.838 6.721 2.927 1.00 0.00 15 ASP A C 19
ATOM 19902 O O . ASP A 1 15 ? 6.892 6.510 1.713 1.00 0.00 15 ASP A O 19
ATOM 19910 N N . ASN A 1 16 ? 7.067 5.757 3.830 1.00 0.00 16 ASN A N 19
ATOM 19911 C CA . ASN A 1 16 ? 7.346 4.446 3.281 1.00 0.00 16 ASN A CA 19
ATOM 19912 C C . ASN A 1 16 ? 6.065 3.642 3.263 1.00 0.00 16 ASN A C 19
ATOM 19913 O O . ASN A 1 16 ? 5.955 2.580 3.873 1.00 0.00 16 ASN A O 19
ATOM 19923 N N . GLU A 1 17 ? 5.096 4.162 2.554 1.00 0.00 17 GLU A N 19
ATOM 19924 C CA . GLU A 1 17 ? 3.915 3.472 2.158 1.00 0.00 17 GLU A CA 19
ATOM 19925 C C . GLU A 1 17 ? 3.985 3.379 0.651 1.00 0.00 17 GLU A C 19
ATOM 19926 O O . GLU A 1 17 ? 4.844 4.014 0.039 1.00 0.00 17 GLU A O 19
ATOM 19936 N N . LEU A 1 18 ? 3.127 2.620 0.039 1.00 0.00 18 LEU A N 19
ATOM 19937 C CA . LEU A 1 18 ? 3.081 2.599 -1.402 1.00 0.00 18 LEU A CA 19
ATOM 19938 C C . LEU A 1 18 ? 2.027 3.620 -1.754 1.00 0.00 18 LEU A C 19
ATOM 19939 O O . LEU A 1 18 ? 1.348 4.152 -0.876 1.00 0.00 18 LEU A O 19
ATOM 19954 N N . THR A 1 19 ? 1.886 3.902 -3.029 1.00 0.00 19 THR A N 19
ATOM 19955 C CA . THR A 1 19 ? 0.939 4.899 -3.458 1.00 0.00 19 THR A CA 19
ATOM 19956 C C . THR A 1 19 ? 0.289 4.418 -4.718 1.00 0.00 19 THR A C 19
ATOM 19957 O O . THR A 1 19 ? 0.965 4.084 -5.690 1.00 0.00 19 THR A O 19
ATOM 19968 N N . PHE A 1 20 ? -1.016 4.378 -4.711 1.00 0.00 20 PHE A N 19
ATOM 19969 C CA . PHE A 1 20 ? -1.717 3.821 -5.843 1.00 0.00 20 PHE A CA 19
ATOM 19970 C C . PHE A 1 20 ? -3.093 4.460 -6.032 1.00 0.00 20 PHE A C 19
ATOM 19971 O O . PHE A 1 20 ? -3.445 5.428 -5.360 1.00 0.00 20 PHE A O 19
ATOM 19987 N N . VAL A 1 21 ? -3.805 3.968 -7.032 1.00 0.00 21 VAL A N 19
ATOM 19988 C CA . VAL A 1 21 ? -5.153 4.440 -7.340 1.00 0.00 21 VAL A CA 19
ATOM 19989 C C . VAL A 1 21 ? -6.052 3.285 -7.692 1.00 0.00 21 VAL A C 19
ATOM 19990 O O . VAL A 1 21 ? -5.614 2.350 -8.349 1.00 0.00 21 VAL A O 19
ATOM 20003 N N . GLU A 1 22 ? -7.307 3.336 -7.243 1.00 0.00 22 GLU A N 19
ATOM 20004 C CA . GLU A 1 22 ? -8.291 2.286 -7.491 1.00 0.00 22 GLU A CA 19
ATOM 20005 C C . GLU A 1 22 ? -8.036 1.493 -8.757 1.00 0.00 22 GLU A C 19
ATOM 20006 O O . GLU A 1 22 ? -7.510 1.994 -9.751 1.00 0.00 22 GLU A O 19
ATOM 20016 N N . ASN A 1 23 ? -8.470 0.257 -8.697 1.00 0.00 23 ASN A N 19
ATOM 20017 C CA . ASN A 1 23 ? -8.284 -0.633 -9.828 1.00 0.00 23 ASN A CA 19
ATOM 20018 C C . ASN A 1 23 ? -6.789 -0.880 -10.095 1.00 0.00 23 ASN A C 19
ATOM 20019 O O . ASN A 1 23 ? -6.439 -1.579 -11.047 1.00 0.00 23 ASN A O 19
ATOM 20029 N N . ASP A 1 24 ? -5.900 -0.310 -9.258 1.00 0.00 24 ASP A N 19
ATOM 20030 C CA . ASP A 1 24 ? -4.467 -0.512 -9.430 1.00 0.00 24 ASP A CA 19
ATOM 20031 C C . ASP A 1 24 ? -4.117 -1.852 -8.849 1.00 0.00 24 ASP A C 19
ATOM 20032 O O . ASP A 1 24 ? -4.481 -2.181 -7.719 1.00 0.00 24 ASP A O 19
ATOM 20040 N N . LYS A 1 25 ? -3.408 -2.617 -9.639 1.00 0.00 25 LYS A N 19
ATOM 20041 C CA . LYS A 1 25 ? -3.016 -3.928 -9.247 1.00 0.00 25 LYS A CA 19
ATOM 20042 C C . LYS A 1 25 ? -1.817 -3.915 -8.305 1.00 0.00 25 LYS A C 19
ATOM 20043 O O . LYS A 1 25 ? -0.884 -3.131 -8.480 1.00 0.00 25 LYS A O 19
ATOM 20058 N N . ILE A 1 26 ? -1.856 -4.791 -7.303 1.00 0.00 26 ILE A N 19
ATOM 20059 C CA . ILE A 1 26 ? -0.760 -4.920 -6.350 1.00 0.00 26 ILE A CA 19
ATOM 20060 C C . ILE A 1 26 ? -0.352 -6.389 -6.264 1.00 0.00 26 ILE A C 19
ATOM 20061 O O . ILE A 1 26 ? -1.205 -7.268 -6.315 1.00 0.00 26 ILE A O 19
ATOM 20076 N N . ILE A 1 27 ? 0.935 -6.655 -6.125 1.00 0.00 27 ILE A N 19
ATOM 20077 C CA . ILE A 1 27 ? 1.409 -8.035 -6.065 1.00 0.00 27 ILE A CA 19
ATOM 20078 C C . ILE A 1 27 ? 2.570 -8.177 -5.102 1.00 0.00 27 ILE A C 19
ATOM 20079 O O . ILE A 1 27 ? 3.083 -7.193 -4.574 1.00 0.00 27 ILE A O 19
ATOM 20094 N N . ASN A 1 28 ? 2.973 -9.414 -4.874 1.00 0.00 28 ASN A N 19
ATOM 20095 C CA . ASN A 1 28 ? 4.032 -9.712 -3.941 1.00 0.00 28 ASN A CA 19
ATOM 20096 C C . ASN A 1 28 ? 3.662 -9.182 -2.565 1.00 0.00 28 ASN A C 19
ATOM 20097 O O . ASN A 1 28 ? 4.472 -8.565 -1.873 1.00 0.00 28 ASN A O 19
ATOM 20107 N N . ILE A 1 29 ? 2.410 -9.444 -2.184 1.00 0.00 29 ILE A N 19
ATOM 20108 C CA . ILE A 1 29 ? 1.866 -8.945 -0.930 1.00 0.00 29 ILE A CA 19
ATOM 20109 C C . ILE A 1 29 ? 2.438 -9.668 0.275 1.00 0.00 29 ILE A C 19
ATOM 20110 O O . ILE A 1 29 ? 1.710 -10.355 0.991 1.00 0.00 29 ILE A O 19
ATOM 20125 N N . GLU A 1 30 ? 3.725 -9.539 0.512 1.00 0.00 30 GLU A N 19
ATOM 20126 C CA . GLU A 1 30 ? 4.272 -10.179 1.694 1.00 0.00 30 GLU A CA 19
ATOM 20127 C C . GLU A 1 30 ? 3.625 -9.634 2.946 1.00 0.00 30 GLU A C 19
ATOM 20128 O O . GLU A 1 30 ? 2.997 -8.588 2.913 1.00 0.00 30 GLU A O 19
ATOM 20138 N N . PHE A 1 31 ? 3.823 -10.322 4.061 1.00 0.00 31 PHE A N 19
ATOM 20139 C CA . PHE A 1 31 ? 3.204 -9.867 5.299 1.00 0.00 31 PHE A CA 19
ATOM 20140 C C . PHE A 1 31 ? 4.227 -9.366 6.303 1.00 0.00 31 PHE A C 19
ATOM 20141 O O . PHE A 1 31 ? 4.418 -9.946 7.371 1.00 0.00 31 PHE A O 19
ATOM 20157 N N . VAL A 1 32 ? 4.880 -8.276 5.934 1.00 0.00 32 VAL A N 19
ATOM 20158 C CA . VAL A 1 32 ? 5.862 -7.635 6.787 1.00 0.00 32 VAL A CA 19
ATOM 20159 C C . VAL A 1 32 ? 5.184 -7.218 8.090 1.00 0.00 32 VAL A C 19
ATOM 20160 O O . VAL A 1 32 ? 5.794 -7.275 9.158 1.00 0.00 32 VAL A O 19
ATOM 20173 N N . ASP A 1 33 ? 3.927 -6.801 8.004 1.00 0.00 33 ASP A N 19
ATOM 20174 C CA . ASP A 1 33 ? 3.147 -6.440 9.184 1.00 0.00 33 ASP A CA 19
ATOM 20175 C C . ASP A 1 33 ? 1.760 -7.067 9.078 1.00 0.00 33 ASP A C 19
ATOM 20176 O O . ASP A 1 33 ? 1.365 -7.532 8.014 1.00 0.00 33 ASP A O 19
ATOM 20184 N N . ASP A 1 34 ? 1.031 -7.093 10.187 1.00 0.00 34 ASP A N 19
ATOM 20185 C CA . ASP A 1 34 ? -0.326 -7.621 10.180 1.00 0.00 34 ASP A CA 19
ATOM 20186 C C . ASP A 1 34 ? -1.216 -6.681 9.374 1.00 0.00 34 ASP A C 19
ATOM 20187 O O . ASP A 1 34 ? -1.965 -7.097 8.491 1.00 0.00 34 ASP A O 19
ATOM 20195 N N . ASP A 1 35 ? -1.108 -5.400 9.711 1.00 0.00 35 ASP A N 19
ATOM 20196 C CA . ASP A 1 35 ? -1.944 -4.358 9.125 1.00 0.00 35 ASP A CA 19
ATOM 20197 C C . ASP A 1 35 ? -1.415 -3.750 7.827 1.00 0.00 35 ASP A C 19
ATOM 20198 O O . ASP A 1 35 ? -2.200 -3.453 6.926 1.00 0.00 35 ASP A O 19
ATOM 20206 N N . TRP A 1 36 ? -0.103 -3.556 7.710 1.00 0.00 36 TRP A N 19
ATOM 20207 C CA . TRP A 1 36 ? 0.447 -3.068 6.443 1.00 0.00 36 TRP A CA 19
ATOM 20208 C C . TRP A 1 36 ? 1.298 -4.155 5.815 1.00 0.00 36 TRP A C 19
ATOM 20209 O O . TRP A 1 36 ? 2.364 -4.472 6.329 1.00 0.00 36 TRP A O 19
ATOM 20229 N N . TRP A 1 37 ? 0.879 -4.728 4.694 1.00 0.00 37 TRP A N 19
ATOM 20230 C CA . TRP A 1 37 ? 1.633 -5.764 4.019 1.00 0.00 37 TRP A CA 19
ATOM 20231 C C . TRP A 1 37 ? 2.485 -5.084 2.982 1.00 0.00 37 TRP A C 19
ATOM 20232 O O . TRP A 1 37 ? 2.272 -3.911 2.679 1.00 0.00 37 TRP A O 19
ATOM 20252 N N . LEU A 1 38 ? 3.457 -5.789 2.436 1.00 0.00 38 LEU A N 19
ATOM 20253 C CA . LEU A 1 38 ? 4.332 -5.192 1.464 1.00 0.00 38 LEU A CA 19
ATOM 20254 C C . LEU A 1 38 ? 3.988 -5.649 0.073 1.00 0.00 38 LEU A C 19
ATOM 20255 O O . LEU A 1 38 ? 3.542 -6.762 -0.126 1.00 0.00 38 LEU A O 19
ATOM 20270 N N . GLY A 1 39 ? 4.274 -4.787 -0.878 1.00 0.00 39 GLY A N 19
ATOM 20271 C CA . GLY A 1 39 ? 3.908 -5.148 -2.225 1.00 0.00 39 GLY A CA 19
ATOM 20272 C C . GLY A 1 39 ? 4.946 -4.980 -3.304 1.00 0.00 39 GLY A C 19
ATOM 20273 O O . GLY A 1 39 ? 6.141 -4.804 -3.075 1.00 0.00 39 GLY A O 19
ATOM 20277 N N . GLU A 1 40 ? 4.388 -5.048 -4.502 1.00 0.00 40 GLU A N 19
ATOM 20278 C CA . GLU A 1 40 ? 5.061 -4.876 -5.767 1.00 0.00 40 GLU A CA 19
ATOM 20279 C C . GLU A 1 40 ? 3.921 -4.660 -6.755 1.00 0.00 40 GLU A C 19
ATOM 20280 O O . GLU A 1 40 ? 3.015 -5.477 -6.786 1.00 0.00 40 GLU A O 19
ATOM 20290 N N . LEU A 1 41 ? 3.893 -3.588 -7.519 1.00 0.00 41 LEU A N 19
ATOM 20291 C CA . LEU A 1 41 ? 2.754 -3.425 -8.417 1.00 0.00 41 LEU A CA 19
ATOM 20292 C C . LEU A 1 41 ? 2.926 -4.223 -9.685 1.00 0.00 41 LEU A C 19
ATOM 20293 O O . LEU A 1 41 ? 3.908 -4.099 -10.391 1.00 0.00 41 LEU A O 19
ATOM 20308 N N . GLU A 1 42 ? 1.981 -5.108 -9.935 1.00 0.00 42 GLU A N 19
ATOM 20309 C CA . GLU A 1 42 ? 2.015 -5.918 -11.129 1.00 0.00 42 GLU A CA 19
ATOM 20310 C C . GLU A 1 42 ? 2.069 -5.015 -12.356 1.00 0.00 42 GLU A C 19
ATOM 20311 O O . GLU A 1 42 ? 2.782 -5.290 -13.321 1.00 0.00 42 GLU A O 19
ATOM 20321 N N . LYS A 1 43 ? 1.301 -3.932 -12.299 1.00 0.00 43 LYS A N 19
ATOM 20322 C CA . LYS A 1 43 ? 1.212 -3.023 -13.426 1.00 0.00 43 LYS A CA 19
ATOM 20323 C C . LYS A 1 43 ? 2.507 -2.228 -13.682 1.00 0.00 43 LYS A C 19
ATOM 20324 O O . LYS A 1 43 ? 2.900 -2.071 -14.837 1.00 0.00 43 LYS A O 19
ATOM 20339 N N . ASP A 1 44 ? 3.178 -1.725 -12.640 1.00 0.00 44 ASP A N 19
ATOM 20340 C CA . ASP A 1 44 ? 4.397 -0.913 -12.847 1.00 0.00 44 ASP A CA 19
ATOM 20341 C C . ASP A 1 44 ? 5.611 -1.424 -12.057 1.00 0.00 44 ASP A C 19
ATOM 20342 O O . ASP A 1 44 ? 6.721 -0.913 -12.206 1.00 0.00 44 ASP A O 19
ATOM 20350 N N . GLY A 1 45 ? 5.387 -2.422 -11.226 1.00 0.00 45 GLY A N 19
ATOM 20351 C CA . GLY A 1 45 ? 6.478 -2.982 -10.438 1.00 0.00 45 GLY A CA 19
ATOM 20352 C C . GLY A 1 45 ? 6.910 -2.118 -9.266 1.00 0.00 45 GLY A C 19
ATOM 20353 O O . GLY A 1 45 ? 8.076 -2.156 -8.870 1.00 0.00 45 GLY A O 19
ATOM 20357 N N . SER A 1 46 ? 5.997 -1.341 -8.704 1.00 0.00 46 SER A N 19
ATOM 20358 C CA . SER A 1 46 ? 6.348 -0.489 -7.570 1.00 0.00 46 SER A CA 19
ATOM 20359 C C . SER A 1 46 ? 6.179 -1.265 -6.271 1.00 0.00 46 SER A C 19
ATOM 20360 O O . SER A 1 46 ? 5.197 -1.980 -6.098 1.00 0.00 46 SER A O 19
ATOM 20367 N N . LYS A 1 47 ? 7.112 -1.076 -5.337 1.00 0.00 47 LYS A N 19
ATOM 20368 C CA . LYS A 1 47 ? 7.050 -1.778 -4.056 1.00 0.00 47 LYS A CA 19
ATOM 20369 C C . LYS A 1 47 ? 6.968 -0.808 -2.887 1.00 0.00 47 LYS A C 19
ATOM 20370 O O . LYS A 1 47 ? 7.480 0.310 -2.954 1.00 0.00 47 LYS A O 19
ATOM 20385 N N . GLY A 1 48 ? 6.320 -1.248 -1.818 1.00 0.00 48 GLY A N 19
ATOM 20386 C CA . GLY A 1 48 ? 6.182 -0.455 -0.617 1.00 0.00 48 GLY A CA 19
ATOM 20387 C C . GLY A 1 48 ? 5.086 -0.998 0.267 1.00 0.00 48 GLY A C 19
ATOM 20388 O O . GLY A 1 48 ? 4.237 -1.758 -0.197 1.00 0.00 48 GLY A O 19
ATOM 20392 N N . LEU A 1 49 ? 5.090 -0.629 1.538 1.00 0.00 49 LEU A N 19
ATOM 20393 C CA . LEU A 1 49 ? 4.063 -1.125 2.431 1.00 0.00 49 LEU A CA 19
ATOM 20394 C C . LEU A 1 49 ? 2.757 -0.459 2.088 1.00 0.00 49 LEU A C 19
ATOM 20395 O O . LEU A 1 49 ? 2.738 0.588 1.447 1.00 0.00 49 LEU A O 19
ATOM 20410 N N . PHE A 1 50 ? 1.665 -1.053 2.512 1.00 0.00 50 PHE A N 19
ATOM 20411 C CA . PHE A 1 50 ? 0.368 -0.513 2.195 1.00 0.00 50 PHE A CA 19
ATOM 20412 C C . PHE A 1 50 ? -0.699 -0.911 3.190 1.00 0.00 50 PHE A C 19
ATOM 20413 O O . PHE A 1 50 ? -0.610 -1.947 3.845 1.00 0.00 50 PHE A O 19
ATOM 20429 N N . PRO A 1 51 ? -1.734 -0.073 3.291 1.00 0.00 51 PRO A N 19
ATOM 20430 C CA . PRO A 1 51 ? -2.858 -0.283 4.190 1.00 0.00 51 PRO A CA 19
ATOM 20431 C C . PRO A 1 51 ? -3.573 -1.601 3.961 1.00 0.00 51 PRO A C 19
ATOM 20432 O O . PRO A 1 51 ? -3.215 -2.427 3.121 1.00 0.00 51 PRO A O 19
ATOM 20440 N N . SER A 1 52 ? -4.601 -1.730 4.774 1.00 0.00 52 SER A N 19
ATOM 20441 C CA . SER A 1 52 ? -5.407 -2.937 4.592 1.00 0.00 52 SER A CA 19
ATOM 20442 C C . SER A 1 52 ? -6.883 -2.677 4.432 1.00 0.00 52 SER A C 19
ATOM 20443 O O . SER A 1 52 ? -7.609 -3.490 3.860 1.00 0.00 52 SER A O 19
ATOM 20450 N N . ASN A 1 53 ? -7.332 -1.544 4.938 1.00 0.00 53 ASN A N 19
ATOM 20451 C CA . ASN A 1 53 ? -8.711 -1.153 4.799 1.00 0.00 53 ASN A CA 19
ATOM 20452 C C . ASN A 1 53 ? -8.904 -0.322 3.526 1.00 0.00 53 ASN A C 19
ATOM 20453 O O . ASN A 1 53 ? -10.025 -0.170 3.041 1.00 0.00 53 ASN A O 19
ATOM 20463 N N . TYR A 1 54 ? -7.793 0.220 2.982 1.00 0.00 54 TYR A N 19
ATOM 20464 C CA . TYR A 1 54 ? -7.825 1.001 1.752 1.00 0.00 54 TYR A CA 19
ATOM 20465 C C . TYR A 1 54 ? -7.818 0.056 0.510 1.00 0.00 54 TYR A C 19
ATOM 20466 O O . TYR A 1 54 ? -8.173 0.476 -0.591 1.00 0.00 54 TYR A O 19
ATOM 20483 N N . VAL A 1 55 ? -7.500 -1.246 0.720 1.00 0.00 55 VAL A N 19
ATOM 20484 C CA . VAL A 1 55 ? -7.376 -2.218 -0.402 1.00 0.00 55 VAL A CA 19
ATOM 20485 C C . VAL A 1 55 ? -7.975 -3.585 -0.097 1.00 0.00 55 VAL A C 19
ATOM 20486 O O . VAL A 1 55 ? -8.158 -3.961 1.060 1.00 0.00 55 VAL A O 19
ATOM 20499 N N . SER A 1 56 ? -8.273 -4.314 -1.160 1.00 0.00 56 SER A N 19
ATOM 20500 C CA . SER A 1 56 ? -8.805 -5.662 -1.067 1.00 0.00 56 SER A CA 19
ATOM 20501 C C . SER A 1 56 ? -7.782 -6.674 -1.605 1.00 0.00 56 SER A C 19
ATOM 20502 O O . SER A 1 56 ? -7.205 -6.470 -2.669 1.00 0.00 56 SER A O 19
ATOM 20509 N N . LEU A 1 57 ? -7.604 -7.781 -0.884 1.00 0.00 57 LEU A N 19
ATOM 20510 C CA . LEU A 1 57 ? -6.640 -8.803 -1.314 1.00 0.00 57 LEU A CA 19
ATOM 20511 C C . LEU A 1 57 ? -7.273 -9.752 -2.326 1.00 0.00 57 LEU A C 19
ATOM 20512 O O . LEU A 1 57 ? -8.370 -10.268 -2.111 1.00 0.00 57 LEU A O 19
ATOM 20527 N N . GLY A 1 58 ? -6.572 -9.974 -3.426 1.00 0.00 58 GLY A N 19
ATOM 20528 C CA . GLY A 1 58 ? -7.077 -10.843 -4.472 1.00 0.00 58 GLY A CA 19
ATOM 20529 C C . GLY A 1 58 ? -6.833 -12.318 -4.186 1.00 0.00 58 GLY A C 19
ATOM 20530 O O . GLY A 1 58 ? -7.056 -13.163 -5.051 1.00 0.00 58 GLY A O 19
ATOM 20534 N N . ASN A 1 59 ? -6.376 -12.632 -2.972 1.00 0.00 59 ASN A N 19
ATOM 20535 C CA . ASN A 1 59 ? -6.103 -14.012 -2.593 1.00 0.00 59 ASN A CA 19
ATOM 20536 C C . ASN A 1 59 ? -6.484 -14.263 -1.137 1.00 0.00 59 ASN A C 19
ATOM 20537 O O . ASN A 1 59 ? -7.186 -15.225 -0.835 1.00 0.00 59 ASN A O 19
ATOM 20547 N N . ALA B 2 1 ? -19.104 2.527 -5.014 1.00 0.00 7 ALA B N 19
ATOM 20548 C CA . ALA B 2 1 ? -19.184 3.876 -4.396 1.00 0.00 7 ALA B CA 19
ATOM 20549 C C . ALA B 2 1 ? -17.799 4.438 -4.097 1.00 0.00 7 ALA B C 19
ATOM 20550 O O . ALA B 2 1 ? -17.512 4.790 -2.953 1.00 0.00 7 ALA B O 19
ATOM 20559 N N . LYS B 2 2 ? -16.935 4.530 -5.104 1.00 0.00 6 LYS B N 19
ATOM 20560 C CA . LYS B 2 2 ? -15.627 5.146 -4.913 1.00 0.00 6 LYS B CA 19
ATOM 20561 C C . LYS B 2 2 ? -15.713 6.629 -4.580 1.00 0.00 6 LYS B C 19
ATOM 20562 O O . LYS B 2 2 ? -15.974 7.445 -5.464 1.00 0.00 6 LYS B O 19
ATOM 20577 N N . LYS B 2 3 ? -15.490 6.982 -3.329 1.00 0.00 5 LYS B N 19
ATOM 20578 C CA . LYS B 2 3 ? -15.539 8.361 -2.858 1.00 0.00 5 LYS B CA 19
ATOM 20579 C C . LYS B 2 3 ? -15.696 8.322 -1.354 1.00 0.00 5 LYS B C 19
ATOM 20580 O O . LYS B 2 3 ? -16.766 8.023 -0.824 1.00 0.00 5 LYS B O 19
ATOM 20595 N N . THR B 2 4 ? -14.586 8.642 -0.704 1.00 0.00 4 THR B N 19
ATOM 20596 C CA . THR B 2 4 ? -14.410 8.575 0.734 1.00 0.00 4 THR B CA 19
ATOM 20597 C C . THR B 2 4 ? -13.365 7.509 0.934 1.00 0.00 4 THR B C 19
ATOM 20598 O O . THR B 2 4 ? -13.623 6.324 0.727 1.00 0.00 4 THR B O 19
ATOM 20609 N N . LYS B 2 5 ? -12.191 7.924 1.334 1.00 0.00 3 LYS B N 19
ATOM 20610 C CA . LYS B 2 5 ? -11.102 6.996 1.507 1.00 0.00 3 LYS B CA 19
ATOM 20611 C C . LYS B 2 5 ? -10.825 6.805 2.988 1.00 0.00 3 LYS B C 19
ATOM 20612 O O . LYS B 2 5 ? -10.692 7.784 3.723 1.00 0.00 3 LYS B O 19
ATOM 20627 N N . PRO B 2 6 ? -10.767 5.554 3.458 1.00 0.00 2 PRO B N 19
ATOM 20628 C CA . PRO B 2 6 ? -10.484 5.260 4.861 1.00 0.00 2 PRO B CA 19
ATOM 20629 C C . PRO B 2 6 ? -9.329 6.105 5.382 1.00 0.00 2 PRO B C 19
ATOM 20630 O O . PRO B 2 6 ? -8.701 6.840 4.628 1.00 0.00 2 PRO B O 19
ATOM 20638 N N . THR B 2 7 ? -9.100 6.070 6.677 1.00 0.00 1 THR B N 19
ATOM 20639 C CA . THR B 2 7 ? -7.962 6.768 7.243 1.00 0.00 1 THR B CA 19
ATOM 20640 C C . THR B 2 7 ? -6.839 5.763 7.433 1.00 0.00 1 THR B C 19
ATOM 20641 O O . THR B 2 7 ? -6.944 4.887 8.292 1.00 0.00 1 THR B O 19
ATOM 20652 N N . PRO B 2 8 ? -5.747 5.848 6.640 1.00 0.00 0 PRO B N 19
ATOM 20653 C CA . PRO B 2 8 ? -4.640 4.888 6.741 1.00 0.00 0 PRO B CA 19
ATOM 20654 C C . PRO B 2 8 ? -4.310 4.582 8.203 1.00 0.00 0 PRO B C 19
ATOM 20655 O O . PRO B 2 8 ? -3.772 5.427 8.919 1.00 0.00 0 PRO B O 19
ATOM 20663 N N . PRO B 2 9 ? -4.638 3.355 8.658 1.00 0.00 -1 PRO B N 19
ATOM 20664 C CA . PRO B 2 9 ? -4.467 2.950 10.056 1.00 0.00 -1 PRO B CA 19
ATOM 20665 C C . PRO B 2 9 ? -3.041 3.053 10.589 1.00 0.00 -1 PRO B C 19
ATOM 20666 O O . PRO B 2 9 ? -2.075 3.036 9.829 1.00 0.00 -1 PRO B O 19
ATOM 20674 N N . PRO B 2 10 ? -2.926 3.176 11.931 1.00 0.00 -2 PRO B N 19
ATOM 20675 C CA . PRO B 2 10 ? -1.651 3.256 12.661 1.00 0.00 -2 PRO B CA 19
ATOM 20676 C C . PRO B 2 10 ? -0.556 2.318 12.121 1.00 0.00 -2 PRO B C 19
ATOM 20677 O O . PRO B 2 10 ? -0.261 1.311 12.773 1.00 0.00 -2 PRO B O 19
ATOM 20685 N N . LYS B 2 11 ? 0.080 2.557 10.976 1.00 0.00 -3 LYS B N 19
ATOM 20686 C CA . LYS B 2 11 ? 1.104 1.666 10.449 1.00 0.00 -3 LYS B CA 19
ATOM 20687 C C . LYS B 2 11 ? 2.204 1.477 11.487 1.00 0.00 -3 LYS B C 19
ATOM 20688 O O . LYS B 2 11 ? 2.574 2.417 12.190 1.00 0.00 -3 LYS B O 19
ATOM 20703 N N . PRO B 2 12 ? 2.742 0.250 11.595 1.00 0.00 -4 PRO B N 19
ATOM 20704 C CA . PRO B 2 12 ? 3.759 -0.051 12.590 1.00 0.00 -4 PRO B CA 19
ATOM 20705 C C . PRO B 2 12 ? 5.015 0.791 12.379 1.00 0.00 -4 PRO B C 19
ATOM 20706 O O . PRO B 2 12 ? 5.592 0.832 11.293 1.00 0.00 -4 PRO B O 19
ATOM 20714 N N . SER B 2 13 ? 5.414 1.459 13.456 1.00 0.00 -5 SER B N 19
ATOM 20715 C CA . SER B 2 13 ? 6.520 2.413 13.447 1.00 0.00 -5 SER B CA 19
ATOM 20716 C C . SER B 2 13 ? 7.911 1.849 13.145 1.00 0.00 -5 SER B C 19
ATOM 20717 O O . SER B 2 13 ? 8.888 2.597 13.089 1.00 0.00 -5 SER B O 19
ATOM 20724 N N . HIS B 2 14 ? 8.000 0.534 12.952 1.00 0.00 -6 HIS B N 19
ATOM 20725 C CA . HIS B 2 14 ? 9.271 -0.095 12.591 1.00 0.00 -6 HIS B CA 19
ATOM 20726 C C . HIS B 2 14 ? 9.418 -0.144 11.065 1.00 0.00 -6 HIS B C 19
ATOM 20727 O O . HIS B 2 14 ? 10.466 -0.521 10.542 1.00 0.00 -6 HIS B O 19
ATOM 20741 N N . LEU B 2 15 ? 8.351 0.241 10.363 1.00 0.00 -7 LEU B N 19
ATOM 20742 C CA . LEU B 2 15 ? 8.396 0.206 8.906 1.00 0.00 -7 LEU B CA 19
ATOM 20743 C C . LEU B 2 15 ? 8.400 1.594 8.296 1.00 0.00 -7 LEU B C 19
ATOM 20744 O O . LEU B 2 15 ? 7.653 1.885 7.363 1.00 0.00 -7 LEU B O 19
ATOM 20759 N N . LYS B 2 16 ? 9.259 2.449 8.841 1.00 0.00 -8 LYS B N 19
ATOM 20760 C CA . LYS B 2 16 ? 9.457 3.793 8.333 1.00 0.00 -8 LYS B CA 19
ATOM 20761 C C . LYS B 2 16 ? 10.781 3.834 7.573 1.00 0.00 -8 LYS B C 19
ATOM 20762 O O . LYS B 2 16 ? 11.606 2.931 7.717 1.00 0.00 -8 LYS B O 19
ATOM 20777 N N . PRO B 2 17 ? 11.010 4.869 6.760 1.00 0.00 -9 PRO B N 19
ATOM 20778 C CA . PRO B 2 17 ? 12.237 4.989 5.977 1.00 0.00 -9 PRO B CA 19
ATOM 20779 C C . PRO B 2 17 ? 13.383 5.569 6.800 1.00 0.00 -9 PRO B C 19
ATOM 20780 O O . PRO B 2 17 ? 13.149 6.172 7.848 1.00 0.00 -9 PRO B O 19
ATOM 20788 N N . LYS B 2 18 ? 14.618 5.393 6.341 1.00 0.00 -10 LYS B N 19
ATOM 20789 C CA . LYS B 2 18 ? 15.771 5.928 7.057 1.00 0.00 -10 LYS B CA 19
ATOM 20790 C C . LYS B 2 18 ? 16.284 7.199 6.388 1.00 0.00 -10 LYS B C 19
ATOM 20791 O O . LYS B 2 18 ? 16.487 8.213 7.052 1.00 0.00 -10 LYS B O 19
ATOM 20806 N N . ALA A 1 1 ? 4.105 -14.341 -3.776 1.00 0.00 1 ALA A N 20
ATOM 20807 C CA . ALA A 1 1 ? 3.293 -13.745 -2.683 1.00 0.00 1 ALA A CA 20
ATOM 20808 C C . ALA A 1 1 ? 1.865 -13.464 -3.152 1.00 0.00 1 ALA A C 20
ATOM 20809 O O . ALA A 1 1 ? 1.550 -13.603 -4.333 1.00 0.00 1 ALA A O 20
ATOM 20818 N N . PRO A 1 2 ? 0.981 -13.066 -2.220 1.00 0.00 2 PRO A N 20
ATOM 20819 C CA . PRO A 1 2 ? -0.418 -12.753 -2.532 1.00 0.00 2 PRO A CA 20
ATOM 20820 C C . PRO A 1 2 ? -0.544 -11.424 -3.256 1.00 0.00 2 PRO A C 20
ATOM 20821 O O . PRO A 1 2 ? 0.420 -10.669 -3.364 1.00 0.00 2 PRO A O 20
ATOM 20829 N N . TRP A 1 3 ? -1.735 -11.147 -3.755 1.00 0.00 3 TRP A N 20
ATOM 20830 C CA . TRP A 1 3 ? -1.993 -9.920 -4.491 1.00 0.00 3 TRP A CA 20
ATOM 20831 C C . TRP A 1 3 ? -3.306 -9.301 -4.064 1.00 0.00 3 TRP A C 20
ATOM 20832 O O . TRP A 1 3 ? -4.129 -9.922 -3.391 1.00 0.00 3 TRP A O 20
ATOM 20852 N N . ALA A 1 4 ? -3.473 -8.052 -4.471 1.00 0.00 4 ALA A N 20
ATOM 20853 C CA . ALA A 1 4 ? -4.669 -7.326 -4.123 1.00 0.00 4 ALA A CA 20
ATOM 20854 C C . ALA A 1 4 ? -5.012 -6.232 -5.119 1.00 0.00 4 ALA A C 20
ATOM 20855 O O . ALA A 1 4 ? -4.171 -5.797 -5.906 1.00 0.00 4 ALA A O 20
ATOM 20862 N N . THR A 1 5 ? -6.253 -5.795 -5.074 1.00 0.00 5 THR A N 20
ATOM 20863 C CA . THR A 1 5 ? -6.711 -4.704 -5.908 1.00 0.00 5 THR A CA 20
ATOM 20864 C C . THR A 1 5 ? -7.029 -3.551 -5.014 1.00 0.00 5 THR A C 20
ATOM 20865 O O . THR A 1 5 ? -7.395 -3.731 -3.853 1.00 0.00 5 THR A O 20
ATOM 20876 N N . ALA A 1 6 ? -6.892 -2.367 -5.543 1.00 0.00 6 ALA A N 20
ATOM 20877 C CA . ALA A 1 6 ? -7.136 -1.195 -4.767 1.00 0.00 6 ALA A CA 20
ATOM 20878 C C . ALA A 1 6 ? -8.624 -0.925 -4.589 1.00 0.00 6 ALA A C 20
ATOM 20879 O O . ALA A 1 6 ? -9.481 -1.473 -5.281 1.00 0.00 6 ALA A O 20
ATOM 20886 N N . GLU A 1 7 ? -8.888 -0.091 -3.599 1.00 0.00 7 GLU A N 20
ATOM 20887 C CA . GLU A 1 7 ? -10.239 0.314 -3.260 1.00 0.00 7 GLU A CA 20
ATOM 20888 C C . GLU A 1 7 ? -10.404 1.833 -3.166 1.00 0.00 7 GLU A C 20
ATOM 20889 O O . GLU A 1 7 ? -11.516 2.353 -3.248 1.00 0.00 7 GLU A O 20
ATOM 20899 N N . TYR A 1 8 ? -9.276 2.541 -2.991 1.00 0.00 8 TYR A N 20
ATOM 20900 C CA . TYR A 1 8 ? -9.270 4.002 -2.922 1.00 0.00 8 TYR A CA 20
ATOM 20901 C C . TYR A 1 8 ? -8.069 4.522 -3.708 1.00 0.00 8 TYR A C 20
ATOM 20902 O O . TYR A 1 8 ? -7.376 3.735 -4.347 1.00 0.00 8 TYR A O 20
ATOM 20919 N N . ASP A 1 9 ? -7.818 5.834 -3.702 1.00 0.00 9 ASP A N 20
ATOM 20920 C CA . ASP A 1 9 ? -6.688 6.481 -4.383 1.00 0.00 9 ASP A CA 20
ATOM 20921 C C . ASP A 1 9 ? -5.693 6.911 -3.318 1.00 0.00 9 ASP A C 20
ATOM 20922 O O . ASP A 1 9 ? -5.756 8.014 -2.781 1.00 0.00 9 ASP A O 20
ATOM 20930 N N . TYR A 1 10 ? -4.777 6.011 -3.042 1.00 0.00 10 TYR A N 20
ATOM 20931 C CA . TYR A 1 10 ? -3.804 6.155 -1.966 1.00 0.00 10 TYR A CA 20
ATOM 20932 C C . TYR A 1 10 ? -2.596 6.975 -2.362 1.00 0.00 10 TYR A C 20
ATOM 20933 O O . TYR A 1 10 ? -1.914 6.683 -3.344 1.00 0.00 10 TYR A O 20
ATOM 20950 N N . ASP A 1 11 ? -2.345 8.006 -1.576 1.00 0.00 11 ASP A N 20
ATOM 20951 C CA . ASP A 1 11 ? -1.184 8.842 -1.821 1.00 0.00 11 ASP A CA 20
ATOM 20952 C C . ASP A 1 11 ? -0.171 8.704 -0.678 1.00 0.00 11 ASP A C 20
ATOM 20953 O O . ASP A 1 11 ? 0.129 9.679 0.011 1.00 0.00 11 ASP A O 20
ATOM 20961 N N . ALA A 1 12 ? 0.350 7.476 -0.504 1.00 0.00 12 ALA A N 20
ATOM 20962 C CA . ALA A 1 12 ? 1.353 7.137 0.514 1.00 0.00 12 ALA A CA 20
ATOM 20963 C C . ALA A 1 12 ? 1.466 8.157 1.655 1.00 0.00 12 ALA A C 20
ATOM 20964 O O . ALA A 1 12 ? 2.271 9.087 1.596 1.00 0.00 12 ALA A O 20
ATOM 20971 N N . ALA A 1 13 ? 0.649 7.967 2.691 1.00 0.00 13 ALA A N 20
ATOM 20972 C CA . ALA A 1 13 ? 0.617 8.856 3.853 1.00 0.00 13 ALA A CA 20
ATOM 20973 C C . ALA A 1 13 ? 1.945 8.943 4.650 1.00 0.00 13 ALA A C 20
ATOM 20974 O O . ALA A 1 13 ? 2.211 9.980 5.258 1.00 0.00 13 ALA A O 20
ATOM 20981 N N . GLU A 1 14 ? 2.776 7.900 4.665 1.00 0.00 14 GLU A N 20
ATOM 20982 C CA . GLU A 1 14 ? 4.018 7.938 5.481 1.00 0.00 14 GLU A CA 20
ATOM 20983 C C . GLU A 1 14 ? 5.370 7.990 4.744 1.00 0.00 14 GLU A C 20
ATOM 20984 O O . GLU A 1 14 ? 6.410 7.970 5.402 1.00 0.00 14 GLU A O 20
ATOM 20994 N N . ASP A 1 15 ? 5.362 8.033 3.424 1.00 0.00 15 ASP A N 20
ATOM 20995 C CA . ASP A 1 15 ? 6.593 8.122 2.611 1.00 0.00 15 ASP A CA 20
ATOM 20996 C C . ASP A 1 15 ? 6.914 6.722 2.136 1.00 0.00 15 ASP A C 20
ATOM 20997 O O . ASP A 1 15 ? 6.946 6.488 0.927 1.00 0.00 15 ASP A O 20
ATOM 21005 N N . ASN A 1 16 ? 7.155 5.774 3.057 1.00 0.00 16 ASN A N 20
ATOM 21006 C CA . ASN A 1 16 ? 7.409 4.443 2.529 1.00 0.00 16 ASN A CA 20
ATOM 21007 C C . ASN A 1 16 ? 6.110 3.662 2.556 1.00 0.00 16 ASN A C 20
ATOM 21008 O O . ASN A 1 16 ? 5.991 2.604 3.176 1.00 0.00 16 ASN A O 20
ATOM 21018 N N . GLU A 1 17 ? 5.137 4.190 1.862 1.00 0.00 17 GLU A N 20
ATOM 21019 C CA . GLU A 1 17 ? 3.934 3.523 1.499 1.00 0.00 17 GLU A CA 20
ATOM 21020 C C . GLU A 1 17 ? 3.999 3.427 -0.014 1.00 0.00 17 GLU A C 20
ATOM 21021 O O . GLU A 1 17 ? 4.861 4.057 -0.629 1.00 0.00 17 GLU A O 20
ATOM 21031 N N . LEU A 1 18 ? 3.136 2.680 -0.631 1.00 0.00 18 LEU A N 20
ATOM 21032 C CA . LEU A 1 18 ? 3.095 2.661 -2.078 1.00 0.00 18 LEU A CA 20
ATOM 21033 C C . LEU A 1 18 ? 2.053 3.690 -2.466 1.00 0.00 18 LEU A C 20
ATOM 21034 O O . LEU A 1 18 ? 1.327 4.215 -1.630 1.00 0.00 18 LEU A O 20
ATOM 21049 N N . THR A 1 19 ? 1.986 3.981 -3.754 1.00 0.00 19 THR A N 20
ATOM 21050 C CA . THR A 1 19 ? 1.010 4.936 -4.225 1.00 0.00 19 THR A CA 20
ATOM 21051 C C . THR A 1 19 ? 0.231 4.298 -5.333 1.00 0.00 19 THR A C 20
ATOM 21052 O O . THR A 1 19 ? 0.786 3.867 -6.343 1.00 0.00 19 THR A O 20
ATOM 21063 N N . PHE A 1 20 ? -1.061 4.241 -5.135 1.00 0.00 20 PHE A N 20
ATOM 21064 C CA . PHE A 1 20 ? -1.886 3.534 -6.076 1.00 0.00 20 PHE A CA 20
ATOM 21065 C C . PHE A 1 20 ? -3.307 4.098 -6.137 1.00 0.00 20 PHE A C 20
ATOM 21066 O O . PHE A 1 20 ? -3.624 5.119 -5.526 1.00 0.00 20 PHE A O 20
ATOM 21082 N N . VAL A 1 21 ? -4.117 3.456 -6.963 1.00 0.00 21 VAL A N 20
ATOM 21083 C CA . VAL A 1 21 ? -5.515 3.827 -7.144 1.00 0.00 21 VAL A CA 20
ATOM 21084 C C . VAL A 1 21 ? -6.392 2.580 -7.218 1.00 0.00 21 VAL A C 20
ATOM 21085 O O . VAL A 1 21 ? -5.964 1.570 -7.722 1.00 0.00 21 VAL A O 20
ATOM 21098 N N . GLU A 1 22 ? -7.612 2.668 -6.688 1.00 0.00 22 GLU A N 20
ATOM 21099 C CA . GLU A 1 22 ? -8.604 1.569 -6.628 1.00 0.00 22 GLU A CA 20
ATOM 21100 C C . GLU A 1 22 ? -8.447 0.435 -7.667 1.00 0.00 22 GLU A C 20
ATOM 21101 O O . GLU A 1 22 ? -8.666 -0.743 -7.394 1.00 0.00 22 GLU A O 20
ATOM 21111 N N . ASN A 1 23 ? -8.068 0.842 -8.821 1.00 0.00 23 ASN A N 20
ATOM 21112 C CA . ASN A 1 23 ? -7.911 -0.107 -9.932 1.00 0.00 23 ASN A CA 20
ATOM 21113 C C . ASN A 1 23 ? -6.440 -0.468 -10.189 1.00 0.00 23 ASN A C 20
ATOM 21114 O O . ASN A 1 23 ? -6.072 -0.887 -11.287 1.00 0.00 23 ASN A O 20
ATOM 21124 N N . ASP A 1 24 ? -5.616 -0.299 -9.161 1.00 0.00 24 ASP A N 20
ATOM 21125 C CA . ASP A 1 24 ? -4.194 -0.624 -9.240 1.00 0.00 24 ASP 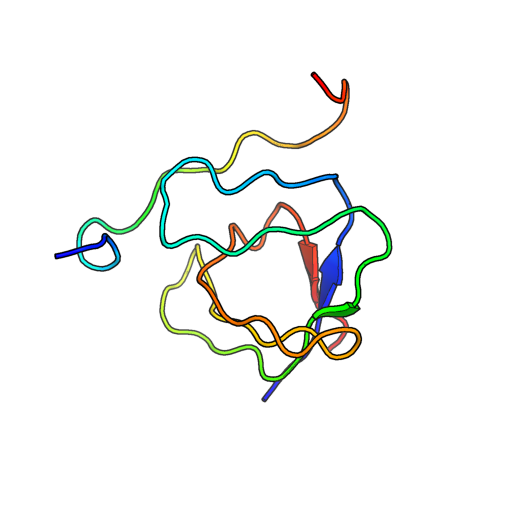A CA 20
ATOM 21126 C C . ASP A 1 24 ? -3.942 -2.021 -8.705 1.00 0.00 24 ASP A C 20
ATOM 21127 O O . ASP A 1 24 ? -4.341 -2.366 -7.592 1.00 0.00 24 ASP A O 20
ATOM 21135 N N . LYS A 1 25 ? -3.275 -2.813 -9.521 1.00 0.00 25 LYS A N 20
ATOM 21136 C CA . LYS A 1 25 ? -2.926 -4.154 -9.149 1.00 0.00 25 LYS A CA 20
ATOM 21137 C C . LYS A 1 25 ? -1.764 -4.136 -8.182 1.00 0.00 25 LYS A C 20
ATOM 21138 O O . LYS A 1 25 ? -0.701 -3.592 -8.481 1.00 0.00 25 LYS A O 20
ATOM 21153 N N . ILE A 1 26 ? -1.966 -4.729 -7.022 1.00 0.00 26 ILE A N 20
ATOM 21154 C CA . ILE A 1 26 ? -0.922 -4.792 -6.027 1.00 0.00 26 ILE A CA 20
ATOM 21155 C C . ILE A 1 26 ? -0.529 -6.252 -5.911 1.00 0.00 26 ILE A C 20
ATOM 21156 O O . ILE A 1 26 ? -1.331 -7.102 -5.526 1.00 0.00 26 ILE A O 20
ATOM 21171 N N . ILE A 1 27 ? 0.702 -6.525 -6.248 1.00 0.00 27 ILE A N 20
ATOM 21172 C CA . ILE A 1 27 ? 1.167 -7.892 -6.243 1.00 0.00 27 ILE A CA 20
ATOM 21173 C C . ILE A 1 27 ? 2.371 -8.053 -5.344 1.00 0.00 27 ILE A C 20
ATOM 21174 O O . ILE A 1 27 ? 2.954 -7.077 -4.874 1.00 0.00 27 ILE A O 20
ATOM 21189 N N . ASN A 1 28 ? 2.732 -9.297 -5.112 1.00 0.00 28 ASN A N 20
ATOM 21190 C CA . ASN A 1 28 ? 3.820 -9.622 -4.224 1.00 0.00 28 ASN A CA 20
ATOM 21191 C C . ASN A 1 28 ? 3.534 -9.055 -2.841 1.00 0.00 28 ASN A C 20
ATOM 21192 O O . ASN A 1 28 ? 4.399 -8.462 -2.196 1.00 0.00 28 ASN A O 20
ATOM 21202 N N . ILE A 1 29 ? 2.291 -9.256 -2.405 1.00 0.00 29 ILE A N 20
ATOM 21203 C CA . ILE A 1 29 ? 1.820 -8.720 -1.136 1.00 0.00 29 ILE A CA 20
ATOM 21204 C C . ILE A 1 29 ? 2.407 -9.456 0.054 1.00 0.00 29 ILE A C 20
ATOM 21205 O O . ILE A 1 29 ? 1.677 -10.134 0.778 1.00 0.00 29 ILE A O 20
ATOM 21220 N N . GLU A 1 30 ? 3.700 -9.357 0.272 1.00 0.00 30 GLU A N 20
ATOM 21221 C CA . GLU A 1 30 ? 4.257 -10.039 1.436 1.00 0.00 30 GLU A CA 20
ATOM 21222 C C . GLU A 1 30 ? 3.680 -9.516 2.736 1.00 0.00 30 GLU A C 20
ATOM 21223 O O . GLU A 1 30 ? 3.076 -8.454 2.787 1.00 0.00 30 GLU A O 20
ATOM 21233 N N . PHE A 1 31 ? 3.920 -10.284 3.793 1.00 0.00 31 PHE A N 20
ATOM 21234 C CA . PHE A 1 31 ? 3.411 -9.897 5.103 1.00 0.00 31 PHE A CA 20
ATOM 21235 C C . PHE A 1 31 ? 4.507 -9.380 6.015 1.00 0.00 31 PHE A C 20
ATOM 21236 O O . PHE A 1 31 ? 4.924 -10.045 6.964 1.00 0.00 31 PHE A O 20
ATOM 21252 N N . VAL A 1 32 ? 4.961 -8.181 5.703 1.00 0.00 32 VAL A N 20
ATOM 21253 C CA . VAL A 1 32 ? 5.986 -7.505 6.475 1.00 0.00 32 VAL A CA 20
ATOM 21254 C C . VAL A 1 32 ? 5.408 -7.050 7.815 1.00 0.00 32 VAL A C 20
ATOM 21255 O O . VAL A 1 32 ? 6.102 -7.082 8.831 1.00 0.00 32 VAL A O 20
ATOM 21268 N N . ASP A 1 33 ? 4.151 -6.628 7.827 1.00 0.00 33 ASP A N 20
ATOM 21269 C CA . ASP A 1 33 ? 3.489 -6.231 9.066 1.00 0.00 33 ASP A CA 20
ATOM 21270 C C . ASP A 1 33 ? 2.075 -6.808 9.098 1.00 0.00 33 ASP A C 20
ATOM 21271 O O . ASP A 1 33 ? 1.559 -7.251 8.078 1.00 0.00 33 ASP A O 20
ATOM 21279 N N . ASP A 1 34 ? 1.453 -6.811 10.273 1.00 0.00 34 ASP A N 20
ATOM 21280 C CA . ASP A 1 34 ? 0.086 -7.306 10.391 1.00 0.00 34 ASP A CA 20
ATOM 21281 C C . ASP A 1 34 ? -0.839 -6.375 9.618 1.00 0.00 34 ASP A C 20
ATOM 21282 O O . ASP A 1 34 ? -1.646 -6.797 8.789 1.00 0.00 34 ASP A O 20
ATOM 21290 N N . ASP A 1 35 ? -0.687 -5.091 9.923 1.00 0.00 35 ASP A N 20
ATOM 21291 C CA . ASP A 1 35 ? -1.537 -4.041 9.376 1.00 0.00 35 ASP A CA 20
ATOM 21292 C C . ASP A 1 35 ? -1.086 -3.468 8.041 1.00 0.00 35 ASP A C 20
ATOM 21293 O O . ASP A 1 35 ? -1.921 -3.161 7.190 1.00 0.00 35 ASP A O 20
ATOM 21301 N N . TRP A 1 36 ? 0.212 -3.317 7.842 1.00 0.00 36 TRP A N 20
ATOM 21302 C CA . TRP A 1 36 ? 0.689 -2.823 6.552 1.00 0.00 36 TRP A CA 20
ATOM 21303 C C . TRP A 1 36 ? 1.539 -3.865 5.838 1.00 0.00 36 TRP A C 20
ATOM 21304 O O . TRP A 1 36 ? 2.652 -4.146 6.266 1.00 0.00 36 TRP A O 20
ATOM 21324 N N . TRP A 1 37 ? 1.061 -4.431 4.727 1.00 0.00 37 TRP A N 20
ATOM 21325 C CA . TRP A 1 37 ? 1.797 -5.426 3.962 1.00 0.00 37 TRP A CA 20
ATOM 21326 C C . TRP A 1 37 ? 2.590 -4.723 2.894 1.00 0.00 37 TRP A C 20
ATOM 21327 O O . TRP A 1 37 ? 2.394 -3.532 2.649 1.00 0.00 37 TRP A O 20
ATOM 21347 N N . LEU A 1 38 ? 3.485 -5.442 2.253 1.00 0.00 38 LEU A N 20
ATOM 21348 C CA . LEU A 1 38 ? 4.305 -4.855 1.229 1.00 0.00 38 LEU A CA 20
ATOM 21349 C C . LEU A 1 38 ? 3.854 -5.294 -0.136 1.00 0.00 38 LEU A C 20
ATOM 21350 O O . LEU A 1 38 ? 3.282 -6.352 -0.292 1.00 0.00 38 LEU A O 20
ATOM 21365 N N . GLY A 1 39 ? 4.153 -4.464 -1.111 1.00 0.00 39 GLY A N 20
ATOM 21366 C CA . GLY A 1 39 ? 3.702 -4.816 -2.437 1.00 0.00 39 GLY A CA 20
ATOM 21367 C C . GLY A 1 39 ? 4.704 -4.731 -3.562 1.00 0.00 39 GLY A C 20
ATOM 21368 O O . GLY A 1 39 ? 5.912 -4.578 -3.380 1.00 0.00 39 GLY A O 20
ATOM 21372 N N . GLU A 1 40 ? 4.111 -4.843 -4.739 1.00 0.00 40 GLU A N 20
ATOM 21373 C CA . GLU A 1 40 ? 4.762 -4.753 -6.027 1.00 0.00 40 GLU A CA 20
ATOM 21374 C C . GLU A 1 40 ? 3.620 -4.522 -7.012 1.00 0.00 40 GLU A C 20
ATOM 21375 O O . GLU A 1 40 ? 2.711 -5.329 -7.055 1.00 0.00 40 GLU A O 20
ATOM 21385 N N . LEU A 1 41 ? 3.609 -3.446 -7.767 1.00 0.00 41 LEU A N 20
ATOM 21386 C CA . LEU A 1 41 ? 2.480 -3.243 -8.672 1.00 0.00 41 LEU A CA 20
ATOM 21387 C C . LEU A 1 41 ? 2.648 -4.012 -9.969 1.00 0.00 41 LEU A C 20
ATOM 21388 O O . LEU A 1 41 ? 3.636 -3.873 -10.659 1.00 0.00 41 LEU A O 20
ATOM 21403 N N . GLU A 1 42 ? 1.696 -4.881 -10.266 1.00 0.00 42 GLU A N 20
ATOM 21404 C CA . GLU A 1 42 ? 1.758 -5.669 -11.485 1.00 0.00 42 GLU A CA 20
ATOM 21405 C C . GLU A 1 42 ? 1.849 -4.753 -12.712 1.00 0.00 42 GLU A C 20
ATOM 21406 O O . GLU A 1 42 ? 2.583 -5.037 -13.658 1.00 0.00 42 GLU A O 20
ATOM 21416 N N . LYS A 1 43 ? 1.094 -3.654 -12.682 1.00 0.00 43 LYS A N 20
ATOM 21417 C CA . LYS A 1 43 ? 1.064 -2.742 -13.828 1.00 0.00 43 LYS A CA 20
ATOM 21418 C C . LYS A 1 43 ? 2.396 -2.008 -14.069 1.00 0.00 43 LYS A C 20
ATOM 21419 O O . LYS A 1 43 ? 2.808 -1.863 -15.221 1.00 0.00 43 LYS A O 20
ATOM 21434 N N . ASP A 1 44 ? 3.077 -1.543 -13.020 1.00 0.00 44 ASP A N 20
ATOM 21435 C CA . ASP A 1 44 ? 4.335 -0.795 -13.211 1.00 0.00 44 ASP A CA 20
ATOM 21436 C C . ASP A 1 44 ? 5.507 -1.379 -12.416 1.00 0.00 44 ASP A C 20
ATOM 21437 O O . ASP A 1 44 ? 6.644 -0.926 -12.540 1.00 0.00 44 ASP A O 20
ATOM 21445 N N . GLY A 1 45 ? 5.218 -2.381 -11.607 1.00 0.00 45 GLY A N 20
ATOM 21446 C CA . GLY A 1 45 ? 6.254 -3.001 -10.796 1.00 0.00 45 GLY A CA 20
ATOM 21447 C C . GLY A 1 45 ? 6.729 -2.129 -9.649 1.00 0.00 45 GLY A C 20
ATOM 21448 O O . GLY A 1 45 ? 7.909 -2.164 -9.299 1.00 0.00 45 GLY A O 20
ATOM 21452 N N . SER A 1 46 ? 5.834 -1.348 -9.053 1.00 0.00 46 SER A N 20
ATOM 21453 C CA . SER A 1 46 ? 6.231 -0.483 -7.948 1.00 0.00 46 SER A CA 20
ATOM 21454 C C . SER A 1 46 ? 6.044 -1.215 -6.631 1.00 0.00 46 SER A C 20
ATOM 21455 O O . SER A 1 46 ? 5.032 -1.877 -6.426 1.00 0.00 46 SER A O 20
ATOM 21462 N N . LYS A 1 47 ? 6.994 -1.046 -5.713 1.00 0.00 47 LYS A N 20
ATOM 21463 C CA . LYS A 1 47 ? 6.910 -1.715 -4.421 1.00 0.00 47 LYS A CA 20
ATOM 21464 C C . LYS A 1 47 ? 6.846 -0.715 -3.277 1.00 0.00 47 LYS A C 20
ATOM 21465 O O . LYS A 1 47 ? 7.434 0.365 -3.339 1.00 0.00 47 LYS A O 20
ATOM 21480 N N . GLY A 1 48 ? 6.123 -1.094 -2.235 1.00 0.00 48 GLY A N 20
ATOM 21481 C CA . GLY A 1 48 ? 5.979 -0.260 -1.061 1.00 0.00 48 GLY A CA 20
ATOM 21482 C C . GLY A 1 48 ? 4.872 -0.762 -0.164 1.00 0.00 48 GLY A C 20
ATOM 21483 O O . GLY A 1 48 ? 3.979 -1.476 -0.620 1.00 0.00 48 GLY A O 20
ATOM 21487 N N . LEU A 1 49 ? 4.914 -0.399 1.108 1.00 0.00 49 LEU A N 20
ATOM 21488 C CA . LEU A 1 49 ? 3.898 -0.869 2.033 1.00 0.00 49 LEU A CA 20
ATOM 21489 C C . LEU A 1 49 ? 2.578 -0.166 1.777 1.00 0.00 49 LEU A C 20
ATOM 21490 O O . LEU A 1 49 ? 2.487 0.750 0.961 1.00 0.00 49 LEU A O 20
ATOM 21505 N N . PHE A 1 50 ? 1.561 -0.614 2.488 1.00 0.00 50 PHE A N 20
ATOM 21506 C CA . PHE A 1 50 ? 0.221 -0.063 2.333 1.00 0.00 50 PHE A CA 20
ATOM 21507 C C . PHE A 1 50 ? -0.689 -0.484 3.471 1.00 0.00 50 PHE A C 20
ATOM 21508 O O . PHE A 1 50 ? -0.439 -1.501 4.113 1.00 0.00 50 PHE A O 20
ATOM 21524 N N . PRO A 1 51 ? -1.771 0.276 3.750 1.00 0.00 51 PRO A N 20
ATOM 21525 C CA . PRO A 1 51 ? -2.662 -0.102 4.826 1.00 0.00 51 PRO A CA 20
ATOM 21526 C C . PRO A 1 51 ? -3.697 -1.073 4.287 1.00 0.00 51 PRO A C 20
ATOM 21527 O O . PRO A 1 51 ? -4.639 -0.727 3.594 1.00 0.00 51 PRO A O 20
ATOM 21535 N N . SER A 1 52 ? -3.394 -2.302 4.602 1.00 0.00 52 SER A N 20
ATOM 21536 C CA . SER A 1 52 ? -4.212 -3.428 4.151 1.00 0.00 52 SER A CA 20
ATOM 21537 C C . SER A 1 52 ? -5.739 -3.146 4.079 1.00 0.00 52 SER A C 20
ATOM 21538 O O . SER A 1 52 ? -6.451 -3.787 3.305 1.00 0.00 52 SER A O 20
ATOM 21545 N N . ASN A 1 53 ? -6.238 -2.183 4.891 1.00 0.00 53 ASN A N 20
ATOM 21546 C CA . ASN A 1 53 ? -7.675 -1.846 4.900 1.00 0.00 53 ASN A CA 20
ATOM 21547 C C . ASN A 1 53 ? -8.048 -0.904 3.744 1.00 0.00 53 ASN A C 20
ATOM 21548 O O . ASN A 1 53 ? -9.226 -0.723 3.432 1.00 0.00 53 ASN A O 20
ATOM 21558 N N . TYR A 1 54 ? -7.040 -0.315 3.121 1.00 0.00 54 TYR A N 20
ATOM 21559 C CA . TYR A 1 54 ? -7.249 0.573 1.992 1.00 0.00 54 TYR A CA 20
ATOM 21560 C C . TYR A 1 54 ? -7.345 -0.277 0.697 1.00 0.00 54 TYR A C 20
ATOM 21561 O O . TYR A 1 54 ? -7.691 0.235 -0.368 1.00 0.00 54 TYR A O 20
ATOM 21578 N N . VAL A 1 55 ? -7.146 -1.606 0.829 1.00 0.00 55 VAL A N 20
ATOM 21579 C CA . VAL A 1 55 ? -7.139 -2.511 -0.328 1.00 0.00 55 VAL A CA 20
ATOM 21580 C C . VAL A 1 55 ? -7.849 -3.831 -0.068 1.00 0.00 55 VAL A C 20
ATOM 21581 O O . VAL A 1 55 ? -8.026 -4.245 1.077 1.00 0.00 55 VAL A O 20
ATOM 21594 N N . SER A 1 56 ? -8.251 -4.479 -1.146 1.00 0.00 56 SER A N 20
ATOM 21595 C CA . SER A 1 56 ? -8.882 -5.781 -1.079 1.00 0.00 56 SER A CA 20
ATOM 21596 C C . SER A 1 56 ? -7.912 -6.844 -1.602 1.00 0.00 56 SER A C 20
ATOM 21597 O O . SER A 1 56 ? -7.424 -6.743 -2.726 1.00 0.00 56 SER A O 20
ATOM 21604 N N . LEU A 1 57 ? -7.681 -7.885 -0.807 1.00 0.00 57 LEU A N 20
ATOM 21605 C CA . LEU A 1 57 ? -6.748 -8.932 -1.230 1.00 0.00 57 LEU A CA 20
ATOM 21606 C C . LEU A 1 57 ? -7.386 -9.846 -2.258 1.00 0.00 57 LEU A C 20
ATOM 21607 O O . LEU A 1 57 ? -8.494 -10.348 -2.074 1.00 0.00 57 LEU A O 20
ATOM 21622 N N . GLY A 1 58 ? -6.658 -10.049 -3.343 1.00 0.00 58 GLY A N 20
ATOM 21623 C CA . GLY A 1 58 ? -7.145 -10.872 -4.428 1.00 0.00 58 GLY A CA 20
ATOM 21624 C C . GLY A 1 58 ? -6.974 -12.359 -4.172 1.00 0.00 58 GLY A C 20
ATOM 21625 O O . GLY A 1 58 ? -7.292 -13.178 -5.034 1.00 0.00 58 GLY A O 20
ATOM 21629 N N . ASN A 1 59 ? -6.480 -12.714 -2.987 1.00 0.00 59 ASN A N 20
ATOM 21630 C CA . ASN A 1 59 ? -6.268 -14.115 -2.638 1.00 0.00 59 ASN A CA 20
ATOM 21631 C C . ASN A 1 59 ? -5.731 -14.254 -1.213 1.00 0.00 59 ASN A C 20
ATOM 21632 O O . ASN A 1 59 ? -6.259 -15.033 -0.423 1.00 0.00 59 ASN A O 20
ATOM 21642 N N . ALA B 2 1 ? -6.444 17.046 1.180 1.00 0.00 7 ALA B N 20
ATOM 21643 C CA . ALA B 2 1 ? -7.875 16.645 1.199 1.00 0.00 7 ALA B CA 20
ATOM 21644 C C . ALA B 2 1 ? -8.021 15.145 0.898 1.00 0.00 7 ALA B C 20
ATOM 21645 O O . ALA B 2 1 ? -7.194 14.359 1.361 1.00 0.00 7 ALA B O 20
ATOM 21654 N N . LYS B 2 2 ? -9.053 14.768 0.100 1.00 0.00 6 LYS B N 20
ATOM 21655 C CA . LYS B 2 2 ? -9.330 13.350 -0.246 1.00 0.00 6 LYS B CA 20
ATOM 21656 C C . LYS B 2 2 ? -10.830 13.074 -0.268 1.00 0.00 6 LYS B C 20
ATOM 21657 O O . LYS B 2 2 ? -11.408 12.757 -1.307 1.00 0.00 6 LYS B O 20
ATOM 21672 N N . LYS B 2 3 ? -11.442 13.202 0.899 1.00 0.00 5 LYS B N 20
ATOM 21673 C CA . LYS B 2 3 ? -12.878 12.998 1.059 1.00 0.00 5 LYS B CA 20
ATOM 21674 C C . LYS B 2 3 ? -13.394 11.699 0.427 1.00 0.00 5 LYS B C 20
ATOM 21675 O O . LYS B 2 3 ? -14.042 11.765 -0.613 1.00 0.00 5 LYS B O 20
ATOM 21690 N N . THR B 2 4 ? -13.103 10.533 1.056 1.00 0.00 4 THR B N 20
ATOM 21691 C CA . THR B 2 4 ? -13.580 9.208 0.570 1.00 0.00 4 THR B CA 20
ATOM 21692 C C . THR B 2 4 ? -12.575 8.067 0.661 1.00 0.00 4 THR B C 20
ATOM 21693 O O . THR B 2 4 ? -12.642 7.142 -0.139 1.00 0.00 4 THR B O 20
ATOM 21704 N N . LYS B 2 5 ? -11.657 8.108 1.616 1.00 0.00 3 LYS B N 20
ATOM 21705 C CA . LYS B 2 5 ? -10.758 6.968 1.837 1.00 0.00 3 LYS B CA 20
ATOM 21706 C C . LYS B 2 5 ? -10.430 6.830 3.316 1.00 0.00 3 LYS B C 20
ATOM 21707 O O . LYS B 2 5 ? -10.164 7.822 3.994 1.00 0.00 3 LYS B O 20
ATOM 21722 N N . PRO B 2 6 ? -10.453 5.594 3.842 1.00 0.00 2 PRO B N 20
ATOM 21723 C CA . PRO B 2 6 ? -10.116 5.324 5.238 1.00 0.00 2 PRO B CA 20
ATOM 21724 C C . PRO B 2 6 ? -8.887 6.109 5.662 1.00 0.00 2 PRO B C 20
ATOM 21725 O O . PRO B 2 6 ? -8.201 6.672 4.824 1.00 0.00 2 PRO B O 20
ATOM 21733 N N . THR B 2 7 ? -8.621 6.182 6.945 1.00 0.00 1 THR B N 20
ATOM 21734 C CA . THR B 2 7 ? -7.414 6.847 7.401 1.00 0.00 1 THR B CA 20
ATOM 21735 C C . THR B 2 7 ? -6.322 5.797 7.508 1.00 0.00 1 THR B C 20
ATOM 21736 O O . THR B 2 7 ? -6.398 4.939 8.388 1.00 0.00 1 THR B O 20
ATOM 21747 N N . PRO B 2 8 ? -5.297 5.816 6.615 1.00 0.00 0 PRO B N 20
ATOM 21748 C CA . PRO B 2 8 ? -4.225 4.809 6.632 1.00 0.00 0 PRO B CA 20
ATOM 21749 C C . PRO B 2 8 ? -3.867 4.382 8.057 1.00 0.00 0 PRO B C 20
ATOM 21750 O O . PRO B 2 8 ? -3.103 5.055 8.750 1.00 0.00 0 PRO B O 20
ATOM 21758 N N . PRO B 2 9 ? -4.448 3.242 8.502 1.00 0.00 -1 PRO B N 20
ATOM 21759 C CA . PRO B 2 9 ? -4.298 2.698 9.847 1.00 0.00 -1 PRO B CA 20
ATOM 21760 C C . PRO B 2 9 ? -2.980 3.025 10.538 1.00 0.00 -1 PRO B C 20
ATOM 21761 O O . PRO B 2 9 ? -1.969 3.265 9.883 1.00 0.00 -1 PRO B O 20
ATOM 21769 N N . PRO B 2 10 ? -3.011 3.054 11.892 1.00 0.00 -2 PRO B N 20
ATOM 21770 C CA . PRO B 2 10 ? -1.828 3.288 12.742 1.00 0.00 -2 PRO B CA 20
ATOM 21771 C C . PRO B 2 10 ? -0.651 2.393 12.327 1.00 0.00 -2 PRO B C 20
ATOM 21772 O O . PRO B 2 10 ? -0.292 1.479 13.075 1.00 0.00 -2 PRO B O 20
ATOM 21780 N N . LYS B 2 11 ? -0.014 2.592 11.181 1.00 0.00 -3 LYS B N 20
ATOM 21781 C CA . LYS B 2 11 ? 1.062 1.741 10.717 1.00 0.00 -3 LYS B CA 20
ATOM 21782 C C . LYS B 2 11 ? 2.140 1.610 11.795 1.00 0.00 -3 LYS B C 20
ATOM 21783 O O . LYS B 2 11 ? 2.704 2.603 12.256 1.00 0.00 -3 LYS B O 20
ATOM 21798 N N . PRO B 2 12 ? 2.430 0.360 12.205 1.00 0.00 -4 PRO B N 20
ATOM 21799 C CA . PRO B 2 12 ? 3.391 0.070 13.261 1.00 0.00 -4 PRO B CA 20
ATOM 21800 C C . PRO B 2 12 ? 4.652 0.926 13.175 1.00 0.00 -4 PRO B C 20
ATOM 21801 O O . PRO B 2 12 ? 5.306 1.012 12.138 1.00 0.00 -4 PRO B O 20
ATOM 21809 N N . SER B 2 13 ? 4.951 1.575 14.305 1.00 0.00 -5 SER B N 20
ATOM 21810 C CA . SER B 2 13 ? 6.057 2.525 14.424 1.00 0.00 -5 SER B CA 20
ATOM 21811 C C . SER B 2 13 ? 7.419 1.995 13.992 1.00 0.00 -5 SER B C 20
ATOM 21812 O O . SER B 2 13 ? 8.295 2.758 13.586 1.00 0.00 -5 SER B O 20
ATOM 21819 N N . HIS B 2 14 ? 7.596 0.684 14.097 1.00 0.00 -6 HIS B N 20
ATOM 21820 C CA . HIS B 2 14 ? 8.819 0.042 13.632 1.00 0.00 -6 HIS B CA 20
ATOM 21821 C C . HIS B 2 14 ? 8.770 -0.097 12.103 1.00 0.00 -6 HIS B C 20
ATOM 21822 O O . HIS B 2 14 ? 9.729 -0.540 11.473 1.00 0.00 -6 HIS B O 20
ATOM 21836 N N . LEU B 2 15 ? 7.628 0.290 11.525 1.00 0.00 -7 LEU B N 20
ATOM 21837 C CA . LEU B 2 15 ? 7.421 0.172 10.095 1.00 0.00 -7 LEU B CA 20
ATOM 21838 C C . LEU B 2 15 ? 7.387 1.525 9.389 1.00 0.00 -7 LEU B C 20
ATOM 21839 O O . LEU B 2 15 ? 6.595 1.752 8.475 1.00 0.00 -7 LEU B O 20
ATOM 21854 N N . LYS B 2 16 ? 8.271 2.419 9.840 1.00 0.00 -8 LYS B N 20
ATOM 21855 C CA . LYS B 2 16 ? 8.443 3.743 9.249 1.00 0.00 -8 LYS B CA 20
ATOM 21856 C C . LYS B 2 16 ? 9.703 3.757 8.385 1.00 0.00 -8 LYS B C 20
ATOM 21857 O O . LYS B 2 16 ? 10.578 2.907 8.549 1.00 0.00 -8 LYS B O 20
ATOM 21872 N N . PRO B 2 17 ? 9.819 4.718 7.455 1.00 0.00 -9 PRO B N 20
ATOM 21873 C CA . PRO B 2 17 ? 10.997 4.825 6.589 1.00 0.00 -9 PRO B CA 20
ATOM 21874 C C . PRO B 2 17 ? 12.211 5.338 7.355 1.00 0.00 -9 PRO B C 20
ATOM 21875 O O . PRO B 2 17 ? 12.062 5.945 8.416 1.00 0.00 -9 PRO B O 20
ATOM 21883 N N . LYS B 2 18 ? 13.411 5.105 6.833 1.00 0.00 -10 LYS B N 20
ATOM 21884 C CA . LYS B 2 18 ? 14.620 5.585 7.494 1.00 0.00 -10 LYS B CA 20
ATOM 21885 C C . LYS B 2 18 ? 14.706 5.054 8.920 1.00 0.00 -10 LYS B C 20
ATOM 21886 O O . LYS B 2 18 ? 15.735 4.516 9.322 1.00 0.00 -10 LYS B O 20
#